Protein AF-A0A0H3H0D3-F1 (afdb_monomer_lite)

Radius of gyration: 44.91 Å; chains: 1; bounding box: 116×129×130 Å

Secondary structure (DSSP, 8-state):
--------------HHHHHHHHHHHHHHHHHTT--TTT--TT-BTTTTT--HHHHHHHHHHHHHTT----HHHHHHS-BHHHHHHHHHHTS-S-----------------TT--EEPPHHHHHHHHHTSTTSTT-S--SEEEEEEEEES--HHHHHHHHHHHHHH-GGGGEEE-TTSEEEE-SS-S----EEEE-TTS-HHHHHHHHHHHHHHHHT----GGGT--EEEEEEE-STTEEEEEEEEETTS--HHHHHHHHHHHHHHHTTPPPPP--TT--HHHHHHHHHHHSHHHHHHHHHHHHHHGGGPPPPP----SS-GGG--S---EEEEEEE-HHHHHHHHHHHHHTT--HHHHHHHHHHHHHHHHHT-SEEEEEEEEE----SSGGGGG--S--EEEEEEEEE-SSS-HHHHHHHHHHHHHHHHHTTTS-HHHHHHHHHHTTS-TT---EEEEEEEEEESS-SSSS-TT-EEEEEEEE-TT-SEEEEEEEETTEEEEEEEE-GGGS-TTHHHHHHHHHHHHHHHHHH-GGGGGSPPPP-S-HHHHHHHHHHT----PPPPS-TTHHHHHHHHH-TTSEEEE-SS-EEEHHHHHHHHHHHHHHHHHTTPPTT-EEEE---SSHHHHHHHHHHHHTT-EEEE--TTS-HHHHHHHHHHTTEEEEEE-TTS-----TTS-EEEHHHHTTSPPPSSPPP--TTSEEEEEEE--TTSS-EEEEEEHHHHHHHHHHHHHHTT--TT-EEEE-S-TTSTHHHIIIIIHHHTT-EEEEPPGGGTT-HHHHHHHHHHHT--EEEE-HHHHHHHHHHHHHHT--GGGG-SEEEE-SSPPPTTHHHHHHHH-TT-EEEEEE--GGGSS-SEEEE-SS--TT-SS---BEEPTTEEEEEE-TTSPBPPTT--EEEEEEETT--SEETT-HHHHHHHEEEETTEEEEEEEEEEEE-TTS-EEEEEESSSEEEETTEEEEHHHHHHHHHTSTTEEEEEEEEE-SSS-EEEEEEEE-SSTTEEEEE--TTS-SSGGGTS----------SS-HHHHHHHIIIIIS-PPTTPEEESSSHHHHHHHT--GGGHHHHHHHHHHHHHTTSEEEETTEEEEPP-----S--TTTTTHHHHHHHHHHTSS-GGGGGG-TTTSHHHHHHTSTTHHHHHHHHHHHHHHHHHHHTS-EEEEEET-TTSHHHHHHHTT--TTTEEEEEEES-HHHHHHHHHHTTT-TTEEEEE-SHHHHHHTTT-EEEEEEES-HHHHTTT-TTHHHHHHHHEEEEEEEEEEEESS--TTHHHHHHHHTTT-GGGT---HHHHHHHHHHTT-EEEEEEEETTEEEEEEE--SEEEEE-HHHHHHHHHTTS-GGGS-SEEEE-SS--B-TTSSB-HHHHHHTTS-------GGGS--HHHHHHHHHHHHHHHT-S---TT-BTTTTT--HHHHHHHHHHHHHTTEE--HHHHHHS-BHHHHHHH-EE--S--S------GGGTTS-EEPPHHHHHHHHHTSBTBTT-S---EEEEEEEETT--HHHHHHHHHHHHHH-GGGGEEEETTEEEE-S--PPPP--EEEESSHHHHHHHHHHHHT----TTSS-SEEEEEEEETTSPEEEEEEEETTT--HHHHHHHHHHHHHHHH-TT-PPPP--S-HHHHHT-HHHHS--HHHHHHHHHHGGG-PPS-----SS-GGG-SS--EEEEEEEE-HHHHHHHHHHHHHTT--HHHHHHHHHHHHHHHHSSSS-EEEEEEEE----SSTTGGGS-S--EEEEEEEE---SSHHHHHHHHHHHHHHHHHTTTS-HHHHHHHHHHHHT-S-----EEEEEETT-S-TTTT-TTSSSEEEEEEEE-TT-SEEEEEEEETTEEEEEEEEEGGGSPTTHHHHHHHHHHHHHHHHHH-SGGGGS-HHHHS------S---------------------HHHHHHHHHHHHHHHSS---TTS-TTTTT--HHHHHHHHHHHHHTT-TT--HHHHHHS-SHHHHHHHHHHHHHHTTS-PPP---------

Organism: Klebsiella pneumoniae subsp. pneumoniae (strain HS11286) (NCBI:txid1125630)

Foldseek 3Di:
DDDDDDDDDDDDDDCLLVVLLVVVLVVLCVLLVHDNVRQDQADQSLLSVCFPVNLVVVCLVCVVSQFPDFSLQCLVRRGSNSVSVSSVVRHDPDDPDPPDPPVPQQDDADAPDWDAADLQLLQQVVQCDLQDLLRVFHQKKKFKFKDFQDDQVLLQVLVVVVVVQAQLLQWAAAPVRIIHGDPDAPADGEAEAECQPPDPVVVVVVVVVVCVDQQGDDARSNNRRAKHWYWYQYHPRMIMIIIMGGCQFADLLLLQLSLASSQCSSVVHDDDDFPPSAAVSSVVVLCCVVCVVLQVVLVVVLVVCLVVAAAAQQAFWLDDSLQDNDFAWDKDKDKFDLLLVSLLSSLCSVLSFGSLLLLVLLLVLLSCQRRLHQKHWAKEKDQPQNPPDVNSSNHTGNSIFIFTFTAGRFDFFSSVRSVVSVSRCSVSVSSSSNGLSNSQVVSVVVVNHVLGNQAYEYEPEPGASNYPDPDGPRHHTDDMAGDGRSHAWYWYWYDDPSMIMTMIIGRCNGHDPCPVVLSVVLSVVVSVCSSPPSVSRRDTDDNSFDPLLVVLQCVLFVQADPFDDDFLCVLLVVLCVVPVQAFAEDEPPDTHGSVRLVLLLQLLLQLCVVVPDAAAAEEEEEEWWDSLSSSVLSSCVLNNYAYEYDYPLWFPVLSVLSCVLSVHAEYEYAPPDDDPDDPPHHYDYSVNSSVGHGDPGGDDDGQQAFHYWAWAADLQLHTWTFTFGRSLQNQVLVQVCVVVVAAQDAEEAQLDDPSDLLNSNNNRNRSSRNYYYYIQGPLCSLPLVVVLCSCVVVLHAEYAEAQLSLVSNLLLCLVVVRLSLLSHQEYEHELDFHDLCSVVSSCVSPVNHWYKYFYDDVQQNNTFAIDTDNDRAPSDLGDFNFGGTRQKHWAFARPVRDGRHASRKGWIKMKGSSGTPAIRPCVPVRPVQWDDDVPIIIGGPQWMWGAHSSGTIGTDGGPAQFDQAPSGTHNQSSLQNLQVPDQFFPGKGWHFFDDPHTFIEMETATDDFLQKDKAFFDPLFDPFLCVLFDDDPQDPDDWPADLLNLLLCCCCLPQNPDAFDFDFQQCVVSCVVLLFDPLLRLLVNVSVVSNVVSVQWDDDPGHTHGHDDDPPPDDDPLCPPCSVVLSCCRNVVDPLCVLCVDCCQRPVNSLCSGPVLLVLLVSVLSSLQVSLVSVVAAAEEEEEQCFLVPSVLSNVVSDDRRRHQAEYEHQDPVRLVNNCVSCVVHPSYHYDYDDPQVLLQQFQPHLEYEARQHCLPVCVVPVCVLVSVLRNHHAFHKYKHKHFQDQDSSCSSRVCSVVSNPPNVSHHDPVVVCVVCVVSVKDFSDWDDRPRIIITIITHHRMDMGGDVVSSLVSSVSNGSPSSRRLHYHHDNDFDADPVRHGDVVVVSVVPPDRPHPDDPVFAQDDDLLVVLQVLLCVLLVNDDQTQQDFSVSSPHDSSSLSVSCVVCVLVQWRAGSSQCVVQRGSNSRSVPIDGHPPDNPDALDFDLPCQFPWDAADLQLLQQVVQCDQADLQRVFFFKKKFKFFFADDPQVLLLLLVQLLCVQAQLQQWAADPNTIGGDPDDPRDRAAEEEDADVVVVVVVCVDQQTDHDHRRDPDPWHWHWYDYPPGTIMIMTMGGLSWFDPLLVLLSVVSSLVCSVPVPDRDDHDSHHPRSVCPRPCLPDADPVLVVVLVVCLVVAFAAFQADWPDDSNVPSHFDKDKDKDWFDLLLLVLLCVVCVSLVHHSLLVLVLLLLLLSLLRGPHNKHKAKEWDQDQDPSDVCSSNHGGNSIAIFIFIQDFDPFSSVSSVVRVVRVSVRVVSRSDGVLNSQLVSCVVVLHLTRQNQHYEYEPEDDPDLARCECPGSGNTDDMAGDGGSHAWYWYWYHHPSMIMIMIIGRCNTHDPCPVVVSVVLSVVSSSSSSSNVVNRGHGSCVSRNRDDDPDDPPPPDPPPPPPPPDDPPDQDVVQLVVLQVLLCVLQVFGADQVDFSVNRPDDLVSLVSSQVVVCVVVVVVDRSSLCSSQGGSNSSSVVSVVVVPPPPDDDDDDDDDPDDDD

Structure (mmCIF, N/CA/C/O backbone):
data_AF-A0A0H3H0D3-F1
#
_entry.id   AF-A0A0H3H0D3-F1
#
loop_
_atom_site.group_PDB
_atom_site.id
_atom_site.type_symbol
_atom_site.label_atom_id
_atom_site.label_alt_id
_atom_site.label_comp_id
_atom_site.label_asym_id
_atom_site.label_entity_id
_atom_site.label_seq_id
_atom_site.pdbx_PDB_ins_code
_atom_site.Cartn_x
_atom_site.Cartn_y
_atom_site.Cartn_z
_atom_site.occupancy
_atom_site.B_iso_or_equiv
_atom_site.auth_seq_id
_atom_site.auth_comp_id
_atom_site.auth_asym_id
_atom_site.auth_atom_id
_atom_site.pdbx_PDB_model_num
ATOM 1 N N . MET A 1 1 ? 1.981 56.994 -57.673 1.00 28.25 1 MET A N 1
ATOM 2 C CA . MET A 1 1 ? 2.128 57.857 -58.866 1.00 28.25 1 MET A CA 1
ATOM 3 C C . MET A 1 1 ? 3.525 57.629 -59.419 1.00 28.25 1 MET A C 1
ATOM 5 O O . MET A 1 1 ? 4.450 57.712 -58.632 1.00 28.25 1 MET A O 1
ATOM 9 N N . ILE A 1 2 ? 3.628 57.074 -60.636 1.00 31.12 2 ILE A N 1
ATOM 10 C CA . ILE A 1 2 ? 4.200 57.752 -61.829 1.00 31.12 2 ILE A CA 1
ATOM 11 C C . ILE A 1 2 ? 5.719 57.975 -61.644 1.00 31.12 2 ILE A C 1
ATOM 13 O O . ILE A 1 2 ? 6.108 58.675 -60.726 1.00 31.12 2 ILE A O 1
ATOM 17 N N . SER A 1 3 ? 6.655 57.471 -62.449 1.00 32.25 3 SER A N 1
ATOM 18 C CA . SER A 1 3 ? 6.616 56.887 -63.796 1.00 32.25 3 SER A CA 1
ATOM 19 C C . SER A 1 3 ? 8.021 56.405 -64.176 1.00 32.25 3 SER A C 1
ATOM 21 O O . SER A 1 3 ? 8.983 57.138 -63.957 1.00 32.25 3 SER A O 1
ATOM 23 N N . GLY A 1 4 ? 8.123 55.272 -64.863 1.00 31.66 4 GLY A N 1
ATOM 24 C CA . GLY A 1 4 ? 9.295 54.883 -65.648 1.00 31.66 4 GLY A CA 1
ATOM 25 C C . GLY A 1 4 ? 8.831 53.954 -66.767 1.00 31.66 4 GLY A C 1
ATOM 26 O O . GLY A 1 4 ? 8.142 52.981 -66.498 1.00 31.66 4 GLY A O 1
ATOM 27 N N . ALA A 1 5 ? 9.081 54.349 -68.010 1.00 31.83 5 ALA A N 1
ATOM 28 C CA . ALA A 1 5 ? 8.431 53.876 -69.233 1.00 31.83 5 ALA A CA 1
ATOM 29 C C . ALA A 1 5 ? 8.729 52.399 -69.616 1.00 31.83 5 ALA A C 1
ATOM 31 O O . ALA A 1 5 ? 9.729 51.848 -69.162 1.00 31.83 5 ALA A O 1
ATOM 32 N N . PRO A 1 6 ? 7.886 51.763 -70.464 1.00 44.84 6 PRO A N 1
ATOM 33 C CA . PRO A 1 6 ? 7.896 50.322 -70.720 1.00 44.84 6 PRO A CA 1
ATOM 34 C C . PRO A 1 6 ? 8.813 49.927 -71.888 1.00 44.84 6 PRO A C 1
ATOM 36 O O . PRO A 1 6 ? 8.726 50.502 -72.974 1.00 44.84 6 PRO A O 1
ATOM 39 N N . SER A 1 7 ? 9.627 48.887 -71.693 1.00 37.19 7 SER A N 1
ATOM 40 C CA . SER A 1 7 ? 10.305 48.151 -72.766 1.00 37.19 7 SER A CA 1
ATOM 41 C C . SER A 1 7 ? 9.577 46.830 -73.016 1.00 37.19 7 SER A C 1
ATOM 43 O O . SER A 1 7 ? 9.548 45.949 -72.158 1.00 37.19 7 SER A O 1
ATOM 45 N N . GLN A 1 8 ? 8.964 46.711 -74.191 1.00 38.31 8 GLN A N 1
ATOM 46 C CA . GLN A 1 8 ? 8.464 45.449 -74.723 1.00 38.31 8 GLN A CA 1
ATOM 47 C C . GLN A 1 8 ? 9.658 44.621 -75.212 1.00 38.31 8 GLN A C 1
ATOM 49 O O . GLN A 1 8 ? 10.107 44.823 -76.332 1.00 38.31 8 GLN A O 1
ATOM 54 N N . ASP A 1 9 ? 10.137 43.699 -74.379 1.00 38.03 9 ASP A N 1
ATOM 55 C CA . ASP A 1 9 ? 10.780 42.466 -74.836 1.00 38.03 9 ASP A CA 1
ATOM 56 C C . ASP A 1 9 ? 10.105 41.301 -74.106 1.00 38.03 9 ASP A C 1
ATOM 58 O O . ASP A 1 9 ? 10.095 41.189 -72.880 1.00 38.03 9 ASP A O 1
ATOM 62 N N . SER A 1 10 ? 9.402 40.501 -74.896 1.00 38.88 10 SER A N 1
ATOM 63 C CA . SER A 1 10 ? 8.446 39.488 -74.481 1.00 38.88 10 SER A CA 1
ATOM 64 C C . SER A 1 10 ? 9.123 38.206 -73.989 1.00 38.88 10 SER A C 1
ATOM 66 O O . SER A 1 10 ? 9.715 37.478 -74.780 1.00 38.88 10 SER A O 1
ATOM 68 N N . LEU A 1 11 ? 8.939 37.922 -72.696 1.00 41.06 11 LEU A N 1
ATOM 69 C CA . LEU A 1 11 ? 8.515 36.632 -72.127 1.00 41.06 11 LEU A CA 1
ATOM 70 C C . LEU A 1 11 ? 9.160 35.364 -72.730 1.00 41.06 11 LEU A C 1
ATOM 72 O O . LEU A 1 11 ? 8.511 34.604 -73.448 1.00 41.06 11 LEU A O 1
ATOM 76 N N . LEU A 1 12 ? 10.409 35.079 -72.353 1.00 40.53 12 LEU A N 1
ATOM 77 C CA . LEU A 1 12 ? 10.873 33.691 -72.240 1.00 40.53 12 LEU A CA 1
ATOM 78 C C . LEU A 1 12 ? 10.305 33.124 -70.921 1.00 40.53 12 LEU A C 1
ATOM 80 O O . LEU A 1 12 ? 10.559 33.721 -69.876 1.00 40.53 12 LEU A O 1
ATOM 84 N N . PRO A 1 13 ? 9.508 32.039 -70.939 1.00 44.38 13 PRO A N 1
ATOM 85 C CA . PRO A 1 13 ? 8.921 31.471 -69.727 1.00 44.38 13 PRO A CA 1
ATOM 86 C C . PRO A 1 13 ? 10.011 30.872 -68.826 1.00 44.38 13 PRO A C 1
ATOM 88 O O . PRO A 1 13 ? 10.946 30.239 -69.317 1.00 44.38 13 PRO A O 1
ATOM 91 N N . ASP A 1 14 ? 9.878 31.090 -67.515 1.00 49.69 14 ASP A N 1
ATOM 92 C CA . ASP A 1 14 ? 10.806 30.670 -66.459 1.00 49.69 14 ASP A CA 1
ATOM 93 C C . ASP A 1 14 ? 11.200 29.186 -66.577 1.00 49.69 14 ASP A C 1
ATOM 95 O O . ASP A 1 14 ? 10.483 28.274 -66.166 1.00 49.69 14 ASP A O 1
ATOM 99 N N . ASN A 1 15 ? 12.387 28.931 -67.129 1.00 63.88 15 ASN A N 1
ATOM 100 C CA . ASN A 1 15 ? 12.905 27.585 -67.394 1.00 63.88 15 ASN A CA 1
ATOM 101 C C . ASN A 1 15 ? 13.310 26.831 -66.104 1.00 63.88 15 ASN A C 1
ATOM 103 O O . ASN A 1 15 ? 13.692 25.662 -66.152 1.00 63.88 15 ASN A O 1
ATOM 107 N N . ARG A 1 16 ? 13.244 27.496 -64.940 1.00 72.56 16 ARG A N 1
ATOM 108 C CA . ARG A 1 16 ? 13.677 26.962 -63.640 1.00 72.56 16 ARG A CA 1
ATOM 109 C C . ARG A 1 16 ? 12.771 25.839 -63.137 1.00 72.56 16 ARG A C 1
ATOM 111 O O . ARG A 1 16 ? 13.274 24.781 -62.787 1.00 72.56 16 ARG A O 1
ATOM 118 N N . HIS A 1 17 ? 11.451 26.024 -63.182 1.00 79.25 17 HIS A N 1
ATOM 119 C CA . HIS A 1 17 ? 10.498 25.007 -62.722 1.00 79.25 17 HIS A CA 1
ATOM 120 C C . HIS A 1 17 ? 10.609 23.699 -63.525 1.00 79.25 17 HIS A C 1
ATOM 122 O O . HIS A 1 17 ? 10.628 22.610 -62.957 1.00 79.25 17 HIS A O 1
ATOM 128 N N . ALA A 1 18 ? 10.731 23.798 -64.855 1.00 78.62 18 ALA A N 1
ATOM 129 C CA . ALA A 1 18 ? 10.902 22.630 -65.719 1.00 78.62 18 ALA A CA 1
ATOM 130 C C . ALA A 1 18 ? 12.213 21.877 -65.425 1.00 78.62 18 ALA A C 1
ATOM 132 O O . ALA A 1 18 ? 12.224 20.646 -65.412 1.00 78.62 18 ALA A O 1
ATOM 133 N N . ALA A 1 19 ? 13.302 22.607 -65.153 1.00 81.44 19 ALA A N 1
ATOM 134 C CA . ALA A 1 19 ? 14.581 22.018 -64.761 1.00 81.44 19 ALA A CA 1
ATOM 135 C C . ALA A 1 19 ? 14.504 21.322 -63.389 1.00 81.44 19 ALA A C 1
ATOM 137 O O . ALA A 1 19 ? 14.976 20.192 -63.255 1.00 81.44 19 ALA A O 1
ATOM 138 N N . ASP A 1 20 ? 13.865 21.955 -62.400 1.00 85.31 20 ASP A N 1
ATOM 139 C CA . ASP A 1 20 ? 13.654 21.385 -61.065 1.00 85.31 20 ASP A CA 1
ATOM 140 C C . ASP A 1 20 ? 12.815 20.098 -61.142 1.00 85.31 20 ASP A C 1
ATOM 142 O O . ASP A 1 20 ? 13.187 19.076 -60.562 1.00 85.31 20 ASP A O 1
ATOM 146 N N . TYR A 1 21 ? 11.718 20.108 -61.907 1.00 86.50 21 TYR A N 1
ATOM 147 C CA . TYR A 1 21 ? 10.862 18.934 -62.105 1.00 86.50 21 TYR A CA 1
ATOM 148 C C . TYR A 1 21 ? 11.606 17.772 -62.781 1.00 86.50 21 TYR A C 1
ATOM 150 O O . TYR A 1 21 ? 11.500 16.619 -62.356 1.00 86.50 21 TYR A O 1
ATOM 158 N N . GLN A 1 22 ? 12.410 18.062 -63.808 1.00 84.69 22 GLN A N 1
ATOM 159 C CA . GLN A 1 22 ? 13.213 17.043 -64.483 1.00 84.69 22 GLN A CA 1
ATOM 160 C C . GLN A 1 22 ? 14.271 16.445 -63.540 1.00 84.69 22 GLN A C 1
ATOM 162 O O . GLN A 1 22 ? 14.447 15.226 -63.503 1.00 84.69 22 GLN A O 1
ATOM 167 N N . GLN A 1 23 ? 14.918 17.278 -62.717 1.00 86.56 23 GLN A N 1
ATOM 168 C CA . GLN A 1 23 ? 15.871 16.824 -61.703 1.00 86.56 23 GLN A CA 1
ATOM 169 C C . GLN A 1 23 ? 15.204 15.947 -60.632 1.00 86.56 23 GLN A C 1
ATOM 171 O O . GLN A 1 23 ? 15.770 14.922 -60.243 1.00 86.56 23 GLN A O 1
ATOM 176 N N . LEU A 1 24 ? 14.014 16.335 -60.159 1.00 87.31 24 LEU A N 1
ATOM 177 C CA . LEU A 1 24 ? 13.189 15.542 -59.243 1.00 87.31 24 LEU A CA 1
ATOM 178 C C . LEU A 1 24 ? 12.925 14.152 -59.833 1.00 87.31 24 LEU A C 1
ATOM 180 O O . LEU A 1 24 ? 13.186 13.143 -59.177 1.00 87.31 24 LEU A O 1
ATOM 184 N N . ARG A 1 25 ? 12.470 14.092 -61.090 1.00 86.81 25 ARG A N 1
ATOM 185 C CA . ARG A 1 25 ? 12.149 12.835 -61.774 1.00 86.81 25 ARG A CA 1
ATOM 186 C C . ARG A 1 25 ? 13.369 11.926 -61.931 1.00 86.81 25 ARG A C 1
ATOM 188 O O . ARG A 1 25 ? 13.286 10.750 -61.593 1.00 86.81 25 ARG A O 1
ATOM 195 N N . GLU A 1 26 ? 14.497 12.445 -62.410 1.00 84.88 26 GLU A N 1
ATOM 196 C CA . GLU A 1 26 ? 15.726 11.656 -62.607 1.00 84.88 26 GLU A CA 1
ATOM 197 C C . GLU A 1 26 ? 16.262 11.078 -61.293 1.00 84.88 26 GLU A C 1
ATOM 199 O O . GLU A 1 26 ? 16.653 9.912 -61.227 1.00 84.88 26 GLU A O 1
ATOM 204 N N . ARG A 1 27 ? 16.219 11.869 -60.220 1.00 84.38 27 ARG A N 1
ATOM 205 C CA . ARG A 1 27 ? 16.637 11.423 -58.889 1.00 84.38 27 ARG A CA 1
ATOM 206 C C . ARG A 1 27 ? 15.678 10.407 -58.278 1.00 84.38 27 ARG A C 1
ATOM 208 O O . ARG A 1 27 ? 16.159 9.476 -57.645 1.00 84.38 27 ARG A O 1
ATOM 215 N N . LEU A 1 28 ? 14.365 10.545 -58.476 1.00 85.31 28 LEU A N 1
ATOM 216 C CA . LEU A 1 28 ? 13.389 9.536 -58.042 1.00 85.31 28 LEU A CA 1
ATOM 217 C C . LEU A 1 28 ? 13.586 8.208 -58.781 1.00 85.31 28 LEU A C 1
ATOM 219 O O . LEU A 1 28 ? 13.558 7.158 -58.148 1.00 85.31 28 LEU A O 1
ATOM 223 N N . ILE A 1 29 ? 13.840 8.246 -60.095 1.00 82.12 29 ILE A N 1
ATOM 224 C CA . ILE A 1 29 ? 14.183 7.057 -60.897 1.00 82.12 29 ILE A CA 1
ATOM 225 C C . ILE A 1 29 ? 15.401 6.351 -60.288 1.00 82.12 29 ILE A C 1
ATOM 227 O O . ILE A 1 29 ? 15.371 5.141 -60.077 1.00 82.12 29 ILE A O 1
ATOM 231 N N . GLN A 1 30 ? 16.446 7.112 -59.954 1.00 77.19 30 GLN A N 1
ATOM 232 C CA . GLN A 1 30 ? 17.665 6.572 -59.357 1.00 77.19 30 GLN A CA 1
ATOM 233 C C . GLN A 1 30 ? 17.450 6.047 -57.926 1.00 77.19 30 GLN A C 1
ATOM 235 O O . GLN A 1 30 ? 17.926 4.968 -57.596 1.00 77.19 30 GLN A O 1
ATOM 240 N N . GLU A 1 31 ? 16.741 6.787 -57.070 1.00 78.06 31 GLU A N 1
ATOM 241 C CA . GLU A 1 31 ? 16.540 6.443 -55.654 1.00 78.06 31 GLU A CA 1
ATOM 242 C C . GLU A 1 31 ? 15.586 5.256 -55.454 1.00 78.06 31 GLU A C 1
ATOM 244 O O . GLU A 1 31 ? 15.788 4.441 -54.554 1.00 78.06 31 GLU A O 1
ATOM 249 N N . LEU A 1 32 ? 14.564 5.135 -56.303 1.00 78.50 32 LEU A N 1
ATOM 250 C CA . LEU A 1 32 ? 13.616 4.020 -56.284 1.00 78.50 32 LEU A CA 1
ATOM 251 C C . LEU A 1 32 ? 14.097 2.819 -57.123 1.00 78.50 32 LEU A C 1
ATOM 253 O O . LEU A 1 32 ? 13.375 1.832 -57.227 1.00 78.50 32 LEU A O 1
ATOM 257 N N . ASN A 1 33 ? 15.304 2.880 -57.709 1.00 74.25 33 ASN A N 1
ATOM 258 C CA . ASN A 1 33 ? 15.852 1.859 -58.616 1.00 74.25 33 ASN A CA 1
ATOM 259 C C . ASN A 1 33 ? 14.884 1.475 -59.755 1.00 74.25 33 ASN A C 1
ATOM 261 O O . ASN A 1 33 ? 14.732 0.305 -60.111 1.00 74.25 33 ASN A O 1
ATOM 265 N N . LEU A 1 34 ? 14.230 2.474 -60.345 1.00 80.06 34 LEU A N 1
ATOM 266 C CA . LEU A 1 34 ? 13.310 2.304 -61.466 1.00 80.06 34 LEU A CA 1
ATOM 267 C C . LEU A 1 34 ? 13.991 2.667 -62.785 1.00 80.06 34 LEU A C 1
ATOM 269 O O . LEU A 1 34 ? 14.966 3.409 -62.837 1.00 80.06 34 LEU A O 1
ATOM 273 N N . THR A 1 35 ? 13.449 2.176 -63.891 1.00 79.12 35 THR A N 1
ATOM 274 C CA . THR A 1 35 ? 13.770 2.673 -65.234 1.00 79.12 35 THR A CA 1
ATOM 275 C C . THR A 1 35 ? 12.893 3.884 -65.575 1.00 79.12 35 THR A C 1
ATOM 277 O O . THR A 1 35 ? 11.773 3.997 -65.066 1.00 79.12 35 THR A O 1
ATOM 280 N N . PRO A 1 36 ? 13.320 4.780 -66.488 1.00 73.69 36 PRO A N 1
ATOM 281 C CA . PRO A 1 36 ? 12.496 5.912 -66.919 1.00 73.69 36 PRO A CA 1
ATOM 282 C C . PRO A 1 36 ? 11.121 5.522 -67.481 1.00 73.69 36 PRO A C 1
ATOM 284 O O . PRO A 1 36 ? 10.200 6.335 -67.433 1.00 73.69 36 PRO A O 1
ATOM 287 N N . GLN A 1 37 ? 10.971 4.295 -68.003 1.00 74.25 37 GLN A N 1
ATOM 288 C CA . GLN A 1 37 ? 9.679 3.768 -68.455 1.00 74.25 37 GLN A CA 1
ATOM 289 C C . GLN A 1 37 ? 8.783 3.267 -67.310 1.00 74.25 37 GLN A C 1
ATOM 291 O O . GLN A 1 37 ? 7.569 3.226 -67.482 1.00 74.25 37 GLN A O 1
ATOM 296 N N . GLN A 1 38 ? 9.350 2.879 -66.163 1.00 76.12 38 GLN A N 1
ATOM 297 C CA . GLN A 1 38 ? 8.595 2.367 -65.010 1.00 76.12 38 GLN A CA 1
ATOM 298 C C . GLN A 1 38 ? 7.980 3.482 -64.151 1.00 76.12 38 GLN A C 1
ATOM 300 O O . GLN A 1 38 ? 6.981 3.247 -63.473 1.00 76.12 38 GLN A O 1
ATOM 305 N N . LEU A 1 39 ? 8.545 4.694 -64.189 1.00 81.81 39 LEU A N 1
ATOM 306 C CA . LEU A 1 39 ? 8.042 5.846 -63.441 1.00 81.81 39 LEU A CA 1
ATOM 307 C C . LEU A 1 39 ? 7.191 6.763 -64.341 1.00 81.81 39 LEU A C 1
ATOM 309 O O . LEU A 1 39 ? 7.696 7.720 -64.941 1.00 81.81 39 LEU A O 1
ATOM 313 N N . HIS A 1 40 ? 5.899 6.440 -64.448 1.00 82.56 40 HIS A N 1
ATOM 314 C CA . HIS A 1 40 ? 4.884 7.266 -65.107 1.00 82.56 40 HIS A CA 1
ATOM 315 C C . HIS A 1 40 ? 4.484 8.451 -64.209 1.00 82.56 40 HIS A C 1
ATOM 317 O O . HIS A 1 40 ? 4.622 8.378 -62.989 1.00 82.56 40 HIS A O 1
ATOM 323 N N . GLU A 1 41 ? 3.966 9.545 -64.782 1.00 83.12 41 GLU A N 1
ATOM 324 C CA . GLU A 1 41 ? 3.578 10.732 -63.995 1.00 83.12 41 GLU A CA 1
ATOM 325 C C . GLU A 1 41 ? 2.488 10.416 -62.952 1.00 83.12 41 GLU A C 1
ATOM 327 O O . GLU A 1 41 ? 2.500 10.961 -61.852 1.00 83.12 41 GLU A O 1
ATOM 332 N N . GLU A 1 42 ? 1.607 9.466 -63.267 1.00 85.06 42 GLU A N 1
ATOM 333 C CA . GLU A 1 42 ? 0.537 8.972 -62.383 1.00 85.06 42 GLU A CA 1
ATOM 334 C C . GLU A 1 42 ? 0.946 7.779 -61.500 1.00 85.06 42 GLU A C 1
ATOM 336 O O . GLU A 1 42 ? 0.111 7.216 -60.792 1.00 85.06 42 GLU A O 1
ATOM 341 N N . SER A 1 43 ? 2.212 7.347 -61.539 1.00 79.88 43 SER A N 1
ATOM 342 C CA . SER A 1 43 ? 2.681 6.264 -60.671 1.00 79.88 43 SER A CA 1
ATOM 343 C C . SER A 1 43 ? 2.611 6.701 -59.206 1.00 79.88 43 SER A C 1
ATOM 345 O O . SER A 1 43 ? 3.167 7.737 -58.836 1.00 79.88 43 SER A O 1
ATOM 347 N N . ASN A 1 44 ? 1.965 5.891 -58.362 1.00 81.25 44 ASN A N 1
ATOM 348 C CA . ASN A 1 44 ? 1.963 6.098 -56.917 1.00 81.25 44 ASN A CA 1
ATOM 349 C C . ASN A 1 44 ? 3.376 5.853 -56.369 1.00 81.25 44 ASN A C 1
ATOM 351 O O . ASN A 1 44 ? 3.869 4.725 -56.348 1.00 81.25 44 ASN A O 1
ATOM 355 N N . LEU A 1 45 ? 4.026 6.924 -55.928 1.00 83.81 45 LEU A N 1
ATOM 356 C CA . LEU A 1 45 ? 5.402 6.917 -55.455 1.00 83.81 45 LEU A CA 1
ATOM 357 C C . LEU A 1 45 ? 5.562 6.063 -54.190 1.00 83.81 45 LEU A C 1
ATOM 359 O O . LEU A 1 45 ? 6.573 5.381 -54.059 1.00 83.81 45 LEU A O 1
ATOM 363 N N . ILE A 1 46 ? 4.566 6.025 -53.296 1.00 80.19 46 ILE A N 1
ATOM 364 C CA . ILE A 1 46 ? 4.608 5.183 -52.085 1.00 80.19 46 ILE A CA 1
ATOM 365 C C . ILE A 1 46 ? 4.639 3.705 -52.483 1.00 80.19 46 ILE A C 1
ATOM 367 O O . ILE A 1 46 ? 5.483 2.952 -52.004 1.00 80.19 46 ILE A O 1
ATOM 371 N N . GLN A 1 47 ? 3.782 3.307 -53.427 1.00 72.62 47 GLN A N 1
ATOM 372 C CA . GLN A 1 47 ? 3.777 1.949 -53.980 1.00 72.62 47 GLN A CA 1
ATOM 373 C C . GLN A 1 47 ? 5.089 1.607 -54.700 1.00 72.62 47 GLN A C 1
ATOM 375 O O . GLN A 1 47 ? 5.535 0.466 -54.673 1.00 72.62 47 GLN A O 1
ATOM 380 N N . ALA A 1 48 ? 5.739 2.603 -55.300 1.00 76.50 48 ALA A N 1
ATOM 381 C CA . ALA A 1 48 ? 7.044 2.464 -55.930 1.00 76.50 48 ALA A CA 1
ATOM 382 C C . ALA A 1 48 ? 8.228 2.395 -54.935 1.00 76.50 48 ALA A C 1
ATOM 384 O O . ALA A 1 48 ? 9.380 2.362 -55.367 1.00 76.50 48 ALA A O 1
ATOM 385 N N . GLY A 1 49 ? 7.972 2.373 -53.620 1.00 70.81 49 GLY A N 1
ATOM 386 C CA . GLY A 1 49 ? 8.999 2.254 -52.578 1.00 70.81 49 GLY A CA 1
ATOM 387 C C . GLY A 1 49 ? 9.427 3.582 -51.947 1.00 70.81 49 GLY A C 1
ATOM 388 O O . GLY A 1 49 ? 10.517 3.678 -51.375 1.00 70.81 49 GLY A O 1
ATOM 389 N N . LEU A 1 50 ? 8.613 4.633 -52.067 1.00 76.06 50 LEU A N 1
ATOM 390 C CA . LEU A 1 50 ? 8.839 5.895 -51.370 1.00 76.06 50 LEU A CA 1
ATOM 391 C C . LEU A 1 50 ? 8.376 5.778 -49.906 1.00 76.06 50 LEU A C 1
ATOM 393 O O . LEU A 1 50 ? 7.188 5.859 -49.597 1.00 76.06 50 LEU A O 1
ATOM 397 N N . ASP A 1 51 ? 9.332 5.573 -49.003 1.00 71.62 51 ASP A N 1
ATOM 398 C CA . ASP A 1 51 ? 9.106 5.503 -47.557 1.00 71.62 51 ASP A CA 1
ATOM 399 C C . ASP A 1 51 ? 9.052 6.894 -46.880 1.00 71.62 51 ASP A C 1
ATOM 401 O O . ASP A 1 51 ? 9.308 7.940 -47.491 1.00 71.62 51 ASP A O 1
ATOM 405 N N . SER A 1 52 ? 8.732 6.910 -45.580 1.00 70.50 52 SER A N 1
ATOM 406 C CA . SER A 1 52 ? 8.650 8.135 -44.774 1.00 70.50 52 SER A CA 1
ATOM 407 C C . SER A 1 52 ? 9.963 8.928 -44.747 1.00 70.50 52 SER A C 1
ATOM 409 O O . SER A 1 52 ? 9.935 10.158 -44.779 1.00 70.50 52 SER A O 1
ATOM 411 N N . ILE A 1 53 ? 11.116 8.252 -44.694 1.00 65.19 53 ILE A N 1
ATOM 412 C CA . ILE A 1 53 ? 12.443 8.884 -44.603 1.00 65.19 53 ILE A CA 1
ATOM 413 C C . ILE A 1 53 ? 12.791 9.581 -45.922 1.00 65.19 53 ILE A C 1
ATOM 415 O O . ILE A 1 53 ? 13.268 10.722 -45.926 1.00 65.19 53 ILE A O 1
ATOM 419 N N . ARG A 1 54 ? 12.501 8.936 -47.053 1.00 73.69 54 ARG A N 1
ATOM 420 C CA . ARG A 1 54 ? 12.651 9.506 -48.397 1.00 73.69 54 ARG A CA 1
ATOM 421 C C . ARG A 1 54 ? 11.717 10.698 -48.592 1.00 73.69 54 ARG A C 1
ATOM 423 O O . ARG A 1 54 ? 12.172 11.742 -49.054 1.00 73.69 54 ARG A O 1
ATOM 430 N N . LEU A 1 55 ? 10.455 10.598 -48.168 1.00 77.12 55 LEU A N 1
ATOM 431 C CA . LEU A 1 55 ? 9.492 11.709 -48.207 1.00 77.12 55 LEU A CA 1
ATOM 432 C C . LEU A 1 55 ? 9.983 12.941 -47.441 1.00 77.12 55 LEU A C 1
ATOM 434 O O . LEU A 1 55 ? 9.923 14.052 -47.966 1.00 77.12 55 LEU A O 1
ATOM 438 N N . MET A 1 56 ? 10.529 12.753 -46.237 1.00 73.94 56 MET A N 1
ATOM 439 C CA . MET A 1 56 ? 11.103 13.847 -45.445 1.00 73.94 56 MET A CA 1
ATOM 440 C C . MET A 1 56 ? 12.295 14.513 -46.156 1.00 73.94 56 MET A C 1
ATOM 442 O O . MET A 1 56 ? 12.407 15.742 -46.165 1.00 73.94 56 MET A O 1
ATOM 446 N N . ARG A 1 57 ? 13.159 13.729 -46.817 1.00 73.62 57 ARG A N 1
ATOM 447 C CA . ARG A 1 57 ? 14.268 14.260 -47.634 1.00 73.62 57 ARG A CA 1
ATOM 448 C C . ARG A 1 57 ? 13.767 15.053 -48.843 1.00 73.62 57 ARG A C 1
ATOM 450 O O . ARG A 1 57 ? 14.315 16.118 -49.135 1.00 73.62 57 ARG A O 1
ATOM 457 N N . TRP A 1 58 ? 12.726 14.570 -49.519 1.00 82.12 58 TRP A N 1
ATOM 458 C CA . TRP A 1 58 ? 12.116 15.256 -50.660 1.00 82.12 58 TRP A CA 1
ATOM 459 C C . TRP A 1 58 ? 11.422 16.552 -50.262 1.00 82.12 58 TRP A C 1
ATOM 461 O O . TRP A 1 58 ? 11.644 17.573 -50.907 1.00 82.12 58 TRP A O 1
ATOM 471 N N . LEU A 1 59 ? 10.681 16.558 -49.154 1.00 81.19 59 LEU A N 1
ATOM 472 C CA . LEU A 1 59 ? 10.094 17.773 -48.592 1.00 81.19 59 LEU A CA 1
ATOM 473 C C . LEU A 1 59 ? 11.149 18.855 -48.355 1.00 81.19 59 LEU A C 1
ATOM 475 O O . LEU A 1 59 ? 10.946 20.020 -48.696 1.00 81.19 59 LEU A O 1
ATOM 479 N N . HIS A 1 60 ? 12.303 18.466 -47.812 1.00 71.94 60 HIS A N 1
ATOM 480 C CA . HIS A 1 60 ? 13.398 19.403 -47.637 1.00 71.94 60 HIS A CA 1
ATOM 481 C C . HIS A 1 60 ? 13.960 19.895 -48.977 1.00 71.94 60 HIS A C 1
ATOM 483 O O . HIS A 1 60 ? 14.240 21.083 -49.126 1.00 71.94 60 HIS A O 1
ATOM 489 N N . TRP A 1 61 ? 14.133 19.013 -49.966 1.00 81.00 61 TRP A N 1
ATOM 490 C CA . TRP A 1 61 ? 14.566 19.426 -51.304 1.00 81.00 61 TRP A CA 1
ATOM 491 C C . TRP A 1 61 ? 13.594 20.441 -51.923 1.00 81.00 61 TRP A C 1
ATOM 493 O O . TRP A 1 61 ? 14.047 21.452 -52.458 1.00 81.00 61 TRP A O 1
ATOM 503 N N . PHE A 1 62 ? 12.283 20.243 -51.776 1.00 83.12 62 PHE A N 1
ATOM 504 C CA . PHE A 1 62 ? 11.276 21.207 -52.220 1.00 83.12 62 PHE A CA 1
ATOM 505 C C . PHE A 1 62 ? 11.435 22.562 -51.526 1.00 83.12 62 PHE A C 1
ATOM 507 O O . PHE A 1 62 ? 11.587 23.579 -52.203 1.00 83.12 62 PHE A O 1
ATOM 514 N N . ARG A 1 63 ? 11.502 22.575 -50.188 1.00 76.62 63 ARG A N 1
ATOM 515 C CA . ARG A 1 63 ? 11.674 23.811 -49.404 1.00 76.62 63 ARG A CA 1
ATOM 516 C C . ARG A 1 63 ? 12.971 24.539 -49.757 1.00 76.62 63 ARG A C 1
ATOM 518 O O . ARG A 1 63 ? 12.956 25.750 -49.949 1.00 76.62 63 ARG A O 1
ATOM 525 N N . LYS A 1 64 ? 14.073 23.803 -49.936 1.00 68.50 64 LYS A N 1
ATOM 526 C CA . LYS A 1 64 ? 15.374 24.352 -50.351 1.00 68.50 64 LYS A CA 1
ATOM 527 C C . LYS A 1 64 ? 15.327 25.015 -51.732 1.00 68.50 64 LYS A C 1
ATOM 529 O O . LYS A 1 64 ? 16.046 25.982 -51.958 1.00 68.50 64 LYS A O 1
ATOM 534 N N . ASN A 1 65 ? 14.501 24.512 -52.648 1.00 77.94 65 ASN A N 1
ATOM 535 C CA . ASN A 1 65 ? 14.325 25.103 -53.978 1.00 77.94 65 ASN A CA 1
ATOM 536 C C . ASN A 1 65 ? 13.227 26.183 -54.026 1.00 77.94 65 ASN A C 1
ATOM 538 O O . ASN A 1 65 ? 12.938 26.702 -55.099 1.00 77.94 65 ASN A O 1
ATOM 542 N N . GLY A 1 66 ? 12.666 26.571 -52.873 1.00 74.44 66 GLY A N 1
ATOM 543 C CA . GLY A 1 66 ? 11.690 27.658 -52.748 1.00 74.44 66 GLY A CA 1
ATOM 544 C C . GLY A 1 66 ? 10.224 27.217 -52.758 1.00 74.44 66 GLY A C 1
ATOM 545 O O . GLY A 1 66 ? 9.345 28.069 -52.661 1.00 74.44 66 GLY A O 1
ATOM 546 N N . TYR A 1 67 ? 9.936 25.914 -52.830 1.00 83.00 67 TYR A N 1
ATOM 547 C CA . TYR A 1 67 ? 8.570 25.387 -52.829 1.00 83.00 67 TYR A CA 1
ATOM 548 C C . TYR A 1 67 ? 8.082 25.158 -51.392 1.00 83.00 67 TYR A C 1
ATOM 550 O O . TYR A 1 67 ? 8.586 24.287 -50.675 1.00 83.00 67 TYR A O 1
ATOM 558 N N . ARG A 1 68 ? 7.082 25.932 -50.950 1.00 79.56 68 ARG A N 1
ATOM 559 C CA . ARG A 1 68 ? 6.534 25.865 -49.579 1.00 79.56 68 ARG A CA 1
ATOM 560 C C . ARG A 1 68 ? 5.503 24.745 -49.429 1.00 79.56 68 ARG A C 1
ATOM 562 O O . ARG A 1 68 ? 4.312 25.000 -49.276 1.00 79.56 68 ARG A O 1
ATOM 569 N N . LEU A 1 69 ? 5.985 23.507 -49.489 1.00 83.19 69 LEU A N 1
ATOM 570 C CA . LEU A 1 69 ? 5.179 22.298 -49.321 1.00 83.19 69 LEU A CA 1
ATOM 571 C C . LEU A 1 69 ? 5.202 21.781 -47.877 1.00 83.19 69 LEU A C 1
ATOM 573 O O . LEU A 1 69 ? 6.135 22.042 -47.104 1.00 83.19 69 LEU A O 1
ATOM 577 N N . THR A 1 70 ? 4.172 21.014 -47.535 1.00 82.12 70 THR A N 1
ATOM 578 C CA . THR A 1 70 ? 4.028 20.260 -46.284 1.00 82.12 70 THR A CA 1
ATOM 579 C C . THR A 1 70 ? 4.132 18.760 -46.537 1.00 82.12 70 THR A C 1
ATOM 581 O O . THR A 1 70 ? 3.818 18.267 -47.623 1.00 82.12 70 THR A O 1
ATOM 584 N N . LEU A 1 71 ? 4.544 18.007 -45.519 1.00 81.31 71 LEU A N 1
ATOM 585 C CA . LEU A 1 71 ? 4.608 16.551 -45.583 1.00 81.31 71 LEU A CA 1
ATOM 586 C C . LEU A 1 71 ? 3.228 15.963 -45.915 1.00 81.31 71 LEU A C 1
ATOM 588 O O . LEU A 1 71 ? 3.112 15.073 -46.754 1.00 81.31 71 LEU A O 1
ATOM 592 N N . ARG A 1 72 ? 2.170 16.521 -45.314 1.00 80.38 72 ARG A N 1
ATOM 593 C CA . ARG A 1 72 ? 0.774 16.134 -45.555 1.00 80.38 72 ARG A CA 1
ATOM 594 C C . ARG A 1 72 ? 0.371 16.263 -47.025 1.00 80.38 72 ARG A C 1
ATOM 596 O O . ARG A 1 72 ? -0.294 15.368 -47.535 1.00 80.38 72 ARG A O 1
ATOM 603 N N . GLU A 1 73 ? 0.770 17.337 -47.706 1.00 84.88 73 GLU A N 1
ATOM 604 C CA . GLU A 1 73 ? 0.487 17.520 -49.138 1.00 84.88 73 GLU A CA 1
ATOM 605 C C . GLU A 1 73 ? 1.170 16.444 -49.989 1.00 84.88 73 GLU A C 1
ATOM 607 O O . GLU A 1 73 ? 0.529 15.865 -50.865 1.00 84.88 73 GLU A O 1
ATOM 612 N N . LEU A 1 74 ? 2.433 16.116 -49.691 1.00 85.19 74 LEU A N 1
ATOM 613 C CA . LEU A 1 74 ? 3.166 15.081 -50.427 1.00 85.19 74 LEU A CA 1
ATOM 614 C C . LEU A 1 74 ? 2.535 13.693 -50.259 1.00 85.19 74 LEU A C 1
ATOM 616 O O . LEU A 1 74 ? 2.447 12.945 -51.232 1.00 85.19 74 LEU A O 1
ATOM 620 N N . TYR A 1 75 ? 2.072 13.368 -49.048 1.00 80.38 75 TYR A N 1
ATOM 621 C CA . TYR A 1 75 ? 1.354 12.123 -48.759 1.00 80.38 75 TYR A CA 1
ATOM 622 C C . TYR A 1 75 ? -0.047 12.077 -49.375 1.00 80.38 75 TYR A C 1
ATOM 624 O O . TYR A 1 75 ? -0.482 11.018 -49.818 1.00 80.38 75 TYR A O 1
ATOM 632 N N . ALA A 1 76 ? -0.771 13.200 -49.384 1.00 77.31 76 ALA A N 1
ATOM 633 C CA . ALA A 1 76 ? -2.123 13.276 -49.936 1.00 77.31 76 ALA A CA 1
ATOM 634 C C . ALA A 1 76 ? -2.143 13.150 -51.468 1.00 77.31 76 ALA A C 1
ATOM 636 O O . ALA A 1 76 ? -3.150 12.727 -52.035 1.00 77.31 76 ALA A O 1
ATOM 637 N N . ALA A 1 77 ? -1.038 13.501 -52.126 1.00 83.62 77 ALA A N 1
ATOM 638 C CA . ALA A 1 77 ? -0.892 13.511 -53.575 1.00 83.62 77 ALA A CA 1
ATOM 639 C C . ALA A 1 77 ? 0.394 12.764 -54.003 1.00 83.62 77 ALA A C 1
ATOM 641 O O . ALA A 1 77 ? 1.305 13.380 -54.547 1.00 83.62 77 ALA A O 1
ATOM 642 N N . PRO A 1 78 ? 0.516 11.443 -53.768 1.00 84.69 78 PRO A N 1
ATOM 643 C CA . PRO A 1 78 ? 1.776 10.711 -53.907 1.00 84.69 78 PRO A CA 1
ATOM 644 C C . PRO A 1 78 ? 2.089 10.330 -55.366 1.00 84.69 78 PRO A C 1
ATOM 646 O O . PRO A 1 78 ? 2.512 9.209 -55.627 1.00 84.69 78 PRO A O 1
ATOM 649 N N . THR A 1 79 ? 1.862 11.217 -56.335 1.00 87.50 79 THR A N 1
ATOM 650 C CA . THR A 1 79 ? 2.202 10.996 -57.752 1.00 87.50 79 THR A CA 1
ATOM 651 C C . THR A 1 79 ? 3.096 12.116 -58.268 1.00 87.50 79 THR A C 1
ATOM 653 O O . THR A 1 79 ? 3.057 13.244 -57.775 1.00 87.50 79 THR A O 1
ATOM 656 N N . LEU A 1 80 ? 3.906 11.820 -59.286 1.00 87.12 80 LEU A N 1
ATOM 657 C CA . LEU A 1 80 ? 4.789 12.807 -59.914 1.00 87.12 80 LEU A CA 1
ATOM 658 C C . LEU A 1 80 ? 3.995 13.966 -60.537 1.00 87.12 80 LEU A C 1
ATOM 660 O O . LEU A 1 80 ? 4.429 15.111 -60.441 1.00 87.12 80 LEU A O 1
ATOM 664 N N . ALA A 1 81 ? 2.832 13.689 -61.133 1.00 87.44 81 ALA A N 1
ATOM 665 C CA . ALA A 1 81 ? 1.918 14.696 -61.673 1.00 87.44 81 ALA A CA 1
ATOM 666 C C . ALA A 1 81 ? 1.383 15.625 -60.576 1.00 87.44 81 ALA A C 1
ATOM 668 O O . ALA A 1 81 ? 1.398 16.849 -60.725 1.00 87.44 81 ALA A O 1
ATOM 669 N N . ALA A 1 82 ? 0.943 15.058 -59.451 1.00 88.56 82 ALA A N 1
ATOM 670 C CA . ALA A 1 82 ? 0.387 15.841 -58.359 1.00 88.56 82 ALA A CA 1
ATOM 671 C C . ALA A 1 82 ? 1.469 16.655 -57.634 1.00 88.56 82 ALA A C 1
ATOM 673 O O . ALA A 1 82 ? 1.244 17.820 -57.314 1.00 88.56 82 ALA A O 1
ATOM 674 N N . TRP A 1 83 ? 2.673 16.101 -57.456 1.00 90.38 83 TRP A N 1
ATOM 675 C CA . TRP A 1 83 ? 3.822 16.858 -56.952 1.00 90.38 83 TRP A CA 1
ATOM 676 C C . TRP A 1 83 ? 4.217 18.000 -57.889 1.00 90.38 83 TRP A C 1
ATOM 678 O O . TRP A 1 83 ? 4.525 19.086 -57.409 1.00 90.38 83 TRP A O 1
ATOM 688 N N . ASN A 1 84 ? 4.130 17.808 -59.208 1.00 89.00 84 ASN A N 1
ATOM 689 C CA . ASN A 1 84 ? 4.339 18.882 -60.181 1.00 89.00 84 ASN A CA 1
ATOM 690 C C . ASN A 1 84 ? 3.313 20.016 -60.008 1.00 89.00 84 ASN A C 1
ATOM 692 O O . ASN A 1 84 ? 3.660 21.193 -59.969 1.00 89.00 84 ASN A O 1
ATOM 696 N N . GLN A 1 85 ? 2.031 19.672 -59.849 1.00 86.50 85 GLN A N 1
ATOM 697 C CA . GLN A 1 85 ? 0.982 20.662 -59.581 1.00 86.50 85 GLN A CA 1
ATOM 698 C C . GLN A 1 85 ? 1.194 21.379 -58.246 1.00 86.50 85 GLN A C 1
ATOM 700 O O . GLN A 1 85 ? 0.996 22.590 -58.151 1.00 86.50 85 GLN A O 1
ATOM 705 N N . LEU A 1 86 ? 1.633 20.649 -57.222 1.00 86.88 86 LEU A N 1
ATOM 706 C CA . LEU A 1 86 ? 1.992 21.204 -55.926 1.00 86.88 86 LEU A CA 1
ATOM 707 C C . LEU A 1 86 ? 3.159 22.196 -56.046 1.00 86.88 86 LEU A C 1
ATOM 709 O O . LEU A 1 86 ? 3.043 23.306 -55.530 1.00 86.88 86 LEU A O 1
ATOM 713 N N . MET A 1 87 ? 4.220 21.858 -56.789 1.00 87.69 87 MET A N 1
ATOM 714 C CA . MET A 1 87 ? 5.327 22.775 -57.094 1.00 87.69 87 MET A CA 1
ATOM 715 C C . MET A 1 87 ? 4.829 24.055 -57.773 1.00 87.69 87 MET A C 1
ATOM 717 O O . MET A 1 87 ? 5.184 25.150 -57.339 1.00 87.69 87 MET A O 1
ATOM 721 N N . LEU A 1 88 ? 3.950 23.942 -58.773 1.00 83.69 88 LEU A N 1
ATOM 722 C CA . LEU A 1 88 ? 3.358 25.099 -59.453 1.00 83.69 88 LEU A CA 1
ATOM 723 C C . LEU A 1 88 ? 2.523 25.960 -58.495 1.00 83.69 88 LEU A C 1
ATOM 725 O O . LEU A 1 88 ? 2.677 27.176 -58.462 1.00 83.69 88 LEU A O 1
ATOM 729 N N . SER A 1 89 ? 1.668 25.336 -57.680 1.00 80.38 89 SER A N 1
ATOM 730 C CA . SER A 1 89 ? 0.759 26.040 -56.760 1.00 80.38 89 SER A CA 1
ATOM 731 C C . SER A 1 89 ? 1.449 26.659 -55.539 1.00 80.38 89 SER A C 1
ATOM 733 O O . SER A 1 89 ? 0.907 27.571 -54.919 1.00 80.38 89 SER A O 1
ATOM 735 N N . ARG A 1 90 ? 2.635 26.157 -55.175 1.00 78.19 90 ARG A N 1
ATOM 736 C CA . ARG A 1 90 ? 3.445 26.615 -54.033 1.00 78.19 90 ARG A CA 1
ATOM 737 C C . ARG A 1 90 ? 4.770 27.238 -54.469 1.00 78.19 90 ARG A C 1
ATOM 739 O O . ARG A 1 90 ? 5.707 27.308 -53.671 1.00 78.19 90 ARG A O 1
ATOM 746 N N . SER A 1 91 ? 4.846 27.660 -55.729 1.00 70.12 91 SER A N 1
ATOM 747 C CA . SER A 1 91 ? 5.950 28.453 -56.256 1.00 70.12 91 SER A CA 1
ATOM 748 C C . SER A 1 91 ? 6.011 29.823 -55.569 1.00 70.12 91 SER A C 1
ATOM 750 O O . SER A 1 91 ? 4.991 30.316 -55.082 1.00 70.12 91 SER A O 1
ATOM 752 N N . PRO A 1 92 ? 7.195 30.450 -55.498 1.00 60.44 92 PRO A N 1
ATOM 753 C CA . PRO A 1 92 ? 7.358 31.742 -54.846 1.00 60.44 92 PRO A CA 1
ATOM 754 C C . PRO A 1 92 ? 6.658 32.861 -55.638 1.00 60.44 92 PRO A C 1
ATOM 756 O O . PRO A 1 92 ? 7.256 33.481 -56.513 1.00 60.44 92 PRO A O 1
ATOM 759 N N . GLU A 1 93 ? 5.400 33.167 -55.316 1.00 47.19 93 GLU A N 1
ATOM 760 C CA . GLU A 1 93 ? 4.811 34.473 -55.633 1.00 47.19 93 GLU A CA 1
ATOM 761 C C . GLU A 1 93 ? 5.343 35.481 -54.602 1.00 47.19 93 GLU A C 1
ATOM 763 O O . GLU A 1 93 ? 4.931 35.478 -53.446 1.00 47.19 93 GLU A O 1
ATOM 768 N N . ASN A 1 94 ? 6.295 36.320 -55.021 1.00 44.22 94 ASN A N 1
ATOM 769 C CA . ASN A 1 94 ? 6.968 37.346 -54.211 1.00 44.22 94 ASN A CA 1
ATOM 770 C C . ASN A 1 94 ? 7.862 36.793 -53.084 1.00 44.22 94 ASN A C 1
ATOM 772 O O . ASN A 1 94 ? 7.546 36.893 -51.900 1.00 44.22 94 ASN A O 1
ATOM 776 N N . ALA A 1 95 ? 9.033 36.263 -53.446 1.00 44.72 95 ALA A N 1
ATOM 777 C CA . ALA A 1 95 ? 10.143 36.179 -52.502 1.00 44.72 95 ALA A CA 1
ATOM 778 C C . ALA A 1 95 ? 10.709 37.595 -52.302 1.00 44.72 95 ALA A C 1
ATOM 780 O O . ALA A 1 95 ? 11.516 38.064 -53.105 1.00 44.72 95 ALA A O 1
ATOM 781 N N . GLU A 1 96 ? 10.251 38.298 -51.263 1.00 39.81 96 GLU A N 1
ATOM 782 C CA . GLU A 1 96 ? 11.073 39.345 -50.651 1.00 39.81 96 GLU A CA 1
ATOM 783 C C . GLU A 1 96 ? 12.451 38.736 -50.372 1.00 39.81 96 GLU A C 1
ATOM 785 O O . GLU A 1 96 ? 12.540 37.596 -49.913 1.00 39.81 96 GLU A O 1
ATOM 790 N N . GLU A 1 97 ? 13.507 39.456 -50.751 1.00 38.84 97 GLU A N 1
ATOM 791 C CA . GLU A 1 97 ? 14.900 39.035 -50.627 1.00 38.84 97 GLU A CA 1
ATOM 792 C C . GLU A 1 97 ? 15.215 38.659 -49.168 1.00 38.84 97 GLU A C 1
ATOM 794 O O . GLU A 1 97 ? 15.644 39.492 -48.372 1.00 38.84 97 GLU A O 1
ATOM 799 N N . GLU A 1 98 ? 15.022 37.391 -48.796 1.00 39.16 98 GLU A N 1
ATOM 800 C CA . GLU A 1 98 ? 15.723 36.798 -47.665 1.00 39.16 98 GLU A CA 1
ATOM 801 C C . GLU A 1 98 ? 17.193 36.762 -48.068 1.00 39.16 98 GLU A C 1
ATOM 803 O O . GLU A 1 98 ? 17.665 35.856 -48.760 1.00 39.16 98 GLU A O 1
ATOM 808 N N . THR A 1 99 ? 17.907 37.819 -47.688 1.00 37.94 99 THR A N 1
ATOM 809 C CA . THR A 1 99 ? 19.359 37.895 -47.744 1.00 37.94 99 THR A CA 1
ATOM 810 C C . THR A 1 99 ? 19.893 36.579 -47.177 1.00 37.94 99 THR A C 1
ATOM 812 O O . THR A 1 99 ? 19.559 36.264 -46.028 1.00 37.94 99 THR A O 1
ATOM 815 N N . PRO A 1 100 ? 20.668 35.780 -47.941 1.00 42.97 100 PRO A N 1
ATOM 816 C CA . PRO A 1 100 ? 21.224 34.543 -47.416 1.00 42.97 100 PRO A CA 1
ATOM 817 C C . PRO A 1 100 ? 21.943 34.895 -46.112 1.00 42.97 100 PRO A C 1
ATOM 819 O O . PRO A 1 100 ? 22.708 35.868 -46.108 1.00 42.97 100 PRO A O 1
ATOM 822 N N . PRO A 1 101 ? 21.634 34.209 -44.994 1.00 45.72 101 PRO A N 1
ATOM 823 C CA . PRO A 1 101 ? 22.238 34.535 -43.718 1.00 45.72 101 PRO A CA 1
ATOM 824 C C . PRO A 1 101 ? 23.745 34.530 -43.920 1.00 45.72 101 PRO A C 1
ATOM 826 O O . PRO A 1 101 ? 24.291 33.555 -44.429 1.00 45.72 101 PRO A O 1
ATOM 829 N N . ASP A 1 102 ? 24.369 35.658 -43.580 1.00 46.72 102 ASP A N 1
ATOM 830 C CA . ASP A 1 102 ? 25.809 35.860 -43.650 1.00 46.72 102 ASP A CA 1
ATOM 831 C C . ASP A 1 102 ? 26.497 34.586 -43.134 1.00 46.72 102 ASP A C 1
ATOM 833 O O . ASP A 1 102 ? 26.312 34.225 -41.962 1.00 46.72 102 ASP A O 1
ATOM 837 N N . GLU A 1 103 ? 27.243 33.882 -44.001 1.00 48.41 103 GLU A N 1
ATOM 838 C CA . GLU A 1 103 ? 28.056 32.693 -43.672 1.00 48.41 103 GLU A CA 1
ATOM 839 C C . GLU A 1 103 ? 29.245 33.081 -42.763 1.00 48.41 103 GLU A C 1
ATOM 841 O O . GLU A 1 103 ? 30.367 32.591 -42.885 1.00 48.41 103 GLU A O 1
ATOM 846 N N . SER A 1 104 ? 29.001 33.993 -41.822 1.00 52.91 104 SER A N 1
ATOM 847 C CA . SER A 1 104 ? 29.765 34.178 -40.606 1.00 52.91 104 SER A CA 1
ATOM 848 C C . SER A 1 104 ? 30.088 32.805 -40.015 1.00 52.91 104 SER A C 1
ATOM 850 O O . SER A 1 104 ? 29.213 31.956 -39.844 1.00 52.91 104 SER A O 1
ATOM 852 N N . SER A 1 105 ? 31.376 32.559 -39.769 1.00 69.12 105 SER A N 1
ATOM 853 C CA . SER A 1 105 ? 31.871 31.268 -39.299 1.00 69.12 105 SER A CA 1
ATOM 854 C C . SER A 1 105 ? 31.149 30.868 -38.010 1.00 69.12 105 SER A C 1
ATOM 856 O O . SER A 1 105 ? 31.391 31.461 -36.954 1.00 69.12 105 SER A O 1
ATOM 858 N N . TRP A 1 106 ? 30.254 29.883 -38.096 1.00 81.44 106 TRP A N 1
ATOM 859 C CA . TRP A 1 106 ? 29.572 29.330 -36.933 1.00 81.44 106 TRP A CA 1
ATOM 860 C C . TRP A 1 106 ? 30.602 28.780 -35.933 1.00 81.44 106 TRP A C 1
ATOM 862 O O . TRP A 1 106 ? 31.592 28.181 -36.355 1.00 81.44 106 TRP A O 1
ATOM 872 N N . PRO A 1 107 ? 30.414 28.977 -34.616 1.00 84.69 107 PRO A N 1
ATOM 873 C CA . PRO A 1 107 ? 31.360 28.474 -33.629 1.00 84.69 107 PRO A CA 1
ATOM 874 C C . PRO A 1 107 ? 31.424 26.942 -33.621 1.00 84.69 107 PRO A C 1
ATOM 876 O O . PRO A 1 107 ? 30.466 26.285 -33.215 1.00 84.69 107 PRO A O 1
ATOM 879 N N . ASN A 1 108 ? 32.583 26.400 -33.988 1.00 86.88 108 ASN A N 1
ATOM 880 C CA . ASN A 1 108 ? 32.884 24.971 -33.906 1.00 86.88 108 ASN A CA 1
ATOM 881 C C . ASN A 1 108 ? 33.194 24.545 -32.463 1.00 86.88 108 ASN A C 1
ATOM 883 O O . ASN A 1 108 ? 33.416 25.372 -31.572 1.00 86.88 108 ASN A O 1
ATOM 887 N N . MET A 1 109 ? 33.225 23.243 -32.216 1.00 88.38 109 MET A N 1
ATOM 888 C CA . MET A 1 109 ? 33.774 22.631 -31.017 1.00 88.38 109 MET A CA 1
ATOM 889 C C . MET A 1 109 ? 35.241 23.037 -30.860 1.00 88.38 109 MET A C 1
ATOM 891 O O . MET A 1 109 ? 36.087 22.763 -31.708 1.00 88.38 109 MET A O 1
ATOM 895 N N . THR A 1 110 ? 35.536 23.714 -29.756 1.00 79.25 110 THR A N 1
ATOM 896 C CA . THR A 1 110 ? 36.884 24.138 -29.374 1.00 79.25 110 THR A CA 1
ATOM 897 C C . THR A 1 110 ? 37.198 23.616 -27.984 1.00 79.25 110 THR A C 1
ATOM 899 O O . THR A 1 110 ? 36.294 23.407 -27.168 1.00 79.25 110 THR A O 1
ATOM 902 N N . GLU A 1 111 ? 38.488 23.428 -27.700 1.00 70.44 111 GLU A N 1
ATOM 903 C CA . GLU A 1 111 ? 38.959 22.987 -26.389 1.00 70.44 111 GLU A CA 1
ATOM 904 C C . GLU A 1 111 ? 38.331 23.832 -25.271 1.00 70.44 111 GLU A C 1
ATOM 906 O O . GLU A 1 111 ? 38.280 25.063 -25.336 1.00 70.44 111 GLU A O 1
ATOM 911 N N . SER A 1 112 ? 37.820 23.152 -24.244 1.00 69.88 112 SER A N 1
ATOM 912 C CA . SER A 1 112 ? 37.276 23.780 -23.035 1.00 69.88 112 SER A CA 1
ATOM 913 C C . SER A 1 112 ? 36.074 24.709 -23.240 1.00 69.88 112 SER A C 1
ATOM 915 O O . SER A 1 112 ? 35.773 25.489 -22.339 1.00 69.88 112 SER A O 1
ATOM 917 N N . THR A 1 113 ? 35.361 24.633 -24.371 1.00 84.25 113 THR A N 1
ATOM 918 C CA . THR A 1 113 ? 34.127 25.409 -24.592 1.00 84.25 113 THR A CA 1
ATOM 919 C C . THR A 1 113 ? 32.898 24.497 -24.556 1.00 84.25 113 THR A C 1
ATOM 921 O O . THR A 1 113 ? 32.578 23.870 -25.568 1.00 84.25 113 THR A O 1
ATOM 924 N N . PRO A 1 114 ? 32.205 24.390 -23.408 1.00 89.69 114 PRO A N 1
ATOM 925 C CA . PRO A 1 114 ? 30.982 23.606 -23.300 1.00 89.69 114 PRO A CA 1
ATOM 926 C C . PRO A 1 114 ? 29.868 24.139 -24.202 1.00 89.69 114 PRO A C 1
ATOM 928 O O . PRO A 1 114 ? 29.763 25.347 -24.436 1.00 89.69 114 PRO A O 1
ATOM 931 N N . PHE A 1 115 ? 29.001 23.245 -24.666 1.00 92.75 115 PHE A N 1
ATOM 932 C CA . PHE A 1 115 ? 27.786 23.597 -25.393 1.00 92.75 115 PHE A CA 1
ATOM 933 C C . PHE A 1 115 ? 26.592 22.732 -24.946 1.00 92.75 115 PHE A C 1
ATOM 935 O O . PHE A 1 115 ? 26.789 21.690 -24.316 1.00 92.75 115 PHE A O 1
ATOM 942 N N . PRO A 1 116 ? 25.344 23.177 -25.194 1.00 88.94 116 PRO A N 1
ATOM 943 C CA . PRO A 1 116 ? 24.152 22.511 -24.669 1.00 88.94 116 PRO A CA 1
ATOM 944 C C . PRO A 1 116 ? 23.919 21.111 -25.252 1.00 88.94 116 PRO A C 1
ATOM 946 O O . PRO A 1 116 ? 24.306 20.819 -26.383 1.00 88.94 116 PRO A O 1
ATOM 949 N N . LEU A 1 117 ? 23.229 20.268 -24.484 1.00 92.31 117 LEU A N 1
ATOM 950 C CA . LEU A 1 117 ? 22.672 18.991 -24.940 1.00 92.31 117 LEU A CA 1
ATOM 951 C C . LEU A 1 117 ? 21.358 19.202 -25.700 1.00 92.31 117 LEU A C 1
ATOM 953 O O . LEU A 1 117 ? 20.610 20.140 -25.409 1.00 92.31 117 LEU A O 1
ATOM 957 N N . THR A 1 118 ? 21.024 18.288 -26.612 1.00 90.19 118 THR A N 1
ATOM 958 C CA . THR A 1 118 ? 19.647 18.190 -27.120 1.00 90.19 118 THR A CA 1
ATOM 959 C C . THR A 1 118 ? 18.691 17.752 -25.996 1.00 90.19 118 THR A C 1
ATOM 961 O O . THR A 1 118 ? 19.124 17.151 -25.005 1.00 90.19 118 THR A O 1
ATOM 964 N N . PRO A 1 119 ? 17.370 18.002 -26.111 1.00 88.81 119 PRO A N 1
ATOM 965 C CA . PRO A 1 119 ? 16.400 17.506 -25.132 1.00 88.81 119 PRO A CA 1
ATOM 966 C C . PRO A 1 119 ? 16.472 15.987 -24.911 1.00 88.81 119 PRO A C 1
ATOM 968 O O . PRO A 1 119 ? 16.306 15.527 -23.779 1.00 88.81 119 PRO A O 1
ATOM 971 N N . VAL A 1 120 ? 16.757 15.224 -25.971 1.00 90.44 120 VAL A N 1
ATOM 972 C CA . VAL A 1 120 ? 16.904 13.763 -25.928 1.00 90.44 120 VAL A CA 1
ATOM 973 C C . VAL A 1 120 ? 18.220 13.357 -25.264 1.00 90.44 120 VAL A C 1
ATOM 975 O O . VAL A 1 120 ? 18.180 12.580 -24.311 1.00 90.44 120 VAL A O 1
ATOM 978 N N . GLN A 1 121 ? 19.354 13.965 -25.636 1.00 92.25 121 GLN A N 1
ATOM 979 C CA . GLN A 1 121 ? 20.632 13.751 -24.942 1.00 92.25 121 GLN A CA 1
ATOM 980 C C . GLN A 1 121 ? 20.511 14.049 -23.440 1.00 92.25 121 GLN A C 1
ATOM 982 O O . GLN A 1 121 ? 21.005 13.295 -22.604 1.00 92.25 121 GLN A O 1
ATOM 987 N N . HIS A 1 122 ? 19.802 15.119 -23.065 1.00 90.25 122 HIS A N 1
ATOM 988 C CA . HIS A 1 122 ? 19.533 15.426 -21.662 1.00 90.25 122 HIS A CA 1
ATOM 989 C C . HIS A 1 122 ? 18.692 14.331 -20.987 1.00 90.25 122 HIS A C 1
ATOM 991 O O . HIS A 1 122 ? 18.944 13.995 -19.827 1.00 90.25 122 HIS A O 1
ATOM 997 N N . ALA A 1 123 ? 17.675 13.787 -21.661 1.00 89.06 123 ALA A N 1
ATOM 998 C CA . ALA A 1 123 ? 16.865 12.691 -21.127 1.00 89.06 123 ALA A CA 1
ATOM 999 C C . ALA A 1 123 ? 17.711 11.426 -20.908 1.00 89.06 123 ALA A C 1
ATOM 1001 O O . ALA A 1 123 ? 17.682 10.864 -19.812 1.00 89.06 123 ALA A O 1
ATOM 1002 N N . TYR A 1 124 ? 18.536 11.051 -21.889 1.00 91.31 124 TYR A N 1
ATOM 1003 C CA . TYR A 1 124 ? 19.477 9.935 -21.780 1.00 91.31 124 TYR A CA 1
ATOM 1004 C C . TYR A 1 124 ? 20.478 10.146 -20.642 1.00 91.31 124 TYR A C 1
ATOM 1006 O O . TYR A 1 124 ? 20.644 9.255 -19.814 1.00 91.31 124 TYR A O 1
ATOM 1014 N N . LEU A 1 125 ? 21.083 11.336 -20.531 1.00 89.94 125 LEU A N 1
ATOM 1015 C CA . LEU A 1 125 ? 22.031 11.655 -19.460 1.00 89.94 125 LEU A CA 1
ATOM 1016 C C . LEU A 1 125 ? 21.373 11.581 -18.074 1.00 89.94 125 LEU A C 1
ATOM 1018 O O . LEU A 1 125 ? 21.953 11.039 -17.139 1.00 89.94 125 LEU A O 1
ATOM 1022 N N . THR A 1 126 ? 20.134 12.068 -17.951 1.00 86.62 126 THR A N 1
ATOM 1023 C CA . THR A 1 126 ? 19.364 12.001 -16.697 1.00 86.62 126 THR A CA 1
ATOM 1024 C C . THR A 1 126 ? 19.046 10.555 -16.314 1.00 86.62 126 THR A C 1
ATOM 1026 O O . THR A 1 126 ? 19.148 10.193 -15.144 1.00 86.62 126 THR A O 1
ATOM 1029 N N . GLY A 1 127 ? 18.695 9.717 -17.291 1.00 86.50 127 GLY A N 1
ATOM 1030 C CA . GLY A 1 127 ? 18.366 8.307 -17.087 1.00 86.50 127 GLY A CA 1
ATOM 1031 C C . GLY A 1 127 ? 19.511 7.454 -16.533 1.00 86.50 127 GLY A C 1
ATOM 1032 O O . GLY A 1 127 ? 19.271 6.428 -15.905 1.00 86.50 127 GLY A O 1
ATOM 1033 N N . ARG A 1 128 ? 20.755 7.915 -16.663 1.00 89.19 128 ARG A N 1
ATOM 1034 C CA . ARG A 1 128 ? 21.943 7.239 -16.115 1.00 89.19 128 ARG A CA 1
ATOM 1035 C C . ARG A 1 128 ? 22.064 7.368 -14.599 1.00 89.19 128 ARG A C 1
ATOM 1037 O O . ARG A 1 128 ? 22.830 6.636 -13.982 1.00 89.19 128 ARG A O 1
ATOM 1044 N N . MET A 1 129 ? 21.321 8.289 -13.987 1.00 84.31 129 MET A N 1
ATOM 1045 C CA . MET A 1 129 ? 21.381 8.543 -12.550 1.00 84.31 129 MET A CA 1
ATOM 1046 C C . MET A 1 129 ? 20.636 7.435 -11.778 1.00 84.31 129 MET A C 1
ATOM 1048 O O . MET A 1 129 ? 19.444 7.240 -12.027 1.00 84.31 129 MET A O 1
ATOM 1052 N N . PRO A 1 130 ? 21.267 6.757 -10.795 1.00 74.00 130 PRO A N 1
ATOM 1053 C CA . PRO A 1 130 ? 20.654 5.638 -10.062 1.00 74.00 130 PRO A CA 1
ATOM 1054 C C . PRO A 1 130 ? 19.355 5.976 -9.309 1.00 74.00 130 PRO A C 1
ATOM 1056 O O . PRO A 1 130 ? 18.580 5.085 -8.991 1.00 74.00 130 PRO A O 1
ATOM 1059 N N . GLY A 1 131 ? 19.106 7.255 -9.002 1.00 74.75 131 GLY A N 1
ATOM 1060 C CA . GLY A 1 131 ? 17.907 7.700 -8.277 1.00 74.75 131 GLY A CA 1
ATOM 1061 C C . GLY A 1 131 ? 16.659 7.921 -9.142 1.00 74.75 131 GLY A C 1
ATOM 1062 O O . GLY A 1 131 ? 15.605 8.252 -8.602 1.00 74.75 131 GLY A O 1
ATOM 1063 N N . GLN A 1 132 ? 16.759 7.794 -10.469 1.00 79.06 132 GLN A N 1
ATOM 1064 C CA . GLN A 1 132 ? 15.606 7.918 -11.365 1.00 79.06 132 GLN A CA 1
ATOM 1065 C C . GLN A 1 132 ? 14.832 6.596 -11.446 1.00 79.06 132 GLN A C 1
ATOM 1067 O O . GLN A 1 132 ? 15.418 5.519 -11.391 1.00 79.06 132 GLN A O 1
ATOM 1072 N N . THR A 1 133 ? 13.509 6.665 -11.619 1.00 80.56 133 THR A N 1
ATOM 1073 C CA . THR A 1 133 ? 12.680 5.488 -11.926 1.00 80.56 133 THR A CA 1
ATOM 1074 C C . THR A 1 133 ? 13.185 4.824 -13.204 1.00 80.56 133 THR A C 1
ATOM 1076 O O . THR A 1 133 ? 13.281 5.508 -14.221 1.00 80.56 133 THR A O 1
ATOM 1079 N N . LEU A 1 134 ? 13.505 3.526 -13.151 1.00 83.69 134 LEU A N 1
ATOM 1080 C CA . LEU A 1 134 ? 14.177 2.805 -14.243 1.00 83.69 134 LEU A CA 1
ATOM 1081 C C . LEU A 1 134 ? 15.463 3.510 -14.728 1.00 83.69 134 LEU A C 1
ATOM 1083 O O . LEU A 1 134 ? 15.731 3.589 -15.930 1.00 83.69 134 LEU A O 1
ATOM 1087 N N . GLY A 1 135 ? 16.207 4.093 -13.783 1.00 85.38 135 GLY A N 1
ATOM 1088 C CA . GLY A 1 135 ? 17.487 4.754 -14.010 1.00 85.38 135 GLY A CA 1
ATOM 1089 C C . GLY A 1 135 ? 18.693 3.840 -13.781 1.00 85.38 135 GLY A C 1
ATOM 1090 O O . GLY A 1 135 ? 18.554 2.638 -13.579 1.00 85.38 135 GLY A O 1
ATOM 1091 N N . GLY A 1 136 ? 19.897 4.416 -13.813 1.00 85.88 136 GLY A N 1
ATOM 1092 C CA . GLY A 1 136 ? 21.153 3.668 -13.644 1.00 85.88 136 GLY A CA 1
ATOM 1093 C C . GLY A 1 136 ? 21.615 2.916 -14.897 1.00 85.88 136 GLY A C 1
ATOM 1094 O O . GLY A 1 136 ? 22.615 2.204 -14.853 1.00 85.88 136 GLY A O 1
ATOM 1095 N N . VAL A 1 137 ? 20.916 3.099 -16.017 1.00 86.81 137 VAL A N 1
ATOM 1096 C CA . VAL A 1 137 ? 21.233 2.514 -17.323 1.00 86.81 137 VAL A CA 1
ATOM 1097 C C . VAL A 1 137 ? 21.644 3.601 -18.312 1.00 86.81 137 VAL A C 1
ATOM 1099 O O . VAL A 1 137 ? 21.176 4.737 -18.245 1.00 86.81 137 VAL A O 1
ATOM 1102 N N . GLY A 1 138 ? 22.559 3.266 -19.219 1.00 85.88 138 GLY A N 1
ATOM 1103 C CA . GLY A 1 138 ? 22.933 4.128 -20.339 1.00 85.88 138 GLY A CA 1
ATOM 1104 C C . GLY A 1 138 ? 21.959 3.968 -21.499 1.00 85.88 138 GLY A C 1
ATOM 1105 O O . GLY A 1 138 ? 21.377 2.898 -21.666 1.00 85.88 138 GLY A O 1
ATOM 1106 N N . CYS A 1 139 ? 21.806 5.013 -22.318 1.00 88.69 139 CYS A N 1
ATOM 1107 C CA . CYS A 1 139 ? 21.217 4.832 -23.640 1.00 88.69 139 CYS A CA 1
ATOM 1108 C C . CYS A 1 139 ? 22.296 4.227 -24.537 1.00 88.69 139 CYS A C 1
ATOM 1110 O O . CYS A 1 139 ? 23.195 4.933 -24.980 1.00 88.69 139 CYS A O 1
ATOM 1112 N N . HIS A 1 140 ? 22.295 2.911 -24.691 1.00 86.81 140 HIS A N 1
ATOM 1113 C CA . HIS A 1 140 ? 23.465 2.163 -25.139 1.00 86.81 140 HIS A CA 1
ATOM 1114 C C . HIS A 1 140 ? 23.055 1.008 -26.050 1.00 86.81 140 HIS A C 1
ATOM 1116 O O . HIS A 1 140 ? 22.068 0.321 -25.784 1.00 86.81 140 HIS A O 1
ATOM 1122 N N . LEU A 1 141 ? 23.848 0.771 -27.093 1.00 90.06 141 LEU A N 1
ATOM 1123 C CA . LEU A 1 141 ? 23.742 -0.394 -27.959 1.00 90.06 141 LEU A CA 1
ATOM 1124 C C . LEU A 1 141 ? 24.975 -1.284 -27.798 1.00 90.06 141 LEU A C 1
ATOM 1126 O O . LEU A 1 141 ? 26.109 -0.826 -27.960 1.00 90.06 141 LEU A O 1
ATOM 1130 N N . TYR A 1 142 ? 24.730 -2.573 -27.582 1.00 94.00 142 TYR A N 1
ATOM 1131 C CA . TYR A 1 142 ? 25.731 -3.621 -27.722 1.00 94.00 142 TYR A CA 1
ATOM 1132 C C . TYR A 1 142 ? 25.424 -4.495 -28.936 1.00 94.00 142 TYR A C 1
ATOM 1134 O O . TYR A 1 142 ? 24.289 -4.948 -29.097 1.00 94.00 142 TYR A O 1
ATOM 1142 N N . GLN A 1 143 ? 26.434 -4.759 -29.764 1.00 93.44 143 GLN A N 1
ATOM 1143 C CA . GLN A 1 143 ? 26.310 -5.574 -30.971 1.00 93.44 143 GLN A CA 1
ATOM 1144 C C . GLN A 1 143 ? 27.486 -6.543 -31.124 1.00 93.44 143 GLN A C 1
ATOM 1146 O O . GLN A 1 143 ? 28.645 -6.167 -30.956 1.00 93.44 143 GLN A O 1
ATOM 1151 N N . GLU A 1 144 ? 27.173 -7.782 -31.499 1.00 94.81 144 GLU A N 1
ATOM 1152 C CA . GLU A 1 144 ? 28.128 -8.819 -31.887 1.00 94.81 144 GLU A CA 1
ATOM 1153 C C . GLU A 1 144 ? 28.124 -8.995 -33.411 1.00 94.81 144 GLU A C 1
ATOM 1155 O O . GLU A 1 144 ? 27.054 -9.105 -34.021 1.00 94.81 144 GLU A O 1
ATOM 1160 N N . PHE A 1 145 ? 29.314 -9.046 -34.012 1.00 93.94 145 PHE A N 1
ATOM 1161 C CA . PHE A 1 145 ? 29.517 -9.411 -35.415 1.00 93.94 145 PHE A CA 1
ATOM 1162 C C . PHE A 1 145 ? 30.390 -10.657 -35.511 1.00 93.94 145 PHE A C 1
ATOM 1164 O O . PHE A 1 145 ? 31.438 -10.717 -34.866 1.00 93.94 145 PHE A O 1
ATOM 1171 N N . GLU A 1 146 ? 29.998 -11.626 -36.332 1.00 93.38 146 GLU A N 1
ATOM 1172 C CA . GLU A 1 146 ? 30.804 -12.814 -36.613 1.00 93.38 146 GLU A CA 1
ATOM 1173 C C . GLU A 1 146 ? 31.378 -12.771 -38.022 1.00 93.38 146 GLU A C 1
ATOM 1175 O O . GLU A 1 146 ? 30.645 -12.692 -39.007 1.00 93.38 146 GLU A O 1
ATOM 1180 N N . GLY A 1 147 ? 32.700 -12.863 -38.136 1.00 92.50 147 GLY A N 1
ATOM 1181 C CA . GLY A 1 147 ? 33.381 -12.812 -39.425 1.00 92.50 147 GLY A CA 1
ATOM 1182 C C . GLY A 1 147 ? 34.647 -13.657 -39.459 1.00 92.50 147 GLY A C 1
ATOM 1183 O O . GLY A 1 147 ? 34.881 -14.503 -38.594 1.00 92.50 147 GLY A O 1
ATOM 1184 N N . HIS A 1 148 ? 35.458 -13.432 -40.494 1.00 91.56 148 HIS A N 1
ATOM 1185 C CA . HIS A 1 148 ? 36.741 -14.104 -40.678 1.00 91.56 148 HIS A CA 1
ATOM 1186 C C . HIS A 1 148 ? 37.855 -13.090 -40.954 1.00 91.56 148 HIS A C 1
ATOM 1188 O O . HIS A 1 148 ? 37.636 -12.080 -41.621 1.00 91.56 148 HIS A O 1
ATOM 1194 N N . CYS A 1 149 ? 39.069 -13.418 -40.511 1.00 89.69 149 CYS A N 1
ATOM 1195 C CA . CYS A 1 149 ? 40.319 -12.747 -40.878 1.00 89.69 149 CYS A CA 1
ATOM 1196 C C . CYS A 1 149 ? 40.455 -11.264 -40.467 1.00 89.69 149 CYS A C 1
ATOM 1198 O O . CYS A 1 149 ? 41.385 -10.607 -40.940 1.00 89.69 149 CYS A O 1
ATOM 1200 N N . LEU A 1 150 ? 39.600 -10.730 -39.586 1.00 91.25 150 LEU A N 1
ATOM 1201 C CA . LEU A 1 150 ? 39.782 -9.382 -39.036 1.00 91.25 150 LEU A CA 1
ATOM 1202 C C . LEU A 1 150 ? 40.879 -9.396 -37.967 1.00 91.25 150 LEU A C 1
ATOM 1204 O O . LEU A 1 150 ? 40.817 -10.157 -37.002 1.00 91.25 150 LEU A O 1
ATOM 1208 N N . THR A 1 151 ? 41.880 -8.531 -38.112 1.00 90.44 151 THR A N 1
ATOM 1209 C CA . THR A 1 151 ? 42.945 -8.372 -37.111 1.00 90.44 151 THR A CA 1
ATOM 1210 C C . THR A 1 151 ? 42.748 -7.106 -36.284 1.00 90.44 151 THR A C 1
ATOM 1212 O O . THR A 1 151 ? 42.262 -6.090 -36.785 1.00 90.44 151 THR A O 1
ATOM 1215 N N . ALA A 1 152 ? 43.195 -7.129 -35.024 1.00 92.19 152 ALA A N 1
ATOM 1216 C CA . ALA A 1 152 ? 43.161 -5.951 -34.155 1.00 92.19 152 ALA A CA 1
ATOM 1217 C C . ALA A 1 152 ? 43.896 -4.752 -34.777 1.00 92.19 152 ALA A C 1
ATOM 1219 O O . ALA A 1 152 ? 43.390 -3.641 -34.727 1.00 92.19 152 ALA A O 1
ATOM 1220 N N . SER A 1 153 ? 45.026 -4.980 -35.460 1.00 92.25 153 SER A N 1
ATOM 1221 C CA . SER A 1 153 ? 45.790 -3.904 -36.106 1.00 92.25 153 SER A CA 1
ATOM 1222 C C . SER A 1 153 ? 45.019 -3.212 -37.237 1.00 92.25 153 SER A C 1
ATOM 1224 O O . SER A 1 153 ? 45.057 -1.985 -37.331 1.00 92.25 153 SER A O 1
ATOM 1226 N N . GLN A 1 154 ? 44.297 -3.967 -38.075 1.00 92.75 154 GLN A N 1
ATOM 1227 C CA . GLN A 1 154 ? 43.440 -3.384 -39.117 1.00 92.75 154 GLN A CA 1
ATOM 1228 C C . GLN A 1 154 ? 42.313 -2.552 -38.500 1.00 92.75 154 GLN A C 1
ATOM 1230 O O . GLN A 1 154 ? 42.056 -1.429 -38.935 1.00 92.75 154 GLN A O 1
ATOM 1235 N N . LEU A 1 155 ? 41.672 -3.092 -37.460 1.00 94.56 155 LEU A N 1
ATOM 1236 C CA . LEU A 1 155 ? 40.591 -2.415 -36.756 1.00 94.56 155 LEU A CA 1
ATOM 1237 C C . LEU A 1 155 ? 41.077 -1.134 -36.063 1.00 94.56 155 LEU A C 1
ATOM 1239 O O . LEU A 1 155 ? 40.428 -0.096 -36.168 1.00 94.56 155 LEU A O 1
ATOM 1243 N N . GLU A 1 156 ? 42.250 -1.168 -35.430 1.00 96.38 156 GLU A N 1
ATOM 1244 C CA . GLU A 1 156 ? 42.842 -0.007 -34.766 1.00 96.38 156 GLU A CA 1
ATOM 1245 C C . GLU A 1 156 ? 43.183 1.123 -35.734 1.00 96.38 156 GLU A C 1
ATOM 1247 O O . GLU A 1 156 ? 42.904 2.289 -35.444 1.00 96.38 156 GLU A O 1
ATOM 1252 N N . GLN A 1 157 ? 43.735 0.799 -36.904 1.00 94.19 157 GLN A N 1
ATOM 1253 C CA . GLN A 1 157 ? 44.027 1.790 -37.943 1.00 94.19 157 GLN A CA 1
ATOM 1254 C C . GLN A 1 157 ? 42.748 2.443 -38.483 1.00 94.19 157 GLN A C 1
ATOM 1256 O O . GLN A 1 157 ? 42.698 3.668 -38.648 1.00 94.19 157 GLN A O 1
ATOM 1261 N N . ALA A 1 158 ? 41.701 1.647 -38.715 1.00 95.38 158 ALA A N 1
ATOM 1262 C CA . ALA A 1 158 ? 40.419 2.150 -39.191 1.00 95.38 158 ALA A CA 1
ATOM 1263 C C . ALA A 1 158 ? 39.740 3.056 -38.147 1.00 95.38 158 ALA A C 1
ATOM 1265 O O . ALA A 1 158 ? 39.379 4.190 -38.464 1.00 95.38 158 ALA A O 1
ATOM 1266 N N . ILE A 1 159 ? 39.656 2.624 -36.882 1.00 95.19 159 ILE A N 1
ATOM 1267 C CA . ILE A 1 159 ? 39.071 3.428 -35.793 1.00 95.19 159 ILE A CA 1
ATOM 1268 C C . ILE A 1 159 ? 39.880 4.709 -35.554 1.00 95.19 159 ILE A C 1
ATOM 1270 O O . ILE A 1 159 ? 39.293 5.774 -35.386 1.00 95.19 159 ILE A O 1
ATOM 1274 N N . THR A 1 160 ? 41.215 4.652 -35.608 1.00 93.69 160 THR A N 1
ATOM 1275 C CA . THR A 1 160 ? 42.068 5.849 -35.474 1.00 93.69 160 THR A CA 1
ATOM 1276 C C . THR A 1 160 ? 41.770 6.879 -36.567 1.00 93.69 160 THR A C 1
ATOM 1278 O O . THR A 1 160 ? 41.745 8.081 -36.302 1.00 93.69 160 THR A O 1
ATOM 1281 N N . THR A 1 161 ? 41.492 6.417 -37.788 1.00 93.69 161 THR A N 1
ATOM 1282 C CA . THR A 1 161 ? 41.098 7.289 -38.903 1.00 93.69 161 THR A CA 1
ATOM 1283 C C . THR A 1 161 ? 39.725 7.923 -38.657 1.00 93.69 161 THR A C 1
ATOM 1285 O O . THR A 1 161 ? 39.549 9.114 -38.907 1.00 93.69 161 THR A O 1
ATOM 1288 N N . LEU A 1 162 ? 38.762 7.167 -38.113 1.00 94.00 162 LEU A N 1
ATOM 1289 C CA . LEU A 1 162 ? 37.440 7.694 -37.745 1.00 94.00 162 LEU A CA 1
ATOM 1290 C C . LEU A 1 162 ? 37.508 8.697 -36.586 1.00 94.00 162 LEU A C 1
ATOM 1292 O O . LEU A 1 162 ? 36.851 9.734 -36.653 1.00 94.00 162 LEU A O 1
ATOM 1296 N N . LEU A 1 163 ? 38.340 8.437 -35.571 1.00 92.94 163 LEU A N 1
ATOM 1297 C CA . LEU A 1 163 ? 38.604 9.355 -34.457 1.00 92.94 163 LEU A CA 1
ATOM 1298 C C . LEU A 1 163 ? 39.108 10.715 -34.956 1.00 92.94 163 LEU A C 1
ATOM 1300 O O . LEU A 1 163 ? 38.586 11.752 -34.566 1.00 92.94 163 LEU A O 1
ATOM 1304 N N . GLN A 1 164 ? 40.064 10.718 -35.890 1.00 89.25 164 GLN A N 1
ATOM 1305 C CA . GLN A 1 164 ? 40.581 11.954 -36.494 1.00 89.25 164 GLN A CA 1
ATOM 1306 C C . GLN A 1 164 ? 39.549 12.681 -37.367 1.00 89.25 164 GLN A C 1
ATOM 1308 O O . GLN A 1 164 ? 39.644 13.894 -37.560 1.00 89.25 164 GLN A O 1
ATOM 1313 N N . ARG A 1 165 ? 38.585 11.943 -37.923 1.00 91.00 165 ARG A N 1
ATOM 1314 C CA . ARG A 1 165 ? 37.575 12.453 -38.855 1.00 91.00 165 ARG A CA 1
ATOM 1315 C C . ARG A 1 165 ? 36.368 13.076 -38.153 1.00 91.00 165 ARG A C 1
ATOM 1317 O O . ARG A 1 165 ? 35.841 14.061 -38.663 1.00 91.00 165 ARG A O 1
ATOM 1324 N N . HIS A 1 166 ? 35.931 12.520 -37.020 1.00 92.62 166 HIS A N 1
ATOM 1325 C CA . HIS A 1 166 ? 34.646 12.853 -36.390 1.00 92.62 166 HIS A CA 1
ATOM 1326 C C . HIS A 1 166 ? 34.803 1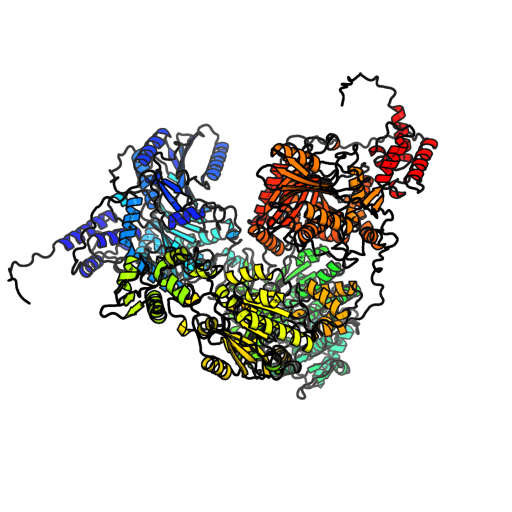3.425 -34.973 1.00 92.62 166 HIS A C 1
ATOM 1328 O O . HIS A 1 166 ? 35.008 12.665 -34.024 1.00 92.62 166 HIS A O 1
ATOM 1334 N N . PRO A 1 167 ? 34.602 14.746 -34.778 1.00 90.69 167 PRO A N 1
ATOM 1335 C CA . PRO A 1 167 ? 34.752 15.394 -33.472 1.00 90.69 167 PRO A CA 1
ATOM 1336 C C . PRO A 1 167 ? 33.864 14.823 -32.357 1.00 90.69 167 PRO A C 1
ATOM 1338 O O . PRO A 1 167 ? 34.266 14.836 -31.198 1.00 90.69 167 PRO A O 1
ATOM 1341 N N . MET A 1 168 ? 32.679 14.289 -32.672 1.00 92.62 168 MET A N 1
ATOM 1342 C CA . MET A 1 168 ? 31.780 13.719 -31.656 1.00 92.62 168 MET A CA 1
ATOM 1343 C C . MET A 1 168 ? 32.336 12.466 -30.966 1.00 92.62 168 MET A C 1
ATOM 1345 O O . MET A 1 168 ? 31.911 12.160 -29.858 1.00 92.62 168 MET A O 1
ATOM 1349 N N . LEU A 1 169 ? 33.328 11.782 -31.547 1.00 93.00 169 LEU A N 1
ATOM 1350 C CA . LEU A 1 169 ? 34.004 10.654 -30.890 1.00 93.00 169 LEU A CA 1
ATOM 1351 C C . LEU A 1 169 ? 34.980 11.096 -29.779 1.00 93.00 169 LEU A C 1
ATOM 1353 O O . LEU A 1 169 ? 35.539 10.263 -29.072 1.00 93.00 169 LEU A O 1
ATOM 1357 N N . HIS A 1 170 ? 35.190 12.406 -29.620 1.00 92.56 170 HIS A N 1
ATOM 1358 C CA . HIS A 1 170 ? 36.029 13.019 -28.588 1.00 92.56 170 HIS A CA 1
ATOM 1359 C C . HIS A 1 170 ? 35.210 13.680 -27.464 1.00 92.56 170 HIS A C 1
ATOM 1361 O O . HIS A 1 170 ? 35.765 14.398 -26.631 1.00 92.56 170 HIS A O 1
ATOM 1367 N N . ILE A 1 171 ? 33.885 13.536 -27.465 1.00 94.19 171 ILE A N 1
ATOM 1368 C CA . ILE A 1 171 ? 33.018 14.296 -26.566 1.00 94.19 171 ILE A CA 1
ATOM 1369 C C . ILE A 1 171 ? 32.959 13.674 -25.160 1.00 94.19 171 ILE A C 1
ATOM 1371 O O . ILE A 1 171 ? 32.946 12.454 -25.006 1.00 94.19 171 ILE A O 1
ATOM 1375 N N . ALA A 1 172 ? 32.860 14.522 -24.137 1.00 93.44 172 ALA A N 1
ATOM 1376 C CA . ALA A 1 172 ? 32.504 14.150 -22.771 1.00 93.44 172 ALA A CA 1
ATOM 1377 C C . ALA A 1 172 ? 31.252 14.908 -22.300 1.00 93.44 172 ALA A C 1
ATOM 1379 O O . ALA A 1 172 ? 31.049 16.077 -22.644 1.00 93.44 172 ALA A O 1
ATOM 1380 N N . PHE A 1 173 ? 30.429 14.250 -21.480 1.00 93.94 173 PHE A N 1
ATOM 1381 C CA . PHE A 1 173 ? 29.147 14.766 -20.987 1.00 93.94 173 PHE A CA 1
ATOM 1382 C C . PHE A 1 173 ? 29.251 15.147 -19.511 1.00 93.94 173 PHE A C 1
ATOM 1384 O O . PHE A 1 173 ? 29.478 14.300 -18.650 1.00 93.94 173 PHE A O 1
ATOM 1391 N N . ARG A 1 174 ? 29.100 16.435 -19.201 1.00 87.62 174 ARG A N 1
ATOM 1392 C CA . ARG A 1 174 ? 29.308 16.965 -17.852 1.00 87.62 174 ARG A CA 1
ATOM 1393 C C . ARG A 1 174 ? 28.042 16.861 -16.989 1.00 87.62 174 ARG A C 1
ATOM 1395 O O . ARG A 1 174 ? 26.929 16.945 -17.511 1.00 87.62 174 ARG A O 1
ATOM 1402 N N . PRO A 1 175 ? 28.189 16.766 -15.652 1.00 79.38 175 PRO A N 1
ATOM 1403 C CA . PRO A 1 175 ? 27.054 16.730 -14.723 1.00 79.38 175 PRO A CA 1
ATOM 1404 C C . PRO A 1 175 ? 26.150 17.974 -14.745 1.00 79.38 175 PRO A C 1
ATOM 1406 O O . PRO A 1 175 ? 25.024 17.911 -14.264 1.00 79.38 175 PRO A O 1
ATOM 1409 N N . ASP A 1 176 ? 26.626 19.100 -15.283 1.00 83.06 176 ASP A N 1
ATOM 1410 C CA . ASP A 1 176 ? 25.879 20.360 -15.412 1.00 83.06 176 ASP A CA 1
ATOM 1411 C C . ASP A 1 176 ? 24.923 20.394 -16.623 1.00 83.06 176 ASP A C 1
ATOM 1413 O O . ASP A 1 176 ? 24.280 21.414 -16.876 1.00 83.06 176 ASP A O 1
ATOM 1417 N N . GLY A 1 177 ? 24.807 19.290 -17.370 1.00 84.88 177 GLY A N 1
ATOM 1418 C CA . GLY A 1 177 ? 23.934 19.198 -18.540 1.00 84.88 177 GLY A CA 1
ATOM 1419 C C . GLY A 1 177 ? 24.530 19.823 -19.803 1.00 84.88 177 GLY A C 1
ATOM 1420 O O . GLY A 1 177 ? 23.779 20.205 -20.703 1.00 84.88 177 GLY A O 1
ATOM 1421 N N . GLN A 1 178 ? 25.859 19.938 -19.880 1.00 91.56 178 GLN A N 1
ATOM 1422 C CA . GLN A 1 178 ? 26.585 20.382 -21.071 1.00 91.56 178 GLN A CA 1
ATOM 1423 C C . GLN A 1 178 ? 27.511 19.286 -21.619 1.00 91.56 178 GLN A C 1
ATOM 1425 O O . GLN A 1 178 ? 27.924 18.373 -20.906 1.00 91.56 178 GLN A O 1
ATOM 1430 N N . GLN A 1 179 ? 27.861 19.385 -22.900 1.00 93.88 179 GLN A N 1
ATOM 1431 C CA . GLN A 1 179 ? 28.846 18.524 -23.562 1.00 93.88 179 GLN A CA 1
ATOM 1432 C C . GLN A 1 179 ? 30.080 19.334 -23.967 1.00 93.88 179 GLN A C 1
ATOM 1434 O O . GLN A 1 179 ? 29.987 20.524 -24.278 1.00 93.88 179 GLN A O 1
ATOM 1439 N N . VAL A 1 180 ? 31.254 18.705 -23.914 1.00 93.69 180 VAL A N 1
ATOM 1440 C CA . VAL A 1 180 ? 32.541 19.341 -24.215 1.00 93.69 180 VAL A CA 1
ATOM 1441 C C . VAL A 1 180 ? 33.415 18.420 -25.053 1.00 93.69 180 VAL A C 1
ATOM 1443 O O . VAL A 1 180 ? 33.460 17.215 -24.826 1.00 93.69 180 VAL A O 1
ATOM 1446 N N . TRP A 1 181 ? 34.129 18.996 -26.013 1.00 93.44 181 TRP A N 1
ATOM 1447 C CA . TRP A 1 181 ? 35.090 18.275 -26.841 1.00 93.44 181 TRP A CA 1
ATOM 1448 C C . TRP A 1 181 ? 36.448 18.147 -26.135 1.00 93.44 181 TRP A C 1
ATOM 1450 O O . TRP A 1 181 ? 36.943 19.128 -25.566 1.00 93.44 181 TRP A O 1
ATOM 1460 N N . LEU A 1 182 ? 37.046 16.951 -26.173 1.00 90.88 182 LEU A N 1
ATOM 1461 C CA . LEU A 1 182 ? 38.344 16.652 -25.568 1.00 90.88 182 LEU A CA 1
ATOM 1462 C C . LEU A 1 182 ? 39.475 16.601 -26.619 1.00 90.88 182 LEU A C 1
ATOM 1464 O O . LEU A 1 182 ? 39.337 15.927 -27.642 1.00 90.88 182 LEU A O 1
ATOM 1468 N N . PRO A 1 183 ? 40.643 17.221 -26.354 1.00 85.38 183 PRO A N 1
ATOM 1469 C CA . PRO A 1 183 ? 41.790 17.169 -27.266 1.00 85.38 183 PRO A CA 1
ATOM 1470 C C . PRO A 1 183 ? 42.304 15.753 -27.534 1.00 85.38 183 PRO A C 1
ATOM 1472 O O . PRO A 1 183 ? 42.678 15.431 -28.660 1.00 85.38 183 PRO A O 1
ATOM 1475 N N . GLN A 1 184 ? 42.322 14.907 -26.502 1.00 87.06 184 GLN A N 1
ATOM 1476 C CA . GLN A 1 184 ? 42.625 13.486 -26.632 1.00 87.06 184 GLN A CA 1
ATOM 1477 C C . GLN A 1 184 ? 41.343 12.669 -26.441 1.00 87.06 184 GLN A C 1
ATOM 1479 O O . GLN A 1 184 ? 40.679 12.847 -25.416 1.00 87.06 184 GLN A O 1
ATOM 1484 N N . PRO A 1 185 ? 40.987 11.793 -27.398 1.00 87.62 185 PRO A N 1
ATOM 1485 C CA . PRO A 1 185 ? 39.809 10.950 -27.278 1.00 87.62 185 PRO A CA 1
ATOM 1486 C C . PRO A 1 185 ? 40.034 9.879 -26.212 1.00 87.62 185 PRO A C 1
ATOM 1488 O O . PRO A 1 185 ? 41.139 9.350 -26.064 1.00 87.62 185 PRO A O 1
ATOM 1491 N N . TYR A 1 186 ? 38.975 9.526 -25.488 1.00 89.25 186 TYR A N 1
ATOM 1492 C CA . TYR A 1 186 ? 39.024 8.442 -24.516 1.00 89.25 186 TYR A CA 1
ATOM 1493 C C . TYR A 1 186 ? 38.847 7.098 -25.230 1.00 89.25 186 TYR A C 1
ATOM 1495 O O . TYR A 1 186 ? 37.733 6.603 -25.389 1.00 89.25 186 TYR A O 1
ATOM 1503 N N . TRP A 1 187 ? 39.949 6.502 -25.682 1.00 91.44 187 TRP A N 1
ATOM 1504 C CA . TRP A 1 187 ? 39.943 5.162 -26.263 1.00 91.44 187 TRP A CA 1
ATOM 1505 C C . TRP A 1 187 ? 41.317 4.496 -26.116 1.00 91.44 187 TRP A C 1
ATOM 1507 O O . TRP A 1 187 ? 42.336 5.081 -26.473 1.00 91.44 187 TRP A O 1
ATOM 1517 N N . ASN A 1 188 ? 41.349 3.271 -25.582 1.00 86.62 188 ASN A N 1
ATOM 1518 C CA . ASN A 1 188 ? 42.586 2.573 -25.195 1.00 86.62 188 ASN A CA 1
ATOM 1519 C C . ASN A 1 188 ? 43.048 1.512 -26.216 1.00 86.62 188 ASN A C 1
ATOM 1521 O O . ASN A 1 188 ? 43.854 0.649 -25.871 1.00 86.62 188 ASN A O 1
ATOM 1525 N N . GLY A 1 189 ? 42.543 1.560 -27.452 1.00 90.88 189 GLY A N 1
ATOM 1526 C CA . GLY A 1 189 ? 42.780 0.529 -28.469 1.00 90.88 189 GLY A CA 1
ATOM 1527 C C . GLY A 1 189 ? 41.798 -0.643 -28.380 1.00 90.88 189 GLY A C 1
ATOM 1528 O O . GLY A 1 189 ? 40.866 -0.636 -27.572 1.00 90.88 189 GLY A O 1
ATOM 1529 N N . VAL A 1 190 ? 41.983 -1.647 -29.242 1.00 95.12 190 VAL A N 1
ATOM 1530 C CA . VAL A 1 190 ? 41.079 -2.806 -29.324 1.00 95.12 190 VAL A CA 1
ATOM 1531 C C . VAL A 1 190 ? 41.474 -3.839 -28.271 1.00 95.12 190 VAL A C 1
ATOM 1533 O O . VAL A 1 190 ? 42.597 -4.339 -28.258 1.00 95.12 190 VAL A O 1
ATOM 1536 N N . THR A 1 191 ? 40.535 -4.224 -27.405 1.00 94.44 191 THR A N 1
ATOM 1537 C CA . THR A 1 191 ? 40.782 -5.309 -26.438 1.00 94.44 191 THR A CA 1
ATOM 1538 C C . THR A 1 191 ? 40.654 -6.663 -27.134 1.00 94.44 191 THR A C 1
ATOM 1540 O O . THR A 1 191 ? 39.601 -6.955 -27.693 1.00 94.44 191 THR A O 1
ATOM 1543 N N . VAL A 1 192 ? 41.689 -7.508 -27.096 1.00 95.88 192 VAL A N 1
ATOM 1544 C CA . VAL A 1 192 ? 41.688 -8.817 -27.777 1.00 95.88 192 VAL A CA 1
ATOM 1545 C C . VAL A 1 192 ? 41.497 -9.968 -26.788 1.00 95.88 192 VAL A C 1
ATOM 1547 O O . VAL A 1 192 ? 42.251 -10.088 -25.823 1.00 95.88 192 VAL A O 1
ATOM 1550 N N . HIS A 1 193 ? 40.530 -10.845 -27.065 1.00 95.25 193 HIS A N 1
ATOM 1551 C CA . HIS A 1 193 ? 40.284 -12.098 -26.343 1.00 95.25 193 HIS A CA 1
ATOM 1552 C C . HIS A 1 193 ? 40.651 -13.281 -27.238 1.00 95.25 193 HIS A C 1
ATOM 1554 O O . HIS A 1 193 ? 39.911 -13.627 -28.155 1.00 95.25 193 HIS A O 1
ATOM 1560 N N . ASP A 1 194 ? 41.799 -13.912 -27.012 1.00 94.00 194 ASP A N 1
ATOM 1561 C CA . ASP A 1 194 ? 42.206 -15.065 -27.820 1.00 94.00 194 ASP A CA 1
ATOM 1562 C C . ASP A 1 194 ? 41.621 -16.369 -27.257 1.00 94.00 194 ASP A C 1
ATOM 1564 O O . ASP A 1 194 ? 42.083 -16.881 -26.238 1.00 94.00 194 ASP A O 1
ATOM 1568 N N . LEU A 1 195 ? 40.586 -16.891 -27.923 1.00 94.75 195 LEU A N 1
ATOM 1569 C CA . LEU A 1 195 ? 39.937 -18.170 -27.613 1.00 94.75 195 LEU A CA 1
ATOM 1570 C C . LEU A 1 195 ? 40.191 -19.216 -28.709 1.00 94.75 195 LEU A C 1
ATOM 1572 O O . LEU A 1 195 ? 39.504 -20.244 -28.762 1.00 94.75 195 LEU A O 1
ATOM 1576 N N . SER A 1 196 ? 41.159 -18.970 -29.598 1.00 90.88 196 SER A N 1
ATOM 1577 C CA . SER A 1 196 ? 41.470 -19.846 -30.734 1.00 90.88 196 SER A CA 1
ATOM 1578 C C . SER A 1 196 ? 41.963 -21.231 -30.297 1.00 90.88 196 SER A C 1
ATOM 1580 O O . SER A 1 196 ? 41.822 -22.205 -31.038 1.00 90.88 196 SER A O 1
ATOM 1582 N N . HIS A 1 197 ? 42.485 -21.336 -29.072 1.00 91.06 197 HIS A N 1
ATOM 1583 C CA . HIS A 1 197 ? 43.022 -22.565 -28.485 1.00 91.06 197 HIS A CA 1
ATOM 1584 C C . HIS A 1 197 ? 42.089 -23.233 -27.461 1.00 91.06 197 HIS A C 1
ATOM 1586 O O . HIS A 1 197 ? 42.424 -24.294 -26.934 1.00 91.06 197 HIS A O 1
ATOM 1592 N N . ASN A 1 198 ? 40.924 -22.643 -27.179 1.00 89.12 198 ASN A N 1
ATOM 1593 C CA . ASN A 1 198 ? 39.984 -23.150 -26.180 1.00 89.12 198 ASN A CA 1
ATOM 1594 C C . ASN A 1 198 ? 39.068 -24.230 -26.781 1.00 89.12 198 ASN A C 1
ATOM 1596 O O . ASN A 1 198 ? 38.652 -24.139 -27.943 1.00 89.12 198 ASN A O 1
ATOM 1600 N N . ASP A 1 199 ? 38.699 -25.233 -25.978 1.00 92.25 199 ASP A N 1
ATOM 1601 C CA . ASP A 1 199 ? 37.662 -26.202 -26.343 1.00 92.25 199 ASP A CA 1
ATOM 1602 C C . ASP A 1 199 ? 36.281 -25.525 -26.487 1.00 92.25 199 ASP A C 1
ATOM 1604 O O . ASP A 1 199 ? 36.074 -24.384 -26.068 1.00 92.25 199 ASP A O 1
ATOM 1608 N N . ALA A 1 200 ? 35.331 -26.211 -27.129 1.00 87.81 200 ALA A N 1
ATOM 1609 C CA . ALA A 1 200 ? 34.041 -25.620 -27.483 1.00 87.81 200 ALA A CA 1
ATOM 1610 C C . ALA A 1 200 ? 33.190 -25.206 -26.270 1.00 87.81 200 ALA A C 1
ATOM 1612 O O . ALA A 1 200 ? 32.525 -24.173 -26.344 1.00 87.81 200 ALA A O 1
ATOM 1613 N N . GLU A 1 201 ? 33.225 -25.969 -25.176 1.00 90.44 201 GLU A N 1
ATOM 1614 C CA . GLU A 1 201 ? 32.409 -25.714 -23.985 1.00 90.44 201 GLU A CA 1
ATOM 1615 C C . GLU A 1 201 ? 32.972 -24.531 -23.191 1.00 90.44 201 GLU A C 1
ATOM 1617 O O . GLU A 1 201 ? 32.256 -23.561 -22.932 1.00 90.44 201 GLU A O 1
ATOM 1622 N N . SER A 1 202 ? 34.281 -24.540 -22.912 1.00 89.69 202 SER A N 1
ATOM 1623 C CA . SER A 1 202 ? 34.967 -23.426 -22.243 1.00 89.69 202 SER A CA 1
ATOM 1624 C C . SER A 1 202 ? 34.836 -22.118 -23.028 1.00 89.69 202 SER A C 1
ATOM 1626 O O . SER A 1 202 ? 34.666 -21.044 -22.448 1.00 89.69 202 SER A O 1
ATOM 1628 N N . ARG A 1 203 ? 34.901 -22.196 -24.363 1.00 93.62 203 ARG A N 1
ATOM 1629 C CA . ARG A 1 203 ? 34.735 -21.040 -25.250 1.00 93.62 203 ARG A CA 1
ATOM 1630 C C . ARG A 1 203 ? 33.322 -20.476 -25.191 1.00 93.62 203 ARG A C 1
ATOM 1632 O O . ARG A 1 203 ? 33.175 -19.263 -25.082 1.00 93.62 203 ARG A O 1
ATOM 1639 N N . GLN A 1 204 ? 32.303 -21.332 -25.236 1.00 91.88 204 GLN A N 1
ATOM 1640 C CA . GLN A 1 204 ? 30.913 -20.892 -25.147 1.00 91.88 204 GLN A CA 1
ATOM 1641 C C . GLN A 1 204 ? 30.632 -20.223 -23.796 1.00 91.88 204 GLN A C 1
ATOM 1643 O O . GLN A 1 204 ? 30.124 -19.106 -23.766 1.00 91.88 204 GLN A O 1
ATOM 1648 N N . ALA A 1 205 ? 31.069 -20.839 -22.693 1.00 92.75 205 ALA A N 1
ATOM 1649 C CA . ALA A 1 205 ? 30.920 -20.265 -21.358 1.00 92.75 205 ALA A CA 1
ATOM 1650 C C . ALA A 1 205 ? 31.608 -18.892 -21.228 1.00 92.75 205 ALA A C 1
ATOM 1652 O O . ALA A 1 205 ? 31.049 -17.970 -20.630 1.00 92.75 205 ALA A O 1
ATOM 1653 N N . TYR A 1 206 ? 32.801 -18.726 -21.815 1.00 94.94 206 TYR A N 1
ATOM 1654 C CA . TYR A 1 206 ? 33.495 -17.436 -21.833 1.00 94.94 206 TYR A CA 1
ATOM 1655 C C . TYR A 1 206 ? 32.743 -16.387 -22.660 1.00 94.94 206 TYR A C 1
ATOM 1657 O O . TYR A 1 206 ? 32.593 -15.254 -22.210 1.00 94.94 206 TYR A O 1
ATOM 1665 N N . LEU A 1 207 ? 32.249 -16.753 -23.848 1.00 93.19 207 LEU A N 1
ATOM 1666 C CA . LEU A 1 207 ? 31.466 -15.861 -24.709 1.00 93.19 207 LEU A CA 1
ATOM 1667 C C . LEU A 1 207 ? 30.169 -15.408 -24.028 1.00 93.19 207 LEU A C 1
ATOM 1669 O O . LEU A 1 207 ? 29.831 -14.227 -24.087 1.00 93.19 207 LEU A O 1
ATOM 1673 N N . ASP A 1 208 ? 29.483 -16.308 -23.322 1.00 92.19 208 ASP A N 1
ATOM 1674 C CA . ASP A 1 208 ? 28.263 -15.978 -22.584 1.00 92.19 208 ASP A CA 1
ATOM 1675 C C . ASP A 1 208 ? 28.552 -15.051 -21.393 1.00 92.19 208 ASP A C 1
ATOM 1677 O O . ASP A 1 208 ? 27.834 -14.070 -21.180 1.00 92.19 208 ASP A O 1
ATOM 1681 N N . ALA A 1 209 ? 29.646 -15.286 -20.658 1.00 93.00 209 ALA A N 1
ATOM 1682 C CA . ALA A 1 209 ? 30.100 -14.390 -19.594 1.00 93.00 209 ALA A CA 1
ATOM 1683 C C . ALA A 1 209 ? 30.524 -13.012 -20.136 1.00 93.00 209 ALA A C 1
ATOM 1685 O O . ALA A 1 209 ? 30.230 -11.976 -19.530 1.00 93.00 209 ALA A O 1
ATOM 1686 N N . LEU A 1 210 ? 31.188 -12.982 -21.295 1.00 93.56 210 LEU A N 1
ATOM 1687 C CA . LEU A 1 210 ? 31.588 -11.753 -21.972 1.00 93.56 210 LEU A CA 1
ATOM 1688 C C . LEU A 1 210 ? 30.358 -10.948 -22.409 1.00 93.56 210 LEU A C 1
ATOM 1690 O O . LEU A 1 210 ? 30.271 -9.761 -22.099 1.00 93.56 210 LEU A O 1
ATOM 1694 N N . ARG A 1 211 ? 29.366 -11.599 -23.027 1.00 93.69 211 ARG A N 1
ATOM 1695 C CA . ARG A 1 211 ? 28.083 -10.990 -23.401 1.00 93.69 211 ARG A CA 1
ATOM 1696 C C . ARG A 1 211 ? 27.339 -10.446 -22.186 1.00 93.69 211 ARG A C 1
ATOM 1698 O O . ARG A 1 211 ? 26.900 -9.300 -22.214 1.00 93.69 211 ARG A O 1
ATOM 1705 N N . GLN A 1 212 ? 27.228 -11.218 -21.104 1.00 89.06 212 GLN A N 1
ATOM 1706 C CA . GLN A 1 212 ? 26.615 -10.765 -19.846 1.00 89.06 212 GLN A CA 1
ATOM 1707 C C . GLN A 1 212 ? 27.280 -9.485 -19.320 1.00 89.06 212 GLN A C 1
ATOM 1709 O O . GLN A 1 212 ? 26.591 -8.555 -18.911 1.00 89.06 212 GLN A O 1
ATOM 1714 N N . ARG A 1 213 ? 28.615 -9.405 -19.386 1.00 90.56 213 ARG A N 1
ATOM 1715 C CA . ARG A 1 213 ? 29.383 -8.243 -18.919 1.00 90.56 213 ARG A CA 1
ATOM 1716 C C . ARG A 1 213 ? 29.245 -7.016 -19.823 1.00 90.56 213 ARG A C 1
ATOM 1718 O O . ARG A 1 213 ? 29.213 -5.900 -19.314 1.00 90.56 213 ARG A O 1
ATOM 1725 N N . LEU A 1 214 ? 29.224 -7.203 -21.142 1.00 92.81 214 LEU A N 1
ATOM 1726 C CA . LEU A 1 214 ? 29.257 -6.096 -22.105 1.00 92.81 214 LEU A CA 1
ATOM 1727 C C . LEU A 1 214 ? 27.864 -5.583 -22.484 1.00 92.81 214 LEU A C 1
ATOM 1729 O O . LEU A 1 214 ? 27.700 -4.384 -22.679 1.00 92.81 214 LEU A O 1
ATOM 1733 N N . SER A 1 215 ? 26.853 -6.449 -22.540 1.00 91.06 215 SER A N 1
ATOM 1734 C CA . SER A 1 215 ? 25.501 -6.100 -23.007 1.00 91.06 215 SER A CA 1
ATOM 1735 C C . SER A 1 215 ? 24.794 -5.021 -22.178 1.00 91.06 215 SER A C 1
ATOM 1737 O O . SER A 1 215 ? 24.012 -4.253 -22.732 1.00 91.06 215 SER A O 1
ATOM 1739 N N . HIS A 1 216 ? 25.095 -4.934 -20.877 1.00 89.56 216 HIS A N 1
ATOM 1740 C CA . HIS A 1 216 ? 24.459 -4.018 -19.918 1.00 89.56 216 HIS A CA 1
ATOM 1741 C C . HIS A 1 216 ? 25.438 -3.022 -19.275 1.00 89.56 216 HIS A C 1
ATOM 1743 O O . HIS A 1 216 ? 25.172 -2.450 -18.219 1.00 89.56 216 HIS A O 1
ATOM 1749 N N . ARG A 1 217 ? 26.604 -2.821 -19.896 1.00 88.56 217 ARG A N 1
ATOM 1750 C CA . ARG A 1 217 ? 27.658 -1.956 -19.359 1.00 88.56 217 ARG A CA 1
ATOM 1751 C C . ARG A 1 217 ? 27.266 -0.475 -19.432 1.00 88.56 217 ARG A C 1
ATOM 1753 O O . ARG A 1 217 ? 26.868 0.017 -20.482 1.00 88.56 217 ARG A O 1
ATOM 1760 N N . LEU A 1 218 ? 27.499 0.257 -18.342 1.00 89.88 218 LEU A N 1
ATOM 1761 C CA . LEU A 1 218 ? 27.447 1.720 -18.308 1.00 89.88 218 LEU A CA 1
ATOM 1762 C C . LEU A 1 218 ? 28.834 2.296 -18.658 1.00 89.88 218 LEU A C 1
ATOM 1764 O O . LEU A 1 218 ? 29.775 2.166 -17.874 1.00 89.88 218 LEU A O 1
ATOM 1768 N N . LEU A 1 219 ? 28.987 2.889 -19.846 1.00 91.81 219 LEU A N 1
ATOM 1769 C CA . LEU A 1 219 ? 30.236 3.544 -20.277 1.00 91.81 219 LEU A CA 1
ATOM 1770 C C . LEU A 1 219 ? 30.450 4.868 -19.525 1.00 91.81 219 LEU A C 1
ATOM 1772 O O . LEU A 1 219 ? 29.476 5.544 -19.234 1.00 91.81 219 LEU A O 1
ATOM 1776 N N . ARG A 1 220 ? 31.677 5.284 -19.198 1.00 92.19 220 ARG A N 1
ATOM 1777 C CA . ARG A 1 220 ? 31.934 6.526 -18.430 1.00 92.19 220 ARG A CA 1
ATOM 1778 C C . ARG A 1 220 ? 31.980 7.769 -19.324 1.00 92.19 220 ARG A C 1
ATOM 1780 O O . ARG A 1 220 ? 33.036 8.355 -19.580 1.00 92.19 220 ARG A O 1
ATOM 1787 N N . VAL A 1 221 ? 30.813 8.177 -19.806 1.00 93.50 221 VAL A N 1
ATOM 1788 C CA . VAL A 1 221 ? 30.644 9.311 -20.732 1.00 93.50 221 VAL A CA 1
ATOM 1789 C C . VAL A 1 221 ? 31.141 10.645 -20.158 1.00 93.50 221 VAL A C 1
ATOM 1791 O O . VAL A 1 221 ? 31.498 11.551 -20.908 1.00 93.50 221 VAL A O 1
ATOM 1794 N N . GLU A 1 222 ? 31.227 10.765 -18.833 1.00 91.62 222 GLU A N 1
ATOM 1795 C CA . GLU A 1 222 ? 31.739 11.935 -18.116 1.00 91.62 222 GLU A CA 1
ATOM 1796 C C . GLU A 1 222 ? 33.245 12.168 -18.292 1.00 91.62 222 GLU A C 1
ATOM 1798 O O . GLU A 1 222 ? 33.702 13.310 -18.220 1.00 91.62 222 GLU A O 1
ATOM 1803 N N . ILE A 1 223 ? 34.010 11.108 -18.572 1.00 91.69 223 ILE A N 1
ATOM 1804 C CA . ILE A 1 223 ? 35.439 11.187 -18.920 1.00 91.69 223 ILE A CA 1
ATOM 1805 C C . ILE A 1 223 ? 35.689 10.970 -20.420 1.00 91.69 223 ILE A C 1
ATOM 1807 O O . ILE A 1 223 ? 36.840 10.878 -20.839 1.00 91.69 223 ILE A O 1
ATOM 1811 N N . GLY A 1 224 ? 34.621 10.899 -21.221 1.00 91.81 224 GLY A N 1
ATOM 1812 C CA . GLY A 1 224 ? 34.669 10.732 -22.674 1.00 91.81 224 GLY A CA 1
ATOM 1813 C C . GLY A 1 224 ? 34.591 9.289 -23.176 1.00 91.81 224 GLY A C 1
ATOM 1814 O O . GLY A 1 224 ? 34.671 9.069 -24.383 1.00 91.81 224 GLY A O 1
ATOM 1815 N N . GLU A 1 225 ? 34.417 8.296 -22.297 1.00 94.06 225 GLU A N 1
ATOM 1816 C CA . GLU A 1 225 ? 34.229 6.897 -22.703 1.00 94.06 225 GLU A CA 1
ATOM 1817 C C . GLU A 1 225 ? 32.831 6.729 -23.315 1.00 94.06 225 GLU A C 1
ATOM 1819 O O . GLU A 1 225 ? 31.847 6.573 -22.595 1.00 94.06 225 GLU A O 1
ATOM 1824 N N . THR A 1 226 ? 32.736 6.807 -24.643 1.00 93.06 226 THR A N 1
ATOM 1825 C CA . THR A 1 226 ? 31.457 6.808 -25.385 1.00 93.06 226 THR A CA 1
ATOM 1826 C C . THR A 1 226 ? 31.286 5.605 -26.312 1.00 93.06 226 THR A C 1
ATOM 1828 O O . THR A 1 226 ? 30.169 5.310 -26.732 1.00 93.06 226 THR A O 1
ATOM 1831 N N . PHE A 1 227 ? 32.357 4.864 -26.595 1.00 94.06 227 PHE A N 1
ATOM 1832 C CA . PHE A 1 227 ? 32.318 3.616 -27.353 1.00 94.06 227 PHE A CA 1
ATOM 1833 C C . PHE A 1 227 ? 33.466 2.678 -26.942 1.00 94.06 227 PHE A C 1
ATOM 1835 O O . PHE A 1 227 ? 34.458 3.116 -26.357 1.00 94.06 227 PHE A O 1
ATOM 1842 N N . ASP A 1 228 ? 33.337 1.387 -27.248 1.00 94.25 228 ASP A N 1
ATOM 1843 C CA . ASP A 1 228 ? 34.361 0.362 -27.020 1.00 94.25 228 ASP A CA 1
ATOM 1844 C C . ASP A 1 228 ? 34.282 -0.740 -28.092 1.00 94.25 228 ASP A C 1
ATOM 1846 O O . ASP A 1 228 ? 33.197 -1.079 -28.570 1.00 94.25 228 ASP A O 1
ATOM 1850 N N . PHE A 1 229 ? 35.439 -1.300 -28.453 1.00 94.81 229 PHE A N 1
ATOM 1851 C CA . PHE A 1 229 ? 35.578 -2.394 -29.416 1.00 94.81 229 PHE A CA 1
ATOM 1852 C C . PHE A 1 229 ? 36.452 -3.491 -28.815 1.00 94.81 229 PHE A C 1
ATOM 1854 O O . PHE A 1 229 ? 37.614 -3.260 -28.468 1.00 94.81 229 PHE A O 1
ATOM 1861 N N . GLN A 1 230 ? 35.914 -4.707 -28.744 1.00 95.62 230 GLN A N 1
ATOM 1862 C CA . GLN A 1 230 ? 36.654 -5.883 -28.293 1.00 95.62 230 GLN A CA 1
ATOM 1863 C C . GLN A 1 230 ? 36.584 -6.985 -29.347 1.00 95.62 230 GLN A C 1
ATOM 1865 O O . GLN A 1 230 ? 35.521 -7.270 -29.886 1.00 95.62 230 GLN A O 1
ATOM 1870 N N . LEU A 1 231 ? 37.715 -7.613 -29.648 1.00 95.88 231 LEU A N 1
ATOM 1871 C CA . LEU A 1 231 ? 37.839 -8.633 -30.682 1.00 95.88 231 LEU A CA 1
ATOM 1872 C C . LEU A 1 231 ? 38.136 -9.986 -30.043 1.00 95.88 231 LEU A C 1
ATOM 1874 O O . LEU A 1 231 ? 39.193 -10.173 -29.448 1.00 95.88 231 LEU A O 1
ATOM 1878 N N . THR A 1 232 ? 37.235 -10.944 -30.207 1.00 96.06 232 THR A N 1
ATOM 1879 C CA . THR A 1 232 ? 37.452 -12.328 -29.792 1.00 96.06 232 THR A CA 1
ATOM 1880 C C . THR A 1 232 ? 37.932 -13.154 -30.979 1.00 96.06 232 THR A C 1
ATOM 1882 O O . THR A 1 232 ? 37.233 -13.248 -31.986 1.00 96.06 232 THR A O 1
ATOM 1885 N N . LEU A 1 233 ? 39.108 -13.771 -30.874 1.00 95.00 233 LEU A N 1
ATOM 1886 C CA . LEU A 1 233 ? 39.642 -14.674 -31.895 1.00 95.00 233 LEU A CA 1
ATOM 1887 C C . LEU A 1 233 ? 39.150 -16.100 -31.628 1.00 95.00 233 LEU A C 1
ATOM 1889 O O . LEU A 1 233 ? 39.235 -16.599 -30.506 1.00 95.00 233 LEU A O 1
ATOM 1893 N N . LEU A 1 234 ? 38.621 -16.751 -32.659 1.00 94.75 234 LEU A N 1
ATOM 1894 C CA . LEU A 1 234 ? 38.037 -18.091 -32.619 1.00 94.75 234 LEU A CA 1
ATOM 1895 C C . LEU A 1 234 ? 38.829 -19.028 -33.559 1.00 94.75 234 LEU A C 1
ATOM 1897 O O . LEU A 1 234 ? 39.602 -18.557 -34.398 1.00 94.75 234 LEU A O 1
ATOM 1901 N N . PRO A 1 235 ? 38.660 -20.362 -33.457 1.00 91.44 235 PRO A N 1
ATOM 1902 C CA . PRO A 1 235 ? 39.287 -21.293 -34.396 1.00 91.44 235 PRO A CA 1
ATOM 1903 C C . PRO A 1 235 ? 38.921 -21.011 -35.861 1.00 91.44 235 PRO A C 1
ATOM 1905 O O . PRO A 1 235 ? 37.867 -20.439 -36.147 1.00 91.44 235 PRO A O 1
ATOM 1908 N N . ASP A 1 236 ? 39.776 -21.470 -36.779 1.00 91.56 236 ASP A N 1
ATOM 1909 C CA . ASP A 1 236 ? 39.610 -21.349 -38.238 1.00 91.56 236 ASP A CA 1
ATOM 1910 C C . ASP A 1 236 ? 39.623 -19.901 -38.764 1.00 91.56 236 ASP A C 1
ATOM 1912 O O . ASP A 1 236 ? 38.930 -19.565 -39.722 1.00 91.56 236 ASP A O 1
ATOM 1916 N N . ASN A 1 237 ? 40.426 -19.029 -38.137 1.00 90.88 237 ASN A N 1
ATOM 1917 C CA . ASN A 1 237 ? 40.502 -17.588 -38.430 1.00 90.88 237 ASN A CA 1
ATOM 1918 C C . ASN A 1 237 ? 39.159 -16.857 -38.299 1.00 90.88 237 ASN A C 1
ATOM 1920 O O . ASN A 1 237 ? 38.994 -15.769 -38.856 1.00 90.88 237 ASN A O 1
ATOM 1924 N N . ARG A 1 238 ? 38.199 -17.439 -37.574 1.00 94.12 238 ARG A N 1
ATOM 1925 C CA . ARG A 1 238 ? 36.957 -16.757 -37.228 1.00 94.12 238 ARG A CA 1
ATOM 1926 C C . ARG A 1 238 ? 37.212 -15.734 -36.138 1.00 94.12 238 ARG A C 1
ATOM 1928 O O . ARG A 1 238 ? 38.096 -15.899 -35.297 1.00 94.12 238 ARG A O 1
ATOM 1935 N N . HIS A 1 239 ? 36.387 -14.706 -36.111 1.00 94.56 239 HIS A N 1
ATOM 1936 C CA . HIS A 1 239 ? 36.369 -13.738 -35.030 1.00 94.56 239 HIS A CA 1
ATOM 1937 C C . HIS A 1 239 ? 34.938 -13.427 -34.621 1.00 94.56 239 HIS A C 1
ATOM 1939 O O . HIS A 1 239 ? 34.006 -13.550 -35.416 1.00 94.56 239 HIS A O 1
ATOM 1945 N N . ARG A 1 240 ? 34.790 -12.974 -33.380 1.00 95.31 240 ARG A N 1
ATOM 1946 C CA . ARG A 1 240 ? 33.596 -12.283 -32.914 1.00 95.31 240 ARG A CA 1
ATOM 1947 C C . ARG A 1 240 ? 33.986 -10.892 -32.444 1.00 95.31 240 ARG A C 1
ATOM 1949 O O . ARG A 1 240 ? 34.787 -10.746 -31.525 1.00 95.31 240 ARG A O 1
ATOM 1956 N N . LEU A 1 241 ? 33.457 -9.874 -33.104 1.00 95.69 241 LEU A N 1
ATOM 1957 C CA . LEU A 1 241 ? 33.650 -8.483 -32.729 1.00 95.69 241 LEU A CA 1
ATOM 1958 C C . LEU A 1 241 ? 32.515 -8.054 -31.802 1.00 95.69 241 LEU A C 1
ATOM 1960 O O . LEU A 1 241 ? 31.348 -8.194 -32.148 1.00 95.69 241 LEU A O 1
ATOM 1964 N N . HIS A 1 242 ? 32.870 -7.510 -30.647 1.00 95.50 242 HIS A N 1
ATOM 1965 C CA . HIS A 1 242 ? 31.966 -6.972 -29.644 1.00 95.50 242 HIS A CA 1
ATOM 1966 C C . HIS A 1 242 ? 32.058 -5.449 -29.677 1.00 95.50 242 HIS A C 1
ATOM 1968 O O . HIS A 1 242 ? 33.137 -4.889 -29.471 1.00 95.50 242 HIS A O 1
ATOM 1974 N N . VAL A 1 243 ? 30.937 -4.785 -29.936 1.00 94.56 243 VAL A N 1
ATOM 1975 C CA . VAL A 1 243 ? 30.864 -3.327 -30.044 1.00 94.56 243 VAL A CA 1
ATOM 1976 C C . VAL A 1 243 ? 29.914 -2.791 -28.986 1.00 94.56 243 VAL A C 1
ATOM 1978 O O . VAL A 1 243 ? 28.773 -3.238 -28.906 1.00 94.56 243 VAL A O 1
ATOM 1981 N N . ASN A 1 244 ? 30.369 -1.813 -28.208 1.00 94.38 244 ASN A N 1
ATOM 1982 C CA . ASN A 1 244 ? 29.541 -1.028 -27.298 1.00 94.38 244 ASN A CA 1
ATOM 1983 C C . ASN A 1 244 ? 29.535 0.424 -27.767 1.00 94.38 244 ASN A C 1
ATOM 1985 O O . ASN A 1 244 ? 30.605 1.005 -27.944 1.00 94.38 244 ASN A O 1
ATOM 1989 N N . ILE A 1 245 ? 28.359 1.028 -27.925 1.00 93.38 245 ILE A N 1
ATOM 1990 C CA . ILE A 1 245 ? 28.248 2.452 -28.250 1.00 93.38 245 ILE A CA 1
ATOM 1991 C C . ILE A 1 245 ? 27.170 3.117 -27.403 1.00 93.38 245 ILE A C 1
ATOM 1993 O O . ILE A 1 245 ? 26.047 2.622 -27.309 1.00 93.38 245 ILE A O 1
ATOM 1997 N N . ASP A 1 246 ? 27.512 4.248 -26.792 1.00 93.31 246 ASP A N 1
ATOM 1998 C CA . ASP A 1 246 ? 26.553 5.119 -26.124 1.00 93.31 246 ASP A CA 1
ATOM 1999 C C . ASP A 1 246 ? 25.830 5.987 -27.163 1.00 93.31 246 ASP A C 1
ATOM 2001 O O . ASP A 1 246 ? 26.445 6.745 -27.913 1.00 93.31 246 ASP A O 1
ATOM 2005 N N . LEU A 1 247 ? 24.506 5.899 -27.217 1.00 91.00 247 LEU A N 1
ATOM 2006 C CA . LEU A 1 247 ? 23.681 6.618 -28.189 1.00 91.00 247 LEU A CA 1
ATOM 2007 C C . LEU A 1 247 ? 23.578 8.121 -27.880 1.00 91.00 247 LEU A C 1
ATOM 2009 O O . LEU A 1 247 ? 23.038 8.877 -28.680 1.00 91.00 247 LEU A O 1
ATOM 2013 N N . LEU A 1 248 ? 24.178 8.594 -26.779 1.00 91.94 248 LEU A N 1
ATOM 2014 C CA . LEU A 1 248 ? 24.415 10.022 -26.545 1.00 91.94 248 LEU A CA 1
ATOM 2015 C C . LEU A 1 248 ? 25.222 10.695 -27.668 1.00 91.94 248 LEU A C 1
ATOM 2017 O O . LEU A 1 248 ? 25.098 11.907 -27.862 1.00 91.94 248 LEU A O 1
ATOM 2021 N N . ILE A 1 249 ? 26.062 9.940 -28.383 1.00 92.88 249 ILE A N 1
ATOM 2022 C CA . ILE A 1 249 ? 26.916 10.473 -29.453 1.00 92.88 249 ILE A CA 1
ATOM 2023 C C . ILE A 1 249 ? 26.404 10.172 -30.864 1.00 92.88 249 ILE A C 1
ATOM 2025 O O . ILE A 1 249 ? 26.947 10.720 -31.823 1.00 92.88 249 ILE A O 1
ATOM 2029 N N . MET A 1 250 ? 25.385 9.322 -31.017 1.00 90.44 250 MET A N 1
ATOM 2030 C CA . MET A 1 250 ? 24.901 8.899 -32.330 1.00 90.44 250 MET A CA 1
ATOM 2031 C C . MET A 1 250 ? 23.443 8.436 -32.335 1.00 90.44 250 MET A C 1
ATOM 2033 O O . MET A 1 250 ? 23.040 7.593 -31.542 1.00 90.44 250 MET A O 1
ATOM 2037 N N . ASP A 1 251 ? 22.685 8.933 -33.311 1.00 87.94 251 ASP A N 1
ATOM 2038 C CA . ASP A 1 251 ? 21.387 8.388 -33.720 1.00 87.94 251 ASP A CA 1
ATOM 2039 C C . ASP A 1 251 ? 21.550 7.166 -34.657 1.00 87.94 251 ASP A C 1
ATOM 2041 O O . ASP A 1 251 ? 22.652 6.864 -35.117 1.00 87.94 251 ASP A O 1
ATOM 2045 N N . ALA A 1 252 ? 20.463 6.471 -35.019 1.00 81.94 252 ALA A N 1
ATOM 2046 C CA . ALA A 1 252 ? 20.559 5.282 -35.889 1.00 81.94 252 ALA A CA 1
ATOM 2047 C C . ALA A 1 252 ? 21.101 5.591 -37.302 1.00 81.94 252 ALA A C 1
ATOM 2049 O O . ALA A 1 252 ? 21.736 4.751 -37.944 1.00 81.94 252 ALA A O 1
ATOM 2050 N N . SER A 1 253 ? 20.892 6.816 -37.796 1.00 81.50 253 SER A N 1
ATOM 2051 C CA . SER A 1 253 ? 21.508 7.263 -39.050 1.00 81.50 253 SER A CA 1
ATOM 2052 C C . SER A 1 253 ? 23.022 7.471 -38.910 1.00 81.50 253 SER A C 1
ATOM 2054 O O . SER A 1 253 ? 23.764 7.120 -39.825 1.00 81.50 253 SER A O 1
ATOM 2056 N N . SER A 1 254 ? 23.498 7.996 -37.774 1.00 88.88 254 SER A N 1
ATOM 2057 C CA . SER A 1 254 ? 24.933 8.130 -37.467 1.00 88.88 254 SER A CA 1
ATOM 2058 C C . SER A 1 254 ? 25.549 6.759 -37.313 1.00 88.88 254 SER A C 1
ATOM 2060 O O . SER A 1 254 ? 26.646 6.528 -37.800 1.00 88.88 254 SER A O 1
ATOM 2062 N N . PHE A 1 255 ? 24.820 5.850 -36.675 1.00 86.50 255 PHE A N 1
ATOM 2063 C CA . PHE A 1 255 ? 25.210 4.464 -36.526 1.00 86.50 255 PHE A CA 1
ATOM 2064 C C . PHE A 1 255 ? 25.449 3.813 -37.894 1.00 86.50 255 PHE A C 1
ATOM 2066 O O . PHE A 1 255 ? 26.539 3.314 -38.155 1.00 86.50 255 PHE A O 1
ATOM 2073 N N . THR A 1 256 ? 24.484 3.937 -38.811 1.00 85.06 256 THR A N 1
ATOM 2074 C CA . THR A 1 256 ? 24.621 3.444 -40.193 1.00 85.06 256 THR A CA 1
ATOM 2075 C C . THR A 1 256 ? 25.860 4.033 -40.880 1.00 85.06 256 THR A C 1
ATOM 2077 O O . THR A 1 256 ? 26.687 3.296 -41.412 1.00 85.06 256 THR A O 1
ATOM 2080 N N . LEU A 1 257 ? 26.034 5.360 -40.811 1.00 88.81 257 LEU A N 1
ATOM 2081 C CA . LEU A 1 257 ? 27.181 6.053 -41.406 1.00 88.81 257 LEU A CA 1
ATOM 2082 C C . LEU A 1 257 ? 28.519 5.587 -40.811 1.00 88.81 257 LEU A C 1
ATOM 2084 O O . LEU A 1 257 ? 29.471 5.347 -41.547 1.00 88.81 257 LEU A O 1
ATOM 2088 N N . PHE A 1 258 ? 28.592 5.456 -39.487 1.00 92.31 258 PHE A N 1
ATOM 2089 C CA . PHE A 1 258 ? 29.789 5.024 -38.777 1.00 92.31 258 PHE A CA 1
ATOM 2090 C C . PHE A 1 258 ? 30.223 3.629 -39.239 1.00 92.31 258 PHE A C 1
ATOM 2092 O O . PHE A 1 258 ? 31.394 3.417 -39.553 1.00 92.31 258 PHE A O 1
ATOM 2099 N N . PHE A 1 259 ? 29.281 2.689 -39.337 1.00 91.50 259 PHE A N 1
ATOM 2100 C CA . PHE A 1 259 ? 29.586 1.336 -39.789 1.00 91.50 259 PHE A CA 1
ATOM 2101 C C . PHE A 1 259 ? 29.892 1.252 -41.286 1.00 91.50 259 PHE A C 1
ATOM 2103 O O . PHE A 1 259 ? 30.771 0.481 -41.673 1.00 91.50 259 PHE A O 1
ATOM 2110 N N . ASP A 1 260 ? 29.236 2.043 -42.135 1.00 89.31 260 ASP A N 1
ATOM 2111 C CA . ASP A 1 260 ? 29.580 2.129 -43.558 1.00 89.31 260 ASP A CA 1
ATOM 2112 C C . ASP A 1 260 ? 31.014 2.649 -43.758 1.00 89.31 260 ASP A C 1
ATOM 2114 O O . ASP A 1 260 ? 31.793 2.047 -44.502 1.00 89.31 260 ASP A O 1
ATOM 2118 N N . GLU A 1 261 ? 31.404 3.720 -43.057 1.00 92.94 261 GLU A N 1
ATOM 2119 C CA . GLU A 1 261 ? 32.763 4.264 -43.142 1.00 92.94 261 GLU A CA 1
ATOM 2120 C C . GLU A 1 261 ? 33.809 3.305 -42.552 1.00 92.94 261 GLU A C 1
ATOM 2122 O O . GLU A 1 261 ? 34.876 3.122 -43.143 1.00 92.94 261 GLU A O 1
ATOM 2127 N N . LEU A 1 262 ? 33.502 2.641 -41.431 1.00 94.00 262 LEU A N 1
ATOM 2128 C CA . LEU A 1 262 ? 34.373 1.620 -40.843 1.00 94.00 262 LEU A CA 1
ATOM 2129 C C . LEU A 1 262 ? 34.596 0.452 -41.814 1.00 94.00 262 LEU A C 1
ATOM 2131 O O . LEU A 1 262 ? 35.731 0.024 -42.025 1.00 94.00 262 LEU A O 1
ATOM 2135 N N . ASN A 1 263 ? 33.527 -0.032 -42.448 1.00 91.69 263 ASN A N 1
ATOM 2136 C CA . ASN A 1 263 ? 33.598 -1.085 -43.455 1.00 91.69 263 ASN A CA 1
ATOM 2137 C C . ASN A 1 263 ? 34.431 -0.675 -44.677 1.00 91.69 263 ASN A C 1
ATOM 2139 O O . ASN A 1 263 ? 35.226 -1.477 -45.164 1.00 91.69 263 ASN A O 1
ATOM 2143 N N . ALA A 1 264 ? 34.268 0.556 -45.170 1.00 90.75 264 ALA A N 1
ATOM 2144 C CA . ALA A 1 264 ? 35.039 1.074 -46.299 1.00 90.75 264 ALA A CA 1
ATOM 2145 C C . ALA A 1 264 ? 36.542 1.143 -45.975 1.00 90.75 264 ALA A C 1
ATOM 2147 O O . ALA A 1 264 ? 37.368 0.664 -46.753 1.00 90.75 264 ALA A O 1
ATOM 2148 N N . LEU A 1 265 ? 36.903 1.652 -44.792 1.00 93.88 265 LEU A N 1
ATOM 2149 C CA . LEU A 1 265 ? 38.295 1.708 -44.337 1.00 93.88 265 LEU A CA 1
ATOM 2150 C C . LEU A 1 265 ? 38.911 0.312 -44.182 1.00 93.88 265 LEU A C 1
ATOM 2152 O O . LEU A 1 265 ? 40.034 0.084 -44.630 1.00 93.88 265 LEU A O 1
ATOM 2156 N N . LEU A 1 266 ? 38.173 -0.638 -43.601 1.00 92.19 266 LEU A N 1
ATOM 2157 C CA . LEU A 1 266 ? 38.626 -2.028 -43.470 1.00 92.19 266 LEU A CA 1
ATOM 2158 C C . LEU A 1 266 ? 38.769 -2.736 -44.826 1.00 92.19 266 LEU A C 1
ATOM 2160 O O . LEU A 1 266 ? 39.600 -3.633 -44.961 1.00 92.19 266 LEU A O 1
ATOM 2164 N N . ALA A 1 267 ? 38.010 -2.314 -45.838 1.00 89.81 267 ALA A N 1
ATOM 2165 C CA . ALA A 1 267 ? 38.155 -2.772 -47.218 1.00 89.81 267 ALA A CA 1
ATOM 2166 C C . ALA A 1 267 ? 39.294 -2.068 -47.990 1.00 89.81 267 ALA A C 1
ATOM 2168 O O . ALA A 1 267 ? 39.556 -2.415 -49.142 1.00 89.81 267 ALA A O 1
ATOM 2169 N N . GLY A 1 268 ? 39.987 -1.101 -47.375 1.00 88.31 268 GLY A N 1
ATOM 2170 C CA . GLY A 1 268 ? 41.080 -0.345 -47.994 1.00 88.31 268 GLY A CA 1
ATOM 2171 C C . GLY A 1 268 ? 40.629 0.802 -48.905 1.00 88.31 268 GLY A C 1
ATOM 2172 O O . GLY A 1 268 ? 41.412 1.273 -49.730 1.00 88.31 268 GLY A O 1
ATOM 2173 N N . GLU A 1 269 ? 39.381 1.252 -48.784 1.00 90.25 269 GLU A N 1
ATOM 2174 C CA . GLU A 1 269 ? 38.827 2.358 -49.568 1.00 90.25 269 GLU A CA 1
ATOM 2175 C C . GLU A 1 269 ? 39.116 3.717 -48.913 1.00 90.25 269 GLU A C 1
ATOM 2177 O O . GLU A 1 269 ? 39.203 3.850 -47.691 1.00 90.25 269 GLU A O 1
ATOM 2182 N N . SER A 1 270 ? 39.250 4.764 -49.731 1.00 87.62 270 SER A N 1
ATOM 2183 C CA . SER A 1 270 ? 39.383 6.140 -49.245 1.00 87.62 270 SER A CA 1
ATOM 2184 C C . SER A 1 270 ? 38.013 6.776 -49.005 1.00 87.62 270 SER A C 1
ATOM 2186 O O . SER A 1 270 ? 37.174 6.781 -49.908 1.00 87.62 270 SER A O 1
ATOM 2188 N N . LEU A 1 271 ? 37.814 7.390 -47.836 1.00 91.06 271 LEU A N 1
ATOM 2189 C CA . LEU A 1 271 ? 36.585 8.121 -47.516 1.00 91.06 271 LEU A CA 1
ATOM 2190 C C . LEU A 1 271 ? 36.523 9.493 -48.223 1.00 91.06 271 LEU A C 1
ATOM 2192 O O . LEU A 1 271 ? 37.553 10.156 -48.373 1.00 91.06 271 LEU A O 1
ATOM 2196 N N . PRO A 1 272 ? 35.328 9.971 -48.617 1.00 85.44 272 PRO A N 1
ATOM 2197 C CA . PRO A 1 272 ? 35.154 11.302 -49.195 1.00 85.44 272 PRO A CA 1
ATOM 2198 C C . PRO A 1 272 ? 35.470 12.419 -48.184 1.00 85.44 272 PRO A C 1
ATOM 2200 O O . PRO A 1 272 ? 35.268 12.266 -46.975 1.00 85.44 272 PRO A O 1
ATOM 2203 N N . ALA A 1 273 ? 35.953 13.564 -48.675 1.00 83.06 273 ALA A N 1
ATOM 2204 C CA . ALA A 1 273 ? 36.264 14.725 -47.837 1.00 83.06 273 ALA A CA 1
ATOM 2205 C C . ALA A 1 273 ? 34.995 15.319 -47.188 1.00 83.06 273 ALA A C 1
ATOM 2207 O O . ALA A 1 273 ? 33.969 15.459 -47.853 1.00 83.06 273 ALA A O 1
ATOM 2208 N N . ILE A 1 274 ? 35.083 15.693 -45.905 1.00 84.88 274 ILE A N 1
ATOM 2209 C CA . ILE A 1 274 ? 34.036 16.412 -45.155 1.00 84.88 274 ILE A CA 1
ATOM 2210 C C . ILE A 1 274 ? 34.546 17.826 -44.856 1.00 84.88 274 ILE A C 1
ATOM 2212 O O . ILE A 1 274 ? 35.736 18.015 -44.601 1.00 84.88 274 ILE A O 1
ATOM 2216 N N . ASP A 1 275 ? 33.658 18.820 -44.874 1.00 83.12 275 ASP A N 1
ATOM 2217 C CA . ASP A 1 275 ? 33.986 20.164 -44.395 1.00 83.12 275 ASP A CA 1
ATOM 2218 C C . ASP A 1 275 ? 34.088 20.182 -42.863 1.00 83.12 275 ASP A C 1
ATOM 2220 O O . ASP A 1 275 ? 33.087 20.065 -42.160 1.00 83.12 275 ASP A O 1
ATOM 2224 N N . THR A 1 276 ? 35.304 20.350 -42.346 1.00 80.88 276 THR A N 1
ATOM 2225 C CA . THR A 1 276 ? 35.595 20.390 -40.904 1.00 80.88 276 THR A CA 1
ATOM 2226 C C . THR A 1 276 ? 35.285 21.739 -40.257 1.00 80.88 276 THR A C 1
ATOM 2228 O O . THR A 1 276 ? 35.438 21.893 -39.047 1.00 80.88 276 THR A O 1
ATOM 2231 N N . ARG A 1 277 ? 34.844 22.735 -41.036 1.00 83.62 277 ARG A N 1
ATOM 2232 C CA . ARG A 1 277 ? 34.493 24.068 -40.526 1.00 83.62 277 ARG A CA 1
ATOM 2233 C C . ARG A 1 277 ? 33.063 24.148 -39.987 1.00 83.62 277 ARG A C 1
ATOM 2235 O O . ARG A 1 277 ? 32.675 25.228 -39.561 1.00 83.62 277 ARG A O 1
ATOM 2242 N N . TYR A 1 278 ? 32.299 23.056 -40.013 1.00 89.81 278 TYR A N 1
ATOM 2243 C CA . TYR A 1 278 ? 30.926 23.005 -39.518 1.00 89.81 278 TYR A CA 1
ATOM 2244 C C . TYR A 1 278 ? 30.663 21.675 -38.806 1.00 89.81 278 TYR A C 1
ATOM 2246 O O . TYR A 1 278 ? 30.570 20.632 -39.452 1.00 89.81 278 TYR A O 1
ATOM 2254 N N . ASP A 1 279 ? 30.522 21.710 -37.484 1.00 91.00 279 ASP A N 1
ATOM 2255 C CA . ASP A 1 279 ? 30.311 20.520 -36.658 1.00 91.00 279 ASP A CA 1
ATOM 2256 C C . ASP A 1 279 ? 28.967 20.555 -35.909 1.00 91.00 279 ASP A C 1
ATOM 2258 O O . ASP A 1 279 ? 28.097 21.381 -36.197 1.00 91.00 279 ASP A O 1
ATOM 2262 N N . PHE A 1 280 ? 28.754 19.626 -34.972 1.00 93.06 280 PHE A N 1
ATOM 2263 C CA . PHE A 1 280 ? 27.476 19.508 -34.269 1.00 93.06 280 PHE A CA 1
ATOM 2264 C C . PHE A 1 280 ? 27.153 20.727 -33.391 1.00 93.06 280 PHE A C 1
ATOM 2266 O O . PHE A 1 280 ? 25.984 21.083 -33.249 1.00 93.06 280 PHE A O 1
ATOM 2273 N N . ARG A 1 281 ? 28.158 21.443 -32.867 1.00 92.69 281 ARG A N 1
ATOM 2274 C CA . ARG A 1 281 ? 27.918 22.704 -32.150 1.00 92.69 281 ARG A CA 1
ATOM 2275 C C . ARG A 1 281 ? 27.423 23.773 -33.122 1.00 92.69 281 ARG A C 1
ATOM 2277 O O . ARG A 1 281 ? 26.434 24.450 -32.834 1.00 92.69 281 ARG A O 1
ATOM 2284 N N . SER A 1 282 ? 28.067 23.877 -34.282 1.00 91.69 282 SER A N 1
ATOM 2285 C CA . SER A 1 282 ? 27.654 24.769 -35.371 1.00 91.69 282 SER A CA 1
ATOM 2286 C C . SER A 1 282 ? 26.227 24.451 -35.829 1.00 91.69 282 SER A C 1
ATOM 2288 O O . SER A 1 282 ? 25.428 25.364 -36.036 1.00 91.69 282 SER A O 1
ATOM 2290 N N . TYR A 1 283 ? 25.876 23.162 -35.903 1.00 91.69 283 TYR A N 1
ATOM 2291 C CA . TYR A 1 283 ? 24.524 22.684 -36.198 1.00 91.69 283 TYR A CA 1
ATOM 2292 C C . TYR A 1 283 ? 23.491 23.138 -35.168 1.00 91.69 283 TYR A C 1
ATOM 2294 O O . TYR A 1 283 ? 22.507 23.764 -35.555 1.00 91.69 283 TYR A O 1
ATOM 2302 N N . LEU A 1 284 ? 23.708 22.878 -33.875 1.00 91.38 284 LEU A N 1
ATOM 2303 C CA . LEU A 1 284 ? 22.740 23.229 -32.829 1.00 91.38 284 LEU A CA 1
ATOM 2304 C C . LEU A 1 284 ? 22.480 24.740 -32.772 1.00 91.38 284 LEU A C 1
ATOM 2306 O O . LEU A 1 284 ? 21.330 25.166 -32.669 1.00 91.38 284 LEU A O 1
ATOM 2310 N N . LEU A 1 285 ? 23.531 25.557 -32.903 1.00 88.88 285 LEU A N 1
ATOM 2311 C CA . LEU A 1 285 ? 23.408 27.018 -32.927 1.00 88.88 285 LEU A CA 1
ATOM 2312 C C . LEU A 1 285 ? 22.656 27.511 -34.173 1.00 88.88 285 LEU A C 1
ATOM 2314 O O . LEU A 1 285 ? 21.798 28.392 -34.075 1.00 88.88 285 LEU A O 1
ATOM 2318 N N . HIS A 1 286 ? 22.945 26.926 -35.337 1.00 88.69 286 HIS A N 1
ATOM 2319 C CA . HIS A 1 286 ? 22.265 27.259 -36.587 1.00 88.69 286 HIS A CA 1
ATOM 2320 C C . HIS A 1 286 ? 20.783 26.853 -36.547 1.00 88.69 286 HIS A C 1
ATOM 2322 O O . HIS A 1 286 ? 19.910 27.656 -36.882 1.00 88.69 286 HIS A O 1
ATOM 2328 N N . GLN A 1 287 ? 20.494 25.643 -36.062 1.00 88.06 287 GLN A N 1
ATOM 2329 C CA . GLN A 1 287 ? 19.145 25.108 -35.895 1.00 88.06 287 GLN A CA 1
ATOM 2330 C C . GLN A 1 287 ? 18.321 25.963 -34.927 1.00 88.06 287 GLN A C 1
ATOM 2332 O O . GLN A 1 287 ? 17.177 26.298 -35.232 1.00 88.06 287 GLN A O 1
ATOM 2337 N N . GLN A 1 288 ? 18.897 26.355 -33.785 1.00 85.44 288 GLN A N 1
ATOM 2338 C CA . GLN A 1 288 ? 18.223 27.199 -32.799 1.00 85.44 288 GLN A CA 1
ATOM 2339 C C . GLN A 1 288 ? 17.855 28.570 -33.379 1.00 85.44 288 GLN A C 1
ATOM 2341 O O . GLN A 1 288 ? 16.757 29.062 -33.127 1.00 85.44 288 GLN A O 1
ATOM 2346 N N . LYS A 1 289 ? 18.740 29.174 -34.186 1.00 83.50 289 LYS A N 1
ATOM 2347 C CA . LYS A 1 289 ? 18.479 30.473 -34.821 1.00 83.50 289 LYS A CA 1
ATOM 2348 C C . LYS A 1 289 ? 17.340 30.400 -35.842 1.00 83.50 289 LYS A C 1
ATOM 2350 O O . LYS A 1 289 ? 16.501 31.293 -35.860 1.00 83.50 289 LYS A O 1
ATOM 2355 N N . ILE A 1 290 ? 17.312 29.362 -36.681 1.00 81.12 290 ILE A N 1
ATOM 2356 C CA . ILE A 1 290 ? 16.317 29.235 -37.760 1.00 81.12 290 ILE A CA 1
ATOM 2357 C C . ILE A 1 290 ? 14.951 28.784 -37.229 1.00 81.12 290 ILE A C 1
ATOM 2359 O O . ILE A 1 290 ? 13.921 29.283 -37.676 1.00 81.12 290 ILE A O 1
ATOM 2363 N N . ASN A 1 291 ? 14.915 27.868 -36.259 1.00 85.50 291 ASN A N 1
ATOM 2364 C CA . ASN A 1 291 ? 13.666 27.220 -35.848 1.00 85.50 291 ASN A CA 1
ATOM 2365 C C . ASN A 1 291 ? 12.901 27.953 -34.741 1.00 85.50 291 ASN A C 1
ATOM 2367 O O . ASN A 1 291 ? 11.889 27.428 -34.283 1.00 85.50 291 ASN A O 1
ATOM 2371 N N . GLN A 1 292 ? 13.343 29.133 -34.294 1.00 82.06 292 GLN A N 1
ATOM 2372 C CA . GLN A 1 292 ? 12.724 29.815 -33.152 1.00 82.06 292 GLN A CA 1
ATOM 2373 C C . GLN A 1 292 ? 11.220 30.066 -33.367 1.00 82.06 292 GLN A C 1
ATOM 2375 O O . GLN A 1 292 ? 10.421 29.701 -32.509 1.00 82.06 292 GLN A O 1
ATOM 2380 N N . THR A 1 293 ? 10.819 30.587 -34.531 1.00 83.44 293 THR A N 1
ATOM 2381 C CA . THR A 1 293 ? 9.398 30.818 -34.856 1.00 83.44 293 THR A CA 1
ATOM 2382 C C . THR A 1 293 ? 8.612 29.507 -34.945 1.00 83.44 293 THR A C 1
ATOM 2384 O O . THR A 1 293 ? 7.568 29.365 -34.317 1.00 83.44 293 THR A O 1
ATOM 2387 N N . LEU A 1 294 ? 9.154 28.502 -35.643 1.00 86.56 294 LEU A N 1
ATOM 2388 C CA . LEU A 1 294 ? 8.518 27.185 -35.793 1.00 86.56 294 LEU A CA 1
ATOM 2389 C C . LEU A 1 294 ? 8.330 26.465 -34.452 1.00 86.56 294 LEU A C 1
ATOM 2391 O O . LEU A 1 294 ? 7.396 25.684 -34.274 1.00 86.56 294 LEU A O 1
ATOM 2395 N N . ARG A 1 295 ? 9.233 26.709 -33.503 1.00 89.62 295 ARG A N 1
ATOM 2396 C CA . ARG A 1 295 ? 9.174 26.164 -32.150 1.00 89.62 295 ARG A CA 1
ATOM 2397 C C . ARG A 1 295 ? 8.066 26.808 -31.320 1.00 89.62 295 ARG A C 1
ATOM 2399 O O . ARG A 1 295 ? 7.396 26.087 -30.581 1.00 89.62 295 ARG A O 1
ATOM 2406 N N . ASP A 1 296 ? 7.853 28.115 -31.452 1.00 89.00 296 ASP A N 1
ATOM 2407 C CA . ASP A 1 296 ? 6.754 28.814 -30.776 1.00 89.00 296 ASP A CA 1
ATOM 2408 C C . ASP A 1 296 ? 5.388 28.355 -31.323 1.00 89.00 296 ASP A C 1
ATOM 2410 O O . ASP A 1 296 ? 4.490 28.037 -30.536 1.00 89.00 296 ASP A O 1
ATOM 2414 N N . ASP A 1 297 ? 5.272 28.183 -32.644 1.00 90.25 297 ASP A N 1
ATOM 2415 C CA . ASP A 1 297 ? 4.074 27.634 -33.297 1.00 90.25 297 ASP A CA 1
ATOM 2416 C C . ASP A 1 297 ? 3.800 26.181 -32.870 1.00 90.25 297 ASP A C 1
ATOM 2418 O O . ASP A 1 297 ? 2.682 25.828 -32.481 1.00 90.25 297 ASP A O 1
ATOM 2422 N N . ALA A 1 298 ? 4.834 25.333 -32.863 1.00 92.88 298 ALA A N 1
ATOM 2423 C CA . ALA A 1 298 ? 4.745 23.955 -32.385 1.00 92.88 298 ALA A CA 1
ATOM 2424 C C . ALA A 1 298 ? 4.301 23.878 -30.919 1.00 92.88 298 ALA A C 1
ATOM 2426 O O . ALA A 1 298 ? 3.445 23.067 -30.559 1.00 92.88 298 ALA A O 1
ATOM 2427 N N . ARG A 1 299 ? 4.852 24.741 -30.061 1.00 94.12 299 ARG A N 1
ATOM 2428 C CA . ARG A 1 299 ? 4.463 24.811 -28.652 1.00 94.12 299 ARG A CA 1
ATOM 2429 C C . ARG A 1 299 ? 2.988 25.184 -28.504 1.00 94.12 299 ARG A C 1
ATOM 2431 O O . ARG A 1 299 ? 2.291 24.555 -27.710 1.00 94.12 299 ARG A O 1
ATOM 2438 N N . ALA A 1 300 ? 2.504 26.167 -29.263 1.00 93.25 300 ALA A N 1
ATOM 2439 C CA . ALA A 1 300 ? 1.095 26.557 -29.247 1.00 93.25 300 ALA A CA 1
ATOM 2440 C C . ALA A 1 300 ? 0.175 25.406 -29.697 1.00 93.25 300 ALA A C 1
ATOM 2442 O O . ALA A 1 300 ? -0.816 25.120 -29.021 1.00 93.25 300 ALA A O 1
ATOM 2443 N N . TYR A 1 301 ? 0.540 24.698 -30.772 1.00 94.25 301 TYR A N 1
ATOM 2444 C CA . TYR A 1 301 ? -0.184 23.521 -31.267 1.00 94.25 301 TYR A CA 1
ATOM 2445 C C . TYR A 1 301 ? -0.324 22.431 -30.197 1.00 94.25 301 TYR A C 1
ATOM 2447 O O . TYR A 1 301 ? -1.432 21.999 -29.866 1.00 94.25 301 TYR A O 1
ATOM 2455 N N . TRP A 1 302 ? 0.794 22.011 -29.601 1.00 93.88 302 TRP A N 1
ATOM 2456 C CA . TRP A 1 302 ? 0.790 20.925 -28.624 1.00 93.88 302 TRP A CA 1
ATOM 2457 C C . TRP A 1 302 ? 0.093 21.301 -27.319 1.00 93.88 302 TRP A C 1
ATOM 2459 O O . TRP A 1 302 ? -0.616 20.469 -26.754 1.00 93.88 302 TRP A O 1
ATOM 2469 N N . LEU A 1 303 ? 0.233 22.546 -26.850 1.00 90.19 303 LEU A N 1
ATOM 2470 C CA . LEU A 1 303 ? -0.505 23.026 -25.679 1.00 90.19 303 LEU A CA 1
ATOM 2471 C C . LEU A 1 303 ? -2.020 23.040 -25.928 1.00 90.19 303 LEU A C 1
ATOM 2473 O O . LEU A 1 303 ? -2.779 22.694 -25.022 1.00 90.19 303 LEU A O 1
ATOM 2477 N N . ALA A 1 304 ? -2.462 23.362 -27.147 1.00 90.12 304 ALA A N 1
ATOM 2478 C CA . ALA A 1 304 ? -3.871 23.273 -27.525 1.00 90.12 304 ALA A CA 1
ATOM 2479 C C . ALA A 1 304 ? -4.368 21.815 -27.592 1.00 90.12 304 ALA A C 1
ATOM 2481 O O . ALA A 1 304 ? -5.473 21.521 -27.133 1.00 90.12 304 ALA A O 1
ATOM 2482 N N . LYS A 1 305 ? -3.547 20.883 -28.102 1.00 88.38 305 LYS A N 1
ATOM 2483 C CA . LYS A 1 305 ? -3.884 19.450 -28.210 1.00 88.38 305 LYS A CA 1
ATOM 2484 C C . LYS A 1 305 ? -3.804 18.708 -26.873 1.00 88.38 305 LYS A C 1
ATOM 2486 O O . LYS A 1 305 ? -4.489 17.697 -26.707 1.00 88.38 305 LYS A O 1
ATOM 2491 N N . ALA A 1 306 ? -3.022 19.212 -25.913 1.00 86.44 306 ALA A N 1
ATOM 2492 C CA . ALA A 1 306 ? -2.674 18.531 -24.667 1.00 86.44 306 ALA A CA 1
ATOM 2493 C C . ALA A 1 306 ? -3.887 17.905 -23.967 1.00 86.44 306 ALA A C 1
ATOM 2495 O O . ALA A 1 306 ? -3.837 16.725 -23.626 1.00 86.44 306 ALA A O 1
ATOM 2496 N N . SER A 1 307 ? -4.997 18.642 -23.807 1.00 80.31 307 SER A N 1
ATOM 2497 C CA . SER A 1 307 ? -6.241 18.183 -23.154 1.00 80.31 307 SER A CA 1
ATOM 2498 C C . SER A 1 307 ? -6.867 16.942 -23.815 1.00 80.31 307 SER A C 1
ATOM 2500 O O . SER A 1 307 ? -7.423 16.093 -23.120 1.00 80.31 307 SER A O 1
ATOM 2502 N N . THR A 1 308 ? -6.700 16.790 -25.129 1.00 85.12 308 THR A N 1
ATOM 2503 C CA . THR A 1 308 ? -7.353 15.766 -25.962 1.00 85.12 308 THR A CA 1
ATOM 2504 C C . THR A 1 308 ? -6.514 14.516 -26.233 1.00 85.12 308 THR A C 1
ATOM 2506 O O . THR A 1 308 ? -7.043 13.552 -26.785 1.00 85.12 308 THR A O 1
ATOM 2509 N N . LEU A 1 309 ? -5.232 14.513 -25.845 1.00 89.75 309 LEU A N 1
ATOM 2510 C CA . LEU A 1 309 ? -4.341 13.372 -26.073 1.00 89.75 309 LEU A CA 1
ATOM 2511 C C . LEU A 1 309 ? -4.818 12.116 -25.310 1.00 89.75 309 LEU A C 1
ATOM 2513 O O . LEU A 1 309 ? -5.192 12.237 -24.134 1.00 89.75 309 LEU A O 1
ATOM 2517 N N . PRO A 1 310 ? -4.803 10.929 -25.953 1.00 89.19 310 PRO A N 1
ATOM 2518 C CA . PRO A 1 310 ? -5.148 9.657 -25.318 1.00 89.19 310 PRO A CA 1
ATOM 2519 C C . PRO A 1 310 ? -4.067 9.219 -24.317 1.00 89.19 310 PRO A C 1
ATOM 2521 O O . PRO A 1 310 ? -2.931 9.666 -24.427 1.00 89.19 310 PRO A O 1
ATOM 2524 N N . PRO A 1 311 ? -4.368 8.319 -23.365 1.00 85.12 311 PRO A N 1
ATOM 2525 C CA . PRO A 1 311 ? -3.358 7.814 -22.438 1.00 85.12 311 PRO A CA 1
ATOM 2526 C C . PRO A 1 311 ? -2.213 7.087 -23.168 1.00 85.12 311 PRO A C 1
ATOM 2528 O O . PRO A 1 311 ? -2.383 6.553 -24.266 1.00 85.12 311 PRO A O 1
ATOM 2531 N N . ALA A 1 312 ? -1.037 7.045 -22.536 1.00 87.00 312 ALA A N 1
ATOM 2532 C CA . ALA A 1 312 ? 0.036 6.139 -22.944 1.00 87.00 312 ALA A CA 1
ATOM 2533 C C . ALA A 1 312 ? -0.416 4.669 -22.767 1.00 87.00 312 ALA A C 1
ATOM 2535 O O . ALA A 1 312 ? -1.373 4.428 -22.027 1.00 87.00 312 ALA A O 1
ATOM 2536 N N . PRO A 1 313 ? 0.237 3.683 -23.413 1.00 85.00 313 PRO A N 1
ATOM 2537 C CA . PRO A 1 313 ? -0.116 2.272 -23.256 1.00 85.00 313 PRO A CA 1
ATOM 2538 C C . PRO A 1 313 ? -0.171 1.843 -21.780 1.00 85.00 313 PRO A C 1
ATOM 2540 O O . PRO A 1 313 ? 0.829 1.932 -21.068 1.00 85.00 313 PRO A O 1
ATOM 2543 N N . VAL A 1 314 ? -1.340 1.379 -21.324 1.00 82.00 314 VAL A N 1
ATOM 2544 C CA . VAL A 1 314 ? -1.578 0.934 -19.939 1.00 82.00 314 VAL A CA 1
ATOM 2545 C C . VAL A 1 314 ? -1.482 -0.587 -19.880 1.00 82.00 314 VAL A C 1
ATOM 2547 O O . VAL A 1 314 ? -2.489 -1.280 -19.851 1.00 82.00 314 VAL A O 1
ATOM 2550 N N . LEU A 1 315 ? -0.269 -1.127 -19.937 1.00 88.56 315 LEU A N 1
ATOM 2551 C CA . LEU A 1 315 ? -0.069 -2.577 -19.895 1.00 88.56 315 LEU A CA 1
ATOM 2552 C C . LEU A 1 315 ? -0.184 -3.124 -18.459 1.00 88.56 315 LEU A C 1
ATOM 2554 O O . LEU A 1 315 ? 0.151 -2.405 -17.515 1.00 88.56 315 LEU A O 1
ATOM 2558 N N . PRO A 1 316 ? -0.599 -4.391 -18.271 1.00 86.25 316 PRO A N 1
ATOM 2559 C CA . PRO A 1 316 ? -0.561 -5.036 -16.962 1.00 86.25 316 PRO A CA 1
ATOM 2560 C C . PRO A 1 316 ? 0.870 -5.122 -16.412 1.00 86.25 316 PRO A C 1
ATOM 2562 O O . PRO A 1 316 ? 1.760 -5.646 -17.080 1.00 86.25 316 PRO A O 1
ATOM 2565 N N . LEU A 1 317 ? 1.084 -4.631 -15.188 1.00 86.56 317 LEU A N 1
ATOM 2566 C CA . LEU A 1 317 ? 2.390 -4.616 -14.519 1.00 86.56 317 LEU A CA 1
ATOM 2567 C C . LEU A 1 317 ? 2.416 -5.561 -13.313 1.00 86.56 317 LEU A C 1
ATOM 2569 O O . LEU A 1 317 ? 1.495 -5.557 -12.491 1.00 86.56 317 LEU A O 1
ATOM 2573 N N . ALA A 1 318 ? 3.504 -6.318 -13.170 1.00 81.44 318 ALA A N 1
ATOM 2574 C CA . ALA A 1 318 ? 3.787 -7.151 -12.003 1.00 81.44 318 ALA A CA 1
ATOM 2575 C C . ALA A 1 318 ? 4.225 -6.311 -10.792 1.00 81.44 318 ALA A C 1
ATOM 2577 O O . ALA A 1 318 ? 3.823 -6.608 -9.666 1.00 81.44 318 ALA A O 1
ATOM 2578 N N . CYS A 1 319 ? 4.972 -5.227 -11.020 1.00 78.56 319 CYS A N 1
ATOM 2579 C CA . CYS A 1 319 ? 5.424 -4.293 -9.988 1.00 78.56 319 CYS A CA 1
ATOM 2580 C C . CYS A 1 319 ? 5.405 -2.840 -10.484 1.00 78.56 319 CYS A C 1
ATOM 2582 O O . CYS A 1 319 ? 5.384 -2.567 -11.686 1.00 78.56 319 CYS A O 1
ATOM 2584 N N . GLU A 1 320 ? 5.421 -1.891 -9.548 1.00 80.44 320 GLU A N 1
ATOM 2585 C CA . GLU A 1 320 ? 5.521 -0.471 -9.883 1.00 80.44 320 GLU A CA 1
ATOM 2586 C C . GLU A 1 320 ? 6.925 -0.147 -10.429 1.00 80.44 320 GLU A C 1
ATOM 2588 O O . GLU A 1 320 ? 7.915 -0.521 -9.791 1.00 80.44 320 GLU A O 1
ATOM 2593 N N . PRO A 1 321 ? 7.080 0.615 -11.531 1.00 80.94 321 PRO A N 1
ATOM 2594 C CA . PRO A 1 321 ? 8.388 0.876 -12.143 1.00 80.94 321 PRO A CA 1
ATOM 2595 C C . PRO A 1 321 ? 9.424 1.502 -11.200 1.00 80.94 321 PRO A C 1
ATOM 2597 O O . PRO A 1 321 ? 10.625 1.319 -11.374 1.00 80.94 321 PRO A O 1
ATOM 2600 N N . ALA A 1 322 ? 8.970 2.252 -10.189 1.00 79.06 322 ALA A N 1
ATOM 2601 C CA . ALA A 1 322 ? 9.830 2.869 -9.176 1.00 79.06 322 ALA A CA 1
ATOM 2602 C C . ALA A 1 322 ? 10.423 1.868 -8.168 1.00 79.06 322 ALA A C 1
ATOM 2604 O O . ALA A 1 322 ? 11.289 2.246 -7.380 1.00 79.06 322 ALA A O 1
ATOM 2605 N N . THR A 1 323 ? 9.940 0.625 -8.171 1.00 79.44 323 THR A N 1
ATOM 2606 C CA . THR A 1 323 ? 10.402 -0.456 -7.292 1.00 79.44 323 THR A CA 1
ATOM 2607 C C . THR A 1 323 ? 11.403 -1.385 -7.973 1.00 79.44 323 THR A C 1
ATOM 2609 O O . THR A 1 323 ? 12.091 -2.140 -7.289 1.00 79.44 323 THR A O 1
ATOM 2612 N N . LEU A 1 324 ? 11.529 -1.320 -9.304 1.00 79.81 324 LEU A N 1
ATOM 2613 C CA . LEU A 1 324 ? 12.505 -2.118 -10.032 1.00 79.81 324 LEU A CA 1
ATOM 2614 C C . LEU A 1 324 ? 13.898 -1.503 -9.880 1.00 79.81 324 LEU A C 1
ATOM 2616 O O . LEU A 1 324 ? 14.136 -0.356 -10.258 1.00 79.81 324 LEU A O 1
ATOM 2620 N N . ARG A 1 325 ? 14.821 -2.285 -9.321 1.00 75.31 325 ARG A N 1
ATOM 2621 C CA . ARG A 1 325 ? 16.181 -1.833 -9.019 1.00 75.31 325 ARG A CA 1
ATOM 2622 C C . ARG A 1 325 ? 17.231 -2.167 -10.050 1.00 75.31 325 ARG A C 1
ATOM 2624 O O . ARG A 1 325 ? 18.131 -1.367 -10.275 1.00 75.31 325 ARG A O 1
ATOM 2631 N N . GLU A 1 326 ? 17.155 -3.368 -10.601 1.00 79.12 326 GLU A N 1
ATOM 2632 C CA . GLU A 1 326 ? 18.068 -3.810 -11.642 1.00 79.12 326 GLU A CA 1
ATOM 2633 C C . GLU A 1 326 ? 17.306 -3.763 -12.961 1.00 79.12 326 GLU A C 1
ATOM 2635 O O . GLU A 1 326 ? 16.416 -4.572 -13.216 1.00 79.12 326 GLU A O 1
ATOM 2640 N N . VAL A 1 327 ? 17.615 -2.749 -13.764 1.00 84.69 327 VAL A N 1
ATOM 2641 C CA . VAL A 1 327 ? 17.025 -2.555 -15.087 1.00 84.69 327 VAL A CA 1
ATOM 2642 C C . VAL A 1 327 ? 17.842 -3.388 -16.068 1.00 84.69 327 VAL A C 1
ATOM 2644 O O . VAL A 1 327 ? 19.028 -3.128 -16.274 1.00 84.69 327 VAL A O 1
ATOM 2647 N N . ARG A 1 328 ? 17.221 -4.419 -16.640 1.00 86.25 328 ARG A N 1
ATOM 2648 C CA . ARG A 1 328 ? 17.822 -5.269 -17.670 1.00 86.25 328 ARG A CA 1
ATOM 2649 C C . ARG A 1 328 ? 16.827 -5.482 -18.793 1.00 86.25 328 ARG A C 1
ATOM 2651 O O . ARG A 1 328 ? 15.704 -5.921 -18.549 1.00 86.25 328 ARG A O 1
ATOM 2658 N N . ASN A 1 329 ? 17.290 -5.229 -20.012 1.00 89.38 329 ASN A N 1
ATOM 2659 C CA . ASN A 1 329 ? 16.491 -5.421 -21.207 1.00 89.38 329 ASN A CA 1
ATOM 2660 C C . ASN A 1 329 ? 16.710 -6.819 -21.784 1.00 89.38 329 ASN A C 1
ATOM 2662 O O . ASN A 1 329 ? 17.839 -7.304 -21.896 1.00 89.38 329 ASN A O 1
ATOM 2666 N N . THR A 1 330 ? 15.620 -7.425 -22.234 1.00 90.75 330 THR A N 1
ATOM 2667 C CA . THR A 1 330 ? 15.618 -8.691 -22.965 1.00 90.75 330 THR A CA 1
ATOM 2668 C C . THR A 1 330 ? 15.090 -8.454 -24.374 1.00 90.75 330 THR A C 1
ATOM 2670 O O . THR A 1 330 ? 14.093 -7.757 -24.551 1.00 90.75 330 THR A O 1
ATOM 2673 N N . ARG A 1 331 ? 15.746 -9.046 -25.379 1.00 93.31 331 ARG A N 1
ATOM 2674 C CA . ARG A 1 331 ? 15.368 -8.913 -26.792 1.00 93.31 331 ARG A CA 1
ATOM 2675 C C . ARG A 1 331 ? 14.495 -10.067 -27.266 1.00 93.31 331 ARG A C 1
ATOM 2677 O O . ARG A 1 331 ? 14.860 -11.232 -27.106 1.00 93.31 331 ARG A O 1
ATOM 2684 N N . ARG A 1 332 ? 13.423 -9.739 -27.986 1.00 95.00 332 ARG A N 1
ATOM 2685 C CA . ARG A 1 332 ? 12.654 -10.652 -28.853 1.00 95.00 332 ARG A CA 1
ATOM 2686 C C . ARG A 1 332 ? 12.804 -10.194 -30.300 1.00 95.00 332 ARG A C 1
ATOM 2688 O O . ARG A 1 332 ? 12.838 -8.994 -30.551 1.00 95.00 332 ARG A O 1
ATOM 2695 N N . ARG A 1 333 ? 12.947 -11.121 -31.253 1.00 94.69 333 ARG A N 1
ATOM 2696 C CA . ARG A 1 333 ? 13.224 -10.795 -32.665 1.00 94.69 333 ARG A CA 1
ATOM 2697 C C . ARG A 1 333 ? 12.400 -11.651 -33.619 1.00 94.69 333 ARG A C 1
ATOM 2699 O O . ARG A 1 333 ? 12.382 -12.871 -33.500 1.00 94.69 333 ARG A O 1
ATOM 2706 N N . MET A 1 334 ? 11.816 -10.999 -34.617 1.00 95.44 334 MET A N 1
ATOM 2707 C CA . MET A 1 334 ? 11.207 -11.606 -35.794 1.00 95.44 334 MET A CA 1
ATOM 2708 C C . MET A 1 334 ? 11.988 -11.141 -37.022 1.00 95.44 334 MET A C 1
ATOM 2710 O O . MET A 1 334 ? 12.232 -9.947 -37.186 1.00 95.44 334 MET A O 1
ATOM 2714 N N . ILE A 1 335 ? 12.374 -12.080 -37.882 1.00 94.19 335 ILE A N 1
ATOM 2715 C CA . ILE A 1 335 ? 12.946 -11.784 -39.198 1.00 94.19 335 ILE A CA 1
ATOM 2716 C C . ILE A 1 335 ? 11.873 -12.112 -40.231 1.00 94.19 335 ILE A C 1
ATOM 2718 O O . ILE A 1 335 ? 11.396 -13.247 -40.297 1.00 94.19 335 ILE A O 1
ATOM 2722 N N . VAL A 1 336 ? 11.465 -11.117 -41.012 1.00 95.00 336 VAL A N 1
ATOM 2723 C CA . VAL A 1 336 ? 10.530 -11.307 -42.122 1.00 95.00 336 VAL A CA 1
ATOM 2724 C C . VAL A 1 336 ? 11.355 -11.461 -43.403 1.00 95.00 336 VAL A C 1
ATOM 2726 O O . VAL A 1 336 ? 12.036 -10.509 -43.795 1.00 95.00 336 VAL A O 1
ATOM 2729 N N . PRO A 1 337 ? 11.290 -12.625 -44.080 1.00 94.38 337 PRO A N 1
ATOM 2730 C CA . PRO A 1 337 ? 12.058 -12.864 -45.298 1.00 94.38 337 PRO A CA 1
ATOM 2731 C C . PRO A 1 337 ? 11.748 -11.840 -46.389 1.00 94.38 337 PRO A C 1
ATOM 2733 O O . PRO A 1 337 ? 10.598 -11.413 -46.530 1.00 94.38 337 PRO A O 1
ATOM 2736 N N . ALA A 1 338 ? 12.742 -11.527 -47.220 1.00 90.06 338 ALA A N 1
ATOM 2737 C CA . ALA A 1 338 ? 12.659 -10.486 -48.247 1.00 90.06 338 ALA A CA 1
ATOM 2738 C C . ALA A 1 338 ? 11.420 -10.589 -49.155 1.00 90.06 338 ALA A C 1
ATOM 2740 O O . ALA A 1 338 ? 10.778 -9.588 -49.460 1.00 90.06 338 ALA A O 1
ATOM 2741 N N . THR A 1 339 ? 11.021 -11.803 -49.546 1.00 91.12 339 THR A N 1
ATOM 2742 C CA . THR A 1 339 ? 9.831 -12.030 -50.384 1.00 91.12 339 THR A CA 1
ATOM 2743 C C . THR A 1 339 ? 8.534 -11.605 -49.695 1.00 91.12 339 THR A C 1
ATOM 2745 O O . THR A 1 339 ? 7.685 -10.963 -50.316 1.00 91.12 339 THR A O 1
ATOM 2748 N N . ARG A 1 340 ? 8.383 -11.924 -48.405 1.00 94.12 340 ARG A N 1
ATOM 2749 C CA . ARG A 1 340 ? 7.210 -11.553 -47.600 1.00 94.12 340 ARG A CA 1
ATOM 2750 C C . ARG A 1 340 ? 7.244 -10.077 -47.229 1.00 94.12 340 ARG A C 1
ATOM 2752 O O . ARG A 1 340 ? 6.207 -9.426 -47.288 1.00 94.12 340 ARG A O 1
ATOM 2759 N N . TRP A 1 341 ? 8.425 -9.531 -46.937 1.00 92.44 341 TRP A N 1
ATOM 2760 C CA . TRP A 1 341 ? 8.588 -8.098 -46.696 1.00 92.44 341 TRP A CA 1
ATOM 2761 C C . TRP A 1 341 ? 8.215 -7.262 -47.923 1.00 92.44 341 TRP A C 1
ATOM 2763 O O . TRP A 1 341 ? 7.502 -6.265 -47.805 1.00 92.44 341 TRP A O 1
ATOM 2773 N N . HIS A 1 342 ? 8.613 -7.709 -49.116 1.00 87.94 342 HIS A N 1
ATOM 2774 C CA . HIS A 1 342 ? 8.238 -7.056 -50.364 1.00 87.94 342 HIS A CA 1
ATOM 2775 C C . HIS A 1 342 ? 6.722 -7.117 -50.602 1.00 87.94 342 HIS A C 1
ATOM 2777 O O . HIS A 1 342 ? 6.117 -6.107 -50.953 1.00 87.94 342 HIS A O 1
ATOM 2783 N N . ALA A 1 343 ? 6.079 -8.260 -50.329 1.00 90.12 343 ALA A N 1
ATOM 2784 C CA . ALA A 1 343 ? 4.621 -8.383 -50.396 1.00 90.12 343 ALA A CA 1
ATOM 2785 C C . ALA A 1 343 ? 3.903 -7.451 -49.400 1.00 90.12 343 ALA A C 1
ATOM 2787 O O . ALA A 1 343 ? 2.963 -6.758 -49.784 1.00 90.12 343 ALA A O 1
ATOM 2788 N N . PHE A 1 344 ? 4.365 -7.389 -48.146 1.00 92.62 344 PHE A N 1
ATOM 2789 C CA . PHE A 1 344 ? 3.834 -6.476 -47.128 1.00 92.62 344 PHE A CA 1
ATOM 2790 C C . PHE A 1 344 ? 3.969 -5.011 -47.556 1.00 92.62 344 PHE A C 1
ATOM 2792 O O . PHE A 1 344 ? 3.007 -4.247 -47.479 1.00 92.62 344 PHE A O 1
ATOM 2799 N N . SER A 1 345 ? 5.149 -4.632 -48.050 1.00 88.94 345 SER A N 1
ATOM 2800 C CA . SER A 1 345 ? 5.459 -3.260 -48.458 1.00 88.94 345 SER A CA 1
ATOM 2801 C C . SER A 1 345 ? 4.647 -2.824 -49.676 1.00 88.94 345 SER A C 1
ATOM 2803 O O . SER A 1 345 ? 4.081 -1.732 -49.673 1.00 88.94 345 SER A O 1
ATOM 2805 N N . ASN A 1 346 ? 4.521 -3.696 -50.682 1.00 86.25 346 ASN A N 1
ATOM 2806 C CA . ASN A 1 346 ? 3.715 -3.429 -51.873 1.00 86.25 346 ASN A CA 1
ATOM 2807 C C . ASN A 1 346 ? 2.236 -3.240 -51.510 1.00 86.25 346 ASN A C 1
ATOM 2809 O O . ASN A 1 346 ? 1.625 -2.270 -51.955 1.00 86.25 346 ASN A O 1
ATOM 2813 N N . ARG A 1 347 ? 1.681 -4.097 -50.639 1.00 89.94 347 ARG A N 1
ATOM 2814 C CA . ARG A 1 347 ? 0.293 -3.972 -50.161 1.00 89.94 347 ARG A CA 1
ATOM 2815 C C . ARG A 1 347 ? 0.068 -2.701 -49.351 1.00 89.94 347 ARG A C 1
ATOM 2817 O O . ARG A 1 347 ? -0.908 -1.998 -49.588 1.00 89.94 347 ARG A O 1
ATOM 2824 N N . ALA A 1 348 ? 0.975 -2.356 -48.434 1.00 89.75 348 ALA A N 1
ATOM 2825 C CA . ALA A 1 348 ? 0.897 -1.082 -47.716 1.00 89.75 348 ALA A CA 1
ATOM 2826 C C . ALA A 1 348 ? 0.827 0.098 -48.707 1.00 89.75 348 ALA A C 1
ATOM 2828 O O . ALA A 1 348 ? -0.046 0.967 -48.592 1.00 89.75 348 ALA A O 1
ATOM 2829 N N . GLY A 1 349 ? 1.678 0.063 -49.739 1.00 84.25 349 GLY A N 1
ATOM 2830 C CA . GLY A 1 349 ? 1.721 1.055 -50.808 1.00 84.25 349 GLY A CA 1
ATOM 2831 C C . GLY A 1 349 ? 0.447 1.137 -51.657 1.00 84.25 349 GLY A C 1
ATOM 2832 O O . GLY A 1 349 ? 0.008 2.245 -51.967 1.00 84.25 349 GLY A O 1
ATOM 2833 N N . GLU A 1 350 ? -0.196 0.008 -51.973 1.00 85.31 350 GLU A N 1
ATOM 2834 C CA . GLU A 1 350 ? -1.504 -0.038 -52.657 1.00 85.31 350 GLU A CA 1
ATOM 2835 C C . GLU A 1 350 ? -2.591 0.714 -51.876 1.00 85.31 350 GLU A C 1
ATOM 2837 O O . GLU A 1 350 ? -3.428 1.404 -52.463 1.00 85.31 350 GLU A O 1
ATOM 2842 N N . TYR A 1 351 ? -2.538 0.665 -50.543 1.00 87.38 351 TYR A N 1
ATOM 2843 C CA . TYR A 1 351 ? -3.433 1.428 -49.670 1.00 87.38 351 TYR A CA 1
ATOM 2844 C C . TYR A 1 351 ? -2.946 2.855 -49.378 1.00 87.38 351 TYR A C 1
ATOM 2846 O O . TYR A 1 351 ? -3.599 3.566 -48.606 1.00 87.38 351 TYR A O 1
ATOM 2854 N N . GLY A 1 352 ? -1.850 3.307 -49.994 1.00 82.62 352 GLY A N 1
ATOM 2855 C CA . GLY A 1 352 ? -1.274 4.639 -49.788 1.00 82.62 352 GLY A CA 1
ATOM 2856 C C . GLY A 1 352 ? -0.681 4.841 -48.391 1.00 82.62 352 GLY A C 1
ATOM 2857 O O . GLY A 1 352 ? -0.670 5.964 -47.887 1.00 82.62 352 GLY A O 1
ATOM 2858 N N . VAL A 1 353 ? -0.236 3.763 -47.743 1.00 88.81 353 VAL A N 1
ATOM 2859 C CA . VAL A 1 353 ? 0.336 3.762 -46.392 1.00 88.81 353 VAL A CA 1
ATOM 2860 C C . VAL A 1 353 ? 1.797 3.321 -46.458 1.00 88.81 353 VAL A C 1
ATOM 2862 O O . VAL A 1 353 ? 2.142 2.398 -47.191 1.00 88.81 353 VAL A O 1
ATOM 2865 N N . THR A 1 354 ? 2.677 3.954 -45.688 1.00 87.88 354 THR A N 1
ATOM 2866 C CA . THR A 1 354 ? 4.074 3.521 -45.599 1.00 87.88 354 THR A CA 1
ATOM 2867 C C . THR A 1 354 ? 4.211 2.261 -44.745 1.00 87.88 354 THR A C 1
ATOM 2869 O O . THR A 1 354 ? 3.487 2.101 -43.755 1.00 87.88 354 THR A O 1
ATOM 2872 N N . PRO A 1 355 ? 5.182 1.380 -45.049 1.00 90.44 355 PRO A N 1
ATOM 2873 C CA . PRO A 1 355 ? 5.422 0.182 -44.246 1.00 90.44 355 PRO A CA 1
ATOM 2874 C C . PRO A 1 355 ? 5.653 0.500 -42.761 1.00 90.44 355 PRO A C 1
ATOM 2876 O O . PRO A 1 355 ? 5.097 -0.173 -41.897 1.00 90.44 355 PRO A O 1
ATOM 2879 N N . THR A 1 356 ? 6.376 1.585 -42.456 1.00 90.81 356 THR A N 1
ATOM 2880 C CA . THR A 1 356 ? 6.568 2.088 -41.086 1.00 90.81 356 THR A CA 1
ATOM 2881 C C . THR A 1 356 ? 5.243 2.299 -40.357 1.00 90.81 356 THR A C 1
ATOM 2883 O O . THR A 1 356 ? 5.087 1.844 -39.227 1.00 90.81 356 THR A O 1
ATOM 2886 N N . MET A 1 357 ? 4.277 2.973 -40.988 1.00 93.00 357 MET A N 1
ATOM 2887 C CA . MET A 1 357 ? 3.018 3.304 -40.325 1.00 93.00 357 MET A CA 1
ATOM 2888 C C . MET A 1 357 ? 2.085 2.097 -40.204 1.00 93.00 357 MET A C 1
ATOM 2890 O O . MET A 1 357 ? 1.344 1.983 -39.226 1.00 93.00 357 MET A O 1
ATOM 2894 N N . ALA A 1 358 ? 2.155 1.160 -41.152 1.00 94.38 358 ALA A N 1
ATOM 2895 C CA . ALA A 1 358 ? 1.478 -0.127 -41.034 1.00 94.38 358 ALA A CA 1
ATOM 2896 C C . ALA A 1 358 ? 2.017 -0.933 -39.835 1.00 94.38 358 ALA A C 1
ATOM 2898 O O . ALA A 1 358 ? 1.228 -1.419 -39.022 1.00 94.38 358 ALA A O 1
ATOM 2899 N N . LEU A 1 359 ? 3.345 -1.008 -39.666 1.00 95.94 359 LEU A N 1
ATOM 2900 C CA . LEU A 1 359 ? 3.978 -1.672 -38.520 1.00 95.94 359 LEU A CA 1
ATOM 2901 C C . LEU A 1 359 ? 3.640 -0.987 -37.190 1.00 95.94 359 LEU A C 1
ATOM 2903 O O . LEU A 1 359 ? 3.272 -1.682 -36.243 1.00 95.94 359 LEU A O 1
ATOM 2907 N N . ALA A 1 360 ? 3.718 0.347 -37.132 1.00 95.50 360 ALA A N 1
ATOM 2908 C CA . ALA A 1 360 ? 3.359 1.125 -35.946 1.00 95.50 360 ALA A CA 1
ATOM 2909 C C . ALA A 1 360 ? 1.891 0.896 -35.552 1.00 95.50 360 ALA A C 1
ATOM 2911 O O . ALA A 1 360 ? 1.590 0.669 -34.387 1.00 95.50 360 ALA A O 1
ATOM 2912 N N . THR A 1 361 ? 0.984 0.854 -36.533 1.00 96.75 361 THR A N 1
ATOM 2913 C CA . THR A 1 361 ? -0.444 0.585 -36.297 1.00 96.75 361 THR A CA 1
ATOM 2914 C C . THR A 1 361 ? -0.677 -0.820 -35.747 1.00 96.75 361 THR A C 1
ATOM 2916 O O . THR A 1 361 ? -1.443 -0.979 -34.802 1.00 96.75 361 THR A O 1
ATOM 2919 N N . CYS A 1 362 ? 0.004 -1.837 -36.286 1.00 96.44 362 CYS A N 1
ATOM 2920 C CA . CYS A 1 362 ? -0.081 -3.201 -35.756 1.00 96.44 362 CYS A CA 1
ATOM 2921 C C . CYS A 1 362 ? 0.457 -3.282 -34.321 1.00 96.44 362 CYS A C 1
ATOM 2923 O O . CYS A 1 362 ? -0.156 -3.918 -33.468 1.00 96.44 362 CYS A O 1
ATOM 2925 N N . PHE A 1 363 ? 1.580 -2.611 -34.044 1.00 96.75 363 PHE A N 1
ATOM 2926 C CA . PHE A 1 363 ? 2.173 -2.568 -32.709 1.00 96.75 363 PHE A CA 1
ATOM 2927 C C . PHE A 1 363 ? 1.222 -1.907 -31.708 1.00 96.75 363 PHE A C 1
ATOM 2929 O O . PHE A 1 363 ? 0.902 -2.491 -30.674 1.00 96.75 363 PHE A O 1
ATOM 2936 N N . SER A 1 364 ? 0.690 -0.733 -32.049 1.00 96.31 364 SER A N 1
ATOM 2937 C CA . SER A 1 364 ? -0.279 -0.030 -31.212 1.00 96.31 364 SER A CA 1
ATOM 2938 C C . SER A 1 364 ? -1.569 -0.816 -31.011 1.00 96.31 364 SER A C 1
ATOM 2940 O O . SER A 1 364 ? -2.079 -0.820 -29.899 1.00 96.31 364 SER A O 1
ATOM 2942 N N . ALA A 1 365 ? -2.077 -1.526 -32.021 1.00 95.00 365 ALA A N 1
ATOM 2943 C CA . ALA A 1 365 ? -3.284 -2.341 -31.876 1.00 95.00 365 ALA A CA 1
ATOM 2944 C C . ALA A 1 365 ? -3.113 -3.469 -30.844 1.00 95.00 365 ALA A C 1
ATOM 2946 O O . ALA A 1 365 ? -3.993 -3.676 -30.007 1.00 95.00 365 ALA A O 1
ATOM 2947 N N . VAL A 1 366 ? -1.953 -4.135 -30.837 1.00 95.56 366 VAL A N 1
ATOM 2948 C CA . VAL A 1 366 ? -1.614 -5.148 -29.824 1.00 95.56 366 VAL A CA 1
ATOM 2949 C C . VAL A 1 366 ? -1.538 -4.525 -28.430 1.00 95.56 366 VAL A C 1
ATOM 2951 O O . VAL A 1 366 ? -2.194 -4.998 -27.503 1.00 95.56 366 VAL A O 1
ATOM 2954 N N . LEU A 1 367 ? -0.796 -3.424 -28.276 1.00 95.00 367 LEU A N 1
ATOM 2955 C CA . LEU A 1 367 ? -0.675 -2.725 -26.992 1.00 95.00 367 LEU A CA 1
ATOM 2956 C C . LEU A 1 367 ? -2.035 -2.238 -26.473 1.00 95.00 367 LEU A C 1
ATOM 2958 O O . LEU A 1 367 ? -2.331 -2.354 -25.287 1.00 95.00 367 LEU A O 1
ATOM 2962 N N . ALA A 1 368 ? -2.877 -1.717 -27.365 1.00 92.44 368 ALA A N 1
ATOM 2963 C CA . ALA A 1 368 ? -4.208 -1.227 -27.045 1.00 92.44 368 ALA A CA 1
ATOM 2964 C C . ALA A 1 368 ? -5.124 -2.355 -26.558 1.00 92.44 368 ALA A C 1
ATOM 2966 O O . ALA A 1 368 ? -5.862 -2.163 -25.593 1.00 92.44 368 ALA A O 1
ATOM 2967 N N . ARG A 1 369 ? -5.033 -3.547 -27.166 1.00 92.69 369 ARG A N 1
ATOM 2968 C CA . ARG A 1 369 ? -5.841 -4.706 -26.771 1.00 92.69 369 ARG A CA 1
ATOM 2969 C C . ARG A 1 369 ? -5.561 -5.154 -25.337 1.00 92.69 369 ARG A C 1
ATOM 2971 O O . ARG A 1 369 ? -6.513 -5.454 -24.620 1.00 92.69 369 ARG A O 1
ATOM 2978 N N . TRP A 1 370 ? -4.296 -5.157 -24.915 1.00 92.44 370 TRP A N 1
ATOM 2979 C CA . TRP A 1 370 ? -3.919 -5.461 -23.526 1.00 92.44 370 TRP A CA 1
ATOM 2980 C C . TRP A 1 370 ? -4.023 -4.266 -22.578 1.00 92.44 370 TRP A C 1
ATOM 2982 O O . TRP A 1 370 ? -4.070 -4.462 -21.368 1.00 92.44 370 TRP A O 1
ATOM 2992 N N . GLY A 1 371 ? -4.107 -3.046 -23.108 1.00 88.38 371 GLY A N 1
ATOM 2993 C CA . GLY A 1 371 ? -4.381 -1.850 -22.316 1.00 88.38 371 GLY A CA 1
ATOM 2994 C C . GLY A 1 371 ? -5.856 -1.490 -22.158 1.00 88.38 371 GLY A C 1
ATOM 2995 O O . GLY A 1 371 ? -6.165 -0.521 -21.470 1.00 88.38 371 GLY A O 1
ATOM 2996 N N . GLY A 1 372 ? -6.770 -2.220 -22.808 1.00 82.06 372 GLY A N 1
ATOM 2997 C CA . GLY A 1 372 ? -8.195 -1.871 -22.837 1.00 82.06 372 GLY A CA 1
ATOM 2998 C C . GLY A 1 372 ? -8.475 -0.529 -23.529 1.00 82.06 372 GLY A C 1
ATOM 2999 O O . GLY A 1 372 ? -9.415 0.174 -23.166 1.00 82.06 372 GLY A O 1
ATOM 3000 N N . LEU A 1 373 ? -7.639 -0.142 -24.497 1.00 87.06 373 LEU A N 1
ATOM 3001 C CA . LEU A 1 373 ? -7.694 1.153 -25.174 1.00 87.06 373 LEU A CA 1
ATOM 3002 C C . LEU A 1 373 ? -8.195 1.005 -26.614 1.00 87.06 373 LEU A C 1
ATOM 3004 O O . LEU A 1 373 ? -7.936 0.015 -27.288 1.00 87.06 373 LEU A O 1
ATOM 3008 N N . THR A 1 374 ? -8.868 2.036 -27.123 1.00 88.00 374 THR A N 1
ATOM 3009 C CA . THR A 1 374 ? -9.195 2.173 -28.559 1.00 88.00 374 THR A CA 1
ATOM 3010 C C . THR A 1 374 ? -8.260 3.150 -29.276 1.00 88.00 374 THR A C 1
ATOM 3012 O O . THR A 1 374 ? -8.123 3.117 -30.502 1.00 88.00 374 THR A O 1
ATOM 3015 N N . ARG A 1 375 ? -7.598 4.016 -28.500 1.00 91.75 375 ARG A N 1
ATOM 3016 C CA . ARG A 1 375 ? -6.578 4.981 -28.915 1.00 91.75 375 ARG A CA 1
ATOM 3017 C C . ARG A 1 375 ? -5.497 5.063 -27.847 1.00 91.75 375 ARG A C 1
ATOM 3019 O O . ARG A 1 375 ? -5.822 5.004 -26.662 1.00 91.75 375 ARG A O 1
ATOM 3026 N N . LEU A 1 376 ? -4.248 5.252 -28.253 1.00 93.12 376 LEU A N 1
ATOM 3027 C CA . LEU A 1 376 ? -3.126 5.426 -27.330 1.00 93.12 376 LEU A CA 1
ATOM 3028 C C . LEU A 1 376 ? -2.108 6.436 -27.853 1.00 93.12 376 LEU A C 1
ATOM 3030 O O . LEU A 1 376 ? -2.062 6.721 -29.051 1.00 93.12 376 LEU A O 1
ATOM 3034 N N . LEU A 1 377 ? -1.303 6.979 -26.943 1.00 92.94 377 LEU A N 1
ATOM 3035 C CA . LEU A 1 377 ? -0.199 7.878 -27.262 1.00 92.94 377 LEU A CA 1
ATOM 3036 C C . LEU A 1 377 ? 1.091 7.070 -27.432 1.00 92.94 377 LEU A C 1
ATOM 3038 O O . LEU A 1 377 ? 1.679 6.624 -26.446 1.00 92.94 377 LEU A O 1
ATOM 3042 N N . LEU A 1 378 ? 1.516 6.868 -28.678 1.00 94.00 378 LEU A N 1
ATOM 3043 C CA . LEU A 1 378 ? 2.739 6.140 -29.011 1.00 94.00 378 LEU A CA 1
ATOM 3044 C C . LEU A 1 378 ? 3.938 7.095 -29.027 1.00 94.00 378 LEU A C 1
ATOM 3046 O O . LEU A 1 378 ? 3.852 8.191 -29.575 1.00 94.00 378 LEU A O 1
ATOM 3050 N N . ASN A 1 379 ? 5.064 6.680 -28.455 1.00 93.44 379 ASN A N 1
ATOM 3051 C CA . ASN A 1 379 ? 6.313 7.430 -28.516 1.00 93.44 379 ASN A CA 1
ATOM 3052 C C . ASN A 1 379 ? 7.114 6.985 -29.751 1.00 93.44 379 ASN A C 1
ATOM 3054 O O . ASN A 1 379 ? 7.462 5.814 -29.861 1.00 93.44 379 ASN A O 1
ATOM 3058 N N . ILE A 1 380 ? 7.366 7.895 -30.693 1.00 93.00 380 ILE A N 1
ATOM 3059 C CA . ILE A 1 380 ? 8.049 7.606 -31.958 1.00 93.00 380 ILE A CA 1
ATOM 3060 C C . ILE A 1 380 ? 9.388 8.333 -32.019 1.00 93.00 380 ILE A C 1
ATOM 3062 O O . ILE A 1 380 ? 9.463 9.555 -31.861 1.00 93.00 380 ILE A O 1
ATOM 3066 N N . THR A 1 381 ? 10.432 7.579 -32.344 1.00 89.75 381 THR A N 1
ATOM 3067 C CA . THR A 1 381 ? 11.782 8.096 -32.567 1.00 89.75 381 THR A CA 1
ATOM 3068 C C . THR A 1 381 ? 11.924 8.644 -33.988 1.00 89.75 381 THR A C 1
ATOM 3070 O O . THR A 1 381 ? 11.624 7.959 -34.968 1.00 89.75 381 THR A O 1
ATOM 3073 N N . LEU A 1 382 ? 12.412 9.880 -34.114 1.00 86.25 382 LEU A N 1
ATOM 3074 C CA . LEU A 1 382 ? 12.735 10.542 -35.378 1.00 86.25 382 LEU A CA 1
ATOM 3075 C C . LEU A 1 382 ? 14.235 10.838 -35.456 1.00 86.25 382 LEU A C 1
ATOM 3077 O O . LEU A 1 382 ? 14.805 11.407 -34.531 1.00 86.25 382 LEU A O 1
ATOM 3081 N N . PHE A 1 383 ? 14.861 10.547 -36.594 1.00 84.56 383 PHE A N 1
ATOM 3082 C CA . PHE A 1 383 ? 16.249 10.930 -36.879 1.00 84.56 383 PHE A CA 1
ATOM 3083 C C . PHE A 1 383 ? 16.264 12.277 -37.628 1.00 84.56 383 PHE A C 1
ATOM 3085 O O . PHE A 1 383 ? 16.428 12.331 -38.849 1.00 84.56 383 PHE A O 1
ATOM 3092 N N . ASP A 1 384 ? 15.985 13.371 -36.907 1.00 82.44 384 ASP A N 1
ATOM 3093 C CA . ASP A 1 384 ? 15.606 14.697 -37.440 1.00 82.44 384 ASP A CA 1
ATOM 3094 C C . ASP A 1 384 ? 16.814 15.536 -37.904 1.00 82.44 384 ASP A C 1
ATOM 3096 O O . ASP A 1 384 ? 17.068 16.653 -37.445 1.00 82.44 384 ASP A O 1
ATOM 3100 N N . ARG A 1 385 ? 17.584 14.978 -38.843 1.00 83.88 385 ARG A N 1
ATOM 3101 C CA . ARG A 1 385 ? 18.733 15.631 -39.485 1.00 83.88 385 ARG A CA 1
ATOM 3102 C C . ARG A 1 385 ? 18.278 16.718 -40.450 1.00 83.88 385 ARG A C 1
ATOM 3104 O O . ARG A 1 385 ? 18.026 16.451 -41.626 1.00 83.88 385 ARG A O 1
ATOM 3111 N N . GLN A 1 386 ? 18.223 17.960 -39.981 1.00 82.25 386 GLN A N 1
ATOM 3112 C CA . GLN A 1 386 ? 17.936 19.098 -40.852 1.00 82.25 386 GLN A CA 1
ATOM 3113 C C . GLN A 1 386 ? 19.176 19.414 -41.701 1.00 82.25 386 GLN A C 1
ATOM 3115 O O . GLN A 1 386 ? 20.233 19.717 -41.150 1.00 82.25 386 GLN A O 1
ATOM 3120 N N . PRO A 1 387 ? 19.117 19.360 -43.039 1.00 77.56 387 PRO A N 1
ATOM 3121 C CA . PRO A 1 387 ? 20.296 19.551 -43.885 1.00 77.56 387 PRO A CA 1
ATOM 3122 C C . PRO A 1 387 ? 20.600 21.050 -44.085 1.00 77.56 387 PRO A C 1
ATOM 3124 O O . PRO A 1 387 ? 20.628 21.561 -45.206 1.00 77.56 387 PRO A O 1
ATOM 3127 N N . LEU A 1 388 ? 20.849 21.740 -42.965 1.00 81.75 388 LEU A N 1
ATOM 3128 C CA . LEU A 1 388 ? 21.181 23.165 -42.863 1.00 81.75 388 LEU A CA 1
ATOM 3129 C C . LEU A 1 388 ? 22.551 23.504 -43.474 1.00 81.75 388 LEU A C 1
ATOM 3131 O O . LEU A 1 388 ? 22.817 24.655 -43.802 1.00 81.75 388 LEU A O 1
ATOM 3135 N N . HIS A 1 389 ? 23.425 22.505 -43.623 1.00 84.69 389 HIS A N 1
ATOM 3136 C CA . HIS A 1 389 ? 24.749 22.627 -44.228 1.00 84.69 389 HIS A CA 1
ATOM 3137 C C . HIS A 1 389 ? 25.126 21.310 -44.938 1.00 84.69 389 HIS A C 1
ATOM 3139 O O . HIS A 1 389 ? 24.743 20.241 -44.449 1.00 84.69 389 HIS A O 1
ATOM 3145 N N . PRO A 1 390 ? 25.896 21.326 -46.050 1.00 79.06 390 PRO A N 1
ATOM 3146 C CA . PRO A 1 390 ? 26.316 20.105 -46.750 1.00 79.06 390 PRO A CA 1
ATOM 3147 C C . PRO A 1 390 ? 27.041 19.074 -45.869 1.00 79.06 390 PRO A C 1
ATOM 3149 O O . PRO A 1 390 ? 26.926 17.8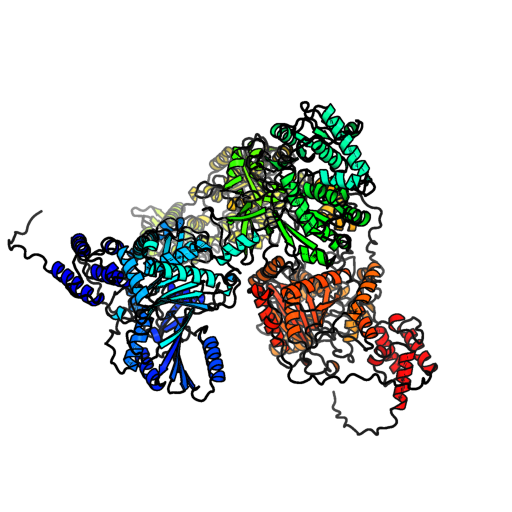77 -46.118 1.00 79.06 390 PRO A O 1
ATOM 3152 N N . ALA A 1 391 ? 27.741 19.521 -44.820 1.00 85.75 391 ALA A N 1
ATOM 3153 C CA . ALA A 1 391 ? 28.455 18.641 -43.889 1.00 85.75 391 ALA A CA 1
ATOM 3154 C C . ALA A 1 391 ? 27.532 17.779 -43.003 1.00 85.75 391 ALA A C 1
ATOM 3156 O O . ALA A 1 391 ? 27.948 16.711 -42.566 1.00 85.75 391 ALA A O 1
ATOM 3157 N N . VAL A 1 392 ? 26.278 18.193 -42.759 1.00 87.38 392 VAL A N 1
ATOM 3158 C CA . VAL A 1 392 ? 25.359 17.501 -41.825 1.00 87.38 392 VAL A CA 1
ATOM 3159 C C . VAL A 1 392 ? 25.105 16.050 -42.239 1.00 87.38 392 VAL A C 1
ATOM 3161 O O . VAL A 1 392 ? 25.018 15.162 -41.393 1.00 87.38 392 VAL A O 1
ATOM 3164 N N . GLY A 1 393 ? 25.025 15.781 -43.546 1.00 82.06 393 GLY A N 1
ATOM 3165 C CA . GLY A 1 393 ? 24.793 14.428 -44.058 1.00 82.06 393 GLY A CA 1
ATOM 3166 C C . GLY A 1 393 ? 25.899 13.430 -43.697 1.00 82.06 393 GLY A C 1
ATOM 3167 O O . GLY A 1 393 ? 25.605 12.249 -43.552 1.00 82.06 393 GLY A O 1
ATOM 3168 N N . ALA A 1 394 ? 27.134 13.908 -43.517 1.00 87.00 394 ALA A N 1
ATOM 3169 C CA . ALA A 1 394 ? 28.309 13.102 -43.184 1.00 87.00 394 ALA A CA 1
ATOM 3170 C C . ALA A 1 394 ? 28.738 13.246 -41.708 1.00 87.00 394 ALA A C 1
ATOM 3172 O O . ALA A 1 394 ? 29.837 12.840 -41.342 1.00 87.00 394 ALA A O 1
ATOM 3173 N N . MET A 1 395 ? 27.895 13.842 -40.862 1.00 91.06 395 MET A N 1
ATOM 3174 C CA . MET A 1 395 ? 28.192 14.088 -39.452 1.00 91.06 395 MET A CA 1
ATOM 3175 C C . MET A 1 395 ? 27.715 12.927 -38.571 1.00 91.06 395 MET A C 1
ATOM 3177 O O . MET A 1 395 ? 26.582 12.449 -38.719 1.00 91.06 395 MET A O 1
ATOM 3181 N N . LEU A 1 396 ? 28.566 12.524 -37.624 1.00 92.06 396 LEU A N 1
ATOM 3182 C CA . LEU A 1 396 ? 28.178 11.702 -36.479 1.00 92.06 396 LEU A CA 1
ATOM 3183 C C . LEU A 1 396 ? 27.724 12.613 -35.342 1.00 92.06 396 LEU A C 1
ATOM 3185 O O . LEU A 1 396 ? 28.507 13.450 -34.902 1.00 92.06 396 LEU A O 1
ATOM 3189 N N . ALA A 1 397 ? 26.474 12.469 -34.910 1.00 92.25 397 ALA A N 1
ATOM 3190 C CA . ALA A 1 397 ? 25.907 13.079 -33.709 1.00 92.25 397 ALA A CA 1
ATOM 3191 C C . ALA A 1 397 ? 24.541 12.449 -33.369 1.00 92.25 397 ALA A C 1
ATOM 3193 O O . ALA A 1 397 ? 23.943 11.738 -34.185 1.00 92.25 397 ALA A O 1
ATOM 3194 N N . ASP A 1 398 ? 24.015 12.742 -32.180 1.00 91.44 398 ASP A N 1
ATOM 3195 C CA . ASP A 1 398 ? 22.645 12.388 -31.809 1.00 91.44 398 ASP A CA 1
ATOM 3196 C C . ASP A 1 398 ? 21.642 13.433 -32.333 1.00 91.44 398 ASP A C 1
ATOM 3198 O O . ASP A 1 398 ? 21.387 14.463 -31.705 1.00 91.44 398 ASP A O 1
ATOM 3202 N N . PHE A 1 399 ? 21.071 13.161 -33.510 1.00 91.19 399 PHE A N 1
ATOM 3203 C CA . PHE A 1 399 ? 19.976 13.942 -34.103 1.00 91.19 399 PHE A CA 1
ATOM 3204 C C . PHE A 1 399 ? 18.590 13.408 -33.715 1.00 91.19 399 PHE A C 1
ATOM 3206 O O . PHE A 1 399 ? 17.594 13.731 -34.371 1.00 91.19 399 PHE A O 1
ATOM 3213 N N . THR A 1 400 ? 18.511 12.565 -32.685 1.00 90.19 400 THR A N 1
ATOM 3214 C CA . THR A 1 400 ? 17.249 11.975 -32.260 1.00 90.19 400 THR A CA 1
ATOM 3215 C C . THR A 1 400 ? 16.303 13.055 -31.747 1.00 90.19 400 THR A C 1
ATOM 3217 O O . THR A 1 400 ? 16.635 13.865 -30.880 1.00 90.19 400 THR A O 1
ATOM 3220 N N . ASN A 1 401 ? 15.084 13.041 -32.268 1.00 90.44 401 ASN A N 1
ATOM 3221 C CA . ASN A 1 401 ? 13.950 13.776 -31.742 1.00 90.44 401 ASN A CA 1
ATOM 3222 C C . ASN A 1 401 ? 12.827 12.780 -31.433 1.00 90.44 401 ASN A C 1
ATOM 3224 O O . ASN A 1 401 ? 12.749 11.706 -32.023 1.00 90.44 401 ASN A O 1
ATOM 3228 N N . ILE A 1 402 ? 11.953 13.142 -30.504 1.00 92.50 402 ILE A N 1
ATOM 3229 C CA . ILE A 1 402 ? 10.823 12.318 -30.088 1.00 92.50 402 ILE A CA 1
ATOM 3230 C C . ILE A 1 402 ? 9.532 12.989 -30.539 1.00 92.50 402 ILE A C 1
ATOM 3232 O O . ILE A 1 402 ? 9.352 14.188 -30.324 1.00 92.50 402 ILE A O 1
ATOM 3236 N N . LEU A 1 403 ? 8.625 12.210 -31.121 1.00 92.88 403 LEU A N 1
ATOM 3237 C CA . LEU A 1 403 ? 7.275 12.629 -31.479 1.00 92.88 403 LEU A CA 1
ATOM 3238 C C . LEU A 1 403 ? 6.259 11.758 -30.739 1.00 92.88 403 LEU A C 1
ATOM 3240 O O . LEU A 1 403 ? 6.373 10.536 -30.738 1.00 92.88 403 LEU A O 1
ATOM 3244 N N . LEU A 1 404 ? 5.254 12.374 -30.119 1.00 93.06 404 LEU A N 1
ATOM 3245 C CA . LEU A 1 404 ? 4.153 11.639 -29.495 1.00 93.06 404 LEU A CA 1
ATOM 3246 C C . LEU A 1 404 ? 2.993 11.551 -30.486 1.00 93.06 404 LEU A C 1
ATOM 3248 O O . LEU A 1 404 ? 2.450 12.583 -30.871 1.00 93.06 404 LEU A O 1
ATOM 3252 N N . LEU A 1 405 ? 2.618 10.338 -30.886 1.00 93.06 405 LEU A N 1
ATOM 3253 C CA . LEU A 1 405 ? 1.588 10.097 -31.891 1.00 93.06 405 LEU A CA 1
ATOM 3254 C C . LEU A 1 405 ? 0.280 9.615 -31.259 1.00 93.06 405 LEU A C 1
ATOM 3256 O O . LEU A 1 405 ? 0.225 8.559 -30.626 1.00 93.06 405 LEU A O 1
ATOM 3260 N N . ASP A 1 406 ? -0.796 10.358 -31.496 1.00 92.69 406 ASP A N 1
ATOM 3261 C CA . ASP A 1 406 ? -2.165 9.932 -31.190 1.00 92.69 406 ASP A CA 1
ATOM 3262 C C . ASP A 1 406 ? -2.616 8.864 -32.193 1.00 92.69 406 ASP A C 1
ATOM 3264 O O . ASP A 1 406 ? -2.876 9.148 -33.365 1.00 92.69 406 ASP A O 1
ATOM 3268 N N . THR A 1 407 ? -2.656 7.617 -31.728 1.00 94.06 407 THR A N 1
ATOM 3269 C CA . THR A 1 407 ? -2.780 6.441 -32.588 1.00 94.06 407 THR A CA 1
ATOM 3270 C C . THR A 1 407 ? -4.138 5.775 -32.400 1.00 94.06 407 THR A C 1
ATOM 3272 O O . THR A 1 407 ? -4.480 5.335 -31.301 1.00 94.06 407 THR A O 1
ATOM 3275 N N . ALA A 1 408 ? -4.914 5.660 -33.478 1.00 93.69 408 ALA A N 1
ATOM 3276 C CA . ALA A 1 408 ? -6.138 4.868 -33.534 1.00 93.69 408 ALA A CA 1
ATOM 3277 C C . ALA A 1 408 ? -5.809 3.378 -33.700 1.00 93.69 408 ALA A C 1
ATOM 3279 O O . ALA A 1 408 ? -5.015 3.004 -34.565 1.00 93.69 408 ALA A O 1
ATOM 3280 N N . CYS A 1 409 ? -6.430 2.538 -32.871 1.00 93.06 409 CYS A N 1
ATOM 3281 C CA . CYS A 1 409 ? -6.038 1.134 -32.713 1.00 93.06 409 CYS A CA 1
ATOM 3282 C C . CYS A 1 409 ? -7.151 0.126 -33.042 1.00 93.06 409 CYS A C 1
ATOM 3284 O O . CYS A 1 409 ? -6.851 -1.033 -33.307 1.00 93.06 409 CYS A O 1
ATOM 3286 N N . ASP A 1 410 ? -8.419 0.546 -33.033 1.00 87.81 410 ASP A N 1
ATOM 3287 C CA . ASP A 1 410 ? -9.587 -0.320 -33.253 1.00 87.81 410 ASP A CA 1
ATOM 3288 C C . ASP A 1 410 ? -10.724 0.460 -33.954 1.00 87.81 410 ASP A C 1
ATOM 3290 O O . ASP A 1 410 ? -10.662 1.686 -34.098 1.00 87.81 410 ASP A O 1
ATOM 3294 N N . GLY A 1 411 ? -11.778 -0.240 -34.380 1.00 85.75 411 GLY A N 1
ATOM 3295 C CA . GLY A 1 411 ? -13.029 0.333 -34.887 1.00 85.75 411 GLY A CA 1
ATOM 3296 C C . GLY A 1 411 ? -13.077 0.607 -36.394 1.00 85.75 411 GLY A C 1
ATOM 3297 O O . GLY A 1 411 ? -14.025 1.233 -36.864 1.00 85.75 411 GLY A O 1
ATOM 3298 N N . ASP A 1 412 ? -12.081 0.165 -37.163 1.00 92.88 412 ASP A N 1
ATOM 3299 C CA . ASP A 1 412 ? -12.032 0.314 -38.623 1.00 92.88 412 ASP A CA 1
ATOM 3300 C C . ASP A 1 412 ? -11.189 -0.810 -39.254 1.00 92.88 412 ASP A C 1
ATOM 3302 O O . ASP A 1 412 ? -10.606 -1.637 -38.554 1.00 92.88 412 ASP A O 1
ATOM 3306 N N . THR A 1 413 ? -11.121 -0.846 -40.583 1.00 94.88 413 THR A N 1
ATOM 3307 C CA . THR A 1 413 ? -10.229 -1.738 -41.334 1.00 94.88 413 THR A CA 1
ATOM 3308 C C . THR A 1 413 ? -8.758 -1.411 -41.071 1.00 94.88 413 THR A C 1
ATOM 3310 O O . THR A 1 413 ? -8.413 -0.245 -40.855 1.00 94.88 413 THR A O 1
ATOM 3313 N N . VAL A 1 414 ? -7.872 -2.413 -41.138 1.00 94.56 414 VAL A N 1
ATOM 3314 C CA . VAL A 1 414 ? -6.424 -2.222 -40.919 1.00 94.56 414 VAL A CA 1
ATOM 3315 C C . VAL A 1 414 ? -5.862 -1.125 -41.831 1.00 94.56 414 VAL A C 1
ATOM 3317 O O . VAL A 1 414 ? -5.155 -0.232 -41.360 1.00 94.56 414 VAL A O 1
ATOM 3320 N N . SER A 1 415 ? -6.233 -1.127 -43.116 1.00 93.38 415 SER A N 1
ATOM 3321 C CA . SER A 1 415 ? -5.803 -0.107 -44.080 1.00 93.38 415 SER A CA 1
ATOM 3322 C C . SER A 1 415 ? -6.249 1.306 -43.693 1.00 93.38 415 SER A C 1
ATOM 3324 O O . SER A 1 415 ? -5.482 2.260 -43.839 1.00 93.38 415 SER A O 1
ATOM 3326 N N . ASN A 1 416 ? -7.471 1.465 -43.174 1.00 94.25 416 ASN A N 1
ATOM 3327 C CA . ASN A 1 416 ? -7.983 2.773 -42.762 1.00 94.25 416 ASN A CA 1
ATOM 3328 C C . ASN A 1 416 ? -7.366 3.249 -41.447 1.00 94.25 416 ASN A C 1
ATOM 3330 O O . ASN A 1 416 ? -7.073 4.438 -41.329 1.00 94.25 416 ASN A O 1
ATOM 3334 N N . LEU A 1 417 ? -7.149 2.352 -40.479 1.00 95.44 417 LEU A N 1
ATOM 3335 C CA . LEU A 1 417 ? -6.443 2.682 -39.237 1.00 95.44 417 LEU A CA 1
ATOM 3336 C C . LEU A 1 417 ? -5.033 3.181 -39.548 1.00 95.44 417 LEU A C 1
ATOM 3338 O O . LEU A 1 417 ? -4.660 4.274 -39.124 1.00 95.44 417 LEU A O 1
ATOM 3342 N N . ALA A 1 418 ? -4.293 2.447 -40.378 1.00 94.50 418 ALA A N 1
ATOM 3343 C CA . ALA A 1 418 ? -2.935 2.826 -40.733 1.00 94.50 418 ALA A CA 1
ATOM 3344 C C . ALA A 1 418 ? -2.883 4.146 -41.521 1.00 94.50 418 ALA A C 1
ATOM 3346 O O . ALA A 1 418 ? -2.018 4.985 -41.272 1.00 94.50 418 ALA A O 1
ATOM 3347 N N . ARG A 1 419 ? -3.868 4.400 -42.394 1.00 91.75 419 ARG A N 1
ATOM 3348 C CA . ARG A 1 419 ? -4.020 5.691 -43.081 1.00 91.75 419 ARG A CA 1
ATOM 3349 C C . ARG A 1 419 ? -4.339 6.839 -42.120 1.00 91.75 419 ARG A C 1
ATOM 3351 O O . ARG A 1 419 ? -3.755 7.911 -42.255 1.00 91.75 419 ARG A O 1
ATOM 3358 N N . LYS A 1 420 ? -5.246 6.641 -41.158 1.00 92.88 420 LYS A N 1
ATOM 3359 C CA . LYS A 1 420 ? -5.571 7.644 -40.127 1.00 92.88 420 LYS A CA 1
ATOM 3360 C C . LYS A 1 420 ? -4.332 7.990 -39.305 1.00 92.88 420 LYS A C 1
ATOM 3362 O O . LYS A 1 420 ? -4.009 9.165 -39.175 1.00 92.88 420 LYS A O 1
ATOM 3367 N N . ASN A 1 421 ? -3.603 6.975 -38.849 1.00 94.81 421 ASN A N 1
ATOM 3368 C CA . ASN A 1 421 ? -2.372 7.148 -38.079 1.00 94.81 421 ASN A CA 1
ATOM 3369 C C . ASN A 1 421 ? -1.289 7.864 -38.898 1.00 94.81 421 ASN A C 1
ATOM 3371 O O . ASN A 1 421 ? -0.620 8.754 -38.380 1.00 94.81 421 ASN A O 1
ATOM 3375 N N . GLN A 1 422 ? -1.182 7.565 -40.197 1.00 92.50 422 GLN A N 1
ATOM 3376 C CA . GLN A 1 422 ? -0.289 8.282 -41.108 1.00 92.50 422 GLN A CA 1
ATOM 3377 C C . GLN A 1 422 ? -0.650 9.762 -41.228 1.00 92.50 422 GLN A C 1
ATOM 3379 O O . GLN A 1 422 ? 0.233 10.611 -41.174 1.00 92.50 422 GLN A O 1
ATOM 3384 N N . LEU A 1 423 ? -1.936 10.089 -41.375 1.00 89.44 423 LEU A N 1
ATOM 3385 C CA . LEU A 1 423 ? -2.383 11.478 -41.465 1.00 89.44 423 LEU A CA 1
ATOM 3386 C C . LEU A 1 423 ? -2.069 12.243 -40.178 1.00 89.44 423 LEU A C 1
ATOM 3388 O O . LEU A 1 423 ? -1.487 13.326 -40.252 1.00 89.44 423 LEU A O 1
ATOM 3392 N N . THR A 1 424 ? -2.370 11.657 -39.017 1.00 91.06 424 THR A N 1
ATOM 3393 C CA . THR A 1 424 ? -2.010 12.239 -37.719 1.00 91.06 424 THR A CA 1
ATOM 3394 C C . THR A 1 424 ? -0.503 12.460 -37.615 1.00 91.06 424 THR A C 1
ATOM 3396 O O . THR A 1 424 ? -0.068 13.552 -37.266 1.00 91.06 424 THR A O 1
ATOM 3399 N N . PHE A 1 425 ? 0.302 11.472 -38.016 1.00 92.06 425 PHE A N 1
ATOM 3400 C CA . PHE A 1 425 ? 1.759 11.580 -38.027 1.00 92.06 425 PHE A CA 1
ATOM 3401 C C . PHE A 1 425 ? 2.248 12.737 -38.897 1.00 92.06 425 PHE A C 1
ATOM 3403 O O . PHE A 1 425 ? 3.110 13.497 -38.467 1.00 92.06 425 PHE A O 1
ATOM 3410 N N . THR A 1 426 ? 1.692 12.908 -40.101 1.00 87.06 426 THR A N 1
ATOM 3411 C CA . THR A 1 426 ? 2.103 14.011 -40.985 1.00 87.06 426 THR A CA 1
ATOM 3412 C C . THR A 1 426 ? 1.796 15.385 -40.402 1.00 87.06 426 THR A C 1
ATOM 3414 O O . THR A 1 426 ? 2.557 16.318 -40.637 1.00 87.06 426 THR A O 1
ATOM 3417 N N . GLU A 1 427 ? 0.708 15.515 -39.643 1.00 87.25 427 GLU A N 1
ATOM 3418 C CA . GLU A 1 427 ? 0.337 16.766 -38.981 1.00 87.25 427 GLU A CA 1
ATOM 3419 C C . GLU A 1 427 ? 1.215 17.034 -37.752 1.00 87.25 427 GLU A C 1
ATOM 3421 O O . GLU A 1 427 ? 1.763 18.129 -37.605 1.00 87.25 427 GLU A O 1
ATOM 3426 N N . ASP A 1 428 ? 1.416 16.018 -36.914 1.00 90.62 428 ASP A N 1
ATOM 3427 C CA . ASP A 1 428 ? 2.241 16.110 -35.708 1.00 90.62 428 ASP A CA 1
ATOM 3428 C C . ASP A 1 428 ? 3.716 16.379 -36.063 1.00 90.62 428 ASP A C 1
ATOM 3430 O O . ASP A 1 428 ? 4.398 17.156 -35.392 1.00 90.62 428 ASP A O 1
ATOM 3434 N N . TRP A 1 429 ? 4.208 15.816 -37.171 1.00 88.12 429 TRP A N 1
ATOM 3435 C CA . TRP A 1 429 ? 5.579 16.007 -37.648 1.00 88.12 429 TRP A CA 1
ATOM 3436 C C . TRP A 1 429 ? 5.904 17.456 -38.053 1.00 88.12 429 TRP A C 1
ATOM 3438 O O . TRP A 1 429 ? 7.036 17.911 -37.848 1.00 88.12 429 TRP A O 1
ATOM 3448 N N . GLU A 1 430 ? 4.944 18.217 -38.593 1.00 86.56 430 GLU A N 1
ATOM 3449 C CA . GLU A 1 430 ? 5.149 19.649 -38.891 1.00 86.56 430 GLU A CA 1
ATOM 3450 C C . GLU A 1 430 ? 5.392 20.463 -37.604 1.00 86.56 430 GLU A C 1
ATOM 3452 O O . GLU A 1 430 ? 6.094 21.475 -37.616 1.00 86.56 430 GLU A O 1
ATOM 3457 N N . HIS A 1 431 ? 4.918 19.953 -36.465 1.00 91.19 431 HIS A N 1
ATOM 3458 C CA . HIS A 1 431 ? 5.041 20.566 -35.143 1.00 91.19 431 HIS A CA 1
ATOM 3459 C C . HIS A 1 431 ? 6.116 19.893 -34.268 1.00 91.19 431 HIS A C 1
ATOM 3461 O O . HIS A 1 431 ? 6.136 20.068 -33.050 1.00 91.19 431 HIS A O 1
ATOM 3467 N N . ARG A 1 432 ? 7.062 19.151 -34.861 1.00 89.94 432 ARG A N 1
ATOM 3468 C CA . ARG A 1 432 ? 8.144 18.453 -34.129 1.00 89.94 432 ARG A CA 1
ATOM 3469 C C . ARG A 1 432 ? 9.199 19.366 -33.484 1.00 89.94 432 ARG A C 1
ATOM 3471 O O . ARG A 1 432 ? 10.044 18.892 -32.728 1.00 89.94 432 ARG A O 1
ATOM 3478 N N . HIS A 1 433 ? 9.190 20.662 -33.808 1.00 90.69 433 HIS A N 1
ATOM 3479 C CA . HIS A 1 433 ? 10.163 21.658 -33.326 1.00 90.69 433 HIS A CA 1
ATOM 3480 C C . HIS A 1 433 ? 10.085 21.894 -31.807 1.00 90.69 433 HIS A C 1
ATOM 3482 O O . HIS A 1 433 ? 11.021 22.424 -31.198 1.00 90.69 433 HIS A O 1
ATOM 3488 N N . TRP A 1 434 ? 8.979 21.474 -31.190 1.00 90.88 434 TRP A N 1
ATOM 3489 C CA . TRP A 1 434 ? 8.877 21.288 -29.752 1.00 90.88 434 TRP A CA 1
ATOM 3490 C C . TRP A 1 434 ? 8.883 19.788 -29.452 1.00 90.88 434 TRP A C 1
ATOM 3492 O O . TRP A 1 434 ? 7.963 19.071 -29.841 1.00 90.88 434 TRP A O 1
ATOM 3502 N N . SER A 1 435 ? 9.964 19.305 -28.836 1.00 89.06 435 SER A N 1
ATOM 3503 C CA . SER A 1 435 ? 10.237 17.869 -28.744 1.00 89.06 435 SER A CA 1
ATOM 3504 C C . SER A 1 435 ? 9.215 17.157 -27.859 1.00 89.06 435 SER A C 1
ATOM 3506 O O . SER A 1 435 ? 8.771 17.695 -26.842 1.00 89.06 435 SER A O 1
ATOM 3508 N N . GLY A 1 436 ? 8.916 15.895 -28.164 1.00 90.25 436 GLY A N 1
ATOM 3509 C CA . GLY A 1 436 ? 8.078 15.042 -27.326 1.00 90.25 436 GLY A CA 1
ATOM 3510 C C . GLY A 1 436 ? 8.603 14.894 -25.893 1.00 90.25 436 GLY A C 1
ATOM 3511 O O . GLY A 1 436 ? 7.803 14.773 -24.971 1.00 90.25 436 GLY A O 1
ATOM 3512 N N . VAL A 1 437 ? 9.918 15.014 -25.661 1.00 88.88 437 VAL A N 1
ATOM 3513 C CA . VAL A 1 437 ? 10.496 15.068 -24.300 1.00 88.88 437 VAL A CA 1
ATOM 3514 C C . VAL A 1 437 ? 9.980 16.284 -23.525 1.00 88.88 437 VAL A C 1
ATOM 3516 O O . VAL A 1 437 ? 9.673 16.201 -22.336 1.00 88.88 437 VAL A O 1
ATOM 3519 N N . GLU A 1 438 ? 9.873 17.428 -24.193 1.00 91.81 438 GLU A N 1
ATOM 3520 C CA . GLU A 1 438 ? 9.407 18.678 -23.594 1.00 91.81 438 GLU A CA 1
ATOM 3521 C C . GLU A 1 438 ? 7.898 18.642 -23.354 1.00 91.81 438 GLU A C 1
ATOM 3523 O O . GLU A 1 438 ? 7.438 19.022 -22.276 1.00 91.81 438 GLU A O 1
ATOM 3528 N N . LEU A 1 439 ? 7.144 18.093 -24.310 1.00 90.62 439 LEU A N 1
ATOM 3529 C CA . LEU A 1 439 ? 5.716 17.839 -24.150 1.00 90.62 439 LEU A CA 1
ATOM 3530 C C . LEU A 1 439 ? 5.443 16.878 -22.983 1.00 90.62 439 LEU A C 1
ATOM 3532 O O . LEU A 1 439 ? 4.591 17.167 -22.147 1.00 90.62 439 LEU A O 1
ATOM 3536 N N . LEU A 1 440 ? 6.191 15.777 -22.853 1.00 88.19 440 LEU A N 1
ATOM 3537 C CA . LEU A 1 440 ? 6.056 14.850 -21.723 1.00 88.19 440 LEU A CA 1
ATOM 3538 C C . LEU A 1 440 ? 6.352 15.528 -20.378 1.00 88.19 440 LEU A C 1
ATOM 3540 O O . LEU A 1 440 ? 5.643 15.271 -19.404 1.00 88.19 440 LEU A O 1
ATOM 3544 N N . ARG A 1 441 ? 7.352 16.420 -20.307 1.00 84.88 441 ARG A N 1
ATOM 3545 C CA . ARG A 1 441 ? 7.625 17.218 -19.094 1.00 84.88 441 ARG A CA 1
ATOM 3546 C C . ARG A 1 441 ? 6.431 18.101 -18.724 1.00 84.88 441 ARG A C 1
ATOM 3548 O O . ARG A 1 441 ? 6.053 18.148 -17.554 1.00 84.88 441 ARG A O 1
ATOM 3555 N N . GLU A 1 442 ? 5.808 18.747 -19.707 1.00 84.94 442 GLU A N 1
ATOM 3556 C CA . GLU A 1 442 ? 4.612 19.570 -19.495 1.00 84.94 442 GLU A CA 1
ATOM 3557 C C . GLU A 1 442 ? 3.396 18.727 -19.070 1.00 84.94 442 GLU A C 1
ATOM 3559 O O . GLU A 1 442 ? 2.715 19.053 -18.097 1.00 84.94 442 GLU A O 1
ATOM 3564 N N . LEU A 1 443 ? 3.159 17.591 -19.728 1.00 81.75 443 LEU A N 1
ATOM 3565 C CA . LEU A 1 443 ? 2.076 16.660 -19.395 1.00 81.75 443 LEU A CA 1
ATOM 3566 C C . LEU A 1 443 ? 2.240 16.036 -17.997 1.00 81.75 443 LEU A C 1
ATOM 3568 O O . LEU A 1 443 ? 1.250 15.825 -17.288 1.00 81.75 443 LEU A O 1
ATOM 3572 N N . LYS A 1 444 ? 3.483 15.780 -17.568 1.00 77.31 444 LYS A N 1
ATOM 3573 C CA . LYS A 1 444 ? 3.804 15.312 -16.212 1.00 77.31 444 LYS A CA 1
ATOM 3574 C C . LYS A 1 444 ? 3.548 16.394 -15.161 1.00 77.31 444 LYS A C 1
ATOM 3576 O O . LYS A 1 444 ? 3.017 16.081 -14.098 1.00 77.31 444 LYS A O 1
ATOM 3581 N N . ARG A 1 445 ? 3.836 17.668 -15.465 1.00 76.38 445 ARG A N 1
ATOM 3582 C CA . ARG A 1 445 ? 3.508 18.818 -14.595 1.00 76.38 445 ARG A CA 1
ATOM 3583 C C . ARG A 1 445 ? 2.001 18.939 -14.336 1.00 76.38 445 ARG A C 1
ATOM 3585 O O . ARG A 1 445 ? 1.600 19.337 -13.249 1.00 76.38 445 ARG A O 1
ATOM 3592 N N . GLN A 1 446 ? 1.180 18.528 -15.301 1.00 73.94 446 GLN A N 1
ATOM 3593 C CA . GLN A 1 446 ? -0.283 18.463 -15.192 1.00 73.94 446 GLN A CA 1
ATOM 3594 C C . GLN A 1 446 ? -0.800 17.161 -14.538 1.00 73.94 446 GLN A C 1
ATOM 3596 O O . GLN A 1 446 ? -2.008 16.953 -14.477 1.00 73.94 446 GLN A O 1
ATOM 3601 N N . GLN A 1 447 ? 0.093 16.272 -14.078 1.00 68.06 447 GLN A N 1
ATOM 3602 C CA . GLN A 1 447 ? -0.203 14.959 -13.478 1.00 68.06 447 GLN A CA 1
ATOM 3603 C C . GLN A 1 447 ? -1.032 13.990 -14.344 1.00 68.06 447 GLN A C 1
ATOM 3605 O O . GLN A 1 447 ? -1.685 13.091 -13.821 1.00 68.06 447 GLN A O 1
ATOM 3610 N N . ARG A 1 448 ? -0.995 14.120 -15.676 1.00 61.41 448 ARG A N 1
ATOM 3611 C CA . ARG A 1 448 ? -1.762 13.233 -16.576 1.00 61.41 448 ARG A CA 1
ATOM 3612 C C . ARG A 1 448 ? -1.021 11.966 -17.000 1.00 61.41 448 ARG A C 1
ATOM 3614 O O . ARG A 1 448 ? -1.666 10.983 -17.339 1.00 61.41 448 ARG A O 1
ATOM 3621 N N . TYR A 1 449 ? 0.312 11.997 -16.985 1.00 64.69 449 TYR A N 1
ATOM 3622 C CA . TYR A 1 449 ? 1.180 10.903 -17.443 1.00 64.69 449 TYR A CA 1
ATOM 3623 C C . TYR A 1 449 ? 2.303 10.677 -16.421 1.00 64.69 449 TYR A C 1
ATOM 3625 O O . TYR A 1 449 ? 3.430 11.130 -16.637 1.00 64.69 449 TYR A O 1
ATOM 3633 N N . PRO A 1 450 ? 2.024 10.029 -15.274 1.00 65.38 450 PRO A N 1
ATOM 3634 C CA . PRO A 1 450 ? 3.005 9.881 -14.194 1.00 65.38 450 PRO A CA 1
ATOM 3635 C C . PRO A 1 450 ? 4.281 9.148 -14.644 1.00 65.38 450 PRO A C 1
ATOM 3637 O O . PRO A 1 450 ? 5.381 9.531 -14.236 1.00 65.38 450 PRO A O 1
ATOM 3640 N N . HIS A 1 451 ? 4.140 8.176 -15.553 1.00 70.38 451 HIS A N 1
ATOM 3641 C CA . HIS A 1 451 ? 5.239 7.395 -16.136 1.00 70.38 451 HIS A CA 1
ATOM 3642 C C . HIS A 1 451 ? 5.674 7.880 -17.535 1.00 70.38 451 HIS A C 1
ATOM 3644 O O . HIS A 1 451 ? 6.476 7.222 -18.189 1.00 70.38 451 HIS A O 1
ATOM 3650 N N . GLY A 1 452 ? 5.163 9.020 -18.016 1.00 80.81 452 GLY A N 1
ATOM 3651 C CA . GLY A 1 452 ? 5.419 9.497 -19.380 1.00 80.81 452 GLY A CA 1
ATOM 3652 C C . GLY A 1 452 ? 4.784 8.608 -20.461 1.00 80.81 452 GLY A C 1
ATOM 3653 O O . GLY A 1 452 ? 3.655 8.150 -20.294 1.00 80.81 452 GLY A O 1
ATOM 3654 N N . ALA A 1 453 ? 5.503 8.388 -21.568 1.00 84.69 453 ALA A N 1
ATOM 3655 C CA . ALA A 1 453 ? 5.135 7.466 -22.649 1.00 84.69 453 ALA A CA 1
ATOM 3656 C C . ALA A 1 453 ? 6.268 6.434 -22.842 1.00 84.69 453 ALA A C 1
ATOM 3658 O O . ALA A 1 453 ? 7.154 6.644 -23.676 1.00 84.69 453 ALA A O 1
ATOM 3659 N N . PRO A 1 454 ? 6.286 5.363 -22.026 1.00 88.75 454 PRO A N 1
ATOM 3660 C CA . PRO A 1 454 ? 7.447 4.486 -21.877 1.00 88.75 454 PRO A CA 1
ATOM 3661 C C . PRO A 1 454 ? 7.540 3.386 -22.944 1.00 88.75 454 PRO A C 1
ATOM 3663 O O . PRO A 1 454 ? 8.439 2.559 -22.875 1.00 88.75 454 PRO A O 1
ATOM 3666 N N . VAL A 1 455 ? 6.624 3.333 -23.912 1.00 93.25 455 VAL A N 1
ATOM 3667 C CA . VAL A 1 455 ? 6.680 2.372 -25.021 1.00 93.25 455 VAL A CA 1
ATOM 3668 C C . VAL A 1 455 ? 7.072 3.111 -26.290 1.00 93.25 455 VAL A C 1
ATOM 3670 O O . VAL A 1 455 ? 6.325 3.978 -26.748 1.00 93.25 455 VAL A O 1
ATOM 3673 N N . VAL A 1 456 ? 8.247 2.775 -26.818 1.00 93.25 456 VAL A N 1
ATOM 3674 C CA . VAL A 1 456 ? 8.908 3.467 -27.926 1.00 93.25 456 VAL A CA 1
ATOM 3675 C C . VAL A 1 456 ? 8.810 2.639 -29.202 1.00 93.25 456 VAL A C 1
ATOM 3677 O O . VAL A 1 456 ? 8.855 1.411 -29.173 1.00 93.25 456 VAL A O 1
ATOM 3680 N N . PHE A 1 457 ? 8.651 3.325 -30.329 1.00 94.62 457 PHE A N 1
ATOM 3681 C CA . PHE A 1 457 ? 8.710 2.757 -31.665 1.00 94.62 457 PHE A CA 1
ATOM 3682 C C . PHE A 1 457 ? 9.755 3.499 -32.505 1.00 94.62 457 PHE A C 1
ATOM 3684 O O . PHE A 1 457 ? 9.658 4.706 -32.746 1.00 94.62 457 PHE A O 1
ATOM 3691 N N . THR A 1 458 ? 10.736 2.751 -32.989 1.00 90.44 458 THR A N 1
ATOM 3692 C CA . THR A 1 458 ? 11.906 3.224 -33.719 1.00 90.44 458 THR A CA 1
ATOM 3693 C C . THR A 1 458 ? 11.988 2.499 -35.062 1.00 90.44 458 THR A C 1
ATOM 3695 O O . THR A 1 458 ? 12.069 1.276 -35.131 1.00 90.44 458 THR A O 1
ATOM 3698 N N . SER A 1 459 ? 11.986 3.249 -36.165 1.00 87.69 459 SER A N 1
ATOM 3699 C CA . SER A 1 459 ? 11.998 2.685 -37.522 1.00 87.69 459 SER A CA 1
ATOM 3700 C C . SER A 1 459 ? 13.146 3.261 -38.349 1.00 87.69 459 SER A C 1
ATOM 3702 O O . SER A 1 459 ? 13.145 4.451 -38.657 1.00 87.69 459 SER A O 1
ATOM 3704 N N . ASN A 1 460 ? 14.064 2.400 -38.788 1.00 83.94 460 ASN A N 1
ATOM 3705 C CA . ASN A 1 460 ? 15.156 2.693 -39.722 1.00 83.94 460 ASN A CA 1
ATOM 3706 C C . ASN A 1 460 ? 15.008 1.882 -41.028 1.00 83.94 460 ASN A C 1
ATOM 3708 O O . ASN A 1 460 ? 15.946 1.240 -41.493 1.00 83.94 460 ASN A O 1
ATOM 3712 N N . LEU A 1 461 ? 13.797 1.847 -41.592 1.00 81.75 461 LEU A N 1
ATOM 3713 C CA . LEU A 1 461 ? 13.510 1.155 -42.854 1.00 81.75 461 LEU A CA 1
ATOM 3714 C C . LEU A 1 461 ? 14.105 1.901 -44.062 1.00 81.75 461 LEU A C 1
ATOM 3716 O O . LEU A 1 461 ? 14.227 3.125 -44.045 1.00 81.75 461 LEU A O 1
ATOM 3720 N N . GLY A 1 462 ? 14.465 1.164 -45.116 1.00 70.81 462 GLY A N 1
ATOM 3721 C CA . GLY A 1 462 ? 15.022 1.707 -46.359 1.00 70.81 462 GLY A CA 1
ATOM 3722 C C . GLY A 1 462 ? 16.545 1.900 -46.370 1.00 70.81 462 GLY A C 1
ATOM 3723 O O . GLY A 1 462 ? 17.093 2.313 -47.399 1.00 70.81 462 GLY A O 1
ATOM 3724 N N . ARG A 1 463 ? 17.242 1.612 -45.261 1.00 70.31 463 ARG A N 1
ATOM 3725 C CA . ARG A 1 463 ? 18.710 1.546 -45.169 1.00 70.31 463 ARG A CA 1
ATOM 3726 C C . ARG A 1 463 ? 19.128 0.374 -44.287 1.00 70.31 463 ARG A C 1
ATOM 3728 O O . ARG A 1 463 ? 18.495 0.114 -43.268 1.00 70.31 463 ARG A O 1
ATOM 3735 N N . SER A 1 464 ? 20.217 -0.292 -44.665 1.00 76.75 464 SER A N 1
ATOM 3736 C CA . SER A 1 464 ? 20.851 -1.281 -43.793 1.00 76.75 464 SER A CA 1
ATOM 3737 C C . SER A 1 464 ? 21.464 -0.587 -42.584 1.00 76.75 464 SER A C 1
ATOM 3739 O O . SER A 1 464 ? 22.140 0.423 -42.751 1.00 76.75 464 SER A O 1
ATOM 3741 N N . LEU A 1 465 ? 21.231 -1.116 -41.381 1.00 80.44 465 LEU A N 1
ATOM 3742 C CA . LEU A 1 465 ? 21.731 -0.516 -40.140 1.00 80.44 465 LEU A CA 1
ATOM 3743 C C . LEU A 1 465 ? 23.246 -0.721 -39.950 1.00 80.44 465 LEU A C 1
ATOM 3745 O O . LEU A 1 465 ? 23.901 0.123 -39.344 1.00 80.44 465 LEU A O 1
ATOM 3749 N N . TYR A 1 466 ? 23.802 -1.828 -40.455 1.00 82.56 466 TYR A N 1
ATOM 3750 C CA . TYR A 1 466 ? 25.188 -2.237 -40.178 1.00 82.56 466 TYR A CA 1
ATOM 3751 C C . TYR A 1 466 ? 26.121 -2.191 -41.390 1.00 82.56 466 TYR A C 1
ATOM 3753 O O . TYR A 1 466 ? 27.333 -2.079 -41.227 1.00 82.56 466 TYR A O 1
ATOM 3761 N N . SER A 1 467 ? 25.605 -2.345 -42.609 1.00 76.25 467 SER A N 1
ATOM 3762 C CA . SER A 1 467 ? 26.435 -2.225 -43.810 1.00 76.25 467 SER A CA 1
ATOM 3763 C C . SER A 1 467 ? 25.605 -2.146 -45.076 1.00 76.25 467 SER A C 1
ATOM 3765 O O . SER A 1 467 ? 24.705 -2.956 -45.299 1.00 76.25 467 SER A O 1
ATOM 3767 N N . SER A 1 468 ? 25.982 -1.238 -45.964 1.00 69.19 468 SER A N 1
ATOM 3768 C CA . SER A 1 468 ? 25.554 -1.249 -47.363 1.00 69.19 468 SER A CA 1
ATOM 3769 C C . SER A 1 468 ? 26.290 -2.293 -48.225 1.00 69.19 468 SER A C 1
ATOM 3771 O O . SER A 1 468 ? 25.885 -2.533 -49.365 1.00 69.19 468 SER A O 1
ATOM 3773 N N . ARG A 1 469 ? 27.359 -2.931 -47.716 1.00 72.12 469 ARG A N 1
ATOM 3774 C CA . ARG A 1 469 ? 28.155 -3.923 -48.462 1.00 72.12 469 ARG A CA 1
ATOM 3775 C C . ARG A 1 469 ? 27.508 -5.307 -48.415 1.00 72.12 469 ARG A C 1
ATOM 3777 O O . ARG A 1 469 ? 26.970 -5.715 -47.394 1.00 72.12 469 ARG A O 1
ATOM 3784 N N . ALA A 1 470 ? 27.634 -6.055 -49.513 1.00 69.81 470 ALA A N 1
ATOM 3785 C CA . ALA A 1 470 ? 27.224 -7.460 -49.558 1.00 69.81 470 ALA A CA 1
ATOM 3786 C C . ALA A 1 470 ? 28.146 -8.369 -48.724 1.00 69.81 470 ALA A C 1
ATOM 3788 O O . ALA A 1 470 ? 27.666 -9.320 -48.126 1.00 69.81 470 ALA A O 1
ATOM 3789 N N . GLU A 1 471 ? 29.448 -8.061 -48.674 1.00 76.38 471 GLU A N 1
ATOM 3790 C CA . GLU A 1 471 ? 30.435 -8.741 -47.828 1.00 76.38 471 GLU A CA 1
ATOM 3791 C C . GLU A 1 471 ? 31.131 -7.698 -46.941 1.00 76.38 471 GLU A C 1
ATOM 3793 O O . GLU A 1 471 ? 31.924 -6.875 -47.415 1.00 76.38 471 GLU A O 1
ATOM 3798 N N . SER A 1 472 ? 30.787 -7.691 -45.652 1.00 84.12 472 SER A N 1
ATOM 3799 C CA . SER A 1 472 ? 31.364 -6.786 -44.656 1.00 84.12 472 SER A CA 1
ATOM 3800 C C . SER A 1 472 ? 32.635 -7.391 -44.037 1.00 84.12 472 SER A C 1
ATOM 3802 O O . SER A 1 472 ? 32.576 -8.503 -43.510 1.00 84.12 472 SER A O 1
ATOM 3804 N N . PRO A 1 473 ? 33.773 -6.663 -44.002 1.00 85.25 473 PRO A N 1
ATOM 3805 C CA . PRO A 1 473 ? 34.960 -7.091 -43.252 1.00 85.25 473 PRO A CA 1
ATOM 3806 C C . PRO A 1 473 ? 34.725 -7.275 -41.743 1.00 85.25 473 PRO A C 1
ATOM 3808 O O . PRO A 1 473 ? 35.495 -7.970 -41.081 1.00 85.25 473 PRO A O 1
ATOM 3811 N N . LEU A 1 474 ? 33.683 -6.647 -41.183 1.00 88.94 474 LEU A N 1
ATOM 3812 C CA . LEU A 1 474 ? 33.321 -6.784 -39.770 1.00 88.94 474 LEU A CA 1
ATOM 3813 C C . LEU A 1 474 ? 32.682 -8.145 -39.468 1.00 88.94 474 LEU A C 1
ATOM 3815 O O . LEU A 1 474 ? 32.849 -8.651 -38.357 1.00 88.94 474 LEU A O 1
ATOM 3819 N N . GLY A 1 475 ? 32.014 -8.747 -40.456 1.00 88.00 475 GLY A N 1
ATOM 3820 C CA . GLY A 1 475 ? 31.206 -9.953 -40.301 1.00 88.00 475 GLY A CA 1
ATOM 3821 C C . GLY A 1 475 ? 29.699 -9.682 -40.265 1.00 88.00 475 GLY A C 1
ATOM 3822 O O . GLY A 1 475 ? 29.255 -8.541 -40.393 1.00 88.00 475 GLY A O 1
ATOM 3823 N N . GLU A 1 476 ? 28.915 -10.742 -40.077 1.00 88.00 476 GLU A N 1
ATOM 3824 C CA . GLU A 1 476 ? 27.452 -10.681 -40.004 1.00 88.00 476 GLU A CA 1
ATOM 3825 C C . GLU A 1 476 ? 26.969 -10.310 -38.593 1.00 88.00 476 GLU A C 1
ATOM 3827 O O . GLU A 1 476 ? 27.509 -10.829 -37.609 1.00 88.00 476 GLU A O 1
ATOM 3832 N N . PRO A 1 477 ? 25.943 -9.448 -38.455 1.00 89.31 477 PRO A N 1
ATOM 3833 C CA . PRO A 1 477 ? 25.354 -9.121 -37.161 1.00 89.31 477 PRO A CA 1
ATOM 3834 C C . PRO A 1 477 ? 24.628 -10.342 -36.572 1.00 89.31 477 PRO A C 1
ATOM 3836 O O . PRO A 1 477 ? 23.662 -10.843 -37.146 1.00 89.31 477 PRO A O 1
ATOM 3839 N N . GLU A 1 478 ? 25.050 -10.808 -35.395 1.00 86.38 478 GLU A N 1
ATOM 3840 C CA . GLU A 1 478 ? 24.503 -12.024 -34.771 1.00 86.38 478 GLU A CA 1
ATOM 3841 C C . GLU A 1 478 ? 23.503 -11.686 -33.646 1.00 86.38 478 GLU A C 1
ATOM 3843 O O . GLU A 1 478 ? 22.275 -11.776 -33.817 1.00 86.38 478 GLU A O 1
ATOM 3848 N N . TRP A 1 479 ? 24.026 -11.260 -32.491 1.00 89.62 479 TRP A N 1
ATOM 3849 C CA . TRP A 1 479 ? 23.263 -10.898 -31.294 1.00 89.62 479 TRP A CA 1
ATOM 3850 C C . TRP A 1 479 ? 23.570 -9.464 -30.858 1.00 89.62 479 TRP A C 1
ATOM 3852 O O . TRP A 1 479 ? 24.681 -8.974 -31.025 1.00 89.62 479 TRP A O 1
ATOM 3862 N N . GLY A 1 480 ? 22.587 -8.788 -30.277 1.00 90.12 480 GLY A N 1
ATOM 3863 C CA . GLY A 1 480 ? 22.748 -7.446 -29.731 1.00 90.12 480 GLY A CA 1
ATOM 3864 C C . GLY A 1 480 ? 21.566 -7.067 -28.852 1.00 90.12 480 GLY A C 1
ATOM 3865 O O . GLY A 1 480 ? 20.557 -7.775 -28.843 1.00 90.12 480 GLY A O 1
ATOM 3866 N N . ILE A 1 481 ? 21.688 -5.955 -28.137 1.00 92.25 481 ILE A N 1
ATOM 3867 C CA . ILE A 1 481 ? 20.631 -5.382 -27.298 1.00 92.25 481 ILE A CA 1
ATOM 3868 C C . ILE A 1 481 ? 20.773 -3.858 -27.292 1.00 92.25 481 ILE A C 1
ATOM 3870 O O . ILE A 1 481 ? 21.897 -3.350 -27.221 1.00 92.25 481 ILE A O 1
ATOM 3874 N N . SER A 1 482 ? 19.656 -3.132 -27.354 1.00 89.50 482 SER A N 1
ATOM 3875 C CA . SER A 1 482 ? 19.614 -1.712 -27.011 1.00 89.50 482 SER A CA 1
ATOM 3876 C C . SER A 1 482 ? 18.965 -1.500 -25.651 1.00 89.50 482 SER A C 1
ATOM 3878 O O . SER A 1 482 ? 18.043 -2.201 -25.226 1.00 89.50 482 SER A O 1
ATOM 3880 N N . GLN A 1 483 ? 19.484 -0.508 -24.944 1.00 87.94 483 GLN A N 1
ATOM 3881 C CA . GLN A 1 483 ? 18.932 -0.019 -23.697 1.00 87.94 483 GLN A CA 1
ATOM 3882 C C . GLN A 1 483 ? 18.617 1.452 -23.843 1.00 87.94 483 GLN A C 1
ATOM 3884 O O . GLN A 1 483 ? 19.435 2.224 -24.342 1.00 87.94 483 GLN A O 1
ATOM 3889 N N . THR A 1 484 ? 17.441 1.835 -23.367 1.00 87.25 484 THR A N 1
ATOM 3890 C CA . THR A 1 484 ? 17.025 3.227 -23.281 1.00 87.25 484 THR A CA 1
ATOM 3891 C C . THR A 1 484 ? 16.444 3.444 -21.890 1.00 87.25 484 THR A C 1
ATOM 3893 O O . THR A 1 484 ? 15.530 2.716 -21.491 1.00 87.25 484 THR A O 1
ATOM 3896 N N . PRO A 1 485 ? 16.966 4.407 -21.115 1.00 86.00 485 PRO A N 1
ATOM 3897 C CA . PRO A 1 485 ? 16.462 4.656 -19.774 1.00 86.00 485 PRO A CA 1
ATOM 3898 C C . PRO A 1 485 ? 14.969 4.984 -19.786 1.00 86.00 485 PRO A C 1
ATOM 3900 O O . PRO A 1 485 ? 14.496 5.663 -20.696 1.00 86.00 485 PRO A O 1
ATOM 3903 N N . GLN A 1 486 ? 14.240 4.562 -18.748 1.00 85.94 486 GLN A N 1
ATOM 3904 C CA . GLN A 1 486 ? 12.804 4.847 -18.568 1.00 85.94 486 GLN A CA 1
ATOM 3905 C C . GLN A 1 486 ? 11.852 4.215 -19.602 1.00 85.94 486 GLN A C 1
ATOM 3907 O O . GLN A 1 486 ? 10.638 4.386 -19.483 1.00 85.94 486 GLN A O 1
ATOM 3912 N N . VAL A 1 487 ? 12.365 3.463 -20.577 1.00 89.81 487 VAL A N 1
ATOM 3913 C CA . VAL A 1 487 ? 11.567 2.759 -21.588 1.00 89.81 487 VAL A CA 1
ATOM 3914 C C . VAL A 1 487 ? 11.219 1.358 -21.089 1.00 89.81 487 VAL A C 1
ATOM 3916 O O . VAL A 1 487 ? 12.061 0.648 -20.549 1.00 89.81 487 VAL A O 1
ATOM 3919 N N . TRP A 1 488 ? 9.961 0.951 -21.236 1.00 92.88 488 TRP A N 1
ATOM 3920 C CA . TRP A 1 488 ? 9.491 -0.387 -20.873 1.00 92.88 488 TRP A CA 1
ATOM 3921 C C . TRP A 1 488 ? 9.648 -1.373 -22.023 1.00 92.88 488 TRP A C 1
ATOM 3923 O O . TRP A 1 488 ? 10.046 -2.508 -21.786 1.00 92.88 488 TRP A O 1
ATOM 3933 N N . ILE A 1 489 ? 9.307 -0.938 -23.240 1.00 94.69 489 ILE A N 1
ATOM 3934 C CA . ILE A 1 489 ? 9.412 -1.704 -24.485 1.00 94.69 489 ILE A CA 1
ATOM 3935 C C . ILE A 1 489 ? 9.893 -0.741 -25.571 1.00 94.69 489 ILE A C 1
ATOM 3937 O O . ILE A 1 489 ? 9.226 0.262 -25.830 1.00 94.69 489 ILE A O 1
ATOM 3941 N N . ASP A 1 490 ? 11.022 -1.049 -26.198 1.00 93.38 490 ASP A N 1
ATOM 3942 C CA . ASP A 1 490 ? 11.520 -0.371 -27.394 1.00 93.38 490 ASP A CA 1
ATOM 3943 C C . ASP A 1 490 ? 11.359 -1.294 -28.603 1.00 93.38 490 ASP A C 1
ATOM 3945 O O . ASP A 1 490 ? 11.951 -2.374 -28.658 1.00 93.38 490 ASP A O 1
ATOM 3949 N N . HIS A 1 491 ? 10.511 -0.897 -29.551 1.00 95.44 491 HIS A N 1
ATOM 3950 C CA . HIS A 1 491 ? 10.316 -1.602 -30.812 1.00 95.44 491 HIS A CA 1
ATOM 3951 C C . HIS A 1 491 ? 11.238 -1.011 -31.875 1.00 95.44 491 HIS A C 1
ATOM 3953 O O . HIS A 1 491 ? 11.028 0.117 -32.312 1.00 95.44 491 HIS A O 1
ATOM 3959 N N . LEU A 1 492 ? 12.218 -1.787 -32.331 1.00 91.75 492 LEU A N 1
ATOM 3960 C CA . LEU A 1 492 ? 13.142 -1.420 -33.395 1.00 91.75 492 LEU A CA 1
ATOM 3961 C C . LEU A 1 492 ? 12.843 -2.203 -34.685 1.00 91.75 492 LEU A C 1
ATOM 3963 O O . LEU A 1 492 ? 12.897 -3.435 -34.708 1.00 91.75 492 LEU A O 1
ATOM 3967 N N . ALA A 1 493 ? 12.597 -1.484 -35.783 1.00 92.19 493 ALA A N 1
ATOM 3968 C CA . ALA A 1 493 ? 12.424 -2.042 -37.125 1.00 92.19 493 ALA A CA 1
ATOM 3969 C C . ALA A 1 493 ? 13.503 -1.528 -38.093 1.00 92.19 493 ALA A C 1
ATOM 3971 O O . ALA A 1 493 ? 13.632 -0.318 -38.285 1.00 92.19 493 ALA A O 1
ATOM 3972 N N . PHE A 1 494 ? 14.252 -2.423 -38.740 1.00 88.81 494 PHE A N 1
ATOM 3973 C CA . PHE A 1 494 ? 15.263 -2.063 -39.747 1.00 88.81 494 PHE A CA 1
ATOM 3974 C C . PHE A 1 494 ? 15.436 -3.158 -40.803 1.00 88.81 494 PHE A C 1
ATOM 3976 O O . PHE A 1 494 ? 15.075 -4.311 -40.576 1.00 88.81 494 PHE A O 1
ATOM 3983 N N . GLU A 1 495 ? 15.992 -2.801 -41.959 1.00 86.12 495 GLU A N 1
ATOM 3984 C CA . GLU A 1 495 ? 16.258 -3.752 -43.043 1.00 86.12 495 GLU A CA 1
ATOM 3985 C C . GLU A 1 495 ? 17.697 -4.284 -42.984 1.00 86.12 495 GLU A C 1
ATOM 3987 O O . GLU A 1 495 ? 18.622 -3.546 -42.650 1.00 86.12 495 GLU A O 1
ATOM 3992 N N . HIS A 1 496 ? 17.901 -5.557 -43.331 1.00 84.44 496 HIS A N 1
ATOM 3993 C CA . HIS A 1 496 ? 19.223 -6.179 -43.494 1.00 84.44 496 HIS A CA 1
ATOM 3994 C C . HIS A 1 496 ? 19.147 -7.221 -44.616 1.00 84.44 496 HIS A C 1
ATOM 3996 O O . HIS A 1 496 ? 18.271 -8.080 -44.601 1.00 84.44 496 HIS A O 1
ATOM 4002 N N . HIS A 1 497 ? 20.003 -7.107 -45.637 1.00 80.94 497 HIS A N 1
ATOM 4003 C CA . HIS A 1 497 ? 19.991 -7.959 -46.845 1.00 80.94 497 HIS A CA 1
ATOM 4004 C C . HIS A 1 497 ? 18.606 -8.170 -47.505 1.00 80.94 497 HIS A C 1
ATOM 4006 O O . HIS A 1 497 ? 18.299 -9.240 -48.026 1.00 80.94 497 HIS A O 1
ATOM 4012 N N . GLY A 1 498 ? 17.765 -7.130 -47.517 1.00 79.44 498 GLY A N 1
ATOM 4013 C CA . GLY A 1 498 ? 16.418 -7.163 -48.105 1.00 79.44 498 GLY A CA 1
ATOM 4014 C C . GLY A 1 498 ? 15.341 -7.788 -47.211 1.00 79.44 498 GLY A C 1
ATOM 4015 O O . GLY A 1 498 ? 14.161 -7.713 -47.550 1.00 79.44 498 GLY A O 1
ATOM 4016 N N . GLU A 1 499 ? 15.718 -8.371 -46.074 1.00 89.62 499 GLU A N 1
ATOM 4017 C CA . GLU A 1 499 ? 14.809 -8.790 -45.005 1.00 89.62 499 GLU A CA 1
ATOM 4018 C C . GLU A 1 499 ? 14.507 -7.611 -44.075 1.00 89.62 499 GLU A C 1
ATOM 4020 O O . GLU A 1 499 ? 15.295 -6.666 -43.998 1.00 89.62 499 GLU A O 1
ATOM 4025 N N . VAL A 1 500 ? 13.405 -7.679 -43.320 1.00 91.75 500 VAL A N 1
ATOM 4026 C CA . VAL A 1 500 ? 13.162 -6.747 -42.206 1.00 91.75 500 VAL A CA 1
ATOM 4027 C C . VAL A 1 500 ? 13.277 -7.472 -40.874 1.00 91.75 500 VAL A C 1
ATOM 4029 O O . VAL A 1 500 ? 12.752 -8.572 -40.684 1.00 91.75 500 VAL A O 1
ATOM 4032 N N . TRP A 1 501 ? 13.995 -6.852 -39.949 1.00 92.81 501 TRP A N 1
ATOM 4033 C CA . TRP A 1 501 ? 14.189 -7.326 -38.591 1.00 92.81 501 TRP A CA 1
ATOM 4034 C C . TRP A 1 501 ? 13.328 -6.465 -37.668 1.00 92.81 501 TRP A C 1
ATOM 4036 O O . TRP A 1 501 ? 13.472 -5.244 -37.637 1.00 92.81 501 TRP A O 1
ATOM 4046 N N . LEU A 1 502 ? 12.416 -7.107 -36.938 1.00 94.88 502 LEU A N 1
ATOM 4047 C CA . LEU A 1 502 ? 11.517 -6.483 -35.967 1.00 94.88 502 LEU A CA 1
ATOM 4048 C C . LEU A 1 502 ? 11.925 -6.960 -34.574 1.00 94.88 502 LEU A C 1
ATOM 4050 O O . LEU A 1 502 ? 11.896 -8.163 -34.304 1.00 94.88 502 LEU A O 1
ATOM 4054 N N . GLN A 1 503 ? 12.343 -6.041 -33.710 1.00 93.94 503 GLN A N 1
ATOM 4055 C CA . GLN A 1 503 ? 12.930 -6.354 -32.408 1.00 93.94 503 GLN A CA 1
ATOM 4056 C C . GLN A 1 503 ? 12.210 -5.608 -31.296 1.00 93.94 503 GLN A C 1
ATOM 4058 O O . GLN A 1 503 ? 11.926 -4.428 -31.451 1.00 93.94 503 GLN A O 1
ATOM 4063 N N . TRP A 1 504 ? 11.900 -6.290 -30.195 1.00 95.62 504 TRP A N 1
ATOM 4064 C CA . TRP A 1 504 ? 11.382 -5.663 -28.978 1.00 95.62 504 TRP A CA 1
ATOM 4065 C C . TRP A 1 504 ? 12.397 -5.860 -27.866 1.00 95.62 504 TRP A C 1
ATOM 4067 O O . TRP A 1 504 ? 12.660 -7.003 -27.483 1.00 95.62 504 TRP A O 1
ATOM 4077 N N . ASP A 1 505 ? 12.920 -4.758 -27.347 1.00 94.50 505 ASP A N 1
ATOM 4078 C CA . ASP A 1 505 ? 13.791 -4.749 -26.180 1.00 94.50 505 ASP A CA 1
ATOM 4079 C C . ASP A 1 505 ? 12.991 -4.260 -24.980 1.00 94.50 505 ASP A C 1
ATOM 4081 O O . ASP A 1 505 ? 12.507 -3.128 -24.965 1.00 94.50 505 ASP A O 1
ATOM 4085 N N . SER A 1 506 ? 12.804 -5.127 -23.987 1.00 93.75 506 SER A N 1
ATOM 4086 C CA . SER A 1 506 ? 11.879 -4.862 -22.887 1.00 93.75 506 SER A CA 1
ATOM 4087 C C . SER A 1 506 ? 12.450 -5.156 -21.513 1.00 93.75 506 SER A C 1
ATOM 4089 O O . SER A 1 506 ? 13.232 -6.086 -21.322 1.00 93.75 506 SER A O 1
ATOM 4091 N N . ASN A 1 507 ? 11.982 -4.385 -20.535 1.00 92.00 507 ASN A N 1
ATOM 4092 C CA . ASN A 1 507 ? 12.224 -4.613 -19.116 1.00 92.00 507 ASN A CA 1
ATOM 4093 C C . ASN A 1 507 ? 11.243 -5.664 -18.580 1.00 92.00 507 ASN A C 1
ATOM 4095 O O . ASN A 1 507 ? 10.241 -5.330 -17.950 1.00 92.00 507 ASN A O 1
ATOM 4099 N N . ASP A 1 508 ? 11.517 -6.942 -18.846 1.00 89.25 508 ASP A N 1
ATOM 4100 C CA . ASP A 1 508 ? 10.591 -8.052 -18.565 1.00 89.25 508 ASP A CA 1
ATOM 4101 C C . ASP A 1 508 ? 10.160 -8.147 -17.095 1.00 89.25 508 ASP A C 1
ATOM 4103 O O . ASP A 1 508 ? 9.030 -8.528 -16.811 1.00 89.25 508 ASP A O 1
ATOM 4107 N N . ALA A 1 509 ? 11.024 -7.740 -16.161 1.00 88.56 509 ALA A N 1
ATOM 4108 C CA . ALA A 1 509 ? 10.731 -7.747 -14.728 1.00 88.56 509 ALA A CA 1
ATOM 4109 C C . ALA A 1 509 ? 9.558 -6.828 -14.320 1.00 88.56 509 ALA A C 1
ATOM 4111 O O . ALA A 1 509 ? 9.032 -6.969 -13.218 1.00 88.56 509 ALA A O 1
ATOM 4112 N N . LEU A 1 510 ? 9.141 -5.900 -15.190 1.00 89.75 510 LEU A N 1
ATOM 4113 C CA . LEU A 1 510 ? 7.958 -5.061 -14.978 1.00 89.75 510 LEU A CA 1
ATOM 4114 C C . LEU A 1 510 ? 6.644 -5.792 -15.242 1.00 89.75 510 LEU A C 1
ATOM 4116 O O . LEU A 1 510 ? 5.602 -5.365 -14.749 1.00 89.75 510 LEU A O 1
ATOM 4120 N N . PHE A 1 511 ? 6.666 -6.860 -16.033 1.00 91.69 511 PHE A N 1
ATOM 4121 C CA . PHE A 1 511 ? 5.471 -7.489 -16.577 1.00 91.69 511 PHE A CA 1
ATOM 4122 C C . PHE A 1 511 ? 5.208 -8.848 -15.918 1.00 91.69 511 PHE A C 1
ATOM 4124 O O . PHE A 1 511 ? 6.147 -9.530 -15.503 1.00 91.69 511 PHE A O 1
ATOM 4131 N N . PRO A 1 512 ? 3.938 -9.286 -15.826 1.00 88.12 512 PRO A N 1
ATOM 4132 C CA . PRO A 1 512 ? 3.625 -10.662 -15.472 1.00 88.12 512 PRO A CA 1
ATOM 4133 C C . PRO A 1 512 ? 4.354 -11.660 -16.390 1.00 88.12 512 PRO A C 1
ATOM 4135 O O . PRO A 1 512 ? 4.542 -11.368 -17.578 1.00 88.12 512 PRO A O 1
ATOM 4138 N N . PRO A 1 513 ? 4.730 -12.850 -15.884 1.00 83.56 513 PRO A N 1
ATOM 4139 C CA . PRO A 1 513 ? 5.418 -13.861 -16.681 1.00 83.56 513 PRO A CA 1
ATOM 4140 C C . PRO A 1 513 ? 4.684 -14.168 -17.992 1.00 83.56 513 PRO A C 1
ATOM 4142 O O . PRO A 1 513 ? 3.458 -14.276 -18.007 1.00 83.56 513 PRO A O 1
ATOM 4145 N N . ALA A 1 514 ? 5.440 -14.329 -19.082 1.00 86.19 514 ALA A N 1
ATOM 4146 C CA . ALA A 1 514 ? 4.949 -14.615 -20.435 1.00 86.19 514 ALA A CA 1
ATOM 4147 C C . ALA A 1 514 ? 4.087 -13.517 -21.101 1.00 86.19 514 ALA A C 1
ATOM 4149 O O . ALA A 1 514 ? 3.645 -13.703 -22.241 1.00 86.19 514 ALA A O 1
ATOM 4150 N N . LEU A 1 515 ? 3.820 -12.378 -20.442 1.00 92.94 515 LEU A N 1
ATOM 4151 C CA . LEU A 1 515 ? 2.991 -11.324 -21.033 1.00 92.94 515 LEU A CA 1
ATOM 4152 C C . LEU A 1 515 ? 3.654 -10.728 -22.279 1.00 92.94 515 LEU A C 1
ATOM 4154 O O . LEU A 1 515 ? 3.009 -10.633 -23.321 1.00 92.94 515 LEU A O 1
ATOM 4158 N N . VAL A 1 516 ? 4.930 -10.343 -22.194 1.00 94.19 516 VAL A N 1
ATOM 4159 C CA . VAL A 1 516 ? 5.632 -9.711 -23.323 1.00 94.19 516 VAL A CA 1
ATOM 4160 C C . VAL A 1 516 ? 5.783 -10.690 -24.486 1.00 94.19 516 VAL A C 1
ATOM 4162 O O . VAL A 1 516 ? 5.595 -10.298 -25.634 1.00 94.19 516 VAL A O 1
ATOM 4165 N N . GLU A 1 517 ? 6.040 -11.970 -24.207 1.00 93.88 517 GLU A N 1
ATOM 4166 C CA . GLU A 1 517 ? 6.009 -13.047 -25.201 1.00 93.88 517 GLU A CA 1
ATOM 4167 C C . GLU A 1 517 ? 4.651 -13.123 -25.894 1.00 93.88 517 GLU A C 1
ATOM 4169 O O . GLU A 1 517 ? 4.589 -13.123 -27.118 1.00 93.88 517 GLU A O 1
ATOM 4174 N N . THR A 1 518 ? 3.562 -13.105 -25.127 1.00 94.50 518 THR A N 1
ATOM 4175 C CA . THR A 1 518 ? 2.201 -13.167 -25.674 1.00 94.50 518 THR A CA 1
ATOM 4176 C C . THR A 1 518 ? 1.901 -11.971 -26.583 1.00 94.50 518 THR A C 1
ATOM 4178 O O . THR A 1 518 ? 1.327 -12.140 -27.660 1.00 94.50 518 THR A O 1
ATOM 4181 N N . LEU A 1 519 ? 2.310 -10.763 -26.179 1.00 95.44 519 LEU A N 1
ATOM 4182 C CA . LEU A 1 519 ? 2.172 -9.552 -26.995 1.00 95.44 519 LEU A CA 1
ATOM 4183 C C . LEU A 1 519 ? 2.998 -9.653 -28.282 1.00 95.44 519 LEU A C 1
ATOM 4185 O O . LEU A 1 519 ? 2.506 -9.340 -29.367 1.00 95.44 519 LEU A O 1
ATOM 4189 N N . PHE A 1 520 ? 4.245 -10.107 -28.171 1.00 96.88 520 PHE A N 1
ATOM 4190 C CA . PHE A 1 520 ? 5.139 -10.258 -29.312 1.00 96.88 520 PHE A CA 1
ATOM 4191 C C . PHE A 1 520 ? 4.626 -11.313 -30.300 1.00 96.88 520 PHE A C 1
ATOM 4193 O O . PHE A 1 520 ? 4.637 -11.077 -31.508 1.00 96.88 520 PHE A O 1
ATOM 4200 N N . ASP A 1 521 ? 4.098 -12.433 -29.808 1.00 95.56 521 ASP A N 1
ATOM 4201 C CA . ASP A 1 521 ? 3.494 -13.483 -30.629 1.00 95.56 521 ASP A CA 1
ATOM 4202 C C . ASP A 1 521 ? 2.236 -12.984 -31.347 1.00 95.56 521 ASP A C 1
ATOM 4204 O O . ASP A 1 521 ? 2.073 -13.234 -32.544 1.00 95.56 521 ASP A O 1
ATOM 4208 N N . ALA A 1 522 ? 1.372 -12.230 -30.657 1.00 95.12 522 ALA A N 1
ATOM 4209 C CA . ALA A 1 522 ? 0.208 -11.593 -31.271 1.00 95.12 522 ALA A CA 1
ATOM 4210 C C . ALA A 1 522 ? 0.631 -10.614 -32.378 1.00 95.12 522 ALA A C 1
ATOM 4212 O O . ALA A 1 522 ? 0.085 -10.646 -33.482 1.00 95.12 522 ALA A O 1
ATOM 4213 N N . TYR A 1 523 ? 1.659 -9.798 -32.128 1.00 96.38 523 TYR A N 1
ATOM 4214 C CA . TYR A 1 523 ? 2.230 -8.902 -33.131 1.00 96.38 523 TYR A CA 1
ATOM 4215 C C . TYR A 1 523 ? 2.774 -9.671 -34.343 1.00 96.38 523 TYR A C 1
ATOM 4217 O O . TYR A 1 523 ? 2.422 -9.359 -35.482 1.00 96.38 523 TYR A O 1
ATOM 4225 N N . CYS A 1 524 ? 3.559 -10.728 -34.120 1.00 96.25 524 CYS A N 1
ATOM 4226 C CA . CYS A 1 524 ? 4.092 -11.574 -35.187 1.00 96.25 524 CYS A CA 1
ATOM 4227 C C . CYS A 1 524 ? 2.977 -12.220 -36.020 1.00 96.25 524 CYS A C 1
ATOM 4229 O O . CYS A 1 524 ? 3.078 -12.279 -37.247 1.00 96.25 524 CYS A O 1
ATOM 4231 N N . GLN A 1 525 ? 1.902 -12.691 -35.381 1.00 94.12 525 GLN A N 1
ATOM 4232 C CA . GLN A 1 525 ? 0.741 -13.258 -36.070 1.00 94.12 525 GLN A CA 1
ATOM 4233 C C . GLN A 1 525 ? 0.058 -12.232 -36.977 1.00 94.12 525 GLN A C 1
ATOM 4235 O O . GLN A 1 525 ? -0.251 -12.567 -38.120 1.00 94.12 525 GLN A O 1
ATOM 4240 N N . LEU A 1 526 ? -0.104 -10.983 -36.526 1.00 94.00 526 LEU A N 1
ATOM 4241 C CA . LEU A 1 526 ? -0.656 -9.911 -37.360 1.00 94.00 526 LEU A CA 1
ATOM 4242 C C . LEU A 1 526 ? 0.224 -9.617 -38.573 1.00 94.00 526 LEU A C 1
ATOM 4244 O O . LEU A 1 526 ? -0.282 -9.550 -39.692 1.00 94.00 526 LEU A O 1
ATOM 4248 N N . ILE A 1 527 ? 1.539 -9.483 -38.376 1.00 95.38 527 ILE A N 1
ATOM 4249 C CA . ILE A 1 527 ? 2.466 -9.237 -39.488 1.00 95.38 527 ILE A CA 1
ATOM 4250 C C . ILE A 1 527 ? 2.417 -10.394 -40.486 1.00 95.38 527 ILE A C 1
ATOM 4252 O O . ILE A 1 527 ? 2.287 -10.168 -41.687 1.00 95.38 527 ILE A O 1
ATOM 4256 N N . ASN A 1 528 ? 2.441 -11.638 -40.001 1.00 94.06 528 ASN A N 1
ATOM 4257 C CA . ASN A 1 528 ? 2.323 -12.817 -40.852 1.00 94.06 528 ASN A CA 1
ATOM 4258 C C . ASN A 1 528 ? 1.002 -12.830 -41.637 1.00 94.06 528 ASN A C 1
ATOM 4260 O O . ASN A 1 528 ? 1.016 -13.043 -42.847 1.00 94.06 528 ASN A O 1
ATOM 4264 N N . GLN A 1 529 ? -0.124 -12.535 -40.984 1.00 93.56 529 GLN A N 1
ATOM 4265 C CA . GLN A 1 529 ? -1.429 -12.480 -41.638 1.00 93.56 529 GLN A CA 1
ATOM 4266 C C . GLN A 1 529 ? -1.469 -11.417 -42.743 1.00 93.56 529 GLN A C 1
ATOM 4268 O O . GLN A 1 529 ? -1.954 -11.696 -43.834 1.00 93.56 529 GLN A O 1
ATOM 4273 N N . LEU A 1 530 ? -0.922 -10.223 -42.501 1.00 94.62 530 LEU A N 1
ATOM 4274 C CA . LEU A 1 530 ? -0.876 -9.149 -43.499 1.00 94.62 530 LEU A CA 1
ATOM 4275 C C . LEU A 1 530 ? 0.099 -9.444 -44.654 1.00 94.62 530 LEU A C 1
ATOM 4277 O O . LEU A 1 530 ? -0.117 -8.968 -45.776 1.00 94.62 530 LEU A O 1
ATOM 4281 N N . CYS A 1 531 ? 1.139 -10.249 -44.409 1.00 94.00 531 CYS A N 1
ATOM 4282 C CA . CYS A 1 531 ? 2.033 -10.793 -45.436 1.00 94.00 531 CYS A CA 1
ATOM 4283 C C . CYS A 1 531 ? 1.363 -11.874 -46.295 1.00 94.00 531 CYS A C 1
ATOM 4285 O O . CYS A 1 531 ? 1.648 -11.961 -47.489 1.00 94.00 531 CYS A O 1
ATOM 4287 N N . ASP A 1 532 ? 0.443 -12.663 -45.741 1.00 91.56 532 ASP A N 1
ATOM 4288 C CA . ASP A 1 532 ? -0.058 -13.873 -46.404 1.00 91.56 532 ASP A CA 1
ATOM 4289 C C . ASP A 1 532 ? -1.474 -13.705 -46.998 1.00 91.56 532 ASP A C 1
ATOM 4291 O O . ASP A 1 532 ? -1.742 -14.232 -48.077 1.00 91.56 532 ASP A O 1
ATOM 4295 N N . ASP A 1 533 ? -2.357 -12.921 -46.368 1.00 91.38 533 ASP A N 1
ATOM 4296 C CA . ASP A 1 533 ? -3.753 -12.696 -46.780 1.00 91.38 533 ASP A CA 1
ATOM 4297 C C . ASP A 1 533 ? -4.001 -11.228 -47.171 1.00 91.38 533 ASP A C 1
ATOM 4299 O O . ASP A 1 533 ? -4.109 -10.337 -46.329 1.00 91.38 533 ASP A O 1
ATOM 4303 N N . GLU A 1 534 ? -4.151 -10.969 -48.472 1.00 88.50 534 GLU A N 1
ATOM 4304 C CA . GLU A 1 534 ? -4.471 -9.635 -49.001 1.00 88.50 534 GLU A CA 1
ATOM 4305 C C . GLU A 1 534 ? -5.805 -9.095 -48.458 1.00 88.50 534 GLU A C 1
ATOM 4307 O O . GLU A 1 534 ? -5.925 -7.906 -48.156 1.00 88.50 534 GLU A O 1
ATOM 4312 N N . SER A 1 535 ? -6.797 -9.969 -48.252 1.00 92.00 535 SER A N 1
ATOM 4313 C CA . SER A 1 535 ? -8.117 -9.564 -47.765 1.00 92.00 535 SER A CA 1
ATOM 4314 C C . SER A 1 535 ? -8.099 -9.092 -46.307 1.00 92.00 535 SER A C 1
ATOM 4316 O O . SER A 1 535 ? -9.030 -8.407 -45.880 1.00 92.00 535 SER A O 1
ATOM 4318 N N . ALA A 1 536 ? -7.053 -9.429 -45.540 1.00 93.25 536 ALA A N 1
ATOM 4319 C CA . ALA A 1 536 ? -6.906 -9.022 -44.145 1.00 93.25 536 ALA A CA 1
ATOM 4320 C C . ALA A 1 536 ? -6.741 -7.502 -43.989 1.00 93.25 536 ALA A C 1
ATOM 4322 O O . ALA A 1 536 ? -7.212 -6.938 -43.005 1.00 93.25 536 ALA A O 1
ATOM 4323 N N . TRP A 1 537 ? -6.163 -6.819 -44.983 1.00 94.56 537 TRP A N 1
ATOM 4324 C CA . TRP A 1 537 ? -5.971 -5.364 -44.958 1.00 94.56 537 TRP A CA 1
ATOM 4325 C C . TRP A 1 537 ? -7.294 -4.584 -44.946 1.00 94.56 537 TRP A C 1
ATOM 4327 O O . TRP A 1 537 ? -7.374 -3.511 -44.350 1.00 94.56 537 TRP A O 1
ATOM 4337 N N . GLN A 1 538 ? -8.342 -5.139 -45.563 1.00 94.62 538 GLN A N 1
ATOM 4338 C CA . GLN A 1 538 ? -9.675 -4.530 -45.671 1.00 94.62 538 GLN A CA 1
ATOM 4339 C C . GLN A 1 538 ? -10.652 -5.017 -44.593 1.00 94.62 538 GLN A C 1
ATOM 4341 O O . GLN A 1 538 ? -11.842 -4.704 -44.641 1.00 94.62 538 GLN A O 1
ATOM 4346 N N . LYS A 1 539 ? -10.177 -5.796 -43.621 1.00 93.31 539 LYS A N 1
ATOM 4347 C CA . LYS A 1 539 ? -10.963 -6.245 -42.470 1.00 93.31 539 LYS A CA 1
ATOM 4348 C C . LYS A 1 539 ? -10.498 -5.492 -41.222 1.00 93.31 539 LYS A C 1
ATOM 4350 O O . LYS A 1 539 ? -9.366 -5.010 -41.194 1.00 93.31 539 LYS A O 1
ATOM 4355 N N . PRO A 1 540 ? -11.345 -5.346 -40.192 1.00 91.94 540 PRO A N 1
ATOM 4356 C CA . PRO A 1 540 ? -10.868 -4.990 -38.861 1.00 91.94 540 PRO A CA 1
ATOM 4357 C C . PRO A 1 540 ? -9.873 -6.035 -38.348 1.00 91.94 540 PRO A C 1
ATOM 4359 O O . PRO A 1 540 ? -9.902 -7.187 -38.795 1.00 91.94 540 PRO A O 1
ATOM 4362 N N . PHE A 1 541 ? -9.022 -5.657 -37.392 1.00 90.06 541 PHE A N 1
ATOM 4363 C CA . PHE A 1 541 ? -8.178 -6.633 -36.707 1.00 90.06 541 PHE A CA 1
ATOM 4364 C C . PHE A 1 541 ? -9.046 -7.743 -36.096 1.00 90.06 541 PHE A C 1
ATOM 4366 O O . PHE A 1 541 ? -10.057 -7.473 -35.446 1.00 90.06 541 PHE A O 1
ATOM 4373 N N . ALA A 1 542 ? -8.656 -9.000 -36.317 1.00 84.06 542 ALA A N 1
ATOM 4374 C CA . ALA A 1 542 ? -9.273 -10.121 -35.619 1.00 84.06 542 ALA A CA 1
ATOM 4375 C C . ALA A 1 542 ? -8.976 -10.022 -34.113 1.00 84.06 542 ALA A C 1
ATOM 4377 O O . ALA A 1 542 ? -7.957 -9.453 -33.716 1.00 84.06 542 ALA A O 1
ATOM 4378 N N . ASP A 1 543 ? -9.847 -10.581 -33.267 1.00 85.81 543 ASP A N 1
ATOM 4379 C CA . ASP A 1 543 ? -9.603 -10.577 -31.824 1.00 85.81 543 ASP A CA 1
ATOM 4380 C C . ASP A 1 543 ? -8.322 -11.354 -31.484 1.00 85.81 543 ASP A C 1
ATOM 4382 O O . ASP A 1 543 ? -8.225 -12.567 -31.695 1.00 85.81 543 ASP A O 1
ATOM 4386 N N . MET A 1 544 ? -7.357 -10.617 -30.933 1.00 90.06 544 MET A N 1
ATOM 4387 C CA . MET A 1 544 ? -5.978 -11.049 -30.707 1.00 90.06 544 MET A CA 1
ATOM 4388 C C . MET A 1 544 ? -5.810 -11.921 -29.458 1.00 90.06 544 MET A C 1
ATOM 4390 O O . MET A 1 544 ? -4.693 -12.341 -29.167 1.00 90.06 544 MET A O 1
ATOM 4394 N N . MET A 1 545 ? -6.882 -12.195 -28.703 1.00 90.44 545 MET A N 1
ATOM 4395 C CA . MET A 1 545 ? -6.791 -13.071 -27.535 1.00 90.44 545 MET A CA 1
ATOM 4396 C C . MET A 1 545 ? -6.289 -14.465 -27.961 1.00 90.44 545 MET A C 1
ATOM 4398 O O . MET A 1 545 ? -6.898 -15.093 -28.830 1.00 90.44 545 MET A O 1
ATOM 4402 N N . PRO A 1 546 ? -5.199 -14.992 -27.379 1.00 91.12 546 PRO A N 1
ATOM 4403 C CA . PRO A 1 546 ? -4.673 -16.298 -27.761 1.00 91.12 546 PRO A CA 1
ATOM 4404 C C . PRO A 1 546 ? -5.714 -17.422 -27.640 1.00 91.12 546 PRO A C 1
ATOM 4406 O O . PRO A 1 546 ? -6.506 -17.471 -26.696 1.00 91.12 546 PRO A O 1
ATOM 4409 N N . ALA A 1 547 ? -5.692 -18.381 -28.571 1.00 89.81 547 ALA A N 1
ATOM 4410 C CA . ALA A 1 547 ? -6.586 -19.545 -28.527 1.00 89.81 547 ALA A CA 1
ATOM 4411 C C . ALA A 1 547 ? -6.377 -20.407 -27.266 1.00 89.81 547 ALA A C 1
ATOM 4413 O O . ALA A 1 547 ? -7.327 -20.994 -26.754 1.00 89.81 547 ALA A O 1
ATOM 4414 N N . SER A 1 548 ? -5.153 -20.438 -26.729 1.00 92.38 548 SER A N 1
ATOM 4415 C CA . SER A 1 548 ? -4.834 -21.078 -25.448 1.00 92.38 548 SER A CA 1
ATOM 4416 C C . SER A 1 548 ? -5.593 -20.442 -24.279 1.00 92.38 548 SER A C 1
ATOM 4418 O O . SER A 1 548 ? -6.157 -21.165 -23.460 1.00 92.38 548 SER A O 1
ATOM 4420 N N . GLN A 1 549 ? -5.683 -19.108 -24.233 1.00 94.06 549 GLN A N 1
ATOM 4421 C CA . GLN A 1 549 ? -6.454 -18.393 -23.211 1.00 94.06 549 GLN A CA 1
ATOM 4422 C C . GLN A 1 549 ? -7.955 -18.678 -23.351 1.00 94.06 549 GLN A C 1
ATOM 4424 O O . GLN A 1 549 ? -8.607 -18.985 -22.356 1.00 94.06 549 GLN A O 1
ATOM 4429 N N . ARG A 1 550 ? -8.501 -18.684 -24.579 1.00 93.19 550 ARG A N 1
ATOM 4430 C CA . ARG A 1 550 ? -9.898 -19.101 -24.835 1.00 93.19 550 ARG A CA 1
ATOM 4431 C C . ARG A 1 550 ? -10.188 -20.506 -24.297 1.00 93.19 550 ARG A C 1
ATOM 4433 O O . ARG A 1 550 ? -11.149 -20.687 -23.556 1.00 93.19 550 ARG A O 1
ATOM 4440 N N . ALA A 1 551 ? -9.325 -21.476 -24.599 1.00 95.69 551 ALA A N 1
ATOM 4441 C CA . ALA A 1 551 ? -9.486 -22.855 -24.137 1.00 95.69 551 ALA A CA 1
ATOM 4442 C C . ALA A 1 551 ? -9.463 -22.969 -22.599 1.00 95.69 551 ALA A C 1
ATOM 4444 O O . ALA A 1 551 ? -10.197 -23.769 -22.018 1.00 95.69 551 ALA A O 1
ATOM 4445 N N . ILE A 1 552 ? -8.658 -22.146 -21.917 1.00 95.62 552 ILE A N 1
ATOM 4446 C CA . ILE A 1 552 ? -8.652 -22.074 -20.450 1.00 95.62 552 ILE A CA 1
ATOM 4447 C C . ILE A 1 552 ? -9.986 -21.529 -19.926 1.00 95.62 552 ILE A C 1
ATOM 4449 O O . ILE A 1 552 ? -10.537 -22.120 -18.999 1.00 95.62 552 ILE A O 1
ATOM 4453 N N . ARG A 1 553 ? -10.537 -20.466 -20.535 1.00 93.94 553 ARG A N 1
ATOM 4454 C CA . ARG A 1 553 ? -11.851 -19.884 -20.177 1.00 93.94 553 ARG A CA 1
ATOM 4455 C C . ARG A 1 553 ? -12.972 -20.904 -20.336 1.00 93.94 553 ARG A C 1
ATOM 4457 O O . ARG A 1 553 ? -13.799 -21.035 -19.439 1.00 93.94 553 ARG A O 1
ATOM 4464 N N . GLU A 1 554 ? -12.976 -21.647 -21.440 1.00 93.44 554 GLU A N 1
ATOM 4465 C CA . GLU A 1 554 ? -13.936 -22.729 -21.682 1.00 93.44 554 GLU A CA 1
ATOM 4466 C C . GLU A 1 554 ? -13.819 -23.824 -20.617 1.00 93.44 554 GLU A C 1
ATOM 4468 O O . GLU A 1 554 ? -14.824 -24.242 -20.048 1.00 93.44 554 GLU A O 1
ATOM 4473 N N . ARG A 1 555 ? -12.590 -24.241 -20.286 1.00 96.19 555 ARG A N 1
ATOM 4474 C CA . ARG A 1 555 ? -12.324 -25.271 -19.276 1.00 96.19 555 ARG A CA 1
ATOM 4475 C C . ARG A 1 555 ? -12.784 -24.858 -17.877 1.00 96.19 555 ARG A C 1
ATOM 4477 O O . ARG A 1 555 ? -13.445 -25.651 -17.217 1.00 96.19 555 ARG A O 1
ATOM 4484 N N . VAL A 1 556 ? -12.445 -23.652 -17.409 1.00 95.25 556 VAL A N 1
ATOM 4485 C CA . VAL A 1 556 ? -12.816 -23.209 -16.047 1.00 95.25 556 VAL A CA 1
ATOM 4486 C C . VAL A 1 556 ? -14.304 -22.878 -15.913 1.00 95.25 556 VAL A C 1
ATOM 4488 O O . VAL A 1 556 ? -14.845 -22.962 -14.816 1.00 95.25 556 VAL A O 1
ATOM 4491 N N . ASN A 1 557 ? -14.984 -22.559 -17.020 1.00 94.56 557 ASN A N 1
ATOM 4492 C CA . ASN A 1 557 ? -16.435 -22.356 -17.062 1.00 94.56 557 ASN A CA 1
ATOM 4493 C C . ASN A 1 557 ? -17.233 -23.630 -17.409 1.00 94.56 557 ASN A C 1
ATOM 4495 O O . ASN A 1 557 ? -18.468 -23.597 -17.445 1.00 94.56 557 ASN A O 1
ATOM 4499 N N . ALA A 1 558 ? -16.571 -24.771 -17.634 1.00 94.94 558 ALA A N 1
ATOM 4500 C CA . ALA A 1 558 ? -17.209 -26.068 -17.865 1.00 94.94 558 ALA A CA 1
ATOM 4501 C C . ALA A 1 558 ? -17.714 -26.702 -16.552 1.00 94.94 558 ALA A C 1
ATOM 4503 O O . ALA A 1 558 ? -17.374 -27.829 -16.204 1.00 94.94 558 ALA A O 1
ATOM 4504 N N . THR A 1 559 ? -18.553 -25.974 -15.817 1.00 95.19 559 THR A N 1
ATOM 4505 C CA . THR A 1 559 ? -19.041 -26.324 -14.471 1.00 95.19 559 THR A CA 1
ATOM 4506 C C . THR A 1 559 ? -20.357 -27.112 -14.467 1.00 95.19 559 THR A C 1
ATOM 4508 O O . THR A 1 559 ? -21.000 -27.245 -13.426 1.00 95.19 559 THR A O 1
ATOM 4511 N N . GLY A 1 560 ? -20.803 -27.605 -15.627 1.00 92.31 560 GLY A N 1
ATOM 4512 C CA . GLY A 1 560 ? -22.098 -28.271 -15.780 1.00 92.31 560 GLY A CA 1
ATOM 4513 C C . GLY A 1 560 ? -22.175 -29.605 -15.031 1.00 92.31 560 GLY A C 1
ATOM 4514 O O . GLY A 1 560 ? -21.354 -30.493 -15.252 1.00 92.31 560 GLY A O 1
ATOM 4515 N N . ALA A 1 561 ? -23.196 -29.766 -14.190 1.00 92.94 561 ALA A N 1
ATOM 4516 C CA . ALA A 1 561 ? -23.478 -30.983 -13.429 1.00 92.94 561 ALA A CA 1
ATOM 4517 C C . ALA A 1 561 ? -24.999 -31.228 -13.327 1.00 92.94 561 ALA A C 1
ATOM 4519 O O . ALA A 1 561 ? -25.785 -30.319 -13.610 1.00 92.94 561 ALA A O 1
ATOM 4520 N N . PRO A 1 562 ? -25.458 -32.431 -12.918 1.00 92.19 562 PRO A N 1
ATOM 4521 C CA . PRO A 1 562 ? -26.877 -32.679 -12.669 1.00 92.19 562 PRO A CA 1
ATOM 4522 C C . PRO A 1 562 ? -27.473 -31.636 -11.716 1.00 92.19 562 PRO A C 1
ATOM 4524 O O . PRO A 1 562 ? -26.972 -31.421 -10.613 1.00 92.19 562 PRO A O 1
ATOM 4527 N N . ILE A 1 563 ? -28.540 -30.975 -12.159 1.00 91.19 563 ILE A N 1
ATOM 4528 C CA . ILE A 1 563 ? -29.198 -29.912 -11.397 1.00 91.19 563 ILE A CA 1
ATOM 4529 C C . ILE A 1 563 ? -29.906 -30.542 -10.188 1.00 91.19 563 ILE A C 1
ATOM 4531 O O . ILE A 1 563 ? -30.679 -31.483 -10.382 1.00 91.19 563 ILE A O 1
ATOM 4535 N N . PRO A 1 564 ? -29.707 -30.034 -8.958 1.00 89.75 564 PRO A N 1
ATOM 4536 C CA . PRO A 1 564 ? -30.427 -30.531 -7.790 1.00 89.75 564 PRO A CA 1
ATOM 4537 C C . PRO A 1 564 ? -31.947 -30.381 -7.948 1.00 89.75 564 PRO A C 1
ATOM 4539 O O . PRO A 1 564 ? -32.449 -29.281 -8.189 1.00 89.75 564 PRO A O 1
ATOM 4542 N N . GLU A 1 565 ? -32.680 -31.484 -7.791 1.00 85.69 565 GLU A N 1
ATOM 4543 C CA . GLU A 1 565 ? -34.144 -31.487 -7.787 1.00 85.69 565 GLU A CA 1
ATOM 4544 C C . GLU A 1 565 ? -34.711 -31.111 -6.407 1.00 85.69 565 GLU A C 1
ATOM 4546 O O . GLU A 1 565 ? -34.099 -31.373 -5.365 1.00 85.69 565 GLU A O 1
ATOM 4551 N N . GLY A 1 566 ? -35.917 -30.540 -6.413 1.00 89.62 566 GLY A N 1
ATOM 4552 C CA . GLY A 1 566 ? -36.681 -30.213 -5.210 1.00 89.62 566 GLY A CA 1
ATOM 4553 C C . GLY A 1 566 ? -36.683 -28.734 -4.833 1.00 89.62 566 GLY A C 1
ATOM 4554 O O . GLY A 1 566 ? -36.079 -27.881 -5.487 1.00 89.62 566 GLY A O 1
ATOM 4555 N N . LEU A 1 567 ? -37.415 -28.427 -3.767 1.00 95.12 567 LEU A N 1
ATOM 4556 C CA . LEU A 1 567 ? -37.509 -27.084 -3.199 1.00 95.12 567 LEU A CA 1
ATOM 4557 C C . LEU A 1 567 ? -36.430 -26.871 -2.133 1.00 95.12 567 LEU A C 1
ATOM 4559 O O . LEU A 1 567 ? -36.007 -27.797 -1.440 1.00 95.12 567 LEU A O 1
ATOM 4563 N N . LEU A 1 568 ? -36.031 -25.610 -1.956 1.00 95.25 568 LEU A N 1
ATOM 4564 C CA . LEU A 1 568 ? -34.953 -25.198 -1.048 1.00 95.25 568 LEU A CA 1
ATOM 4565 C C . LEU A 1 568 ? -35.079 -25.782 0.380 1.00 95.25 568 LEU A C 1
ATOM 4567 O O . LEU A 1 568 ? -34.087 -26.212 0.965 1.00 95.25 568 LEU A O 1
ATOM 4571 N N . HIS A 1 569 ? -36.302 -25.862 0.915 1.00 95.25 569 HIS A N 1
ATOM 4572 C CA . HIS A 1 569 ? -36.578 -26.322 2.279 1.00 95.25 569 HIS A CA 1
ATOM 4573 C C . HIS A 1 569 ? -36.749 -27.848 2.418 1.00 95.25 569 HIS A C 1
ATOM 4575 O O . HIS A 1 569 ? -36.636 -28.367 3.526 1.00 95.25 569 HIS A O 1
ATOM 4581 N N . GLU A 1 570 ? -36.988 -28.600 1.336 1.00 94.81 570 GLU A N 1
ATOM 4582 C CA . GLU A 1 570 ? -37.335 -30.035 1.406 1.00 94.81 570 GLU A CA 1
ATOM 4583 C C . GLU A 1 570 ? -36.246 -30.898 2.050 1.00 94.81 570 GLU A C 1
ATOM 4585 O O . GLU A 1 570 ? -36.550 -31.888 2.717 1.00 94.81 570 GLU A O 1
ATOM 4590 N N . GLY A 1 571 ? -34.975 -30.522 1.876 1.00 93.00 571 GLY A N 1
ATOM 4591 C CA . GLY A 1 571 ? -33.851 -31.230 2.492 1.00 93.00 571 GLY A CA 1
ATOM 4592 C C . GLY A 1 571 ? -33.954 -31.275 4.017 1.00 93.00 571 GLY A C 1
ATOM 4593 O O . GLY A 1 571 ? -33.691 -32.314 4.611 1.00 93.00 571 GLY A O 1
ATOM 4594 N N . ILE A 1 572 ? -34.433 -30.195 4.635 1.00 95.94 572 ILE A N 1
ATOM 4595 C CA . ILE A 1 572 ? -34.593 -30.071 6.090 1.00 95.94 572 ILE A CA 1
ATOM 4596 C C . ILE A 1 572 ? -35.684 -31.026 6.587 1.00 95.94 572 ILE A C 1
ATOM 4598 O O . ILE A 1 572 ? -35.486 -31.761 7.552 1.00 95.94 572 ILE A O 1
ATOM 4602 N N . PHE A 1 573 ? -36.820 -31.090 5.885 1.00 94.94 573 PHE A N 1
ATOM 4603 C CA . PHE A 1 573 ? -37.904 -32.022 6.215 1.00 94.94 573 PHE A CA 1
ATOM 4604 C C . PHE A 1 573 ? -37.504 -33.481 5.986 1.00 94.94 573 PHE A C 1
ATOM 4606 O O . PHE A 1 573 ? -37.932 -34.361 6.730 1.00 94.94 573 PHE A O 1
ATOM 4613 N N . ARG A 1 574 ? -36.651 -33.752 4.990 1.00 94.44 574 ARG A N 1
ATOM 4614 C CA . ARG A 1 574 ? -36.085 -35.088 4.783 1.00 94.44 574 ARG A CA 1
ATOM 4615 C C . ARG A 1 574 ? -35.201 -35.504 5.958 1.00 94.44 574 ARG A C 1
ATOM 4617 O O . ARG A 1 574 ? -35.364 -36.620 6.444 1.00 94.44 574 ARG A O 1
ATOM 4624 N N . ILE A 1 575 ? -34.330 -34.615 6.444 1.00 95.50 575 ILE A N 1
ATOM 4625 C CA . ILE A 1 575 ? -33.542 -34.871 7.656 1.00 95.50 575 ILE A CA 1
ATOM 4626 C C . ILE A 1 575 ? -34.459 -35.068 8.865 1.00 95.50 575 ILE A C 1
ATOM 4628 O O . ILE A 1 575 ? -34.249 -36.014 9.611 1.00 95.50 575 ILE A O 1
ATOM 4632 N N . ALA A 1 576 ? -35.526 -34.282 9.027 1.00 94.81 576 ALA A N 1
ATOM 4633 C CA . ALA A 1 576 ? -36.468 -34.459 10.136 1.00 94.81 576 ALA A CA 1
ATOM 4634 C C . ALA A 1 576 ? -37.149 -35.838 10.161 1.00 94.81 576 ALA A C 1
ATOM 4636 O O . ALA A 1 576 ? -37.441 -36.358 11.234 1.00 94.81 576 ALA A O 1
ATOM 4637 N N . LEU A 1 577 ? -37.360 -36.462 8.998 1.00 94.19 577 LEU A N 1
ATOM 4638 C CA . LEU A 1 577 ? -37.856 -37.839 8.911 1.00 94.19 577 LEU A CA 1
ATOM 4639 C C . LEU A 1 577 ? -36.769 -38.881 9.215 1.00 94.19 577 LEU A C 1
ATOM 4641 O O . LEU A 1 577 ? -37.067 -39.931 9.780 1.00 94.19 577 LEU A O 1
ATOM 4645 N N . GLN A 1 578 ? -35.522 -38.613 8.825 1.00 95.19 578 GLN A N 1
ATOM 4646 C CA . GLN A 1 578 ? -34.399 -39.543 8.983 1.00 95.19 578 GLN A CA 1
ATOM 4647 C C . GLN A 1 578 ? -33.790 -39.504 10.392 1.00 95.19 578 GLN A C 1
ATOM 4649 O O . GLN A 1 578 ? -33.391 -40.536 10.926 1.00 95.19 578 GLN A O 1
ATOM 4654 N N . GLN A 1 579 ? -33.702 -38.315 10.983 1.00 94.75 579 GLN A N 1
ATOM 4655 C CA . GLN A 1 579 ? -33.013 -38.011 12.236 1.00 94.75 579 GLN A CA 1
ATOM 4656 C C . GLN A 1 579 ? -33.824 -36.998 13.075 1.00 94.75 579 GLN A C 1
ATOM 4658 O O . GLN A 1 579 ? -33.330 -35.919 13.398 1.00 94.75 579 GLN A O 1
ATOM 4663 N N . PRO A 1 580 ? -35.070 -37.324 13.473 1.00 95.69 580 PRO A N 1
ATOM 4664 C CA . PRO A 1 580 ? -35.982 -36.376 14.129 1.00 95.69 580 PRO A CA 1
ATOM 4665 C C . PRO A 1 580 ? -35.427 -35.769 15.423 1.00 95.69 580 PRO A C 1
ATOM 4667 O O . PRO A 1 580 ? -35.736 -34.628 15.746 1.00 95.69 580 PRO A O 1
ATOM 4670 N N . GLN A 1 581 ? -34.615 -36.534 16.157 1.00 96.69 581 GLN A N 1
ATOM 4671 C CA . GLN A 1 581 ? -34.062 -36.150 17.459 1.00 96.69 581 GLN A CA 1
ATOM 4672 C C . GLN A 1 581 ? -32.714 -35.415 17.361 1.00 96.69 581 GLN A C 1
ATOM 4674 O O . GLN A 1 581 ? -32.181 -35.000 18.388 1.00 96.69 581 GLN A O 1
ATOM 4679 N N . ALA A 1 582 ? -32.141 -35.260 16.160 1.00 95.81 582 ALA A N 1
ATOM 4680 C CA . ALA A 1 582 ? -30.909 -34.495 15.984 1.00 95.81 582 ALA A CA 1
ATOM 4681 C C . ALA A 1 582 ? -31.161 -33.010 16.282 1.00 95.81 582 ALA A C 1
ATOM 4683 O O . ALA A 1 582 ? -32.231 -32.486 15.975 1.00 95.81 582 ALA A O 1
ATOM 4684 N N . LEU A 1 583 ? -30.181 -32.334 16.883 1.00 96.56 583 LEU A N 1
ATOM 4685 C CA . LEU A 1 583 ? -30.258 -30.898 17.146 1.00 96.56 583 LEU A CA 1
ATOM 4686 C C . LEU A 1 583 ? -30.326 -30.137 15.815 1.00 96.56 583 LEU A C 1
ATOM 4688 O O . LEU A 1 583 ? -29.469 -30.345 14.964 1.00 96.56 583 LEU A O 1
ATOM 4692 N N . ALA A 1 584 ? -31.308 -29.249 15.657 1.00 96.81 584 ALA A N 1
ATOM 4693 C CA . ALA A 1 584 ? -31.450 -28.416 14.463 1.00 96.81 584 ALA A CA 1
ATOM 4694 C C . ALA A 1 584 ? -31.053 -26.965 14.744 1.00 96.81 584 ALA A C 1
ATOM 4696 O O . ALA A 1 584 ? -30.265 -26.371 14.012 1.00 96.81 584 ALA A O 1
ATOM 4697 N N . VAL A 1 585 ? -31.580 -26.382 15.820 1.00 96.25 585 VAL A N 1
ATOM 4698 C CA . VAL A 1 585 ? -31.326 -24.983 16.172 1.00 96.25 585 VAL A CA 1
ATOM 4699 C C . VAL A 1 585 ? -31.233 -24.813 17.679 1.00 96.25 585 VAL A C 1
ATOM 4701 O O . VAL A 1 585 ? -31.964 -25.452 18.437 1.00 96.25 585 VAL A O 1
ATOM 4704 N N . THR A 1 586 ? -30.333 -23.938 18.113 1.00 93.94 586 THR A N 1
ATOM 4705 C CA . THR A 1 586 ? -30.198 -23.536 19.511 1.00 93.94 586 THR A CA 1
ATOM 4706 C C . THR A 1 586 ? -29.971 -22.032 19.620 1.00 93.94 586 THR A C 1
ATOM 4708 O O . THR A 1 586 ? -29.241 -21.448 18.823 1.00 93.94 586 THR A O 1
ATOM 4711 N N . ASP A 1 587 ? -30.594 -21.411 20.615 1.00 85.75 587 ASP A N 1
ATOM 4712 C CA . ASP A 1 587 ? -30.354 -20.039 21.064 1.00 85.75 587 ASP A CA 1
ATOM 4713 C C . ASP A 1 587 ? -30.393 -19.988 22.609 1.00 85.75 587 ASP A C 1
ATOM 4715 O O . ASP A 1 587 ? -30.431 -21.030 23.266 1.00 85.75 587 ASP A O 1
ATOM 4719 N N . MET A 1 588 ? -30.361 -18.797 23.217 1.00 76.50 588 MET A N 1
ATOM 4720 C CA . MET A 1 588 ? -30.384 -18.650 24.685 1.00 76.50 588 MET A CA 1
ATOM 4721 C C . MET A 1 588 ? -31.698 -19.108 25.350 1.00 76.50 588 MET A C 1
ATOM 4723 O O . MET A 1 588 ? -31.733 -19.309 26.563 1.00 76.50 588 MET A O 1
ATOM 4727 N N . ARG A 1 589 ? -32.792 -19.219 24.590 1.00 80.50 589 ARG A N 1
ATOM 4728 C CA . ARG A 1 589 ? -34.149 -19.527 25.073 1.00 80.50 589 ARG A CA 1
ATOM 4729 C C . ARG A 1 589 ? -34.620 -20.917 24.653 1.00 80.50 589 ARG A C 1
ATOM 4731 O O . ARG A 1 589 ? -35.397 -21.531 25.380 1.00 80.50 589 ARG A O 1
ATOM 4738 N N . TYR A 1 590 ? -34.188 -21.391 23.491 1.00 84.88 590 TYR A N 1
ATOM 4739 C CA . TYR A 1 590 ? -34.722 -22.575 22.837 1.00 84.88 590 TYR A CA 1
ATOM 4740 C C . TYR A 1 590 ? -33.607 -23.481 22.329 1.00 84.88 590 TYR A C 1
ATOM 4742 O O . TYR A 1 590 ? -32.625 -23.028 21.749 1.00 84.88 590 TYR A O 1
ATOM 4750 N N . GLN A 1 591 ? -33.808 -24.785 22.484 1.00 92.56 591 GLN A N 1
ATOM 4751 C CA . GLN A 1 591 ? -32.983 -25.817 21.876 1.00 92.56 591 GLN A CA 1
ATOM 4752 C C . GLN A 1 591 ? -33.933 -26.831 21.247 1.00 92.56 591 GLN A C 1
ATOM 4754 O O . GLN A 1 591 ? -34.626 -27.542 21.971 1.00 92.56 591 GLN A O 1
ATOM 4759 N N . TRP A 1 592 ? -34.005 -26.853 19.917 1.00 95.25 592 TRP A N 1
ATOM 4760 C CA . TRP A 1 592 ? -34.974 -27.665 19.183 1.00 95.25 592 TRP A CA 1
ATOM 4761 C C . TRP A 1 592 ? -34.293 -28.699 18.306 1.00 95.25 592 TRP A C 1
ATOM 4763 O O . TRP A 1 592 ? -33.328 -28.409 17.587 1.00 95.25 592 TRP A O 1
ATOM 4773 N N . ASN A 1 593 ? -34.842 -29.908 18.328 1.00 97.38 593 ASN A N 1
ATOM 4774 C CA . ASN A 1 593 ? -34.501 -30.929 17.352 1.00 97.38 593 ASN A CA 1
ATOM 4775 C C . ASN A 1 593 ? -35.240 -30.707 16.016 1.00 97.38 593 ASN A C 1
ATOM 4777 O O . ASN A 1 593 ? -36.104 -29.834 15.885 1.00 97.38 593 ASN A O 1
ATOM 4781 N N . TYR A 1 594 ? -34.892 -31.489 14.993 1.00 97.69 594 TYR A N 1
ATOM 4782 C CA . TYR A 1 594 ? -35.514 -31.373 13.670 1.00 97.69 594 TYR A CA 1
ATOM 4783 C C . TYR A 1 594 ? -37.027 -31.641 13.680 1.00 97.69 594 TYR A C 1
ATOM 4785 O O . TYR A 1 594 ? -37.760 -31.011 12.913 1.00 97.69 594 TYR A O 1
ATOM 4793 N N . HIS A 1 595 ? -37.513 -32.553 14.526 1.00 96.94 595 HIS A N 1
ATOM 4794 C CA . HIS A 1 595 ? -38.947 -32.818 14.653 1.00 96.94 595 HIS A CA 1
ATOM 4795 C C . HIS A 1 595 ? -39.695 -31.590 15.186 1.00 96.94 595 HIS A C 1
ATOM 4797 O O . HIS A 1 595 ? -40.677 -31.169 14.586 1.00 96.94 595 HIS A O 1
ATOM 4803 N N . GLU A 1 596 ? -39.207 -30.979 16.264 1.00 96.75 596 GLU A N 1
ATOM 4804 C CA . GLU A 1 596 ? -39.809 -29.785 16.864 1.00 96.75 596 GLU A CA 1
ATOM 4805 C C . GLU A 1 596 ? -39.790 -28.597 15.898 1.00 96.75 596 GLU A C 1
ATOM 4807 O O . GLU A 1 596 ? -40.830 -27.988 15.655 1.00 96.75 596 GLU A O 1
ATOM 4812 N N . LEU A 1 597 ? -38.639 -28.309 15.274 1.00 96.88 597 LEU A N 1
ATOM 4813 C CA . LEU A 1 597 ? -38.520 -27.211 14.309 1.00 96.88 597 LEU A CA 1
ATOM 4814 C C . LEU A 1 597 ? -39.513 -27.365 13.146 1.00 96.88 597 LEU A C 1
ATOM 4816 O O . LEU A 1 597 ? -40.169 -26.400 12.745 1.00 96.88 597 LEU A O 1
ATOM 4820 N N . THR A 1 598 ? -39.630 -28.577 12.597 1.00 96.06 598 THR A N 1
ATOM 4821 C CA . THR A 1 598 ? -40.520 -28.833 11.457 1.00 96.06 598 THR A CA 1
ATOM 4822 C C . THR A 1 598 ? -41.995 -28.910 11.847 1.00 96.06 598 THR A C 1
ATOM 4824 O O . THR A 1 598 ? -42.830 -28.491 11.045 1.00 96.06 598 THR A O 1
ATOM 4827 N N . ASP A 1 599 ? -42.337 -29.368 13.056 1.00 96.94 599 ASP A N 1
ATOM 4828 C CA . ASP A 1 599 ? -43.706 -29.308 13.586 1.00 96.94 599 ASP A CA 1
ATOM 4829 C C . ASP A 1 599 ? -44.157 -27.852 13.755 1.00 96.94 599 ASP A C 1
ATOM 4831 O O . ASP A 1 599 ? -45.186 -27.454 13.206 1.00 96.94 599 ASP A O 1
ATOM 4835 N N . TYR A 1 600 ? -43.336 -27.010 14.393 1.00 97.12 600 TYR A N 1
ATOM 4836 C CA . TYR A 1 600 ? -43.629 -25.582 14.532 1.00 97.12 600 TYR A CA 1
ATOM 4837 C C . TYR A 1 600 ? -43.767 -24.887 13.173 1.00 97.12 600 TYR A C 1
ATOM 4839 O O . TYR A 1 600 ? -44.712 -24.122 12.969 1.00 97.12 600 TYR A O 1
ATOM 4847 N N . ALA A 1 601 ? -42.897 -25.191 12.204 1.00 97.12 601 ALA A N 1
ATOM 4848 C CA . ALA A 1 601 ? -43.026 -24.660 10.847 1.00 97.12 601 ALA A CA 1
ATOM 4849 C C . ALA A 1 601 ? -44.344 -25.089 10.172 1.00 97.12 601 ALA A C 1
ATOM 4851 O O . ALA A 1 601 ? -44.999 -24.264 9.534 1.00 97.12 601 ALA A O 1
ATOM 4852 N N . ARG A 1 602 ? -44.776 -26.350 10.337 1.00 97.62 602 ARG A N 1
ATOM 4853 C CA . ARG A 1 602 ? -46.045 -26.859 9.781 1.00 97.62 602 ARG A CA 1
ATOM 4854 C C . ARG A 1 602 ? -47.272 -26.211 10.415 1.00 97.62 602 ARG A C 1
ATOM 4856 O O . ARG A 1 602 ? -48.231 -25.934 9.697 1.00 97.62 602 ARG A O 1
ATOM 4863 N N . ARG A 1 603 ? -47.255 -25.973 11.728 1.00 98.25 603 ARG A N 1
ATOM 4864 C CA . ARG A 1 603 ? -48.339 -25.283 12.452 1.00 98.25 603 ARG A CA 1
ATOM 4865 C C . ARG A 1 603 ? -48.430 -23.820 12.043 1.00 98.25 603 ARG A C 1
ATOM 4867 O O . ARG A 1 603 ? -49.492 -23.356 11.639 1.00 98.25 603 ARG A O 1
ATOM 4874 N N . CYS A 1 604 ? -47.292 -23.128 12.028 1.00 97.75 604 CYS A N 1
ATOM 4875 C CA . CYS A 1 604 ? -47.211 -21.747 11.563 1.00 97.75 604 CYS A CA 1
ATOM 4876 C C . CYS A 1 604 ? -47.691 -21.612 10.104 1.00 97.75 604 CYS A C 1
ATOM 4878 O O . CYS A 1 604 ? -48.492 -20.728 9.807 1.00 97.75 604 CYS A O 1
ATOM 4880 N N . ALA A 1 605 ? -47.312 -22.537 9.211 1.00 97.12 605 ALA A N 1
ATOM 4881 C CA . ALA A 1 605 ? -47.817 -22.573 7.835 1.00 97.12 605 ALA A CA 1
ATOM 4882 C C . ALA A 1 605 ? -49.341 -22.775 7.771 1.00 97.12 605 ALA A C 1
ATOM 4884 O O . ALA A 1 605 ? -50.010 -22.134 6.961 1.00 97.12 605 ALA A O 1
ATOM 4885 N N . GLY A 1 606 ? -49.896 -23.622 8.647 1.00 96.50 606 GLY A N 1
ATOM 4886 C CA . GLY A 1 606 ? -51.341 -23.815 8.789 1.00 96.50 606 GLY A CA 1
ATOM 4887 C C . GLY A 1 606 ? -52.052 -22.506 9.104 1.00 96.50 606 GLY A C 1
ATOM 4888 O O . GLY A 1 606 ? -52.987 -22.127 8.398 1.00 96.50 606 GLY A O 1
ATOM 4889 N N . ARG A 1 607 ? -51.531 -21.744 10.076 1.00 97.06 607 ARG A N 1
ATOM 4890 C CA . ARG A 1 607 ? -52.066 -20.416 10.392 1.00 97.06 607 ARG A CA 1
ATOM 4891 C C . ARG A 1 607 ? -51.933 -19.432 9.231 1.00 97.06 607 ARG A C 1
ATOM 4893 O O . ARG A 1 607 ? -52.873 -18.686 8.983 1.00 97.06 607 ARG A O 1
ATOM 4900 N N . LEU A 1 608 ? -50.808 -19.410 8.511 1.00 96.44 608 LEU A N 1
ATOM 4901 C CA . LEU A 1 608 ? -50.642 -18.519 7.352 1.00 96.44 608 LEU A CA 1
ATOM 4902 C C . LEU A 1 608 ? -51.726 -18.768 6.291 1.00 96.44 608 LEU A C 1
ATOM 4904 O O . LEU A 1 608 ? -52.320 -17.817 5.781 1.00 96.44 608 LEU A O 1
ATOM 4908 N N . ILE A 1 609 ? -52.026 -20.038 6.007 1.00 94.50 609 ILE A N 1
ATOM 4909 C CA . ILE A 1 609 ? -53.079 -20.432 5.063 1.00 94.50 609 ILE A CA 1
ATOM 4910 C C . ILE A 1 609 ? -54.467 -20.041 5.596 1.00 94.50 609 ILE A C 1
ATOM 4912 O O . ILE A 1 609 ? -55.273 -19.502 4.838 1.00 94.50 609 ILE A O 1
ATOM 4916 N N . GLU A 1 610 ? -54.744 -20.237 6.892 1.00 93.94 610 GLU A N 1
ATOM 4917 C CA . GLU A 1 610 ? -55.983 -19.766 7.540 1.00 93.94 610 GLU A CA 1
ATOM 4918 C C . GLU A 1 610 ? -56.145 -18.238 7.459 1.00 93.94 610 GLU A C 1
ATOM 4920 O O . GLU A 1 610 ? -57.249 -17.743 7.237 1.00 93.94 610 GLU A O 1
ATOM 4925 N N . CYS A 1 611 ? -55.044 -17.488 7.579 1.00 93.88 611 CYS A N 1
ATOM 4926 C CA . CYS A 1 611 ? -54.997 -16.037 7.385 1.00 93.88 611 CYS A CA 1
ATOM 4927 C C . CYS A 1 611 ? -55.101 -15.616 5.905 1.00 93.88 611 CYS A C 1
ATOM 4929 O O . CYS A 1 611 ? -55.108 -14.422 5.601 1.00 93.88 611 CYS A O 1
ATOM 4931 N N . GLY A 1 612 ? -55.213 -16.573 4.980 1.00 93.06 612 GLY A N 1
ATOM 4932 C CA . GLY A 1 612 ? -55.458 -16.331 3.564 1.00 93.06 612 GLY A CA 1
ATOM 4933 C C . GLY A 1 612 ? -54.208 -16.080 2.723 1.00 93.06 612 GLY A C 1
ATOM 4934 O O . GLY A 1 612 ? -54.351 -15.533 1.630 1.00 93.06 612 GLY A O 1
ATOM 4935 N N . VAL A 1 613 ? -53.014 -16.460 3.195 1.00 96.00 613 VAL A N 1
ATOM 4936 C CA . VAL A 1 613 ? -51.796 -16.493 2.365 1.00 96.00 613 VAL A CA 1
ATOM 4937 C C . VAL A 1 613 ? -51.956 -17.573 1.294 1.00 96.00 613 VAL A C 1
ATOM 4939 O O . VAL A 1 613 ? -52.224 -18.734 1.608 1.00 96.00 613 VAL A O 1
ATOM 4942 N N . GLN A 1 614 ? -51.822 -17.186 0.028 1.00 94.06 614 GLN A N 1
ATOM 4943 C CA . GLN A 1 614 ? -51.883 -18.075 -1.129 1.00 94.06 614 GLN A CA 1
ATOM 4944 C C . GLN A 1 614 ? -50.476 -18.387 -1.669 1.00 94.06 614 GLN A C 1
ATOM 4946 O O . GLN A 1 614 ? -49.522 -17.646 -1.417 1.00 94.06 614 GLN A O 1
ATOM 4951 N N . PRO A 1 615 ? -50.312 -19.468 -2.452 1.00 94.06 615 PRO A N 1
ATOM 4952 C CA . PRO A 1 615 ? -49.019 -19.803 -3.036 1.00 94.06 615 PRO A CA 1
ATOM 4953 C C . PRO A 1 615 ? -48.540 -18.706 -4.000 1.00 94.06 615 PRO A C 1
ATOM 4955 O O . PRO A 1 615 ? -49.228 -18.376 -4.964 1.00 94.06 615 PRO A O 1
ATOM 4958 N N . GLY A 1 616 ? -47.329 -18.191 -3.786 1.00 92.56 616 GLY A N 1
ATOM 4959 C CA . GLY A 1 616 ? -46.756 -17.061 -4.522 1.00 92.56 616 GLY A CA 1
ATOM 4960 C C . GLY A 1 616 ? -46.947 -15.690 -3.868 1.00 92.56 616 GLY A C 1
ATOM 4961 O O . GLY A 1 616 ? -46.332 -14.741 -4.342 1.00 92.56 616 GLY A O 1
ATOM 4962 N N . ASP A 1 617 ? -47.729 -15.583 -2.790 1.00 97.12 617 ASP A N 1
ATOM 4963 C CA . ASP A 1 617 ? -47.823 -14.341 -2.019 1.00 97.12 617 ASP A CA 1
ATOM 4964 C C . ASP A 1 617 ? -46.488 -14.015 -1.332 1.00 97.12 617 ASP A C 1
ATOM 4966 O O . ASP A 1 617 ? -45.749 -14.910 -0.914 1.00 97.12 617 ASP A O 1
ATOM 4970 N N . ASN A 1 618 ? -46.207 -12.723 -1.161 1.00 97.31 618 ASN A N 1
ATOM 4971 C CA . ASN A 1 618 ? -45.029 -12.239 -0.448 1.00 97.31 618 ASN A CA 1
ATOM 4972 C C . ASN A 1 618 ? -45.359 -12.044 1.039 1.00 97.31 618 ASN A C 1
ATOM 4974 O O . ASN A 1 618 ? -46.251 -11.267 1.388 1.00 97.31 618 ASN A O 1
ATOM 4978 N N . VAL A 1 619 ? -44.638 -12.726 1.929 1.00 97.94 619 VAL A N 1
ATOM 4979 C CA . VAL A 1 619 ? -44.806 -12.615 3.388 1.00 97.94 619 VAL A CA 1
ATOM 4980 C C . VAL A 1 619 ? -43.548 -12.006 3.985 1.00 97.94 619 VAL A C 1
ATOM 4982 O O . VAL A 1 619 ? -42.458 -12.566 3.854 1.00 97.94 619 VAL A O 1
ATOM 4985 N N . ALA A 1 620 ? -43.687 -10.862 4.654 1.00 95.50 620 ALA A N 1
ATOM 4986 C CA . ALA A 1 620 ? -42.551 -10.230 5.303 1.00 95.50 620 ALA A CA 1
ATOM 4987 C C . ALA A 1 620 ? -42.230 -10.910 6.631 1.00 95.50 620 ALA A C 1
ATOM 4989 O O . ALA A 1 620 ? -43.126 -11.276 7.389 1.00 95.50 620 ALA A O 1
ATOM 4990 N N . ILE A 1 621 ? -40.943 -11.038 6.932 1.00 96.25 621 ILE A N 1
ATOM 4991 C CA . ILE A 1 621 ? -40.450 -11.504 8.227 1.00 96.25 621 ILE A CA 1
ATOM 4992 C C . ILE A 1 621 ? -39.719 -10.330 8.865 1.00 96.25 621 ILE A C 1
ATOM 4994 O O . ILE A 1 621 ? -38.588 -10.023 8.481 1.00 96.25 621 ILE A O 1
ATOM 4998 N N . THR A 1 622 ? -40.380 -9.686 9.828 1.00 92.88 622 THR A N 1
ATOM 4999 C CA . THR A 1 622 ? -39.881 -8.494 10.519 1.00 92.88 622 THR A CA 1
ATOM 5000 C C . THR A 1 622 ? -39.798 -8.766 12.007 1.00 92.88 622 THR A C 1
ATOM 5002 O O . THR A 1 622 ? -40.699 -8.428 12.771 1.00 92.88 622 THR A O 1
ATOM 5005 N N . MET A 1 623 ? -38.712 -9.402 12.427 1.00 90.38 623 MET A N 1
ATOM 5006 C CA . MET A 1 623 ? -38.526 -9.762 13.827 1.00 90.38 623 MET A CA 1
ATOM 5007 C C . MET A 1 623 ? -37.061 -9.780 14.240 1.00 90.38 623 MET A C 1
ATOM 5009 O O . MET A 1 623 ? -36.174 -9.922 13.392 1.00 90.38 623 MET A O 1
ATOM 5013 N N . SER A 1 624 ? -36.822 -9.680 15.546 1.00 84.81 624 SER A N 1
ATOM 5014 C CA . SER A 1 624 ? -35.500 -9.860 16.140 1.00 84.81 624 SER A CA 1
ATOM 5015 C C . SER A 1 624 ? -34.928 -11.243 15.823 1.00 84.81 624 SER A C 1
ATOM 5017 O O . SER A 1 624 ? -35.644 -12.218 15.569 1.00 84.81 624 SER A O 1
ATOM 5019 N N . LYS A 1 625 ? -33.598 -11.318 15.790 1.00 85.81 625 LYS A N 1
ATOM 5020 C CA . LYS A 1 625 ? -32.874 -12.548 15.484 1.00 85.81 625 LYS A CA 1
ATOM 5021 C C . LYS A 1 625 ? -33.060 -13.595 16.588 1.00 85.81 625 LYS A C 1
ATOM 5023 O O . LYS A 1 625 ? -32.944 -13.278 17.768 1.00 85.81 625 LYS A O 1
ATOM 5028 N N . GLY A 1 626 ? -33.340 -14.838 16.196 1.00 87.44 626 GLY A N 1
ATOM 5029 C CA . GLY A 1 626 ? -33.555 -15.972 17.103 1.00 87.44 626 GLY A CA 1
ATOM 5030 C C . GLY A 1 626 ? -34.208 -17.160 16.393 1.00 87.44 626 GLY A C 1
ATOM 5031 O O . GLY A 1 626 ? -34.569 -17.056 15.217 1.00 87.44 626 GLY A O 1
ATOM 5032 N N . ALA A 1 627 ? -34.396 -18.284 17.092 1.00 88.75 627 ALA A N 1
ATOM 5033 C CA . ALA A 1 627 ? -34.882 -19.530 16.483 1.00 88.75 627 ALA A CA 1
ATOM 5034 C C . ALA A 1 627 ? -36.254 -19.393 15.778 1.00 88.75 627 ALA A C 1
ATOM 5036 O O . ALA A 1 627 ? -36.520 -20.066 14.781 1.00 88.75 627 ALA A O 1
ATOM 5037 N N . GLY A 1 628 ? -37.103 -18.464 16.234 1.00 91.69 628 GLY A N 1
ATOM 5038 C CA . GLY A 1 628 ? -38.400 -18.157 15.616 1.00 91.69 628 GLY A CA 1
ATOM 5039 C C . GLY A 1 628 ? -38.325 -17.669 14.161 1.00 91.69 628 GLY A C 1
ATOM 5040 O O . GLY A 1 628 ? -39.253 -17.921 13.392 1.00 91.69 628 GLY A O 1
ATOM 5041 N N . GLN A 1 629 ? -37.212 -17.050 13.740 1.00 92.62 629 GLN A N 1
ATOM 5042 C CA . GLN A 1 629 ? -37.013 -16.669 12.334 1.00 92.62 629 GLN A CA 1
ATOM 5043 C C . GLN A 1 629 ? -36.992 -17.897 11.416 1.00 92.62 629 GLN A C 1
ATOM 5045 O O . GLN A 1 629 ? -37.548 -17.847 10.322 1.00 92.62 629 GLN A O 1
ATOM 5050 N N . LEU A 1 630 ? -36.416 -19.017 11.868 1.00 94.94 630 LEU A N 1
ATOM 5051 C CA . LEU A 1 630 ? -36.383 -20.256 11.087 1.00 94.94 630 LEU A CA 1
ATOM 5052 C C . LEU A 1 630 ? -37.783 -20.842 10.920 1.00 94.94 630 LEU A C 1
ATOM 5054 O O . LEU A 1 630 ? -38.154 -21.242 9.819 1.00 94.94 630 LEU A O 1
ATOM 5058 N N . VAL A 1 631 ? -38.580 -20.839 11.994 1.00 96.06 631 VAL A N 1
ATOM 5059 C CA . VAL A 1 631 ? -39.986 -21.266 11.951 1.00 96.06 631 VAL A CA 1
ATOM 5060 C C . VAL A 1 631 ? -40.755 -20.433 10.930 1.00 96.06 631 VAL A C 1
ATOM 5062 O O . VAL A 1 631 ? -41.444 -20.998 10.086 1.00 96.06 631 VAL A O 1
ATOM 5065 N N . ALA A 1 632 ? -40.598 -19.106 10.961 1.00 96.50 632 ALA A N 1
ATOM 5066 C CA . ALA A 1 632 ? -41.245 -18.196 10.022 1.00 96.50 632 ALA A CA 1
ATOM 5067 C C . ALA A 1 632 ? -40.823 -18.457 8.565 1.00 96.50 632 ALA A C 1
ATOM 5069 O O . ALA A 1 632 ? -41.683 -18.625 7.704 1.00 96.50 632 ALA A O 1
ATOM 5070 N N . VAL A 1 633 ? -39.518 -18.555 8.290 1.00 97.62 633 VAL A N 1
ATOM 5071 C CA . VAL A 1 633 ? -38.986 -18.827 6.943 1.00 97.62 633 VAL A CA 1
ATOM 5072 C C . VAL A 1 633 ? -39.520 -20.152 6.400 1.00 97.62 633 VAL A C 1
ATOM 5074 O O . VAL A 1 633 ? -40.062 -20.200 5.297 1.00 97.62 633 VAL A O 1
ATOM 5077 N N . LEU A 1 634 ? -39.410 -21.230 7.179 1.00 97.50 634 LEU A N 1
ATOM 5078 C CA . LEU A 1 634 ? -39.867 -22.553 6.757 1.00 97.50 634 LEU A CA 1
ATOM 5079 C C . LEU A 1 634 ? -41.386 -22.594 6.571 1.00 97.50 634 LEU A C 1
ATOM 5081 O O . LEU A 1 634 ? -41.856 -23.215 5.621 1.00 97.50 634 LEU A O 1
ATOM 5085 N N . ALA A 1 635 ? -42.149 -21.915 7.431 1.00 97.56 635 ALA A N 1
ATOM 5086 C CA . ALA A 1 635 ? -43.601 -21.842 7.331 1.00 97.56 635 ALA A CA 1
ATOM 5087 C C . ALA A 1 635 ? -44.072 -21.131 6.056 1.00 97.56 635 ALA A C 1
ATOM 5089 O O . ALA A 1 635 ? -44.966 -21.630 5.372 1.00 97.56 635 ALA A O 1
ATOM 5090 N N . VAL A 1 636 ? -43.446 -20.002 5.708 1.00 97.88 636 VAL A N 1
ATOM 5091 C CA . VAL A 1 636 ? -43.753 -19.262 4.474 1.00 97.88 636 VAL A CA 1
ATOM 5092 C C . VAL A 1 636 ? -43.498 -20.138 3.249 1.00 97.88 636 VAL A C 1
ATOM 5094 O O . VAL A 1 636 ? -44.369 -20.269 2.389 1.00 97.88 636 VAL A O 1
ATOM 5097 N N . LEU A 1 637 ? -42.347 -20.814 3.203 1.00 97.19 637 LEU A N 1
ATOM 5098 C CA . LEU A 1 637 ? -42.016 -21.695 2.084 1.00 97.19 637 LEU A CA 1
ATOM 5099 C C . LEU A 1 637 ? -42.926 -22.936 2.010 1.00 97.19 637 LEU A C 1
ATOM 5101 O O . LEU A 1 637 ? -43.295 -23.351 0.913 1.00 97.19 637 LEU A O 1
ATOM 5105 N N . LEU A 1 638 ? -43.327 -23.506 3.153 1.00 96.31 638 LEU A N 1
ATOM 5106 C CA . LEU A 1 638 ? -44.282 -24.621 3.231 1.00 96.31 638 LEU A CA 1
ATOM 5107 C C . LEU A 1 638 ? -45.683 -24.245 2.725 1.00 96.31 638 LEU A C 1
ATOM 5109 O O . LEU A 1 638 ? -46.356 -25.077 2.111 1.00 96.31 638 LEU A O 1
ATOM 5113 N N . ALA A 1 639 ? -46.115 -23.005 2.972 1.00 95.75 639 ALA A N 1
ATOM 5114 C CA . ALA A 1 639 ? -47.356 -22.443 2.438 1.00 95.75 639 ALA A CA 1
ATOM 5115 C C . ALA A 1 639 ? -47.270 -22.133 0.926 1.00 95.75 639 ALA A C 1
ATOM 5117 O O . ALA A 1 639 ? -48.251 -21.709 0.317 1.00 95.75 639 ALA A O 1
ATOM 5118 N N . GLY A 1 640 ? -46.106 -22.354 0.300 1.00 95.38 640 GLY A N 1
ATOM 5119 C CA . GLY A 1 640 ? -45.849 -22.061 -1.109 1.00 95.38 640 GLY A CA 1
ATOM 5120 C C . GLY A 1 640 ? -45.672 -20.570 -1.409 1.00 95.38 640 GLY A C 1
ATOM 5121 O O . GLY A 1 640 ? -45.720 -20.184 -2.579 1.00 95.38 640 GLY A O 1
ATOM 5122 N N . ALA A 1 641 ? -45.506 -19.746 -0.374 1.00 97.44 641 ALA A N 1
ATOM 5123 C CA . ALA A 1 641 ? -45.298 -18.304 -0.438 1.00 97.44 641 ALA A CA 1
ATOM 5124 C C . ALA A 1 641 ? -43.798 -17.950 -0.503 1.00 97.44 641 ALA A C 1
ATOM 5126 O O . ALA A 1 641 ? -42.927 -18.818 -0.413 1.00 97.44 641 ALA A O 1
ATOM 5127 N N . VAL A 1 642 ? -43.504 -16.665 -0.686 1.00 97.94 642 VAL A N 1
ATOM 5128 C CA . VAL A 1 642 ? -42.156 -16.110 -0.863 1.00 97.94 642 VAL A CA 1
ATOM 5129 C C . VAL A 1 642 ? -41.821 -15.257 0.355 1.00 97.94 642 VAL A C 1
ATOM 5131 O O . VAL A 1 642 ? -42.575 -14.342 0.693 1.00 97.94 642 VAL A O 1
ATOM 5134 N N . TYR A 1 643 ? -40.714 -15.541 1.044 1.00 97.88 643 TYR A N 1
ATOM 5135 C CA . TYR A 1 643 ? -40.365 -14.754 2.231 1.00 97.88 643 TYR A CA 1
ATOM 5136 C C . TYR A 1 643 ? -39.589 -13.483 1.862 1.00 97.88 643 TYR A C 1
ATOM 5138 O O . TYR A 1 643 ? -38.705 -13.496 1.002 1.00 97.88 643 TYR A O 1
ATOM 5146 N N . VAL A 1 644 ? -39.919 -12.385 2.543 1.00 97.12 644 VAL A N 1
ATOM 5147 C CA . VAL A 1 644 ? -39.288 -11.069 2.379 1.00 97.12 644 VAL A CA 1
ATOM 5148 C C . VAL A 1 644 ? -38.701 -10.639 3.725 1.00 97.12 644 VAL A C 1
ATOM 5150 O O . VAL A 1 644 ? -39.432 -10.178 4.603 1.00 97.12 644 VAL A O 1
ATOM 5153 N N . PRO A 1 645 ? -37.398 -10.826 3.966 1.00 95.19 645 PRO A N 1
ATOM 5154 C CA . PRO A 1 645 ? -36.806 -10.475 5.246 1.00 95.19 645 PRO A CA 1
ATOM 5155 C C . PRO A 1 645 ? -36.635 -8.958 5.374 1.00 95.19 645 PRO A C 1
ATOM 5157 O O . PRO A 1 645 ? -36.028 -8.314 4.518 1.00 95.19 645 PRO A O 1
ATOM 5160 N N . VAL A 1 646 ? -37.139 -8.387 6.469 1.00 90.50 646 VAL A N 1
ATOM 5161 C CA . VAL A 1 646 ? -37.048 -6.951 6.764 1.00 90.50 646 VAL A CA 1
ATOM 5162 C C . VAL A 1 646 ? -36.541 -6.765 8.189 1.00 90.50 646 VAL A C 1
ATOM 5164 O O . VAL A 1 646 ? -37.060 -7.335 9.140 1.00 90.50 646 VAL A O 1
ATOM 5167 N N . SER A 1 647 ? -35.485 -5.977 8.353 1.00 85.06 647 SER A N 1
ATOM 5168 C CA . SER A 1 647 ? -34.808 -5.840 9.644 1.00 85.06 647 SER A CA 1
ATOM 5169 C C . SER A 1 647 ? -35.436 -4.759 10.523 1.00 85.06 647 SER A C 1
ATOM 5171 O O . SER A 1 647 ? -35.874 -3.726 10.017 1.00 85.06 647 SER A O 1
ATOM 5173 N N . LEU A 1 648 ? -35.454 -4.979 11.843 1.00 82.38 648 LEU A N 1
ATOM 5174 C CA . LEU A 1 648 ? -35.960 -4.013 12.829 1.00 82.38 648 LEU A CA 1
ATOM 5175 C C . LEU A 1 648 ? -35.047 -2.789 13.017 1.00 82.38 648 LEU A C 1
ATOM 5177 O O . LEU A 1 648 ? -35.523 -1.758 13.477 1.00 82.38 648 LEU A O 1
ATOM 5181 N N . ASP A 1 649 ? -33.772 -2.882 12.630 1.00 74.31 649 ASP A N 1
ATOM 5182 C CA . ASP A 1 649 ? -32.804 -1.770 12.649 1.00 74.31 649 ASP A CA 1
ATOM 5183 C C . ASP A 1 649 ? -33.047 -0.724 11.539 1.00 74.31 649 ASP A C 1
ATOM 5185 O O . ASP A 1 649 ? -32.401 0.325 11.506 1.00 74.31 649 ASP A O 1
ATOM 5189 N N . GLN A 1 650 ? -33.990 -0.985 10.627 1.00 78.81 650 GLN A N 1
ATOM 5190 C CA . GLN A 1 650 ? -34.397 -0.032 9.603 1.00 78.81 650 GLN A CA 1
ATOM 5191 C C . GLN A 1 650 ? -35.503 0.898 10.132 1.00 78.81 650 GLN A C 1
ATOM 5193 O O . GLN A 1 650 ? -36.483 0.414 10.713 1.00 78.81 650 GLN A O 1
ATOM 5198 N N . PRO A 1 651 ? -35.425 2.221 9.868 1.00 78.38 651 PRO A N 1
ATOM 5199 C CA . PRO A 1 651 ? -36.480 3.160 10.242 1.00 78.38 651 PRO A CA 1
ATOM 5200 C C . PRO A 1 651 ? -37.856 2.704 9.740 1.00 78.38 651 PRO A C 1
ATOM 5202 O O . PRO A 1 651 ? -37.968 2.153 8.642 1.00 78.38 651 PRO A O 1
ATOM 5205 N N . ALA A 1 652 ? -38.916 2.962 10.513 1.00 79.44 652 ALA A N 1
ATOM 5206 C CA . ALA A 1 652 ? -40.281 2.536 10.180 1.00 79.44 652 ALA A CA 1
ATOM 5207 C C . ALA A 1 652 ? -40.693 2.922 8.747 1.00 79.44 652 ALA A C 1
ATOM 5209 O O . ALA A 1 652 ? -41.105 2.056 7.980 1.00 79.44 652 ALA A O 1
ATOM 5210 N N . ALA A 1 653 ? -40.423 4.166 8.340 1.00 77.06 653 ALA A N 1
ATOM 5211 C CA . ALA A 1 653 ? -40.716 4.660 6.994 1.00 77.06 653 ALA A CA 1
ATOM 5212 C C . ALA A 1 653 ? -40.005 3.874 5.871 1.00 77.06 653 ALA A C 1
ATOM 5214 O O . ALA A 1 653 ? -40.507 3.784 4.752 1.00 77.06 653 ALA A O 1
ATOM 5215 N N . ARG A 1 654 ? -38.821 3.304 6.136 1.00 82.12 654 ARG A N 1
ATOM 5216 C CA . ARG A 1 654 ? -38.101 2.461 5.169 1.00 82.12 654 ARG A CA 1
ATOM 5217 C C . ARG A 1 654 ? -38.708 1.061 5.093 1.00 82.12 654 ARG A C 1
ATOM 5219 O O . ARG A 1 654 ? -38.854 0.536 3.993 1.00 82.12 654 ARG A O 1
ATOM 5226 N N . ARG A 1 655 ? -39.103 0.486 6.235 1.00 86.62 655 ARG A N 1
ATOM 5227 C CA . ARG A 1 655 ? -39.795 -0.814 6.294 1.00 86.62 655 ARG A CA 1
ATOM 5228 C C . ARG A 1 655 ? -41.131 -0.761 5.552 1.00 86.62 655 ARG A C 1
ATOM 5230 O O . ARG A 1 655 ? -41.388 -1.623 4.723 1.00 86.62 655 ARG A O 1
ATOM 5237 N N . GLU A 1 656 ? -41.914 0.295 5.763 1.00 85.31 656 GLU A N 1
ATOM 5238 C CA . GLU A 1 656 ? -43.182 0.537 5.057 1.00 85.31 656 GLU A CA 1
ATOM 5239 C C . GLU A 1 656 ? -43.004 0.612 3.538 1.00 85.31 656 GLU A C 1
ATOM 5241 O O . GLU A 1 656 ? -43.768 -0.000 2.794 1.00 85.31 656 GLU A O 1
ATOM 5246 N N . LYS A 1 657 ? -41.953 1.296 3.063 1.00 84.38 657 LYS A N 1
ATOM 5247 C CA . LYS A 1 657 ? -41.618 1.328 1.632 1.00 84.38 657 LYS A CA 1
ATOM 5248 C C . LYS A 1 657 ? -41.291 -0.055 1.080 1.00 84.38 657 LYS A C 1
ATOM 5250 O O . LYS A 1 657 ? -41.751 -0.373 -0.010 1.00 84.38 657 LYS A O 1
ATOM 5255 N N . ILE A 1 658 ? -40.528 -0.870 1.814 1.00 88.56 658 ILE A N 1
ATOM 5256 C CA . ILE A 1 658 ? -40.230 -2.250 1.404 1.00 88.56 658 ILE A CA 1
ATOM 5257 C C . ILE A 1 658 ? -41.515 -3.078 1.358 1.00 88.56 658 ILE A C 1
ATOM 5259 O O . ILE A 1 658 ? -41.725 -3.809 0.397 1.00 88.56 658 ILE A O 1
ATOM 5263 N N . TYR A 1 659 ? -42.400 -2.947 2.351 1.00 91.44 659 TYR A N 1
ATOM 5264 C CA . TYR A 1 659 ? -43.665 -3.682 2.354 1.00 91.44 659 TYR A CA 1
ATOM 5265 C C . TYR A 1 659 ? -44.559 -3.314 1.170 1.00 91.44 659 TYR A C 1
ATOM 5267 O O . TYR A 1 659 ? -45.138 -4.201 0.542 1.00 91.44 659 TYR A O 1
ATOM 5275 N N . ALA A 1 660 ? -44.648 -2.020 0.858 1.00 89.31 660 ALA A N 1
ATOM 5276 C CA . ALA A 1 660 ? -45.407 -1.523 -0.279 1.00 89.31 660 ALA A CA 1
ATOM 5277 C C . ALA A 1 660 ? -44.804 -1.998 -1.611 1.00 89.31 660 ALA A C 1
ATOM 5279 O O . ALA A 1 660 ? -45.524 -2.555 -2.439 1.00 89.31 660 ALA A O 1
ATOM 5280 N N . ASP A 1 661 ? -43.490 -1.836 -1.800 1.00 90.50 661 ASP A N 1
ATOM 5281 C CA . ASP A 1 661 ? -42.793 -2.236 -3.028 1.00 90.50 661 ASP A CA 1
ATOM 5282 C C . ASP A 1 661 ? -42.883 -3.748 -3.267 1.00 90.50 661 ASP A C 1
ATOM 5284 O O . ASP A 1 661 ? -43.258 -4.183 -4.355 1.00 90.50 661 ASP A O 1
ATOM 5288 N N . ALA A 1 662 ? -42.657 -4.546 -2.219 1.00 91.62 662 ALA A N 1
ATOM 5289 C CA . ALA A 1 662 ? -42.743 -6.001 -2.265 1.00 91.62 662 ALA A CA 1
ATOM 5290 C C . ALA A 1 662 ? -44.186 -6.521 -2.296 1.00 91.62 662 ALA A C 1
ATOM 5292 O O . ALA A 1 662 ? -44.385 -7.730 -2.352 1.00 91.62 662 ALA A O 1
ATOM 5293 N N . SER A 1 663 ? -45.204 -5.652 -2.238 1.00 92.25 663 SER A N 1
ATOM 5294 C CA . SER A 1 663 ? -46.618 -6.054 -2.184 1.00 92.25 663 SER A CA 1
ATOM 5295 C C . SER A 1 663 ? -46.889 -7.100 -1.088 1.00 92.25 663 SER A C 1
ATOM 5297 O O . SER A 1 663 ? -47.484 -8.151 -1.337 1.00 92.25 663 SER A O 1
ATOM 5299 N N . VAL A 1 664 ? -46.393 -6.839 0.125 1.00 93.88 664 VAL A N 1
ATOM 5300 C CA . VAL A 1 664 ? -46.465 -7.779 1.253 1.00 93.88 664 VAL A CA 1
ATOM 5301 C C . VAL A 1 664 ? -47.912 -8.042 1.655 1.00 93.88 664 VAL A C 1
ATOM 5303 O O . VAL A 1 664 ? -48.677 -7.123 1.941 1.00 93.88 664 VAL A O 1
ATOM 5306 N N . ARG A 1 665 ? -48.271 -9.324 1.734 1.00 94.25 665 ARG A N 1
ATOM 5307 C CA . ARG A 1 665 ? -49.607 -9.793 2.114 1.00 94.25 665 ARG A CA 1
ATOM 5308 C C . ARG A 1 665 ? -49.821 -9.829 3.627 1.00 94.25 665 ARG A C 1
ATOM 5310 O O . ARG A 1 665 ? -50.929 -9.572 4.093 1.00 94.25 665 ARG A O 1
ATOM 5317 N N . LEU A 1 666 ? -48.784 -10.207 4.370 1.00 95.50 666 LEU A N 1
ATOM 5318 C CA . LEU A 1 666 ? -48.800 -10.413 5.819 1.00 95.50 666 LEU A CA 1
ATOM 5319 C C . LEU A 1 666 ? -47.383 -10.226 6.377 1.00 95.50 666 LEU A C 1
ATOM 5321 O O . LEU A 1 666 ? -46.409 -10.570 5.705 1.00 95.50 666 LEU A O 1
ATOM 5325 N N . VAL A 1 667 ? -47.269 -9.710 7.603 1.00 94.31 667 VAL A N 1
ATOM 5326 C CA . VAL A 1 667 ? -45.990 -9.565 8.317 1.00 94.31 667 VAL A CA 1
ATOM 5327 C C . VAL A 1 667 ? -45.936 -10.527 9.504 1.00 94.31 667 VAL A C 1
ATOM 5329 O O . VAL A 1 667 ? -46.772 -10.465 10.406 1.00 94.31 667 VAL A O 1
ATOM 5332 N N . LEU A 1 668 ? -44.932 -11.401 9.530 1.00 95.12 668 LEU A N 1
ATOM 5333 C CA . LEU A 1 668 ? -44.597 -12.220 10.692 1.00 95.12 668 LEU A CA 1
ATOM 5334 C C . LEU A 1 668 ? -43.658 -11.458 11.629 1.00 95.12 668 LEU A C 1
ATOM 5336 O O . LEU A 1 668 ? -42.625 -10.945 11.195 1.00 95.12 668 LEU A O 1
ATOM 5340 N N . ILE A 1 669 ? -43.995 -11.444 12.919 1.00 93.38 669 ILE A N 1
ATOM 5341 C CA . ILE A 1 669 ? -43.214 -10.795 13.983 1.00 93.38 669 ILE A CA 1
ATOM 5342 C C . ILE A 1 669 ? -42.905 -11.771 15.128 1.00 93.38 669 ILE A C 1
ATOM 5344 O O . ILE A 1 669 ? -43.515 -12.839 15.234 1.00 93.38 669 ILE A O 1
ATOM 5348 N N . CYS A 1 670 ? -41.983 -11.412 16.022 1.00 89.62 670 CYS A N 1
ATOM 5349 C CA . CYS A 1 670 ? -41.861 -12.056 17.329 1.00 89.62 670 CYS A CA 1
ATOM 5350 C C . CYS A 1 670 ? -42.690 -11.255 18.338 1.00 89.62 670 CYS A C 1
ATOM 5352 O O . CYS A 1 670 ? -42.585 -10.035 18.385 1.00 89.62 670 CYS A O 1
ATOM 5354 N N . GLN A 1 671 ? -43.477 -11.922 19.187 1.00 86.81 671 GLN A N 1
ATOM 5355 C CA . GLN A 1 671 ? -44.342 -11.250 20.176 1.00 86.81 671 GLN A CA 1
ATOM 5356 C C . GLN A 1 671 ? -43.604 -10.296 21.140 1.00 86.81 671 GLN A C 1
ATOM 5358 O O . GLN A 1 671 ? -44.236 -9.473 21.793 1.00 86.81 671 GLN A O 1
ATOM 5363 N N . HIS A 1 672 ? -42.285 -10.464 21.286 1.00 79.12 672 HIS A N 1
ATOM 5364 C CA . HIS A 1 672 ? -41.445 -9.669 22.184 1.00 79.12 672 HIS A CA 1
ATOM 5365 C C . HIS A 1 672 ? -40.880 -8.412 21.512 1.00 79.12 672 HIS A C 1
ATOM 5367 O O . HIS A 1 672 ? -40.291 -7.582 22.200 1.00 79.12 672 HIS A O 1
ATOM 5373 N N . ASP A 1 673 ? -41.026 -8.282 20.194 1.00 80.88 673 ASP A N 1
ATOM 5374 C CA . ASP A 1 673 ? -40.571 -7.104 19.470 1.00 80.88 673 ASP A CA 1
ATOM 5375 C C . ASP A 1 673 ? -41.603 -5.989 19.645 1.00 80.88 673 ASP A C 1
ATOM 5377 O O . ASP A 1 673 ? -42.806 -6.204 19.481 1.00 80.88 673 ASP A O 1
ATOM 5381 N N . THR A 1 674 ? -41.151 -4.782 19.979 1.00 60.12 674 THR A N 1
ATOM 5382 C CA . THR A 1 674 ? -42.020 -3.607 20.071 1.00 60.12 674 THR A CA 1
ATOM 5383 C C . THR A 1 674 ? -42.624 -3.305 18.697 1.00 60.12 674 THR A C 1
ATOM 5385 O O . THR A 1 674 ? -41.938 -2.910 17.752 1.00 60.12 674 THR A O 1
ATOM 5388 N N . SER A 1 675 ? -43.935 -3.514 18.576 1.00 53.88 675 SER A N 1
ATOM 5389 C CA . SER A 1 675 ? -44.694 -3.373 17.337 1.00 53.88 675 SER A CA 1
ATOM 5390 C C . SER A 1 675 ? -44.896 -1.903 16.957 1.00 53.88 675 SER A C 1
ATOM 5392 O O . SER A 1 675 ? -45.939 -1.309 17.208 1.00 53.88 675 SER A O 1
ATOM 5394 N N . ALA A 1 676 ? -43.918 -1.304 16.280 1.00 47.69 676 ALA A N 1
ATOM 5395 C CA . ALA A 1 676 ? -44.167 -0.128 15.444 1.00 47.69 676 ALA A CA 1
ATOM 5396 C C . ALA A 1 676 ? -44.778 -0.605 14.112 1.00 47.69 676 ALA A C 1
ATOM 5398 O O . ALA A 1 676 ? -44.064 -0.722 13.112 1.00 47.69 676 ALA A O 1
ATOM 5399 N N . GLY A 1 677 ? -46.046 -1.026 14.151 1.00 49.56 677 GLY A N 1
ATOM 5400 C CA . GLY A 1 677 ? -46.803 -1.487 12.985 1.00 49.56 677 GLY A CA 1
ATOM 5401 C C . GLY A 1 677 ? -47.393 -0.320 12.191 1.00 49.56 677 GLY A C 1
ATOM 5402 O O . GLY A 1 677 ? -47.808 0.673 12.781 1.00 49.56 677 GLY A O 1
ATOM 5403 N N . SER A 1 678 ? -47.439 -0.451 10.864 1.00 53.50 678 SER A N 1
ATOM 5404 C CA . SER A 1 678 ? -48.334 0.342 10.016 1.00 53.50 678 SER A CA 1
ATOM 5405 C C . SER A 1 678 ? -49.730 -0.283 10.070 1.00 53.50 678 SER A C 1
ATOM 5407 O O . SER A 1 678 ? -49.831 -1.503 9.918 1.00 53.50 678 SER A O 1
ATOM 5409 N N . ASP A 1 679 ? -50.786 0.514 10.223 1.00 58.31 679 ASP A N 1
ATOM 5410 C CA . ASP A 1 679 ? -52.166 0.025 10.412 1.00 58.31 679 ASP A CA 1
ATOM 5411 C C . ASP A 1 679 ? -52.735 -0.803 9.229 1.00 58.31 679 ASP A C 1
ATOM 5413 O O . ASP A 1 679 ? -53.768 -1.455 9.382 1.00 58.31 679 ASP A O 1
ATOM 5417 N N . ASP A 1 680 ? -52.067 -0.841 8.068 1.00 76.19 680 ASP A N 1
ATOM 5418 C CA . ASP A 1 680 ? -52.644 -1.363 6.818 1.00 76.19 680 ASP A CA 1
ATOM 5419 C C . ASP A 1 680 ? -52.342 -2.842 6.480 1.00 76.19 680 ASP A C 1
ATOM 5421 O O . ASP A 1 680 ? -53.035 -3.421 5.639 1.00 76.19 680 ASP A O 1
ATOM 5425 N N . ILE A 1 681 ? -51.336 -3.486 7.093 1.00 87.31 681 ILE A N 1
ATOM 5426 C CA . ILE A 1 681 ? -50.942 -4.874 6.757 1.00 87.31 681 ILE A CA 1
ATOM 5427 C C . ILE A 1 681 ? -51.162 -5.793 7.966 1.00 87.31 681 ILE A C 1
ATOM 5429 O O . ILE A 1 681 ? -50.648 -5.494 9.044 1.00 87.31 681 ILE A O 1
ATOM 5433 N N . PRO A 1 682 ? -51.868 -6.936 7.821 1.00 89.69 682 PRO A N 1
ATOM 5434 C CA . PRO A 1 682 ? -52.044 -7.895 8.906 1.00 89.69 682 PRO A CA 1
ATOM 5435 C C . PRO A 1 682 ? -50.707 -8.364 9.491 1.00 89.69 682 PRO A C 1
ATOM 5437 O O . PRO A 1 682 ? -49.819 -8.820 8.765 1.00 89.69 682 PRO A O 1
ATOM 5440 N N . VAL A 1 683 ? -50.592 -8.284 10.816 1.00 90.62 683 VAL A N 1
ATOM 5441 C CA . VAL A 1 683 ? -49.418 -8.713 11.580 1.00 90.62 683 VAL A CA 1
ATOM 5442 C C . VAL A 1 683 ? -49.764 -9.959 12.388 1.00 90.62 683 VAL A C 1
ATOM 5444 O O . VAL A 1 683 ? -50.794 -9.999 13.059 1.00 90.62 683 VAL A O 1
ATOM 5447 N N . LEU A 1 684 ? -48.895 -10.968 12.353 1.00 92.56 684 LEU A N 1
ATOM 5448 C CA . LEU A 1 684 ? -49.058 -12.217 13.094 1.00 92.56 684 LEU A CA 1
ATOM 5449 C C . LEU A 1 684 ? -47.775 -12.537 13.862 1.00 92.56 684 LEU A C 1
ATOM 5451 O O . LEU A 1 684 ? -46.692 -12.626 13.282 1.00 92.56 684 LEU A O 1
ATOM 5455 N N . ALA A 1 685 ? -47.887 -12.747 15.172 1.00 93.56 685 ALA A N 1
ATOM 5456 C CA . ALA A 1 685 ? -46.765 -13.256 15.949 1.00 93.56 685 ALA A CA 1
ATOM 5457 C C . ALA A 1 685 ? -46.561 -14.746 15.651 1.00 93.56 685 ALA A C 1
ATOM 5459 O O . ALA A 1 685 ? -47.511 -15.529 15.729 1.00 93.56 685 ALA A O 1
ATOM 5460 N N . TRP A 1 686 ? -45.328 -15.169 15.358 1.00 93.62 686 TRP A N 1
ATOM 5461 C CA . TRP A 1 686 ? -45.060 -16.577 15.040 1.00 93.62 686 TRP A CA 1
ATOM 5462 C C . TRP A 1 686 ? -45.435 -17.512 16.204 1.00 93.62 686 TRP A C 1
ATOM 5464 O O . TRP A 1 686 ? -45.884 -18.629 15.964 1.00 93.62 686 TRP A O 1
ATOM 5474 N N . GLN A 1 687 ? -45.344 -17.043 17.457 1.00 94.19 687 GLN A N 1
ATOM 5475 C CA . GLN A 1 687 ? -45.784 -17.796 18.638 1.00 94.19 687 GLN A CA 1
ATOM 5476 C C . GLN A 1 687 ? -47.291 -18.088 18.641 1.00 94.19 687 GLN A C 1
ATOM 5478 O O . GLN A 1 687 ? -47.702 -19.162 19.056 1.00 94.19 687 GLN A O 1
ATOM 5483 N N . GLN A 1 688 ? -48.115 -17.163 18.144 1.00 92.75 688 GLN A N 1
ATOM 5484 C CA . GLN A 1 688 ? -49.560 -17.382 17.982 1.00 92.75 688 GLN A CA 1
ATOM 5485 C C . GLN A 1 688 ? -49.845 -18.275 16.766 1.00 92.75 688 GLN A C 1
ATOM 5487 O O . GLN A 1 688 ? -50.820 -19.026 16.725 1.00 92.75 688 GLN A O 1
ATOM 5492 N N . ALA A 1 689 ? -48.981 -18.202 15.750 1.00 94.19 689 ALA A N 1
ATOM 5493 C CA . ALA A 1 689 ? -49.110 -19.001 14.543 1.00 94.19 689 ALA A CA 1
ATOM 5494 C C . ALA A 1 689 ? -48.901 -20.500 14.800 1.00 94.19 689 ALA A C 1
ATOM 5496 O O . ALA A 1 689 ? -49.597 -21.319 14.204 1.00 94.19 689 ALA A O 1
ATOM 5497 N N . ILE A 1 690 ? -48.000 -20.868 15.716 1.00 95.44 690 ILE A N 1
ATOM 5498 C CA . ILE A 1 690 ? -47.738 -22.274 16.058 1.00 95.44 690 ILE A CA 1
ATOM 5499 C C . ILE A 1 690 ? -48.855 -22.937 16.884 1.00 95.44 690 ILE A C 1
ATOM 5501 O O . ILE A 1 690 ? -48.774 -24.131 17.135 1.00 95.44 690 ILE A O 1
ATOM 5505 N N . GLU A 1 691 ? -49.905 -22.215 17.288 1.00 93.56 691 GLU A N 1
ATOM 5506 C CA . GLU A 1 691 ? -51.073 -22.798 17.974 1.00 93.56 691 GLU A CA 1
ATOM 5507 C C . GLU A 1 691 ? -52.062 -23.479 17.012 1.00 93.56 691 GLU A C 1
ATOM 5509 O O . GLU A 1 691 ? -52.981 -24.167 17.453 1.00 93.56 691 GLU A O 1
ATOM 5514 N N . ALA A 1 692 ? -51.905 -23.282 15.699 1.00 92.31 692 ALA A N 1
ATOM 5515 C CA . ALA A 1 692 ? -52.739 -23.933 14.694 1.00 92.31 692 ALA A CA 1
ATOM 5516 C C . ALA A 1 692 ? -52.411 -25.433 14.543 1.00 92.31 692 ALA A C 1
ATOM 5518 O O . ALA A 1 692 ? -51.375 -25.933 15.000 1.00 92.31 692 ALA A O 1
ATOM 5519 N N . GLU A 1 693 ? -53.305 -26.161 13.874 1.00 90.50 693 GLU A N 1
ATOM 5520 C CA . GLU A 1 693 ? -53.042 -27.542 13.464 1.00 90.50 693 GLU A CA 1
ATOM 5521 C C . GLU A 1 693 ? -51.959 -27.576 12.364 1.00 90.50 693 GLU A C 1
ATOM 5523 O O . GLU A 1 693 ? -51.963 -26.730 11.462 1.00 90.50 693 GLU A O 1
ATOM 5528 N N . PRO A 1 694 ? -51.010 -28.530 12.408 1.00 94.12 694 PRO A N 1
ATOM 5529 C CA . PRO A 1 694 ? -49.953 -28.625 11.412 1.00 94.12 694 PRO A CA 1
ATOM 5530 C C . PRO A 1 694 ? -50.517 -29.026 10.048 1.00 94.12 694 PRO A C 1
ATOM 5532 O O . PRO A 1 694 ? -51.333 -29.943 9.936 1.00 94.12 694 PRO A O 1
ATOM 5535 N N . ILE A 1 695 ? -50.022 -28.405 8.975 1.00 92.25 695 ILE A N 1
ATOM 5536 C CA . ILE A 1 695 ? -50.372 -28.849 7.622 1.00 92.25 695 ILE A CA 1
ATOM 5537 C C . ILE A 1 695 ? -49.877 -30.281 7.367 1.00 92.25 695 ILE A C 1
ATOM 5539 O O . ILE A 1 695 ? -48.736 -30.645 7.683 1.00 92.25 695 ILE A O 1
ATOM 5543 N N . ALA A 1 696 ? -50.735 -31.102 6.755 1.00 83.69 696 ALA A N 1
ATOM 5544 C CA . ALA A 1 696 ? -50.415 -32.496 6.451 1.00 83.69 696 ALA A CA 1
ATOM 5545 C C . ALA A 1 696 ? -49.355 -32.611 5.341 1.00 83.69 696 ALA A C 1
ATOM 5547 O O . ALA A 1 696 ? -48.343 -33.295 5.511 1.00 83.69 696 ALA A O 1
ATOM 5548 N N . ASN A 1 697 ? -49.557 -31.891 4.233 1.00 82.56 697 ASN A N 1
ATOM 5549 C CA . ASN A 1 697 ? -48.676 -31.898 3.068 1.00 82.56 697 ASN A CA 1
ATOM 5550 C C . ASN A 1 697 ? -48.231 -30.464 2.731 1.00 82.56 697 ASN A C 1
ATOM 5552 O O . ASN A 1 697 ? -49.084 -29.574 2.739 1.00 82.56 697 ASN A O 1
ATOM 5556 N N . PRO A 1 698 ? -46.942 -30.234 2.415 1.00 82.25 698 PRO A N 1
ATOM 5557 C CA . PRO A 1 698 ? -46.475 -28.963 1.862 1.00 82.25 698 PRO A CA 1
ATOM 5558 C C . PRO A 1 698 ? -47.230 -28.597 0.581 1.00 82.25 698 PRO A C 1
ATOM 5560 O O . PRO A 1 698 ? -47.631 -29.478 -0.186 1.00 82.25 698 PRO A O 1
ATOM 5563 N N . VAL A 1 699 ? -47.385 -27.301 0.318 1.00 86.06 699 VAL A N 1
ATOM 5564 C CA . VAL A 1 699 ? -47.957 -26.823 -0.942 1.00 86.06 699 VAL A CA 1
ATOM 5565 C C . VAL A 1 699 ? -46.978 -27.093 -2.088 1.00 86.06 699 VAL A C 1
ATOM 5567 O O . VAL A 1 699 ? -45.814 -26.705 -2.035 1.00 86.06 699 VAL A O 1
ATOM 5570 N N . VAL A 1 700 ? -47.459 -27.735 -3.156 1.00 85.25 700 VAL A N 1
ATOM 5571 C CA . VAL A 1 700 ? -46.639 -28.055 -4.334 1.00 85.25 700 VAL A CA 1
ATOM 5572 C C . VAL A 1 700 ? -46.246 -26.775 -5.079 1.00 85.25 700 VAL A C 1
ATOM 5574 O O . VAL A 1 700 ? -47.104 -25.979 -5.464 1.00 85.25 700 VAL A O 1
ATOM 5577 N N . ARG A 1 701 ? -44.944 -26.604 -5.329 1.00 92.38 701 ARG A N 1
ATOM 5578 C CA . ARG A 1 701 ? -44.349 -25.506 -6.110 1.00 92.38 701 ARG A CA 1
ATOM 5579 C C . ARG A 1 701 ? -43.326 -26.062 -7.096 1.00 92.38 701 ARG A C 1
ATOM 5581 O O . ARG A 1 701 ? -42.759 -27.129 -6.869 1.00 92.38 701 ARG A O 1
ATOM 5588 N N . ALA A 1 702 ? -43.076 -25.344 -8.187 1.00 93.50 702 ALA A N 1
ATOM 5589 C CA . ALA A 1 702 ? -41.992 -25.696 -9.102 1.00 93.50 702 ALA A CA 1
ATOM 5590 C C . ALA A 1 702 ? -40.655 -25.122 -8.583 1.00 93.50 702 ALA A C 1
ATOM 5592 O O . ALA A 1 702 ? -40.634 -23.966 -8.160 1.00 93.50 702 ALA A O 1
ATOM 5593 N N . PRO A 1 703 ? -39.519 -25.845 -8.675 1.00 94.19 703 PRO A N 1
ATOM 5594 C CA . PRO A 1 703 ? -38.213 -25.338 -8.229 1.00 94.19 703 PRO A CA 1
ATOM 5595 C C . PRO A 1 703 ? -37.757 -24.053 -8.929 1.00 94.19 703 PRO A C 1
ATOM 5597 O O . PRO A 1 703 ? -36.916 -23.321 -8.416 1.00 94.19 703 PRO A O 1
ATOM 5600 N N . THR A 1 704 ? -38.293 -23.768 -10.114 1.00 92.94 704 THR A N 1
ATOM 5601 C CA . THR A 1 704 ? -37.992 -22.546 -10.864 1.00 92.94 704 THR A CA 1
ATOM 5602 C C . THR A 1 704 ? -38.720 -21.318 -10.337 1.00 92.94 704 THR A C 1
ATOM 5604 O O . THR A 1 704 ? -38.426 -20.236 -10.813 1.00 92.94 704 THR A O 1
ATOM 5607 N N . GLN A 1 705 ? -39.672 -21.465 -9.413 1.00 95.12 705 GLN A N 1
ATOM 5608 C CA . GLN A 1 705 ? -40.414 -20.339 -8.852 1.00 95.12 705 GLN A CA 1
ATOM 5609 C C . GLN A 1 705 ? -39.634 -19.653 -7.716 1.00 95.12 705 GLN A C 1
ATOM 5611 O O . GLN A 1 705 ? -38.787 -20.301 -7.085 1.00 95.12 705 GLN A O 1
ATOM 5616 N N . PRO A 1 706 ? -39.944 -18.376 -7.415 1.00 96.44 706 PRO A N 1
ATOM 5617 C CA . PRO A 1 706 ? -39.307 -17.626 -6.337 1.00 96.44 706 PRO A CA 1
ATOM 5618 C C . PRO A 1 706 ? -39.435 -18.309 -4.972 1.00 96.44 706 PRO A C 1
ATOM 5620 O O . PRO A 1 706 ? -40.508 -18.803 -4.623 1.00 96.44 706 PRO A O 1
ATOM 5623 N N . ALA A 1 707 ? -38.338 -18.302 -4.216 1.00 96.62 707 ALA A N 1
ATOM 5624 C CA . ALA A 1 707 ? -38.267 -18.706 -2.814 1.00 96.62 707 ALA A CA 1
ATOM 5625 C C . ALA A 1 707 ? -38.244 -17.484 -1.886 1.00 96.62 707 ALA A C 1
ATOM 5627 O O . ALA A 1 707 ? -38.907 -17.474 -0.849 1.00 96.62 707 ALA A O 1
ATOM 5628 N N . TYR A 1 708 ? -37.493 -16.446 -2.262 1.00 97.62 708 TYR A N 1
ATOM 5629 C CA . TYR A 1 708 ? -37.356 -15.233 -1.463 1.00 97.62 708 TYR A CA 1
ATOM 5630 C C . TYR A 1 708 ? -37.101 -13.987 -2.302 1.00 97.62 708 TYR A C 1
ATOM 5632 O O . TYR A 1 708 ? -36.639 -14.066 -3.446 1.00 97.62 708 TYR A O 1
ATOM 5640 N N . ILE A 1 709 ? -37.371 -12.837 -1.684 1.00 97.31 709 ILE A N 1
ATOM 5641 C CA . ILE A 1 709 ? -37.008 -11.516 -2.199 1.00 97.31 709 ILE A CA 1
ATOM 5642 C C . ILE A 1 709 ? -36.163 -10.818 -1.141 1.00 97.31 709 ILE A C 1
ATOM 5644 O O . ILE A 1 709 ? -36.685 -10.430 -0.098 1.00 97.31 709 ILE A O 1
ATOM 5648 N N . ILE A 1 710 ? -34.867 -10.646 -1.396 1.00 94.38 710 ILE A N 1
ATOM 5649 C CA . ILE A 1 710 ? -33.975 -9.904 -0.493 1.00 94.38 710 ILE A CA 1
ATOM 5650 C C . ILE A 1 710 ? -33.794 -8.488 -1.029 1.00 94.38 710 ILE A C 1
ATOM 5652 O O . ILE A 1 710 ? -33.385 -8.293 -2.173 1.00 94.38 710 ILE A O 1
ATOM 5656 N N . TYR A 1 711 ? -34.096 -7.496 -0.192 1.00 89.75 711 TYR A N 1
ATOM 5657 C CA . TYR A 1 711 ? -33.920 -6.091 -0.536 1.00 89.75 711 TYR A CA 1
ATOM 5658 C C . TYR A 1 711 ? -32.490 -5.626 -0.283 1.00 89.75 711 TYR A C 1
ATOM 5660 O O . TYR A 1 711 ? -31.999 -5.670 0.843 1.00 89.75 711 TYR A O 1
ATOM 5668 N N . THR A 1 712 ? -31.849 -5.108 -1.327 1.00 80.31 712 THR A N 1
ATOM 5669 C CA . THR A 1 712 ? -30.509 -4.506 -1.266 1.00 80.31 712 THR A CA 1
ATOM 5670 C C . THR A 1 712 ? -30.586 -2.988 -1.480 1.00 80.31 712 THR A C 1
ATOM 5672 O O . THR A 1 712 ? -31.586 -2.488 -2.001 1.00 80.31 712 THR A O 1
ATOM 5675 N N . SER A 1 713 ? -29.540 -2.241 -1.117 1.00 68.00 713 SER A N 1
ATOM 5676 C CA . SER A 1 713 ? -29.436 -0.795 -1.389 1.00 68.00 713 SER A CA 1
ATOM 5677 C C . SER A 1 713 ? -29.566 -0.473 -2.890 1.00 68.00 713 SER A C 1
ATOM 5679 O O . SER A 1 713 ? -29.231 -1.291 -3.756 1.00 68.00 713 SER A O 1
ATOM 5681 N N . GLY A 1 714 ? -30.113 0.704 -3.217 1.00 60.38 714 GLY A N 1
ATOM 5682 C CA . GLY A 1 714 ? -30.427 1.095 -4.597 1.00 60.38 714 GLY A CA 1
ATOM 5683 C C . GLY A 1 714 ? -29.897 2.481 -4.968 1.00 60.38 714 GLY A C 1
ATOM 5684 O O . GLY A 1 714 ? -30.037 3.428 -4.204 1.00 60.38 714 GLY A O 1
ATOM 5685 N N . SER A 1 715 ? -29.347 2.633 -6.178 1.00 54.28 715 SER A N 1
ATOM 5686 C CA . SER A 1 715 ? -28.750 3.890 -6.664 1.00 54.28 715 SER A CA 1
ATOM 5687 C C . SER A 1 715 ? -29.732 5.066 -6.759 1.00 54.28 715 SER A C 1
ATOM 5689 O O . SER A 1 715 ? -29.312 6.218 -6.726 1.00 54.28 715 SER A O 1
ATOM 5691 N N . THR A 1 716 ? -31.037 4.795 -6.855 1.00 56.41 716 THR A N 1
ATOM 5692 C CA . THR A 1 716 ? -32.116 5.798 -6.933 1.00 56.41 716 THR A CA 1
ATOM 5693 C C . THR A 1 716 ? -32.620 6.260 -5.560 1.00 56.41 716 THR A C 1
ATOM 5695 O O . THR A 1 716 ? -33.499 7.117 -5.478 1.00 56.41 716 THR A O 1
ATOM 5698 N N . GLY A 1 717 ? -32.091 5.690 -4.474 1.00 58.69 717 GLY A N 1
ATOM 5699 C CA . GLY A 1 717 ? -32.534 5.946 -3.105 1.00 58.69 717 GLY A CA 1
ATOM 5700 C C . GLY A 1 717 ? -33.703 5.099 -2.616 1.00 58.69 717 GLY A C 1
ATOM 5701 O O . GLY A 1 717 ? -34.175 5.300 -1.498 1.00 58.69 717 GLY A O 1
ATOM 5702 N N . THR A 1 718 ? -34.149 4.137 -3.425 1.00 65.31 718 THR A N 1
ATOM 5703 C CA . THR A 1 718 ? -35.165 3.152 -3.035 1.00 65.31 718 THR A CA 1
ATOM 5704 C C . THR A 1 718 ? -34.524 1.761 -3.036 1.00 65.31 718 THR A C 1
ATOM 5706 O O . THR A 1 718 ? -33.858 1.422 -4.019 1.00 65.31 718 THR A O 1
ATOM 5709 N N . PRO A 1 719 ? -34.672 0.960 -1.963 1.00 76.62 719 PRO A N 1
ATOM 5710 C CA . PRO A 1 719 ? -34.174 -0.414 -1.927 1.00 76.62 719 PRO A CA 1
ATOM 5711 C C . PRO A 1 719 ? -34.740 -1.246 -3.086 1.00 76.62 719 PRO A C 1
ATOM 5713 O O . PRO A 1 719 ? -35.907 -1.091 -3.429 1.00 76.62 719 PRO A O 1
ATOM 5716 N N . LYS A 1 720 ? -33.933 -2.139 -3.668 1.00 85.31 720 LYS A N 1
ATOM 5717 C CA . LYS A 1 720 ? -34.328 -3.013 -4.790 1.00 85.31 720 LYS A CA 1
ATOM 5718 C C . LYS A 1 720 ? -34.508 -4.452 -4.304 1.00 85.31 720 LYS A C 1
ATOM 5720 O O . LYS A 1 720 ? -33.607 -4.977 -3.650 1.00 85.31 720 LYS A O 1
ATOM 5725 N N . GLY A 1 721 ? -35.637 -5.086 -4.613 1.00 92.25 721 GLY A N 1
ATOM 5726 C CA . GLY A 1 721 ? -35.913 -6.472 -4.221 1.00 92.25 721 GLY A CA 1
ATOM 5727 C C . GLY A 1 721 ? -35.338 -7.467 -5.226 1.00 92.25 721 GLY A C 1
ATOM 5728 O O . GLY A 1 721 ? -35.769 -7.482 -6.370 1.00 92.25 721 GLY A O 1
ATOM 5729 N N . VAL A 1 722 ? -34.379 -8.304 -4.839 1.00 95.12 722 VAL A N 1
ATOM 5730 C CA . VAL A 1 722 ? -33.791 -9.326 -5.722 1.00 95.12 722 VAL A CA 1
ATOM 5731 C C . VAL A 1 722 ? -34.584 -10.624 -5.621 1.00 95.12 722 VAL A C 1
ATOM 5733 O O . VAL A 1 722 ? -34.676 -11.197 -4.537 1.00 95.12 722 VAL A O 1
ATOM 5736 N N . VAL A 1 723 ? -35.128 -11.101 -6.743 1.00 96.81 723 VAL A N 1
ATOM 5737 C CA . VAL A 1 723 ? -35.983 -12.298 -6.790 1.00 96.81 723 VAL A CA 1
ATOM 5738 C C . VAL A 1 723 ? -35.153 -13.549 -7.087 1.00 96.81 723 VAL A C 1
ATOM 5740 O O . VAL A 1 723 ? -34.618 -13.697 -8.190 1.00 96.81 723 VAL A O 1
ATOM 5743 N N . ILE A 1 724 ? -35.074 -14.474 -6.123 1.00 97.19 724 ILE A N 1
ATOM 5744 C CA . ILE A 1 724 ? -34.309 -15.724 -6.255 1.00 97.19 724 ILE A CA 1
ATOM 5745 C C . ILE A 1 724 ? -35.226 -16.942 -6.221 1.00 97.19 724 ILE A C 1
ATOM 5747 O O . ILE A 1 724 ? -36.067 -17.089 -5.333 1.00 97.19 724 ILE A O 1
ATOM 5751 N N . SER A 1 725 ? -35.034 -17.843 -7.188 1.00 95.88 725 SER A N 1
ATOM 5752 C CA . SER A 1 725 ? -35.764 -19.110 -7.280 1.00 95.88 725 SER A CA 1
ATOM 5753 C C . SER A 1 725 ? -35.253 -20.160 -6.291 1.00 95.88 725 SER A C 1
ATOM 5755 O O . SER A 1 725 ? -34.084 -20.150 -5.897 1.00 95.88 725 SER A O 1
ATOM 5757 N N . HIS A 1 726 ? -36.103 -21.132 -5.944 1.00 96.88 726 HIS A N 1
ATOM 5758 C CA . HIS A 1 726 ? -35.688 -22.273 -5.119 1.00 96.88 726 HIS A CA 1
ATOM 5759 C C . HIS A 1 726 ? -34.473 -23.005 -5.706 1.00 96.88 726 HIS A C 1
ATOM 5761 O O . HIS A 1 726 ? -33.544 -23.335 -4.972 1.00 96.88 726 HIS A O 1
ATOM 5767 N N . ARG A 1 727 ? -34.469 -23.239 -7.023 1.00 96.00 727 ARG A N 1
ATOM 5768 C CA . ARG A 1 727 ? -33.402 -23.941 -7.744 1.00 96.00 727 ARG A CA 1
ATOM 5769 C C . ARG A 1 727 ? -32.074 -23.185 -7.705 1.00 96.00 727 ARG A C 1
ATOM 5771 O O . ARG A 1 727 ? -31.046 -23.829 -7.526 1.00 96.00 727 ARG A O 1
ATOM 5778 N N . GLY A 1 728 ? -32.093 -21.859 -7.866 1.00 94.81 728 GLY A N 1
ATOM 5779 C CA . GLY A 1 728 ? -30.882 -21.028 -7.845 1.00 94.81 728 GLY A CA 1
ATOM 5780 C C . GLY A 1 728 ? -30.142 -21.144 -6.513 1.00 94.81 728 GLY A C 1
ATOM 5781 O O . GLY A 1 728 ? -28.995 -21.586 -6.473 1.00 94.81 728 GLY A O 1
ATOM 5782 N N . ALA A 1 729 ? -30.846 -20.874 -5.412 1.00 96.50 729 ALA A N 1
ATOM 5783 C CA . ALA A 1 729 ? -30.286 -20.996 -4.066 1.00 96.50 729 ALA A CA 1
ATOM 5784 C C . ALA A 1 729 ? -29.897 -22.443 -3.708 1.00 96.50 729 ALA A C 1
ATOM 5786 O O . ALA A 1 729 ? -28.852 -22.676 -3.097 1.00 96.50 729 ALA A O 1
ATOM 5787 N N . LEU A 1 730 ? -30.710 -23.432 -4.109 1.00 97.19 730 LEU A N 1
ATOM 5788 C CA . LEU A 1 730 ? -30.438 -24.846 -3.835 1.00 97.19 730 LEU A CA 1
ATOM 5789 C C . LEU A 1 730 ? -29.176 -25.340 -4.553 1.00 97.19 730 LEU A C 1
ATOM 5791 O O . LEU A 1 730 ? -28.421 -26.118 -3.973 1.00 97.19 730 LEU A O 1
ATOM 5795 N N . ASN A 1 731 ? -28.936 -24.886 -5.787 1.00 96.94 731 ASN A N 1
ATOM 5796 C CA . ASN A 1 731 ? -27.723 -25.205 -6.535 1.00 96.94 731 ASN A CA 1
ATOM 5797 C C . ASN A 1 731 ? -26.468 -24.764 -5.770 1.00 96.94 731 ASN A C 1
ATOM 5799 O O . ASN A 1 731 ? -25.579 -25.585 -5.548 1.00 96.94 731 ASN A O 1
ATOM 5803 N N . THR A 1 732 ? -26.440 -23.512 -5.303 1.00 96.38 732 THR A N 1
ATOM 5804 C CA . THR A 1 732 ? -25.321 -22.985 -4.511 1.00 96.38 732 THR A CA 1
ATOM 5805 C C . THR A 1 732 ? -25.139 -23.777 -3.217 1.00 96.38 732 THR A C 1
ATOM 5807 O O . THR A 1 732 ? -24.041 -24.250 -2.941 1.00 96.38 732 THR A O 1
ATOM 5810 N N . CYS A 1 733 ? -26.213 -24.016 -2.456 1.00 96.56 733 CYS A N 1
ATOM 5811 C CA . CYS A 1 733 ? -26.130 -24.770 -1.199 1.00 96.56 733 CYS A CA 1
ATOM 5812 C C . CYS A 1 733 ? -25.573 -26.192 -1.396 1.00 96.56 733 CYS A C 1
ATOM 5814 O O . CYS A 1 733 ? -24.759 -26.658 -0.602 1.00 96.56 733 CYS A O 1
ATOM 5816 N N . CYS A 1 734 ? -26.007 -26.896 -2.446 1.00 96.00 734 CYS A N 1
ATOM 5817 C CA . CYS A 1 734 ? -25.549 -28.256 -2.731 1.00 96.00 734 CYS A CA 1
ATOM 5818 C C . CYS A 1 734 ? -24.077 -28.316 -3.162 1.00 96.00 734 CYS A C 1
ATOM 5820 O O . CYS A 1 734 ? -23.396 -29.260 -2.759 1.00 96.00 734 CYS A O 1
ATOM 5822 N N . ASP A 1 735 ? -23.584 -27.345 -3.942 1.00 96.25 735 ASP A N 1
ATOM 5823 C CA . ASP A 1 735 ? -22.156 -27.273 -4.284 1.00 96.25 735 ASP A CA 1
ATOM 5824 C C . ASP A 1 735 ? -21.324 -27.117 -3.013 1.00 96.25 735 ASP A C 1
ATOM 5826 O O . ASP A 1 735 ? -20.531 -28.001 -2.703 1.00 96.25 735 ASP A O 1
ATOM 5830 N N . ILE A 1 736 ? -21.576 -26.065 -2.226 1.00 96.25 736 ILE A N 1
ATOM 5831 C CA . ILE A 1 736 ? -20.769 -25.757 -1.038 1.00 96.25 736 ILE A CA 1
ATOM 5832 C C . ILE A 1 736 ? -20.760 -26.937 -0.053 1.00 96.25 736 ILE A C 1
ATOM 5834 O O . ILE A 1 736 ? -19.693 -27.335 0.419 1.00 96.25 736 ILE A O 1
ATOM 5838 N N . ASN A 1 737 ? -21.911 -27.580 0.181 1.00 96.75 737 ASN A N 1
ATOM 5839 C CA . ASN A 1 737 ? -21.978 -28.774 1.027 1.00 96.75 737 ASN A CA 1
ATOM 5840 C C . ASN A 1 737 ? -21.136 -29.936 0.486 1.00 96.75 737 ASN A C 1
ATOM 5842 O O . ASN A 1 737 ? -20.478 -30.625 1.262 1.00 96.75 737 ASN A O 1
ATOM 5846 N N . THR A 1 738 ? -21.170 -30.172 -0.828 1.00 95.00 738 THR A N 1
ATOM 5847 C CA . THR A 1 738 ? -20.415 -31.259 -1.470 1.00 95.00 738 THR A CA 1
ATOM 5848 C C . THR A 1 738 ? -18.919 -30.964 -1.443 1.00 95.00 738 THR A C 1
ATOM 5850 O O . THR A 1 738 ? -18.120 -31.828 -1.086 1.00 95.00 738 THR A O 1
ATOM 5853 N N . ARG A 1 739 ? -18.544 -29.729 -1.783 1.00 94.19 739 ARG A N 1
ATOM 5854 C CA . ARG A 1 739 ? -17.163 -29.263 -1.906 1.00 94.19 739 ARG A CA 1
ATOM 5855 C C . ARG A 1 739 ? -16.429 -29.268 -0.569 1.00 94.19 739 ARG A C 1
ATOM 5857 O O . ARG A 1 739 ? -15.297 -29.732 -0.510 1.00 94.19 739 ARG A O 1
ATOM 5864 N N . TYR A 1 740 ? -17.090 -28.820 0.498 1.00 95.38 740 TYR A N 1
ATOM 5865 C CA . TYR A 1 740 ? -16.492 -28.684 1.835 1.00 95.38 740 TYR A CA 1
ATOM 5866 C C . TYR A 1 740 ? -17.033 -29.690 2.858 1.00 95.38 740 TYR A C 1
ATOM 5868 O O . TYR A 1 740 ? -16.847 -29.528 4.069 1.00 95.38 740 TYR A O 1
ATOM 5876 N N . GLN A 1 741 ? -17.692 -30.741 2.359 1.00 95.25 741 GLN A N 1
ATOM 5877 C CA . GLN A 1 741 ? -18.132 -31.913 3.120 1.00 95.25 741 GLN A CA 1
ATOM 5878 C C . GLN A 1 741 ? -18.944 -31.543 4.369 1.00 95.25 741 GLN A C 1
ATOM 5880 O O . GLN A 1 741 ? -18.683 -32.032 5.466 1.00 95.25 741 GLN A O 1
ATOM 5885 N N . VAL A 1 742 ? -19.907 -30.634 4.217 1.00 97.12 742 VAL A N 1
ATOM 5886 C CA . VAL A 1 742 ? -20.791 -30.233 5.320 1.00 97.12 742 VAL A CA 1
ATOM 5887 C C . VAL A 1 742 ? -21.779 -31.355 5.624 1.00 97.12 742 VAL A C 1
ATOM 5889 O O . VAL A 1 742 ? -22.401 -31.898 4.708 1.00 97.12 742 VAL A O 1
ATOM 5892 N N . GLY A 1 743 ? -21.922 -31.713 6.903 1.00 95.44 743 GLY A N 1
ATOM 5893 C CA . GLY A 1 743 ? -22.706 -32.872 7.332 1.00 95.44 743 GLY A CA 1
ATOM 5894 C C . GLY A 1 743 ? -23.329 -32.761 8.732 1.00 95.44 743 GLY A C 1
ATOM 5895 O O . GLY A 1 743 ? -23.323 -31.691 9.339 1.00 95.44 743 GLY A O 1
ATOM 5896 N N . PRO A 1 744 ? -23.842 -33.878 9.289 1.00 94.62 744 PRO A N 1
ATOM 5897 C CA . PRO A 1 744 ? -24.613 -33.881 10.540 1.00 94.62 744 PRO A CA 1
ATOM 5898 C C . PRO A 1 744 ? -23.845 -33.489 11.806 1.00 94.62 744 PRO A C 1
ATOM 5900 O O . PRO A 1 744 ? -24.437 -33.220 12.849 1.00 94.62 744 PRO A O 1
ATOM 5903 N N . HIS A 1 745 ? -22.516 -33.499 11.740 1.00 94.06 745 HIS A N 1
ATOM 5904 C CA . HIS A 1 745 ? -21.658 -33.095 12.851 1.00 94.06 745 HIS A CA 1
ATOM 5905 C C . HIS A 1 745 ? -21.336 -31.602 12.828 1.00 94.06 745 HIS A C 1
ATOM 5907 O O . HIS A 1 745 ? -20.770 -31.097 13.796 1.00 94.06 745 HIS A O 1
ATOM 5913 N N . ASP A 1 746 ? -21.704 -30.903 11.753 1.00 97.56 746 ASP A N 1
ATOM 5914 C CA . ASP A 1 746 ? -21.380 -29.500 11.600 1.00 97.56 746 ASP A CA 1
ATOM 5915 C C . ASP A 1 746 ? -22.360 -28.577 12.286 1.00 97.56 746 ASP A C 1
ATOM 5917 O O . ASP A 1 746 ? -23.572 -28.804 12.335 1.00 97.56 746 ASP A O 1
ATOM 5921 N N . ARG A 1 747 ? -21.800 -27.491 12.803 1.00 97.44 747 ARG A N 1
ATOM 5922 C CA . ARG A 1 747 ? -22.539 -26.455 13.501 1.00 97.44 747 ARG A CA 1
ATOM 5923 C C . ARG A 1 747 ? -22.021 -25.115 13.037 1.00 97.44 747 ARG A C 1
ATOM 5925 O O . ARG A 1 747 ? -20.814 -24.890 13.089 1.00 97.44 747 ARG A O 1
ATOM 5932 N N . VAL A 1 748 ? -22.920 -24.247 12.592 1.00 97.12 748 VAL A N 1
ATOM 5933 C CA . VAL A 1 748 ? -22.573 -22.887 12.173 1.00 97.12 748 VAL A CA 1
ATOM 5934 C C . VAL A 1 748 ? -23.001 -21.892 13.241 1.00 97.12 748 VAL A C 1
ATOM 5936 O O . VAL A 1 748 ? -24.105 -21.989 13.787 1.00 97.12 748 VAL A O 1
ATOM 5939 N N . LEU A 1 749 ? -22.135 -20.924 13.533 1.00 94.75 749 LEU A N 1
ATOM 5940 C CA . LEU A 1 749 ? -22.530 -19.737 14.280 1.00 94.75 749 LEU A CA 1
ATOM 5941 C C . LEU A 1 749 ? -23.260 -18.801 13.311 1.00 94.75 749 LEU A C 1
ATOM 5943 O O . LEU A 1 749 ? -22.636 -18.165 12.465 1.00 94.75 749 LEU A O 1
ATOM 5947 N N . ALA A 1 750 ? -24.589 -18.743 13.399 1.00 92.06 750 ALA A N 1
ATOM 5948 C CA . ALA A 1 750 ? -25.417 -18.001 12.454 1.00 92.06 750 ALA A CA 1
ATOM 5949 C C . ALA A 1 750 ? -25.302 -16.493 12.725 1.00 92.06 750 ALA A C 1
ATOM 5951 O O . ALA A 1 750 ? -26.137 -15.918 13.425 1.00 92.06 750 ALA A O 1
ATOM 5952 N N . LEU A 1 751 ? -24.267 -15.838 12.191 1.00 89.06 751 LEU A N 1
ATOM 5953 C CA . LEU A 1 751 ? -23.974 -14.403 12.357 1.00 89.06 751 LEU A CA 1
ATOM 5954 C C . LEU A 1 751 ? -24.752 -13.519 11.380 1.00 89.06 751 LEU A C 1
ATOM 5956 O O . LEU A 1 751 ? -25.195 -12.426 11.745 1.00 89.06 751 LEU A O 1
ATOM 5960 N N . SER A 1 752 ? -25.018 -14.031 10.182 1.00 88.44 752 SER A N 1
ATOM 5961 C CA . SER A 1 752 ? -25.695 -13.325 9.094 1.00 88.44 752 SER A CA 1
ATOM 5962 C C . SER A 1 752 ? -27.111 -12.894 9.481 1.00 88.44 752 SER A C 1
ATOM 5964 O O . SER A 1 752 ? -27.891 -13.679 10.026 1.00 88.44 752 SER A O 1
ATOM 5966 N N . ALA A 1 753 ? -27.467 -11.634 9.239 1.00 87.50 753 ALA A N 1
ATOM 5967 C CA . ALA A 1 753 ? -28.849 -11.188 9.399 1.00 87.50 753 ALA A CA 1
ATOM 5968 C C . ALA A 1 753 ? -29.730 -11.806 8.301 1.00 87.50 753 ALA A C 1
ATOM 5970 O O . ALA A 1 753 ? -29.257 -12.019 7.190 1.00 87.50 753 ALA A O 1
ATOM 5971 N N . LEU A 1 754 ? -31.016 -12.050 8.575 1.00 91.12 754 LEU A N 1
ATOM 5972 C CA . LEU A 1 754 ? -31.905 -12.732 7.619 1.00 91.12 754 LEU A CA 1
ATOM 5973 C C . LEU A 1 754 ? -32.090 -11.967 6.290 1.00 91.12 754 LEU A C 1
ATOM 5975 O O . LEU A 1 754 ? -32.400 -12.554 5.260 1.00 91.12 754 LEU A O 1
ATOM 5979 N N . HIS A 1 755 ? -31.893 -10.647 6.308 1.00 88.56 755 HIS A N 1
ATOM 5980 C CA . HIS A 1 755 ? -31.933 -9.792 5.118 1.00 88.56 755 HIS A CA 1
ATOM 5981 C C . HIS A 1 755 ? -30.598 -9.736 4.356 1.00 88.56 755 HIS A C 1
ATOM 5983 O O . HIS A 1 755 ? -30.467 -8.965 3.410 1.00 88.56 755 HIS A O 1
ATOM 5989 N N . PHE A 1 756 ? -29.608 -10.527 4.772 1.00 87.81 756 PHE A N 1
ATOM 5990 C CA . PHE A 1 756 ? -28.341 -10.720 4.082 1.00 87.81 756 PHE A CA 1
ATOM 5991 C C . PHE A 1 756 ? -28.299 -12.142 3.520 1.00 87.81 756 PHE A C 1
ATOM 5993 O O . PHE A 1 756 ? -28.649 -13.102 4.210 1.00 87.81 756 PHE A O 1
ATOM 6000 N N . ASP A 1 757 ? -27.903 -12.287 2.260 1.00 90.19 757 ASP A N 1
ATOM 6001 C CA . ASP A 1 757 ? -27.990 -13.548 1.515 1.00 90.19 757 ASP A CA 1
ATOM 6002 C C . ASP A 1 757 ? -27.153 -14.690 2.108 1.00 90.19 757 ASP A C 1
ATOM 6004 O O . ASP A 1 757 ? -27.554 -15.844 1.986 1.00 90.19 757 ASP A O 1
ATOM 6008 N N . LEU A 1 758 ? -26.075 -14.404 2.845 1.00 92.12 758 LEU A N 1
ATOM 6009 C CA . LEU A 1 758 ? -25.312 -15.426 3.577 1.00 92.12 758 LEU A CA 1
ATOM 6010 C C . LEU A 1 758 ? -26.178 -16.245 4.550 1.00 92.12 758 LEU A C 1
ATOM 6012 O O . LEU A 1 758 ? -25.925 -17.434 4.750 1.00 92.12 758 LEU A O 1
ATOM 6016 N N . SER A 1 759 ? -27.242 -15.645 5.103 1.00 93.62 759 SER A N 1
ATOM 6017 C CA . SER A 1 759 ? -28.187 -16.357 5.976 1.00 93.62 759 SER A CA 1
ATOM 6018 C C . SER A 1 759 ? -28.920 -17.491 5.255 1.00 93.62 759 SER A C 1
ATOM 6020 O O . SER A 1 759 ? -29.321 -18.468 5.884 1.00 93.62 759 SER A O 1
ATOM 6022 N N . VAL A 1 760 ? -29.065 -17.405 3.930 1.00 96.38 760 VAL A N 1
ATOM 6023 C CA . VAL A 1 760 ? -29.698 -18.448 3.117 1.00 96.38 760 VAL A CA 1
ATOM 6024 C C . VAL A 1 760 ? -28.867 -19.729 3.185 1.00 96.38 760 VAL A C 1
ATOM 6026 O O . VAL A 1 760 ? -29.431 -20.809 3.356 1.00 96.38 760 VAL A O 1
ATOM 6029 N N . TYR A 1 761 ? -27.537 -19.630 3.123 1.00 96.94 761 TYR A N 1
ATOM 6030 C CA . TYR A 1 761 ? -26.680 -20.802 3.283 1.00 96.94 761 TYR A CA 1
ATOM 6031 C C . TYR A 1 761 ? -26.673 -21.319 4.722 1.00 96.94 761 TYR A C 1
ATOM 6033 O O . TYR A 1 761 ? -26.816 -22.528 4.918 1.00 96.94 761 TYR A O 1
ATOM 6041 N N . ASP A 1 762 ? -26.578 -20.427 5.717 1.00 95.06 762 ASP A N 1
ATOM 6042 C CA . ASP A 1 762 ? -26.624 -20.827 7.129 1.00 95.06 762 ASP A CA 1
ATOM 6043 C C . ASP A 1 762 ? -27.861 -21.692 7.393 1.00 95.06 762 ASP A C 1
ATOM 6045 O O . ASP A 1 762 ? -27.752 -22.764 7.973 1.00 95.06 762 ASP A O 1
ATOM 6049 N N . ILE A 1 763 ? -29.029 -21.283 6.891 1.00 96.75 763 ILE A N 1
ATOM 6050 C CA . ILE A 1 763 ? -30.289 -22.009 7.074 1.00 96.75 763 ILE A CA 1
ATOM 6051 C C . ILE A 1 763 ? -30.348 -23.258 6.194 1.00 96.75 763 ILE A C 1
ATOM 6053 O O . ILE A 1 763 ? -30.500 -24.372 6.692 1.00 96.75 763 ILE A O 1
ATOM 6057 N N . PHE A 1 764 ? -30.287 -23.094 4.874 1.00 97.62 764 PHE A N 1
ATOM 6058 C CA . PHE A 1 764 ? -30.650 -24.161 3.942 1.00 97.62 764 PHE A CA 1
ATOM 6059 C C . PHE A 1 764 ? -29.480 -25.054 3.548 1.00 97.62 764 PHE A C 1
ATOM 6061 O O . PHE A 1 764 ? -29.706 -26.222 3.232 1.00 97.62 764 PHE A O 1
ATOM 6068 N N . GLY A 1 765 ? -28.252 -24.537 3.577 1.00 96.56 765 GLY A N 1
ATOM 6069 C CA . GLY A 1 765 ? -27.029 -25.310 3.374 1.00 96.56 765 GLY A CA 1
ATOM 6070 C C . GLY A 1 765 ? -26.753 -26.225 4.561 1.00 96.56 765 GLY A C 1
ATOM 6071 O O . GLY A 1 765 ? -26.668 -27.442 4.397 1.00 96.56 765 GLY A O 1
ATOM 6072 N N . VAL A 1 766 ? -26.722 -25.679 5.776 1.00 97.62 766 VAL A N 1
ATOM 6073 C CA . VAL A 1 766 ? -26.350 -26.462 6.966 1.00 97.62 766 VAL A CA 1
ATOM 6074 C C . VAL A 1 766 ? -27.458 -27.430 7.390 1.00 97.62 766 VAL A C 1
ATOM 6076 O O . VAL A 1 766 ? -27.190 -28.619 7.576 1.00 97.62 766 VAL A O 1
ATOM 6079 N N . LEU A 1 767 ? -28.723 -26.991 7.465 1.00 97.56 767 LEU A N 1
ATOM 6080 C CA . LEU A 1 767 ? -29.802 -27.876 7.931 1.00 97.56 767 LEU A CA 1
ATOM 6081 C C . LEU A 1 767 ? -30.128 -29.006 6.944 1.00 97.56 767 LEU A C 1
ATOM 6083 O O . LEU A 1 767 ? -30.512 -30.100 7.352 1.00 97.56 767 LEU A O 1
ATOM 6087 N N . ARG A 1 768 ? -29.967 -28.803 5.626 1.00 96.06 768 ARG A N 1
ATOM 6088 C CA . ARG A 1 768 ? -30.171 -29.915 4.672 1.00 96.06 768 ARG A CA 1
ATOM 6089 C C . ARG A 1 768 ? -29.093 -30.990 4.781 1.00 96.06 768 ARG A C 1
ATOM 6091 O O . ARG A 1 768 ? -29.331 -32.116 4.355 1.00 96.06 768 ARG A O 1
ATOM 6098 N N . ALA A 1 769 ? -27.910 -30.619 5.270 1.00 96.12 769 ALA A N 1
ATOM 6099 C CA . ALA A 1 769 ? -26.799 -31.530 5.508 1.00 96.12 769 ALA A CA 1
ATOM 6100 C C . ALA A 1 769 ? -26.939 -32.285 6.842 1.00 96.12 769 ALA A C 1
ATOM 6102 O O . ALA A 1 769 ? -26.146 -33.180 7.125 1.00 96.12 769 ALA A O 1
ATOM 6103 N N . GLY A 1 770 ? -27.952 -31.944 7.646 1.00 96.75 770 GLY A N 1
ATOM 6104 C CA . GLY A 1 770 ? -28.183 -32.501 8.974 1.00 96.75 770 GLY A CA 1
ATOM 6105 C C . GLY A 1 770 ? -27.438 -31.788 10.100 1.00 96.75 770 GLY A C 1
ATOM 6106 O O . GLY A 1 770 ? -27.512 -32.254 11.233 1.00 96.75 770 GLY A O 1
ATOM 6107 N N . GLY A 1 771 ? -26.724 -30.694 9.810 1.00 97.00 771 GLY A N 1
ATOM 6108 C CA . GLY A 1 771 ? -26.012 -29.903 10.816 1.00 97.00 771 GLY A CA 1
ATOM 6109 C C . GLY A 1 771 ? -26.952 -29.080 11.705 1.00 97.00 771 GLY A C 1
ATOM 6110 O O . GLY A 1 771 ? -28.172 -29.214 11.625 1.00 97.00 771 GLY A O 1
ATOM 6111 N N . ALA A 1 772 ? -26.401 -28.198 12.539 1.00 97.69 772 ALA A N 1
ATOM 6112 C CA . ALA A 1 772 ? -27.189 -27.338 13.429 1.00 97.69 772 ALA A CA 1
ATOM 6113 C C . ALA A 1 772 ? -26.800 -25.853 13.350 1.00 97.69 772 ALA A C 1
ATOM 6115 O O . ALA A 1 772 ? -25.650 -25.509 13.073 1.00 97.69 772 ALA A O 1
ATOM 6116 N N . LEU A 1 773 ? -27.753 -24.966 13.646 1.00 97.38 773 LEU A N 1
ATOM 6117 C CA . LEU A 1 773 ? -27.526 -23.521 13.752 1.00 97.38 773 LEU A CA 1
ATOM 6118 C C . LEU A 1 773 ? -27.443 -23.106 15.219 1.00 97.38 773 LEU A C 1
ATOM 6120 O O . LEU A 1 773 ? -28.369 -23.345 15.998 1.00 97.38 773 LEU A O 1
ATOM 6124 N N . VAL A 1 774 ? -26.357 -22.428 15.574 1.00 96.25 774 VAL A N 1
ATOM 6125 C CA . VAL A 1 774 ? -26.216 -21.713 16.845 1.00 96.25 774 VAL A CA 1
ATOM 6126 C C . VAL A 1 774 ? -26.564 -20.254 16.576 1.00 96.25 774 VAL A C 1
ATOM 6128 O O . VAL A 1 774 ? -25.815 -19.539 15.908 1.00 96.25 774 VAL A O 1
ATOM 6131 N N . MET A 1 775 ? -27.742 -19.827 17.022 1.00 92.75 775 MET A N 1
ATOM 6132 C CA . MET A 1 775 ? -28.254 -18.490 16.732 1.00 92.75 775 MET A CA 1
ATOM 6133 C C . MET A 1 775 ? -27.558 -17.455 17.609 1.00 92.75 775 MET A C 1
ATOM 6135 O O . MET A 1 775 ? -27.593 -17.540 18.835 1.00 92.75 775 MET A O 1
ATOM 6139 N N . VAL A 1 776 ? -26.993 -16.436 16.968 1.00 89.12 776 VAL A N 1
ATOM 6140 C CA . VAL A 1 776 ? -26.459 -15.253 17.650 1.00 89.12 776 VAL A CA 1
ATOM 6141 C C . VAL A 1 776 ? -27.585 -14.244 17.839 1.00 89.12 776 VAL A C 1
ATOM 6143 O O . VAL A 1 776 ? -28.263 -13.896 16.869 1.00 89.12 776 VAL A O 1
ATOM 6146 N N . MET A 1 777 ? -27.799 -13.780 19.072 1.00 82.31 777 MET A N 1
ATOM 6147 C CA . MET A 1 777 ? -28.832 -12.783 19.363 1.00 82.31 777 MET A CA 1
ATOM 6148 C C . MET A 1 777 ? -28.463 -11.423 18.761 1.00 82.31 777 MET A C 1
ATOM 6150 O O . MET A 1 777 ? -27.310 -11.144 18.441 1.00 82.31 777 MET A O 1
ATOM 6154 N N . GLU A 1 778 ? -29.456 -10.551 18.607 1.00 73.94 778 GLU A N 1
ATOM 6155 C CA . GLU A 1 778 ? -29.285 -9.257 17.945 1.00 73.94 778 GLU A CA 1
ATOM 6156 C C . GLU A 1 778 ? -28.180 -8.387 18.572 1.00 73.94 778 GLU A C 1
ATOM 6158 O O . GLU A 1 778 ? -27.309 -7.881 17.869 1.00 73.94 778 GLU A O 1
ATOM 6163 N N . ASN A 1 779 ? -28.163 -8.289 19.902 1.00 70.06 779 ASN A N 1
ATOM 6164 C CA . ASN A 1 779 ? -27.150 -7.559 20.667 1.00 70.06 779 ASN A CA 1
ATOM 6165 C C . ASN A 1 779 ? -25.760 -8.219 20.639 1.00 70.06 779 ASN A C 1
ATOM 6167 O O . ASN A 1 779 ? -24.770 -7.545 20.890 1.00 70.06 779 ASN A O 1
ATOM 6171 N N . GLN A 1 780 ? -25.678 -9.508 20.299 1.00 80.56 780 GLN A N 1
ATOM 6172 C CA . GLN A 1 780 ? -24.429 -10.269 20.211 1.00 80.56 780 GLN A CA 1
ATOM 6173 C C . GLN A 1 780 ? -23.823 -10.243 18.798 1.00 80.56 780 GLN A C 1
ATOM 6175 O O . GLN A 1 780 ? -22.742 -10.782 18.584 1.00 80.56 780 GLN A O 1
ATOM 6180 N N . ARG A 1 781 ? -24.482 -9.637 17.794 1.00 75.38 781 ARG A N 1
ATOM 6181 C CA . ARG A 1 781 ? -24.020 -9.652 16.386 1.00 75.38 781 ARG A CA 1
ATOM 6182 C C . ARG A 1 781 ? -22.636 -9.043 16.150 1.00 75.38 781 ARG A C 1
ATOM 6184 O O . ARG A 1 781 ? -22.104 -9.220 15.059 1.00 75.38 781 ARG A O 1
ATOM 6191 N N . ARG A 1 782 ? -22.096 -8.289 17.107 1.00 76.12 782 ARG A N 1
ATOM 6192 C CA . ARG A 1 782 ? -20.747 -7.708 17.081 1.00 76.12 782 ARG A CA 1
ATOM 6193 C C . ARG A 1 782 ? -20.042 -7.913 18.421 1.00 76.12 782 ARG A C 1
ATOM 6195 O O . ARG A 1 782 ? -19.345 -7.027 18.873 1.00 76.12 782 ARG A O 1
ATOM 6202 N N . ASP A 1 783 ? -20.265 -9.041 19.081 1.00 80.19 783 ASP A N 1
ATOM 6203 C CA . ASP A 1 783 ? -19.684 -9.323 20.393 1.00 80.19 783 ASP A CA 1
ATOM 6204 C C . ASP A 1 783 ? -18.780 -10.564 20.312 1.00 80.19 783 ASP A C 1
ATOM 6206 O O . ASP A 1 783 ? -19.282 -11.691 20.384 1.00 80.19 783 ASP A O 1
ATOM 6210 N N . PRO A 1 784 ? -17.454 -10.386 20.147 1.00 85.19 784 PRO A N 1
ATOM 6211 C CA . PRO A 1 784 ? -16.512 -11.496 20.040 1.00 85.19 784 PRO A CA 1
ATOM 6212 C C . PRO A 1 784 ? -16.499 -12.384 21.277 1.00 85.19 784 PRO A C 1
ATOM 6214 O O . PRO A 1 784 ? -16.316 -13.593 21.146 1.00 85.19 784 PRO A O 1
ATOM 6217 N N . HIS A 1 785 ? -16.738 -11.812 22.459 1.00 83.44 785 HIS A N 1
ATOM 6218 C CA . HIS A 1 785 ? -16.790 -12.568 23.701 1.00 83.44 785 HIS A CA 1
ATOM 6219 C C . HIS A 1 785 ? -17.965 -13.550 23.688 1.00 83.44 785 HIS A C 1
ATOM 6221 O O . HIS A 1 785 ? -17.774 -14.752 23.886 1.00 83.44 785 HIS A O 1
ATOM 6227 N N . ALA A 1 786 ? -19.163 -13.063 23.351 1.00 84.38 786 ALA A N 1
ATOM 6228 C CA . ALA A 1 786 ? -20.342 -13.914 23.211 1.00 84.38 786 ALA A CA 1
ATOM 6229 C C . ALA A 1 786 ? -20.156 -14.986 22.125 1.00 84.38 786 ALA A C 1
ATOM 6231 O O . ALA A 1 786 ? -20.622 -16.116 22.278 1.00 84.38 786 ALA A O 1
ATOM 6232 N N . TRP A 1 787 ? -19.465 -14.668 21.025 1.00 93.44 787 TRP A N 1
ATOM 6233 C CA . TRP A 1 787 ? -19.146 -15.666 20.002 1.00 93.44 787 TRP A CA 1
ATOM 6234 C C . TRP A 1 787 ? -18.225 -16.746 20.539 1.00 93.44 787 TRP A C 1
ATOM 6236 O O . TRP A 1 787 ? -18.473 -17.918 20.264 1.00 93.44 787 TRP A O 1
ATOM 6246 N N . CYS A 1 788 ? -17.202 -16.367 21.310 1.00 92.38 788 CYS A N 1
ATOM 6247 C CA . CYS A 1 788 ? -16.264 -17.323 21.876 1.00 92.38 788 CYS A CA 1
ATOM 6248 C C . CYS A 1 788 ? -16.984 -18.312 22.806 1.00 92.38 788 CYS A C 1
ATOM 6250 O O . CYS A 1 788 ? -16.891 -19.527 22.611 1.00 92.38 788 CYS A O 1
ATOM 6252 N N . GLU A 1 789 ? -17.818 -17.804 23.723 1.00 90.19 789 GLU A N 1
ATOM 6253 C CA . GLU A 1 789 ? -18.668 -18.644 24.577 1.00 90.19 789 GLU A CA 1
ATOM 6254 C C . GLU A 1 789 ? -19.555 -19.591 23.758 1.00 90.19 789 GLU A C 1
ATOM 6256 O O . GLU A 1 789 ? -19.621 -20.790 24.041 1.00 90.19 789 GLU A O 1
ATOM 6261 N N . LEU A 1 790 ? -20.244 -19.079 22.733 1.00 92.56 790 LEU A N 1
ATOM 6262 C CA . LEU A 1 790 ? -21.156 -19.879 21.913 1.00 92.56 790 LEU A CA 1
ATOM 6263 C C . LEU A 1 790 ? -20.416 -20.952 21.104 1.00 92.56 790 LEU A C 1
ATOM 6265 O O . LEU A 1 790 ? -20.895 -22.088 21.022 1.00 92.56 790 LEU A O 1
ATOM 6269 N N . ILE A 1 791 ? -19.256 -20.619 20.532 1.00 95.06 791 ILE A N 1
ATOM 6270 C CA . ILE A 1 791 ? -18.425 -21.557 19.770 1.00 95.06 791 ILE A CA 1
ATOM 6271 C C . ILE A 1 791 ? -17.960 -22.695 20.676 1.00 95.06 791 ILE A C 1
ATOM 6273 O O . ILE A 1 791 ? -18.137 -23.857 20.307 1.00 95.06 791 ILE A O 1
ATOM 6277 N N . GLN A 1 792 ? -17.432 -22.390 21.864 1.00 93.06 792 GLN A N 1
ATOM 6278 C CA . GLN A 1 792 ? -16.975 -23.408 22.811 1.00 93.06 792 GLN A CA 1
ATOM 6279 C C . GLN A 1 792 ? -18.140 -24.253 23.341 1.00 93.06 792 GLN A C 1
ATOM 6281 O O . GLN A 1 792 ? -18.118 -25.484 23.257 1.00 93.06 792 GLN A O 1
ATOM 6286 N N . ARG A 1 793 ? -19.197 -23.606 23.844 1.00 93.19 793 ARG A N 1
ATOM 6287 C CA . ARG A 1 793 ? -20.352 -24.275 24.460 1.00 93.19 793 ARG A CA 1
ATOM 6288 C C . ARG A 1 793 ? -21.055 -25.222 23.500 1.00 93.19 793 ARG A C 1
ATOM 6290 O O . ARG A 1 793 ? -21.481 -26.307 23.898 1.00 93.19 793 ARG A O 1
ATOM 6297 N N . HIS A 1 794 ? -21.210 -24.805 22.248 1.00 93.44 794 HIS A N 1
ATOM 6298 C CA . HIS A 1 794 ? -21.949 -25.567 21.250 1.00 93.44 794 HIS A CA 1
ATOM 6299 C C . HIS A 1 794 ? -21.055 -26.306 20.261 1.00 93.44 794 HIS A C 1
ATOM 6301 O O . HIS A 1 794 ? -21.613 -26.974 19.395 1.00 93.44 794 HIS A O 1
ATOM 6307 N N . GLN A 1 795 ? -19.727 -26.262 20.412 1.00 94.25 795 GLN A N 1
ATOM 6308 C CA . GLN A 1 795 ? -18.766 -26.934 19.530 1.00 94.25 795 GLN A CA 1
ATOM 6309 C C . GLN A 1 795 ? -18.992 -26.545 18.061 1.00 94.25 795 GLN A C 1
ATOM 6311 O O . GLN A 1 795 ? -19.228 -27.394 17.201 1.00 94.25 795 GLN A O 1
ATOM 6316 N N . VAL A 1 796 ? -19.020 -25.236 17.792 1.00 97.50 796 VAL A N 1
ATOM 6317 C CA . VAL A 1 796 ? -19.211 -24.703 16.435 1.00 97.50 796 VAL A CA 1
ATOM 6318 C C . VAL A 1 796 ? -18.022 -25.093 15.561 1.00 97.50 796 VAL A C 1
ATOM 6320 O O . VAL A 1 796 ? -16.876 -24.872 15.938 1.00 97.50 796 VAL A O 1
ATOM 6323 N N . THR A 1 797 ? -18.304 -25.642 14.379 1.00 97.44 797 THR A N 1
ATOM 6324 C CA . THR A 1 797 ? -17.287 -26.121 13.431 1.00 97.44 797 THR A CA 1
ATOM 6325 C C . THR A 1 797 ? -17.181 -25.253 12.182 1.00 97.44 797 THR A C 1
ATOM 6327 O O . THR A 1 797 ? -16.147 -25.276 11.519 1.00 97.44 797 THR A O 1
ATOM 6330 N N . LEU A 1 798 ? -18.221 -24.493 11.840 1.00 97.62 798 LEU A N 1
ATOM 6331 C CA . LEU A 1 798 ? -18.276 -23.670 10.637 1.00 97.62 798 LEU A CA 1
ATOM 6332 C C . LEU A 1 798 ? -18.405 -22.194 10.997 1.00 97.62 798 LEU A C 1
ATOM 6334 O O . LEU A 1 798 ? -19.255 -21.805 11.801 1.00 97.62 798 LEU A O 1
ATOM 6338 N N . TRP A 1 799 ? -17.610 -21.372 10.326 1.00 97.31 799 TRP A N 1
ATOM 6339 C CA . TRP A 1 799 ? -17.733 -19.923 10.362 1.00 97.31 799 TRP A CA 1
ATOM 6340 C C . TRP A 1 799 ? -18.097 -19.404 8.975 1.00 97.31 799 TRP A C 1
ATOM 6342 O O . TRP A 1 799 ? -17.405 -19.718 8.012 1.00 97.31 799 TRP A O 1
ATOM 6352 N N . ASN A 1 800 ? -19.161 -18.610 8.871 1.00 95.25 800 ASN A N 1
ATOM 6353 C CA . ASN A 1 800 ? -19.617 -18.007 7.620 1.00 95.25 800 ASN A CA 1
ATOM 6354 C C . ASN A 1 800 ? -19.959 -16.530 7.851 1.00 95.25 800 ASN A C 1
ATOM 6356 O O . ASN A 1 800 ? -20.948 -16.222 8.521 1.00 95.25 800 ASN A O 1
ATOM 6360 N N . SER A 1 801 ? -19.132 -15.608 7.349 1.00 92.19 801 SER A N 1
ATOM 6361 C CA . SER A 1 801 ? -19.364 -14.171 7.541 1.00 92.19 801 SER A CA 1
ATOM 6362 C C . SER A 1 801 ? -18.582 -13.282 6.562 1.00 92.19 801 SER A C 1
ATOM 6364 O O . SER A 1 801 ? -17.908 -13.754 5.644 1.00 92.19 801 SER A O 1
ATOM 6366 N N . VAL A 1 802 ? -18.688 -11.963 6.759 1.00 86.50 802 VAL A N 1
ATOM 6367 C CA . VAL A 1 802 ? -17.806 -10.976 6.125 1.00 86.50 802 VAL A CA 1
ATOM 6368 C C . VAL A 1 802 ? -16.449 -10.892 6.843 1.00 86.50 802 VAL A C 1
ATOM 6370 O O . VAL A 1 802 ? -16.407 -11.075 8.064 1.00 86.50 802 VAL A O 1
ATOM 6373 N N . PRO A 1 803 ? -15.347 -10.545 6.145 1.00 85.62 803 PRO A N 1
ATOM 6374 C CA . PRO A 1 803 ? -13.994 -10.558 6.714 1.00 85.62 803 PRO A CA 1
ATOM 6375 C C . PRO A 1 803 ? -13.844 -9.752 8.004 1.00 85.62 803 PRO A C 1
ATOM 6377 O O . PRO A 1 803 ? -13.226 -10.232 8.946 1.00 85.62 803 PRO A O 1
ATOM 6380 N N . ALA A 1 804 ? -14.488 -8.583 8.088 1.00 78.00 804 ALA A N 1
ATOM 6381 C CA . ALA A 1 804 ? -14.422 -7.710 9.259 1.00 78.00 804 ALA A CA 1
ATOM 6382 C C . ALA A 1 804 ? -14.891 -8.388 10.561 1.00 78.00 804 ALA A C 1
ATOM 6384 O O . ALA A 1 804 ? -14.321 -8.147 11.620 1.00 78.00 804 ALA A O 1
ATOM 6385 N N . LEU A 1 805 ? -15.909 -9.259 10.505 1.00 86.31 805 LEU A N 1
ATOM 6386 C CA . LEU A 1 805 ? -16.377 -9.972 11.700 1.00 86.31 805 LEU A CA 1
ATOM 6387 C C . LEU A 1 805 ? -15.406 -11.084 12.101 1.00 86.31 805 LEU A C 1
ATOM 6389 O O . LEU A 1 805 ? -15.212 -11.323 13.287 1.00 86.31 805 LEU A O 1
ATOM 6393 N N . PHE A 1 806 ? -14.794 -11.762 11.129 1.00 92.62 806 PHE A N 1
ATOM 6394 C CA . PHE A 1 806 ? -13.799 -12.790 11.425 1.00 92.62 806 PHE A CA 1
ATOM 6395 C C . PHE A 1 806 ? -12.509 -12.190 11.989 1.00 92.62 806 PHE A C 1
ATOM 6397 O O . PHE A 1 806 ? -11.973 -12.710 12.959 1.00 92.62 806 PHE A O 1
ATOM 6404 N N . ASP A 1 807 ? -12.061 -11.057 11.450 1.00 88.69 807 ASP A N 1
ATOM 6405 C CA . ASP A 1 807 ? -10.921 -10.313 11.988 1.00 88.69 807 ASP A CA 1
ATOM 6406 C C . ASP A 1 807 ? -11.183 -9.833 13.423 1.00 88.69 807 ASP A C 1
ATOM 6408 O O . ASP A 1 807 ? -10.319 -9.919 14.290 1.00 88.69 807 ASP A O 1
ATOM 6412 N N . MET A 1 808 ? -12.411 -9.407 13.722 1.00 84.81 808 MET A N 1
ATOM 6413 C CA . MET A 1 808 ? -12.797 -9.030 15.081 1.00 84.81 808 MET A CA 1
ATOM 6414 C C . MET A 1 808 ? -12.749 -10.222 16.057 1.00 84.81 808 MET A C 1
ATOM 6416 O O . MET A 1 808 ? -12.286 -10.053 17.184 1.00 84.81 808 MET A O 1
ATOM 6420 N N . LEU A 1 809 ? -13.157 -11.427 15.625 1.00 92.06 809 LEU A N 1
ATOM 6421 C CA . LEU A 1 809 ? -12.971 -12.659 16.407 1.00 92.06 809 LEU A CA 1
ATOM 6422 C C . LEU A 1 809 ? -11.482 -12.940 16.634 1.00 92.06 809 LEU A C 1
ATOM 6424 O O . LEU A 1 809 ? -11.071 -13.122 17.775 1.00 92.06 809 LEU A O 1
ATOM 6428 N N . LEU A 1 810 ? -10.680 -12.969 15.564 1.00 92.38 810 LEU A N 1
ATOM 6429 C CA . LEU A 1 810 ? -9.254 -13.282 15.659 1.00 92.38 810 LEU A CA 1
ATOM 6430 C C . LEU A 1 810 ? -8.522 -12.274 16.542 1.00 92.38 810 LEU A C 1
ATOM 6432 O O . LEU A 1 810 ? -7.786 -12.684 17.426 1.00 92.38 810 LEU A O 1
ATOM 6436 N N . THR A 1 811 ? -8.787 -10.979 16.374 1.00 84.12 811 THR A N 1
ATOM 6437 C CA . THR A 1 811 ? -8.188 -9.904 17.173 1.00 84.12 811 THR A CA 1
ATOM 6438 C C . THR A 1 811 ? -8.521 -10.046 18.659 1.00 84.12 811 THR A C 1
ATOM 6440 O O . THR A 1 811 ? -7.651 -9.853 19.508 1.00 84.12 811 THR A O 1
ATOM 6443 N N . TRP A 1 812 ? -9.773 -10.380 18.992 1.00 84.25 812 TRP A N 1
ATOM 6444 C CA . TRP A 1 812 ? -10.167 -10.676 20.370 1.00 84.25 812 TRP A CA 1
ATOM 6445 C C . TRP A 1 812 ? -9.399 -11.888 20.908 1.00 84.25 812 TRP A C 1
ATOM 6447 O O . TRP A 1 812 ? -8.756 -11.802 21.951 1.00 84.25 812 TRP A O 1
ATOM 6457 N N . CYS A 1 813 ? -9.404 -12.998 20.175 1.00 87.81 813 CYS A N 1
ATOM 6458 C CA . CYS A 1 813 ? -8.735 -14.230 20.580 1.00 87.81 813 CYS A CA 1
ATOM 6459 C C . CYS A 1 813 ? -7.216 -14.070 20.730 1.00 87.81 813 CYS A C 1
ATOM 6461 O O . CYS A 1 813 ? -6.641 -14.562 21.695 1.00 87.81 813 CYS A O 1
ATOM 6463 N N . GLU A 1 814 ? -6.571 -13.331 19.830 1.00 86.50 814 GLU A N 1
ATOM 6464 C CA . GLU A 1 814 ? -5.153 -12.967 19.902 1.00 86.50 814 GLU A CA 1
ATOM 6465 C C . GLU A 1 814 ? -4.863 -12.110 21.144 1.00 86.50 814 GLU A C 1
ATOM 6467 O O . GLU A 1 814 ? -3.870 -12.342 21.832 1.00 86.50 814 GLU A O 1
ATOM 6472 N N . GLY A 1 815 ? -5.743 -11.150 21.458 1.00 71.88 815 GLY A N 1
ATOM 6473 C CA . GLY A 1 815 ? -5.596 -10.254 22.606 1.00 71.88 815 GLY A CA 1
ATOM 6474 C C . GLY A 1 815 ? -5.815 -10.921 23.967 1.00 71.88 815 GLY A C 1
ATOM 6475 O O . GLY A 1 815 ? -5.167 -10.539 24.938 1.00 71.88 815 GLY A O 1
ATOM 6476 N N . PHE A 1 816 ? -6.698 -11.920 24.041 1.00 73.62 816 PHE A N 1
ATOM 6477 C CA . PHE A 1 816 ? -7.032 -12.647 25.275 1.00 73.62 816 PHE A CA 1
ATOM 6478 C C . PHE A 1 816 ? -6.415 -14.053 25.356 1.00 73.62 816 PHE A C 1
ATOM 6480 O O . PHE A 1 816 ? -6.712 -14.787 26.296 1.00 73.62 816 PHE A O 1
ATOM 6487 N N . ALA A 1 817 ? -5.573 -14.435 24.387 1.00 75.88 817 ALA A N 1
ATOM 6488 C CA . ALA A 1 817 ? -5.036 -15.792 24.229 1.00 75.88 817 ALA A CA 1
ATOM 6489 C C . ALA A 1 817 ? -6.127 -16.888 24.240 1.00 75.88 817 ALA A C 1
ATOM 6491 O O . ALA A 1 817 ? -5.922 -17.999 24.729 1.00 75.88 817 ALA A O 1
ATOM 6492 N N . ASP A 1 818 ? -7.304 -16.572 23.698 1.00 78.19 818 ASP A N 1
ATOM 6493 C CA . ASP A 1 818 ? -8.445 -17.479 23.640 1.00 78.19 818 ASP A CA 1
ATOM 6494 C C . ASP A 1 818 ? -8.317 -18.406 22.420 1.00 78.19 818 ASP A C 1
ATOM 6496 O O . ASP A 1 818 ? -8.371 -17.965 21.273 1.00 78.19 818 ASP A O 1
ATOM 6500 N N . ALA A 1 819 ? -8.175 -19.710 22.657 1.00 88.12 819 ALA A N 1
ATOM 6501 C CA . ALA A 1 819 ? -8.017 -20.715 21.605 1.00 88.12 819 ALA A CA 1
ATOM 6502 C C . ALA A 1 819 ? -9.319 -21.057 20.852 1.00 88.12 819 ALA A C 1
ATOM 6504 O O . ALA A 1 819 ? -9.322 -21.943 20.001 1.00 88.12 819 ALA A O 1
ATOM 6505 N N . THR A 1 820 ? -10.438 -20.375 21.121 1.00 90.50 820 THR A N 1
ATOM 6506 C CA . THR A 1 820 ? -11.755 -20.682 20.538 1.00 90.50 820 THR A CA 1
ATOM 6507 C C . THR A 1 820 ? -11.781 -20.943 19.018 1.00 90.50 820 THR A C 1
ATOM 6509 O O . THR A 1 820 ? -12.477 -21.883 18.606 1.00 90.50 820 THR A O 1
ATOM 6512 N N . PRO A 1 821 ? -11.047 -20.198 18.162 1.00 93.81 821 PRO A N 1
ATOM 6513 C CA . PRO A 1 821 ? -11.027 -20.450 16.721 1.00 93.81 821 PRO A CA 1
ATOM 6514 C C . PRO A 1 821 ? -10.525 -21.852 16.335 1.00 93.81 821 PRO A C 1
ATOM 6516 O O . PRO A 1 821 ? -10.838 -22.314 15.238 1.00 93.81 821 PRO A O 1
ATOM 6519 N N . GLU A 1 822 ? -9.829 -22.567 17.230 1.00 94.25 822 GLU A N 1
ATOM 6520 C CA . GLU A 1 822 ? -9.416 -23.964 17.039 1.00 94.25 822 GLU A CA 1
ATOM 6521 C C . GLU A 1 822 ? -10.611 -24.888 16.755 1.00 94.25 822 GLU A C 1
ATOM 6523 O O . GLU A 1 822 ? -10.485 -25.831 15.976 1.00 94.25 822 GLU A O 1
ATOM 6528 N N . ASN A 1 823 ? -11.802 -24.601 17.294 1.00 95.31 823 ASN A N 1
ATOM 6529 C CA . ASN A 1 823 ? -13.006 -25.413 17.065 1.00 95.31 823 ASN A CA 1
ATOM 6530 C C . ASN A 1 823 ? -13.532 -25.327 15.621 1.00 95.31 823 ASN A C 1
ATOM 6532 O O . ASN A 1 823 ? -14.122 -26.287 15.111 1.00 95.31 823 ASN A O 1
ATOM 6536 N N . LEU A 1 824 ? -13.261 -24.220 14.925 1.00 97.06 824 LEU A N 1
ATOM 6537 C CA . LEU A 1 824 ? -13.743 -23.962 13.571 1.00 97.06 824 LEU A CA 1
ATOM 6538 C C . LEU A 1 824 ? -12.920 -24.776 12.572 1.00 97.06 824 LEU A C 1
ATOM 6540 O O . LEU A 1 824 ? -11.754 -24.473 12.358 1.00 97.06 824 LEU A O 1
ATOM 6544 N N . ARG A 1 825 ? -13.496 -25.799 11.934 1.00 96.00 825 ARG A N 1
ATOM 6545 C CA . ARG A 1 825 ? -12.811 -26.596 10.899 1.00 96.00 825 ARG A CA 1
ATOM 6546 C C . ARG A 1 825 ? -12.729 -25.893 9.550 1.00 96.00 825 ARG A C 1
ATOM 6548 O O . ARG A 1 825 ? -11.820 -26.189 8.778 1.00 96.00 825 ARG A O 1
ATOM 6555 N N . ALA A 1 826 ? -13.705 -25.039 9.255 1.00 96.44 826 ALA A N 1
ATOM 6556 C CA . ALA A 1 826 ? -13.811 -24.341 7.986 1.00 96.44 826 ALA A CA 1
ATOM 6557 C C . ALA A 1 826 ? -14.333 -22.920 8.199 1.00 96.44 826 ALA A C 1
ATOM 6559 O O . ALA A 1 826 ? -15.352 -22.705 8.864 1.00 96.44 826 ALA A O 1
ATOM 6560 N N . VAL A 1 827 ? -13.629 -21.966 7.599 1.00 97.50 827 VAL A N 1
ATOM 6561 C CA . VAL A 1 827 ? -13.926 -20.538 7.636 1.00 97.50 827 VAL A CA 1
ATOM 6562 C C . VAL A 1 827 ? -14.239 -20.082 6.218 1.00 97.50 827 VAL A C 1
ATOM 6564 O O . VAL A 1 827 ? -13.405 -20.166 5.323 1.00 97.50 827 VAL A O 1
ATOM 6567 N N . MET A 1 828 ? -15.462 -19.608 6.024 1.00 96.25 828 MET A N 1
ATOM 6568 C CA . MET A 1 828 ? -16.029 -19.139 4.768 1.00 96.25 828 MET A CA 1
ATOM 6569 C C . MET A 1 828 ? -16.182 -17.619 4.832 1.00 96.25 828 MET A C 1
ATOM 6571 O O . MET A 1 828 ? -17.046 -17.112 5.550 1.00 96.25 828 MET A O 1
ATOM 6575 N N . LEU A 1 829 ? -15.335 -16.889 4.101 1.00 93.19 829 LEU A N 1
ATOM 6576 C CA . LEU A 1 829 ? -15.357 -15.425 4.066 1.00 93.19 829 LEU A CA 1
ATOM 6577 C C . LEU A 1 829 ? -15.787 -14.914 2.699 1.00 93.19 829 LEU A C 1
ATOM 6579 O O . LEU A 1 829 ? -15.314 -15.379 1.662 1.00 93.19 829 LEU A O 1
ATOM 6583 N N . SER A 1 830 ? -16.685 -13.934 2.696 1.00 88.25 830 SER A N 1
ATOM 6584 C CA . SER A 1 830 ? -17.189 -13.323 1.466 1.00 88.25 830 SER A CA 1
ATOM 6585 C C . SER A 1 830 ? -17.778 -11.942 1.720 1.00 88.25 830 SER A C 1
ATOM 6587 O O . SER A 1 830 ? -17.845 -11.472 2.848 1.00 88.25 830 SER A O 1
ATOM 6589 N N . GLY A 1 831 ? -18.225 -11.263 0.668 1.00 76.56 831 GLY A N 1
ATOM 6590 C CA . GLY A 1 831 ? -18.963 -10.011 0.813 1.00 76.56 831 GLY A CA 1
ATOM 6591 C C . GLY A 1 831 ? -18.089 -8.763 0.934 1.00 76.56 831 GLY A C 1
ATOM 6592 O O . GLY A 1 831 ? -18.598 -7.695 0.617 1.00 76.56 831 GLY A O 1
ATOM 6593 N N . ASP A 1 832 ? -16.787 -8.864 1.220 1.00 72.62 832 ASP A N 1
ATOM 6594 C CA . ASP A 1 832 ? -15.826 -7.745 1.188 1.00 72.62 832 ASP A CA 1
ATOM 6595 C C . ASP A 1 832 ? -14.402 -8.194 0.807 1.00 72.62 832 ASP A C 1
ATOM 6597 O O . ASP A 1 832 ? -14.173 -9.376 0.554 1.00 72.62 832 ASP A O 1
ATOM 6601 N N . TRP A 1 833 ? -13.467 -7.246 0.726 1.00 73.75 833 TRP A N 1
ATOM 6602 C CA . TRP A 1 833 ? -12.040 -7.508 0.547 1.00 73.75 833 TRP A CA 1
ATOM 6603 C C . TRP A 1 833 ? -11.494 -8.380 1.686 1.00 73.75 833 TRP A C 1
ATOM 6605 O O . TRP A 1 833 ? -11.706 -8.081 2.860 1.00 73.75 833 TRP A O 1
ATOM 6615 N N . ILE A 1 834 ? -10.779 -9.452 1.345 1.00 81.56 834 ILE A N 1
ATOM 6616 C CA . ILE A 1 834 ? -10.194 -10.384 2.315 1.00 81.56 834 ILE A CA 1
ATOM 6617 C C . ILE A 1 834 ? -8.703 -10.057 2.456 1.00 81.56 834 ILE A C 1
ATOM 6619 O O . ILE A 1 834 ? -7.966 -10.086 1.468 1.00 81.56 834 ILE A O 1
ATOM 6623 N N . GLY A 1 835 ? -8.269 -9.730 3.676 1.00 78.69 835 GLY A N 1
ATOM 6624 C CA . GLY A 1 835 ? -6.864 -9.464 3.994 1.00 78.69 835 GLY A CA 1
ATOM 6625 C C . GLY A 1 835 ? -5.975 -10.692 3.780 1.00 78.69 835 GLY A C 1
ATOM 6626 O O . GLY A 1 835 ? -6.383 -11.819 4.067 1.00 78.69 835 GLY A O 1
ATOM 6627 N N . LEU A 1 836 ? -4.757 -10.471 3.275 1.00 84.88 836 LEU A N 1
ATOM 6628 C CA . LEU A 1 836 ? -3.764 -11.525 3.017 1.00 84.88 836 LEU A CA 1
ATOM 6629 C C . LEU A 1 836 ? -3.246 -12.183 4.309 1.00 84.88 836 LEU A C 1
ATOM 6631 O O . LEU A 1 836 ? -2.729 -13.295 4.266 1.00 84.88 836 LEU A O 1
ATOM 6635 N N . ASP A 1 837 ? -3.385 -11.509 5.452 1.00 87.38 837 ASP A N 1
ATOM 6636 C CA . ASP A 1 837 ? -2.948 -11.959 6.776 1.00 87.38 837 ASP A CA 1
ATOM 6637 C C . ASP A 1 837 ? -3.943 -12.915 7.459 1.00 87.38 837 ASP A C 1
ATOM 6639 O O . ASP A 1 837 ? -3.535 -13.765 8.255 1.00 87.38 837 ASP A O 1
ATOM 6643 N N . LEU A 1 838 ? -5.238 -12.821 7.130 1.00 89.94 838 LEU A N 1
ATOM 6644 C CA . LEU A 1 838 ? -6.300 -13.598 7.781 1.00 89.94 838 LEU A CA 1
ATOM 6645 C C . LEU A 1 838 ? -6.099 -15.125 7.714 1.00 89.94 838 LEU A C 1
ATOM 6647 O O . LEU A 1 838 ? -6.312 -15.775 8.742 1.00 89.94 838 LEU A O 1
ATOM 6651 N N . PRO A 1 839 ? -5.668 -15.735 6.585 1.00 93.25 839 PRO A N 1
ATOM 6652 C CA . PRO A 1 839 ? -5.408 -17.174 6.537 1.00 93.25 839 PRO A CA 1
ATOM 6653 C C . PRO A 1 839 ? -4.326 -17.615 7.527 1.00 93.25 839 PRO A C 1
ATOM 6655 O O . PRO A 1 839 ? -4.493 -18.619 8.218 1.00 93.25 839 PRO A O 1
ATOM 6658 N N . ALA A 1 840 ? -3.228 -16.857 7.623 1.00 91.81 840 ALA A N 1
ATOM 6659 C CA . ALA A 1 840 ? -2.119 -17.171 8.520 1.00 91.81 840 ALA A CA 1
ATOM 6660 C C . ALA A 1 840 ? -2.520 -17.002 9.992 1.00 91.81 840 ALA A C 1
ATOM 6662 O O . ALA A 1 840 ? -2.213 -17.864 10.814 1.00 91.81 840 ALA A O 1
ATOM 6663 N N . ARG A 1 841 ? -3.256 -15.932 10.315 1.00 93.50 841 ARG A N 1
ATOM 6664 C CA . ARG A 1 841 ? -3.762 -15.672 11.671 1.00 93.50 841 ARG A CA 1
ATOM 6665 C C . ARG A 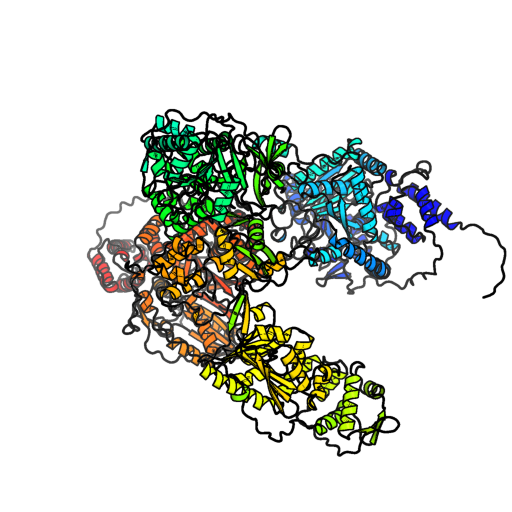1 841 ? -4.736 -16.748 12.139 1.00 93.50 841 ARG A C 1
ATOM 6667 O O . ARG A 1 841 ? -4.572 -17.283 13.227 1.00 93.50 841 ARG A O 1
ATOM 6674 N N . TYR A 1 842 ? -5.681 -17.159 11.294 1.00 95.25 842 TYR A N 1
ATOM 6675 C CA . TYR A 1 842 ? -6.564 -18.289 11.601 1.00 95.25 842 TYR A CA 1
ATOM 6676 C C . TYR A 1 842 ? -5.790 -19.596 11.826 1.00 95.25 842 TYR A C 1
ATOM 6678 O O . TYR A 1 842 ? -6.052 -20.322 12.786 1.00 95.25 842 TYR A O 1
ATOM 6686 N N . ARG A 1 843 ? -4.803 -19.892 10.973 1.00 93.88 843 ARG A N 1
ATOM 6687 C CA . ARG A 1 843 ? -4.009 -21.123 11.089 1.00 93.88 843 ARG A CA 1
ATOM 6688 C C . ARG A 1 843 ? -3.090 -21.178 12.296 1.00 93.88 843 ARG A C 1
ATOM 6690 O O . ARG A 1 843 ? -2.730 -22.281 12.693 1.00 93.88 843 ARG A O 1
ATOM 6697 N N . ALA A 1 844 ? -2.764 -20.038 12.902 1.00 92.88 844 ALA A N 1
ATOM 6698 C CA . ALA A 1 844 ? -2.090 -20.016 14.195 1.00 92.88 844 ALA A CA 1
ATOM 6699 C C . ALA A 1 844 ? -2.931 -20.702 15.292 1.00 92.88 844 ALA A C 1
ATOM 6701 O O . ALA A 1 844 ? -2.360 -21.288 16.205 1.00 92.88 844 ALA A O 1
ATOM 6702 N N . PHE A 1 845 ? -4.266 -20.690 15.167 1.00 94.31 845 PHE A N 1
ATOM 6703 C CA . PHE A 1 845 ? -5.181 -21.429 16.044 1.00 94.31 845 PHE A CA 1
ATOM 6704 C C . PHE A 1 845 ? -5.494 -22.836 15.520 1.00 94.31 845 PHE A C 1
ATOM 6706 O O . PHE A 1 845 ? -5.549 -23.784 16.297 1.00 94.31 845 PHE A O 1
ATOM 6713 N N . ARG A 1 846 ? -5.705 -22.997 14.203 1.00 94.25 846 ARG A N 1
ATOM 6714 C CA . ARG A 1 846 ? -5.989 -24.304 13.584 1.00 94.25 846 ARG A CA 1
ATOM 6715 C C . ARG A 1 846 ? -5.170 -24.527 12.306 1.00 94.25 846 ARG A C 1
ATOM 6717 O O . ARG A 1 846 ? -5.656 -24.200 11.222 1.00 94.25 846 ARG A O 1
ATOM 6724 N N . PRO A 1 847 ? -3.978 -25.147 12.382 1.00 91.88 847 PRO A N 1
ATOM 6725 C CA . PRO A 1 847 ? -3.093 -25.331 11.224 1.00 91.88 847 PRO A CA 1
ATOM 6726 C C . PRO A 1 847 ? -3.751 -26.046 10.031 1.00 91.88 847 PRO A C 1
ATOM 6728 O O . PRO A 1 847 ? -3.564 -25.662 8.880 1.00 91.88 847 PRO A O 1
ATOM 6731 N N . GLN A 1 848 ? -4.583 -27.051 10.313 1.00 91.31 848 GLN A N 1
ATOM 6732 C CA . GLN A 1 848 ? -5.350 -27.842 9.343 1.00 91.31 848 GLN A CA 1
ATOM 6733 C C . GLN A 1 848 ? -6.723 -27.242 8.987 1.00 91.31 848 GLN A C 1
ATOM 6735 O O . GLN A 1 848 ? -7.559 -27.921 8.390 1.00 91.31 848 GLN A O 1
ATOM 6740 N N . GLY A 1 849 ? -7.004 -26.011 9.415 1.00 94.06 849 GLY A N 1
ATOM 6741 C CA . GLY A 1 849 ? -8.258 -25.322 9.139 1.00 94.06 849 GLY A CA 1
ATOM 6742 C C . GLY A 1 849 ? -8.414 -24.974 7.659 1.00 94.06 849 GLY A C 1
ATOM 6743 O O . GLY A 1 849 ? -7.482 -24.468 7.025 1.00 94.06 849 GLY A O 1
ATOM 6744 N N . GLN A 1 850 ? -9.604 -25.215 7.103 1.00 95.94 850 GLN A N 1
ATOM 6745 C CA . GLN A 1 850 ? -9.926 -24.795 5.740 1.00 95.94 850 GLN A CA 1
ATOM 6746 C C . GLN A 1 850 ? -10.274 -23.308 5.734 1.00 95.94 850 GLN A C 1
ATOM 6748 O O . GLN A 1 850 ? -11.179 -22.876 6.449 1.00 95.94 850 GLN A O 1
ATOM 6753 N N . PHE A 1 851 ? -9.582 -22.529 4.908 1.00 96.88 851 PHE A N 1
ATOM 6754 C CA . PHE A 1 851 ? -9.873 -21.115 4.703 1.00 96.88 851 PHE A CA 1
ATOM 6755 C C . PHE A 1 851 ? -10.387 -20.921 3.280 1.00 96.88 851 PHE A C 1
ATOM 6757 O O . PHE A 1 851 ? -9.657 -21.132 2.310 1.00 96.88 851 PHE A O 1
ATOM 6764 N N . ILE A 1 852 ? -11.654 -20.544 3.154 1.00 96.38 852 ILE A N 1
ATOM 6765 C CA . ILE A 1 852 ? -12.353 -20.440 1.882 1.00 96.38 852 ILE A CA 1
ATOM 6766 C C . ILE A 1 852 ? -12.732 -18.984 1.638 1.00 96.38 852 ILE A C 1
ATOM 6768 O O . ILE A 1 852 ? -13.545 -18.403 2.361 1.00 96.38 852 ILE A O 1
ATOM 6772 N N . ALA A 1 853 ? -12.181 -18.419 0.571 1.00 93.38 853 ALA A N 1
ATOM 6773 C CA . ALA A 1 853 ? -12.609 -17.149 0.019 1.00 93.38 853 ALA A CA 1
ATOM 6774 C C . ALA A 1 853 ? -13.709 -17.379 -1.018 1.00 93.38 853 ALA A C 1
ATOM 6776 O O . ALA A 1 853 ? -13.552 -18.174 -1.945 1.00 93.38 853 ALA A O 1
ATOM 6777 N N . MET A 1 854 ? -14.830 -16.680 -0.875 1.00 91.75 854 MET A N 1
ATOM 6778 C CA . MET A 1 854 ? -15.945 -16.761 -1.814 1.00 91.75 854 MET A CA 1
ATOM 6779 C C . MET A 1 854 ? -16.388 -15.373 -2.257 1.00 91.75 854 MET A C 1
ATOM 6781 O O . MET A 1 854 ? -16.282 -14.382 -1.534 1.00 91.75 854 MET A O 1
ATOM 6785 N N . GLY A 1 855 ? -16.922 -15.315 -3.469 1.00 87.69 855 GLY A N 1
ATOM 6786 C CA . GLY A 1 855 ? -17.446 -14.105 -4.081 1.00 87.69 855 GLY A CA 1
ATOM 6787 C C . GLY A 1 855 ? -18.776 -14.382 -4.763 1.00 87.69 855 GLY A C 1
ATOM 6788 O O . GLY A 1 855 ? -19.144 -15.529 -5.029 1.00 87.69 855 GLY A O 1
ATOM 6789 N N . GLY A 1 856 ? -19.520 -13.315 -5.013 1.00 87.06 856 GLY A N 1
ATOM 6790 C CA . GLY A 1 856 ? -20.824 -13.389 -5.646 1.00 87.06 856 GLY A CA 1
ATOM 6791 C C . GLY A 1 856 ? -21.661 -12.152 -5.370 1.00 87.06 856 GLY A C 1
ATOM 6792 O O . GLY A 1 856 ? -21.185 -11.131 -4.861 1.00 87.06 856 GLY A O 1
ATOM 6793 N N . ALA A 1 857 ? -22.930 -12.263 -5.726 1.00 87.69 857 ALA A N 1
ATOM 6794 C CA . ALA A 1 857 ? -23.927 -11.239 -5.495 1.00 87.69 857 ALA A CA 1
ATOM 6795 C C . ALA A 1 857 ? -25.244 -11.889 -5.079 1.00 87.69 857 ALA A C 1
ATOM 6797 O O . ALA A 1 857 ? -25.534 -13.026 -5.462 1.00 87.69 857 ALA A O 1
ATOM 6798 N N . THR A 1 858 ? -26.088 -11.129 -4.383 1.00 89.50 858 THR A N 1
ATOM 6799 C CA . THR A 1 858 ? -27.463 -11.544 -4.099 1.00 89.50 858 THR A CA 1
ATOM 6800 C C . THR A 1 858 ? -28.191 -11.883 -5.398 1.00 89.50 858 THR A C 1
ATOM 6802 O O . THR A 1 858 ? -28.882 -12.893 -5.460 1.00 89.50 858 THR A O 1
ATOM 6805 N N . GLU A 1 859 ? -27.947 -11.112 -6.466 1.00 93.50 859 GLU A N 1
ATOM 6806 C CA . GLU A 1 859 ? -28.438 -11.339 -7.833 1.00 93.50 859 GLU A CA 1
ATOM 6807 C C . GLU A 1 859 ? -27.940 -12.632 -8.505 1.00 93.50 859 GLU A C 1
ATOM 6809 O O . GLU A 1 859 ? -28.384 -12.950 -9.607 1.00 93.50 859 GLU A O 1
ATOM 6814 N N . ALA A 1 860 ? -27.044 -13.384 -7.864 1.00 94.25 860 ALA A N 1
ATOM 6815 C CA . ALA A 1 860 ? -26.517 -14.655 -8.348 1.00 94.25 860 ALA A CA 1
ATOM 6816 C C . ALA A 1 860 ? -26.594 -15.786 -7.299 1.00 94.25 860 ALA A C 1
ATOM 6818 O O . ALA A 1 860 ? -25.833 -16.748 -7.359 1.00 94.25 860 ALA A O 1
ATOM 6819 N N . SER A 1 861 ? -27.548 -15.703 -6.363 1.00 94.56 861 SER A N 1
ATOM 6820 C CA . SER A 1 861 ? -27.808 -16.739 -5.351 1.00 94.56 861 SER A CA 1
ATOM 6821 C C . SER A 1 861 ? -26.620 -17.001 -4.412 1.00 94.56 861 SER A C 1
ATOM 6823 O O . SER A 1 861 ? -26.121 -18.125 -4.323 1.00 94.56 861 SER A O 1
ATOM 6825 N N . ILE A 1 862 ? -26.258 -15.979 -3.624 1.00 92.31 862 ILE A N 1
ATOM 6826 C CA . ILE A 1 862 ? -25.268 -16.000 -2.527 1.00 92.31 862 ILE A CA 1
ATOM 6827 C C . ILE A 1 862 ? -23.818 -15.930 -3.031 1.00 92.31 862 ILE A C 1
ATOM 6829 O O . ILE A 1 862 ? -23.168 -14.891 -2.920 1.00 92.31 862 ILE A O 1
ATOM 6833 N N . TRP A 1 863 ? -23.319 -17.022 -3.614 1.00 94.75 863 TRP A N 1
ATOM 6834 C CA . TRP A 1 863 ? -21.954 -17.137 -4.126 1.00 94.75 863 TRP A CA 1
ATOM 6835 C C . TRP A 1 863 ? -21.958 -17.708 -5.537 1.00 94.75 863 TRP A C 1
ATOM 6837 O O . TRP A 1 863 ? -22.813 -18.523 -5.893 1.00 94.75 863 TRP A O 1
ATOM 6847 N N . SER A 1 864 ? -20.956 -17.313 -6.314 1.00 95.56 864 SER A N 1
ATOM 6848 C CA . SER A 1 864 ? -20.771 -17.741 -7.704 1.00 95.56 864 SER A CA 1
ATOM 6849 C C . SER A 1 864 ? -19.361 -18.237 -7.992 1.00 95.56 864 SER A C 1
ATOM 6851 O O . SER A 1 864 ? -19.132 -18.830 -9.043 1.00 95.56 864 SER A O 1
ATOM 6853 N N . ASN A 1 865 ? -18.430 -18.043 -7.058 1.00 94.81 865 ASN A N 1
ATOM 6854 C CA . ASN A 1 865 ? -17.063 -18.544 -7.120 1.00 94.81 865 ASN A CA 1
ATOM 6855 C C . ASN A 1 865 ? -16.561 -18.970 -5.738 1.00 94.81 865 ASN A C 1
ATOM 6857 O O . ASN A 1 865 ? -17.075 -18.513 -4.713 1.00 94.81 865 ASN A O 1
ATOM 6861 N N . ALA A 1 866 ? -15.515 -19.792 -5.730 1.00 94.44 866 ALA A N 1
ATOM 6862 C CA . ALA A 1 866 ? -14.774 -20.134 -4.527 1.00 94.44 866 ALA A CA 1
ATOM 6863 C C . ALA A 1 866 ? -13.275 -20.324 -4.807 1.00 94.44 866 ALA A C 1
ATOM 6865 O O . ALA A 1 866 ? -12.873 -20.819 -5.865 1.00 94.44 866 ALA A O 1
ATOM 6866 N N . CYS A 1 867 ? -12.463 -19.968 -3.815 1.00 93.62 867 CYS A N 1
ATOM 6867 C CA . CYS A 1 867 ? -11.029 -20.201 -3.751 1.00 93.62 867 CYS A CA 1
ATOM 6868 C C . CYS A 1 867 ? -10.682 -20.755 -2.363 1.00 93.62 867 CYS A C 1
ATOM 6870 O O . CYS A 1 867 ? -10.894 -20.088 -1.351 1.00 93.62 867 CYS A O 1
ATOM 6872 N N . GLU A 1 868 ? -10.176 -21.985 -2.302 1.00 93.50 868 GLU A N 1
ATOM 6873 C CA . GLU A 1 868 ? -9.626 -22.539 -1.064 1.00 93.50 868 GLU A CA 1
ATOM 6874 C C . GLU A 1 868 ? -8.161 -22.120 -0.957 1.00 93.50 868 GLU A C 1
ATOM 6876 O O . GLU A 1 868 ? -7.349 -22.412 -1.835 1.00 93.50 868 GLU A O 1
ATOM 6881 N N . ILE A 1 869 ? -7.838 -21.375 0.094 1.00 93.06 869 ILE A N 1
ATOM 6882 C CA . ILE A 1 869 ? -6.522 -20.771 0.267 1.00 93.06 869 ILE A CA 1
ATOM 6883 C C . ILE A 1 869 ? -5.687 -21.742 1.073 1.00 93.06 869 ILE A C 1
ATOM 6885 O O . ILE A 1 869 ? -5.921 -21.858 2.268 1.00 93.06 869 ILE A O 1
ATOM 6889 N N . HIS A 1 870 ? -4.739 -22.444 0.454 1.00 87.00 870 HIS A N 1
ATOM 6890 C CA . HIS A 1 870 ? -3.795 -23.324 1.160 1.00 87.00 870 HIS A CA 1
ATOM 6891 C C . HIS A 1 870 ? -2.584 -22.554 1.663 1.00 87.00 870 HIS A C 1
ATOM 6893 O O . HIS A 1 870 ? -2.280 -22.615 2.843 1.00 87.00 870 HIS A O 1
ATOM 6899 N N . ASP A 1 871 ? -2.001 -21.728 0.810 1.00 84.81 871 ASP A N 1
ATOM 6900 C CA . ASP A 1 871 ? -0.925 -20.805 1.138 1.00 84.81 871 ASP A CA 1
ATOM 6901 C C . ASP A 1 871 ? -1.269 -19.451 0.517 1.00 84.81 871 ASP A C 1
ATOM 6903 O O . ASP A 1 871 ? -2.110 -19.378 -0.384 1.00 84.81 871 ASP A O 1
ATOM 6907 N N . VAL A 1 872 ? -0.651 -18.376 1.004 1.00 87.62 872 VAL A N 1
ATOM 6908 C CA . VAL A 1 872 ? -0.788 -17.041 0.411 1.00 87.62 872 VAL A CA 1
ATOM 6909 C C . VAL A 1 872 ? 0.512 -16.722 -0.319 1.00 87.62 872 VAL A C 1
ATOM 6911 O O . VAL A 1 872 ? 1.478 -16.290 0.315 1.00 87.62 872 VAL A O 1
ATOM 6914 N N . PRO A 1 873 ? 0.581 -16.964 -1.641 1.00 80.12 873 PRO A N 1
ATOM 6915 C CA . PRO A 1 873 ? 1.725 -16.586 -2.431 1.00 80.12 873 PRO A CA 1
ATOM 6916 C C . PRO A 1 873 ? 2.053 -15.113 -2.270 1.00 80.12 873 PRO A C 1
ATOM 6918 O O . PRO A 1 873 ? 1.217 -14.218 -2.316 1.00 80.12 873 PRO A O 1
ATOM 6921 N N . ALA A 1 874 ? 3.341 -14.885 -2.176 1.00 70.88 874 ALA A N 1
ATOM 6922 C CA . ALA A 1 874 ? 3.954 -13.612 -1.896 1.00 70.88 874 ALA A CA 1
ATOM 6923 C C . ALA A 1 874 ? 3.647 -12.501 -2.934 1.00 70.88 874 ALA A C 1
ATOM 6925 O O . ALA A 1 874 ? 3.695 -11.311 -2.635 1.00 70.88 874 ALA A O 1
ATOM 6926 N N . HIS A 1 875 ? 3.313 -12.884 -4.166 1.00 68.62 875 HIS A N 1
ATOM 6927 C CA . HIS A 1 875 ? 2.952 -11.957 -5.241 1.00 68.62 875 HIS A CA 1
ATOM 6928 C C . HIS A 1 875 ? 1.462 -11.573 -5.248 1.00 68.62 875 HIS A C 1
ATOM 6930 O O . HIS A 1 875 ? 1.057 -10.743 -6.062 1.00 68.62 875 HIS A O 1
ATOM 6936 N N . TRP A 1 876 ? 0.628 -12.175 -4.393 1.00 79.12 876 TRP A N 1
ATOM 6937 C CA . TRP A 1 876 ? -0.784 -11.818 -4.306 1.00 79.12 876 TRP A CA 1
ATOM 6938 C C . TRP A 1 876 ? -0.939 -10.429 -3.699 1.00 79.12 876 TRP A C 1
ATOM 6940 O O . TRP A 1 876 ? -0.431 -10.145 -2.621 1.00 79.12 876 TRP A O 1
ATOM 6950 N N . ARG A 1 877 ? -1.687 -9.566 -4.388 1.00 66.06 877 ARG A N 1
ATOM 6951 C CA . ARG A 1 877 ? -2.094 -8.250 -3.868 1.00 66.06 877 ARG A CA 1
ATOM 6952 C C . ARG A 1 877 ? -3.376 -8.337 -3.040 1.00 66.06 877 ARG A C 1
ATOM 6954 O O . ARG A 1 877 ? -3.661 -7.463 -2.228 1.00 66.06 877 ARG A O 1
ATOM 6961 N N . SER A 1 878 ? -4.156 -9.390 -3.268 1.00 70.44 878 SER A N 1
ATOM 6962 C CA . SER A 1 878 ? -5.414 -9.694 -2.597 1.00 70.44 878 SER A CA 1
ATOM 6963 C C . SER A 1 878 ? -5.688 -11.192 -2.675 1.00 70.44 878 SER A C 1
ATOM 6965 O O . SER A 1 878 ? -5.128 -11.879 -3.532 1.00 70.44 878 SER A O 1
ATOM 6967 N N . ILE A 1 879 ? -6.544 -11.706 -1.792 1.00 82.69 879 ILE A N 1
ATOM 6968 C CA . ILE A 1 879 ? -7.046 -13.072 -1.937 1.00 82.69 879 ILE A CA 1
ATOM 6969 C C . ILE A 1 879 ? -7.960 -13.125 -3.180 1.00 82.69 879 ILE A C 1
ATOM 6971 O O . ILE A 1 879 ? -8.934 -12.366 -3.239 1.00 82.69 879 ILE A O 1
ATOM 6975 N N . PRO A 1 880 ? -7.679 -13.989 -4.176 1.00 87.38 880 PRO A N 1
ATOM 6976 C CA . PRO A 1 880 ? -8.439 -14.027 -5.420 1.00 87.38 880 PRO A CA 1
ATOM 6977 C C . PRO A 1 880 ? -9.851 -14.596 -5.219 1.00 87.38 880 PRO A C 1
ATOM 6979 O O . PRO A 1 880 ? -10.147 -15.301 -4.255 1.00 87.38 880 PRO A O 1
ATOM 6982 N N . TYR A 1 881 ? -10.731 -14.337 -6.186 1.00 86.94 881 TYR A N 1
ATOM 6983 C CA . TYR A 1 881 ? -12.071 -14.929 -6.245 1.00 86.94 881 TYR A CA 1
ATOM 6984 C C . TYR A 1 881 ? -12.020 -16.415 -6.643 1.00 86.94 881 TYR A C 1
ATOM 6986 O O . TYR A 1 881 ? -12.942 -17.171 -6.334 1.00 86.94 881 TYR A O 1
ATOM 6994 N N . GLY A 1 882 ? -10.940 -16.871 -7.278 1.00 93.06 882 GLY A N 1
ATOM 6995 C CA . GLY A 1 882 ? -10.786 -18.278 -7.642 1.00 93.06 882 GLY A CA 1
ATOM 6996 C C . GLY A 1 882 ? -11.629 -18.646 -8.856 1.00 93.06 882 GLY A C 1
ATOM 6997 O O . GLY A 1 882 ? -11.561 -17.971 -9.882 1.00 93.06 882 GLY A O 1
ATOM 6998 N N . PHE A 1 883 ? -12.407 -19.725 -8.742 1.00 95.69 883 PHE A N 1
ATOM 6999 C CA . PHE A 1 883 ? -13.080 -20.368 -9.875 1.00 95.69 883 PHE A CA 1
ATOM 7000 C C . PHE A 1 883 ? -14.604 -20.405 -9.707 1.00 95.69 883 PHE A C 1
ATOM 7002 O O . PHE A 1 883 ? -15.083 -20.419 -8.569 1.00 95.69 883 PHE A O 1
ATOM 7009 N N . PRO A 1 884 ? -15.379 -20.459 -10.808 1.00 96.31 884 PRO A N 1
ATOM 7010 C CA . PRO A 1 884 ? -16.836 -20.517 -10.742 1.00 96.31 884 PRO A CA 1
ATOM 7011 C C . PRO A 1 884 ? -17.369 -21.764 -10.014 1.00 96.31 884 PRO A C 1
ATOM 7013 O O . PRO A 1 884 ? -16.762 -22.838 -10.037 1.00 96.31 884 PRO A O 1
ATOM 7016 N N . LEU A 1 885 ? -18.541 -21.627 -9.392 1.00 96.50 885 LEU A N 1
ATOM 7017 C CA . LEU A 1 885 ? -19.274 -22.740 -8.786 1.00 96.50 885 LEU A CA 1
ATOM 7018 C C . LEU A 1 885 ? -19.982 -23.612 -9.839 1.00 96.50 885 LEU A C 1
ATOM 7020 O O . LEU A 1 885 ? -20.165 -23.239 -10.996 1.00 96.50 885 LEU A O 1
ATOM 7024 N N . THR A 1 886 ? -20.424 -24.788 -9.409 1.00 96.25 886 THR A N 1
ATOM 7025 C CA . THR A 1 886 ? -21.198 -25.766 -10.177 1.00 96.25 886 THR A CA 1
ATOM 7026 C C . THR A 1 886 ? -22.430 -25.109 -10.795 1.00 96.25 886 THR A C 1
ATOM 7028 O O . THR A 1 886 ? -23.187 -24.411 -10.117 1.00 96.25 886 THR A O 1
ATOM 7031 N N . ASN A 1 887 ? -22.644 -25.347 -12.090 1.00 96.25 887 ASN A N 1
ATOM 7032 C CA . ASN A 1 887 ? -23.696 -24.742 -12.911 1.00 96.25 887 ASN A CA 1
ATOM 7033 C C . ASN A 1 887 ? -23.685 -23.199 -12.958 1.00 96.25 887 ASN A C 1
ATOM 7035 O O . ASN A 1 887 ? -24.703 -22.596 -13.313 1.00 96.25 887 ASN A O 1
ATOM 7039 N N . GLN A 1 888 ? -22.567 -22.563 -12.601 1.00 95.44 888 GLN A N 1
ATOM 7040 C CA . GLN A 1 888 ? -22.348 -21.119 -12.686 1.00 95.44 888 GLN A CA 1
ATOM 7041 C C . GLN A 1 888 ? -21.076 -20.809 -13.478 1.00 95.44 888 GLN A C 1
ATOM 7043 O O . GLN A 1 888 ? -20.196 -21.658 -13.629 1.00 95.44 888 GLN A O 1
ATOM 7048 N N . ARG A 1 889 ? -20.989 -19.598 -14.026 1.00 94.75 889 ARG A N 1
ATOM 7049 C CA . ARG A 1 889 ? -19.908 -19.181 -14.929 1.00 94.75 889 ARG A CA 1
ATOM 7050 C C . ARG A 1 889 ? -19.523 -17.734 -14.700 1.00 94.75 889 ARG A C 1
ATOM 7052 O O . ARG A 1 889 ? -20.327 -16.954 -14.196 1.00 94.75 889 ARG A O 1
ATOM 7059 N N . TYR A 1 890 ? -18.326 -17.380 -15.144 1.00 95.25 890 TYR A N 1
ATOM 7060 C CA . TYR A 1 890 ? -17.837 -16.012 -15.171 1.00 95.25 890 TYR A CA 1
ATOM 7061 C C . TYR A 1 890 ? -17.338 -15.607 -16.554 1.00 95.25 890 TYR A C 1
ATOM 7063 O O . TYR A 1 890 ? -16.812 -16.419 -17.319 1.00 95.25 890 TYR A O 1
ATOM 7071 N N . ARG A 1 891 ? -17.462 -14.311 -16.836 1.00 94.06 891 ARG A N 1
ATOM 7072 C CA . ARG A 1 891 ? -16.723 -13.616 -17.891 1.00 94.06 891 ARG A CA 1
ATOM 7073 C C . ARG A 1 891 ? -16.100 -12.352 -17.312 1.00 94.06 891 ARG A C 1
ATOM 7075 O O . ARG A 1 891 ? -16.687 -11.723 -16.436 1.00 94.06 891 ARG A O 1
ATOM 7082 N N . VAL A 1 892 ? -14.931 -11.988 -17.826 1.00 95.12 892 VAL A N 1
ATOM 7083 C CA . VAL A 1 892 ? -14.319 -10.669 -17.634 1.00 95.12 892 VAL A CA 1
ATOM 7084 C C . VAL A 1 892 ? -14.458 -9.957 -18.969 1.00 95.12 892 VAL A C 1
ATOM 7086 O O . VAL A 1 892 ? -13.881 -10.418 -19.953 1.00 95.12 892 VAL A O 1
ATOM 7089 N N . VAL A 1 893 ? -15.256 -8.895 -19.016 1.00 92.81 893 VAL A N 1
ATOM 7090 C CA . VAL A 1 893 ? -15.749 -8.325 -20.273 1.00 92.81 893 VAL A CA 1
ATOM 7091 C C . VAL A 1 893 ? -15.283 -6.879 -20.446 1.00 92.81 893 VAL A C 1
ATOM 7093 O O . VAL A 1 893 ? -15.407 -6.068 -19.527 1.00 92.81 893 VAL A O 1
ATOM 7096 N N . ASP A 1 894 ? -14.758 -6.542 -21.625 1.00 89.31 894 ASP A N 1
ATOM 7097 C CA . ASP A 1 894 ? -14.419 -5.161 -21.986 1.00 89.31 894 ASP A CA 1
ATOM 7098 C C . ASP A 1 894 ? -15.662 -4.332 -22.375 1.00 89.31 894 ASP A C 1
ATOM 7100 O O . ASP A 1 894 ? -16.788 -4.829 -22.443 1.00 89.31 894 ASP A O 1
ATOM 7104 N N . GLU A 1 895 ? -15.491 -3.036 -22.650 1.00 81.38 895 GLU A N 1
ATOM 7105 C CA . GLU A 1 895 ? -16.614 -2.157 -23.018 1.00 81.38 895 GLU A CA 1
ATOM 7106 C C . GLU A 1 895 ? -17.287 -2.527 -24.353 1.00 81.38 895 GLU A C 1
ATOM 7108 O O . GLU A 1 895 ? -18.391 -2.057 -24.631 1.00 81.38 895 GLU A O 1
ATOM 7113 N N . GLN A 1 896 ? -16.646 -3.361 -25.178 1.00 79.50 896 GLN A N 1
ATOM 7114 C CA . GLN A 1 896 ? -17.178 -3.854 -26.449 1.00 79.50 896 GLN A CA 1
ATOM 7115 C C . GLN A 1 896 ? -17.881 -5.216 -26.308 1.00 79.50 896 GLN A C 1
ATOM 7117 O O . GLN A 1 896 ? -18.406 -5.731 -27.297 1.00 79.50 896 GLN A O 1
ATOM 7122 N N . GLY A 1 897 ? -17.925 -5.808 -25.109 1.00 83.75 897 GLY A N 1
ATOM 7123 C CA . GLY A 1 897 ? -18.562 -7.105 -24.872 1.00 83.75 897 GLY A CA 1
ATOM 7124 C C . GLY A 1 897 ? -17.657 -8.320 -25.124 1.00 83.75 897 GLY A C 1
ATOM 7125 O O . GLY A 1 897 ? -18.147 -9.458 -25.091 1.00 83.75 897 GLY A O 1
ATOM 7126 N N . ARG A 1 898 ? -16.358 -8.109 -25.386 1.00 88.38 898 ARG A N 1
ATOM 7127 C CA . ARG A 1 898 ? -15.374 -9.173 -25.652 1.00 88.38 898 ARG A CA 1
ATOM 7128 C C . ARG A 1 898 ? -14.760 -9.664 -24.345 1.00 88.38 898 ARG A C 1
ATOM 7130 O O . ARG A 1 898 ? -14.608 -8.890 -23.404 1.00 88.38 898 ARG A O 1
ATOM 7137 N N . ASP A 1 899 ? -14.357 -10.931 -24.309 1.00 92.31 899 ASP A N 1
ATOM 7138 C CA . ASP A 1 899 ? -13.604 -11.461 -23.169 1.00 92.31 899 ASP A CA 1
ATOM 7139 C C . ASP A 1 899 ? -12.211 -10.826 -23.100 1.00 92.31 899 ASP A C 1
ATOM 7141 O O . ASP A 1 899 ? -11.534 -10.653 -24.120 1.00 92.31 899 ASP A O 1
ATOM 7145 N N . CYS A 1 900 ? -11.784 -10.461 -21.896 1.00 94.06 900 CYS A N 1
ATOM 7146 C CA . CYS A 1 900 ? -10.475 -9.873 -21.657 1.00 94.06 900 CYS A CA 1
ATOM 7147 C C . CYS A 1 900 ? -9.351 -10.937 -21.689 1.00 94.06 900 CYS A C 1
ATOM 7149 O O . CYS A 1 900 ? -9.511 -12.030 -21.121 1.00 94.06 900 CYS A O 1
ATOM 7151 N N . PRO A 1 901 ? -8.192 -10.623 -22.308 1.00 93.81 901 PRO A N 1
ATOM 7152 C CA . PRO A 1 901 ? -6.980 -11.428 -22.180 1.00 93.81 901 PRO A CA 1
ATOM 7153 C C . PRO A 1 901 ? -6.499 -11.529 -20.727 1.00 93.81 901 PRO A C 1
ATOM 7155 O O . PRO A 1 901 ? -6.975 -10.811 -19.845 1.00 93.81 901 PRO A O 1
ATOM 7158 N N . ASP A 1 902 ? -5.528 -12.410 -20.481 1.00 92.94 902 ASP A N 1
ATOM 7159 C CA . ASP A 1 902 ? -4.892 -12.526 -19.160 1.00 92.94 902 ASP A CA 1
ATOM 7160 C C . ASP A 1 902 ? -4.409 -11.161 -18.652 1.00 92.94 902 ASP A C 1
ATOM 7162 O O . ASP A 1 902 ? -3.820 -10.382 -19.406 1.00 92.94 902 ASP A O 1
ATOM 7166 N N . TRP A 1 903 ? -4.644 -10.900 -17.365 1.00 90.56 903 TRP A N 1
ATOM 7167 C CA . TRP A 1 903 ? -4.271 -9.684 -16.632 1.00 90.56 903 TRP A CA 1
ATOM 7168 C C . TRP A 1 903 ? -4.991 -8.394 -17.043 1.00 90.56 903 TRP A C 1
ATOM 7170 O O . TRP A 1 903 ? -4.803 -7.369 -16.388 1.00 90.56 903 TRP A O 1
ATOM 7180 N N . VAL A 1 904 ? -5.831 -8.419 -18.082 1.00 91.31 904 VAL A N 1
ATOM 7181 C CA . VAL A 1 904 ? -6.550 -7.233 -18.566 1.00 91.31 904 VAL A CA 1
ATOM 7182 C C . VAL A 1 904 ? -7.829 -7.025 -17.744 1.00 91.31 904 VAL A C 1
ATOM 7184 O O . VAL A 1 904 ? -8.686 -7.914 -17.729 1.00 91.31 904 VAL A O 1
ATOM 7187 N N . PRO A 1 905 ? -7.999 -5.872 -17.066 1.00 90.25 905 PRO A N 1
ATOM 7188 C CA . PRO A 1 905 ? -9.209 -5.579 -16.303 1.00 90.25 905 PRO A CA 1
ATOM 7189 C C . PRO A 1 905 ? -10.455 -5.487 -17.192 1.00 90.25 905 PRO A C 1
ATOM 7191 O O . PRO A 1 905 ? -10.426 -4.893 -18.269 1.00 90.25 905 PRO A O 1
ATOM 7194 N N . GLY A 1 906 ? -11.575 -6.017 -16.713 1.00 91.94 906 GLY A N 1
ATOM 7195 C CA . GLY A 1 906 ? -12.896 -5.880 -17.328 1.00 91.94 906 GLY A CA 1
ATOM 7196 C C . GLY A 1 906 ? -14.013 -6.031 -16.299 1.00 91.94 906 GLY A C 1
ATOM 7197 O O . GLY A 1 906 ? -13.758 -6.297 -15.125 1.00 91.94 906 GLY A O 1
ATOM 7198 N N . GLU A 1 907 ? -15.260 -5.842 -16.725 1.00 93.44 907 GLU A N 1
ATOM 7199 C CA . GLU A 1 907 ? -16.434 -6.051 -15.874 1.00 93.44 907 GLU A CA 1
ATOM 7200 C C . GLU A 1 907 ? -16.667 -7.553 -15.652 1.00 93.44 907 GLU A C 1
ATOM 7202 O O . GLU A 1 907 ? -16.699 -8.329 -16.608 1.00 93.44 907 GLU A O 1
ATOM 7207 N N . LEU A 1 908 ? -16.852 -7.965 -14.397 1.00 93.31 908 LEU A N 1
ATOM 7208 C CA . LEU A 1 908 ? -17.203 -9.335 -14.041 1.00 93.31 908 LEU A CA 1
ATOM 7209 C C . LEU A 1 908 ? -18.684 -9.587 -14.322 1.00 93.31 908 LEU A C 1
ATOM 7211 O O . LEU A 1 908 ? -19.563 -8.892 -13.812 1.00 93.31 908 LEU A O 1
ATOM 7215 N N . TRP A 1 909 ? -18.979 -10.586 -15.143 1.00 94.31 909 TRP A N 1
ATOM 7216 C CA . TRP A 1 909 ? -20.344 -11.025 -15.422 1.00 94.31 909 TRP A CA 1
ATOM 7217 C C . TRP A 1 909 ? -20.532 -12.450 -14.919 1.00 94.31 909 TRP A C 1
ATOM 7219 O O . TRP A 1 909 ? -19.677 -13.299 -15.160 1.00 94.31 909 TRP A O 1
ATOM 7229 N N . ILE A 1 910 ? -21.660 -12.713 -14.259 1.00 95.56 910 ILE A N 1
ATOM 7230 C CA . ILE A 1 910 ? -22.006 -14.033 -13.718 1.00 95.56 910 ILE A CA 1
ATOM 7231 C C . ILE A 1 910 ? -23.077 -14.678 -14.593 1.00 95.56 910 ILE A C 1
ATOM 7233 O O . ILE A 1 910 ? -24.100 -14.055 -14.867 1.00 95.56 910 ILE A O 1
ATOM 7237 N N . GLY A 1 911 ? -22.857 -15.919 -15.014 1.00 94.75 911 GLY A N 1
ATOM 7238 C CA . GLY A 1 911 ? -23.805 -16.728 -15.783 1.00 94.75 911 GLY A CA 1
ATOM 7239 C C . GLY A 1 911 ? -24.240 -17.991 -15.039 1.00 94.75 911 GLY A C 1
ATOM 7240 O O . GLY A 1 911 ? -23.635 -18.382 -14.038 1.00 94.75 911 GLY A O 1
ATOM 7241 N N . GLY A 1 912 ? -25.276 -18.655 -15.550 1.00 93.12 912 GLY A N 1
ATOM 7242 C CA . GLY A 1 912 ? -25.739 -19.958 -15.064 1.00 93.12 912 GLY A CA 1
ATOM 7243 C C . GLY A 1 912 ? -26.932 -19.917 -14.099 1.00 93.12 912 GLY A C 1
ATOM 7244 O O . GLY A 1 912 ? -27.648 -18.924 -13.987 1.00 93.12 912 GLY A O 1
ATOM 7245 N N . ILE A 1 913 ? -27.186 -21.037 -13.413 1.00 91.38 913 ILE A N 1
ATOM 7246 C CA . ILE A 1 913 ? -28.442 -21.300 -12.673 1.00 91.38 913 ILE A CA 1
ATOM 7247 C C . ILE A 1 913 ? -28.636 -20.383 -11.455 1.00 91.38 913 ILE A C 1
ATOM 7249 O O . ILE A 1 913 ? -29.773 -20.165 -11.035 1.00 91.38 913 ILE A O 1
ATOM 7253 N N . GLY A 1 914 ? -27.546 -19.854 -10.893 1.00 91.38 914 GLY A N 1
ATOM 7254 C CA . GLY A 1 914 ? -27.590 -18.948 -9.743 1.00 91.38 914 GLY A CA 1
ATOM 7255 C C . GLY A 1 914 ? -28.179 -17.569 -10.060 1.00 91.38 914 GLY A C 1
ATOM 7256 O O . GLY A 1 914 ? -28.647 -16.893 -9.146 1.00 91.38 914 GLY A O 1
ATOM 7257 N N . VAL A 1 915 ? -28.201 -17.156 -11.333 1.00 95.31 915 VAL A N 1
ATOM 7258 C CA . VAL A 1 915 ? -28.637 -15.815 -11.753 1.00 95.31 915 VAL A CA 1
ATOM 7259 C C . VAL A 1 915 ? -30.122 -15.581 -11.441 1.00 95.31 915 VAL A C 1
ATOM 7261 O O . VAL A 1 915 ? -30.985 -16.397 -11.772 1.00 95.31 915 VAL A O 1
ATOM 7264 N N . ALA A 1 916 ? -30.415 -14.439 -10.815 1.00 94.50 916 ALA A N 1
ATOM 7265 C CA . ALA A 1 916 ? -31.751 -14.015 -10.414 1.00 94.50 916 ALA A CA 1
ATOM 7266 C C . ALA A 1 916 ? -32.701 -13.799 -11.601 1.00 94.50 916 ALA A C 1
ATOM 7268 O O . ALA A 1 916 ? -32.293 -13.495 -12.727 1.00 94.50 916 ALA A O 1
ATOM 7269 N N . GLU A 1 917 ? -34.004 -13.876 -11.322 1.00 91.00 917 GLU A N 1
ATOM 7270 C CA . GLU A 1 917 ? -35.040 -13.553 -12.310 1.00 91.00 917 GLU A CA 1
ATOM 7271 C C . GLU A 1 917 ? -35.063 -12.061 -12.664 1.00 91.00 917 GLU A C 1
ATOM 7273 O O . GLU A 1 917 ? -35.432 -11.696 -13.782 1.00 91.00 917 GLU A O 1
ATOM 7278 N N . GLY A 1 918 ? -34.656 -11.203 -11.729 1.00 92.94 918 GLY A N 1
ATOM 7279 C CA . GLY A 1 918 ? -34.646 -9.755 -11.882 1.00 92.94 918 GLY A CA 1
ATOM 7280 C C . GLY A 1 918 ? -34.842 -9.030 -10.554 1.00 92.94 918 GLY A C 1
ATOM 7281 O O . GLY A 1 918 ? -34.796 -9.631 -9.474 1.00 92.94 918 GLY A O 1
ATOM 7282 N N . TYR A 1 919 ? -35.086 -7.728 -10.658 1.00 93.06 919 TYR A N 1
ATOM 7283 C CA . TYR A 1 919 ? -35.537 -6.892 -9.555 1.00 93.06 919 TYR A CA 1
ATOM 7284 C C . TYR A 1 919 ? -37.071 -6.847 -9.520 1.00 93.06 919 TYR A C 1
ATOM 7286 O O . TYR A 1 919 ? -37.724 -6.622 -10.542 1.00 93.06 919 TYR A O 1
ATOM 7294 N N . PHE A 1 920 ? -37.650 -7.066 -8.342 1.00 91.12 920 PHE A N 1
ATOM 7295 C CA . PHE A 1 920 ? -39.089 -7.029 -8.109 1.00 91.12 920 PHE A CA 1
ATOM 7296 C C . PHE A 1 920 ? -39.636 -5.634 -8.434 1.00 91.12 920 PHE A C 1
ATOM 7298 O O . PHE A 1 920 ? -39.056 -4.639 -8.012 1.00 91.12 920 PHE A O 1
ATOM 7305 N N . ASN A 1 921 ? -40.714 -5.568 -9.220 1.00 87.62 921 ASN A N 1
ATOM 7306 C CA . ASN A 1 921 ? -41.355 -4.325 -9.672 1.00 87.62 921 ASN A CA 1
ATOM 7307 C C . ASN A 1 921 ? -40.439 -3.289 -10.377 1.00 87.62 921 ASN A C 1
ATOM 7309 O O . ASN A 1 921 ? -40.839 -2.138 -10.539 1.00 87.62 921 ASN A O 1
ATOM 7313 N N . ASP A 1 922 ? -39.267 -3.692 -10.894 1.00 87.81 922 ASP A N 1
ATOM 7314 C CA . ASP A 1 922 ? -38.334 -2.812 -11.624 1.00 87.81 922 ASP A CA 1
ATOM 7315 C C . ASP A 1 922 ? -37.818 -3.469 -12.932 1.00 87.81 922 ASP A C 1
ATOM 7317 O O . ASP A 1 922 ? -36.682 -3.963 -13.006 1.00 87.81 922 ASP A O 1
ATOM 7321 N N . PRO A 1 923 ? -38.652 -3.524 -13.994 1.00 87.00 923 PRO A N 1
ATOM 7322 C CA . PRO A 1 923 ? -38.302 -4.191 -15.251 1.00 87.00 923 PRO A CA 1
ATOM 7323 C C . PRO A 1 923 ? -37.190 -3.465 -16.014 1.00 87.00 923 PRO A C 1
ATOM 7325 O O . PRO A 1 923 ? -36.316 -4.116 -16.580 1.00 87.00 923 PRO A O 1
ATOM 7328 N N . LEU A 1 924 ? -37.168 -2.128 -15.978 1.00 85.81 924 LEU A N 1
ATOM 7329 C CA . LEU A 1 924 ? -36.167 -1.327 -16.688 1.00 85.81 924 LEU A CA 1
ATOM 7330 C C . LEU A 1 924 ? -34.759 -1.599 -16.157 1.00 85.81 924 LEU A C 1
ATOM 7332 O O . LEU A 1 924 ? -33.830 -1.824 -16.933 1.00 85.81 924 LEU A O 1
ATOM 7336 N N . ARG A 1 925 ? -34.588 -1.616 -14.830 1.00 85.44 925 ARG A N 1
ATOM 7337 C CA . ARG A 1 925 ? -33.294 -1.946 -14.230 1.00 85.44 925 ARG A CA 1
ATOM 7338 C C . ARG A 1 925 ? -32.943 -3.419 -14.413 1.00 85.44 925 ARG A C 1
ATOM 7340 O O . ARG A 1 925 ? -31.766 -3.750 -14.553 1.00 85.44 925 ARG A O 1
ATOM 7347 N N . SER A 1 926 ? -33.948 -4.296 -14.439 1.00 91.19 926 SER A N 1
ATOM 7348 C CA . SER A 1 926 ? -33.748 -5.720 -14.710 1.00 91.19 926 SER A CA 1
ATOM 7349 C C . SER A 1 926 ? -33.178 -5.954 -16.113 1.00 91.19 926 SER A C 1
ATOM 7351 O O . SER A 1 926 ? -32.195 -6.671 -16.254 1.00 91.19 926 SER A O 1
ATOM 7353 N N . GLU A 1 927 ? -33.714 -5.297 -17.141 1.00 88.94 927 GLU A N 1
ATOM 7354 C CA . GLU A 1 927 ? -33.205 -5.402 -18.518 1.00 88.94 927 GLU A CA 1
ATOM 7355 C C . GLU A 1 927 ? -31.769 -4.869 -18.668 1.00 88.94 927 GLU A C 1
ATOM 7357 O O . GLU A 1 927 ? -30.995 -5.384 -19.472 1.00 88.94 927 GLU A O 1
ATOM 7362 N N . GLN A 1 928 ? -31.387 -3.862 -17.877 1.00 87.31 928 GLN A N 1
ATOM 7363 C CA . GLN A 1 928 ? -30.037 -3.285 -17.915 1.00 87.31 928 GLN A CA 1
ATOM 7364 C C . GLN A 1 928 ? -28.976 -4.174 -17.251 1.00 87.31 928 GLN A C 1
ATOM 7366 O O . GLN A 1 928 ? -27.842 -4.237 -17.735 1.00 87.31 928 GLN A O 1
ATOM 7371 N N . GLN A 1 929 ? -29.332 -4.833 -16.143 1.00 90.12 929 GLN A N 1
ATOM 7372 C CA . GLN A 1 929 ? -28.396 -5.618 -15.328 1.00 90.12 929 GLN A CA 1
ATOM 7373 C C . GLN A 1 929 ? -28.386 -7.109 -15.674 1.00 90.12 929 GLN A C 1
ATOM 7375 O O . GLN A 1 929 ? -27.368 -7.767 -15.456 1.00 90.12 929 GLN A O 1
ATOM 7380 N N . PHE A 1 930 ? -29.484 -7.642 -16.215 1.00 93.62 930 PHE A N 1
ATOM 7381 C CA . PHE A 1 930 ? -29.612 -9.043 -16.607 1.00 93.62 930 PHE A CA 1
ATOM 7382 C C . PHE A 1 930 ? -29.725 -9.157 -18.128 1.00 93.62 930 PHE A C 1
ATOM 7384 O O . PHE A 1 930 ? -30.803 -9.026 -18.706 1.00 93.62 930 PHE A O 1
ATOM 7391 N N . LEU A 1 931 ? -28.599 -9.424 -18.783 1.00 89.69 931 LEU A N 1
ATOM 7392 C CA . LEU A 1 931 ? -28.523 -9.564 -20.232 1.00 89.69 931 LEU A CA 1
ATOM 7393 C C . LEU A 1 931 ? -28.767 -11.014 -20.646 1.00 89.69 931 LEU A C 1
ATOM 7395 O O . LEU A 1 931 ? -28.269 -11.944 -20.018 1.00 89.69 931 LEU A O 1
ATOM 7399 N N . THR A 1 932 ? -29.490 -11.215 -21.744 1.00 84.75 932 THR A N 1
ATOM 7400 C CA . THR A 1 932 ? -29.585 -12.527 -22.395 1.00 84.75 932 THR A CA 1
ATOM 7401 C C . THR A 1 932 ? -28.787 -12.472 -23.689 1.00 84.75 932 THR A C 1
ATOM 7403 O O . THR A 1 932 ? -29.184 -11.800 -24.639 1.00 84.75 932 THR A O 1
ATOM 7406 N N . LEU A 1 933 ? -27.639 -13.146 -23.704 1.00 82.19 933 LEU A N 1
ATOM 7407 C CA . LEU A 1 933 ? -26.894 -13.444 -24.928 1.00 82.19 933 LEU A CA 1
ATOM 7408 C C . LEU A 1 933 ? -27.375 -14.813 -25.443 1.00 82.19 933 LEU A C 1
ATOM 7410 O O . LEU A 1 933 ? -27.980 -15.544 -24.656 1.00 82.19 933 LEU A O 1
ATOM 7414 N N . PRO A 1 934 ? -27.192 -15.168 -26.732 1.00 66.81 934 PRO A N 1
ATOM 7415 C CA . PRO A 1 934 ? -27.700 -16.431 -27.265 1.00 66.81 934 PRO A CA 1
ATOM 7416 C C . PRO A 1 934 ? -27.350 -17.597 -26.331 1.00 66.81 934 PRO A C 1
ATOM 7418 O O . PRO A 1 934 ? -26.183 -17.806 -26.012 1.00 66.81 934 PRO A O 1
ATOM 7421 N N . ASP A 1 935 ? -28.394 -18.276 -25.856 1.00 69.06 935 ASP A N 1
ATOM 7422 C CA . ASP A 1 935 ? -28.371 -19.461 -24.991 1.00 69.06 935 ASP A CA 1
ATOM 7423 C C . ASP A 1 935 ? -27.983 -19.278 -23.507 1.00 69.06 935 ASP A C 1
ATOM 7425 O O . ASP A 1 935 ? -28.076 -20.247 -22.751 1.00 69.06 935 ASP A O 1
ATOM 7429 N N . GLU A 1 936 ? -27.628 -18.074 -23.032 1.00 84.19 936 GLU A N 1
ATOM 7430 C CA . GLU A 1 936 ? -27.245 -17.880 -21.622 1.00 84.19 936 GLU A CA 1
ATOM 7431 C C . GLU A 1 936 ? -27.600 -16.493 -21.052 1.00 84.19 936 GLU A C 1
ATOM 7433 O O . GLU A 1 936 ? -27.440 -15.447 -21.691 1.00 84.19 936 GLU A O 1
ATOM 7438 N N . ARG A 1 937 ? -28.089 -16.487 -19.806 1.00 91.38 937 ARG A N 1
ATOM 7439 C CA . ARG A 1 937 ? -28.437 -15.273 -19.059 1.00 91.38 937 ARG A CA 1
ATOM 7440 C C . ARG A 1 937 ? -27.274 -14.863 -18.158 1.00 91.38 937 ARG A C 1
ATOM 7442 O O . ARG A 1 937 ? -26.764 -15.687 -17.404 1.00 91.38 937 ARG A O 1
ATOM 7449 N N . TRP A 1 938 ? -26.906 -13.588 -18.219 1.00 94.25 938 TRP A N 1
ATOM 7450 C CA . TRP A 1 938 ? -25.763 -12.996 -17.532 1.00 94.25 938 TRP A CA 1
ATOM 7451 C C . TRP A 1 938 ? -26.205 -11.860 -16.616 1.00 94.25 938 TRP A C 1
ATOM 7453 O O . TRP A 1 938 ? -26.969 -10.988 -17.028 1.00 94.25 938 TRP A O 1
ATOM 7463 N N . TYR A 1 939 ? -25.691 -11.840 -15.392 1.00 94.94 939 TYR A N 1
ATOM 7464 C CA . TYR A 1 939 ? -25.785 -10.710 -14.480 1.00 94.94 939 TYR A CA 1
ATOM 7465 C C . TYR A 1 939 ? -24.503 -9.877 -14.531 1.00 94.94 939 TYR A C 1
ATOM 7467 O O . TYR A 1 939 ? -23.404 -10.395 -14.326 1.00 94.94 939 TYR A O 1
ATOM 7475 N N . ARG A 1 940 ? -24.656 -8.576 -14.775 1.00 92.75 940 ARG A N 1
ATOM 7476 C CA . ARG A 1 940 ? -23.574 -7.589 -14.745 1.00 92.75 940 ARG A CA 1
ATOM 7477 C C . ARG A 1 940 ? -23.359 -7.103 -13.317 1.00 92.75 940 ARG A C 1
ATOM 7479 O O . ARG A 1 940 ? -24.203 -6.393 -12.769 1.00 92.75 940 ARG A O 1
ATOM 7486 N N . THR A 1 941 ? -22.242 -7.472 -12.699 1.00 87.88 941 THR A N 1
ATOM 7487 C CA . THR A 1 941 ? -22.030 -7.202 -11.267 1.00 87.88 941 THR A CA 1
ATOM 7488 C C . THR A 1 941 ? -21.636 -5.748 -10.977 1.00 87.88 941 THR A C 1
ATOM 7490 O O . THR A 1 941 ? -21.774 -5.280 -9.838 1.00 87.88 941 THR A O 1
ATOM 7493 N N . GLY A 1 942 ? -21.121 -5.026 -11.981 1.00 84.44 942 GLY A N 1
ATOM 7494 C CA . GLY A 1 942 ? -20.436 -3.739 -11.819 1.00 84.44 942 GLY A CA 1
ATOM 7495 C C . GLY A 1 942 ? -19.061 -3.838 -11.136 1.00 84.44 942 GLY A C 1
ATOM 7496 O O . GLY A 1 942 ? -18.402 -2.812 -10.944 1.00 84.44 942 GLY A O 1
ATOM 7497 N N . ASP A 1 943 ? -18.631 -5.047 -10.763 1.00 86.56 943 ASP A N 1
ATOM 7498 C CA . ASP A 1 943 ? -17.298 -5.333 -10.238 1.00 86.56 943 ASP A CA 1
ATOM 7499 C C . ASP A 1 943 ? -16.291 -5.417 -11.393 1.00 86.56 943 ASP A C 1
ATOM 7501 O O . ASP A 1 943 ? -16.609 -5.904 -12.478 1.00 86.56 943 ASP A O 1
ATOM 7505 N N . LEU A 1 944 ? -15.074 -4.938 -11.157 1.00 87.06 944 LEU A N 1
ATOM 7506 C CA . LEU A 1 944 ? -13.940 -5.062 -12.062 1.00 87.06 944 LEU A CA 1
ATOM 7507 C C . LEU A 1 944 ? -13.060 -6.223 -11.608 1.00 87.06 944 LEU A C 1
ATOM 7509 O O . LEU A 1 944 ? -12.822 -6.402 -10.413 1.00 87.06 944 LEU A O 1
ATOM 7513 N N . GLY A 1 945 ? -12.544 -6.983 -12.561 1.00 90.44 945 GLY A N 1
ATOM 7514 C CA . GLY A 1 945 ? -11.624 -8.080 -12.301 1.00 90.44 945 GLY A CA 1
ATOM 7515 C C . GLY A 1 945 ? -10.812 -8.447 -13.532 1.00 90.44 945 GLY A C 1
ATOM 7516 O O . GLY A 1 945 ? -11.005 -7.867 -14.599 1.00 90.44 945 GLY A O 1
ATOM 7517 N N . CYS A 1 946 ? -9.904 -9.402 -13.388 1.00 92.31 946 CYS A N 1
ATOM 7518 C CA . CYS A 1 946 ? -9.156 -9.977 -14.502 1.00 92.31 946 CYS A CA 1
ATOM 7519 C C . CYS A 1 946 ? -8.959 -11.486 -14.313 1.00 92.31 946 CYS A C 1
ATOM 7521 O O . CYS A 1 946 ? -9.125 -12.017 -13.213 1.00 92.31 946 CYS A O 1
ATOM 7523 N N . TYR A 1 947 ? -8.636 -12.176 -15.407 1.00 93.94 947 TYR A N 1
ATOM 7524 C CA . TYR A 1 947 ? -8.213 -13.573 -15.364 1.00 93.94 947 TYR A CA 1
ATOM 7525 C C . TYR A 1 947 ? -6.694 -13.668 -15.256 1.00 93.94 947 TYR A C 1
ATOM 7527 O O . TYR A 1 947 ? -5.973 -12.983 -15.982 1.00 93.94 947 TYR A O 1
ATOM 7535 N N . TRP A 1 948 ? -6.217 -14.575 -14.413 1.00 91.88 948 TRP A N 1
ATOM 7536 C CA . TRP A 1 948 ? -4.844 -15.070 -14.445 1.00 91.88 948 TRP A CA 1
ATOM 7537 C C . TRP A 1 948 ? -4.682 -16.149 -15.538 1.00 91.88 948 TRP A C 1
ATOM 7539 O O . TRP A 1 948 ? -5.683 -16.723 -15.986 1.00 91.88 948 TRP A O 1
ATOM 7549 N N . PRO A 1 949 ? -3.443 -16.480 -15.955 1.00 90.69 949 PRO A N 1
ATOM 7550 C CA . PRO A 1 949 ? -3.175 -17.468 -17.004 1.00 90.69 949 PRO A CA 1
ATOM 7551 C C . PRO A 1 949 ? -3.722 -18.875 -16.739 1.00 90.69 949 PRO A C 1
ATOM 7553 O O . PRO A 1 949 ? -3.960 -19.630 -17.677 1.00 90.69 949 PRO A O 1
ATOM 7556 N N . ASP A 1 950 ? -3.939 -19.259 -15.482 1.00 91.69 950 ASP A N 1
ATOM 7557 C CA . ASP A 1 950 ? -4.526 -20.555 -15.119 1.00 91.69 950 ASP A CA 1
ATOM 7558 C C . ASP A 1 950 ? -6.070 -20.551 -15.110 1.00 91.69 950 ASP A C 1
ATOM 7560 O O . ASP A 1 950 ? -6.693 -21.619 -15.083 1.00 91.69 950 ASP A O 1
ATOM 7564 N N . GLY A 1 951 ? -6.681 -19.367 -15.214 1.00 92.94 951 GLY A N 1
ATOM 7565 C CA . GLY A 1 951 ? -8.121 -19.131 -15.153 1.00 92.94 951 GLY A CA 1
ATOM 7566 C C . GLY A 1 951 ? -8.638 -18.684 -13.782 1.00 92.94 951 GLY A C 1
ATOM 7567 O O . GLY A 1 951 ? -9.853 -18.553 -13.632 1.00 92.94 951 GLY A O 1
ATOM 7568 N N . THR A 1 952 ? -7.759 -18.428 -12.809 1.00 93.88 952 THR A N 1
ATOM 7569 C CA . THR A 1 952 ? -8.124 -17.799 -11.531 1.00 93.88 952 THR A CA 1
ATOM 7570 C C . THR A 1 952 ? -8.656 -16.382 -11.765 1.00 93.88 952 THR A C 1
ATOM 7572 O O . THR A 1 952 ? -8.093 -15.627 -12.558 1.00 93.88 952 THR A O 1
ATOM 7575 N N . ILE A 1 953 ? -9.747 -16.012 -11.091 1.00 93.38 953 ILE A N 1
ATOM 7576 C CA . ILE A 1 953 ? -10.339 -14.669 -11.160 1.00 93.38 953 ILE A CA 1
ATOM 7577 C C . ILE A 1 953 ? -9.793 -13.811 -10.019 1.00 93.38 953 ILE A C 1
ATOM 7579 O O . ILE A 1 953 ? -9.893 -14.188 -8.851 1.00 93.38 953 ILE A O 1
ATOM 7583 N N . GLU A 1 954 ? -9.288 -12.627 -10.348 1.00 88.94 954 GLU A N 1
ATOM 7584 C CA . GLU A 1 954 ? -8.899 -11.591 -9.390 1.00 88.94 954 GLU A CA 1
ATOM 7585 C C . GLU A 1 954 ? -9.921 -10.450 -9.389 1.00 88.94 954 GLU A C 1
ATOM 7587 O O . GLU A 1 954 ? -10.396 -10.020 -10.441 1.00 88.94 954 GLU A O 1
ATOM 7592 N N . PHE A 1 955 ? -10.256 -9.947 -8.200 1.00 83.31 955 PHE A N 1
ATOM 7593 C CA . PHE A 1 955 ? -11.136 -8.796 -8.018 1.00 83.31 955 PHE A CA 1
ATOM 7594 C C . PHE A 1 955 ? -10.309 -7.513 -7.871 1.00 83.31 955 PHE A C 1
ATOM 7596 O O . PHE A 1 955 ? -9.442 -7.422 -7.007 1.00 83.31 955 PHE A O 1
ATOM 7603 N N . LEU A 1 956 ? -10.608 -6.503 -8.689 1.00 77.44 956 LEU A N 1
ATOM 7604 C CA . LEU A 1 956 ? -9.859 -5.243 -8.773 1.00 77.44 956 LEU A CA 1
ATOM 7605 C C . LEU A 1 956 ? -10.634 -4.030 -8.228 1.00 77.44 956 LEU A C 1
ATOM 7607 O O . LEU A 1 956 ? -10.089 -2.930 -8.163 1.00 77.44 956 LEU A O 1
ATOM 7611 N N . GLY A 1 957 ? -11.904 -4.196 -7.845 1.00 74.44 957 GLY A N 1
ATOM 7612 C CA . GLY A 1 957 ? -12.752 -3.120 -7.321 1.00 74.44 957 GLY A CA 1
ATOM 7613 C C . GLY A 1 957 ? -14.099 -3.017 -8.032 1.00 74.44 957 GLY A C 1
ATOM 7614 O O . GLY A 1 957 ? -14.585 -3.983 -8.606 1.00 74.44 957 GLY A O 1
ATOM 7615 N N . ARG A 1 958 ? -14.727 -1.836 -7.995 1.00 70.31 958 ARG A N 1
ATOM 7616 C CA . ARG A 1 958 ? -16.014 -1.552 -8.656 1.00 70.31 958 ARG A CA 1
ATOM 7617 C C . ARG A 1 958 ? -15.904 -0.388 -9.627 1.00 70.31 958 ARG A C 1
ATOM 7619 O O . ARG A 1 958 ? -15.133 0.540 -9.398 1.00 70.31 958 ARG A O 1
ATOM 7626 N N . ARG A 1 959 ? -16.715 -0.425 -10.687 1.00 63.19 959 ARG A N 1
ATOM 7627 C CA . ARG A 1 959 ? -16.860 0.680 -11.648 1.00 63.19 959 ARG A CA 1
ATOM 7628 C C . ARG A 1 959 ? -17.784 1.789 -11.129 1.00 63.19 959 ARG A C 1
ATOM 7630 O O . ARG A 1 959 ? -17.623 2.948 -11.507 1.00 63.19 959 ARG A O 1
ATOM 7637 N N . ASP A 1 960 ? -18.778 1.437 -10.317 1.00 63.38 960 ASP A N 1
ATOM 7638 C CA . ASP A 1 960 ? -19.771 2.369 -9.781 1.00 63.38 960 ASP A CA 1
ATOM 7639 C C . ASP A 1 960 ? -19.356 2.976 -8.426 1.00 63.38 960 ASP A C 1
ATOM 7641 O O . ASP A 1 960 ? -18.298 2.683 -7.872 1.00 63.38 960 ASP A O 1
ATOM 7645 N N . LYS A 1 961 ? -20.186 3.886 -7.900 1.00 64.56 961 LYS A N 1
ATOM 7646 C CA . LYS A 1 961 ? -19.967 4.536 -6.596 1.00 64.56 961 LYS A CA 1
ATOM 7647 C C . LYS A 1 961 ? -20.480 3.702 -5.418 1.00 64.56 961 LYS A C 1
ATOM 7649 O O . LYS A 1 961 ? -20.563 4.225 -4.307 1.00 64.56 961 LYS A O 1
ATOM 7654 N N . GLN A 1 962 ? -20.874 2.453 -5.653 1.00 68.06 962 GLN A N 1
ATOM 7655 C CA . GLN A 1 962 ? -21.312 1.577 -4.583 1.00 68.06 962 GLN A CA 1
ATOM 7656 C C . GLN A 1 962 ? -20.088 1.201 -3.746 1.00 68.06 962 GLN A C 1
ATOM 7658 O O . GLN A 1 962 ? -19.063 0.760 -4.267 1.00 68.06 962 GLN A O 1
ATOM 7663 N N . VAL A 1 963 ? -20.177 1.396 -2.435 1.00 69.62 963 VAL A N 1
ATOM 7664 C CA . VAL A 1 963 ? -19.067 1.159 -1.508 1.00 69.62 963 VAL A CA 1
ATOM 7665 C C . VAL A 1 963 ? -19.429 0.071 -0.514 1.00 69.62 963 VAL A C 1
ATOM 7667 O O . VAL A 1 963 ? -20.597 -0.130 -0.194 1.00 69.62 963 VAL A O 1
ATOM 7670 N N . LYS A 1 964 ? -18.418 -0.636 -0.017 1.00 66.50 964 LYS A N 1
ATOM 7671 C CA . LYS A 1 964 ? -18.551 -1.534 1.127 1.00 66.50 964 LYS A CA 1
ATOM 7672 C C . LYS A 1 964 ? -17.976 -0.820 2.346 1.00 66.50 964 LYS A C 1
ATOM 7674 O O . LYS A 1 964 ? -16.835 -0.364 2.295 1.00 66.50 964 LYS A O 1
ATOM 7679 N N . VAL A 1 965 ? -18.800 -0.623 3.373 1.00 61.62 965 VAL A N 1
ATOM 7680 C CA . VAL A 1 965 ? -18.434 0.052 4.629 1.00 61.62 965 VAL A CA 1
ATOM 7681 C C . VAL A 1 965 ? -18.936 -0.813 5.778 1.00 61.62 965 VAL A C 1
ATOM 7683 O O . VAL A 1 965 ? -20.137 -1.055 5.887 1.00 61.62 965 VAL A O 1
ATOM 7686 N N . GLY A 1 966 ? -18.022 -1.326 6.606 1.00 59.06 966 GLY A N 1
ATOM 7687 C CA . GLY A 1 966 ? -18.364 -2.176 7.755 1.00 59.06 966 GLY A CA 1
ATOM 7688 C C . GLY A 1 966 ? -19.146 -3.444 7.385 1.00 59.06 966 GLY A C 1
ATOM 7689 O O . GLY A 1 966 ? -20.034 -3.852 8.131 1.00 59.06 966 GLY A O 1
ATOM 7690 N N . GLY A 1 967 ? -18.885 -4.022 6.206 1.00 58.72 967 GLY A N 1
ATOM 7691 C CA . GLY A 1 967 ? -19.618 -5.176 5.671 1.00 58.72 967 GLY A CA 1
ATOM 7692 C C . GLY A 1 967 ? -20.959 -4.848 4.999 1.00 58.72 967 GLY A C 1
ATOM 7693 O O . GLY A 1 967 ? -21.576 -5.741 4.419 1.00 58.72 967 GLY A O 1
ATOM 7694 N N . TYR A 1 968 ? -21.411 -3.588 5.017 1.00 61.84 968 TYR A N 1
ATOM 7695 C CA . TYR A 1 968 ? -22.625 -3.166 4.318 1.00 61.84 968 TYR A CA 1
ATOM 7696 C C . TYR A 1 968 ? -22.314 -2.646 2.925 1.00 61.84 968 TYR A C 1
ATOM 7698 O O . TYR A 1 968 ? -21.426 -1.818 2.728 1.00 61.84 968 TYR A O 1
ATOM 7706 N N . ARG A 1 969 ? -23.116 -3.081 1.956 1.00 69.75 969 ARG A N 1
ATOM 7707 C CA . ARG A 1 969 ? -23.091 -2.564 0.591 1.00 69.75 969 ARG A CA 1
ATOM 7708 C C . ARG A 1 969 ? -23.944 -1.294 0.529 1.00 69.75 969 ARG A C 1
ATOM 7710 O O . ARG A 1 969 ? -25.171 -1.362 0.613 1.00 69.75 969 ARG A O 1
ATOM 7717 N N . ILE A 1 970 ? -23.303 -0.134 0.423 1.00 73.00 970 ILE A N 1
ATOM 7718 C CA . ILE A 1 970 ? -23.931 1.190 0.499 1.00 73.00 970 ILE A CA 1
ATOM 7719 C C . ILE A 1 970 ? -23.906 1.863 -0.873 1.00 73.00 970 ILE A C 1
ATOM 7721 O O . ILE A 1 970 ? -22.852 2.025 -1.485 1.00 73.00 970 ILE A O 1
ATOM 7725 N N . GLU A 1 971 ? -25.070 2.306 -1.334 1.00 76.94 971 GLU A N 1
ATOM 7726 C CA . GLU A 1 971 ? -25.200 3.164 -2.510 1.00 76.94 971 GLU A CA 1
ATOM 7727 C C . GLU A 1 971 ? -25.163 4.627 -2.059 1.00 76.94 971 GLU A C 1
ATOM 7729 O O . GLU A 1 971 ? -26.101 5.106 -1.426 1.00 76.94 971 GLU A O 1
ATOM 7734 N N . LEU A 1 972 ? -24.097 5.366 -2.378 1.00 82.81 972 LEU A N 1
ATOM 7735 C CA . LEU A 1 972 ? -23.963 6.763 -1.929 1.00 82.81 972 LEU A CA 1
ATOM 7736 C C . LEU A 1 972 ? -25.106 7.660 -2.440 1.00 82.81 972 LEU A C 1
ATOM 7738 O O . LEU A 1 972 ? -25.555 8.555 -1.727 1.00 82.81 972 LEU A O 1
ATOM 7742 N N . GLY A 1 973 ? -25.636 7.360 -3.631 1.00 79.88 973 GLY A N 1
ATOM 7743 C CA . GLY A 1 973 ? -26.781 8.065 -4.217 1.00 79.88 973 GLY A CA 1
ATOM 7744 C C . GLY A 1 973 ? -28.070 7.954 -3.393 1.00 79.88 973 GLY A C 1
ATOM 7745 O O . GLY A 1 973 ? -28.911 8.851 -3.430 1.00 79.88 973 GLY A O 1
ATOM 7746 N N . GLU A 1 974 ? -28.220 6.899 -2.588 1.00 81.06 974 GLU A N 1
ATOM 7747 C CA . GLU A 1 974 ? -29.360 6.753 -1.681 1.00 81.06 974 GLU A CA 1
ATOM 7748 C C . GLU A 1 974 ? -29.312 7.766 -0.537 1.00 81.06 974 GLU A C 1
ATOM 7750 O O . GLU A 1 974 ? -30.326 8.380 -0.194 1.00 81.06 974 GLU A O 1
ATOM 7755 N N . ILE A 1 975 ? -28.113 8.009 -0.015 1.00 87.56 975 ILE A N 1
ATOM 7756 C CA . ILE A 1 975 ? -27.870 9.013 1.018 1.00 87.56 975 ILE A CA 1
ATOM 7757 C C . ILE A 1 975 ? -28.054 10.420 0.433 1.00 87.56 975 ILE A C 1
ATOM 7759 O O . ILE A 1 975 ? -28.707 11.266 1.044 1.00 87.56 975 ILE A O 1
ATOM 7763 N N . GLU A 1 976 ? -27.544 10.662 -0.779 1.00 87.44 976 GLU A N 1
ATOM 7764 C CA . GLU A 1 976 ? -27.721 11.926 -1.509 1.00 87.44 976 GLU A CA 1
ATOM 7765 C C . GLU A 1 976 ? -29.206 12.238 -1.764 1.00 87.44 976 GLU A C 1
ATOM 7767 O O . GLU A 1 976 ? -29.652 13.368 -1.549 1.00 87.44 976 GLU A O 1
ATOM 7772 N N . SER A 1 977 ? -29.996 11.231 -2.151 1.00 83.94 977 SER A N 1
ATOM 7773 C CA . SER A 1 977 ? -31.444 11.370 -2.340 1.00 83.94 977 SER A CA 1
ATOM 7774 C C . SER A 1 977 ? -32.146 11.724 -1.026 1.00 83.94 977 SER A C 1
ATOM 7776 O O . SER A 1 977 ? -32.915 12.688 -0.979 1.00 83.94 977 SER A O 1
ATOM 7778 N N . ALA A 1 978 ? -31.828 11.022 0.069 1.00 87.00 978 ALA A N 1
ATOM 7779 C CA . ALA A 1 978 ? -32.381 11.323 1.390 1.00 87.00 978 ALA A CA 1
ATOM 7780 C C . ALA A 1 978 ? -32.046 12.752 1.853 1.00 87.00 978 ALA A C 1
ATOM 7782 O O . ALA A 1 978 ? -32.936 13.449 2.342 1.00 87.00 978 ALA A O 1
ATOM 7783 N N . LEU A 1 979 ? -30.806 13.206 1.637 1.00 89.75 979 LEU A N 1
ATOM 7784 C CA . LEU A 1 979 ? -30.365 14.581 1.896 1.00 89.75 979 LEU A CA 1
ATOM 7785 C C . LEU A 1 979 ? -31.178 15.600 1.089 1.00 89.75 979 LEU A C 1
ATOM 7787 O O . LEU A 1 979 ? -31.679 16.565 1.659 1.00 89.75 979 LEU A O 1
ATOM 7791 N N . SER A 1 980 ? -31.365 15.373 -0.215 1.00 86.50 980 SER A N 1
ATOM 7792 C CA . SER A 1 980 ? -32.106 16.296 -1.091 1.00 86.50 980 SER A CA 1
ATOM 7793 C C . SER A 1 980 ? -33.591 16.457 -0.734 1.00 86.50 980 SER A C 1
ATOM 7795 O O . SER A 1 980 ? -34.214 17.446 -1.110 1.00 86.50 980 SER A O 1
ATOM 7797 N N . GLN A 1 981 ? -34.168 15.500 0.001 1.00 86.25 981 GLN A N 1
ATOM 7798 C CA . GLN A 1 981 ? -35.568 15.534 0.437 1.00 86.25 981 GLN A CA 1
ATOM 7799 C C . GLN A 1 981 ? -35.777 16.249 1.783 1.00 86.25 981 GLN A C 1
ATOM 7801 O O . GLN A 1 981 ? -36.922 16.373 2.232 1.00 86.25 981 GLN A O 1
ATOM 7806 N N . LEU A 1 982 ? -34.707 16.680 2.460 1.00 88.19 982 LEU A N 1
ATOM 7807 C CA . LEU A 1 982 ? -34.796 17.420 3.717 1.00 88.19 982 LEU A CA 1
ATOM 7808 C C . LEU A 1 982 ? -34.942 18.923 3.456 1.00 88.19 982 LEU A C 1
ATOM 7810 O O . LEU A 1 982 ? -34.137 19.538 2.756 1.00 88.19 982 LEU A O 1
ATOM 7814 N N . ALA A 1 983 ? -35.961 19.531 4.068 1.00 84.94 983 ALA A N 1
ATOM 7815 C CA . ALA A 1 983 ? -36.146 20.977 4.037 1.00 84.94 983 ALA A CA 1
ATOM 7816 C C . ALA A 1 983 ? -34.928 21.662 4.676 1.00 84.94 983 ALA A C 1
ATOM 7818 O O . ALA A 1 983 ? -34.616 21.409 5.835 1.00 84.94 983 ALA A O 1
ATOM 7819 N N . GLY A 1 984 ? -34.239 22.508 3.909 1.00 87.06 984 GLY A N 1
ATOM 7820 C CA . GLY A 1 984 ? -32.999 23.163 4.331 1.00 87.06 984 GLY A CA 1
ATOM 7821 C C . GLY A 1 984 ? -31.748 22.729 3.563 1.00 87.06 984 GLY A C 1
ATOM 7822 O O . GLY A 1 984 ? -30.704 23.357 3.717 1.00 87.06 984 GLY A O 1
ATOM 7823 N N . VAL A 1 985 ? -31.827 21.688 2.726 1.00 90.44 985 VAL A N 1
ATOM 7824 C CA . VAL A 1 985 ? -30.730 21.240 1.853 1.00 90.44 985 VAL A CA 1
ATOM 7825 C C . VAL A 1 985 ? -31.013 21.663 0.410 1.00 90.44 985 VAL A C 1
ATOM 7827 O O . VAL A 1 985 ? -32.008 21.252 -0.177 1.00 90.44 985 VAL A O 1
ATOM 7830 N N . LYS A 1 986 ? -30.127 22.469 -0.185 1.00 88.81 986 LYS A N 1
ATOM 7831 C CA . LYS A 1 986 ? -30.191 22.866 -1.602 1.00 88.81 986 LYS A CA 1
ATOM 7832 C C . LYS A 1 986 ? -29.600 21.790 -2.512 1.00 88.81 986 LYS A C 1
ATOM 7834 O O . LYS A 1 986 ? -30.188 21.438 -3.528 1.00 88.81 986 LYS A O 1
ATOM 7839 N N . GLN A 1 987 ? -28.396 21.327 -2.177 1.00 89.88 987 GLN A N 1
ATOM 7840 C CA . GLN A 1 987 ? -27.635 20.303 -2.899 1.00 89.88 987 GLN A CA 1
ATOM 7841 C C . GLN A 1 987 ? -26.780 19.525 -1.901 1.00 89.88 987 GLN A C 1
ATOM 7843 O O . GLN A 1 987 ? -26.345 20.088 -0.899 1.00 89.88 987 GLN A O 1
ATOM 7848 N N . ALA A 1 988 ? -26.500 18.257 -2.184 1.00 90.81 988 ALA A N 1
ATOM 7849 C CA . ALA A 1 988 ? -25.569 17.469 -1.392 1.00 90.81 988 ALA A CA 1
ATOM 7850 C C . ALA A 1 988 ? -24.855 16.420 -2.250 1.00 90.81 988 ALA A C 1
ATOM 7852 O O . ALA A 1 988 ? -25.356 16.028 -3.301 1.00 90.81 988 ALA A O 1
ATOM 7853 N N . THR A 1 989 ? -23.685 15.982 -1.796 1.00 90.69 989 THR A N 1
ATOM 7854 C CA . THR A 1 989 ? -22.908 14.888 -2.395 1.00 90.69 989 THR A CA 1
ATOM 7855 C C . THR A 1 989 ? -22.243 14.091 -1.279 1.00 90.69 989 THR A C 1
ATOM 7857 O O . THR A 1 989 ? -21.855 14.674 -0.261 1.00 90.69 989 THR A O 1
ATOM 7860 N N . VAL A 1 990 ? -22.123 12.776 -1.440 1.00 90.44 990 VAL A N 1
ATOM 7861 C CA . VAL A 1 990 ? -21.588 11.882 -0.403 1.00 90.44 990 VAL A CA 1
ATOM 7862 C C . VAL A 1 990 ? -20.376 11.130 -0.936 1.00 90.44 990 VAL A C 1
ATOM 7864 O O . VAL A 1 990 ? -20.330 10.716 -2.094 1.00 90.44 990 VAL A O 1
ATOM 7867 N N . LEU A 1 991 ? -19.367 10.970 -0.085 1.00 85.31 991 LEU A N 1
ATOM 7868 C CA . LEU A 1 991 ? -18.135 10.252 -0.381 1.00 85.31 991 LEU A CA 1
ATOM 7869 C C . LEU A 1 991 ? -17.840 9.224 0.706 1.00 85.31 991 LEU A C 1
ATOM 7871 O O . LEU A 1 991 ? -18.049 9.487 1.885 1.00 85.31 991 LEU A O 1
ATOM 7875 N N . ALA A 1 992 ? -17.279 8.089 0.298 1.00 78.94 992 ALA A N 1
ATOM 7876 C CA . ALA A 1 992 ? -16.564 7.201 1.199 1.00 78.94 992 ALA A CA 1
ATOM 7877 C C . ALA A 1 992 ? -15.086 7.613 1.224 1.00 78.94 992 ALA A C 1
ATOM 7879 O O . ALA A 1 992 ? -14.443 7.674 0.168 1.00 78.94 992 ALA A O 1
ATOM 7880 N N . ILE A 1 993 ? -14.566 7.941 2.402 1.00 69.56 993 ILE A N 1
ATOM 7881 C CA . ILE A 1 993 ? -13.209 8.451 2.592 1.00 69.56 993 ILE A CA 1
ATOM 7882 C C . ILE A 1 993 ? -12.406 7.441 3.412 1.00 69.56 993 ILE A C 1
ATOM 7884 O O . ILE A 1 993 ? -12.860 7.003 4.464 1.00 69.56 993 ILE A O 1
ATOM 7888 N N . GLY A 1 994 ? -11.245 7.048 2.883 1.00 57.47 994 GLY A N 1
ATOM 7889 C CA . GLY A 1 994 ? -10.418 5.936 3.367 1.00 57.47 994 GLY A CA 1
ATOM 7890 C C . GLY A 1 994 ? -10.186 4.875 2.280 1.00 57.47 994 GLY A C 1
ATOM 7891 O O . GLY A 1 994 ? -10.968 4.772 1.331 1.00 57.47 994 GLY A O 1
ATOM 7892 N N . GLU A 1 995 ? -9.083 4.125 2.370 1.00 48.66 995 GLU A N 1
ATOM 7893 C CA . GLU A 1 995 ? -8.754 3.040 1.423 1.00 48.66 995 GLU A CA 1
ATOM 7894 C C . GLU A 1 995 ? -9.188 1.671 1.957 1.00 48.66 995 GLU A C 1
ATOM 7896 O O . GLU A 1 995 ? -10.079 1.057 1.367 1.00 48.66 995 GLU A O 1
ATOM 7901 N N . LYS A 1 996 ? -8.600 1.229 3.080 1.00 44.19 996 LYS A N 1
ATOM 7902 C CA . LYS A 1 996 ? -8.942 -0.037 3.755 1.00 44.19 996 LYS A CA 1
ATOM 7903 C C . LYS A 1 996 ? -10.224 0.087 4.581 1.00 44.19 996 LYS A C 1
ATOM 7905 O O . LYS A 1 996 ? -11.130 -0.724 4.432 1.00 44.19 996 LYS A O 1
ATOM 7910 N N . GLU A 1 997 ? -10.334 1.154 5.369 1.00 52.78 997 GLU A N 1
ATOM 7911 C CA . GLU A 1 997 ? -11.500 1.438 6.207 1.00 52.78 997 GLU A CA 1
ATOM 7912 C C . GLU A 1 997 ? -12.116 2.772 5.809 1.00 52.78 997 GLU A C 1
ATOM 7914 O O . GLU A 1 997 ? -11.488 3.828 5.872 1.00 52.78 997 GLU A O 1
ATOM 7919 N N . LYS A 1 998 ? -13.344 2.702 5.305 1.00 61.53 998 LYS A N 1
ATOM 7920 C CA . LYS A 1 998 ? -14.044 3.822 4.684 1.00 61.53 998 LYS A CA 1
ATOM 7921 C C . LYS A 1 998 ? -15.049 4.418 5.663 1.00 61.53 998 LYS A C 1
ATOM 7923 O O . LYS A 1 998 ? -15.889 3.691 6.178 1.00 61.53 998 LYS A O 1
ATOM 7928 N N . THR A 1 999 ? -15.036 5.735 5.842 1.00 69.62 999 THR A N 1
ATOM 7929 C CA . THR A 1 999 ? -16.092 6.492 6.540 1.00 69.62 999 THR A CA 1
ATOM 7930 C C . THR A 1 999 ? -16.928 7.285 5.538 1.00 69.62 999 THR A C 1
ATOM 7932 O O . THR A 1 999 ? -16.439 7.669 4.475 1.00 69.62 999 THR A O 1
ATOM 7935 N N . LEU A 1 1000 ? -18.207 7.514 5.830 1.00 81.69 1000 LEU A N 1
ATOM 7936 C CA . LEU A 1 1000 ? -19.104 8.293 4.978 1.00 81.69 1000 LEU A CA 1
ATOM 7937 C C . LEU A 1 1000 ? -19.064 9.775 5.375 1.00 81.69 1000 LEU A C 1
ATOM 7939 O O . LEU A 1 1000 ? -19.353 10.138 6.516 1.00 81.69 1000 LEU A O 1
ATOM 7943 N N . ALA A 1 1001 ? -18.781 10.646 4.408 1.00 85.88 1001 ALA A N 1
ATOM 7944 C CA . ALA A 1 1001 ? -18.818 12.097 4.570 1.00 85.88 1001 ALA A CA 1
ATOM 7945 C C . ALA A 1 1001 ? -19.801 12.732 3.580 1.00 85.88 1001 ALA A C 1
ATOM 7947 O O . ALA A 1 1001 ? -19.742 12.463 2.377 1.00 85.88 1001 ALA A O 1
ATOM 7948 N N . ALA A 1 1002 ? -20.684 13.599 4.075 1.00 90.56 1002 ALA A N 1
ATOM 7949 C CA . ALA A 1 1002 ? -21.609 14.383 3.264 1.00 90.56 1002 ALA A CA 1
ATOM 7950 C C . ALA A 1 1002 ? -21.169 15.845 3.172 1.00 90.56 1002 ALA A C 1
ATOM 7952 O O . ALA A 1 1002 ? -20.861 16.482 4.175 1.00 90.56 1002 ALA A O 1
ATOM 7953 N N . TYR A 1 1003 ? -21.205 16.396 1.963 1.00 91.69 1003 TYR A N 1
ATOM 7954 C CA . TYR A 1 1003 ? -20.935 17.805 1.698 1.00 91.69 1003 TYR A CA 1
ATOM 7955 C C . TYR A 1 1003 ? -22.226 18.466 1.238 1.00 91.69 1003 TYR A C 1
ATOM 7957 O O . TYR A 1 1003 ? -22.808 18.057 0.231 1.00 91.69 1003 TYR A O 1
ATOM 7965 N N . VAL A 1 1004 ? -22.689 19.458 1.993 1.00 90.75 1004 VAL A N 1
ATOM 7966 C CA . VAL A 1 1004 ? -24.063 19.960 1.924 1.00 90.75 1004 VAL A CA 1
ATOM 7967 C C . VAL A 1 1004 ? -24.062 21.451 1.633 1.00 90.75 1004 VAL A C 1
ATOM 7969 O O . VAL A 1 1004 ? -23.449 22.230 2.353 1.00 90.75 1004 VAL A O 1
ATOM 7972 N N . VAL A 1 1005 ? -24.799 21.856 0.603 1.00 89.88 1005 VAL A N 1
ATOM 7973 C CA . VAL A 1 1005 ? -25.139 23.256 0.347 1.00 89.88 1005 VAL A CA 1
ATOM 7974 C C . VAL A 1 1005 ? -26.491 23.540 0.999 1.00 89.88 1005 VAL A C 1
ATOM 7976 O O . VAL A 1 1005 ? -27.501 22.996 0.545 1.00 89.88 1005 VAL A O 1
ATOM 7979 N N . PRO A 1 1006 ? -26.552 24.350 2.063 1.00 85.94 1006 PRO A N 1
ATOM 7980 C CA . PRO A 1 1006 ? -27.787 24.607 2.798 1.00 85.94 1006 PRO A CA 1
ATOM 7981 C C . PRO A 1 1006 ? -28.663 25.688 2.133 1.00 85.94 1006 PRO A C 1
ATOM 7983 O O . PRO A 1 1006 ? -28.201 26.484 1.315 1.00 85.94 1006 PRO A O 1
ATOM 7986 N N . GLN A 1 1007 ? -29.944 25.735 2.508 1.00 85.12 1007 GLN A N 1
ATOM 7987 C CA . GLN A 1 1007 ? -30.939 26.728 2.091 1.00 85.12 1007 GLN A CA 1
ATOM 7988 C C . GLN A 1 1007 ? -31.772 27.190 3.298 1.00 85.12 1007 GLN A C 1
ATOM 7990 O O . GLN A 1 1007 ? -32.525 26.411 3.870 1.00 85.12 1007 GLN A O 1
ATOM 7995 N N . GLY A 1 1008 ? -31.689 28.472 3.661 1.00 81.25 1008 GLY A N 1
ATOM 7996 C CA . GLY A 1 1008 ? -32.391 29.016 4.832 1.00 81.25 1008 GLY A CA 1
ATOM 7997 C C . GLY A 1 1008 ? -31.721 28.658 6.166 1.00 81.25 1008 GLY A C 1
ATOM 7998 O O . GLY A 1 1008 ? -30.535 28.339 6.202 1.00 81.25 1008 GLY A O 1
ATOM 7999 N N . GLU A 1 1009 ? -32.486 28.735 7.260 1.00 78.19 1009 GLU A N 1
ATOM 8000 C CA . GLU A 1 1009 ? -31.986 28.615 8.644 1.00 78.19 1009 GLU A CA 1
ATOM 8001 C C . GLU A 1 1009 ? -32.424 27.318 9.355 1.00 78.19 1009 GLU A C 1
ATOM 8003 O O . GLU A 1 1009 ? -32.277 27.198 10.566 1.00 78.19 1009 GLU A O 1
ATOM 8008 N N . ALA A 1 1010 ? -32.965 26.335 8.623 1.00 79.62 1010 ALA A N 1
ATOM 8009 C CA . ALA A 1 1010 ? -33.565 25.124 9.205 1.00 79.62 1010 ALA A CA 1
ATOM 8010 C C . ALA A 1 1010 ? -32.603 24.287 10.069 1.00 79.62 1010 ALA A C 1
ATOM 8012 O O . ALA A 1 1010 ? -33.062 23.576 10.954 1.00 79.62 1010 ALA A O 1
ATOM 8013 N N . PHE A 1 1011 ? -31.295 24.384 9.812 1.00 83.88 1011 PHE A N 1
ATOM 8014 C CA . PHE A 1 1011 ? -30.240 23.700 10.567 1.00 83.88 1011 PHE A CA 1
ATOM 8015 C C . PHE A 1 1011 ? -29.343 24.691 11.320 1.00 83.88 1011 PHE A C 1
ATOM 8017 O O . PHE A 1 1011 ? -28.164 24.412 11.526 1.00 83.88 1011 PHE A O 1
ATOM 8024 N N . CYS A 1 1012 ? -29.858 25.880 11.658 1.00 78.19 1012 CYS A N 1
ATOM 8025 C CA . CYS A 1 1012 ? -29.111 26.912 12.369 1.00 78.19 1012 CYS A CA 1
ATOM 8026 C C . CYS A 1 1012 ? -29.463 26.992 13.866 1.00 78.19 1012 CYS A C 1
ATOM 8028 O O . CYS A 1 1012 ? -30.589 26.732 14.283 1.00 78.19 1012 CYS A O 1
ATOM 8030 N N . VAL A 1 1013 ? -28.498 27.438 14.667 1.00 75.38 1013 VAL A N 1
ATOM 8031 C CA . VAL A 1 1013 ? -28.599 27.768 16.091 1.00 75.38 1013 VAL A CA 1
ATOM 8032 C C . VAL A 1 1013 ? -28.252 29.253 16.262 1.00 75.38 1013 VAL A C 1
ATOM 8034 O O . VAL A 1 1013 ? -27.462 29.802 15.496 1.00 75.38 1013 VAL A O 1
ATOM 8037 N N . THR A 1 1014 ? -28.896 29.940 17.209 1.00 74.44 1014 THR A N 1
ATOM 8038 C CA . THR A 1 1014 ? -28.626 31.355 17.516 1.00 74.44 1014 THR A CA 1
ATOM 8039 C C . THR A 1 1014 ? -27.771 31.467 18.774 1.00 74.44 1014 THR A C 1
ATOM 8041 O O . THR A 1 1014 ? -28.215 31.046 19.840 1.00 74.44 1014 THR A O 1
ATOM 8044 N N . ASP A 1 1015 ? -26.627 32.137 18.662 1.00 69.88 1015 ASP A N 1
ATOM 8045 C CA . ASP A 1 1015 ? -25.762 32.489 19.783 1.00 69.88 1015 ASP A CA 1
ATOM 8046 C C . ASP A 1 1015 ? -26.021 33.933 20.230 1.00 69.88 1015 ASP A C 1
ATOM 8048 O O . ASP A 1 1015 ? -26.151 34.861 19.419 1.00 69.88 1015 ASP A O 1
ATOM 8052 N N . HIS A 1 1016 ? -26.109 34.123 21.545 1.00 79.00 1016 HIS A N 1
ATOM 8053 C CA . HIS A 1 1016 ? -26.364 35.412 22.180 1.00 79.00 1016 HIS A CA 1
ATOM 8054 C C . HIS A 1 1016 ? -25.132 35.909 22.927 1.00 79.00 1016 HIS A C 1
ATOM 8056 O O . HIS A 1 1016 ? -24.341 35.132 23.460 1.00 79.00 1016 HIS A O 1
ATOM 8062 N N . ARG A 1 1017 ? -25.005 37.232 23.004 1.00 82.44 1017 ARG A N 1
ATOM 8063 C CA . ARG A 1 1017 ? -23.954 37.901 23.762 1.00 82.44 1017 ARG A CA 1
ATOM 8064 C C . ARG A 1 1017 ? -23.860 37.405 25.203 1.00 82.44 1017 ARG A C 1
ATOM 8066 O O . ARG A 1 1017 ? -24.857 37.325 25.920 1.00 82.44 1017 ARG A O 1
ATOM 8073 N N . ASN A 1 1018 ? -22.624 37.212 25.657 1.00 80.25 1018 ASN A N 1
ATOM 8074 C CA . ASN A 1 1018 ? -22.333 36.937 27.056 1.00 80.25 1018 ASN A CA 1
ATOM 8075 C C . ASN A 1 1018 ? -22.643 38.180 27.930 1.00 80.25 1018 ASN A C 1
ATOM 8077 O O . ASN A 1 1018 ? -22.053 39.244 27.706 1.00 80.25 1018 ASN A O 1
ATOM 8081 N N . PRO A 1 1019 ? -23.528 38.076 28.943 1.00 81.25 1019 PRO A N 1
ATOM 8082 C CA . PRO A 1 1019 ? -23.916 39.202 29.799 1.00 81.25 1019 PRO A CA 1
ATOM 8083 C C . PRO A 1 1019 ? -22.768 39.780 30.644 1.00 81.25 1019 PRO A C 1
ATOM 8085 O O . PRO A 1 1019 ? -22.887 40.900 31.140 1.00 81.25 1019 PRO A O 1
ATOM 8088 N N . ALA A 1 1020 ? -21.650 39.063 30.800 1.00 84.00 1020 ALA A N 1
ATOM 8089 C CA . ALA A 1 1020 ? -20.462 39.572 31.485 1.00 84.00 1020 ALA A CA 1
ATOM 8090 C C . ALA A 1 1020 ? -19.694 40.637 30.668 1.00 84.00 1020 ALA A C 1
ATOM 8092 O O . ALA A 1 1020 ? -18.979 41.460 31.259 1.00 84.00 1020 ALA A O 1
ATOM 8093 N N . LEU A 1 1021 ? -19.866 40.667 29.336 1.00 86.56 1021 LEU A N 1
ATOM 8094 C CA . LEU A 1 1021 ? -19.243 41.664 28.458 1.00 86.56 1021 LEU A CA 1
ATOM 8095 C C . LEU A 1 1021 ? -19.833 43.072 28.708 1.00 86.56 1021 LEU A C 1
ATOM 8097 O O . LEU A 1 1021 ? -21.057 43.208 28.806 1.00 86.56 1021 LEU A O 1
ATOM 8101 N N . PRO A 1 1022 ? -19.028 44.151 28.741 1.00 83.12 1022 PRO A N 1
ATOM 8102 C CA . PRO A 1 1022 ? -19.493 45.510 29.055 1.00 83.12 1022 PRO A CA 1
ATOM 8103 C C . PRO A 1 1022 ? -20.481 46.059 28.022 1.00 83.12 1022 PRO A C 1
ATOM 8105 O O . PRO A 1 1022 ? -20.180 46.052 26.830 1.00 83.12 1022 PRO A O 1
ATOM 8108 N N . GLN A 1 1023 ? -21.646 46.579 28.440 1.00 80.44 1023 GLN A N 1
ATOM 8109 C CA . GLN A 1 1023 ? -22.628 47.171 27.505 1.00 80.44 1023 GLN A CA 1
ATOM 8110 C C . GLN A 1 1023 ? -21.999 48.255 26.617 1.00 80.44 1023 GLN A C 1
ATOM 8112 O O . GLN A 1 1023 ? -22.202 48.251 25.401 1.00 80.44 1023 GLN A O 1
ATOM 8117 N N . ALA A 1 1024 ? -21.173 49.106 27.224 1.00 85.06 1024 ALA A N 1
ATOM 8118 C CA . ALA A 1 1024 ? -20.406 50.141 26.556 1.00 85.06 1024 ALA A CA 1
ATOM 8119 C C . ALA A 1 1024 ? -18.910 50.000 26.885 1.00 85.06 1024 ALA A C 1
ATOM 8121 O O . ALA A 1 1024 ? -18.484 50.233 28.017 1.00 85.06 1024 ALA A O 1
ATOM 8122 N N . TRP A 1 1025 ? -18.104 49.623 25.897 1.00 88.25 1025 TRP A N 1
ATOM 8123 C CA . TRP A 1 1025 ? -16.667 49.378 26.021 1.00 88.25 1025 TRP A CA 1
ATOM 8124 C C . TRP A 1 1025 ? -15.870 50.620 26.418 1.00 88.25 1025 TRP A C 1
ATOM 8126 O O . TRP A 1 1025 ? -14.888 50.494 27.146 1.00 88.25 1025 TRP A O 1
ATOM 8136 N N . HIS A 1 1026 ? -16.337 51.821 26.058 1.00 79.62 1026 HIS A N 1
ATOM 8137 C CA . HIS A 1 1026 ? -15.710 53.070 26.503 1.00 79.62 1026 HIS A CA 1
ATOM 8138 C C . HIS A 1 1026 ? -15.732 53.247 28.032 1.00 79.62 1026 HIS A C 1
ATOM 8140 O O . HIS A 1 1026 ? -14.999 54.076 28.549 1.00 79.62 1026 HIS A O 1
ATOM 8146 N N . THR A 1 1027 ? -16.533 52.474 28.779 1.00 81.12 1027 THR A N 1
ATOM 8147 C CA . THR A 1 1027 ? -16.523 52.530 30.253 1.00 81.12 1027 THR A CA 1
ATOM 8148 C C . THR A 1 1027 ? -15.300 51.861 30.884 1.00 81.12 1027 THR A C 1
ATOM 8150 O O . THR A 1 1027 ? -14.990 52.155 32.035 1.00 81.12 1027 THR A O 1
ATOM 8153 N N . LEU A 1 1028 ? -14.600 50.987 30.147 1.00 81.38 1028 LEU A N 1
ATOM 8154 C CA . LEU A 1 1028 ? -13.317 50.408 30.568 1.00 81.38 1028 LEU A CA 1
ATOM 8155 C C . LEU A 1 1028 ? -12.108 51.226 30.073 1.00 81.38 1028 LEU A C 1
ATOM 8157 O O . LEU A 1 1028 ? -10.993 51.013 30.544 1.00 81.38 1028 LEU A O 1
ATOM 8161 N N . ALA A 1 1029 ? -12.321 52.152 29.133 1.00 69.31 1029 ALA A N 1
ATOM 8162 C CA . ALA A 1 1029 ? -11.293 52.992 28.522 1.00 69.31 1029 ALA A CA 1
ATOM 8163 C C . ALA A 1 1029 ? -11.185 54.343 29.258 1.00 69.31 1029 ALA A C 1
ATOM 8165 O O . ALA A 1 1029 ? -12.184 55.031 29.460 1.00 69.31 1029 ALA A O 1
ATOM 8166 N N . GLY A 1 1030 ? -9.983 54.741 29.682 1.00 63.09 1030 GLY A N 1
ATOM 8167 C CA . GLY A 1 1030 ? -9.758 56.050 30.309 1.00 63.09 1030 GLY A CA 1
ATOM 8168 C C . GLY A 1 1030 ? -9.640 57.172 29.270 1.00 63.09 1030 GLY A C 1
ATOM 8169 O O . GLY A 1 1030 ? -9.158 56.952 28.163 1.00 63.09 1030 GLY A O 1
ATOM 8170 N N . THR A 1 1031 ? -10.020 58.407 29.615 1.00 58.97 1031 THR A N 1
ATOM 8171 C CA . THR A 1 1031 ? -9.638 59.585 28.818 1.00 58.97 1031 THR A CA 1
ATOM 8172 C C . THR A 1 1031 ? -8.133 59.813 28.953 1.00 58.97 1031 THR A C 1
ATOM 8174 O O . THR A 1 1031 ? -7.647 60.208 30.014 1.00 58.97 1031 THR A O 1
ATOM 8177 N N . LEU A 1 1032 ? -7.381 59.550 27.883 1.00 63.53 1032 LEU A N 1
ATOM 8178 C CA . LEU A 1 1032 ? -5.935 59.764 27.854 1.00 63.53 1032 LEU A CA 1
ATOM 8179 C C . LEU A 1 1032 ? -5.609 61.264 28.005 1.00 63.53 1032 LEU A C 1
ATOM 8181 O O . LEU A 1 1032 ? -6.203 62.091 27.307 1.00 63.53 1032 LEU A O 1
ATOM 8185 N N . PRO A 1 1033 ? -4.688 61.656 28.908 1.00 53.31 1033 PRO A N 1
ATOM 8186 C CA . PRO A 1 1033 ? -4.285 63.048 29.045 1.00 53.31 1033 PRO A CA 1
ATOM 8187 C C . PRO A 1 1033 ? -3.623 63.518 27.748 1.00 53.31 1033 PRO A C 1
ATOM 8189 O O . PRO A 1 1033 ? -2.652 62.925 27.280 1.00 53.31 1033 PRO A O 1
ATOM 8192 N N . CYS A 1 1034 ? -4.154 64.603 27.179 1.00 50.88 1034 CYS A N 1
ATOM 8193 C CA . CYS A 1 1034 ? -3.629 65.254 25.984 1.00 50.88 1034 CYS A CA 1
ATOM 8194 C C . CYS A 1 1034 ? -2.299 65.948 26.327 1.00 50.88 1034 CYS A C 1
ATOM 8196 O O . CYS A 1 1034 ? -2.231 67.168 26.470 1.00 50.88 1034 CYS A O 1
ATOM 8198 N N . CYS A 1 1035 ? -1.235 65.178 26.547 1.00 48.94 1035 CYS A N 1
ATOM 8199 C CA . CYS A 1 1035 ? 0.108 65.730 26.624 1.00 48.94 1035 CYS A CA 1
ATOM 8200 C C . CYS A 1 1035 ? 0.438 66.345 25.260 1.00 48.94 1035 CYS A C 1
ATOM 8202 O O . CYS A 1 1035 ? 0.115 65.776 24.221 1.00 48.94 1035 CYS A O 1
ATOM 8204 N N . ALA A 1 1036 ? 1.065 67.520 25.249 1.00 51.56 1036 ALA A N 1
ATOM 8205 C CA . ALA A 1 1036 ? 1.675 68.049 24.038 1.00 51.56 1036 ALA A CA 1
ATOM 8206 C C . ALA A 1 1036 ? 2.862 67.139 23.701 1.00 51.56 1036 ALA A C 1
ATOM 8208 O O . ALA A 1 1036 ? 3.956 67.327 24.229 1.00 51.56 1036 ALA A O 1
ATOM 8209 N N . ILE A 1 1037 ? 2.620 66.081 22.926 1.00 53.25 1037 ILE A N 1
ATOM 8210 C CA . ILE A 1 1037 ? 3.669 65.127 22.594 1.00 53.25 1037 ILE A CA 1
ATOM 8211 C C . ILE A 1 1037 ? 4.414 65.649 21.369 1.00 53.25 1037 ILE A C 1
ATOM 8213 O O . ILE A 1 1037 ? 3.851 65.714 20.277 1.00 53.25 1037 ILE A O 1
ATOM 8217 N N . SER A 1 1038 ? 5.669 66.059 21.560 1.00 52.56 1038 SER A N 1
ATOM 8218 C CA . SER A 1 1038 ? 6.551 66.367 20.435 1.00 52.56 1038 SER A CA 1
ATOM 8219 C C . SER A 1 1038 ? 6.884 65.074 19.683 1.00 52.56 1038 SER A C 1
ATOM 8221 O O . SER A 1 1038 ? 7.209 64.075 20.328 1.00 52.56 1038 SER A O 1
ATOM 8223 N N . PRO A 1 1039 ? 6.820 65.067 18.341 1.00 53.69 1039 PRO A N 1
ATOM 8224 C CA . PRO A 1 1039 ? 7.253 63.923 17.546 1.00 53.69 1039 PRO A CA 1
ATOM 8225 C C . PRO A 1 1039 ? 8.752 63.647 17.767 1.00 53.69 1039 PRO A C 1
ATOM 8227 O O . PRO A 1 1039 ? 9.533 64.588 17.890 1.00 53.69 1039 PRO A O 1
ATOM 8230 N N . GLU A 1 1040 ? 9.152 62.367 17.788 1.00 59.56 1040 GLU A N 1
ATOM 8231 C CA . GLU A 1 1040 ? 10.559 61.926 17.934 1.00 59.56 1040 GLU A CA 1
ATOM 8232 C C . GLU A 1 1040 ? 11.493 62.554 16.885 1.00 59.56 1040 GLU A C 1
ATOM 8234 O O . GLU A 1 1040 ? 12.669 62.790 17.154 1.00 59.56 1040 GLU A O 1
ATOM 8239 N N . ILE A 1 1041 ? 10.960 62.838 15.693 1.00 70.88 1041 ILE A N 1
ATOM 8240 C CA . ILE A 1 1041 ? 11.664 63.478 14.582 1.00 70.88 1041 ILE A CA 1
ATOM 8241 C C . ILE A 1 1041 ? 10.761 64.588 14.037 1.00 70.88 1041 ILE A C 1
ATOM 8243 O O . ILE A 1 1041 ? 9.629 64.324 13.616 1.00 70.88 1041 ILE A O 1
ATOM 8247 N N . SER A 1 1042 ? 11.235 65.835 14.048 1.00 75.50 1042 SER A N 1
ATOM 8248 C CA . SER A 1 1042 ? 10.446 66.970 13.561 1.00 75.50 1042 SER A CA 1
ATOM 8249 C C . SER A 1 1042 ? 10.364 66.985 12.029 1.00 75.50 1042 SER A C 1
ATOM 8251 O O . SER A 1 1042 ? 11.247 66.491 11.323 1.00 75.50 1042 SER A O 1
ATOM 8253 N N . ALA A 1 1043 ? 9.303 67.589 11.484 1.00 81.62 1043 ALA A N 1
ATOM 8254 C CA . ALA A 1 1043 ? 9.169 67.771 10.037 1.00 81.62 1043 ALA A CA 1
ATOM 8255 C C . ALA A 1 1043 ? 10.331 68.594 9.445 1.00 81.62 1043 ALA A C 1
ATOM 8257 O O . ALA A 1 1043 ? 10.759 68.341 8.320 1.00 81.62 1043 ALA A O 1
ATOM 8258 N N . GLU A 1 1044 ? 10.876 69.529 10.225 1.00 81.81 1044 GLU A N 1
ATOM 8259 C CA . GLU A 1 1044 ? 12.039 70.342 9.862 1.00 81.81 1044 GLU A CA 1
ATOM 8260 C C . GLU A 1 1044 ? 13.293 69.476 9.719 1.00 81.81 1044 GLU A C 1
ATOM 8262 O O . GLU A 1 1044 ? 13.988 69.587 8.718 1.00 81.81 1044 GLU A O 1
ATOM 8267 N N . GLN A 1 1045 ? 13.525 68.543 10.647 1.00 84.00 1045 GLN A N 1
ATOM 8268 C CA . GLN A 1 1045 ? 14.662 67.618 10.592 1.00 84.00 1045 GLN A CA 1
ATOM 8269 C C . GLN A 1 1045 ? 14.593 66.681 9.383 1.00 84.00 1045 GLN A C 1
ATOM 8271 O O . GLN A 1 1045 ? 15.601 66.461 8.712 1.00 84.00 1045 GLN A O 1
ATOM 8276 N N . VAL A 1 1046 ? 13.404 66.154 9.067 1.00 86.81 1046 VAL A N 1
ATOM 8277 C CA . VAL A 1 1046 ? 13.201 65.351 7.848 1.00 86.81 1046 VAL A CA 1
ATOM 8278 C C . VAL A 1 1046 ? 13.447 66.200 6.602 1.00 86.81 1046 VAL A C 1
ATOM 8280 O O . VAL A 1 1046 ? 14.086 65.736 5.660 1.00 86.81 1046 VAL A O 1
ATOM 8283 N N . ALA A 1 1047 ? 12.976 67.449 6.589 1.00 87.50 1047 ALA A N 1
ATOM 8284 C CA . ALA A 1 1047 ? 13.207 68.357 5.472 1.00 87.50 1047 ALA A CA 1
ATOM 8285 C C . ALA A 1 1047 ? 14.695 68.685 5.300 1.00 87.50 1047 ALA A C 1
ATOM 8287 O O . ALA A 1 1047 ? 15.198 68.660 4.179 1.00 87.50 1047 ALA A O 1
ATOM 8288 N N . ASP A 1 1048 ? 15.421 68.918 6.390 1.00 84.75 1048 ASP A N 1
ATOM 8289 C CA . ASP A 1 1048 ? 16.858 69.176 6.353 1.00 84.75 1048 ASP A CA 1
ATOM 8290 C C . ASP A 1 1048 ? 17.633 67.953 5.845 1.00 84.75 1048 ASP A C 1
ATOM 8292 O O . ASP A 1 1048 ? 18.514 68.097 4.991 1.00 84.75 1048 ASP A O 1
ATOM 8296 N N . PHE A 1 1049 ? 17.253 66.746 6.274 1.00 86.44 1049 PHE A N 1
ATOM 8297 C CA . PHE A 1 1049 ? 17.812 65.492 5.766 1.00 86.44 1049 PHE A CA 1
ATOM 8298 C C . PHE A 1 1049 ? 17.544 65.302 4.261 1.00 86.44 1049 PHE A C 1
ATOM 8300 O O . PHE A 1 1049 ? 18.475 65.046 3.488 1.00 86.44 1049 PHE A O 1
ATOM 8307 N N . LEU A 1 1050 ? 16.293 65.489 3.824 1.00 88.56 1050 LEU A N 1
ATOM 8308 C CA . LEU A 1 1050 ? 15.892 65.393 2.416 1.00 88.56 1050 LEU A CA 1
ATOM 8309 C C . LEU A 1 1050 ? 16.632 66.410 1.540 1.00 88.56 1050 LEU A C 1
ATOM 8311 O O . LEU A 1 1050 ? 17.149 66.043 0.484 1.00 88.56 1050 LEU A O 1
ATOM 8315 N N . GLN A 1 1051 ? 16.721 67.669 1.980 1.00 86.00 1051 GLN A N 1
ATOM 8316 C CA . GLN A 1 1051 ? 17.385 68.740 1.238 1.00 86.00 1051 GLN A CA 1
ATOM 8317 C C . GLN A 1 1051 ? 18.891 68.474 1.094 1.00 86.00 1051 GLN A C 1
ATOM 8319 O O . GLN A 1 1051 ? 19.404 68.476 -0.027 1.00 86.00 1051 GLN A O 1
ATOM 8324 N N . HIS A 1 1052 ? 19.605 68.253 2.203 1.00 80.50 1052 HIS A N 1
ATOM 8325 C CA . HIS A 1 1052 ? 21.072 68.273 2.213 1.00 80.50 1052 HIS A CA 1
ATOM 8326 C C . HIS A 1 1052 ? 21.703 66.932 1.831 1.00 80.50 1052 HIS A C 1
ATOM 8328 O O . HIS A 1 1052 ? 22.704 66.907 1.113 1.00 80.50 1052 HIS A O 1
ATOM 8334 N N . ARG A 1 1053 ? 21.142 65.811 2.300 1.00 80.38 1053 ARG A N 1
ATOM 8335 C CA . ARG A 1 1053 ? 21.768 64.485 2.157 1.00 80.38 1053 ARG A CA 1
ATOM 8336 C C . ARG A 1 1053 ? 21.220 63.728 0.957 1.00 80.38 1053 ARG A C 1
ATOM 8338 O O . ARG A 1 1053 ? 21.998 63.178 0.177 1.00 80.38 1053 ARG A O 1
ATOM 8345 N N . LEU A 1 1054 ? 19.898 63.741 0.791 1.00 83.50 1054 LEU A N 1
ATOM 8346 C CA . LEU A 1 1054 ? 19.236 62.935 -0.229 1.00 83.50 1054 LEU A CA 1
ATOM 8347 C C . LEU A 1 1054 ? 19.218 63.626 -1.600 1.00 83.50 1054 LEU A C 1
ATOM 8349 O O . LEU A 1 1054 ? 19.742 63.087 -2.573 1.00 83.50 1054 LEU A O 1
ATOM 8353 N N . LEU A 1 1055 ? 18.663 64.841 -1.668 1.00 85.69 1055 LEU A N 1
ATOM 8354 C CA . LEU A 1 1055 ? 18.531 65.611 -2.911 1.00 85.69 1055 LEU A CA 1
ATOM 8355 C C . LEU A 1 1055 ? 19.742 66.511 -3.201 1.00 85.69 1055 LEU A C 1
ATOM 8357 O O . LEU A 1 1055 ? 19.868 67.030 -4.308 1.00 85.69 1055 LEU A O 1
ATOM 8361 N N . LYS A 1 1056 ? 20.648 66.680 -2.226 1.00 82.56 1056 LYS A N 1
ATOM 8362 C CA . LYS A 1 1056 ? 21.891 67.472 -2.331 1.00 82.56 1056 LYS A CA 1
ATOM 8363 C C . LYS A 1 1056 ? 21.668 68.909 -2.832 1.00 82.56 1056 LYS A C 1
ATOM 8365 O O . LYS A 1 1056 ? 22.495 69.463 -3.560 1.00 82.56 1056 LYS A O 1
ATOM 8370 N N . LEU A 1 1057 ? 20.551 69.518 -2.438 1.00 82.44 1057 LEU A N 1
ATOM 8371 C CA . LEU A 1 1057 ? 20.155 70.870 -2.823 1.00 82.44 1057 LEU A CA 1
ATOM 8372 C C . LEU A 1 1057 ? 20.844 71.898 -1.915 1.00 82.44 1057 LEU A C 1
ATOM 8374 O O . LEU A 1 1057 ? 20.632 71.918 -0.704 1.00 82.44 1057 LEU A O 1
ATOM 8378 N N . LYS A 1 1058 ? 21.678 72.761 -2.503 1.00 81.19 1058 LYS A N 1
ATOM 8379 C CA . LYS A 1 1058 ? 22.457 73.771 -1.768 1.00 81.19 1058 LYS A CA 1
ATOM 8380 C C . LYS A 1 1058 ? 21.728 75.117 -1.678 1.00 81.19 1058 LYS A C 1
ATOM 8382 O O . LYS A 1 1058 ? 21.109 75.515 -2.670 1.00 81.19 1058 LYS A O 1
ATOM 8387 N N . PRO A 1 1059 ? 21.869 75.870 -0.569 1.00 78.19 1059 PRO A N 1
ATOM 8388 C CA . PRO A 1 1059 ? 21.312 77.215 -0.434 1.00 78.19 1059 PRO A CA 1
ATOM 8389 C C . PRO A 1 1059 ? 21.614 78.111 -1.642 1.00 78.19 1059 PRO A C 1
ATOM 8391 O O . PRO A 1 1059 ? 22.716 78.093 -2.197 1.00 78.19 1059 PRO A O 1
ATOM 8394 N N . GLY A 1 1060 ? 20.619 78.883 -2.083 1.00 78.50 1060 GLY A N 1
ATOM 8395 C CA . GLY A 1 1060 ? 20.745 79.816 -3.205 1.00 78.50 1060 GLY A CA 1
ATOM 8396 C C . GLY A 1 1060 ? 20.677 79.192 -4.604 1.00 78.50 1060 GLY A C 1
ATOM 8397 O O . GLY A 1 1060 ? 20.458 79.938 -5.560 1.00 78.50 1060 GLY A O 1
ATOM 8398 N N . HIS A 1 1061 ? 20.795 77.866 -4.746 1.00 80.62 1061 HIS A N 1
ATOM 8399 C CA . HIS A 1 1061 ? 20.637 77.198 -6.040 1.00 80.62 1061 HIS A CA 1
ATOM 8400 C C . HIS A 1 1061 ? 19.165 77.127 -6.459 1.00 80.62 1061 HIS A C 1
ATOM 8402 O O . HIS A 1 1061 ? 18.257 77.070 -5.628 1.00 80.62 1061 HIS A O 1
ATOM 8408 N N . THR A 1 1062 ? 18.931 77.129 -7.768 1.00 79.50 1062 THR A N 1
ATOM 8409 C CA . THR A 1 1062 ? 17.617 76.880 -8.366 1.00 79.50 1062 THR A CA 1
ATOM 8410 C C . THR A 1 1062 ? 17.533 75.427 -8.829 1.00 79.50 1062 THR A C 1
ATOM 8412 O O . THR A 1 1062 ? 18.320 75.009 -9.678 1.00 79.50 1062 THR A O 1
ATOM 8415 N N . ALA A 1 1063 ? 16.593 74.664 -8.277 1.00 75.88 1063 ALA A N 1
ATOM 8416 C CA . ALA A 1 1063 ? 16.165 73.371 -8.797 1.00 75.88 1063 ALA A CA 1
ATOM 8417 C C . ALA A 1 1063 ? 15.056 73.588 -9.841 1.00 75.88 1063 ALA A C 1
ATOM 8419 O O . ALA A 1 1063 ? 14.207 74.459 -9.656 1.00 75.88 1063 ALA A O 1
ATOM 8420 N N . GLY A 1 1064 ? 15.061 72.834 -10.942 1.00 77.12 1064 GLY A N 1
ATOM 8421 C CA . GLY A 1 1064 ? 14.014 72.930 -11.968 1.00 77.12 1064 GLY A CA 1
ATOM 8422 C C . GLY A 1 1064 ? 12.633 72.523 -11.440 1.00 77.12 1064 GLY A C 1
ATOM 8423 O O . GLY A 1 1064 ? 12.537 71.802 -10.449 1.00 77.12 1064 GLY A O 1
ATOM 8424 N N . ALA A 1 1065 ? 11.564 72.998 -12.091 1.00 75.25 1065 ALA A N 1
ATOM 8425 C CA . ALA A 1 1065 ? 10.192 72.581 -11.770 1.00 75.25 1065 ALA A CA 1
ATOM 8426 C C . ALA A 1 1065 ? 9.965 71.082 -12.036 1.00 75.25 1065 ALA A C 1
ATOM 8428 O O . ALA A 1 1065 ? 9.257 70.417 -11.287 1.00 75.25 1065 ALA A O 1
ATOM 8429 N N . ASP A 1 1066 ? 10.580 70.569 -13.103 1.00 79.38 1066 ASP A N 1
ATOM 8430 C CA . ASP A 1 1066 ? 10.599 69.149 -13.438 1.00 79.38 1066 ASP A CA 1
ATOM 8431 C C . ASP A 1 1066 ? 11.641 68.429 -12.555 1.00 79.38 1066 ASP A C 1
ATOM 8433 O O . ASP A 1 1066 ? 12.803 68.852 -12.544 1.00 79.38 1066 ASP A O 1
ATOM 8437 N N . PRO A 1 1067 ? 11.277 67.371 -11.804 1.00 81.19 1067 PRO A N 1
ATOM 8438 C CA . PRO A 1 1067 ? 12.221 66.584 -11.010 1.00 81.19 1067 PRO A CA 1
ATOM 8439 C C . PRO A 1 1067 ? 13.169 65.726 -11.864 1.00 81.19 1067 PRO A C 1
ATOM 8441 O O . PRO A 1 1067 ? 14.227 65.328 -11.369 1.00 81.19 1067 PRO A O 1
ATOM 8444 N N . LEU A 1 1068 ? 12.845 65.443 -13.133 1.00 83.38 1068 LEU A N 1
ATOM 8445 C CA . LEU A 1 1068 ? 13.600 64.515 -13.985 1.00 83.38 1068 LEU A CA 1
ATOM 8446 C C . LEU A 1 1068 ? 15.096 64.876 -14.135 1.00 83.38 1068 LEU A C 1
ATOM 8448 O O . LEU A 1 1068 ? 15.938 63.983 -13.997 1.00 83.38 1068 LEU A O 1
ATOM 8452 N N . PRO A 1 1069 ? 15.497 66.150 -14.341 1.00 82.19 1069 PRO A N 1
ATOM 8453 C CA . PRO A 1 1069 ? 16.906 66.545 -14.370 1.00 82.19 1069 PRO A CA 1
ATOM 8454 C C . PRO A 1 1069 ? 17.625 66.285 -13.040 1.00 82.19 1069 PRO A C 1
ATOM 8456 O O . PRO A 1 1069 ? 18.773 65.833 -13.041 1.00 82.19 1069 PRO A O 1
ATOM 8459 N N . LEU A 1 1070 ? 16.953 66.527 -11.907 1.00 84.62 1070 LEU A N 1
ATOM 8460 C CA . LEU A 1 1070 ? 17.506 66.270 -10.575 1.00 84.62 1070 LEU A CA 1
ATOM 8461 C C . LEU A 1 1070 ? 17.698 64.764 -10.359 1.00 84.62 1070 LEU A C 1
ATOM 8463 O O . LEU A 1 1070 ? 18.782 64.331 -9.962 1.00 84.62 1070 LEU A O 1
ATOM 8467 N N . MET A 1 1071 ? 16.685 63.963 -10.691 1.00 90.62 1071 MET A N 1
ATOM 8468 C CA . MET A 1 1071 ? 16.729 62.502 -10.590 1.00 90.62 1071 MET A CA 1
ATOM 8469 C C . MET A 1 1071 ? 17.854 61.905 -11.438 1.00 90.62 1071 MET A C 1
ATOM 8471 O O . MET A 1 1071 ? 18.642 61.104 -10.930 1.00 90.62 1071 MET A O 1
ATOM 8475 N N . ASN A 1 1072 ? 17.987 62.356 -12.689 1.00 86.44 1072 ASN A N 1
ATOM 8476 C CA . ASN A 1 1072 ? 19.062 61.937 -13.587 1.00 86.44 1072 ASN A CA 1
ATOM 8477 C C . ASN A 1 1072 ? 20.446 62.274 -13.012 1.00 86.44 1072 ASN A C 1
ATOM 8479 O O . ASN A 1 1072 ? 21.350 61.444 -13.072 1.00 86.44 1072 ASN A O 1
ATOM 8483 N N . SER A 1 1073 ? 20.611 63.453 -12.396 1.00 85.19 1073 SER A N 1
ATOM 8484 C CA . SER A 1 1073 ? 21.892 63.863 -11.798 1.00 85.19 1073 SER A CA 1
ATOM 8485 C C . SER A 1 1073 ? 22.314 63.003 -10.596 1.00 85.19 1073 SER A C 1
ATOM 8487 O O . SER A 1 1073 ? 23.505 62.838 -10.330 1.00 85.19 1073 SER A O 1
ATOM 8489 N N . LEU A 1 1074 ? 21.343 62.421 -9.885 1.00 87.62 1074 LEU A N 1
ATOM 8490 C CA . LEU A 1 1074 ? 21.554 61.593 -8.693 1.00 87.62 1074 LEU A CA 1
ATOM 8491 C C . LEU A 1 1074 ? 21.487 60.080 -8.973 1.00 87.62 1074 LEU A C 1
ATOM 8493 O O . LEU A 1 1074 ? 21.686 59.280 -8.050 1.00 87.62 1074 LEU A O 1
ATOM 8497 N N . ALA A 1 1075 ? 21.254 59.699 -10.234 1.00 90.19 1075 ALA A N 1
ATOM 8498 C CA . ALA A 1 1075 ? 20.997 58.332 -10.687 1.00 90.19 1075 ALA A CA 1
ATOM 8499 C C . ALA A 1 1075 ? 19.785 57.667 -9.998 1.00 90.19 1075 ALA A C 1
ATOM 8501 O O . ALA A 1 1075 ? 19.791 56.464 -9.740 1.00 90.19 1075 ALA A O 1
ATOM 8502 N N . ILE A 1 1076 ? 18.745 58.445 -9.683 1.00 92.00 1076 ILE A N 1
ATOM 8503 C CA . ILE A 1 1076 ? 17.487 57.927 -9.130 1.00 92.00 1076 ILE A CA 1
ATOM 8504 C C . ILE A 1 1076 ? 16.685 57.278 -10.263 1.00 92.00 1076 ILE A C 1
ATOM 8506 O O . ILE A 1 1076 ? 16.491 57.884 -11.317 1.00 92.00 1076 ILE A O 1
ATOM 8510 N N . GLN A 1 1077 ? 16.207 56.050 -10.054 1.00 90.75 1077 GLN A N 1
ATOM 8511 C CA . GLN A 1 1077 ? 15.412 55.338 -11.053 1.00 90.75 1077 GLN A CA 1
ATOM 8512 C C . GLN A 1 1077 ? 14.099 56.081 -11.372 1.00 90.75 1077 GLN A C 1
ATOM 8514 O O . GLN A 1 1077 ? 13.441 56.560 -10.445 1.00 90.75 1077 GLN A O 1
ATOM 8519 N N . PRO A 1 1078 ? 13.646 56.099 -12.644 1.00 87.25 1078 PRO A N 1
ATOM 8520 C CA . PRO A 1 1078 ? 12.426 56.806 -13.055 1.00 87.25 1078 PRO A CA 1
ATOM 8521 C C . PRO A 1 1078 ? 11.168 56.427 -12.261 1.00 87.25 1078 PRO A C 1
ATOM 8523 O O . PRO A 1 1078 ? 10.314 57.276 -12.029 1.00 87.25 1078 PRO A O 1
ATOM 8526 N N . ARG A 1 1079 ? 11.069 55.177 -11.777 1.00 90.00 1079 ARG A N 1
ATOM 8527 C CA . ARG A 1 1079 ? 9.931 54.700 -10.966 1.00 90.00 1079 ARG A CA 1
ATOM 8528 C C . ARG A 1 1079 ? 9.696 55.505 -9.683 1.00 90.00 1079 ARG A C 1
ATOM 8530 O O . ARG A 1 1079 ? 8.582 55.524 -9.177 1.00 90.00 1079 ARG A O 1
ATOM 8537 N N . TRP A 1 1080 ? 10.722 56.189 -9.176 1.00 91.94 1080 TRP A N 1
ATOM 8538 C CA . TRP A 1 1080 ? 10.639 56.987 -7.953 1.00 91.94 1080 TRP A CA 1
ATOM 8539 C C . TRP A 1 1080 ? 10.213 58.440 -8.185 1.00 91.94 1080 TRP A C 1
ATOM 8541 O O . TRP A 1 1080 ? 10.235 59.228 -7.244 1.00 91.94 1080 TRP A O 1
ATOM 8551 N N . GLN A 1 1081 ? 9.806 58.809 -9.405 1.00 89.88 1081 GLN A N 1
ATOM 8552 C CA . GLN A 1 1081 ? 9.418 60.182 -9.736 1.00 89.88 1081 GLN A CA 1
ATOM 8553 C C . GLN A 1 1081 ? 8.335 60.733 -8.798 1.00 89.88 1081 GLN A C 1
ATOM 8555 O O . GLN A 1 1081 ? 8.529 61.796 -8.214 1.00 89.88 1081 GLN A O 1
ATOM 8560 N N . ALA A 1 1082 ? 7.258 59.977 -8.568 1.00 88.19 1082 ALA A N 1
ATOM 8561 C CA . ALA A 1 1082 ? 6.174 60.389 -7.672 1.00 88.19 1082 ALA A CA 1
ATOM 8562 C C . ALA A 1 1082 ? 6.659 60.641 -6.230 1.00 88.19 1082 ALA A C 1
ATOM 8564 O O . ALA A 1 1082 ? 6.244 61.595 -5.578 1.00 88.19 1082 ALA A O 1
ATOM 8565 N N . VAL A 1 1083 ? 7.591 59.818 -5.738 1.00 90.69 1083 VAL A N 1
ATOM 8566 C CA . VAL A 1 1083 ? 8.181 59.980 -4.399 1.00 90.69 1083 VAL A CA 1
ATOM 8567 C C . VAL A 1 1083 ? 9.003 61.269 -4.321 1.00 90.69 1083 VAL A C 1
ATOM 8569 O O . VAL A 1 1083 ? 8.889 62.019 -3.353 1.00 90.69 1083 VAL A O 1
ATOM 8572 N N . VAL A 1 1084 ? 9.799 61.563 -5.353 1.00 89.69 1084 VAL A N 1
ATOM 8573 C CA . VAL A 1 1084 ? 10.618 62.782 -5.410 1.00 89.69 1084 VAL A CA 1
ATOM 8574 C C . VAL A 1 1084 ? 9.747 64.038 -5.504 1.00 89.69 1084 VAL A C 1
ATOM 8576 O O . VAL A 1 1084 ? 10.041 65.022 -4.829 1.00 89.69 1084 VAL A O 1
ATOM 8579 N N . GLU A 1 1085 ? 8.657 64.009 -6.273 1.00 88.69 1085 GLU A N 1
ATOM 8580 C CA . GLU A 1 1085 ? 7.684 65.111 -6.346 1.00 88.69 1085 GLU A CA 1
ATOM 8581 C C . GLU A 1 1085 ? 7.070 65.415 -4.972 1.00 88.69 1085 GLU A C 1
ATOM 8583 O O . GLU A 1 1085 ? 7.028 66.576 -4.552 1.00 88.69 1085 GLU A O 1
ATOM 8588 N N . LEU A 1 1086 ? 6.679 64.374 -4.230 1.00 88.19 1086 LEU A N 1
ATOM 8589 C CA . LEU A 1 1086 ? 6.164 64.509 -2.865 1.00 88.19 1086 LEU A CA 1
ATOM 8590 C C . LEU A 1 1086 ? 7.215 65.070 -1.902 1.00 88.19 1086 LEU A C 1
ATOM 8592 O O . LEU A 1 1086 ? 6.898 65.931 -1.079 1.00 88.19 1086 LEU A O 1
ATOM 8596 N N . TRP A 1 1087 ? 8.476 64.648 -2.016 1.00 91.38 1087 TRP A N 1
ATOM 8597 C CA . TRP A 1 1087 ? 9.561 65.213 -1.211 1.00 91.38 1087 TRP A CA 1
ATOM 8598 C C . TRP A 1 1087 ? 9.820 66.686 -1.528 1.00 91.38 1087 TRP A C 1
ATOM 8600 O O . TRP A 1 1087 ? 9.982 67.482 -0.604 1.00 91.38 1087 TRP A O 1
ATOM 8610 N N . LEU A 1 1088 ? 9.816 67.086 -2.802 1.00 88.81 1088 LEU A N 1
ATOM 8611 C CA . LEU A 1 1088 ? 9.963 68.493 -3.188 1.00 88.81 1088 LEU A CA 1
ATOM 8612 C C . LEU A 1 1088 ? 8.802 69.341 -2.654 1.00 88.81 1088 LEU A C 1
ATOM 8614 O O . LEU A 1 1088 ? 9.035 70.411 -2.088 1.00 88.81 1088 LEU A O 1
ATOM 8618 N N . ALA A 1 1089 ? 7.567 68.847 -2.763 1.00 87.00 1089 ALA A N 1
ATOM 8619 C CA . ALA A 1 1089 ? 6.397 69.500 -2.185 1.00 87.00 1089 ALA A CA 1
ATOM 8620 C C . ALA A 1 1089 ? 6.530 69.640 -0.660 1.00 87.00 1089 ALA A C 1
ATOM 8622 O O . ALA A 1 1089 ? 6.315 70.726 -0.115 1.00 87.00 1089 ALA A O 1
ATOM 8623 N N . PHE A 1 1090 ? 6.975 68.586 0.029 1.00 89.69 1090 PHE A N 1
ATOM 8624 C CA . PHE A 1 1090 ? 7.244 68.625 1.463 1.00 89.69 1090 PHE A CA 1
ATOM 8625 C C . PHE A 1 1090 ? 8.301 69.685 1.817 1.00 89.69 1090 PHE A C 1
ATOM 8627 O O . PHE A 1 1090 ? 8.070 70.506 2.706 1.00 89.69 1090 PHE A O 1
ATOM 8634 N N . LEU A 1 1091 ? 9.405 69.781 1.073 1.00 90.00 1091 LEU A N 1
ATOM 8635 C CA . LEU A 1 1091 ? 10.419 70.823 1.283 1.00 90.00 1091 LEU A CA 1
ATOM 8636 C C . LEU A 1 1091 ? 9.872 72.246 1.084 1.00 90.00 1091 LEU A C 1
ATOM 8638 O O . LEU A 1 1091 ? 10.269 73.165 1.807 1.00 90.00 1091 LEU A O 1
ATOM 8642 N N . VAL A 1 1092 ? 8.941 72.447 0.148 1.00 88.44 1092 VAL A N 1
ATOM 8643 C CA . VAL A 1 1092 ? 8.234 73.730 -0.001 1.00 88.44 1092 VAL A CA 1
ATOM 8644 C C . VAL A 1 1092 ? 7.383 74.021 1.237 1.00 88.44 1092 VAL A C 1
ATOM 8646 O O . VAL A 1 1092 ? 7.453 75.126 1.779 1.00 88.44 1092 VAL A O 1
ATOM 8649 N N . THR A 1 1093 ? 6.630 73.035 1.740 1.00 87.50 1093 THR A N 1
ATOM 8650 C CA . THR A 1 1093 ? 5.816 73.217 2.959 1.00 87.50 1093 THR A CA 1
ATOM 8651 C C . THR A 1 1093 ? 6.663 73.551 4.189 1.00 87.50 1093 THR A C 1
ATOM 8653 O O . THR A 1 1093 ? 6.266 74.397 4.989 1.00 87.50 1093 THR A O 1
ATOM 8656 N N . GLN A 1 1094 ? 7.872 72.987 4.289 1.00 90.25 1094 GLN A N 1
ATOM 8657 C CA . GLN A 1 1094 ? 8.835 73.261 5.365 1.00 90.25 1094 GLN A CA 1
ATOM 8658 C C . GLN A 1 1094 ? 9.715 74.502 5.105 1.00 90.25 1094 GLN A C 1
ATOM 8660 O O . GLN A 1 1094 ? 10.717 74.726 5.789 1.00 90.25 1094 GLN A O 1
ATOM 8665 N N . ARG A 1 1095 ? 9.348 75.336 4.116 1.00 88.69 1095 ARG A N 1
ATOM 8666 C CA . ARG A 1 1095 ? 10.029 76.593 3.737 1.00 88.69 1095 ARG A CA 1
ATOM 8667 C C . ARG A 1 1095 ? 11.514 76.431 3.385 1.00 88.69 1095 ARG A C 1
ATOM 8669 O O . ARG A 1 1095 ? 12.273 77.396 3.452 1.00 88.69 1095 ARG A O 1
ATOM 8676 N N . ARG A 1 1096 ? 11.921 75.227 2.987 1.00 87.88 1096 ARG A N 1
ATOM 8677 C CA . ARG A 1 1096 ? 13.273 74.885 2.520 1.00 87.88 1096 ARG A CA 1
ATOM 8678 C C . ARG A 1 1096 ? 13.463 75.173 1.036 1.00 87.88 1096 ARG A C 1
ATOM 8680 O O . ARG A 1 1096 ? 14.538 75.577 0.597 1.00 87.88 1096 ARG A O 1
ATOM 8687 N N . LEU A 1 1097 ? 12.374 75.078 0.283 1.00 88.56 1097 LEU A N 1
ATOM 8688 C CA . LEU A 1 1097 ? 12.266 75.543 -1.093 1.00 88.56 1097 LEU A CA 1
ATOM 8689 C C . LEU A 1 1097 ? 11.229 76.666 -1.176 1.00 88.56 1097 LEU A C 1
ATOM 8691 O O . LEU A 1 1097 ? 10.193 76.612 -0.514 1.00 88.56 1097 LEU A O 1
ATOM 8695 N N . LYS A 1 1098 ? 11.476 77.668 -2.023 1.00 87.62 1098 LYS A N 1
ATOM 8696 C CA . LYS A 1 1098 ? 10.459 78.643 -2.438 1.00 87.62 1098 LYS A CA 1
ATOM 8697 C C . LYS A 1 1098 ? 10.209 78.537 -3.946 1.00 87.62 1098 LYS A C 1
ATOM 8699 O O . LYS A 1 1098 ? 11.172 78.378 -4.698 1.00 87.62 1098 LYS A O 1
ATOM 8704 N N . PRO A 1 1099 ? 8.959 78.658 -4.415 1.00 83.62 1099 PRO A N 1
ATOM 8705 C CA . PRO A 1 1099 ? 8.669 78.706 -5.845 1.00 83.62 1099 PRO A CA 1
ATOM 8706 C C . PRO A 1 1099 ? 9.384 79.888 -6.526 1.00 83.62 1099 PRO A C 1
ATOM 8708 O O . PRO A 1 1099 ? 9.382 81.006 -6.008 1.00 83.62 1099 PRO A O 1
ATOM 8711 N N . ALA A 1 1100 ? 9.991 79.641 -7.683 1.00 83.88 1100 ALA A N 1
ATOM 8712 C CA . ALA A 1 1100 ? 10.622 80.616 -8.571 1.00 83.88 1100 ALA A CA 1
ATOM 8713 C C . ALA A 1 1100 ? 10.084 80.426 -10.003 1.00 83.88 1100 ALA A C 1
ATOM 8715 O O . ALA A 1 1100 ? 9.477 79.404 -10.305 1.00 83.88 1100 ALA A O 1
ATOM 8716 N N . ALA A 1 1101 ? 10.293 81.396 -10.900 1.00 79.81 1101 ALA A N 1
ATOM 8717 C CA . ALA A 1 1101 ? 9.680 81.375 -12.237 1.00 79.81 1101 ALA A CA 1
ATOM 8718 C C . ALA A 1 1101 ? 10.007 80.113 -13.068 1.00 79.81 1101 ALA A C 1
ATOM 8720 O O . ALA A 1 1101 ? 9.158 79.661 -13.828 1.00 79.81 1101 ALA A O 1
ATOM 8721 N N . GLU A 1 1102 ? 11.200 79.532 -12.898 1.00 77.00 1102 GLU A N 1
ATOM 8722 C CA . GLU A 1 1102 ? 11.657 78.331 -13.623 1.00 77.00 1102 GLU A CA 1
ATOM 8723 C C . GLU A 1 1102 ? 11.774 77.075 -12.726 1.00 77.00 1102 GLU A C 1
ATOM 8725 O O . GLU A 1 1102 ? 12.401 76.087 -13.109 1.00 77.00 1102 GLU A O 1
ATOM 8730 N N . GLY A 1 1103 ? 11.184 77.084 -11.521 1.00 83.69 1103 GLY A N 1
ATOM 8731 C CA . GLY A 1 1103 ? 11.245 75.948 -10.592 1.00 83.69 1103 GLY A CA 1
ATOM 8732 C C . GLY A 1 1103 ? 11.223 76.345 -9.123 1.00 83.69 1103 GLY A C 1
ATOM 8733 O O . GLY A 1 1103 ? 10.324 77.048 -8.667 1.00 83.69 1103 GLY A O 1
ATOM 8734 N N . TYR A 1 1104 ? 12.217 75.898 -8.366 1.00 85.81 1104 TYR A N 1
ATOM 8735 C CA . TYR A 1 1104 ? 12.329 76.102 -6.927 1.00 85.81 1104 TYR A CA 1
ATOM 8736 C C . TYR A 1 1104 ? 13.677 76.726 -6.584 1.00 85.81 1104 TYR A C 1
ATOM 8738 O O . TYR A 1 1104 ? 14.721 76.218 -6.975 1.00 85.81 1104 TYR A O 1
ATOM 8746 N N . GLN A 1 1105 ? 13.687 77.817 -5.825 1.00 86.56 1105 GLN A N 1
ATOM 8747 C CA . GLN A 1 1105 ? 14.915 78.357 -5.247 1.00 86.56 1105 GLN A CA 1
ATOM 8748 C C . GLN A 1 1105 ? 15.090 77.803 -3.830 1.00 86.56 1105 GLN A C 1
ATOM 8750 O O . GLN A 1 1105 ? 14.174 77.896 -3.012 1.00 86.56 1105 GLN A O 1
ATOM 8755 N N . VAL A 1 1106 ? 16.267 77.258 -3.525 1.00 86.69 1106 VAL A N 1
ATOM 8756 C CA . VAL A 1 1106 ? 16.605 76.784 -2.177 1.00 86.69 1106 VAL A CA 1
ATOM 8757 C C . VAL A 1 1106 ? 16.753 77.986 -1.244 1.00 86.69 1106 VAL A C 1
ATOM 8759 O O . VAL A 1 1106 ? 17.535 78.905 -1.515 1.00 86.69 1106 VAL A O 1
ATOM 8762 N N . CYS A 1 1107 ? 15.976 78.005 -0.163 1.00 84.44 1107 CYS A N 1
ATOM 8763 C CA . CYS A 1 1107 ? 16.017 79.059 0.846 1.00 84.44 1107 CYS A CA 1
ATOM 8764 C C . CYS A 1 1107 ? 17.364 79.041 1.593 1.00 84.44 1107 CYS A C 1
ATOM 8766 O O . CYS A 1 1107 ? 17.938 77.982 1.825 1.00 84.44 1107 CYS A O 1
ATOM 8768 N N . ALA A 1 1108 ? 17.878 80.217 1.970 1.00 69.25 1108 ALA A N 1
ATOM 8769 C CA . ALA A 1 1108 ? 19.053 80.306 2.836 1.00 69.25 1108 ALA A CA 1
ATOM 8770 C C . ALA A 1 1108 ? 18.649 79.953 4.277 1.00 69.25 1108 ALA A C 1
ATOM 8772 O O . ALA A 1 1108 ? 17.791 80.626 4.848 1.00 69.25 1108 ALA A O 1
ATOM 8773 N N . GLY A 1 1109 ? 19.248 78.901 4.833 1.00 60.34 1109 GLY A N 1
ATOM 8774 C CA . GLY A 1 1109 ? 19.084 78.457 6.219 1.00 60.34 1109 GLY A CA 1
ATOM 8775 C C . GLY A 1 1109 ? 20.441 78.080 6.814 1.00 60.34 1109 GLY A C 1
ATOM 8776 O O . GLY A 1 1109 ? 21.391 77.870 6.061 1.00 60.34 1109 GLY A O 1
ATOM 8777 N N . GLU A 1 1110 ? 20.544 78.057 8.145 1.00 56.59 1110 GLU A N 1
ATOM 8778 C CA . GLU A 1 1110 ? 21.761 77.632 8.847 1.00 56.59 1110 GLU A CA 1
ATOM 8779 C C . GLU A 1 1110 ? 22.099 76.184 8.455 1.00 56.59 1110 GLU A C 1
ATOM 8781 O O . GLU A 1 1110 ? 21.288 75.278 8.646 1.00 56.59 1110 GLU A O 1
ATOM 8786 N N . GLU A 1 1111 ? 23.276 75.973 7.856 1.00 53.22 1111 GLU A N 1
ATOM 8787 C CA . GLU A 1 1111 ? 23.806 74.635 7.588 1.00 53.22 1111 GLU A CA 1
ATOM 8788 C C . GLU A 1 1111 ? 24.122 73.967 8.934 1.00 53.22 1111 GLU A C 1
ATOM 8790 O O . GLU A 1 1111 ? 25.171 74.198 9.532 1.00 53.22 1111 GLU A O 1
ATOM 8795 N N . HIS A 1 1112 ? 23.202 73.145 9.436 1.00 55.47 1112 HIS A N 1
ATOM 8796 C CA . HIS A 1 1112 ? 23.508 72.206 10.509 1.00 55.47 1112 HIS A CA 1
ATOM 8797 C C . HIS A 1 1112 ? 24.267 71.016 9.903 1.00 55.47 1112 HIS A C 1
ATOM 8799 O O . HIS A 1 1112 ? 23.664 70.117 9.319 1.00 55.47 1112 HIS A O 1
ATOM 8805 N N . GLU A 1 1113 ? 25.600 71.020 10.005 1.00 54.00 1113 GLU A N 1
ATOM 8806 C CA . GLU A 1 1113 ? 26.437 69.890 9.562 1.00 54.00 1113 GLU A CA 1
ATOM 8807 C C . GLU A 1 1113 ? 26.326 68.655 10.475 1.00 54.00 1113 GLU A C 1
ATOM 8809 O O . GLU A 1 1113 ? 26.660 67.550 10.038 1.00 54.00 1113 GLU A O 1
ATOM 8814 N N . ASP A 1 1114 ? 25.822 68.809 11.704 1.00 54.53 1114 ASP A N 1
ATOM 8815 C CA . ASP A 1 1114 ? 25.737 67.712 12.670 1.00 54.53 1114 ASP A CA 1
ATOM 8816 C C . ASP A 1 1114 ? 24.724 66.637 12.229 1.00 54.53 1114 ASP A C 1
ATOM 8818 O O . ASP A 1 1114 ? 23.530 66.891 12.051 1.00 54.53 1114 ASP A O 1
ATOM 8822 N N . GLU A 1 1115 ? 25.206 65.400 12.060 1.00 56.88 1115 GLU A N 1
ATOM 8823 C CA . GLU A 1 1115 ? 24.365 64.233 11.787 1.00 56.88 1115 GLU A CA 1
ATOM 8824 C C . GLU A 1 1115 ? 23.424 63.964 12.965 1.00 56.88 1115 GLU A C 1
ATOM 8826 O O . GLU A 1 1115 ? 23.855 63.597 14.060 1.00 56.88 1115 GLU A O 1
ATOM 8831 N N . HIS A 1 1116 ? 22.113 64.092 12.735 1.00 63.47 1116 HIS A N 1
ATOM 8832 C CA . HIS A 1 1116 ? 21.135 63.668 13.728 1.00 63.47 1116 HIS A CA 1
ATOM 8833 C C . HIS A 1 1116 ? 21.194 62.133 13.859 1.00 63.47 1116 HIS A C 1
ATOM 8835 O O . HIS A 1 1116 ? 21.062 61.434 12.848 1.00 63.47 1116 HIS A O 1
ATOM 8841 N N . PRO A 1 1117 ? 21.329 61.574 15.075 1.00 68.19 1117 PRO A N 1
ATOM 8842 C CA . PRO A 1 1117 ? 21.586 60.144 15.282 1.00 68.19 1117 PRO A CA 1
ATOM 8843 C C . PRO A 1 1117 ? 20.483 59.209 14.756 1.00 68.19 1117 PRO A C 1
ATOM 8845 O O . PRO A 1 1117 ? 20.723 58.020 14.586 1.00 68.19 1117 PRO A O 1
ATOM 8848 N N . HIS A 1 1118 ? 19.286 59.729 14.466 1.00 70.88 1118 HIS A N 1
ATOM 8849 C CA . HIS A 1 1118 ? 18.184 58.967 13.862 1.00 70.88 1118 HIS A CA 1
ATOM 8850 C C . HIS A 1 1118 ? 18.296 58.783 12.338 1.00 70.88 1118 HIS A C 1
ATOM 8852 O O . HIS A 1 1118 ? 17.556 57.979 11.774 1.00 70.88 1118 HIS A O 1
ATOM 8858 N N . PHE A 1 1119 ? 19.181 59.524 11.662 1.00 75.00 1119 PHE A N 1
ATOM 8859 C CA . PHE A 1 1119 ? 19.397 59.403 10.214 1.00 75.00 1119 PHE A CA 1
ATOM 8860 C C . PHE A 1 1119 ? 20.744 58.755 9.853 1.00 75.00 1119 PHE A C 1
ATOM 8862 O O . PHE A 1 1119 ? 20.976 58.477 8.675 1.00 75.00 1119 PHE A O 1
ATOM 8869 N N . SER A 1 1120 ? 21.635 58.517 10.825 1.00 67.94 1120 SER A N 1
ATOM 8870 C CA . SER A 1 1120 ? 22.988 58.018 10.554 1.00 67.94 1120 SER A CA 1
ATOM 8871 C C . SER A 1 1120 ? 22.968 56.587 9.994 1.00 67.94 1120 SER A C 1
ATOM 8873 O O . SER A 1 1120 ? 22.306 55.693 10.517 1.00 67.94 1120 SER A O 1
ATOM 8875 N N . GLY A 1 1121 ? 23.671 56.377 8.876 1.00 68.44 1121 GLY A N 1
ATOM 8876 C CA . GLY A 1 1121 ? 23.765 55.091 8.168 1.00 68.44 1121 GLY A CA 1
ATOM 8877 C C . GLY A 1 1121 ? 22.600 54.768 7.223 1.00 68.44 1121 GLY A C 1
ATOM 8878 O O . GLY A 1 1121 ? 22.744 53.926 6.331 1.00 68.44 1121 GLY A O 1
ATOM 8879 N N . HIS A 1 1122 ? 21.460 55.444 7.361 1.00 74.50 1122 HIS A N 1
ATOM 8880 C CA . HIS A 1 1122 ? 20.294 55.189 6.515 1.00 74.50 1122 HIS A CA 1
ATOM 8881 C C . HIS A 1 1122 ? 20.305 55.942 5.181 1.00 74.50 1122 HIS A C 1
ATOM 8883 O O . HIS A 1 1122 ? 19.646 55.532 4.223 1.00 74.50 1122 HIS A O 1
ATOM 8889 N N . ASP A 1 1123 ? 21.080 57.019 5.088 1.00 73.12 1123 ASP A N 1
ATOM 8890 C CA . ASP A 1 1123 ? 21.309 57.782 3.859 1.00 73.12 1123 ASP A CA 1
ATOM 8891 C C . ASP A 1 1123 ? 21.862 56.899 2.726 1.00 73.12 1123 ASP A C 1
ATOM 8893 O O . ASP A 1 1123 ? 21.400 56.975 1.579 1.00 73.12 1123 ASP A O 1
ATOM 8897 N N . LEU A 1 1124 ? 22.800 56.006 3.061 1.00 80.69 1124 LEU A N 1
ATOM 8898 C CA . LEU A 1 1124 ? 23.359 55.019 2.144 1.00 80.69 1124 LEU A CA 1
ATOM 8899 C C . LEU A 1 1124 ? 22.283 54.025 1.694 1.00 80.69 1124 LEU A C 1
ATOM 8901 O O . LEU A 1 1124 ? 22.170 53.744 0.500 1.00 80.69 1124 LEU A O 1
ATOM 8905 N N . THR A 1 1125 ? 21.473 53.529 2.633 1.00 83.19 1125 THR A N 1
ATOM 8906 C CA . THR A 1 1125 ? 20.392 52.571 2.364 1.00 83.19 1125 THR A CA 1
ATOM 8907 C C . THR A 1 1125 ? 19.356 53.158 1.406 1.00 83.19 1125 THR A C 1
ATOM 8909 O O . THR A 1 1125 ? 19.064 52.540 0.380 1.00 83.19 1125 THR A O 1
ATOM 8912 N N . LEU A 1 1126 ? 18.856 54.373 1.659 1.00 87.25 1126 LEU A N 1
ATOM 8913 C CA . LEU A 1 1126 ? 17.921 55.036 0.739 1.00 87.25 1126 LEU A CA 1
ATOM 8914 C C . LEU A 1 1126 ? 18.556 55.314 -0.614 1.00 87.25 1126 LEU A C 1
ATOM 8916 O O . LEU A 1 1126 ? 17.931 55.066 -1.641 1.00 87.25 1126 LEU A O 1
ATOM 8920 N N . SER A 1 1127 ? 19.804 55.788 -0.638 1.00 85.25 1127 SER A N 1
ATOM 8921 C CA . SER A 1 1127 ? 20.514 56.040 -1.895 1.00 85.25 1127 SER A CA 1
ATOM 8922 C C . SER A 1 1127 ? 20.640 54.769 -2.738 1.00 85.25 1127 SER A C 1
ATOM 8924 O O . SER A 1 1127 ? 20.482 54.818 -3.957 1.00 85.25 1127 SER A O 1
ATOM 8926 N N . GLN A 1 1128 ? 20.900 53.621 -2.108 1.00 89.88 1128 GLN A N 1
ATOM 8927 C CA . GLN A 1 1128 ? 20.943 52.327 -2.789 1.00 89.88 1128 GLN A CA 1
ATOM 8928 C C . GLN A 1 1128 ? 19.563 51.906 -3.309 1.00 89.88 1128 GLN A C 1
ATOM 8930 O O . GLN A 1 1128 ? 19.483 51.430 -4.441 1.00 89.88 1128 GLN A O 1
ATOM 8935 N N . ILE A 1 1129 ? 18.488 52.114 -2.541 1.00 90.94 1129 ILE A N 1
ATOM 8936 C CA . ILE A 1 1129 ? 17.113 51.798 -2.970 1.00 90.94 1129 ILE A CA 1
ATOM 8937 C C . ILE A 1 1129 ? 16.691 52.668 -4.159 1.00 90.94 1129 ILE A C 1
ATOM 8939 O O . ILE A 1 1129 ? 16.221 52.164 -5.181 1.00 90.94 1129 ILE A O 1
ATOM 8943 N N . LEU A 1 1130 ? 16.939 53.975 -4.076 1.00 90.50 1130 LEU A N 1
ATOM 8944 C CA . LEU A 1 1130 ? 16.611 54.925 -5.137 1.00 90.50 1130 LEU A CA 1
ATOM 8945 C C . LEU A 1 1130 ? 17.354 54.627 -6.447 1.00 90.50 1130 LEU A C 1
ATOM 8947 O O . LEU A 1 1130 ? 16.802 54.835 -7.525 1.00 90.50 1130 LEU A O 1
ATOM 8951 N N . ARG A 1 1131 ? 18.580 54.094 -6.367 1.00 91.75 1131 ARG A N 1
ATOM 8952 C CA . ARG A 1 1131 ? 19.384 53.651 -7.523 1.00 91.75 1131 ARG A CA 1
ATOM 8953 C C . ARG A 1 1131 ? 19.046 52.236 -8.010 1.00 91.75 1131 ARG A C 1
ATOM 8955 O O . ARG A 1 1131 ? 19.530 51.830 -9.063 1.00 91.75 1131 ARG A O 1
ATOM 8962 N N . GLY A 1 1132 ? 18.250 51.477 -7.255 1.00 86.06 1132 GLY A N 1
ATOM 8963 C CA . GLY A 1 1132 ? 17.953 50.063 -7.514 1.00 86.06 1132 GLY A CA 1
ATOM 8964 C C . GLY A 1 1132 ? 19.086 49.091 -7.172 1.00 86.06 1132 GLY A C 1
ATOM 8965 O O . GLY A 1 1132 ? 19.053 47.944 -7.603 1.00 86.06 1132 GLY A O 1
ATOM 8966 N N . ALA A 1 1133 ? 20.087 49.528 -6.403 1.00 88.69 1133 ALA A N 1
ATOM 8967 C CA . ALA A 1 1133 ? 21.159 48.673 -5.891 1.00 88.69 1133 ALA A CA 1
ATOM 8968 C C . ALA A 1 1133 ? 20.724 47.834 -4.674 1.00 88.69 1133 ALA A C 1
ATOM 8970 O O . ALA A 1 1133 ? 21.382 46.856 -4.330 1.00 88.69 1133 ALA A O 1
ATOM 8971 N N . ARG A 1 1134 ? 19.627 48.218 -4.014 1.00 87.81 1134 ARG A N 1
ATOM 8972 C CA . ARG A 1 1134 ? 19.026 47.495 -2.891 1.00 87.81 1134 ARG A CA 1
ATOM 8973 C C . ARG A 1 1134 ? 17.511 47.466 -3.061 1.00 87.81 1134 ARG A C 1
ATOM 8975 O O . ARG A 1 1134 ? 16.928 48.441 -3.521 1.00 87.81 1134 ARG A O 1
ATOM 8982 N N . ASN A 1 1135 ? 16.885 46.350 -2.705 1.00 88.69 1135 ASN A N 1
ATOM 8983 C CA . ASN A 1 1135 ? 15.434 46.200 -2.783 1.00 88.69 1135 ASN A CA 1
ATOM 8984 C C . ASN A 1 1135 ? 14.753 47.006 -1.657 1.00 88.69 1135 ASN A C 1
ATOM 8986 O O . ASN A 1 1135 ? 15.156 46.910 -0.494 1.00 88.69 1135 ASN A O 1
ATOM 8990 N N . GLU A 1 1136 ? 13.723 47.783 -1.990 1.00 87.75 1136 GLU A N 1
ATOM 8991 C CA . GLU A 1 1136 ? 12.902 48.567 -1.060 1.00 87.75 1136 GLU A CA 1
ATOM 8992 C C . GLU A 1 1136 ? 12.272 47.727 0.060 1.00 87.75 1136 GLU A C 1
ATOM 8994 O O . GLU A 1 1136 ? 12.179 48.201 1.190 1.00 87.75 1136 GLU A O 1
ATOM 8999 N N . LEU A 1 1137 ? 11.945 46.454 -0.198 1.00 86.62 1137 LEU A N 1
ATOM 9000 C CA . LEU A 1 1137 ? 11.405 45.524 0.801 1.00 86.62 1137 LEU A CA 1
ATOM 9001 C C . LEU A 1 1137 ? 12.365 45.298 1.972 1.00 86.62 1137 LEU A C 1
ATOM 9003 O O . LEU A 1 1137 ? 11.928 44.953 3.064 1.00 86.62 1137 LEU A O 1
ATOM 9007 N N . SER A 1 1138 ? 13.664 45.560 1.792 1.00 84.56 1138 SER A N 1
ATOM 9008 C CA . SER A 1 1138 ? 14.624 45.495 2.897 1.00 84.56 1138 SER A CA 1
ATOM 9009 C C . SER A 1 1138 ? 14.348 46.519 4.007 1.00 84.56 1138 SER A C 1
ATOM 9011 O O . SER A 1 1138 ? 14.816 46.314 5.125 1.00 84.56 1138 SER A O 1
ATOM 9013 N N . LEU A 1 1139 ? 13.552 47.567 3.741 1.00 86.38 1139 LEU A N 1
ATOM 9014 C CA . LEU A 1 1139 ? 13.067 48.506 4.759 1.00 86.38 1139 LEU A CA 1
ATOM 9015 C C . LEU A 1 1139 ? 12.084 47.856 5.742 1.00 86.38 1139 LEU A C 1
ATOM 9017 O O . LEU A 1 1139 ? 11.950 48.343 6.860 1.00 86.38 1139 LEU A O 1
ATOM 9021 N N . LEU A 1 1140 ? 11.415 46.756 5.373 1.00 82.94 1140 LEU A N 1
ATOM 9022 C CA . LEU A 1 1140 ? 10.519 46.031 6.285 1.00 82.94 1140 LEU A CA 1
ATOM 9023 C C . LEU A 1 1140 ? 11.272 45.435 7.480 1.00 82.94 1140 LEU A C 1
ATOM 9025 O O . LEU A 1 1140 ? 10.701 45.328 8.561 1.00 82.94 1140 LEU A O 1
ATOM 9029 N N . ASN A 1 1141 ? 12.558 45.128 7.297 1.00 77.19 1141 ASN A N 1
ATOM 9030 C CA . ASN A 1 1141 ? 13.438 44.584 8.330 1.00 77.19 1141 ASN A CA 1
ATOM 9031 C C . ASN A 1 1141 ? 14.305 45.664 8.998 1.00 77.19 1141 ASN A C 1
ATOM 9033 O O . ASN A 1 1141 ? 15.182 45.344 9.801 1.00 77.19 1141 ASN A O 1
ATOM 9037 N N . ASP A 1 1142 ? 14.090 46.943 8.673 1.00 82.12 1142 ASP A N 1
ATOM 9038 C CA . ASP A 1 1142 ? 14.858 48.030 9.263 1.00 82.12 1142 ASP A CA 1
ATOM 9039 C C . ASP A 1 1142 ? 14.437 48.289 10.718 1.00 82.12 1142 ASP A C 1
ATOM 9041 O O . ASP A 1 1142 ? 13.256 48.480 11.036 1.00 82.12 1142 ASP A O 1
ATOM 9045 N N . ALA A 1 1143 ? 15.422 48.317 11.618 1.00 76.44 1143 ALA A N 1
ATOM 9046 C CA . ALA A 1 1143 ? 15.192 48.456 13.052 1.00 76.44 1143 ALA A CA 1
ATOM 9047 C C . ALA A 1 1143 ? 14.502 49.781 13.423 1.00 76.44 1143 ALA A C 1
ATOM 9049 O O . ALA A 1 1143 ? 13.722 49.815 14.380 1.00 76.44 1143 ALA A O 1
ATOM 9050 N N . GLN A 1 1144 ? 14.750 50.853 12.665 1.00 77.44 1144 GLN A N 1
ATOM 9051 C CA . GLN A 1 1144 ? 14.199 52.182 12.928 1.00 77.44 1144 GLN A CA 1
ATOM 9052 C C . GLN A 1 1144 ? 13.106 52.576 11.933 1.00 77.44 1144 GLN A C 1
ATOM 9054 O O . GLN A 1 1144 ? 12.112 53.170 12.343 1.00 77.44 1144 GLN A O 1
ATOM 9059 N N . TRP A 1 1145 ? 13.272 52.274 10.646 1.00 80.50 1145 TRP A N 1
ATOM 9060 C CA . TRP A 1 1145 ? 12.445 52.839 9.574 1.00 80.50 1145 TRP A CA 1
ATOM 9061 C C . TRP A 1 1145 ? 11.403 51.892 8.994 1.00 80.50 1145 TRP A C 1
ATOM 9063 O O . TRP A 1 1145 ? 10.640 52.303 8.111 1.00 80.50 1145 TRP A O 1
ATOM 9073 N N . SER A 1 1146 ? 11.315 50.656 9.489 1.00 86.31 1146 SER A N 1
ATOM 9074 C CA . SER A 1 1146 ? 10.207 49.787 9.105 1.00 86.31 1146 SER A CA 1
ATOM 9075 C C . SER A 1 1146 ? 8.867 50.417 9.512 1.00 86.31 1146 SER A C 1
ATOM 9077 O O . SER A 1 1146 ? 8.770 51.053 10.568 1.00 86.31 1146 SER A O 1
ATOM 9079 N N . PRO A 1 1147 ? 7.792 50.235 8.723 1.00 83.50 1147 PRO A N 1
ATOM 9080 C CA . PRO A 1 1147 ? 6.481 50.768 9.084 1.00 83.50 1147 PRO A CA 1
ATOM 9081 C C . PRO A 1 1147 ? 5.961 50.256 10.437 1.00 83.50 1147 PRO A C 1
ATOM 9083 O O . PRO A 1 1147 ? 5.153 50.927 11.069 1.00 83.50 1147 PRO A O 1
ATOM 9086 N N . GLU A 1 1148 ? 6.396 49.071 10.888 1.00 88.75 1148 GLU A N 1
ATOM 9087 C CA . GLU A 1 1148 ? 6.081 48.561 12.231 1.00 88.75 1148 GLU A CA 1
ATOM 9088 C C . GLU A 1 1148 ? 6.829 49.348 13.312 1.00 88.75 1148 GLU A C 1
ATOM 9090 O O . GLU A 1 1148 ? 6.200 49.802 14.264 1.00 88.75 1148 GLU A O 1
ATOM 9095 N N . SER A 1 1149 ? 8.139 49.574 13.149 1.00 85.88 1149 SER A N 1
ATOM 9096 C CA . SER A 1 1149 ? 8.939 50.385 14.076 1.00 85.88 1149 SER A CA 1
ATOM 9097 C C . SER A 1 1149 ? 8.426 51.820 14.174 1.00 85.88 1149 SER A C 1
ATOM 9099 O O . SER A 1 1149 ? 8.274 52.335 15.278 1.00 85.88 1149 SER A O 1
ATOM 9101 N N . LEU A 1 1150 ? 8.107 52.449 13.040 1.00 83.38 1150 LEU A N 1
ATOM 9102 C CA . LEU A 1 1150 ? 7.574 53.813 12.999 1.00 83.38 1150 LEU A CA 1
ATOM 9103 C C . LEU A 1 1150 ? 6.209 53.919 13.687 1.00 83.38 1150 LEU A C 1
ATOM 9105 O O . LEU A 1 1150 ? 5.966 54.874 14.422 1.00 83.38 1150 LEU A O 1
ATOM 9109 N N . ALA A 1 1151 ? 5.329 52.937 13.474 1.00 86.31 1151 ALA A N 1
ATOM 9110 C CA . ALA A 1 1151 ? 4.038 52.886 14.148 1.00 86.31 1151 ALA A CA 1
ATOM 9111 C C . ALA A 1 1151 ? 4.204 52.642 15.653 1.00 86.31 1151 ALA A C 1
ATOM 9113 O O . ALA A 1 1151 ? 3.570 53.317 16.456 1.00 86.31 1151 ALA A O 1
ATOM 9114 N N . PHE A 1 1152 ? 5.078 51.717 16.047 1.00 88.62 1152 PHE A N 1
ATOM 9115 C CA . PHE A 1 1152 ? 5.318 51.377 17.447 1.00 88.62 1152 PHE A CA 1
ATOM 9116 C C . PHE A 1 1152 ? 5.941 52.533 18.241 1.00 88.62 1152 PHE A C 1
ATOM 9118 O O . PHE A 1 1152 ? 5.492 52.823 19.346 1.00 88.62 1152 PHE A O 1
ATOM 9125 N N . ASN A 1 1153 ? 6.931 53.220 17.666 1.00 84.50 1153 ASN A N 1
ATOM 9126 C CA . ASN A 1 1153 ? 7.598 54.364 18.293 1.00 84.50 1153 ASN A CA 1
ATOM 9127 C C . ASN A 1 1153 ? 6.750 55.647 18.248 1.00 84.50 1153 ASN A C 1
ATOM 9129 O O . ASN A 1 1153 ? 7.120 56.658 18.847 1.00 84.50 1153 ASN A O 1
ATOM 9133 N N . HIS A 1 1154 ? 5.611 55.639 17.546 1.00 85.06 1154 HIS A N 1
ATOM 9134 C CA . HIS A 1 1154 ? 4.722 56.789 17.531 1.00 85.06 1154 HIS A CA 1
ATOM 9135 C C . HIS A 1 1154 ? 4.266 57.115 18.964 1.00 85.06 1154 HIS A C 1
ATOM 9137 O O . HIS A 1 1154 ? 3.852 56.210 19.695 1.00 85.06 1154 HIS A O 1
ATOM 9143 N N . PRO A 1 1155 ? 4.263 58.391 19.390 1.00 80.50 1155 PRO A N 1
ATOM 9144 C CA . PRO A 1 1155 ? 4.107 58.695 20.808 1.00 80.50 1155 PRO A CA 1
ATOM 9145 C C . PRO A 1 1155 ? 2.736 58.339 21.406 1.00 80.50 1155 PRO A C 1
ATOM 9147 O O . PRO A 1 1155 ? 2.602 58.208 22.620 1.00 80.50 1155 PRO A O 1
ATOM 9150 N N . ALA A 1 1156 ? 1.717 58.164 20.558 1.00 84.69 1156 ALA A N 1
ATOM 9151 C CA . ALA A 1 1156 ? 0.388 57.705 20.963 1.00 84.69 1156 ALA A CA 1
ATOM 9152 C C . ALA A 1 1156 ? 0.266 56.173 21.107 1.00 84.69 1156 ALA A C 1
ATOM 9154 O O . ALA A 1 1156 ? -0.652 55.698 21.772 1.00 84.69 1156 ALA A O 1
ATOM 9155 N N . SER A 1 1157 ? 1.181 55.389 20.528 1.00 89.69 1157 SER A N 1
ATOM 9156 C CA . SER A 1 1157 ? 1.062 53.926 20.473 1.00 89.69 1157 SER A CA 1
ATOM 9157 C C . SER A 1 1157 ? 1.221 53.264 21.836 1.00 89.69 1157 SER A C 1
ATOM 9159 O O . SER A 1 1157 ? 0.396 52.433 22.208 1.00 89.69 1157 SER A O 1
ATOM 9161 N N . ALA A 1 1158 ? 2.234 53.652 22.616 1.00 88.62 1158 ALA A N 1
ATOM 9162 C CA . ALA A 1 1158 ? 2.447 53.089 23.952 1.00 88.62 1158 ALA A CA 1
ATOM 9163 C C . ALA A 1 1158 ? 1.259 53.346 24.912 1.00 88.62 1158 ALA A C 1
ATOM 9165 O O . ALA A 1 1158 ? 0.797 52.384 25.530 1.00 88.62 1158 ALA A O 1
ATOM 9166 N N . PRO A 1 1159 ? 0.694 54.571 25.000 1.00 87.44 1159 PRO A N 1
ATOM 9167 C CA . PRO A 1 1159 ? -0.523 54.813 25.774 1.00 87.44 1159 PRO A CA 1
ATOM 9168 C C . PRO A 1 1159 ? -1.729 53.963 25.345 1.00 87.44 1159 PRO A C 1
ATOM 9170 O O . PRO A 1 1159 ? -2.438 53.443 26.205 1.00 87.44 1159 PRO A O 1
ATOM 9173 N N . TYR A 1 1160 ? -1.956 53.784 24.039 1.00 91.62 1160 TYR A N 1
ATOM 9174 C CA . TYR A 1 1160 ? -3.055 52.948 23.542 1.00 91.62 1160 TYR A CA 1
ATOM 9175 C C . TYR A 1 1160 ? -2.853 51.458 23.864 1.00 91.62 1160 TYR A C 1
ATOM 9177 O O . TYR A 1 1160 ? -3.777 50.793 24.328 1.00 91.62 1160 TYR A O 1
ATOM 9185 N N . ILE A 1 1161 ? -1.632 50.934 23.723 1.00 93.12 1161 ILE A N 1
ATOM 9186 C CA . ILE A 1 1161 ? -1.319 49.544 24.098 1.00 93.12 1161 ILE A CA 1
ATOM 9187 C C . ILE A 1 1161 ? -1.505 49.324 25.609 1.00 93.12 1161 ILE A C 1
ATOM 9189 O O . ILE A 1 1161 ? -2.059 48.307 26.028 1.00 93.12 1161 ILE A O 1
ATOM 9193 N N . GLN A 1 1162 ? -1.085 50.282 26.439 1.00 91.25 1162 GLN A N 1
ATOM 9194 C CA . GLN A 1 1162 ? -1.265 50.221 27.893 1.00 91.25 1162 GLN A CA 1
ATOM 9195 C C . GLN A 1 1162 ? -2.746 50.238 28.303 1.00 91.25 1162 GLN A C 1
ATOM 9197 O O . GLN A 1 1162 ? -3.163 49.553 29.244 1.00 91.25 1162 GLN A O 1
ATOM 9202 N N . GLU A 1 1163 ? -3.567 51.000 27.591 1.00 90.94 1163 GLU A N 1
ATOM 9203 C CA . GLU A 1 1163 ? -5.008 50.988 27.801 1.00 90.94 1163 GLU A CA 1
ATOM 9204 C C . GLU A 1 1163 ? -5.624 49.637 27.415 1.00 90.94 1163 GLU A C 1
ATOM 9206 O O . GLU A 1 1163 ? -6.393 49.081 28.199 1.00 90.94 1163 GLU A O 1
ATOM 9211 N N . LEU A 1 1164 ? -5.253 49.061 26.266 1.00 94.19 1164 LEU A N 1
ATOM 9212 C CA . LEU A 1 1164 ? -5.716 47.729 25.867 1.00 94.19 1164 LEU A CA 1
ATOM 9213 C C . LEU A 1 1164 ? -5.341 46.661 26.908 1.00 94.19 1164 LEU A C 1
ATOM 9215 O O . LEU A 1 1164 ? -6.167 45.809 27.244 1.00 94.19 1164 LEU A O 1
ATOM 9219 N N . ALA A 1 1165 ? -4.138 46.743 27.485 1.00 94.12 1165 ALA A N 1
ATOM 9220 C CA . ALA A 1 1165 ? -3.743 45.891 28.604 1.00 94.12 1165 ALA A CA 1
ATOM 9221 C C . ALA A 1 1165 ? -4.691 46.073 29.804 1.00 94.12 1165 ALA A C 1
ATOM 9223 O O . ALA A 1 1165 ? -5.195 45.101 30.363 1.00 94.12 1165 ALA A O 1
ATOM 9224 N N . THR A 1 1166 ? -5.010 47.318 30.160 1.00 92.62 1166 THR A N 1
ATOM 9225 C CA . THR A 1 1166 ? -5.943 47.631 31.255 1.00 92.62 1166 THR A CA 1
ATOM 9226 C C . THR A 1 1166 ? -7.345 47.064 30.994 1.00 92.62 1166 THR A C 1
ATOM 9228 O O . THR A 1 1166 ? -7.953 46.484 31.898 1.00 92.62 1166 THR A O 1
ATOM 9231 N N . ILE A 1 1167 ? -7.841 47.157 29.753 1.00 93.38 1167 ILE A N 1
ATOM 9232 C CA . ILE A 1 1167 ? -9.114 46.552 29.333 1.00 93.38 1167 ILE A CA 1
ATOM 9233 C C . ILE A 1 1167 ? -9.070 45.034 29.535 1.00 93.38 1167 ILE A C 1
ATOM 9235 O O . ILE A 1 1167 ? -9.993 44.479 30.132 1.00 93.38 1167 ILE A O 1
ATOM 9239 N N . CYS A 1 1168 ? -7.997 44.363 29.105 1.00 94.50 1168 CYS A N 1
ATOM 9240 C CA . CYS A 1 1168 ? -7.847 42.916 29.275 1.00 94.50 1168 CYS A CA 1
ATOM 9241 C C . CYS A 1 1168 ? -7.841 42.511 30.758 1.00 94.50 1168 CYS A C 1
ATOM 9243 O O . CYS A 1 1168 ? -8.530 41.568 31.140 1.00 94.50 1168 CYS A O 1
ATOM 9245 N N . GLN A 1 1169 ? -7.134 43.253 31.617 1.00 92.94 1169 GLN A N 1
ATOM 9246 C CA . GLN A 1 1169 ? -7.091 42.985 33.061 1.00 92.94 1169 GLN A CA 1
ATOM 9247 C C . GLN A 1 1169 ? -8.479 43.088 33.709 1.00 92.94 1169 GLN A C 1
ATOM 9249 O O . GLN A 1 1169 ? -8.880 42.203 34.468 1.00 92.94 1169 GLN A O 1
ATOM 9254 N N . GLN A 1 1170 ? -9.223 44.154 33.402 1.00 92.50 1170 GLN A N 1
ATOM 9255 C CA . GLN A 1 1170 ? -10.568 44.364 33.942 1.00 92.50 1170 GLN A CA 1
ATOM 9256 C C . GLN A 1 1170 ? -11.565 43.341 33.384 1.00 92.50 1170 GLN A C 1
ATOM 9258 O O . GLN A 1 1170 ? -12.422 42.845 34.117 1.00 92.50 1170 GLN A O 1
ATOM 9263 N N . LEU A 1 1171 ? -11.454 42.995 32.101 1.00 93.25 1171 LEU A N 1
ATOM 9264 C CA . LEU A 1 1171 ? -12.342 42.035 31.459 1.00 93.25 1171 LEU A CA 1
ATOM 9265 C C . LEU A 1 1171 ? -12.107 40.607 31.964 1.00 93.25 1171 LEU A C 1
ATOM 9267 O O . LEU A 1 1171 ? -13.083 39.916 32.246 1.00 93.25 1171 LEU A O 1
ATOM 9271 N N . ALA A 1 1172 ? -10.854 40.194 32.170 1.00 92.31 1172 ALA A N 1
ATOM 9272 C CA . ALA A 1 1172 ? -10.527 38.889 32.747 1.00 92.31 1172 ALA A CA 1
ATOM 9273 C C . ALA A 1 1172 ? -11.188 38.697 34.121 1.00 92.31 1172 ALA A C 1
ATOM 9275 O O . ALA A 1 1172 ? -11.772 37.652 34.404 1.00 92.31 1172 ALA A O 1
ATOM 9276 N N . GLN A 1 1173 ? -11.187 39.743 34.956 1.00 88.69 1173 GLN A N 1
ATOM 9277 C CA . GLN A 1 1173 ? -11.873 39.720 36.252 1.00 88.69 1173 GLN A CA 1
ATOM 9278 C C . GLN A 1 1173 ? -13.396 39.583 36.115 1.00 88.69 1173 GLN A C 1
ATOM 9280 O O . GLN A 1 1173 ? -14.026 38.912 36.932 1.00 88.69 1173 GLN A O 1
ATOM 9285 N N . ARG A 1 1174 ? -14.005 40.196 35.092 1.00 90.44 1174 ARG A N 1
ATOM 9286 C CA . ARG A 1 1174 ? -15.453 40.080 34.837 1.00 90.44 1174 ARG A CA 1
ATOM 9287 C C . ARG A 1 1174 ? -15.838 38.710 34.287 1.00 90.44 1174 ARG A C 1
ATOM 9289 O O . ARG A 1 1174 ? -16.876 38.186 34.672 1.00 90.44 1174 ARG A O 1
ATOM 9296 N N . LEU A 1 1175 ? -15.022 38.157 33.389 1.00 88.44 1175 LEU A N 1
ATOM 9297 C CA . LEU A 1 1175 ? -15.256 36.859 32.754 1.00 88.44 1175 LEU A CA 1
ATOM 9298 C C . LEU A 1 1175 ? -14.882 35.677 33.655 1.00 88.44 1175 LEU A C 1
ATOM 9300 O O . LEU A 1 1175 ? -15.349 34.575 33.395 1.00 88.44 1175 LEU A O 1
ATOM 9304 N N . GLN A 1 1176 ? -14.057 35.899 34.688 1.00 88.44 1176 GLN A N 1
ATOM 9305 C CA . GLN A 1 1176 ? -13.480 34.849 35.543 1.00 88.44 1176 GLN A CA 1
ATOM 9306 C C . GLN A 1 1176 ? -12.660 33.811 34.754 1.00 88.44 1176 GLN A C 1
ATOM 9308 O O . GLN A 1 1176 ? -12.479 32.681 35.193 1.00 88.44 1176 GLN A O 1
ATOM 9313 N N . ARG A 1 1177 ? -12.138 34.213 33.592 1.00 91.81 1177 ARG A N 1
ATOM 9314 C CA . ARG A 1 1177 ? -11.221 33.445 32.745 1.00 91.81 1177 ARG A CA 1
ATOM 9315 C C . ARG A 1 1177 ? -10.309 34.405 31.970 1.00 91.81 1177 ARG A C 1
ATOM 9317 O O . ARG A 1 1177 ? -10.678 35.577 31.826 1.00 91.81 1177 ARG A O 1
ATOM 9324 N N . PRO A 1 1178 ? -9.167 33.939 31.436 1.00 89.31 1178 PRO A N 1
ATOM 9325 C CA . PRO A 1 1178 ? -8.345 34.741 30.538 1.00 89.31 1178 PRO A CA 1
ATOM 9326 C C . PRO A 1 1178 ? -9.169 35.274 29.358 1.00 89.31 1178 PRO A C 1
ATOM 9328 O O . PRO A 1 1178 ? -10.041 34.579 28.824 1.00 89.31 1178 PRO A O 1
ATOM 9331 N N . VAL A 1 1179 ? -8.900 36.517 28.962 1.00 93.44 1179 VAL A N 1
ATOM 9332 C CA . VAL A 1 1179 ? -9.509 37.148 27.785 1.00 93.44 1179 VAL A CA 1
ATOM 9333 C C . VAL A 1 1179 ? -8.916 36.529 26.531 1.00 93.44 1179 VAL A C 1
ATOM 9335 O O . VAL A 1 1179 ? -7.697 36.509 26.382 1.00 93.44 1179 VAL A O 1
ATOM 9338 N N . ARG A 1 1180 ? -9.763 36.069 25.613 1.00 94.12 1180 ARG A N 1
ATOM 9339 C CA . ARG A 1 1180 ? -9.332 35.548 24.314 1.00 94.12 1180 ARG A CA 1
ATOM 9340 C C . ARG A 1 1180 ? -9.142 36.714 23.357 1.00 94.12 1180 ARG A C 1
ATOM 9342 O O . ARG A 1 1180 ? -10.127 37.285 22.883 1.00 94.12 1180 ARG A O 1
ATOM 9349 N N . LEU A 1 1181 ? -7.888 37.085 23.117 1.00 96.44 1181 LEU A N 1
ATOM 9350 C CA . LEU A 1 1181 ? -7.522 38.181 22.227 1.00 96.44 1181 LEU A CA 1
ATOM 9351 C C . LEU A 1 1181 ? -6.942 37.640 20.923 1.00 96.44 1181 LEU A C 1
ATOM 9353 O O . LEU A 1 1181 ? -5.968 36.887 20.933 1.00 96.44 1181 LEU A O 1
ATOM 9357 N N . LEU A 1 1182 ? -7.524 38.076 19.810 1.00 95.00 1182 LEU A N 1
ATOM 9358 C CA . LEU A 1 1182 ? -7.064 37.770 18.463 1.00 95.00 1182 LEU A CA 1
ATOM 9359 C C . LEU A 1 1182 ? -6.415 39.014 17.844 1.00 95.00 1182 LEU A C 1
ATOM 9361 O O . LEU A 1 1182 ? -7.086 40.021 17.636 1.00 95.00 1182 LEU A O 1
ATOM 9365 N N . ASP A 1 1183 ? -5.121 38.958 17.560 1.00 94.88 1183 ASP A N 1
ATOM 9366 C CA . ASP A 1 1183 ? -4.355 40.033 16.923 1.00 94.88 1183 ASP A CA 1
ATOM 9367 C C . ASP A 1 1183 ? -4.256 39.775 15.418 1.00 94.88 1183 ASP A C 1
ATOM 9369 O O . ASP A 1 1183 ? -3.670 38.783 14.984 1.00 94.88 1183 ASP A O 1
ATOM 9373 N N . VAL A 1 1184 ? -4.868 40.647 14.619 1.00 92.38 1184 VAL A N 1
ATOM 9374 C CA . VAL A 1 1184 ? -4.986 40.489 13.169 1.00 92.38 1184 VAL A CA 1
ATOM 9375 C C . VAL A 1 1184 ? -3.972 41.378 12.456 1.00 92.38 1184 VAL A C 1
ATOM 9377 O O . VAL A 1 1184 ? -4.057 42.606 12.499 1.00 92.38 1184 VAL A O 1
ATOM 9380 N N . GLY A 1 1185 ? -3.042 40.744 11.739 1.00 88.12 1185 GLY A N 1
ATOM 9381 C CA . GLY A 1 1185 ? -1.918 41.417 11.091 1.00 88.12 1185 GLY A CA 1
ATOM 9382 C C . GLY A 1 1185 ? -0.759 41.660 12.055 1.00 88.12 1185 GLY A C 1
ATOM 9383 O O . GLY A 1 1185 ? -0.209 42.763 12.077 1.00 88.12 1185 GLY A O 1
ATOM 9384 N N . THR A 1 1186 ? -0.408 40.633 12.840 1.00 90.19 1186 THR A N 1
ATOM 9385 C CA . THR A 1 1186 ? 0.564 40.667 13.951 1.00 90.19 1186 THR A CA 1
ATOM 9386 C C . THR A 1 1186 ? 1.970 41.149 13.560 1.00 90.19 1186 THR A C 1
ATOM 9388 O O . THR A 1 1186 ? 2.737 41.596 14.418 1.00 90.19 1186 THR A O 1
ATOM 9391 N N . ARG A 1 1187 ? 2.343 41.066 12.275 1.00 90.44 1187 ARG A N 1
ATOM 9392 C CA . ARG A 1 1187 ? 3.690 41.342 11.751 1.00 90.44 1187 ARG A CA 1
ATOM 9393 C C . ARG A 1 1187 ? 4.766 40.596 12.542 1.00 90.44 1187 ARG A C 1
ATOM 9395 O O . ARG A 1 1187 ? 4.660 39.388 12.717 1.00 90.44 1187 ARG A O 1
ATOM 9402 N N . THR A 1 1188 ? 5.808 41.283 13.015 1.00 90.31 1188 THR A N 1
ATOM 9403 C CA . THR A 1 1188 ? 6.899 40.665 13.779 1.00 90.31 1188 THR A CA 1
ATOM 9404 C C . THR A 1 1188 ? 6.592 40.560 15.279 1.00 90.31 1188 THR A C 1
ATOM 9406 O O . THR A 1 1188 ? 7.464 40.185 16.066 1.00 90.31 1188 THR A O 1
ATOM 9409 N N . GLY A 1 1189 ? 5.363 40.879 15.705 1.00 91.31 1189 GLY A N 1
ATOM 9410 C CA . GLY A 1 1189 ? 4.900 40.736 17.085 1.00 91.31 1189 GLY A CA 1
ATOM 9411 C C . GLY A 1 1189 ? 5.435 41.796 18.051 1.00 91.31 1189 GLY A C 1
ATOM 9412 O O . GLY A 1 1189 ? 5.362 41.599 19.261 1.00 91.31 1189 GLY A O 1
ATOM 9413 N N . ARG A 1 1190 ? 5.980 42.921 17.568 1.00 91.44 1190 ARG A N 1
ATOM 9414 C CA . ARG A 1 1190 ? 6.597 43.940 18.440 1.00 91.44 1190 ARG A CA 1
ATOM 9415 C C . ARG A 1 1190 ? 5.584 44.638 19.349 1.00 91.44 1190 ARG A C 1
ATOM 9417 O O . ARG A 1 1190 ? 5.842 44.857 20.529 1.00 91.44 1190 ARG A O 1
ATOM 9424 N N . ALA A 1 1191 ? 4.414 44.980 18.817 1.00 92.69 1191 ALA A N 1
ATOM 9425 C CA . ALA A 1 1191 ? 3.348 45.568 19.625 1.00 92.69 1191 ALA A CA 1
ATOM 9426 C C . ALA A 1 1191 ? 2.747 44.540 20.602 1.00 92.69 1191 ALA A C 1
ATOM 9428 O O . ALA A 1 1191 ? 2.468 44.872 21.753 1.00 92.69 1191 ALA A O 1
ATOM 9429 N N . ALA A 1 1192 ? 2.611 43.286 20.160 1.00 94.19 1192 ALA A N 1
ATOM 9430 C CA . ALA A 1 1192 ? 2.141 42.179 20.985 1.00 94.19 1192 ALA A CA 1
ATOM 9431 C C . ALA A 1 1192 ? 3.068 41.902 22.174 1.00 94.19 1192 ALA A C 1
ATOM 9433 O O . ALA A 1 1192 ? 2.584 41.714 23.283 1.00 94.19 1192 ALA A O 1
ATOM 9434 N N . GLU A 1 1193 ? 4.386 41.970 21.979 1.00 94.50 1193 GLU A N 1
ATOM 9435 C CA . GLU A 1 1193 ? 5.378 41.889 23.057 1.00 94.50 1193 GLU A CA 1
ATOM 9436 C C . GLU A 1 1193 ? 5.110 42.945 24.144 1.00 94.50 1193 GLU A C 1
ATOM 9438 O O . GLU A 1 1193 ? 5.057 42.632 25.332 1.00 94.50 1193 GLU A O 1
ATOM 9443 N N . SER A 1 1194 ? 4.857 44.194 23.739 1.00 93.56 1194 SER A N 1
ATOM 9444 C CA . SER A 1 1194 ? 4.548 45.290 24.665 1.00 93.56 1194 SER A CA 1
ATOM 9445 C C . SER A 1 1194 ? 3.217 45.101 25.404 1.00 93.56 1194 SER A C 1
ATOM 9447 O O . SER A 1 1194 ? 3.126 45.447 26.584 1.00 93.56 1194 SER A O 1
ATOM 9449 N N . LEU A 1 1195 ? 2.199 44.538 24.746 1.00 95.12 1195 LEU A N 1
ATOM 9450 C CA . LEU A 1 1195 ? 0.919 44.192 25.370 1.00 95.12 1195 LEU A CA 1
ATOM 9451 C C . LEU A 1 1195 ? 1.085 43.047 26.382 1.00 95.12 1195 LEU A C 1
ATOM 9453 O O . LEU A 1 1195 ? 0.676 43.160 27.537 1.00 95.12 1195 LEU A O 1
ATOM 9457 N N . LEU A 1 1196 ? 1.715 41.951 25.958 1.00 94.44 1196 LEU A N 1
ATOM 9458 C CA . LEU A 1 1196 ? 1.898 40.739 26.754 1.00 94.44 1196 LEU A CA 1
ATOM 9459 C C . LEU A 1 1196 ? 2.852 40.950 27.933 1.00 94.44 1196 LEU A C 1
ATOM 9461 O O . LEU A 1 1196 ? 2.680 40.319 28.971 1.00 94.44 1196 LEU A O 1
ATOM 9465 N N . ALA A 1 1197 ? 3.809 41.874 27.834 1.00 93.00 1197 ALA A N 1
ATOM 9466 C CA . ALA A 1 1197 ? 4.654 42.271 28.961 1.00 93.00 1197 ALA A CA 1
ATOM 9467 C C . ALA A 1 1197 ? 3.864 42.904 30.127 1.00 93.00 1197 ALA A C 1
ATOM 9469 O O . ALA A 1 1197 ? 4.366 42.959 31.249 1.00 93.00 1197 ALA A O 1
ATOM 9470 N N . GLN A 1 1198 ? 2.635 43.373 29.882 1.00 94.00 1198 GLN A N 1
ATOM 9471 C CA . GLN A 1 1198 ? 1.762 44.012 30.877 1.00 94.00 1198 GLN A CA 1
ATOM 9472 C C . GLN A 1 1198 ? 0.663 43.076 31.413 1.00 94.00 1198 GLN A C 1
ATOM 9474 O O . GLN A 1 1198 ? -0.147 43.486 32.250 1.00 94.00 1198 GLN A O 1
ATOM 9479 N N . LEU A 1 1199 ? 0.610 41.831 30.931 1.00 93.44 1199 LEU A N 1
ATOM 9480 C CA . LEU A 1 1199 ? -0.437 40.856 31.229 1.00 93.44 1199 LEU A CA 1
ATOM 9481 C C . LEU A 1 1199 ? 0.172 39.525 31.678 1.00 93.44 1199 LEU A C 1
ATOM 9483 O O . LEU A 1 1199 ? 1.302 39.187 31.339 1.00 93.44 1199 LEU A O 1
ATOM 9487 N N . ASN A 1 1200 ? -0.585 38.745 32.444 1.00 87.69 1200 ASN A N 1
ATOM 9488 C CA . ASN A 1 1200 ? -0.202 37.383 32.817 1.00 87.69 1200 ASN A CA 1
ATOM 9489 C C . ASN A 1 1200 ? -1.123 36.331 32.179 1.00 87.69 1200 ASN A C 1
ATOM 9491 O O . ASN A 1 1200 ? -2.191 36.651 31.661 1.00 87.69 1200 ASN A O 1
ATOM 9495 N N . ALA A 1 1201 ? -0.724 35.058 32.248 1.00 82.31 1201 ALA A N 1
ATOM 9496 C CA . ALA A 1 1201 ? -1.463 33.943 31.645 1.00 82.31 1201 ALA A CA 1
ATOM 9497 C C . ALA A 1 1201 ? -2.890 33.754 32.205 1.00 82.31 1201 ALA A C 1
ATOM 9499 O O . ALA A 1 1201 ? -3.741 33.188 31.530 1.00 82.31 1201 ALA A O 1
ATOM 9500 N N . GLY A 1 1202 ? -3.175 34.245 33.418 1.00 85.00 1202 GLY A N 1
ATOM 9501 C CA . GLY A 1 1202 ? -4.531 34.254 33.980 1.00 85.00 1202 GLY A CA 1
ATOM 9502 C C . GLY A 1 1202 ? -5.421 35.372 33.423 1.00 85.00 1202 GLY A C 1
ATOM 9503 O O . GLY A 1 1202 ? -6.629 35.360 33.640 1.00 85.00 1202 GLY A O 1
ATOM 9504 N N . GLN A 1 1203 ? -4.840 36.346 32.720 1.00 92.19 1203 GLN A N 1
ATOM 9505 C CA . GLN A 1 1203 ? -5.537 37.519 32.191 1.00 92.19 1203 GLN A CA 1
ATOM 9506 C C . GLN A 1 1203 ? -5.772 37.450 30.683 1.00 92.19 1203 GLN A C 1
ATOM 9508 O O . GLN A 1 1203 ? -6.749 38.029 30.213 1.00 92.19 1203 GLN A O 1
ATOM 9513 N N . ILE A 1 1204 ? -4.916 36.762 29.924 1.00 93.62 1204 ILE A N 1
ATOM 9514 C CA . ILE A 1 1204 ? -5.000 36.734 28.461 1.00 93.62 1204 ILE A CA 1
ATOM 9515 C C . ILE A 1 1204 ? -4.630 35.371 27.870 1.00 93.62 1204 ILE A C 1
ATOM 9517 O O . ILE A 1 1204 ? -3.653 34.739 28.269 1.00 93.62 1204 ILE A O 1
ATOM 9521 N N . GLU A 1 1205 ? -5.407 34.963 26.873 1.00 92.81 1205 GLU A N 1
ATOM 9522 C CA . GLU A 1 1205 ? -5.089 33.938 25.885 1.00 92.81 1205 GLU A CA 1
ATOM 9523 C C . GLU A 1 1205 ? -4.918 34.658 24.541 1.00 92.81 1205 GLU A C 1
ATOM 9525 O O . GLU A 1 1205 ? -5.875 35.221 24.009 1.00 92.81 1205 GLU A O 1
ATOM 9530 N N . TYR A 1 1206 ? -3.687 34.709 24.027 1.00 95.44 1206 TYR A N 1
ATOM 9531 C CA . TYR A 1 1206 ? -3.337 35.514 22.855 1.00 95.44 1206 TYR A CA 1
ATOM 9532 C C . TYR A 1 1206 ? -3.143 34.632 21.623 1.00 95.44 1206 TYR A C 1
ATOM 9534 O O . TYR A 1 1206 ? -2.387 33.658 21.663 1.00 95.44 1206 TYR A O 1
ATOM 9542 N N . VAL A 1 1207 ? -3.773 35.014 20.514 1.00 94.25 1207 VAL A N 1
ATOM 9543 C CA . VAL A 1 1207 ? -3.563 34.404 19.201 1.00 94.25 1207 VAL A CA 1
ATOM 9544 C C . VAL A 1 1207 ? -3.223 35.494 18.191 1.00 94.25 1207 VAL A C 1
ATOM 9546 O O . VAL A 1 1207 ? -4.034 36.381 17.951 1.00 94.25 1207 VAL A O 1
ATOM 9549 N N . GLY A 1 1208 ? -2.042 35.422 17.581 1.00 93.69 1208 GLY A N 1
ATOM 9550 C CA . GLY A 1 1208 ? -1.658 36.294 16.470 1.00 93.69 1208 GLY A CA 1
ATOM 9551 C C . GLY A 1 1208 ? -1.874 35.617 15.119 1.00 93.69 1208 GLY A C 1
ATOM 9552 O O . GLY A 1 1208 ? -1.450 34.473 14.918 1.00 93.69 1208 GLY A O 1
ATOM 9553 N N . LEU A 1 1209 ? -2.532 36.327 14.202 1.00 92.19 1209 LEU A N 1
ATOM 9554 C CA . LEU A 1 1209 ? -2.764 35.920 12.822 1.00 92.19 1209 LEU A CA 1
ATOM 9555 C C . LEU A 1 1209 ? -1.976 36.814 11.861 1.00 92.19 1209 LEU A C 1
ATOM 9557 O O . LEU A 1 1209 ? -2.134 38.036 11.853 1.00 92.19 1209 LEU A O 1
ATOM 9561 N N . GLU A 1 1210 ? -1.167 36.196 11.004 1.00 91.56 1210 GLU A N 1
ATOM 9562 C CA . GLU A 1 1210 ? -0.338 36.899 10.019 1.00 91.56 1210 GLU A CA 1
ATOM 9563 C C . GLU A 1 1210 ? -0.369 36.171 8.667 1.00 91.56 1210 GLU A C 1
ATOM 9565 O O . GLU A 1 1210 ? -0.338 34.940 8.617 1.00 91.56 1210 GLU A O 1
ATOM 9570 N N . GLN A 1 1211 ? -0.460 36.918 7.563 1.00 85.38 1211 GLN A N 1
ATOM 9571 C CA . GLN A 1 1211 ? -0.479 36.367 6.201 1.00 85.38 1211 GLN A CA 1
ATOM 9572 C C . GLN A 1 1211 ? 0.936 36.015 5.719 1.00 85.38 1211 GLN A C 1
ATOM 9574 O O . GLN A 1 1211 ? 1.120 35.053 4.973 1.00 85.38 1211 GLN A O 1
ATOM 9579 N N . SER A 1 1212 ? 1.952 36.768 6.155 1.00 83.31 1212 SER A N 1
ATOM 9580 C CA . SER A 1 1212 ? 3.348 36.524 5.785 1.00 83.31 1212 SER A CA 1
ATOM 9581 C C . SER A 1 1212 ? 3.998 35.458 6.669 1.00 83.31 1212 SER A C 1
ATOM 9583 O O . SER A 1 1212 ? 4.199 35.647 7.869 1.00 83.31 1212 SER A O 1
ATOM 9585 N N . GLN A 1 1213 ? 4.416 34.346 6.060 1.00 80.81 1213 GLN A N 1
ATOM 9586 C CA . GLN A 1 1213 ? 5.125 33.271 6.761 1.00 80.81 1213 GLN A CA 1
ATOM 9587 C C . GLN A 1 1213 ? 6.454 33.750 7.377 1.00 80.81 1213 GLN A C 1
ATOM 9589 O O . GLN A 1 1213 ? 6.834 33.298 8.455 1.00 80.81 1213 GLN A O 1
ATOM 9594 N N . GLU A 1 1214 ? 7.140 34.693 6.728 1.00 81.94 1214 GLU A N 1
ATOM 9595 C CA . GLU A 1 1214 ? 8.383 35.287 7.232 1.00 81.94 1214 GLU A CA 1
ATOM 9596 C C . GLU A 1 1214 ? 8.130 36.142 8.485 1.00 81.94 1214 GLU A C 1
ATOM 9598 O O . GLU A 1 1214 ? 8.824 35.993 9.494 1.00 81.94 1214 GLU A O 1
ATOM 9603 N N . MET A 1 1215 ? 7.080 36.974 8.470 1.00 86.75 1215 MET A N 1
ATOM 9604 C CA . MET A 1 1215 ? 6.680 37.754 9.646 1.00 86.75 1215 MET A CA 1
ATOM 9605 C C . MET A 1 1215 ? 6.215 36.848 10.791 1.00 86.75 1215 MET A C 1
ATOM 9607 O O . MET A 1 1215 ? 6.629 37.054 11.929 1.00 86.75 1215 MET A O 1
ATOM 9611 N N . LEU A 1 1216 ? 5.455 35.789 10.487 1.00 87.62 1216 LEU A N 1
ATOM 9612 C CA . LEU A 1 1216 ? 5.009 34.794 11.465 1.00 87.62 1216 LEU A CA 1
ATOM 9613 C C . LEU A 1 1216 ? 6.191 34.108 12.173 1.00 87.62 1216 LEU A C 1
ATOM 9615 O O . LEU A 1 1216 ? 6.145 33.895 13.385 1.00 87.62 1216 LEU A O 1
ATOM 9619 N N . LEU A 1 1217 ? 7.266 33.784 11.443 1.00 84.19 1217 LEU A N 1
ATOM 9620 C CA . LEU A 1 1217 ? 8.497 33.227 12.021 1.00 84.19 1217 LEU A CA 1
ATOM 9621 C C . LEU A 1 1217 ? 9.195 34.230 12.947 1.00 84.19 1217 LEU A C 1
ATOM 9623 O O . LEU A 1 1217 ? 9.624 33.857 14.041 1.00 84.19 1217 LEU A O 1
ATOM 9627 N N . SER A 1 1218 ? 9.263 35.501 12.541 1.00 85.56 1218 SER A N 1
ATOM 9628 C CA . SER A 1 1218 ? 9.832 36.574 13.363 1.00 85.56 1218 SER A CA 1
ATOM 9629 C C . SER A 1 1218 ? 9.019 36.805 14.644 1.00 85.56 1218 SER A C 1
ATOM 9631 O O . SER A 1 1218 ? 9.586 36.832 15.739 1.00 85.56 1218 SER A O 1
ATOM 9633 N N . ALA A 1 1219 ? 7.687 36.854 14.538 1.00 90.12 1219 ALA A N 1
ATOM 9634 C CA . ALA A 1 1219 ? 6.786 36.920 15.687 1.00 90.12 1219 ALA A CA 1
ATOM 9635 C C . ALA A 1 1219 ? 6.956 35.714 16.611 1.00 90.12 1219 ALA A C 1
ATOM 9637 O O . ALA A 1 1219 ? 6.967 35.873 17.828 1.00 90.12 1219 ALA A O 1
ATOM 9638 N N . ARG A 1 1220 ? 7.152 34.511 16.059 1.00 91.06 1220 ARG A N 1
ATOM 9639 C CA . ARG A 1 1220 ? 7.326 33.289 16.855 1.00 91.06 1220 ARG A CA 1
ATOM 9640 C C . ARG A 1 1220 ? 8.619 33.297 17.655 1.00 91.06 1220 ARG A C 1
ATOM 9642 O O . ARG A 1 1220 ? 8.619 32.832 18.789 1.00 91.06 1220 ARG A O 1
ATOM 9649 N N . GLN A 1 1221 ? 9.689 33.869 17.110 1.00 88.38 1221 GLN A N 1
ATOM 9650 C CA . GLN A 1 1221 ? 10.912 34.105 17.875 1.00 88.38 1221 GLN A CA 1
ATOM 9651 C C . GLN A 1 1221 ? 10.717 35.180 18.949 1.00 88.38 1221 GLN A C 1
ATOM 9653 O O . GLN A 1 1221 ? 11.124 34.966 20.089 1.00 88.38 1221 GLN A O 1
ATOM 9658 N N . ARG A 1 1222 ? 10.077 36.309 18.617 1.00 91.56 1222 ARG A N 1
ATOM 9659 C CA . ARG A 1 1222 ? 9.883 37.420 19.562 1.00 91.56 1222 ARG A CA 1
ATOM 9660 C C . ARG A 1 1222 ? 8.945 37.065 20.718 1.00 91.56 1222 ARG A C 1
ATOM 9662 O O . ARG A 1 1222 ? 9.230 37.415 21.855 1.00 91.56 1222 ARG A O 1
ATOM 9669 N N . LEU A 1 1223 ? 7.858 36.345 20.445 1.00 91.94 1223 LEU A N 1
ATOM 9670 C CA . LEU A 1 1223 ? 6.841 35.982 21.438 1.00 91.94 1223 LEU A CA 1
ATOM 9671 C C . LEU A 1 1223 ? 7.117 34.652 22.156 1.00 91.94 1223 LEU A C 1
ATOM 9673 O O . LEU A 1 1223 ? 6.349 34.271 23.037 1.00 91.94 1223 LEU A O 1
ATOM 9677 N N . ALA A 1 1224 ? 8.227 33.974 21.849 1.00 86.50 1224 ALA A N 1
ATOM 9678 C CA . ALA A 1 1224 ? 8.650 32.749 22.532 1.00 86.50 1224 ALA A CA 1
ATOM 9679 C C . ALA A 1 1224 ? 8.668 32.829 24.080 1.00 86.50 1224 ALA A C 1
ATOM 9681 O O . ALA A 1 1224 ? 8.389 31.808 24.712 1.00 86.50 1224 ALA A O 1
ATOM 9682 N N . PRO A 1 1225 ? 8.948 33.985 24.725 1.00 88.12 1225 PRO A N 1
ATOM 9683 C CA . PRO A 1 1225 ? 8.870 34.108 26.184 1.00 88.12 1225 PRO A CA 1
ATOM 9684 C C . PRO A 1 1225 ? 7.460 33.946 26.783 1.00 88.12 1225 PRO A C 1
ATOM 9686 O O . PRO A 1 1225 ? 7.348 33.735 27.990 1.00 88.12 1225 PRO A O 1
ATOM 9689 N N . TRP A 1 1226 ? 6.391 34.020 25.980 1.00 86.56 1226 TRP A N 1
ATOM 9690 C CA . TRP A 1 1226 ? 5.003 33.889 26.432 1.00 86.56 1226 TRP A CA 1
ATOM 9691 C C . TRP A 1 1226 ? 4.386 32.578 25.925 1.00 86.56 1226 TRP A C 1
ATOM 9693 O O . TRP A 1 1226 ? 3.775 32.567 24.860 1.00 86.56 1226 TRP A O 1
ATOM 9703 N N . PRO A 1 1227 ? 4.458 31.466 26.682 1.00 71.94 1227 PRO A N 1
ATOM 9704 C CA . PRO A 1 1227 ? 3.930 30.170 26.236 1.00 71.94 1227 PRO A CA 1
ATOM 9705 C C . PRO A 1 1227 ? 2.412 30.161 25.976 1.00 71.94 1227 PRO A C 1
ATOM 9707 O O . PRO A 1 1227 ? 1.915 29.287 25.272 1.00 71.94 1227 PRO A O 1
ATOM 9710 N N . GLY A 1 1228 ? 1.670 31.134 26.517 1.00 74.69 1228 GLY A N 1
ATOM 9711 C CA . GLY A 1 1228 ? 0.247 31.333 26.221 1.00 74.69 1228 GLY A CA 1
ATOM 9712 C C . GLY A 1 1228 ? -0.043 32.038 24.887 1.00 74.69 1228 GLY A C 1
ATOM 9713 O O . GLY A 1 1228 ? -1.205 32.102 24.493 1.00 74.69 1228 GLY A O 1
ATOM 9714 N N . ALA A 1 1229 ? 0.974 32.568 24.198 1.00 86.88 1229 ALA A N 1
ATOM 9715 C CA . ALA A 1 1229 ? 0.835 33.230 22.906 1.00 86.88 1229 ALA A CA 1
ATOM 9716 C C . ALA A 1 1229 ? 0.948 32.209 21.766 1.00 86.88 1229 ALA A C 1
ATOM 9718 O O . ALA A 1 1229 ? 1.983 31.566 21.582 1.00 86.88 1229 ALA A O 1
ATOM 9719 N N . ARG A 1 1230 ? -0.117 32.064 20.976 1.00 88.81 1230 ARG A N 1
ATOM 9720 C CA . ARG A 1 1230 ? -0.150 31.180 19.805 1.00 88.81 1230 ARG A CA 1
ATOM 9721 C C . ARG A 1 1230 ? -0.087 32.011 18.534 1.00 88.81 1230 ARG A C 1
ATOM 9723 O O . ARG A 1 1230 ? -0.641 33.101 18.464 1.00 88.81 1230 ARG A O 1
ATOM 9730 N N . LEU A 1 1231 ? 0.608 31.498 17.528 1.00 90.50 1231 LEU A N 1
ATOM 9731 C CA . LEU A 1 1231 ? 0.809 32.188 16.258 1.00 90.50 1231 LEU A CA 1
ATOM 9732 C C . LEU A 1 1231 ? 0.435 31.266 15.111 1.00 90.50 1231 LEU A C 1
ATOM 9734 O O . LEU A 1 1231 ? 1.050 30.204 14.945 1.00 90.50 1231 LEU A O 1
ATOM 9738 N N . SER A 1 1232 ? -0.529 31.713 14.315 1.00 88.38 1232 SER A N 1
ATOM 9739 C CA . SER A 1 1232 ? -1.102 30.962 13.205 1.00 88.38 1232 SER A CA 1
ATOM 9740 C C . SER A 1 1232 ? -1.035 31.779 11.918 1.00 88.38 1232 SER A C 1
ATOM 9742 O O . SER A 1 1232 ? -1.145 33.003 11.924 1.00 88.38 1232 SER A O 1
ATOM 9744 N N . LEU A 1 1233 ? -0.852 31.090 10.794 1.00 86.50 1233 LEU A N 1
ATOM 9745 C CA . LEU A 1 1233 ? -0.957 31.720 9.481 1.00 86.50 1233 LEU A CA 1
ATOM 9746 C C . LEU A 1 1233 ? -2.418 32.122 9.237 1.00 86.50 1233 LEU A C 1
ATOM 9748 O O . LEU A 1 1233 ? -3.311 31.348 9.570 1.00 86.50 1233 LEU A O 1
ATOM 9752 N N . TRP A 1 1234 ? -2.677 33.278 8.634 1.00 83.25 1234 TRP A N 1
ATOM 9753 C CA . TRP A 1 1234 ? -4.021 33.661 8.191 1.00 83.25 1234 TRP A CA 1
ATOM 9754 C C . TRP A 1 1234 ? -4.422 32.839 6.955 1.00 83.25 1234 TRP A C 1
ATOM 9756 O O . TRP A 1 1234 ? -3.947 33.098 5.849 1.00 83.25 1234 TRP A O 1
ATOM 9766 N N . ASN A 1 1235 ? -5.279 31.830 7.126 1.00 79.50 1235 ASN A N 1
ATOM 9767 C CA . ASN A 1 1235 ? -5.858 31.046 6.033 1.00 79.50 1235 ASN A CA 1
ATOM 9768 C C . ASN A 1 1235 ? -7.257 30.524 6.415 1.00 79.50 1235 ASN A C 1
ATOM 9770 O O . ASN A 1 1235 ? -7.683 30.657 7.557 1.00 79.50 1235 ASN A O 1
ATOM 9774 N N . ALA A 1 1236 ? -7.989 29.946 5.461 1.00 66.44 1236 ALA A N 1
ATOM 9775 C CA . ALA A 1 1236 ? -9.368 29.504 5.694 1.00 66.44 1236 ALA A CA 1
ATOM 9776 C C . ALA A 1 1236 ? -9.499 28.493 6.852 1.00 66.44 1236 ALA A C 1
ATOM 9778 O O . ALA A 1 1236 ? -10.447 28.581 7.630 1.00 66.44 1236 ALA A O 1
ATOM 9779 N N . ASP A 1 1237 ? -8.533 27.583 6.994 1.00 64.94 1237 ASP A N 1
ATOM 9780 C CA . ASP A 1 1237 ? -8.568 26.522 8.002 1.00 64.94 1237 ASP A CA 1
ATOM 9781 C C . ASP A 1 1237 ? -8.313 27.080 9.412 1.00 64.94 1237 ASP A C 1
ATOM 9783 O O . ASP A 1 1237 ? -9.020 26.747 10.363 1.00 64.94 1237 ASP A O 1
ATOM 9787 N N . THR A 1 1238 ? -7.336 27.981 9.561 1.00 70.12 1238 THR A N 1
ATOM 9788 C CA . THR A 1 1238 ? -7.044 28.630 10.848 1.00 70.12 1238 THR A CA 1
ATOM 9789 C C . THR A 1 1238 ? -8.150 29.592 11.258 1.00 70.12 1238 THR A C 1
ATOM 9791 O O . THR A 1 1238 ? -8.489 29.658 12.437 1.00 70.12 1238 THR A O 1
ATOM 9794 N N . LEU A 1 1239 ? -8.756 30.301 10.302 1.00 75.31 1239 LEU A N 1
ATOM 9795 C CA . LEU A 1 1239 ? -9.914 31.156 10.558 1.00 75.31 1239 LEU A CA 1
ATOM 9796 C C . LEU A 1 1239 ? -11.106 30.335 11.065 1.00 75.31 1239 LEU A C 1
ATOM 9798 O O . LEU A 1 1239 ? -11.734 30.730 12.045 1.00 75.31 1239 LEU A O 1
ATOM 9802 N N . ALA A 1 1240 ? -11.376 29.174 10.462 1.00 67.06 1240 ALA A N 1
ATOM 9803 C CA . ALA A 1 1240 ? -12.430 28.271 10.922 1.00 67.06 1240 ALA A CA 1
ATOM 9804 C C . ALA A 1 1240 ? -12.179 27.777 12.360 1.00 67.06 1240 ALA A C 1
ATOM 9806 O O . ALA A 1 1240 ? -13.092 27.795 13.182 1.00 67.06 1240 ALA A O 1
ATOM 9807 N N . ALA A 1 1241 ? -10.932 27.433 12.704 1.00 70.75 1241 ALA A N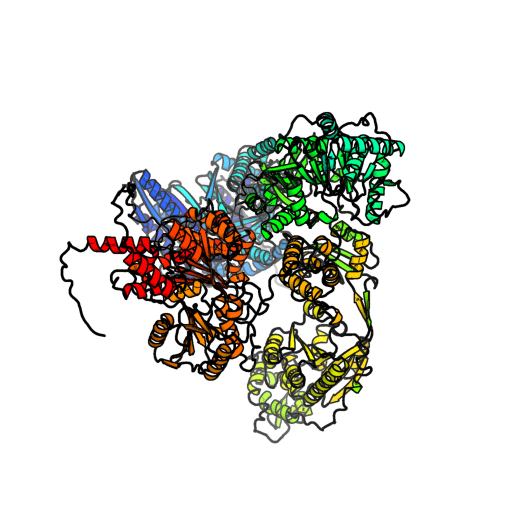 1
ATOM 9808 C CA . ALA A 1 1241 ? -10.556 26.997 14.056 1.00 70.75 1241 ALA A CA 1
ATOM 9809 C C . ALA A 1 1241 ? -10.719 28.088 15.138 1.00 70.75 1241 ALA A C 1
ATOM 9811 O O . ALA A 1 1241 ? -10.800 27.787 16.333 1.00 70.75 1241 ALA A O 1
ATOM 9812 N N . HIS A 1 1242 ? -10.757 29.360 14.729 1.00 79.88 1242 HIS A N 1
ATOM 9813 C CA . HIS A 1 1242 ? -10.951 30.513 15.609 1.00 79.88 1242 HIS A CA 1
ATOM 9814 C C . HIS A 1 1242 ? -12.344 31.150 15.480 1.00 79.88 1242 HIS A C 1
ATOM 9816 O O . HIS A 1 1242 ? -12.588 32.193 16.095 1.00 79.88 1242 HIS A O 1
ATOM 9822 N N . ALA A 1 1243 ? -13.268 30.532 14.739 1.00 78.50 1243 ALA A N 1
ATOM 9823 C CA . ALA A 1 1243 ? -14.637 31.015 14.605 1.00 78.50 1243 ALA A CA 1
ATOM 9824 C C . ALA A 1 1243 ? -15.312 31.165 15.979 1.00 78.50 1243 ALA A C 1
ATOM 9826 O O . ALA A 1 1243 ? -15.238 30.283 16.835 1.00 78.50 1243 ALA A O 1
ATOM 9827 N N . HIS A 1 1244 ? -15.975 32.302 16.182 1.00 80.69 1244 HIS A N 1
ATOM 9828 C CA . HIS A 1 1244 ? -16.769 32.638 17.363 1.00 80.69 1244 HIS A CA 1
ATOM 9829 C C . HIS A 1 1244 ? -16.025 32.485 18.699 1.00 80.69 1244 HIS A C 1
ATOM 9831 O O . HIS A 1 1244 ? -16.620 32.098 19.704 1.00 80.69 1244 HIS A O 1
ATOM 9837 N N . SER A 1 1245 ? -14.721 32.770 18.728 1.00 83.75 1245 SER A N 1
ATOM 9838 C CA . SER A 1 1245 ? -13.872 32.492 19.893 1.00 83.75 1245 SER A CA 1
ATOM 9839 C C . SER A 1 1245 ? -13.298 33.739 20.569 1.00 83.75 1245 SER A C 1
ATOM 9841 O O . SER A 1 1245 ? -13.025 33.697 21.771 1.00 83.75 1245 SER A O 1
ATOM 9843 N N . ALA A 1 1246 ? -13.131 34.842 19.833 1.00 91.94 1246 ALA A N 1
ATOM 9844 C CA . ALA A 1 1246 ? -12.430 36.030 20.313 1.00 91.94 1246 ALA A CA 1
ATOM 9845 C C . ALA A 1 1246 ? -13.350 36.967 21.113 1.00 91.94 1246 ALA A C 1
ATOM 9847 O O . ALA A 1 1246 ? -14.374 37.422 20.599 1.00 91.94 1246 ALA A O 1
ATOM 9848 N N . ASP A 1 1247 ? -12.956 37.305 22.345 1.00 93.62 1247 ASP A N 1
ATOM 9849 C CA . ASP A 1 1247 ? -13.599 38.355 23.153 1.00 93.62 1247 ASP A CA 1
ATOM 9850 C C . ASP A 1 1247 ? -13.175 39.753 22.688 1.00 93.62 1247 ASP A C 1
ATOM 9852 O O . ASP A 1 1247 ? -13.951 40.712 22.762 1.00 93.62 1247 ASP A O 1
ATOM 9856 N N . ILE A 1 1248 ? -11.920 39.854 22.237 1.00 95.81 1248 ILE A N 1
ATOM 9857 C CA . ILE A 1 1248 ? -11.309 41.062 21.695 1.00 95.81 1248 ILE A CA 1
ATOM 9858 C C . ILE A 1 1248 ? -10.576 40.707 20.400 1.00 95.81 1248 ILE A C 1
ATOM 9860 O O . ILE A 1 1248 ? -9.792 39.763 20.361 1.00 95.81 1248 ILE A O 1
ATOM 9864 N N . ILE A 1 1249 ? -10.793 41.498 19.355 1.00 96.44 1249 ILE A N 1
ATOM 9865 C CA . ILE A 1 1249 ? -10.003 41.495 18.127 1.00 96.44 1249 ILE A CA 1
ATOM 9866 C C . ILE A 1 1249 ? -9.190 42.789 18.097 1.00 96.44 1249 ILE A C 1
ATOM 9868 O O . ILE A 1 1249 ? -9.751 43.882 18.183 1.00 96.44 1249 ILE A O 1
ATOM 9872 N N . TRP A 1 1250 ? -7.873 42.683 17.975 1.00 96.88 1250 TRP A N 1
ATOM 9873 C CA . TRP A 1 1250 ? -6.965 43.821 17.900 1.00 96.88 1250 TRP A CA 1
ATOM 9874 C C . TRP A 1 1250 ? -6.464 44.013 16.468 1.00 96.88 1250 TRP A C 1
ATOM 9876 O O . TRP A 1 1250 ? -5.962 43.083 15.844 1.00 96.88 1250 TRP A O 1
ATOM 9886 N N . LEU A 1 1251 ? -6.626 45.229 15.946 1.00 94.75 1251 LEU A N 1
ATOM 9887 C CA . LEU A 1 1251 ? -6.212 45.638 14.604 1.00 94.75 1251 LEU A CA 1
ATOM 9888 C C . LEU A 1 1251 ? -5.286 46.847 14.732 1.00 94.75 1251 LEU A C 1
ATOM 9890 O O . LEU A 1 1251 ? -5.737 47.995 14.755 1.00 94.75 1251 LEU A O 1
ATOM 9894 N N . ASN A 1 1252 ? -3.986 46.588 14.851 1.00 93.38 1252 ASN A N 1
ATOM 9895 C CA . ASN A 1 1252 ? -2.976 47.626 15.024 1.00 93.38 1252 ASN A CA 1
ATOM 9896 C C . ASN A 1 1252 ? -2.306 47.985 13.692 1.00 93.38 1252 ASN A C 1
ATOM 9898 O O . ASN A 1 1252 ? -1.414 47.273 13.225 1.00 93.38 1252 ASN A O 1
ATOM 9902 N N . ASN A 1 1253 ? -2.710 49.103 13.086 1.00 90.88 1253 ASN A N 1
ATOM 9903 C CA . ASN A 1 1253 ? -2.169 49.601 11.819 1.00 90.88 1253 ASN A CA 1
ATOM 9904 C C . ASN A 1 1253 ? -2.200 48.520 10.712 1.00 90.88 1253 ASN A C 1
ATOM 9906 O O . ASN A 1 1253 ? -1.191 48.195 10.058 1.00 90.88 1253 ASN A O 1
ATOM 9910 N N . ALA A 1 1254 ? -3.364 47.884 10.574 1.00 90.44 1254 ALA A N 1
ATOM 9911 C CA . ALA A 1 1254 ? -3.562 46.652 9.814 1.00 90.44 1254 ALA A CA 1
ATOM 9912 C C . ALA A 1 1254 ? -4.795 46.696 8.910 1.00 90.44 1254 ALA A C 1
ATOM 9914 O O . ALA A 1 1254 ? -4.732 46.197 7.789 1.00 90.44 1254 ALA A O 1
ATOM 9915 N N . LEU A 1 1255 ? -5.882 47.326 9.350 1.00 90.75 1255 LEU A N 1
ATOM 9916 C CA . LEU A 1 1255 ? -7.157 47.317 8.649 1.00 90.75 1255 LEU A CA 1
ATOM 9917 C C . LEU A 1 1255 ? -7.034 47.950 7.259 1.00 90.75 1255 LEU A C 1
ATOM 9919 O O . LEU A 1 1255 ? -7.471 47.342 6.289 1.00 90.75 1255 LEU A O 1
ATOM 9923 N N . HIS A 1 1256 ? -6.356 49.097 7.132 1.00 88.75 1256 HIS A N 1
ATOM 9924 C CA . HIS A 1 1256 ? -6.160 49.754 5.829 1.00 88.75 1256 HIS A CA 1
ATOM 9925 C C . HIS A 1 1256 ? -5.371 48.919 4.809 1.00 88.75 1256 HIS A C 1
ATOM 9927 O O . HIS A 1 1256 ? -5.489 49.139 3.606 1.00 88.75 1256 HIS A O 1
ATOM 9933 N N . ARG A 1 1257 ? -4.545 47.978 5.282 1.00 85.38 1257 ARG A N 1
ATOM 9934 C CA . ARG A 1 1257 ? -3.728 47.104 4.426 1.00 85.38 1257 ARG A CA 1
ATOM 9935 C C . ARG A 1 1257 ? -4.500 45.876 3.976 1.00 85.38 1257 ARG A C 1
ATOM 9937 O O . ARG A 1 1257 ? -4.341 45.444 2.845 1.00 85.38 1257 ARG A O 1
ATOM 9944 N N . LEU A 1 1258 ? -5.311 45.325 4.875 1.00 86.56 1258 LEU A N 1
ATOM 9945 C CA . LEU A 1 1258 ? -6.009 44.064 4.652 1.00 86.56 1258 LEU A CA 1
ATOM 9946 C C . LEU A 1 1258 ? -7.310 44.253 3.859 1.00 86.56 1258 LEU A C 1
ATOM 9948 O O . LEU A 1 1258 ? -7.668 43.393 3.064 1.00 86.56 1258 LEU A O 1
ATOM 9952 N N . LEU A 1 1259 ? -8.007 45.381 4.032 1.00 84.50 1259 LEU A N 1
ATOM 9953 C CA . LEU A 1 1259 ? -9.308 45.628 3.392 1.00 84.50 1259 LEU A CA 1
ATOM 9954 C C . LEU A 1 1259 ? -9.274 45.644 1.846 1.00 84.50 1259 LEU A C 1
ATOM 9956 O O . LEU A 1 1259 ? -10.202 45.114 1.238 1.00 84.50 1259 LEU A O 1
ATOM 9960 N N . PRO A 1 1260 ? -8.247 46.218 1.179 1.00 76.81 1260 PRO A N 1
ATOM 9961 C CA . PRO A 1 1260 ? -8.140 46.169 -0.282 1.00 76.81 1260 PRO A CA 1
ATOM 9962 C C . PRO A 1 1260 ? -7.922 44.757 -0.838 1.00 76.81 1260 PRO A C 1
ATOM 9964 O O . PRO A 1 1260 ? -8.343 44.475 -1.959 1.00 76.81 1260 PRO A O 1
ATOM 9967 N N . GLU A 1 1261 ? -7.261 43.883 -0.073 1.00 76.12 1261 GLU A N 1
ATOM 9968 C CA . GLU A 1 1261 ? -7.005 42.493 -0.466 1.00 76.12 1261 GLU A CA 1
ATOM 9969 C C . GLU A 1 1261 ? -8.185 41.569 -0.142 1.00 76.12 1261 GLU A C 1
ATOM 9971 O O . GLU A 1 1261 ? -8.445 40.621 -0.883 1.00 76.12 1261 GLU A O 1
ATOM 9976 N N . ASP A 1 1262 ? -8.928 41.868 0.928 1.00 77.69 1262 ASP A N 1
ATOM 9977 C CA . ASP A 1 1262 ? -10.123 41.139 1.345 1.00 77.69 1262 ASP A CA 1
ATOM 9978 C C . ASP A 1 1262 ? -11.305 42.101 1.587 1.00 77.69 1262 ASP A C 1
ATOM 9980 O O . ASP A 1 1262 ? -11.525 42.572 2.710 1.00 77.69 1262 ASP A O 1
ATOM 9984 N N . PRO A 1 1263 ? -12.136 42.356 0.555 1.00 74.50 1263 PRO A N 1
ATOM 9985 C CA . PRO A 1 1263 ? -13.352 43.158 0.695 1.00 74.50 1263 PRO A CA 1
ATOM 9986 C C . PRO A 1 1263 ? -14.348 42.579 1.715 1.00 74.50 1263 PRO A C 1
ATOM 9988 O O . PRO A 1 1263 ? -15.221 43.298 2.201 1.00 74.50 1263 PRO A O 1
ATOM 9991 N N . GLY A 1 1264 ? -14.249 41.279 2.017 1.00 81.69 1264 GLY A N 1
ATOM 9992 C CA . GLY A 1 1264 ? -15.078 40.563 2.983 1.00 81.69 1264 GLY A CA 1
ATOM 9993 C C . GLY A 1 1264 ? -14.518 40.560 4.406 1.00 81.69 1264 GLY A C 1
ATOM 9994 O O . GLY A 1 1264 ? -15.176 40.023 5.298 1.00 81.69 1264 GLY A O 1
ATOM 9995 N N . LEU A 1 1265 ? -13.360 41.186 4.653 1.00 87.19 1265 LEU A N 1
ATOM 9996 C CA . LEU A 1 1265 ? -12.643 41.131 5.929 1.00 87.19 1265 LEU A CA 1
ATOM 9997 C C . LEU A 1 1265 ? -13.535 41.456 7.128 1.00 87.19 1265 LEU A C 1
ATOM 9999 O O . LEU A 1 1265 ? -13.511 40.749 8.128 1.00 87.19 1265 LEU A O 1
ATOM 10003 N N . LEU A 1 1266 ? -14.362 42.497 7.033 1.00 88.44 1266 LEU A N 1
ATOM 10004 C CA . LEU A 1 1266 ? -15.260 42.896 8.120 1.00 88.44 1266 LEU A CA 1
ATOM 10005 C C . LEU A 1 1266 ? -16.271 41.790 8.487 1.00 88.44 1266 LEU A C 1
ATOM 10007 O O . LEU A 1 1266 ? -16.542 41.583 9.670 1.00 88.44 1266 LEU A O 1
ATOM 10011 N N . ALA A 1 1267 ? -16.770 41.032 7.506 1.00 83.44 1267 ALA A N 1
ATOM 10012 C CA . ALA A 1 1267 ? -17.637 39.878 7.753 1.00 83.44 1267 ALA A CA 1
ATOM 10013 C C . ALA A 1 1267 ? -16.854 38.704 8.364 1.00 83.44 1267 ALA A C 1
ATOM 10015 O O . ALA A 1 1267 ? -17.338 38.050 9.290 1.00 83.44 1267 ALA A O 1
ATOM 10016 N N . THR A 1 1268 ? -15.620 38.478 7.907 1.00 87.12 1268 THR A N 1
ATOM 10017 C CA . THR A 1 1268 ? -14.709 37.485 8.494 1.00 87.12 1268 THR A CA 1
ATOM 10018 C C . THR A 1 1268 ? -14.437 37.795 9.968 1.00 87.12 1268 THR A C 1
ATOM 10020 O O . THR A 1 1268 ? -14.571 36.922 10.820 1.00 87.12 1268 THR A O 1
ATOM 10023 N N . LEU A 1 1269 ? -14.140 39.053 10.308 1.00 89.38 1269 LEU A N 1
ATOM 10024 C CA . LEU A 1 1269 ? -13.911 39.482 11.691 1.00 89.38 1269 LEU A CA 1
ATOM 10025 C C . LEU A 1 1269 ? -15.155 39.291 12.567 1.00 89.38 1269 LEU A C 1
ATOM 10027 O O . LEU A 1 1269 ? -15.035 38.867 13.716 1.00 89.38 1269 LEU A O 1
ATOM 10031 N N . GLN A 1 1270 ? -16.352 39.538 12.025 1.00 87.00 1270 GLN A N 1
ATOM 10032 C CA . GLN A 1 1270 ? -17.603 39.253 12.729 1.00 87.00 1270 GLN A CA 1
ATOM 10033 C C . GLN A 1 1270 ? -17.740 37.758 13.056 1.00 87.00 1270 GLN A C 1
ATOM 10035 O O . GLN A 1 1270 ? -18.205 37.421 14.144 1.00 87.00 1270 GLN A O 1
ATOM 10040 N N . HIS A 1 1271 ? -17.323 36.877 12.144 1.00 84.12 1271 HIS A N 1
ATOM 10041 C CA . HIS A 1 1271 ? -17.375 35.428 12.335 1.00 84.12 1271 HIS A CA 1
ATOM 10042 C C . HIS A 1 1271 ? -16.363 34.916 13.371 1.00 84.12 1271 HIS A C 1
ATOM 10044 O O . HIS A 1 1271 ? -16.644 33.942 14.056 1.00 84.12 1271 HIS A O 1
ATOM 10050 N N . LEU A 1 1272 ? -15.209 35.569 13.530 1.00 88.19 1272 LEU A N 1
ATOM 10051 C CA . LEU A 1 1272 ? -14.188 35.187 14.520 1.00 88.19 1272 LEU A CA 1
ATOM 10052 C C . LEU A 1 1272 ? -14.549 35.611 15.952 1.00 88.19 1272 LEU A C 1
ATOM 10054 O O . LEU A 1 1272 ? -14.120 34.990 16.927 1.00 88.19 1272 LEU A O 1
ATOM 10058 N N . ALA A 1 1273 ? -15.329 36.679 16.087 1.00 90.00 1273 ALA A N 1
ATOM 10059 C CA . ALA A 1 1273 ? -15.702 37.256 17.368 1.00 90.00 1273 ALA A CA 1
ATOM 10060 C C . ALA A 1 1273 ? -16.917 36.571 18.010 1.00 90.00 1273 ALA A C 1
ATOM 10062 O O . ALA A 1 1273 ? -17.881 36.207 17.335 1.00 90.00 1273 ALA A O 1
ATOM 10063 N N . VAL A 1 1274 ? -16.920 36.493 19.345 1.00 89.81 1274 VAL A N 1
ATOM 10064 C CA . VAL A 1 1274 ? -18.147 36.190 20.101 1.00 89.81 1274 VAL A CA 1
ATOM 10065 C C . VAL A 1 1274 ? -19.160 37.342 19.959 1.00 89.81 1274 VAL A C 1
ATOM 10067 O O . VAL A 1 1274 ? -18.762 38.499 19.770 1.00 89.81 1274 VAL A O 1
ATOM 10070 N N . PRO A 1 1275 ? -20.477 37.096 20.086 1.00 87.44 1275 PRO A N 1
ATOM 10071 C CA . PRO A 1 1275 ? -21.458 38.175 20.008 1.00 87.44 1275 PRO A CA 1
ATOM 10072 C C . PRO A 1 1275 ? -21.209 39.246 21.088 1.00 87.44 1275 PRO A C 1
ATOM 10074 O O . PRO A 1 1275 ? -21.063 38.936 22.274 1.00 87.44 1275 PRO A O 1
ATOM 10077 N N . GLY A 1 1276 ? -21.153 40.518 20.681 1.00 89.88 1276 GLY A N 1
ATOM 10078 C CA . GLY A 1 1276 ? -20.828 41.653 21.558 1.00 89.88 1276 GLY A CA 1
ATOM 10079 C C . GLY A 1 1276 ? -19.335 41.917 21.828 1.00 89.88 1276 GLY A C 1
ATOM 10080 O O . GLY A 1 1276 ? -19.035 42.820 22.619 1.00 89.88 1276 GLY A O 1
ATOM 10081 N N . ALA A 1 1277 ? -18.416 41.166 21.207 1.00 93.25 1277 ALA A N 1
ATOM 10082 C CA . ALA A 1 1277 ? -16.963 41.355 21.322 1.00 93.25 1277 ALA A CA 1
ATOM 10083 C C . ALA A 1 1277 ? -16.488 42.771 20.939 1.00 93.25 1277 ALA A C 1
ATOM 10085 O O . ALA A 1 1277 ? -17.184 43.511 20.233 1.00 93.25 1277 ALA A O 1
ATOM 10086 N N . LEU A 1 1278 ? -15.285 43.129 21.396 1.00 94.69 1278 LEU A N 1
ATOM 10087 C CA . LEU A 1 1278 ? -14.611 44.388 21.065 1.00 94.69 1278 LEU A CA 1
ATOM 10088 C C . LEU A 1 1278 ? -13.658 44.215 19.881 1.00 94.69 1278 LEU A C 1
ATOM 10090 O O . LEU A 1 1278 ? -12.765 43.381 19.924 1.00 94.69 1278 LEU A O 1
ATOM 10094 N N . LEU A 1 1279 ? -13.762 45.081 18.883 1.00 95.00 1279 LEU A N 1
ATOM 10095 C CA . LEU A 1 1279 ? -12.717 45.371 17.909 1.00 95.00 1279 LEU A CA 1
ATOM 10096 C C . LEU A 1 1279 ? -11.980 46.635 18.376 1.00 95.00 1279 LEU A C 1
ATOM 10098 O O . LEU A 1 1279 ? -12.560 47.724 18.411 1.00 95.00 1279 LEU A O 1
ATOM 10102 N N . TYR A 1 1280 ? -10.712 46.487 18.754 1.00 95.38 1280 TYR A N 1
ATOM 10103 C CA . TYR A 1 1280 ? -9.827 47.589 19.129 1.00 95.38 1280 TYR A CA 1
ATOM 10104 C C . TYR A 1 1280 ? -8.968 47.957 17.916 1.00 95.38 1280 TYR A C 1
ATOM 10106 O O . TYR A 1 1280 ? -8.071 47.201 17.538 1.00 95.38 1280 TYR A O 1
ATOM 10114 N N . VAL A 1 1281 ? -9.258 49.091 17.275 1.00 94.88 1281 VAL A N 1
ATOM 10115 C CA . VAL A 1 1281 ? -8.650 49.477 15.989 1.00 94.88 1281 VAL A CA 1
ATOM 10116 C C . VAL A 1 1281 ? -7.753 50.694 16.172 1.00 94.88 1281 VAL A C 1
ATOM 10118 O O . VAL A 1 1281 ? -8.181 51.684 16.760 1.00 94.88 1281 VAL A O 1
ATOM 10121 N N . MET A 1 1282 ? -6.532 50.643 15.641 1.00 94.25 1282 MET A N 1
ATOM 10122 C CA . MET A 1 1282 ? -5.583 51.761 15.619 1.00 94.25 1282 MET A CA 1
ATOM 10123 C C . MET A 1 1282 ? -5.141 52.027 14.180 1.00 94.25 1282 MET A C 1
ATOM 10125 O O . MET A 1 1282 ? -4.575 51.137 13.551 1.00 94.25 1282 MET A O 1
ATOM 10129 N N . GLU A 1 1283 ? -5.380 53.229 13.653 1.00 92.62 1283 GLU A N 1
ATOM 10130 C CA . GLU A 1 1283 ? -5.105 53.560 12.247 1.00 92.62 1283 GLU A CA 1
ATOM 10131 C C . GLU A 1 1283 ? -4.590 54.988 12.059 1.00 92.62 1283 GLU A C 1
ATOM 10133 O O . GLU A 1 1283 ? -5.119 55.944 12.628 1.00 92.62 1283 GLU A O 1
ATOM 10138 N N . PHE A 1 1284 ? -3.567 55.168 11.224 1.00 90.06 1284 PHE A N 1
ATOM 10139 C CA . PHE A 1 1284 ? -3.065 56.507 10.911 1.00 90.06 1284 PHE A CA 1
ATOM 10140 C C . PHE A 1 1284 ? -4.032 57.254 9.989 1.00 90.06 1284 PHE A C 1
ATOM 10142 O O . PHE A 1 1284 ? -4.560 56.701 9.029 1.00 90.06 1284 PHE A O 1
ATOM 10149 N N . ARG A 1 1285 ? -4.259 58.539 10.272 1.00 87.38 1285 ARG A N 1
ATOM 10150 C CA . ARG A 1 1285 ? -5.070 59.423 9.421 1.00 87.38 1285 ARG A CA 1
ATOM 10151 C C . ARG A 1 1285 ? -4.312 59.914 8.193 1.00 87.38 1285 ARG A C 1
ATOM 10153 O O . ARG A 1 1285 ? -4.898 60.119 7.138 1.00 87.38 1285 ARG A O 1
ATOM 10160 N N . GLN A 1 1286 ? -3.025 60.183 8.372 1.00 81.81 1286 GLN A N 1
ATOM 10161 C CA . GLN A 1 1286 ? -2.143 60.760 7.366 1.00 81.81 1286 GLN A CA 1
ATOM 10162 C C . GLN A 1 1286 ? -0.723 60.239 7.575 1.00 81.81 1286 GLN A C 1
ATOM 10164 O O . GLN A 1 1286 ? -0.390 59.736 8.651 1.00 81.81 1286 GLN A O 1
ATOM 10169 N N . LEU A 1 1287 ? 0.124 60.393 6.560 1.00 80.12 1287 LEU A N 1
ATOM 10170 C CA . LEU A 1 1287 ? 1.526 60.017 6.667 1.00 80.12 1287 LEU A CA 1
ATOM 10171 C C . LEU A 1 1287 ? 2.247 60.881 7.712 1.00 80.12 1287 LEU A C 1
ATOM 10173 O O . LEU A 1 1287 ? 2.141 62.109 7.699 1.00 80.12 1287 LEU A O 1
ATOM 10177 N N . THR A 1 1288 ? 3.020 60.253 8.595 1.00 79.06 1288 THR A N 1
ATOM 10178 C CA . THR A 1 1288 ? 3.917 60.981 9.500 1.00 79.06 1288 THR A CA 1
ATOM 10179 C C . THR A 1 1288 ? 5.148 61.491 8.734 1.00 79.06 1288 THR A C 1
ATOM 10181 O O . THR A 1 1288 ? 5.535 60.889 7.728 1.00 79.06 1288 THR A O 1
ATOM 10184 N N . PRO A 1 1289 ? 5.823 62.566 9.192 1.00 78.56 1289 PRO A N 1
ATOM 10185 C CA . PRO A 1 1289 ? 7.023 63.068 8.519 1.00 78.56 1289 PRO A CA 1
ATOM 10186 C C . PRO A 1 1289 ? 8.116 62.006 8.332 1.00 78.56 1289 PRO A C 1
ATOM 10188 O O . PRO A 1 1289 ? 8.733 61.946 7.276 1.00 78.56 1289 PRO A O 1
ATOM 10191 N N . SER A 1 1290 ? 8.331 61.124 9.311 1.00 79.31 1290 SER A N 1
ATOM 10192 C CA . SER A 1 1290 ? 9.298 60.022 9.199 1.00 79.31 1290 SER A CA 1
ATOM 10193 C C . SER A 1 1290 ? 8.870 58.955 8.184 1.00 79.31 1290 SER A C 1
ATOM 10195 O O . SER A 1 1290 ? 9.708 58.432 7.450 1.00 79.31 1290 SER A O 1
ATOM 10197 N N . ALA A 1 1291 ? 7.568 58.678 8.068 1.00 82.56 1291 ALA A N 1
ATOM 10198 C CA . ALA A 1 1291 ? 7.036 57.741 7.082 1.00 82.56 1291 ALA A CA 1
ATOM 10199 C C . ALA A 1 1291 ? 7.229 58.216 5.627 1.00 82.56 1291 ALA A C 1
ATOM 10201 O O . ALA A 1 1291 ? 7.239 57.379 4.722 1.00 82.56 1291 ALA A O 1
ATOM 10202 N N . LEU A 1 1292 ? 7.484 59.512 5.385 1.00 82.38 1292 LEU A N 1
ATOM 10203 C CA . LEU A 1 1292 ? 7.873 60.011 4.057 1.00 82.38 1292 LEU A CA 1
ATOM 10204 C C . LEU A 1 1292 ? 9.186 59.391 3.555 1.00 82.38 1292 LEU A C 1
ATOM 10206 O O . LEU A 1 1292 ? 9.383 59.304 2.346 1.00 82.38 1292 LEU A O 1
ATOM 10210 N N . LEU A 1 1293 ? 10.086 58.963 4.446 1.00 84.50 1293 LEU A N 1
ATOM 10211 C CA . LEU A 1 1293 ? 11.390 58.418 4.053 1.00 84.50 1293 LEU A CA 1
ATOM 10212 C C . LEU A 1 1293 ? 11.327 56.938 3.665 1.00 84.50 1293 LEU A C 1
ATOM 10214 O O . LEU A 1 1293 ? 12.058 56.520 2.772 1.00 84.50 1293 LEU A O 1
ATOM 10218 N N . SER A 1 1294 ? 10.458 56.149 4.304 1.00 86.44 1294 SER A N 1
ATOM 10219 C CA . SER A 1 1294 ? 10.402 54.695 4.099 1.00 86.44 1294 SER A CA 1
ATOM 10220 C C . SER A 1 1294 ? 9.077 54.195 3.524 1.00 86.44 1294 SER A C 1
ATOM 10222 O O . SER A 1 1294 ? 9.070 53.395 2.590 1.00 86.44 1294 SER A O 1
ATOM 10224 N N . THR A 1 1295 ? 7.941 54.683 4.025 1.00 85.50 1295 THR A N 1
ATOM 10225 C CA . THR A 1 1295 ? 6.613 54.175 3.639 1.00 85.50 1295 THR A CA 1
ATOM 10226 C C . THR A 1 1295 ? 6.251 54.585 2.211 1.00 85.50 1295 THR A C 1
ATOM 10228 O O . THR A 1 1295 ? 5.647 53.793 1.491 1.00 85.50 1295 THR A O 1
ATOM 10231 N N . LEU A 1 1296 ? 6.691 55.764 1.749 1.00 85.50 1296 LEU A N 1
ATOM 10232 C CA . LEU A 1 1296 ? 6.529 56.170 0.345 1.00 85.50 1296 LEU A CA 1
ATOM 10233 C C . LEU A 1 1296 ? 7.235 55.220 -0.631 1.00 85.50 1296 LEU A C 1
ATOM 10235 O O . LEU A 1 1296 ? 6.692 54.934 -1.695 1.00 85.50 1296 LEU A O 1
ATOM 10239 N N . LEU A 1 1297 ? 8.407 54.696 -0.266 1.00 88.56 1297 LEU A N 1
ATOM 10240 C CA . LEU A 1 1297 ? 9.140 53.745 -1.106 1.00 88.56 1297 LEU A CA 1
ATOM 10241 C C . LEU A 1 1297 ? 8.441 52.382 -1.159 1.00 88.56 1297 LEU A C 1
ATOM 10243 O O . LEU A 1 1297 ? 8.401 51.759 -2.212 1.00 88.56 1297 LEU A O 1
ATOM 10247 N N . LEU A 1 1298 ? 7.833 51.948 -0.052 1.00 86.00 1298 LEU A N 1
ATOM 10248 C CA . LEU A 1 1298 ? 7.082 50.688 0.020 1.00 86.00 1298 LEU A CA 1
ATOM 10249 C C . LEU A 1 1298 ? 5.706 50.750 -0.668 1.00 86.00 1298 LEU A C 1
ATOM 10251 O O . LEU A 1 1298 ? 5.112 49.711 -0.936 1.00 86.00 1298 LEU A O 1
ATOM 10255 N N . THR A 1 1299 ? 5.201 51.951 -0.958 1.00 81.00 1299 THR A N 1
ATOM 10256 C CA . THR A 1 1299 ? 3.877 52.190 -1.566 1.00 81.00 1299 THR A CA 1
ATOM 10257 C C . THR A 1 1299 ? 3.959 52.841 -2.949 1.00 81.00 1299 THR A C 1
ATOM 10259 O O . THR A 1 1299 ? 2.950 53.316 -3.465 1.00 81.00 1299 THR A O 1
ATOM 10262 N N . ASN A 1 1300 ? 5.153 52.904 -3.554 1.00 81.06 1300 ASN A N 1
ATOM 10263 C CA . ASN A 1 1300 ? 5.399 53.572 -4.840 1.00 81.06 1300 ASN A CA 1
ATOM 10264 C C . ASN A 1 1300 ? 4.839 55.009 -4.911 1.00 81.06 1300 ASN A C 1
ATOM 10266 O O . ASN A 1 1300 ? 4.356 55.457 -5.949 1.00 81.06 1300 ASN A O 1
ATOM 10270 N N . GLY A 1 1301 ? 4.904 55.740 -3.796 1.00 78.31 1301 GLY A N 1
ATOM 10271 C CA . GLY A 1 1301 ? 4.466 57.131 -3.708 1.00 78.31 1301 GLY A CA 1
ATOM 10272 C C . GLY A 1 1301 ? 2.956 57.346 -3.563 1.00 78.31 1301 GLY A C 1
ATOM 10273 O O . GLY A 1 1301 ? 2.522 58.486 -3.676 1.00 78.31 1301 GLY A O 1
ATOM 10274 N N . GLN A 1 1302 ? 2.148 56.309 -3.308 1.00 76.00 1302 GLN A N 1
ATOM 10275 C CA . GLN A 1 1302 ? 0.683 56.440 -3.185 1.00 76.00 1302 GLN A CA 1
ATOM 10276 C C . GLN A 1 1302 ? 0.095 55.917 -1.857 1.00 76.00 1302 GLN A C 1
ATOM 10278 O O . GLN A 1 1302 ? -0.855 55.136 -1.870 1.00 76.00 1302 GLN A O 1
ATOM 10283 N N . PRO A 1 1303 ? 0.594 56.335 -0.681 1.00 71.50 1303 PRO A N 1
ATOM 10284 C CA . PRO A 1 1303 ? 0.080 55.821 0.588 1.00 71.50 1303 PRO A CA 1
ATOM 10285 C C . PRO A 1 1303 ? -1.291 56.406 0.960 1.00 71.50 1303 PRO A C 1
ATOM 10287 O O . PRO A 1 1303 ? -2.067 55.762 1.658 1.00 71.50 1303 PRO A O 1
ATOM 10290 N N . GLU A 1 1304 ? -1.603 57.621 0.499 1.00 66.19 1304 GLU A N 1
ATOM 10291 C CA . GLU A 1 1304 ? -2.817 58.358 0.880 1.00 66.19 1304 GLU A CA 1
ATOM 10292 C C . GLU A 1 1304 ? -4.103 57.666 0.418 1.00 66.19 1304 GLU A C 1
ATOM 10294 O O . GLU A 1 1304 ? -5.140 57.835 1.047 1.00 66.19 1304 GLU A O 1
ATOM 10299 N N . ALA A 1 1305 ? -4.035 56.838 -0.630 1.00 69.75 1305 ALA A N 1
ATOM 10300 C CA . ALA A 1 1305 ? -5.177 56.066 -1.115 1.00 69.75 1305 ALA A CA 1
ATOM 10301 C C . ALA A 1 1305 ? -5.654 54.989 -0.123 1.00 69.75 1305 ALA A C 1
ATOM 10303 O O . ALA A 1 1305 ? -6.767 54.488 -0.262 1.00 69.75 1305 ALA A O 1
ATOM 10304 N N . LEU A 1 1306 ? -4.816 54.625 0.852 1.00 73.88 1306 LEU A N 1
ATOM 10305 C CA . LEU A 1 1306 ? -5.114 53.596 1.846 1.00 73.88 1306 LEU A CA 1
ATOM 10306 C C . LEU A 1 1306 ? -5.557 54.190 3.189 1.00 73.88 1306 LEU A C 1
ATOM 10308 O O . LEU A 1 1306 ? -6.218 53.519 3.972 1.00 73.88 1306 LEU A O 1
ATOM 10312 N N . LEU A 1 1307 ? -5.186 55.435 3.491 1.00 85.56 1307 LEU A N 1
ATOM 10313 C CA . LEU A 1 1307 ? -5.473 56.046 4.786 1.00 85.56 1307 LEU A CA 1
ATOM 10314 C C . LEU A 1 1307 ? -6.836 56.741 4.761 1.00 85.56 1307 LEU A C 1
ATOM 10316 O O . LEU A 1 1307 ? -7.155 57.500 3.850 1.00 85.56 1307 LEU A O 1
ATOM 10320 N N . HIS A 1 1308 ? -7.628 56.514 5.803 1.00 85.56 1308 HIS A N 1
ATOM 10321 C CA . HIS A 1 1308 ? -8.985 57.039 5.917 1.00 85.56 1308 HIS A CA 1
ATOM 10322 C C . HIS A 1 1308 ? -9.110 58.003 7.097 1.00 85.56 1308 HIS A C 1
ATOM 10324 O O . HIS A 1 1308 ? -8.483 57.829 8.150 1.00 85.56 1308 HIS A O 1
ATOM 10330 N N . ASN A 1 1309 ? -9.948 59.030 6.933 1.00 87.69 1309 ASN A N 1
ATOM 10331 C CA . ASN A 1 1309 ? -10.305 59.909 8.042 1.00 87.69 1309 ASN A CA 1
ATOM 10332 C C . ASN A 1 1309 ? -11.309 59.213 8.986 1.00 87.69 1309 ASN A C 1
ATOM 10334 O O . ASN A 1 1309 ? -11.883 58.173 8.658 1.00 87.69 1309 ASN A O 1
ATOM 10338 N N . SER A 1 1310 ? -11.557 59.795 10.161 1.00 87.88 1310 SER A N 1
ATOM 10339 C CA . SER A 1 1310 ? -12.392 59.147 11.181 1.00 87.88 1310 SER A CA 1
ATOM 10340 C C . SER A 1 1310 ? -13.847 58.940 10.754 1.00 87.88 1310 SER A C 1
ATOM 10342 O O . SER A 1 1310 ? -14.483 57.987 11.199 1.00 87.88 1310 SER A O 1
ATOM 10344 N N . ALA A 1 1311 ? -14.382 59.817 9.898 1.00 88.00 1311 ALA A N 1
ATOM 10345 C CA . ALA A 1 1311 ? -15.745 59.693 9.391 1.00 88.00 1311 ALA A CA 1
ATOM 10346 C C . ALA A 1 1311 ? -15.871 58.524 8.404 1.00 88.00 1311 ALA A C 1
ATOM 10348 O O . ALA A 1 1311 ? -16.854 57.786 8.460 1.00 88.00 1311 ALA A O 1
ATOM 10349 N N . ASP A 1 1312 ? -14.859 58.320 7.561 1.00 89.75 1312 ASP A N 1
ATOM 10350 C CA . ASP A 1 1312 ? -14.815 57.212 6.605 1.00 89.75 1312 ASP A CA 1
ATOM 10351 C C . ASP A 1 1312 ? -14.741 55.859 7.332 1.00 89.75 1312 ASP A C 1
ATOM 10353 O O . ASP A 1 1312 ? -15.503 54.943 7.017 1.00 89.75 1312 ASP A O 1
ATOM 10357 N N . TRP A 1 1313 ? -13.896 55.749 8.367 1.00 91.81 1313 TRP A N 1
ATOM 10358 C CA . TRP A 1 1313 ? -13.828 54.541 9.198 1.00 91.81 1313 TRP A CA 1
ATOM 10359 C C . TRP A 1 1313 ? -15.158 54.241 9.893 1.00 91.81 1313 TRP A C 1
ATOM 10361 O O . TRP A 1 1313 ? -15.660 53.118 9.819 1.00 91.81 1313 TRP A O 1
ATOM 10371 N N . ALA A 1 1314 ? -15.776 55.248 10.516 1.00 88.50 1314 ALA A N 1
ATOM 10372 C CA . ALA A 1 1314 ? -17.073 55.087 11.168 1.00 88.50 1314 ALA A CA 1
ATOM 10373 C C . ALA A 1 1314 ? -18.175 54.642 10.186 1.00 88.50 1314 ALA A C 1
ATOM 10375 O O . ALA A 1 1314 ? -19.032 53.829 10.545 1.00 88.50 1314 ALA A O 1
ATOM 10376 N N . ALA A 1 1315 ? -18.142 55.132 8.942 1.00 88.69 1315 ALA A N 1
ATOM 10377 C CA . ALA A 1 1315 ? -19.072 54.720 7.895 1.00 88.69 1315 ALA A CA 1
ATOM 10378 C C . ALA A 1 1315 ? -18.875 53.251 7.486 1.00 88.69 1315 ALA A C 1
ATOM 10380 O O . ALA A 1 1315 ? -19.864 52.524 7.375 1.00 88.69 1315 ALA A O 1
ATOM 10381 N N . LEU A 1 1316 ? -17.626 52.795 7.325 1.00 90.06 1316 LEU A N 1
ATOM 10382 C CA . LEU A 1 1316 ? -17.307 51.394 7.016 1.00 90.06 1316 LEU A CA 1
ATOM 10383 C C . LEU A 1 1316 ? -17.775 50.442 8.124 1.00 90.06 1316 LEU A C 1
ATOM 10385 O O . LEU A 1 1316 ? -18.402 49.423 7.833 1.00 90.06 1316 LEU A O 1
ATOM 10389 N N . PHE A 1 1317 ? -17.544 50.795 9.392 1.00 92.88 1317 PHE A N 1
ATOM 10390 C CA . PHE A 1 1317 ? -18.015 49.994 10.525 1.00 92.88 1317 PHE A CA 1
ATOM 10391 C C . PHE A 1 1317 ? -19.542 49.889 10.553 1.00 92.88 1317 PHE A C 1
ATOM 10393 O O . PHE A 1 1317 ? -20.079 48.788 10.660 1.00 92.88 1317 PHE A O 1
ATOM 10400 N N . SER A 1 1318 ? -20.243 51.012 10.378 1.00 87.44 1318 SER A N 1
ATOM 10401 C CA . SER A 1 1318 ? -21.710 51.045 10.347 1.00 87.44 1318 SER A CA 1
ATOM 10402 C C . SER A 1 1318 ? -22.288 50.228 9.184 1.00 87.44 1318 SER A C 1
ATOM 10404 O O . SER A 1 1318 ? -23.245 49.474 9.365 1.00 87.44 1318 SER A O 1
ATOM 10406 N N . ALA A 1 1319 ? -21.673 50.309 7.997 1.00 86.62 1319 ALA A N 1
ATOM 10407 C CA . ALA A 1 1319 ? -22.080 49.533 6.825 1.00 86.62 1319 ALA A CA 1
ATOM 10408 C C . ALA A 1 1319 ? -21.939 48.016 7.040 1.00 86.62 1319 ALA A C 1
ATOM 10410 O O . ALA A 1 1319 ? -22.770 47.249 6.558 1.00 86.62 1319 ALA A O 1
ATOM 10411 N N . ALA A 1 1320 ? -20.934 47.591 7.807 1.00 86.44 1320 ALA A N 1
ATOM 10412 C CA . ALA A 1 1320 ? -20.734 46.203 8.216 1.00 86.44 1320 ALA A CA 1
ATOM 10413 C C . ALA A 1 1320 ? -21.474 45.832 9.521 1.00 86.44 1320 ALA A C 1
ATOM 10415 O O . ALA A 1 1320 ? -21.161 44.821 10.144 1.00 86.44 1320 ALA A O 1
ATOM 10416 N N . ALA A 1 1321 ? -22.463 46.635 9.933 1.00 87.19 1321 ALA A N 1
ATOM 10417 C CA . ALA A 1 1321 ? -23.288 46.428 11.126 1.00 87.19 1321 ALA A CA 1
ATOM 10418 C C . ALA A 1 1321 ? -22.519 46.392 12.462 1.00 87.19 1321 ALA A C 1
ATOM 10420 O O . ALA A 1 1321 ? -23.038 45.903 13.469 1.00 87.19 1321 ALA A O 1
ATOM 10421 N N . PHE A 1 1322 ? -21.312 46.954 12.505 1.00 90.75 1322 PHE A N 1
ATOM 10422 C CA . PHE A 1 1322 ? -20.596 47.187 13.750 1.00 90.75 1322 PHE A CA 1
ATOM 10423 C C . PHE A 1 1322 ? -21.014 48.508 14.398 1.00 90.75 1322 PHE A C 1
ATOM 10425 O O . PHE A 1 1322 ? -21.247 49.519 13.732 1.00 90.75 1322 PHE A O 1
ATOM 10432 N N . ASN A 1 1323 ? -21.044 48.527 15.728 1.00 89.19 1323 ASN A N 1
ATOM 10433 C CA . ASN A 1 1323 ? -21.344 49.727 16.502 1.00 89.19 1323 ASN A CA 1
ATOM 10434 C C . ASN A 1 1323 ? -20.043 50.406 16.961 1.00 89.19 1323 ASN A C 1
ATOM 10436 O O . ASN A 1 1323 ? -19.404 49.948 17.908 1.00 89.19 1323 ASN A O 1
ATOM 10440 N N . CYS A 1 1324 ? -19.640 51.491 16.296 1.00 89.56 1324 CYS A N 1
ATOM 10441 C CA . CYS A 1 1324 ? -18.476 52.288 16.691 1.00 89.56 1324 CYS A CA 1
ATOM 10442 C C . CYS A 1 1324 ? -18.811 53.148 17.922 1.00 89.56 1324 CYS A C 1
ATOM 10444 O O . CYS A 1 1324 ? -19.445 54.195 17.806 1.00 89.56 1324 CYS A O 1
ATOM 10446 N N . GLN A 1 1325 ? -18.392 52.706 19.109 1.00 87.62 1325 GLN A N 1
ATOM 10447 C CA . GLN A 1 1325 ? -18.763 53.326 20.384 1.00 87.62 1325 GLN A CA 1
ATOM 10448 C C . GLN A 1 1325 ? -17.867 54.501 20.792 1.00 87.62 1325 GLN A C 1
ATOM 10450 O O . GLN A 1 1325 ? -18.286 55.327 21.601 1.00 87.62 1325 GLN A O 1
ATOM 10455 N N . HIS A 1 1326 ? -16.634 54.554 20.284 1.00 87.00 1326 HIS A N 1
ATOM 10456 C CA . HIS A 1 1326 ? -15.666 55.611 20.585 1.00 87.00 1326 HIS A CA 1
ATOM 10457 C C . HIS A 1 1326 ? -14.682 55.793 19.429 1.00 87.00 1326 HIS A C 1
ATOM 10459 O O . HIS A 1 1326 ? -14.323 54.811 18.779 1.00 87.00 1326 HIS A O 1
ATOM 10465 N N . GLY A 1 1327 ? -14.229 57.031 19.215 1.00 85.94 1327 GLY A N 1
ATOM 10466 C CA . GLY A 1 1327 ? -13.192 57.387 18.248 1.00 85.94 1327 GLY A CA 1
ATOM 10467 C C . GLY A 1 1327 ? -12.420 58.626 18.705 1.00 85.94 1327 GLY A C 1
ATOM 10468 O O . GLY A 1 1327 ? -13.035 59.667 18.941 1.00 85.94 1327 GLY A O 1
ATOM 10469 N N . ASP A 1 1328 ? -11.097 58.528 18.838 1.00 87.12 1328 ASP A N 1
ATOM 10470 C CA . ASP A 1 1328 ? -10.211 59.669 19.106 1.00 87.12 1328 ASP A CA 1
ATOM 10471 C C . ASP A 1 1328 ? -8.930 59.632 18.262 1.00 87.12 1328 ASP A C 1
ATOM 10473 O O . ASP A 1 1328 ? -8.634 58.641 17.600 1.00 87.12 1328 ASP A O 1
ATOM 10477 N N . GLU A 1 1329 ? -8.203 60.751 18.227 1.00 85.81 1329 GLU A N 1
ATOM 10478 C CA . GLU A 1 1329 ? -6.977 60.922 17.443 1.00 85.81 1329 GLU A CA 1
ATOM 10479 C C . GLU A 1 1329 ? -5.924 61.647 18.290 1.00 85.81 1329 GLU A C 1
ATOM 10481 O O . GLU A 1 1329 ? -6.188 62.727 18.825 1.00 85.81 1329 GLU A O 1
ATOM 10486 N N . VAL A 1 1330 ? -4.716 61.084 18.383 1.00 83.94 1330 VAL A N 1
ATOM 10487 C CA . VAL A 1 1330 ? -3.561 61.716 19.036 1.00 83.94 1330 VAL A CA 1
ATOM 10488 C C . VAL A 1 1330 ? -2.407 61.787 18.044 1.00 83.94 1330 VAL A C 1
ATOM 10490 O O . VAL A 1 1330 ? -1.887 60.765 17.600 1.00 83.94 1330 VAL A O 1
ATOM 10493 N N . ALA A 1 1331 ? -1.999 63.012 17.700 1.00 78.00 1331 ALA A N 1
ATOM 10494 C CA . ALA A 1 1331 ? -0.898 63.294 16.772 1.00 78.00 1331 ALA A CA 1
ATOM 10495 C C . ALA A 1 1331 ? -0.995 62.542 15.421 1.00 78.00 1331 ALA A C 1
ATOM 10497 O O . ALA A 1 1331 ? 0.019 62.164 14.844 1.00 78.00 1331 ALA A O 1
ATOM 10498 N N . GLY A 1 1332 ? -2.210 62.337 14.898 1.00 83.81 1332 GLY A N 1
ATOM 10499 C CA . GLY A 1 1332 ? -2.450 61.660 13.617 1.00 83.81 1332 GLY A CA 1
ATOM 10500 C C . GLY A 1 1332 ? -2.700 60.151 13.703 1.00 83.81 1332 GLY A C 1
ATOM 10501 O O . GLY A 1 1332 ? -3.122 59.569 12.702 1.00 83.81 1332 GLY A O 1
ATOM 10502 N N . LEU A 1 1333 ? -2.492 59.513 14.861 1.00 88.69 1333 LEU A N 1
ATOM 10503 C CA . LEU A 1 1333 ? -2.897 58.125 15.101 1.00 88.69 1333 LEU A CA 1
ATOM 10504 C C . LEU A 1 1333 ? -4.314 58.102 15.680 1.00 88.69 1333 LEU A C 1
ATOM 10506 O O . LEU A 1 1333 ? -4.551 58.651 16.755 1.00 88.69 1333 LEU A O 1
ATOM 10510 N N . GLN A 1 1334 ? -5.241 57.479 14.959 1.00 92.31 1334 GLN A N 1
ATOM 10511 C CA . GLN A 1 1334 ? -6.639 57.325 15.350 1.00 92.31 1334 GLN A CA 1
ATOM 10512 C C . GLN A 1 1334 ? -6.829 56.012 16.107 1.00 92.31 1334 GLN A C 1
ATOM 10514 O O . GLN A 1 1334 ? -6.210 55.004 15.763 1.00 92.31 1334 GLN A O 1
ATOM 10519 N N . ARG A 1 1335 ? -7.733 56.003 17.084 1.00 92.12 1335 ARG A N 1
ATOM 10520 C CA . ARG A 1 1335 ? -8.178 54.806 17.801 1.00 92.12 1335 ARG A CA 1
ATOM 10521 C C . ARG A 1 1335 ? -9.697 54.709 17.765 1.00 92.12 1335 ARG A C 1
ATOM 10523 O O . ARG A 1 1335 ? -10.377 55.696 18.037 1.00 92.12 1335 ARG A O 1
ATOM 10530 N N . PHE A 1 1336 ? -10.219 53.504 17.536 1.00 93.25 1336 PHE A N 1
ATOM 10531 C CA . PHE A 1 1336 ? -11.649 53.197 17.592 1.00 93.25 1336 PHE A CA 1
ATOM 10532 C C . PHE A 1 1336 ? -11.946 52.002 18.503 1.00 93.25 1336 PHE A C 1
ATOM 10534 O O . PHE A 1 1336 ? -11.229 51.000 18.487 1.00 93.25 1336 PHE A O 1
ATOM 10541 N N . LEU A 1 1337 ? -13.045 52.101 19.257 1.00 93.25 1337 LEU A N 1
ATOM 10542 C CA . LEU A 1 1337 ? -13.631 50.989 20.011 1.00 93.25 1337 LEU A CA 1
ATOM 10543 C C . LEU A 1 1337 ? -14.937 50.579 19.334 1.00 93.25 1337 LEU A C 1
ATOM 10545 O O . LEU A 1 1337 ? -15.927 51.315 19.373 1.00 93.25 1337 LEU A O 1
ATOM 10549 N N . VAL A 1 1338 ? -14.934 49.413 18.700 1.00 93.69 1338 VAL A N 1
ATOM 10550 C CA . VAL A 1 1338 ? -16.005 48.965 17.810 1.00 93.69 1338 VAL A CA 1
ATOM 10551 C C . VAL A 1 1338 ? -16.617 47.676 18.358 1.00 93.69 1338 VAL A C 1
ATOM 10553 O O . VAL A 1 1338 ? -15.899 46.766 18.740 1.00 93.69 1338 VAL A O 1
ATOM 10556 N N . GLN A 1 1339 ? -17.941 47.582 18.446 1.00 92.50 1339 GLN A N 1
ATOM 10557 C CA . GLN A 1 1339 ? -18.634 46.428 19.029 1.00 92.50 1339 GLN A CA 1
ATOM 10558 C C . GLN A 1 1339 ? -19.290 45.555 17.951 1.00 92.50 1339 GLN A C 1
ATOM 10560 O O . GLN A 1 1339 ? -20.008 46.070 17.088 1.00 92.50 1339 GLN A O 1
ATOM 10565 N N . CYS A 1 1340 ? -19.089 44.236 18.047 1.00 91.88 1340 CYS A N 1
ATOM 10566 C CA . CYS A 1 1340 ? -19.796 43.228 17.249 1.00 91.88 1340 CYS A CA 1
ATOM 10567 C C . CYS A 1 1340 ? -21.295 43.150 17.591 1.00 91.88 1340 CYS A C 1
ATOM 10569 O O . CYS A 1 1340 ? -21.663 43.376 18.745 1.00 91.88 1340 CYS A O 1
ATOM 10571 N N . PRO A 1 1341 ? -22.164 42.724 16.654 1.00 87.19 1341 PRO A N 1
ATOM 10572 C CA . PRO A 1 1341 ? -23.580 42.472 16.937 1.00 87.19 1341 PRO A CA 1
ATOM 10573 C C . PRO A 1 1341 ? -23.816 41.520 18.125 1.00 87.19 1341 PRO A C 1
ATOM 10575 O O . PRO A 1 1341 ? -23.097 40.536 18.297 1.00 87.19 1341 PRO A O 1
ATOM 10578 N N . ASP A 1 1342 ? -24.867 41.776 18.914 1.00 84.38 1342 ASP A N 1
ATOM 10579 C CA . ASP A 1 1342 ? -25.211 41.001 20.124 1.00 84.38 1342 ASP A CA 1
ATOM 10580 C C . ASP A 1 1342 ? -25.796 39.598 19.832 1.00 84.38 1342 ASP A C 1
ATOM 10582 O O . ASP A 1 1342 ? -25.994 38.799 20.752 1.00 84.38 1342 ASP A O 1
ATOM 10586 N N . ARG A 1 1343 ? -26.111 39.297 18.566 1.00 80.88 1343 ARG A N 1
ATOM 10587 C CA . ARG A 1 1343 ? -26.717 38.035 18.120 1.00 80.88 1343 ARG A CA 1
ATOM 10588 C C . ARG A 1 1343 ? -26.039 37.539 16.844 1.00 80.88 1343 ARG A C 1
ATOM 10590 O O . ARG A 1 1343 ? -25.892 38.315 15.901 1.00 80.88 1343 ARG A O 1
ATOM 10597 N N . GLN A 1 1344 ? -25.702 36.250 16.796 1.00 74.38 1344 GLN A N 1
ATOM 10598 C CA . GLN A 1 1344 ? -25.160 35.579 15.608 1.00 74.38 1344 GLN A CA 1
ATOM 10599 C C . GLN A 1 1344 ? -25.879 34.242 15.353 1.00 74.38 1344 GLN A C 1
ATOM 10601 O O . GLN A 1 1344 ? -26.434 33.648 16.273 1.00 74.38 1344 GLN A O 1
ATOM 10606 N N . VAL A 1 1345 ? -25.934 33.798 14.096 1.00 70.25 1345 VAL A N 1
ATOM 10607 C CA . VAL A 1 1345 ? -26.631 32.570 13.665 1.00 70.25 1345 VAL A CA 1
ATOM 10608 C C . VAL A 1 1345 ? -25.611 31.621 13.022 1.00 70.25 1345 VAL A C 1
ATOM 10610 O O . VAL A 1 1345 ? -24.903 32.040 12.108 1.00 70.25 1345 VAL A O 1
ATOM 10613 N N . ARG A 1 1346 ? -25.541 30.358 13.472 1.00 73.94 1346 ARG A N 1
ATOM 10614 C CA . ARG A 1 1346 ? -24.554 29.339 13.049 1.00 73.94 1346 ARG A CA 1
ATOM 10615 C C . ARG A 1 1346 ? -25.231 28.048 12.589 1.00 73.94 1346 ARG A C 1
ATOM 10617 O O . ARG A 1 1346 ? -26.224 27.656 13.178 1.00 73.94 1346 ARG A O 1
ATOM 10624 N N . ARG A 1 1347 ? -24.692 27.348 11.587 1.00 74.62 1347 ARG A N 1
ATOM 10625 C CA . ARG A 1 1347 ? -25.194 26.032 11.129 1.00 74.62 1347 ARG A CA 1
ATOM 10626 C C . ARG A 1 1347 ? -24.682 24.900 12.034 1.00 74.62 1347 ARG A C 1
ATOM 10628 O O . ARG A 1 1347 ? -23.513 24.914 12.395 1.00 74.62 1347 ARG A O 1
ATOM 10635 N N . ASP A 1 1348 ? -25.533 23.932 12.383 1.00 75.38 1348 ASP A N 1
ATOM 10636 C CA . ASP A 1 1348 ? -25.201 22.793 13.254 1.00 75.38 1348 ASP A CA 1
ATOM 10637 C C . ASP A 1 1348 ? -25.385 21.445 12.519 1.00 75.38 1348 ASP A C 1
ATOM 10639 O O . ASP A 1 1348 ? -26.523 21.027 12.265 1.00 75.38 1348 ASP A O 1
ATOM 10643 N N . PRO A 1 1349 ? -24.286 20.735 12.189 1.00 79.62 1349 PRO A N 1
ATOM 10644 C CA . PRO A 1 1349 ? -24.315 19.421 11.541 1.00 79.62 1349 PRO A CA 1
ATOM 10645 C C . PRO A 1 1349 ? -25.202 18.385 12.246 1.00 79.62 1349 PRO A C 1
ATOM 10647 O O . PRO A 1 1349 ? -25.802 17.525 11.592 1.00 79.62 1349 PRO A O 1
ATOM 10650 N N . ARG A 1 1350 ? -25.341 18.488 13.574 1.00 75.31 1350 ARG A N 1
ATOM 10651 C CA . ARG A 1 1350 ? -26.075 17.525 14.408 1.00 75.31 1350 ARG A CA 1
ATOM 10652 C C . ARG A 1 1350 ? -27.573 17.528 14.116 1.00 75.31 1350 ARG A C 1
ATOM 10654 O O . ARG A 1 1350 ? -28.198 16.467 14.121 1.00 75.31 1350 ARG A O 1
ATOM 10661 N N . GLN A 1 1351 ? -28.154 18.689 13.792 1.00 78.69 1351 GLN A N 1
ATOM 10662 C CA . GLN A 1 1351 ? -29.568 18.761 13.405 1.00 78.69 1351 GLN A CA 1
ATOM 10663 C C . GLN A 1 1351 ? -29.837 18.013 12.092 1.00 78.69 1351 GLN A C 1
ATOM 10665 O O . GLN A 1 1351 ? -30.871 17.357 11.952 1.00 78.69 1351 GLN A O 1
ATOM 10670 N N . LEU A 1 1352 ? -28.889 18.055 11.148 1.00 85.75 1352 LEU A N 1
ATOM 10671 C CA . LEU A 1 1352 ? -29.015 17.351 9.875 1.00 85.75 1352 LEU A CA 1
ATOM 10672 C C . LEU A 1 1352 ? -28.835 15.831 10.034 1.00 85.75 1352 LEU A C 1
ATOM 10674 O O . LEU A 1 1352 ? -29.608 15.070 9.452 1.00 85.75 1352 LEU A O 1
ATOM 10678 N N . GLN A 1 1353 ? -27.882 15.377 10.858 1.00 81.94 1353 GLN A N 1
ATOM 10679 C CA . GLN A 1 1353 ? -27.725 13.947 11.176 1.00 81.94 1353 GLN A CA 1
ATOM 10680 C C . GLN A 1 1353 ? -28.989 13.360 11.822 1.00 81.94 1353 GLN A C 1
ATOM 10682 O O . GLN A 1 1353 ? -29.459 12.307 11.390 1.00 81.94 1353 GLN A O 1
ATOM 10687 N N . ALA A 1 1354 ? -29.586 14.058 12.796 1.00 78.19 1354 ALA A N 1
ATOM 10688 C CA . ALA A 1 1354 ? -30.825 13.618 13.441 1.00 78.19 1354 ALA A CA 1
ATOM 10689 C C . ALA A 1 1354 ? -31.992 13.498 12.442 1.00 78.19 1354 ALA A C 1
ATOM 10691 O O . ALA A 1 1354 ? -32.750 12.528 12.474 1.00 78.19 1354 ALA A O 1
ATOM 10692 N N . ALA A 1 1355 ? -32.107 14.445 11.504 1.00 83.25 1355 ALA A N 1
ATOM 10693 C CA . ALA A 1 1355 ? -33.113 14.390 10.446 1.00 83.25 1355 ALA A CA 1
ATOM 10694 C C . ALA A 1 1355 ? -32.885 13.222 9.461 1.00 83.25 1355 ALA A C 1
ATOM 10696 O O . ALA A 1 1355 ? -33.852 12.605 9.003 1.00 83.25 1355 ALA A O 1
ATOM 10697 N N . LEU A 1 1356 ? -31.625 12.886 9.150 1.00 86.38 1356 LEU A N 1
ATOM 10698 C CA . LEU A 1 1356 ? -31.270 11.745 8.295 1.00 86.38 1356 LEU A CA 1
ATOM 10699 C C . LEU A 1 1356 ? -31.532 10.393 8.959 1.00 86.38 1356 LEU A C 1
ATOM 10701 O O . LEU A 1 1356 ? -32.030 9.488 8.288 1.00 86.38 1356 LEU A O 1
ATOM 10705 N N . ALA A 1 1357 ? -31.250 10.257 10.257 1.00 80.25 1357 ALA A N 1
ATOM 10706 C CA . ALA A 1 1357 ? -31.473 9.022 11.015 1.00 80.25 1357 ALA A CA 1
ATOM 10707 C C . ALA A 1 1357 ? -32.951 8.577 11.019 1.00 80.25 1357 ALA A C 1
ATOM 10709 O O . ALA A 1 1357 ? -33.250 7.391 11.125 1.00 80.25 1357 ALA A O 1
ATOM 10710 N N . GLY A 1 1358 ? -33.892 9.507 10.820 1.00 76.00 1358 GLY A N 1
ATOM 10711 C CA . GLY A 1 1358 ? -35.310 9.184 10.628 1.00 76.00 1358 GLY A CA 1
ATOM 10712 C C . GLY A 1 1358 ? -35.656 8.556 9.266 1.00 76.00 1358 GLY A C 1
ATOM 10713 O O . GLY A 1 1358 ? -36.759 8.036 9.097 1.00 76.00 1358 GLY A O 1
ATOM 10714 N N . ARG A 1 1359 ? -34.752 8.606 8.276 1.00 80.62 1359 ARG A N 1
ATOM 10715 C CA . ARG A 1 1359 ? -34.979 8.139 6.890 1.00 80.62 1359 ARG A CA 1
ATOM 10716 C C . ARG A 1 1359 ? -34.030 7.024 6.453 1.00 80.62 1359 ARG A C 1
ATOM 10718 O O . ARG A 1 1359 ? -34.393 6.223 5.592 1.00 80.62 1359 ARG A O 1
ATOM 10725 N N . LEU A 1 1360 ? -32.831 6.983 7.024 1.00 82.12 1360 LEU A N 1
ATOM 10726 C CA . LEU A 1 1360 ? -31.768 6.046 6.683 1.00 82.12 1360 LEU A CA 1
ATOM 10727 C C . LEU A 1 1360 ? -31.434 5.141 7.881 1.00 82.12 1360 LEU A C 1
ATOM 10729 O O . LEU A 1 1360 ? -31.470 5.609 9.016 1.00 82.12 1360 LEU A O 1
ATOM 10733 N N . PRO A 1 1361 ? -31.084 3.861 7.656 1.00 73.75 1361 PRO A N 1
ATOM 10734 C CA . PRO A 1 1361 ? -30.467 3.019 8.677 1.00 73.75 1361 PRO A CA 1
ATOM 10735 C C . PRO A 1 1361 ? -29.193 3.670 9.221 1.00 73.75 1361 PRO A C 1
ATOM 10737 O O . PRO A 1 1361 ? -28.485 4.345 8.473 1.00 73.75 1361 PRO A O 1
ATOM 10740 N N . GLY A 1 1362 ? -28.859 3.418 10.489 1.00 68.44 1362 GLY A N 1
ATOM 10741 C CA . GLY A 1 1362 ? -27.719 4.066 11.156 1.00 68.44 1362 GLY A CA 1
ATOM 10742 C C . GLY A 1 1362 ? -26.389 3.934 10.402 1.00 68.44 1362 GLY A C 1
ATOM 10743 O O . GLY A 1 1362 ? -25.661 4.910 10.272 1.00 68.44 1362 GLY A O 1
ATOM 10744 N N . TRP A 1 1363 ? -26.114 2.772 9.796 1.00 69.81 1363 TRP A N 1
ATOM 10745 C CA . TRP A 1 1363 ? -24.892 2.524 9.013 1.00 69.81 1363 TRP A CA 1
ATOM 10746 C C . TRP A 1 1363 ? -24.809 3.306 7.685 1.00 69.81 1363 TRP A C 1
ATOM 10748 O O . TRP A 1 1363 ? -23.740 3.361 7.083 1.00 69.81 1363 TRP A O 1
ATOM 10758 N N . MET A 1 1364 ? -25.909 3.914 7.224 1.00 81.75 1364 MET A N 1
ATOM 10759 C CA . MET A 1 1364 ? -25.944 4.805 6.056 1.00 81.75 1364 MET A CA 1
ATOM 10760 C C . MET A 1 1364 ? -25.868 6.294 6.425 1.00 81.75 1364 MET A C 1
ATOM 10762 O O . MET A 1 1364 ? -25.720 7.124 5.527 1.00 81.75 1364 MET A O 1
ATOM 10766 N N . VAL A 1 1365 ? -26.015 6.668 7.702 1.00 84.50 1365 VAL A N 1
ATOM 10767 C CA . VAL A 1 1365 ? -25.944 8.076 8.116 1.00 84.50 1365 VAL A CA 1
ATOM 10768 C C . VAL A 1 1365 ? -24.478 8.529 8.055 1.00 84.50 1365 VAL A C 1
ATOM 10770 O O . VAL A 1 1365 ? -23.636 7.917 8.711 1.00 84.50 1365 VAL A O 1
ATOM 10773 N N . PRO A 1 1366 ? -24.141 9.582 7.284 1.00 85.12 1366 PRO A N 1
ATOM 10774 C CA . PRO A 1 1366 ? -22.772 10.078 7.195 1.00 85.12 1366 PRO A CA 1
ATOM 10775 C C . PRO A 1 1366 ? -22.221 10.478 8.563 1.00 85.12 1366 PRO A C 1
ATOM 10777 O O . PRO A 1 1366 ? -22.810 11.319 9.251 1.00 85.12 1366 PRO A O 1
ATOM 10780 N N . GLN A 1 1367 ? -21.071 9.912 8.934 1.00 75.00 1367 GLN A N 1
ATOM 10781 C CA . GLN A 1 1367 ? -20.404 10.222 10.198 1.00 75.00 1367 GLN A CA 1
ATOM 10782 C C . GLN A 1 1367 ? -19.919 11.677 10.230 1.00 75.00 1367 GLN A C 1
ATOM 10784 O O . GLN A 1 1367 ? -19.852 12.270 11.301 1.00 75.00 1367 GLN A O 1
ATOM 10789 N N . ARG A 1 1368 ? -19.635 12.281 9.067 1.00 76.38 1368 ARG A N 1
ATOM 10790 C CA . ARG A 1 1368 ? -19.256 13.698 8.955 1.00 76.38 1368 ARG A CA 1
ATOM 10791 C C . ARG A 1 1368 ? -20.137 14.454 7.969 1.00 76.38 1368 ARG A C 1
ATOM 10793 O O . ARG A 1 1368 ? -20.455 13.946 6.894 1.00 76.38 1368 ARG A O 1
ATOM 10800 N N . ILE A 1 1369 ? -20.491 15.689 8.321 1.00 82.88 1369 ILE A N 1
ATOM 10801 C CA . ILE A 1 1369 ? -21.277 16.602 7.487 1.00 82.88 1369 ILE A CA 1
ATOM 10802 C C . ILE A 1 1369 ? -20.555 17.946 7.420 1.00 82.88 1369 ILE A C 1
ATOM 10804 O O . ILE A 1 1369 ? -20.369 18.594 8.442 1.00 82.88 1369 ILE A O 1
ATOM 10808 N N . VAL A 1 1370 ? -20.201 18.379 6.212 1.00 82.81 1370 VAL A N 1
ATOM 10809 C CA . VAL A 1 1370 ? -19.523 19.656 5.957 1.00 82.81 1370 VAL A CA 1
ATOM 10810 C C . VAL A 1 1370 ? -20.468 20.580 5.193 1.00 82.81 1370 VAL A C 1
ATOM 10812 O O . VAL A 1 1370 ? -20.918 20.238 4.095 1.00 82.81 1370 VAL A O 1
ATOM 10815 N N . PHE A 1 1371 ? -20.763 21.761 5.742 1.00 82.44 1371 PHE A N 1
ATOM 10816 C CA . PHE A 1 1371 ? -21.562 22.773 5.047 1.00 82.44 1371 PHE A CA 1
ATOM 10817 C C . PHE A 1 1371 ? -20.695 23.615 4.112 1.00 82.44 1371 PHE A C 1
ATOM 10819 O O . PHE A 1 1371 ? -19.660 24.136 4.511 1.00 82.44 1371 PHE A O 1
ATOM 10826 N N . LEU A 1 1372 ? -21.139 23.779 2.868 1.00 82.56 1372 LEU A N 1
ATOM 10827 C CA . LEU A 1 1372 ? -20.455 24.547 1.831 1.00 82.56 1372 LEU A CA 1
ATOM 10828 C C . LEU A 1 1372 ? -21.398 25.598 1.239 1.00 82.56 1372 LEU A C 1
ATOM 10830 O O . LEU A 1 1372 ? -22.590 25.344 1.089 1.00 82.56 1372 LEU A O 1
ATOM 10834 N N . ASP A 1 1373 ? -20.869 26.742 0.808 1.00 74.75 1373 ASP A N 1
ATOM 10835 C CA . ASP A 1 1373 ? -21.679 27.737 0.085 1.00 74.75 1373 ASP A CA 1
ATOM 10836 C C . ASP A 1 1373 ? -22.043 27.270 -1.333 1.00 74.75 1373 ASP A C 1
ATOM 10838 O O . ASP A 1 1373 ? -23.130 27.550 -1.843 1.00 74.75 1373 ASP A O 1
ATOM 10842 N N . ALA A 1 1374 ? -21.143 26.510 -1.960 1.00 79.94 1374 ALA A N 1
ATOM 10843 C CA . ALA A 1 1374 ? -21.354 25.829 -3.230 1.00 79.94 1374 ALA A CA 1
ATOM 10844 C C . ALA A 1 1374 ? -20.464 24.580 -3.326 1.00 79.94 1374 ALA A C 1
ATOM 10846 O O . ALA A 1 1374 ? -19.384 24.519 -2.728 1.00 79.94 1374 ALA A O 1
ATOM 10847 N N . LEU A 1 1375 ? -20.898 23.588 -4.108 1.00 81.88 1375 LEU A N 1
ATOM 10848 C CA . LEU A 1 1375 ? -20.066 22.426 -4.423 1.00 81.88 1375 LEU A CA 1
ATOM 10849 C C . LEU A 1 1375 ? -18.919 22.854 -5.359 1.00 81.88 1375 LEU A C 1
ATOM 10851 O O . LEU A 1 1375 ? -19.197 23.477 -6.386 1.00 81.88 1375 LEU A O 1
ATOM 10855 N N . PRO A 1 1376 ? -17.648 22.534 -5.043 1.00 78.81 1376 PRO A N 1
ATOM 10856 C CA . PRO A 1 1376 ? -16.526 22.842 -5.918 1.00 78.81 1376 PRO A CA 1
ATOM 10857 C C . PRO A 1 1376 ? -16.678 22.074 -7.231 1.00 78.81 1376 PRO A C 1
ATOM 10859 O O . PRO A 1 1376 ? -16.996 20.882 -7.233 1.00 78.81 1376 PRO A O 1
ATOM 10862 N N . LEU A 1 1377 ? -16.463 22.766 -8.348 1.00 71.50 1377 LEU A N 1
ATOM 10863 C CA . LEU A 1 1377 ? -16.583 22.206 -9.688 1.00 71.50 1377 LEU A CA 1
ATOM 10864 C C . LEU A 1 1377 ? -15.211 22.167 -10.365 1.00 71.50 1377 LEU A C 1
ATOM 10866 O O . LEU A 1 1377 ? -14.425 23.105 -10.272 1.00 71.50 1377 LEU A O 1
ATOM 10870 N N . THR A 1 1378 ? -14.953 21.088 -11.091 1.00 59.22 1378 THR A N 1
ATOM 10871 C CA . THR A 1 1378 ? -13.879 20.985 -12.082 1.00 59.22 1378 THR A CA 1
ATOM 10872 C C . THR A 1 1378 ? -14.110 21.980 -13.222 1.00 59.22 1378 THR A C 1
ATOM 10874 O O . THR A 1 1378 ? -15.234 22.438 -13.438 1.00 59.22 1378 THR A O 1
ATOM 10877 N N . ALA A 1 1379 ? -13.081 22.242 -14.035 1.00 49.75 1379 ALA A N 1
ATOM 10878 C CA . ALA A 1 1379 ? -13.191 23.096 -15.227 1.00 49.75 1379 ALA A CA 1
ATOM 10879 C C . ALA A 1 1379 ? -14.319 22.676 -16.201 1.00 49.75 1379 ALA A C 1
ATOM 10881 O O . ALA A 1 1379 ? -14.817 23.499 -16.960 1.00 49.75 1379 ALA A O 1
ATOM 10882 N N . ASN A 1 1380 ? -14.764 21.414 -16.140 1.00 45.28 1380 ASN A N 1
ATOM 10883 C CA . ASN A 1 1380 ? -15.851 20.863 -16.955 1.00 45.28 1380 ASN A CA 1
ATOM 10884 C C . ASN A 1 1380 ? -17.240 20.959 -16.288 1.00 45.28 1380 ASN A C 1
ATOM 10886 O O . ASN A 1 1380 ? -18.177 20.298 -16.732 1.00 45.28 1380 ASN A O 1
ATOM 10890 N N . GLY A 1 1381 ? -17.380 21.694 -15.180 1.00 42.94 1381 GLY A N 1
ATOM 10891 C CA . GLY A 1 1381 ? -18.652 21.863 -14.467 1.00 42.94 1381 GLY A CA 1
ATOM 10892 C C . GLY A 1 1381 ? -19.129 20.632 -13.682 1.00 42.94 1381 GLY A C 1
ATOM 10893 O O . GLY A 1 1381 ? -20.245 20.631 -13.170 1.00 42.94 1381 GLY A O 1
ATOM 10894 N N . LYS A 1 1382 ? -18.308 19.578 -13.566 1.00 65.56 1382 LYS A N 1
ATOM 10895 C CA . LYS A 1 1382 ? -18.579 18.410 -12.702 1.00 65.56 1382 LYS A CA 1
ATOM 10896 C C . LYS A 1 1382 ? -18.055 18.655 -11.293 1.00 65.56 1382 LYS A C 1
ATOM 10898 O O . LYS A 1 1382 ? -17.044 19.332 -11.163 1.00 65.56 1382 LYS A O 1
ATOM 10903 N N . ILE A 1 1383 ? -18.660 18.044 -10.275 1.00 76.12 1383 ILE A N 1
ATOM 10904 C CA . ILE A 1 1383 ? -18.184 18.116 -8.882 1.00 76.12 1383 ILE A CA 1
ATOM 10905 C C . ILE A 1 1383 ? -16.722 17.645 -8.786 1.00 76.12 1383 ILE A C 1
ATOM 10907 O O . ILE A 1 1383 ? -16.381 16.560 -9.259 1.00 76.12 1383 ILE A O 1
ATOM 10911 N N . ASP A 1 1384 ? -15.869 18.458 -8.166 1.00 77.94 1384 ASP A N 1
ATOM 10912 C CA . ASP A 1 1384 ? -14.467 18.138 -7.897 1.00 77.94 1384 ASP A CA 1
ATOM 10913 C C . ASP A 1 1384 ? -14.335 17.336 -6.594 1.00 77.94 1384 ASP A C 1
ATOM 10915 O O . ASP A 1 1384 ? -14.198 17.873 -5.492 1.00 77.94 1384 ASP A O 1
ATOM 10919 N N . TYR A 1 1385 ? -14.374 16.012 -6.727 1.00 77.44 1385 TYR A N 1
ATOM 10920 C CA . TYR A 1 1385 ? -14.253 15.094 -5.597 1.00 77.44 1385 TYR A CA 1
ATOM 10921 C C . TYR A 1 1385 ? -12.875 15.117 -4.925 1.00 77.44 1385 TYR A C 1
ATOM 10923 O O . TYR A 1 1385 ? -12.789 14.791 -3.741 1.00 77.44 1385 TYR A O 1
ATOM 10931 N N . GLN A 1 1386 ? -11.802 15.503 -5.627 1.00 70.00 1386 GLN A N 1
ATOM 10932 C CA . GLN A 1 1386 ? -10.494 15.646 -4.985 1.00 70.00 1386 GLN A CA 1
ATOM 10933 C C . GLN A 1 1386 ? -10.454 16.887 -4.098 1.00 70.00 1386 GLN A C 1
ATOM 10935 O O . GLN A 1 1386 ? -9.949 16.805 -2.980 1.00 70.00 1386 GLN A O 1
ATOM 10940 N N . ALA A 1 1387 ? -11.027 18.006 -4.550 1.00 71.06 1387 ALA A N 1
ATOM 10941 C CA . ALA A 1 1387 ? -11.173 19.197 -3.718 1.00 71.06 1387 ALA A CA 1
ATOM 10942 C C . ALA A 1 1387 ? -12.009 18.905 -2.461 1.00 71.06 1387 ALA A C 1
ATOM 10944 O O . ALA A 1 1387 ? -11.634 19.323 -1.368 1.00 71.06 1387 ALA A O 1
ATOM 10945 N N . LEU A 1 1388 ? -13.090 18.125 -2.591 1.00 78.12 1388 LEU A N 1
ATOM 10946 C CA . LEU A 1 1388 ? -13.886 17.672 -1.444 1.00 78.12 1388 LEU A CA 1
ATOM 10947 C C . LEU A 1 1388 ? -13.071 16.796 -0.481 1.00 78.12 1388 LEU A C 1
ATOM 10949 O O . LEU A 1 1388 ? -13.046 17.086 0.713 1.00 78.12 1388 LEU A O 1
ATOM 10953 N N . LYS A 1 1389 ? -12.339 15.788 -0.985 1.00 68.69 1389 LYS A N 1
ATOM 10954 C CA . LYS A 1 1389 ? -11.452 14.949 -0.157 1.00 68.69 1389 LYS A CA 1
ATOM 10955 C C . LYS A 1 1389 ? -10.374 15.766 0.567 1.00 68.69 1389 LYS A C 1
ATOM 10957 O O . LYS A 1 1389 ? -10.074 15.462 1.711 1.00 68.69 1389 LYS A O 1
ATOM 10962 N N . ARG A 1 1390 ? -9.815 16.815 -0.053 1.00 64.06 1390 ARG A N 1
ATOM 10963 C CA . ARG A 1 1390 ? -8.830 17.709 0.598 1.00 64.06 1390 ARG A CA 1
ATOM 10964 C C . ARG A 1 1390 ? -9.438 18.569 1.704 1.00 64.06 1390 ARG A C 1
ATOM 10966 O O . ARG A 1 1390 ? -8.742 18.889 2.653 1.00 64.06 1390 ARG A O 1
ATOM 10973 N N . ARG A 1 1391 ? -10.730 18.901 1.614 1.00 63.41 1391 ARG A N 1
ATOM 10974 C CA . ARG A 1 1391 ? -11.477 19.588 2.684 1.00 63.41 1391 ARG A CA 1
ATOM 10975 C C . ARG A 1 1391 ? -11.839 18.670 3.860 1.00 63.41 1391 ARG A C 1
ATOM 10977 O O . ARG A 1 1391 ? -12.539 19.104 4.760 1.00 63.41 1391 ARG A O 1
ATOM 10984 N N . HIS A 1 1392 ? -11.415 17.404 3.850 1.00 60.06 1392 HIS A N 1
ATOM 10985 C CA . HIS A 1 1392 ? -11.712 16.431 4.905 1.00 60.06 1392 HIS A CA 1
ATOM 10986 C C . HIS A 1 1392 ? -10.761 16.504 6.122 1.00 60.06 1392 HIS A C 1
ATOM 10988 O O . HIS A 1 1392 ? -10.771 15.603 6.962 1.00 60.06 1392 HIS A O 1
ATOM 10994 N N . THR A 1 1393 ? -9.927 17.542 6.234 1.00 46.88 1393 THR A N 1
ATOM 10995 C CA . THR A 1 1393 ? -9.033 17.735 7.388 1.00 46.88 1393 THR A CA 1
ATOM 10996 C C . THR A 1 1393 ? -9.856 17.903 8.680 1.00 46.88 1393 THR A C 1
ATOM 10998 O O . THR A 1 1393 ? -10.875 18.592 8.635 1.00 46.88 1393 THR A O 1
ATOM 11001 N N . PRO A 1 1394 ? -9.481 17.274 9.813 1.00 42.03 1394 PRO A N 1
ATOM 11002 C CA . PRO A 1 1394 ? -10.294 17.281 11.034 1.00 42.03 1394 PRO A CA 1
ATOM 11003 C C . PRO A 1 1394 ? -10.535 18.701 11.571 1.00 42.03 1394 PRO A C 1
ATOM 11005 O O . PRO A 1 1394 ? -9.580 19.450 11.774 1.00 42.03 1394 PRO A O 1
ATOM 11008 N N . GLU A 1 1395 ? -11.797 19.057 11.835 1.00 36.88 1395 GLU A N 1
ATOM 11009 C CA . GLU A 1 1395 ? -12.155 20.265 12.586 1.00 36.88 1395 GLU A CA 1
ATOM 11010 C C . GLU A 1 1395 ? -11.675 20.109 14.037 1.00 36.88 1395 GLU A C 1
ATOM 11012 O O . GLU A 1 1395 ? -12.174 19.272 14.788 1.00 36.88 1395 GLU A O 1
ATOM 11017 N N . ALA A 1 1396 ? -10.688 20.908 14.442 1.00 37.41 1396 ALA A N 1
ATOM 11018 C CA . ALA A 1 1396 ? -10.352 21.088 15.848 1.00 37.41 1396 ALA A CA 1
ATOM 11019 C C . ALA A 1 1396 ? -11.325 22.117 16.444 1.00 37.41 1396 ALA A C 1
ATOM 11021 O O . ALA A 1 1396 ? -11.015 23.306 16.505 1.00 37.41 1396 ALA A O 1
ATOM 11022 N N . GLU A 1 1397 ? -12.522 21.689 16.850 1.00 36.28 1397 GLU A N 1
ATOM 11023 C CA . GLU A 1 1397 ? -13.377 22.540 17.681 1.00 36.28 1397 GLU A CA 1
ATOM 11024 C C . GLU A 1 1397 ? -12.651 22.794 19.014 1.00 36.28 1397 GLU A C 1
ATOM 11026 O O . GLU A 1 1397 ? -12.299 21.851 19.722 1.00 36.28 1397 GLU A O 1
ATOM 11031 N N . ASN A 1 1398 ? -12.377 24.060 19.353 1.00 39.44 1398 ASN A N 1
ATOM 11032 C CA . ASN A 1 1398 ? -11.927 24.444 20.695 1.00 39.44 1398 ASN A CA 1
ATOM 11033 C C . ASN A 1 1398 ? -13.130 24.308 21.648 1.00 39.44 1398 ASN A C 1
ATOM 11035 O O . ASN A 1 1398 ? -14.048 25.129 21.558 1.00 39.44 1398 ASN A O 1
ATOM 11039 N N . PRO A 1 1399 ? -13.165 23.308 22.547 1.00 38.81 1399 PRO A N 1
ATOM 11040 C CA . PRO A 1 1399 ? -14.346 23.046 23.357 1.00 38.81 1399 PRO A CA 1
ATOM 11041 C C . PRO A 1 1399 ? -14.575 24.156 24.383 1.00 38.81 1399 PRO A C 1
ATOM 11043 O O . PRO A 1 1399 ? -13.631 24.688 24.980 1.00 38.81 1399 PRO A O 1
ATOM 11046 N N . ALA A 1 1400 ? -15.841 24.510 24.616 1.00 42.38 1400 ALA A N 1
ATOM 11047 C CA . ALA A 1 1400 ? -16.191 25.304 25.784 1.00 42.38 1400 ALA A CA 1
ATOM 11048 C C . ALA A 1 1400 ? -15.878 24.489 27.052 1.00 42.38 1400 ALA A C 1
ATOM 11050 O O . ALA A 1 1400 ? -15.956 23.265 27.046 1.00 42.38 1400 ALA A O 1
ATOM 11051 N N . GLU A 1 1401 ? -15.555 25.150 28.167 1.00 46.06 1401 GLU A N 1
ATOM 11052 C CA . GLU A 1 1401 ? -15.232 24.483 29.446 1.00 46.06 1401 GLU A CA 1
ATOM 11053 C C . GLU A 1 1401 ? -16.339 23.510 29.911 1.00 46.06 1401 GLU A C 1
ATOM 11055 O O . GLU A 1 1401 ? -16.066 22.524 30.591 1.00 46.06 1401 GLU A O 1
ATOM 11060 N N . ALA A 1 1402 ? -17.586 23.757 29.493 1.00 49.38 1402 ALA A N 1
ATOM 11061 C CA . ALA A 1 1402 ? -18.741 22.900 29.756 1.00 49.38 1402 ALA A CA 1
ATOM 11062 C C . ALA A 1 1402 ? -18.732 21.556 28.990 1.00 49.38 1402 ALA A C 1
ATOM 11064 O O . ALA A 1 1402 ? -19.422 20.624 29.417 1.00 49.38 1402 ALA A O 1
ATOM 11065 N N . ASP A 1 1403 ? -17.948 21.446 27.912 1.00 63.16 1403 ASP A N 1
ATOM 11066 C CA . ASP A 1 1403 ? -17.879 20.287 27.009 1.00 63.16 1403 ASP A CA 1
ATOM 11067 C C . ASP A 1 1403 ? -16.720 19.330 27.349 1.00 63.16 1403 ASP A C 1
ATOM 11069 O O . ASP A 1 1403 ? -16.558 18.282 26.725 1.00 63.16 1403 ASP A O 1
ATOM 11073 N N . LEU A 1 1404 ? -15.893 19.653 28.346 1.00 72.62 1404 LEU A N 1
ATOM 11074 C CA . LEU A 1 1404 ? -14.821 18.762 28.797 1.00 72.62 1404 LEU A CA 1
ATOM 11075 C C . LEU A 1 1404 ? -15.389 17.521 29.518 1.00 72.62 1404 LEU A C 1
ATOM 11077 O O . LEU A 1 1404 ? -16.434 17.632 30.158 1.00 72.62 1404 LEU A O 1
ATOM 11081 N N . PRO A 1 1405 ? -14.699 16.363 29.475 1.00 78.50 1405 PRO A N 1
ATOM 11082 C CA . PRO A 1 1405 ? -15.101 15.155 30.201 1.00 78.50 1405 PRO A CA 1
ATOM 11083 C C . PRO A 1 1405 ? -15.345 15.424 31.699 1.00 78.50 1405 PRO A C 1
ATOM 11085 O O . PRO A 1 1405 ? -14.464 15.928 32.410 1.00 78.50 1405 PRO A O 1
ATOM 11088 N N . GLN A 1 1406 ? -16.542 15.096 32.188 1.00 79.06 1406 GLN A N 1
ATOM 11089 C CA . GLN A 1 1406 ? -17.012 15.378 33.545 1.00 79.06 1406 GLN A CA 1
ATOM 11090 C C . GLN A 1 1406 ? -16.996 14.125 34.432 1.00 79.06 1406 GLN A C 1
ATOM 11092 O O . GLN A 1 1406 ? -17.536 13.078 34.096 1.00 79.06 1406 GLN A O 1
ATOM 11097 N N . GLY A 1 1407 ? -16.411 14.243 35.626 1.00 82.75 1407 GLY A N 1
ATOM 11098 C CA . GLY A 1 1407 ? -16.245 13.105 36.539 1.00 82.75 1407 GLY A CA 1
ATOM 11099 C C . GLY A 1 1407 ? -15.123 12.143 36.125 1.00 82.75 1407 GLY A C 1
ATOM 11100 O O . GLY A 1 1407 ? -14.461 12.328 35.105 1.00 82.75 1407 GLY A O 1
ATOM 11101 N N . ASP A 1 1408 ? -14.863 11.140 36.965 1.00 81.50 1408 ASP A N 1
ATOM 11102 C CA . ASP A 1 1408 ? -13.693 10.261 36.812 1.00 81.50 1408 ASP A CA 1
ATOM 11103 C C . ASP A 1 1408 ? -13.852 9.262 35.655 1.00 81.50 1408 ASP A C 1
ATOM 11105 O O . ASP A 1 1408 ? -12.892 9.013 34.928 1.00 81.50 1408 ASP A O 1
ATOM 11109 N N . ILE A 1 1409 ? -15.069 8.746 35.439 1.00 87.00 1409 ILE A N 1
ATOM 11110 C CA . ILE A 1 1409 ? -15.354 7.759 34.385 1.00 87.00 1409 ILE A CA 1
ATOM 11111 C C . ILE A 1 1409 ? -15.163 8.386 33.001 1.00 87.00 1409 ILE A C 1
ATOM 11113 O O . ILE A 1 1409 ? -14.398 7.860 32.197 1.00 87.00 1409 ILE A O 1
ATOM 11117 N N . GLU A 1 1410 ? -15.787 9.542 32.734 1.00 89.69 1410 GLU A N 1
ATOM 11118 C CA . GLU A 1 1410 ? -15.654 10.237 31.446 1.00 89.69 1410 GLU A CA 1
ATOM 11119 C C . GLU A 1 1410 ? -14.188 10.571 31.135 1.00 89.69 1410 GLU A C 1
ATOM 11121 O O . GLU A 1 1410 ? -13.732 10.358 30.015 1.00 89.69 1410 GLU A O 1
ATOM 11126 N N . LYS A 1 1411 ? -13.411 11.040 32.122 1.00 86.12 1411 LYS A N 1
ATOM 11127 C CA . LYS A 1 1411 ? -11.982 11.351 31.935 1.00 86.12 1411 LYS A CA 1
ATOM 11128 C C . LYS A 1 1411 ? -11.147 10.117 31.601 1.00 86.12 1411 LYS A C 1
ATOM 11130 O O . LYS A 1 1411 ? -10.238 10.204 30.779 1.00 86.12 1411 LYS A O 1
ATOM 11135 N N . GLN A 1 1412 ? -11.439 8.980 32.229 1.00 85.75 1412 GLN A N 1
ATOM 11136 C CA . GLN A 1 1412 ? -10.709 7.738 31.992 1.00 85.75 1412 GLN A CA 1
ATOM 11137 C C . GLN A 1 1412 ? -11.047 7.142 30.620 1.00 85.75 1412 GLN A C 1
ATOM 11139 O O . GLN A 1 1412 ? -10.144 6.757 29.880 1.00 85.75 1412 GLN A O 1
ATOM 11144 N N . VAL A 1 1413 ? -12.328 7.161 30.238 1.00 88.06 1413 VAL A N 1
ATOM 11145 C CA . VAL A 1 1413 ? -12.775 6.810 28.882 1.00 88.06 1413 VAL A CA 1
ATOM 11146 C C . VAL A 1 1413 ? -12.135 7.740 27.849 1.00 88.06 1413 VAL A C 1
ATOM 11148 O O . VAL A 1 1413 ? -11.631 7.261 26.837 1.00 88.06 1413 VAL A O 1
ATOM 11151 N N . ALA A 1 1414 ? -12.074 9.048 28.126 1.00 87.94 1414 ALA A N 1
ATOM 11152 C CA . ALA A 1 1414 ? -11.479 10.035 27.226 1.00 87.94 1414 ALA A CA 1
ATOM 11153 C C . ALA A 1 1414 ? -9.997 9.751 26.978 1.00 87.94 1414 ALA A C 1
ATOM 11155 O O . ALA A 1 1414 ? -9.563 9.793 25.832 1.00 87.94 1414 ALA A O 1
ATOM 11156 N N . ALA A 1 1415 ? -9.236 9.411 28.021 1.00 83.94 1415 ALA A N 1
ATOM 11157 C CA . ALA A 1 1415 ? -7.822 9.066 27.895 1.00 83.94 1415 ALA A CA 1
ATOM 11158 C C . ALA A 1 1415 ? -7.602 7.803 27.041 1.00 83.94 1415 ALA A C 1
ATOM 11160 O O . ALA A 1 1415 ? -6.741 7.797 26.161 1.00 83.94 1415 ALA A O 1
ATOM 11161 N N . LEU A 1 1416 ? -8.413 6.756 27.247 1.00 83.19 1416 LEU A N 1
ATOM 11162 C CA . LEU A 1 1416 ? -8.355 5.539 26.427 1.00 83.19 1416 LEU A CA 1
ATOM 11163 C C . LEU A 1 1416 ? -8.714 5.829 24.964 1.00 83.19 1416 LEU A C 1
ATOM 11165 O O . LEU A 1 1416 ? -8.059 5.331 24.051 1.00 83.19 1416 LEU A O 1
ATOM 11169 N N . TRP A 1 1417 ? -9.717 6.677 24.726 1.00 85.62 1417 TRP A N 1
ATOM 11170 C CA . TRP A 1 1417 ? -10.089 7.108 23.379 1.00 85.62 1417 TRP A CA 1
ATOM 11171 C C . TRP A 1 1417 ? -8.987 7.930 22.719 1.00 85.62 1417 TRP A C 1
ATOM 11173 O O . TRP A 1 1417 ? -8.662 7.665 21.569 1.00 85.62 1417 TRP A O 1
ATOM 11183 N N . GLN A 1 1418 ? -8.366 8.876 23.430 1.00 80.25 1418 GLN A N 1
ATOM 11184 C CA . GLN A 1 1418 ? -7.230 9.647 22.912 1.00 80.25 1418 GLN A CA 1
ATOM 11185 C C . GLN A 1 1418 ? -6.093 8.722 22.463 1.00 80.25 1418 GLN A C 1
ATOM 11187 O O . GLN A 1 1418 ? -5.547 8.912 21.376 1.00 80.25 1418 GLN A O 1
ATOM 11192 N N . GLN A 1 1419 ? -5.784 7.693 23.259 1.00 74.62 1419 GLN A N 1
ATOM 11193 C CA . GLN A 1 1419 ? -4.744 6.713 22.950 1.00 74.62 1419 GLN A CA 1
ATOM 11194 C C . GLN A 1 1419 ? -5.108 5.827 21.749 1.00 74.62 1419 GLN A C 1
ATOM 11196 O O . GLN A 1 1419 ? -4.279 5.617 20.867 1.00 74.62 1419 GLN A O 1
ATOM 11201 N N . LEU A 1 1420 ? -6.336 5.303 21.697 1.00 71.25 1420 LEU A N 1
ATOM 11202 C CA . LEU A 1 1420 ? -6.771 4.390 20.635 1.00 71.25 1420 LEU A CA 1
ATOM 11203 C C . LEU A 1 1420 ? -7.021 5.100 19.302 1.00 71.25 1420 LEU A C 1
ATOM 11205 O O . LEU A 1 1420 ? -6.671 4.568 18.253 1.00 71.25 1420 LEU A O 1
ATOM 11209 N N . LEU A 1 1421 ? -7.603 6.298 19.343 1.00 66.62 1421 LEU A N 1
ATOM 11210 C CA . LEU A 1 1421 ? -7.953 7.092 18.162 1.00 66.62 1421 LEU A CA 1
ATOM 11211 C C . LEU A 1 1421 ? -6.793 7.973 17.684 1.00 66.62 1421 LEU A C 1
ATOM 11213 O O . LEU A 1 1421 ? -6.872 8.557 16.607 1.00 66.62 1421 LEU A O 1
ATOM 11217 N N . SER A 1 1422 ? -5.717 8.088 18.473 1.00 62.19 1422 SER A N 1
ATOM 11218 C CA . SER A 1 1422 ? -4.609 9.021 18.219 1.00 62.19 1422 SER A CA 1
ATOM 11219 C C . SER A 1 1422 ? -5.083 10.481 18.069 1.00 62.19 1422 SER A C 1
ATOM 11221 O O . SER A 1 1422 ? -4.557 11.243 17.257 1.00 62.19 1422 SER A O 1
ATOM 11223 N N . THR A 1 1423 ? -6.101 10.884 18.843 1.00 58.12 1423 THR A N 1
ATOM 11224 C CA . THR A 1 1423 ? -6.708 12.232 18.813 1.00 58.12 1423 THR A CA 1
ATOM 11225 C C . THR A 1 1423 ? -6.447 12.994 20.111 1.00 58.12 1423 THR A C 1
ATOM 11227 O O . THR A 1 1423 ? -6.588 12.418 21.182 1.00 58.12 1423 THR A O 1
ATOM 11230 N N . GLY A 1 1424 ? -6.135 14.296 20.048 1.00 54.62 1424 GLY A N 1
ATOM 11231 C CA . GLY A 1 1424 ? -5.766 15.089 21.236 1.00 54.62 1424 GLY A CA 1
ATOM 11232 C C . GLY A 1 1424 ? -6.926 15.644 22.082 1.00 54.62 1424 GLY A C 1
ATOM 11233 O O . GLY A 1 1424 ? -6.792 15.736 23.298 1.00 54.62 1424 GLY A O 1
ATOM 11234 N N . ASN A 1 1425 ? -8.079 15.981 21.491 1.00 63.88 1425 ASN A N 1
ATOM 11235 C CA . ASN A 1 1425 ? -9.170 16.691 22.182 1.00 63.88 1425 ASN A CA 1
ATOM 11236 C C . ASN A 1 1425 ? -10.466 15.863 22.202 1.00 63.88 1425 ASN A C 1
ATOM 11238 O O . ASN A 1 1425 ? -11.369 16.112 21.408 1.00 63.88 1425 ASN A O 1
ATOM 11242 N N . VAL A 1 1426 ? -10.570 14.885 23.108 1.00 71.12 1426 VAL A N 1
ATOM 11243 C CA . VAL A 1 1426 ? -11.821 14.139 23.323 1.00 71.12 1426 VAL A CA 1
ATOM 11244 C C . VAL A 1 1426 ? -12.677 14.892 24.348 1.00 71.12 1426 VAL A C 1
ATOM 11246 O O . VAL A 1 1426 ? -12.312 15.040 25.513 1.00 71.12 1426 VAL A O 1
ATOM 11249 N N . THR A 1 1427 ? -13.809 15.406 23.885 1.00 78.44 1427 THR A N 1
ATOM 11250 C CA . THR A 1 1427 ? -14.850 16.091 24.662 1.00 78.44 1427 THR A CA 1
ATOM 11251 C C . THR A 1 1427 ? -15.919 15.099 25.119 1.00 78.44 1427 THR A C 1
ATOM 11253 O O . THR A 1 1427 ? -16.020 13.989 24.601 1.00 78.44 1427 THR A O 1
ATOM 11256 N N . ARG A 1 1428 ? -16.777 15.500 26.057 1.00 82.50 1428 ARG A N 1
ATOM 11257 C CA . ARG A 1 1428 ? -17.902 14.671 26.525 1.00 82.50 1428 ARG A CA 1
ATOM 11258 C C . ARG A 1 1428 ? -18.941 14.359 25.439 1.00 82.50 1428 ARG A C 1
ATOM 11260 O O . ARG A 1 1428 ? -19.597 13.324 25.482 1.00 82.50 1428 ARG A O 1
ATOM 11267 N N . GLU A 1 1429 ? -19.027 15.227 24.434 1.00 76.75 1429 GLU A N 1
ATOM 11268 C CA . GLU A 1 1429 ? -19.891 15.065 23.260 1.00 76.75 1429 GLU A CA 1
ATOM 11269 C C . GLU A 1 1429 ? -19.178 14.366 22.092 1.00 76.75 1429 GLU A C 1
ATOM 11271 O O . GLU A 1 1429 ? -19.776 14.175 21.032 1.00 76.75 1429 GLU A O 1
ATOM 11276 N N . THR A 1 1430 ? -17.900 13.999 22.254 1.00 73.62 1430 THR A N 1
ATOM 11277 C CA . THR A 1 1430 ? -17.139 13.317 21.205 1.00 73.62 1430 THR A CA 1
ATOM 11278 C C . THR A 1 1430 ? -17.741 11.948 20.948 1.00 73.62 1430 THR A C 1
ATOM 11280 O O . THR A 1 1430 ? -17.961 11.180 21.880 1.00 73.62 1430 THR A O 1
ATOM 11283 N N . ASP A 1 1431 ? -17.999 11.653 19.679 1.00 74.69 1431 ASP A N 1
ATOM 11284 C CA . ASP A 1 1431 ? -18.478 10.359 19.207 1.00 74.69 1431 ASP A CA 1
ATOM 11285 C C . ASP A 1 1431 ? -17.291 9.489 18.761 1.00 74.69 1431 ASP A C 1
ATOM 11287 O O . ASP A 1 1431 ? -16.470 9.926 17.947 1.00 74.69 1431 ASP A O 1
ATOM 11291 N N . PHE A 1 1432 ? -17.194 8.269 19.299 1.00 71.44 1432 PHE A N 1
ATOM 11292 C CA . PHE A 1 1432 ? -16.087 7.339 19.054 1.00 71.44 1432 PHE A CA 1
ATOM 11293 C C . PHE A 1 1432 ? -15.886 7.068 17.561 1.00 71.44 1432 PHE A C 1
ATOM 11295 O O . PHE A 1 1432 ? -14.767 7.141 17.053 1.00 71.44 1432 PHE A O 1
ATOM 11302 N N . PHE A 1 1433 ? -16.979 6.808 16.838 1.00 59.84 1433 PHE A N 1
ATOM 11303 C CA . PHE A 1 1433 ? -16.932 6.427 15.430 1.00 59.84 1433 PHE A CA 1
ATOM 11304 C C . PHE A 1 1433 ? -16.684 7.639 14.519 1.00 59.84 1433 PHE A C 1
ATOM 11306 O O . PHE A 1 1433 ? -16.039 7.510 13.478 1.00 59.84 1433 PHE A O 1
ATOM 11313 N N . GLN A 1 1434 ? -17.126 8.843 14.907 1.00 56.03 1434 GLN A N 1
ATOM 11314 C CA . GLN A 1 1434 ? -16.833 10.074 14.149 1.00 56.03 1434 GLN A CA 1
ATOM 11315 C C . GLN A 1 1434 ? -15.349 10.470 14.177 1.00 56.03 1434 GLN A C 1
ATOM 11317 O O . GLN A 1 1434 ? -14.840 11.064 13.213 1.00 56.03 1434 GLN A O 1
ATOM 11322 N N . GLN A 1 1435 ? -14.651 10.125 15.261 1.00 59.84 1435 GLN A N 1
ATOM 11323 C CA . GLN A 1 1435 ? -13.211 10.341 15.413 1.00 59.84 1435 GLN A CA 1
ATOM 11324 C C . GLN A 1 1435 ? -12.352 9.246 14.763 1.00 59.84 1435 GLN A C 1
ATOM 11326 O O . GLN A 1 1435 ? -11.130 9.293 14.859 1.00 59.84 1435 GLN A O 1
ATOM 11331 N N . GLY A 1 1436 ? -12.968 8.305 14.043 1.00 52.12 1436 GLY A N 1
ATOM 11332 C CA . GLY A 1 1436 ? -12.264 7.221 13.356 1.00 52.12 1436 GLY A CA 1
ATOM 11333 C C . GLY A 1 1436 ? -12.175 5.930 14.164 1.00 52.12 1436 GLY A C 1
ATOM 11334 O O . GLY A 1 1436 ? -11.466 5.024 13.752 1.00 52.12 1436 GLY A O 1
ATOM 11335 N N . GLY A 1 1437 ? -12.893 5.829 15.285 1.00 52.06 1437 GLY A N 1
ATOM 11336 C CA . GLY A 1 1437 ? -13.045 4.576 16.007 1.00 52.06 1437 GLY A CA 1
ATOM 11337 C C . GLY A 1 1437 ? -13.815 3.567 15.170 1.00 52.06 1437 GLY A C 1
ATOM 11338 O O . GLY A 1 1437 ? -14.828 3.895 14.557 1.00 52.06 1437 GLY A O 1
ATOM 11339 N N . ASP A 1 1438 ? -13.338 2.333 15.137 1.00 53.91 1438 ASP A N 1
ATOM 11340 C CA . ASP A 1 1438 ? -13.942 1.226 14.401 1.00 53.91 1438 ASP A CA 1
ATOM 11341 C C . ASP A 1 1438 ? -14.286 0.064 15.356 1.00 53.91 1438 ASP A C 1
ATOM 11343 O O . ASP A 1 1438 ? -14.147 0.164 16.576 1.00 53.91 1438 ASP A O 1
ATOM 11347 N N . SER A 1 1439 ? -14.773 -1.058 14.818 1.00 53.97 1439 SER A N 1
ATOM 11348 C CA . SER A 1 1439 ? -15.146 -2.221 15.645 1.00 53.97 1439 SER A CA 1
ATOM 11349 C C . SER A 1 1439 ? -13.931 -2.888 16.312 1.00 53.97 1439 SER A C 1
ATOM 11351 O O . SER A 1 1439 ? -14.054 -3.440 17.402 1.00 53.97 1439 SER A O 1
ATOM 11353 N N . LEU A 1 1440 ? -12.757 -2.815 15.686 1.00 53.97 1440 LEU A N 1
ATOM 11354 C CA . LEU A 1 1440 ? -11.476 -3.356 16.141 1.00 53.97 1440 LEU A CA 1
ATOM 11355 C C . LEU A 1 1440 ? -10.896 -2.501 17.280 1.00 53.97 1440 LEU A C 1
ATOM 11357 O O . LEU A 1 1440 ? -10.543 -3.034 18.334 1.00 53.97 1440 LEU A O 1
ATOM 11361 N N . LEU A 1 1441 ? -10.873 -1.174 17.120 1.00 66.12 1441 LEU A N 1
ATOM 11362 C CA . LEU A 1 1441 ? -10.521 -0.220 18.173 1.00 66.12 1441 LEU A CA 1
ATOM 11363 C C . LEU A 1 1441 ? -11.520 -0.272 19.325 1.00 66.12 1441 LEU A C 1
ATOM 11365 O O . LEU A 1 1441 ? -11.099 -0.228 20.476 1.00 66.12 1441 LEU A O 1
ATOM 11369 N N . ALA A 1 1442 ? -12.815 -0.433 19.045 1.00 64.75 1442 ALA A N 1
ATOM 11370 C CA . ALA A 1 1442 ? -13.828 -0.654 20.074 1.00 64.75 1442 ALA A CA 1
ATOM 11371 C C . ALA A 1 1442 ? -13.560 -1.951 20.857 1.00 64.75 1442 ALA A C 1
ATOM 11373 O O . ALA A 1 1442 ? -13.680 -1.974 22.078 1.00 64.75 1442 ALA A O 1
ATOM 11374 N N . THR A 1 1443 ? -13.146 -3.020 20.171 1.00 58.78 1443 THR A N 1
ATOM 11375 C CA . THR A 1 1443 ? -12.814 -4.308 20.801 1.00 58.78 1443 THR A CA 1
ATOM 11376 C C . THR A 1 1443 ? -11.571 -4.176 21.694 1.00 58.78 1443 THR A C 1
ATOM 11378 O O . THR A 1 1443 ? -11.554 -4.646 22.836 1.00 58.78 1443 THR A O 1
ATOM 11381 N N . ARG A 1 1444 ? -10.547 -3.445 21.229 1.00 65.88 1444 ARG A N 1
ATOM 11382 C CA . ARG A 1 1444 ? -9.381 -3.079 22.053 1.00 65.88 1444 ARG A CA 1
ATOM 11383 C C . ARG A 1 1444 ? -9.771 -2.191 23.235 1.00 65.88 1444 ARG A C 1
ATOM 11385 O O . ARG A 1 1444 ? -9.284 -2.424 24.338 1.00 65.88 1444 ARG A O 1
ATOM 11392 N N . LEU A 1 1445 ? -10.673 -1.227 23.030 1.00 78.69 1445 LEU A N 1
ATOM 11393 C CA . LEU A 1 1445 ? -11.219 -0.364 24.078 1.00 78.69 1445 LEU A CA 1
ATOM 11394 C C . LEU A 1 1445 ? -11.910 -1.192 25.158 1.00 78.69 1445 LEU A C 1
ATOM 11396 O O . LEU A 1 1445 ? -11.639 -0.969 26.331 1.00 78.69 1445 LEU A O 1
ATOM 11400 N N . THR A 1 1446 ? -12.756 -2.162 24.798 1.00 71.06 1446 THR A N 1
ATOM 11401 C CA . THR A 1 1446 ? -13.397 -3.043 25.786 1.00 71.06 1446 THR A CA 1
ATOM 11402 C C . THR A 1 1446 ? -12.374 -3.843 26.588 1.00 71.06 1446 THR A C 1
ATOM 11404 O O . THR A 1 1446 ? -12.507 -3.931 27.806 1.00 71.06 1446 THR A O 1
ATOM 11407 N N . GLY A 1 1447 ? -11.306 -4.339 25.951 1.00 62.62 1447 GLY A N 1
ATOM 11408 C CA . GLY A 1 1447 ? -10.212 -5.007 26.662 1.00 62.62 1447 GLY A CA 1
ATOM 11409 C C . GLY A 1 1447 ? -9.470 -4.081 27.632 1.00 62.62 1447 GLY A C 1
ATOM 11410 O O . GLY A 1 1447 ? -9.217 -4.461 28.773 1.00 62.62 1447 GLY A O 1
ATOM 11411 N N . GLN A 1 1448 ? -9.191 -2.840 27.226 1.00 73.50 1448 GLN A N 1
ATOM 11412 C CA . GLN A 1 1448 ? -8.540 -1.842 28.083 1.00 73.50 1448 GLN A CA 1
ATOM 11413 C C . GLN A 1 1448 ? -9.454 -1.332 29.208 1.00 73.50 1448 GLN A C 1
ATOM 11415 O O . GLN A 1 1448 ? -8.983 -1.093 30.317 1.00 73.50 1448 GLN A O 1
ATOM 11420 N N . LEU A 1 1449 ? -10.762 -1.198 28.967 1.00 79.44 1449 LEU A N 1
ATOM 11421 C CA . LEU A 1 1449 ? -11.746 -0.839 29.993 1.00 79.44 1449 LEU A CA 1
ATOM 11422 C C . LEU A 1 1449 ? -11.893 -1.940 31.040 1.00 79.44 1449 LEU A C 1
ATOM 11424 O O . LEU A 1 1449 ? -11.944 -1.633 32.230 1.00 79.44 1449 LEU A O 1
ATOM 11428 N N . HIS A 1 1450 ? -11.880 -3.203 30.609 1.00 63.12 1450 HIS A N 1
ATOM 11429 C CA . HIS A 1 1450 ? -11.877 -4.342 31.520 1.00 63.12 1450 HIS A CA 1
ATOM 11430 C C . HIS A 1 1450 ? -10.620 -4.342 32.401 1.00 63.12 1450 HIS A C 1
ATOM 11432 O O . HIS A 1 1450 ? -10.724 -4.457 33.620 1.00 63.12 1450 HIS A O 1
ATOM 11438 N N . GLN A 1 1451 ? -9.441 -4.094 31.815 1.00 60.66 1451 GLN A N 1
ATOM 11439 C CA . GLN A 1 1451 ? -8.193 -3.898 32.572 1.00 60.66 1451 GLN A CA 1
ATOM 11440 C C . GLN A 1 1451 ? -8.256 -2.692 33.524 1.00 60.66 1451 GLN A C 1
ATOM 11442 O O . GLN A 1 1451 ? -7.666 -2.718 34.601 1.00 60.66 1451 GLN A O 1
ATOM 11447 N N . ALA A 1 1452 ? -9.003 -1.648 33.163 1.00 73.06 1452 ALA A N 1
ATOM 11448 C CA . ALA A 1 1452 ? -9.233 -0.473 33.998 1.00 73.06 1452 ALA A CA 1
ATOM 11449 C C . ALA A 1 1452 ? -10.308 -0.672 35.093 1.00 73.06 1452 ALA A C 1
ATOM 11451 O O . ALA A 1 1452 ? -10.593 0.273 35.832 1.00 73.06 1452 ALA A O 1
ATOM 11452 N N . GLY A 1 1453 ? -10.893 -1.871 35.222 1.00 71.88 1453 GLY A N 1
ATOM 11453 C CA . GLY A 1 1453 ? -11.890 -2.201 36.249 1.00 71.88 1453 GLY A CA 1
ATOM 11454 C C . GLY A 1 1453 ? -13.333 -1.828 35.897 1.00 71.88 1453 GLY A C 1
ATOM 11455 O O . GLY A 1 1453 ? -14.161 -1.657 36.800 1.00 71.88 1453 GLY A O 1
ATOM 11456 N N . TYR A 1 1454 ? -13.636 -1.672 34.607 1.00 80.81 1454 TYR A N 1
ATOM 11457 C CA . TYR A 1 1454 ? -14.984 -1.410 34.112 1.00 80.81 1454 TYR A CA 1
ATOM 11458 C C . TYR A 1 1454 ? -15.491 -2.572 33.265 1.00 80.81 1454 TYR A C 1
ATOM 11460 O O . TYR A 1 1454 ? -14.842 -3.016 32.319 1.00 80.81 1454 TYR A O 1
ATOM 11468 N N . GLU A 1 1455 ? -16.706 -3.019 33.557 1.00 71.75 1455 GLU A N 1
ATOM 11469 C CA . GLU A 1 1455 ? -17.460 -3.863 32.643 1.00 71.75 1455 GLU A CA 1
ATOM 11470 C C . GLU A 1 1455 ? -18.030 -2.974 31.537 1.00 71.75 1455 GLU A C 1
ATOM 11472 O O . GLU A 1 1455 ? -18.836 -2.073 31.796 1.00 71.75 1455 GLU A O 1
ATOM 11477 N N . ALA A 1 1456 ? -17.570 -3.210 30.312 1.00 75.88 1456 ALA A N 1
ATOM 11478 C CA . ALA A 1 1456 ? -17.999 -2.505 29.116 1.00 75.88 1456 ALA A CA 1
ATOM 11479 C C . ALA A 1 1456 ? -18.512 -3.527 28.104 1.00 75.88 1456 ALA A C 1
ATOM 11481 O O . ALA A 1 1456 ? -17.781 -4.451 27.743 1.00 75.88 1456 ALA A O 1
ATOM 11482 N N . GLN A 1 1457 ? -19.743 -3.360 27.622 1.00 63.53 1457 GLN A N 1
ATOM 11483 C CA . GLN A 1 1457 ? -20.232 -4.148 26.495 1.00 63.53 1457 GLN A CA 1
ATOM 11484 C C . GLN A 1 1457 ? -20.017 -3.373 25.201 1.00 63.53 1457 GLN A C 1
ATOM 11486 O O . GLN A 1 1457 ? -20.339 -2.188 25.113 1.00 63.53 1457 GLN A O 1
ATOM 11491 N N . LEU A 1 1458 ? -19.510 -4.046 24.165 1.00 63.31 1458 LEU A N 1
ATOM 11492 C CA . LEU A 1 1458 ? -19.307 -3.411 22.861 1.00 63.31 1458 LEU A CA 1
ATOM 11493 C C . LEU A 1 1458 ? -20.623 -2.834 22.310 1.00 63.31 1458 LEU A C 1
ATOM 11495 O O . LEU A 1 1458 ? -20.634 -1.770 21.696 1.00 63.31 1458 LEU A O 1
ATOM 11499 N N . SER A 1 1459 ? -21.748 -3.507 22.579 1.00 55.81 1459 SER A N 1
ATOM 11500 C CA . SER A 1 1459 ? -23.090 -3.045 22.213 1.00 55.81 1459 SER A CA 1
ATOM 11501 C C . SER A 1 1459 ? -23.433 -1.674 22.791 1.00 55.81 1459 SER A C 1
ATOM 11503 O O . SER A 1 1459 ? -24.098 -0.891 22.115 1.00 55.81 1459 SER A O 1
ATOM 11505 N N . ASP A 1 1460 ? -22.976 -1.372 24.006 1.00 70.81 1460 ASP A N 1
ATOM 11506 C CA . ASP A 1 1460 ? -23.250 -0.091 24.650 1.00 70.81 1460 ASP A CA 1
ATOM 11507 C C . ASP A 1 1460 ? -22.515 1.038 23.932 1.00 70.81 1460 ASP A C 1
ATOM 11509 O O . ASP A 1 1460 ? -23.117 2.073 23.678 1.00 70.81 1460 ASP A O 1
ATOM 11513 N N . LEU A 1 1461 ? -21.277 0.814 23.476 1.00 73.88 1461 LEU A N 1
ATOM 11514 C CA . LEU A 1 1461 ? -20.552 1.792 22.658 1.00 73.88 1461 LEU A CA 1
ATOM 11515 C C . LEU A 1 1461 ? -21.247 2.041 21.313 1.00 73.88 1461 LEU A C 1
ATOM 11517 O O . LEU A 1 1461 ? -21.353 3.181 20.878 1.00 73.88 1461 LEU A O 1
ATOM 11521 N N . PHE A 1 1462 ? -21.751 0.998 20.647 1.00 58.41 1462 PHE A N 1
ATOM 11522 C CA . PHE A 1 1462 ? -22.482 1.164 19.383 1.00 58.41 1462 PHE A CA 1
ATOM 11523 C C . PHE A 1 1462 ? -23.819 1.898 19.550 1.00 58.41 1462 PHE A C 1
ATOM 11525 O O . PHE A 1 1462 ? -24.217 2.645 18.656 1.00 58.41 1462 PHE A O 1
ATOM 11532 N N . ASN A 1 1463 ? -24.517 1.682 20.667 1.00 55.72 1463 ASN A N 1
ATOM 11533 C CA . ASN A 1 1463 ? -25.806 2.321 20.951 1.00 55.72 1463 ASN A CA 1
ATOM 11534 C C . ASN A 1 1463 ? -25.655 3.728 21.548 1.00 55.72 1463 ASN A C 1
ATOM 11536 O O . ASN A 1 1463 ? -26.522 4.580 21.348 1.00 55.72 1463 ASN A O 1
ATOM 11540 N N . HIS A 1 1464 ? -24.557 3.970 22.260 1.00 74.50 1464 HIS A N 1
ATOM 11541 C CA . HIS A 1 1464 ? -24.250 5.200 22.980 1.00 74.50 1464 HIS A CA 1
ATOM 11542 C C . HIS A 1 1464 ? -22.843 5.693 22.615 1.00 74.50 1464 HIS A C 1
ATOM 11544 O O . HIS A 1 1464 ? -21.992 5.800 23.486 1.00 74.50 1464 HIS A O 1
ATOM 11550 N N . PRO A 1 1465 ? -22.560 6.007 21.339 1.00 71.44 1465 PRO A N 1
ATOM 11551 C CA . PRO A 1 1465 ? -21.200 6.259 20.858 1.00 71.44 1465 PRO A CA 1
ATOM 11552 C C . PRO A 1 1465 ? -20.578 7.564 21.344 1.00 71.44 1465 PRO A C 1
ATOM 11554 O O . PRO A 1 1465 ? -19.409 7.799 21.060 1.00 71.44 1465 PRO A O 1
ATOM 11557 N N . ARG A 1 1466 ? -21.331 8.425 22.035 1.00 80.19 1466 ARG A N 1
ATOM 11558 C CA . ARG A 1 1466 ? -20.826 9.668 22.625 1.00 80.19 1466 ARG A CA 1
ATOM 11559 C C . ARG A 1 1466 ? -20.182 9.382 23.965 1.00 80.19 1466 ARG A C 1
ATOM 11561 O O . ARG A 1 1466 ? -20.730 8.612 24.746 1.00 80.19 1466 ARG A O 1
ATOM 11568 N N . LEU A 1 1467 ? -19.064 10.035 24.257 1.00 86.50 1467 LEU A N 1
ATOM 11569 C CA . LEU A 1 1467 ? -18.276 9.751 25.450 1.00 86.50 1467 LEU A CA 1
ATOM 11570 C C . LEU A 1 1467 ? -19.098 9.796 26.745 1.00 86.50 1467 LEU A C 1
ATOM 11572 O O . LEU A 1 1467 ? -18.994 8.867 27.540 1.00 86.50 1467 LEU A O 1
ATOM 11576 N N . ALA A 1 1468 ? -19.922 10.829 26.948 1.00 86.44 1468 ALA A N 1
ATOM 11577 C CA . ALA A 1 1468 ? -20.760 10.954 28.142 1.00 86.44 1468 ALA A CA 1
ATOM 11578 C C . ALA A 1 1468 ? -21.796 9.823 28.247 1.00 86.44 1468 ALA A C 1
ATOM 11580 O O . ALA A 1 1468 ? -21.965 9.226 29.311 1.00 86.44 1468 ALA A O 1
ATOM 11581 N N . ASP A 1 1469 ? -22.457 9.500 27.133 1.00 85.69 1469 ASP A N 1
ATOM 11582 C CA . ASP A 1 1469 ? -23.487 8.463 27.089 1.00 85.69 1469 ASP A CA 1
ATOM 11583 C C . ASP A 1 1469 ? -22.866 7.073 27.293 1.00 85.69 1469 ASP A C 1
ATOM 11585 O O . ASP A 1 1469 ? -23.370 6.290 28.096 1.00 85.69 1469 ASP A O 1
ATOM 11589 N N . PHE A 1 1470 ? -21.735 6.782 26.640 1.00 87.88 1470 PHE A N 1
ATOM 11590 C CA . PHE A 1 1470 ? -20.995 5.534 26.824 1.00 87.88 1470 PHE A CA 1
ATOM 11591 C C . PHE A 1 1470 ? -20.471 5.403 28.253 1.00 87.88 1470 PHE A C 1
ATOM 11593 O O . PHE A 1 1470 ? -20.688 4.380 28.900 1.00 87.88 1470 PHE A O 1
ATOM 11600 N N . ALA A 1 1471 ? -19.828 6.446 28.783 1.00 87.62 1471 ALA A N 1
ATOM 11601 C CA . ALA A 1 1471 ? -19.321 6.457 30.151 1.00 87.62 1471 ALA A CA 1
ATOM 11602 C C . ALA A 1 1471 ? -20.435 6.190 31.176 1.00 87.62 1471 ALA A C 1
ATOM 11604 O O . ALA A 1 1471 ? -20.197 5.501 32.166 1.00 87.62 1471 ALA A O 1
ATOM 11605 N N . ALA A 1 1472 ? -21.659 6.663 30.922 1.00 87.25 1472 ALA A N 1
ATOM 11606 C CA . ALA A 1 1472 ? -22.815 6.398 31.774 1.00 87.25 1472 ALA A CA 1
ATOM 11607 C C . ALA A 1 1472 ? -23.290 4.929 31.753 1.00 87.25 1472 ALA A C 1
ATOM 11609 O O . ALA A 1 1472 ? -23.977 4.505 32.685 1.00 87.25 1472 ALA A O 1
ATOM 11610 N N . THR A 1 1473 ? -22.937 4.145 30.725 1.00 85.00 1473 THR A N 1
ATOM 11611 C CA . THR A 1 1473 ? -23.265 2.706 30.648 1.00 85.00 1473 THR A CA 1
ATOM 11612 C C . THR A 1 1473 ? -22.293 1.818 31.422 1.00 85.00 1473 THR A C 1
ATOM 11614 O O . THR A 1 1473 ? -22.669 0.721 31.843 1.00 85.00 1473 THR A O 1
ATOM 11617 N N . LEU A 1 1474 ? -21.066 2.296 31.658 1.00 85.12 1474 LEU A N 1
ATOM 11618 C CA . LEU A 1 1474 ? -20.011 1.516 32.297 1.00 85.12 1474 LEU A CA 1
ATOM 11619 C C . LEU A 1 1474 ? -20.361 1.178 33.744 1.00 85.12 1474 LEU A C 1
ATOM 11621 O O . LEU A 1 1474 ? -20.732 2.040 34.546 1.00 85.12 1474 LEU A O 1
ATOM 11625 N N . ARG A 1 1475 ? -20.179 -0.093 34.109 1.00 77.38 1475 ARG A N 1
ATOM 11626 C CA . ARG A 1 1475 ? -20.339 -0.556 35.489 1.00 77.38 1475 ARG A CA 1
ATOM 11627 C C . ARG A 1 1475 ? -18.981 -0.842 36.090 1.00 77.38 1475 ARG A C 1
ATOM 11629 O O . ARG A 1 1475 ? -18.163 -1.548 35.511 1.00 77.38 1475 ARG A O 1
ATOM 11636 N N . LYS A 1 1476 ? -18.747 -0.291 37.276 1.00 71.81 1476 LYS A N 1
ATOM 11637 C CA . LYS A 1 1476 ? -17.543 -0.572 38.050 1.00 71.81 1476 LYS A CA 1
ATOM 11638 C C . LYS A 1 1476 ? -17.648 -1.991 38.608 1.00 71.81 1476 LYS A C 1
ATOM 11640 O O . LYS A 1 1476 ? -18.629 -2.302 39.282 1.00 71.81 1476 LYS A O 1
ATOM 11645 N N . THR A 1 1477 ? -16.679 -2.844 38.307 1.00 59.91 1477 THR A N 1
ATOM 11646 C CA . THR A 1 1477 ? -16.651 -4.228 38.796 1.00 59.91 1477 THR A CA 1
ATOM 11647 C C . THR A 1 1477 ? -15.895 -4.322 40.113 1.00 59.91 1477 THR A C 1
ATOM 11649 O O . THR A 1 1477 ? -14.801 -3.779 40.232 1.00 59.91 1477 THR A O 1
ATOM 11652 N N . ASP A 1 1478 ? -16.449 -5.067 41.076 1.00 46.59 1478 ASP A N 1
ATOM 11653 C CA . ASP A 1 1478 ? -15.792 -5.410 42.352 1.00 46.59 1478 ASP A CA 1
ATOM 11654 C C . ASP A 1 1478 ? -14.754 -6.544 42.208 1.00 46.59 1478 ASP A C 1
ATOM 11656 O O . ASP A 1 1478 ? -14.188 -7.010 43.200 1.00 46.59 1478 ASP A O 1
ATOM 11660 N N . VAL A 1 1479 ? -14.489 -7.011 40.982 1.00 39.72 1479 VAL A N 1
ATOM 11661 C CA . VAL A 1 1479 ? -13.346 -7.892 40.716 1.00 39.72 1479 VAL A CA 1
ATOM 11662 C C . VAL A 1 1479 ? -12.087 -7.068 40.998 1.00 39.72 1479 VAL A C 1
ATOM 11664 O O . VAL A 1 1479 ? -11.957 -5.990 40.415 1.00 39.72 1479 VAL A O 1
ATOM 11667 N N . PRO A 1 1480 ? -11.197 -7.495 41.915 1.00 32.81 1480 PRO A N 1
ATOM 11668 C CA . PRO A 1 1480 ? -10.108 -6.648 42.375 1.00 32.81 1480 PRO A CA 1
ATOM 11669 C C . PRO A 1 1480 ? -9.226 -6.254 41.193 1.00 32.81 1480 PRO A C 1
ATOM 11671 O O . PRO A 1 1480 ? -8.532 -7.096 40.626 1.00 32.81 1480 PRO A O 1
ATOM 11674 N N . VAL A 1 1481 ? -9.264 -4.966 40.843 1.00 39.12 1481 VAL A N 1
ATOM 11675 C CA . VAL A 1 1481 ? -8.229 -4.314 40.040 1.00 39.12 1481 VAL A CA 1
ATOM 11676 C C . VAL A 1 1481 ? -6.901 -4.622 40.722 1.00 39.12 1481 VAL A C 1
ATOM 11678 O O . VAL A 1 1481 ? -6.811 -4.539 41.953 1.00 39.12 1481 VAL A O 1
ATOM 11681 N N . GLU A 1 1482 ? -5.919 -5.050 39.929 1.00 37.94 1482 GLU A N 1
ATOM 11682 C CA . GLU A 1 1482 ? -4.583 -5.417 40.392 1.00 37.94 1482 GLU A CA 1
ATOM 11683 C C . GLU A 1 1482 ? -4.057 -4.438 41.450 1.00 37.94 1482 GLU A C 1
ATOM 11685 O O . GLU A 1 1482 ? -4.341 -3.238 41.420 1.00 37.94 1482 GLU A O 1
ATOM 11690 N N . GLN A 1 1483 ? -3.329 -4.991 42.425 1.00 39.88 1483 GLN A N 1
ATOM 11691 C CA . GLN A 1 1483 ? -2.951 -4.313 43.662 1.00 39.88 1483 GLN A CA 1
ATOM 11692 C C . GLN A 1 1483 ? -2.429 -2.885 43.400 1.00 39.88 1483 GLN A C 1
ATOM 11694 O O . GLN A 1 1483 ? -1.538 -2.711 42.567 1.00 39.88 1483 GLN A O 1
ATOM 11699 N N . PRO A 1 1484 ? -2.955 -1.861 44.103 1.00 54.19 1484 PRO A N 1
ATOM 11700 C CA . PRO A 1 1484 ? -2.516 -0.483 43.920 1.00 54.19 1484 PRO A CA 1
ATOM 11701 C C . PRO A 1 1484 ? -1.005 -0.366 44.145 1.00 54.19 1484 PRO A C 1
ATOM 11703 O O . PRO A 1 1484 ? -0.493 -0.903 45.125 1.00 54.19 1484 PRO A O 1
ATOM 11706 N N . PHE A 1 1485 ? -0.310 0.358 43.259 1.00 62.19 1485 PHE A N 1
ATOM 11707 C CA . PHE A 1 1485 ? 1.136 0.591 43.337 1.00 62.19 1485 PHE A CA 1
ATOM 11708 C C . PHE A 1 1485 ? 1.514 1.208 44.691 1.00 62.19 1485 PHE A C 1
ATOM 11710 O O . PHE A 1 1485 ? 1.252 2.386 44.958 1.00 62.19 1485 PHE A O 1
ATOM 11717 N N . VAL A 1 1486 ? 2.121 0.404 45.564 1.00 69.06 1486 VAL A N 1
ATOM 11718 C CA . VAL A 1 1486 ? 2.553 0.839 46.897 1.00 69.06 1486 VAL A CA 1
ATOM 11719 C C . VAL A 1 1486 ? 3.942 1.458 46.775 1.00 69.06 1486 VAL A C 1
ATOM 11721 O O . VAL A 1 1486 ? 4.893 0.758 46.443 1.00 69.06 1486 VAL A O 1
ATOM 11724 N N . HIS A 1 1487 ? 4.067 2.759 47.037 1.00 74.62 1487 HIS A N 1
ATOM 11725 C CA . HIS A 1 1487 ? 5.363 3.424 47.195 1.00 74.62 1487 HIS A CA 1
ATOM 11726 C C . HIS A 1 1487 ? 5.628 3.656 48.684 1.00 74.62 1487 HIS A C 1
ATOM 11728 O O . HIS A 1 1487 ? 4.709 4.020 49.421 1.00 74.62 1487 HIS A O 1
ATOM 11734 N N . SER A 1 1488 ? 6.872 3.455 49.123 1.00 79.56 1488 SER A N 1
ATOM 11735 C CA . SER A 1 1488 ? 7.258 3.510 50.541 1.00 79.56 1488 SER A CA 1
ATOM 11736 C C . SER A 1 1488 ? 8.303 4.607 50.770 1.00 79.56 1488 SER A C 1
ATOM 11738 O O . SER A 1 1488 ? 9.502 4.315 50.795 1.00 79.56 1488 SER A O 1
ATOM 11740 N N . PRO A 1 1489 ? 7.886 5.876 50.976 1.00 77.31 1489 PRO A N 1
ATOM 11741 C CA . PRO A 1 1489 ? 8.803 7.008 51.134 1.00 77.31 1489 PRO A CA 1
ATOM 11742 C C . PRO A 1 1489 ? 9.811 6.821 52.273 1.00 77.31 1489 PRO A C 1
ATOM 11744 O O . PRO A 1 1489 ? 10.950 7.265 52.165 1.00 77.31 1489 PRO A O 1
ATOM 11747 N N . GLU A 1 1490 ? 9.399 6.151 53.354 1.00 82.06 1490 GLU A N 1
ATOM 11748 C CA . GLU A 1 1490 ? 10.235 5.911 54.540 1.00 82.06 1490 GLU A CA 1
ATOM 11749 C C . GLU A 1 1490 ? 11.384 4.932 54.271 1.00 82.06 1490 GLU A C 1
ATOM 11751 O O . GLU A 1 1490 ? 12.420 4.976 54.932 1.00 82.06 1490 GLU A O 1
ATOM 11756 N N . GLU A 1 1491 ? 11.234 4.076 53.262 1.00 86.44 1491 GLU A N 1
ATOM 11757 C CA . GLU A 1 1491 ? 12.226 3.073 52.890 1.00 86.44 1491 GLU A CA 1
ATOM 11758 C C . GLU A 1 1491 ? 13.005 3.445 51.624 1.00 86.44 1491 GLU A C 1
ATOM 11760 O O . GLU A 1 1491 ? 13.773 2.636 51.106 1.00 86.44 1491 GLU A O 1
ATOM 11765 N N . ARG A 1 1492 ? 12.838 4.674 51.123 1.00 87.25 1492 ARG A N 1
ATOM 11766 C CA . ARG A 1 1492 ? 13.412 5.161 49.856 1.00 87.25 1492 ARG A CA 1
ATOM 11767 C C . ARG A 1 1492 ? 14.916 4.902 49.702 1.00 87.25 1492 ARG A C 1
ATOM 11769 O O . ARG A 1 1492 ? 15.384 4.668 48.593 1.00 87.25 1492 ARG A O 1
ATOM 11776 N N . TYR A 1 1493 ? 15.661 4.922 50.806 1.00 91.38 1493 TYR A N 1
ATOM 11777 C CA . TYR A 1 1493 ? 17.121 4.750 50.839 1.00 91.38 1493 TYR A CA 1
ATOM 11778 C C . TYR A 1 1493 ? 17.575 3.378 51.361 1.00 91.38 1493 TYR A C 1
ATOM 11780 O O . TYR A 1 1493 ? 18.772 3.160 51.577 1.00 91.38 1493 TYR A O 1
ATOM 11788 N N . GLN A 1 1494 ? 16.639 2.455 51.602 1.00 89.56 1494 GLN A N 1
ATOM 11789 C CA . GLN A 1 1494 ? 16.974 1.091 52.006 1.00 89.56 1494 GLN A CA 1
ATOM 11790 C C . GLN A 1 1494 ? 17.546 0.310 50.815 1.00 89.56 1494 GLN A C 1
ATOM 11792 O O . GLN A 1 1494 ? 17.039 0.469 49.699 1.00 89.56 1494 GLN A O 1
ATOM 11797 N N . PRO A 1 1495 ? 18.564 -0.544 51.030 1.00 89.75 1495 PRO A N 1
ATOM 11798 C CA . PRO A 1 1495 ? 19.048 -1.463 50.008 1.00 89.75 1495 PRO A CA 1
ATOM 11799 C C . PRO A 1 1495 ? 17.920 -2.319 49.417 1.00 89.75 1495 PRO A C 1
ATOM 11801 O O . PRO A 1 1495 ? 16.988 -2.719 50.116 1.00 89.75 1495 PRO A O 1
ATOM 11804 N N . PHE A 1 1496 ? 17.999 -2.594 48.119 1.00 91.69 1496 PHE A N 1
ATOM 11805 C CA . PHE A 1 1496 ? 17.043 -3.421 47.390 1.00 91.69 1496 PHE A CA 1
ATOM 11806 C C . PHE A 1 1496 ? 17.751 -4.274 46.333 1.00 91.69 1496 PHE A C 1
ATOM 11808 O O . PHE A 1 1496 ? 18.889 -4.010 45.942 1.00 91.69 1496 PHE A O 1
ATOM 11815 N N . ALA A 1 1497 ? 17.095 -5.352 45.906 1.00 84.31 1497 ALA A N 1
ATOM 11816 C CA . ALA A 1 1497 ? 17.692 -6.335 45.010 1.00 84.31 1497 ALA A CA 1
ATOM 11817 C C . ALA A 1 1497 ? 17.996 -5.752 43.620 1.00 84.31 1497 ALA A C 1
ATOM 11819 O O . ALA A 1 1497 ? 17.261 -4.903 43.115 1.00 84.31 1497 ALA A O 1
ATOM 11820 N N . LEU A 1 1498 ? 19.073 -6.238 43.003 1.00 86.38 1498 LEU A N 1
ATOM 11821 C CA . LEU A 1 1498 ? 19.382 -6.021 41.588 1.00 86.38 1498 LEU A CA 1
ATOM 11822 C C . LEU A 1 1498 ? 18.465 -6.881 40.708 1.00 86.38 1498 LEU A C 1
ATOM 11824 O O . LEU A 1 1498 ? 18.170 -8.022 41.073 1.00 86.38 1498 LEU A O 1
ATOM 11828 N N . THR A 1 1499 ? 18.086 -6.381 39.531 1.00 86.81 1499 THR A N 1
ATOM 11829 C CA . THR A 1 1499 ? 17.440 -7.199 38.490 1.00 86.81 1499 THR A CA 1
ATOM 11830 C C . THR A 1 1499 ? 18.401 -8.269 37.960 1.00 86.81 1499 THR A C 1
ATOM 11832 O O . THR A 1 1499 ? 19.621 -8.159 38.108 1.00 86.81 1499 THR A O 1
ATOM 11835 N N . ASP A 1 1500 ? 17.875 -9.297 37.287 1.00 79.88 1500 ASP A N 1
ATOM 11836 C CA . ASP A 1 1500 ? 18.705 -10.329 36.643 1.00 79.88 1500 ASP A CA 1
ATOM 11837 C C . ASP A 1 1500 ? 19.749 -9.728 35.684 1.00 79.88 1500 ASP A C 1
ATOM 11839 O O . ASP A 1 1500 ? 20.885 -10.203 35.607 1.00 79.88 1500 ASP A O 1
ATOM 11843 N N . VAL A 1 1501 ? 19.369 -8.670 34.963 1.00 86.38 1501 VAL A N 1
ATOM 11844 C CA . VAL A 1 1501 ? 20.231 -7.977 34.001 1.00 86.38 1501 VAL A CA 1
ATOM 11845 C C . VAL A 1 1501 ? 21.305 -7.161 34.725 1.00 86.38 1501 VAL A C 1
ATOM 11847 O O . VAL A 1 1501 ? 22.488 -7.300 34.410 1.00 86.38 1501 VAL A O 1
ATOM 11850 N N . GLN A 1 1502 ? 20.938 -6.413 35.771 1.00 88.38 1502 GLN A N 1
ATOM 11851 C CA . GLN A 1 1502 ? 21.898 -5.706 36.625 1.00 88.38 1502 GLN A CA 1
ATOM 11852 C C . GLN A 1 1502 ? 22.913 -6.667 37.268 1.00 88.38 1502 GLN A C 1
ATOM 11854 O O . GLN A 1 1502 ? 24.107 -6.366 37.328 1.00 88.38 1502 GLN A O 1
ATOM 11859 N N . GLN A 1 1503 ? 22.473 -7.850 37.711 1.00 83.25 1503 GLN A N 1
ATOM 11860 C CA . GLN A 1 1503 ? 23.374 -8.889 38.220 1.00 83.25 1503 GLN A CA 1
ATOM 11861 C C . GLN A 1 1503 ? 24.344 -9.371 37.138 1.00 83.25 1503 GLN A C 1
ATOM 11863 O O . GLN A 1 1503 ? 25.540 -9.488 37.403 1.00 83.25 1503 GLN A O 1
ATOM 11868 N N . ALA A 1 1504 ? 23.864 -9.615 35.914 1.00 82.94 1504 ALA A N 1
ATOM 11869 C CA . ALA A 1 1504 ? 24.719 -10.006 34.795 1.00 82.94 1504 ALA A CA 1
ATOM 11870 C C . ALA A 1 1504 ? 25.763 -8.921 34.467 1.00 82.94 1504 ALA A C 1
ATOM 11872 O O . ALA A 1 1504 ? 26.939 -9.238 34.274 1.00 82.94 1504 ALA A O 1
ATOM 11873 N N . TYR A 1 1505 ? 25.370 -7.644 34.492 1.00 87.81 1505 TYR A N 1
ATOM 11874 C CA . TYR A 1 1505 ? 26.285 -6.512 34.336 1.00 87.81 1505 TYR A CA 1
ATOM 11875 C C . TYR A 1 1505 ? 27.337 -6.459 35.447 1.00 87.81 1505 TYR A C 1
ATOM 11877 O O . TYR A 1 1505 ? 28.518 -6.263 35.164 1.00 87.81 1505 TYR A O 1
ATOM 11885 N N . LEU A 1 1506 ? 26.939 -6.661 36.706 1.00 84.69 1506 LEU A N 1
ATOM 11886 C CA . LEU A 1 1506 ? 27.856 -6.661 37.848 1.00 84.69 1506 LEU A CA 1
ATOM 11887 C C . LEU A 1 1506 ? 28.870 -7.810 37.767 1.00 84.69 1506 LEU A C 1
ATOM 11889 O O . LEU A 1 1506 ? 30.062 -7.601 37.990 1.00 84.69 1506 LEU A O 1
ATOM 11893 N N . VAL A 1 1507 ? 28.412 -9.008 37.400 1.00 78.56 1507 VAL A N 1
ATOM 11894 C CA . VAL A 1 1507 ? 29.263 -10.188 37.194 1.00 78.56 1507 VAL A CA 1
ATOM 11895 C C . VAL A 1 1507 ? 30.242 -9.954 36.038 1.00 78.56 1507 VAL A C 1
ATOM 11897 O O . VAL A 1 1507 ? 31.436 -10.223 36.167 1.00 78.56 1507 VAL A O 1
ATOM 11900 N N . GLY A 1 1508 ? 29.766 -9.385 34.929 1.00 80.12 1508 GLY A N 1
ATOM 11901 C CA . GLY A 1 1508 ? 30.571 -9.095 33.745 1.00 80.12 1508 GLY A CA 1
ATOM 11902 C C . GLY A 1 1508 ? 31.685 -8.058 33.946 1.00 80.12 1508 GLY A C 1
ATOM 11903 O O . GLY A 1 1508 ? 32.677 -8.079 33.213 1.00 80.12 1508 GLY A O 1
ATOM 11904 N N . ARG A 1 1509 ? 31.586 -7.203 34.973 1.00 84.94 1509 ARG A N 1
ATOM 11905 C CA . ARG A 1 1509 ? 32.657 -6.262 35.360 1.00 84.94 1509 ARG A CA 1
ATOM 11906 C C . ARG A 1 1509 ? 33.892 -6.943 35.918 1.00 84.94 1509 ARG A C 1
ATOM 11908 O O . ARG A 1 1509 ? 34.968 -6.349 35.892 1.00 84.94 1509 ARG A O 1
ATOM 11915 N N . GLN A 1 1510 ? 33.757 -8.151 36.462 1.00 73.62 1510 GLN A N 1
ATOM 11916 C CA . GLN A 1 1510 ? 34.879 -8.812 37.110 1.00 73.62 1510 GLN A CA 1
ATOM 11917 C C . GLN A 1 1510 ? 35.813 -9.460 36.076 1.00 73.62 1510 GLN A C 1
ATOM 11919 O O . GLN A 1 1510 ? 35.348 -10.166 35.174 1.00 73.62 1510 GLN A O 1
ATOM 11924 N N . PRO A 1 1511 ? 37.138 -9.251 36.187 1.00 65.12 1511 PRO A N 1
ATOM 11925 C CA . PRO A 1 1511 ? 38.102 -9.979 35.374 1.00 65.12 1511 PRO A CA 1
ATOM 11926 C C . PRO A 1 1511 ? 38.082 -11.465 35.770 1.00 65.12 1511 PRO A C 1
ATOM 11928 O O . PRO A 1 1511 ? 38.290 -11.801 36.932 1.00 65.12 1511 PRO A O 1
ATOM 11931 N N . GLY A 1 1512 ? 37.817 -12.358 34.810 1.00 62.81 1512 GLY A N 1
ATOM 11932 C CA . GLY A 1 1512 ? 37.796 -13.814 35.034 1.00 62.81 1512 GLY A CA 1
ATOM 11933 C C . GLY A 1 1512 ? 36.750 -14.572 34.214 1.00 62.81 1512 GLY A C 1
ATOM 11934 O O . GLY A 1 1512 ? 36.936 -15.752 33.926 1.00 62.81 1512 GLY A O 1
ATOM 11935 N N . PHE A 1 1513 ? 35.685 -13.896 33.784 1.00 67.88 1513 PHE A N 1
ATOM 11936 C CA . PHE A 1 1513 ? 34.733 -14.448 32.821 1.00 67.88 1513 PHE A CA 1
ATOM 11937 C C . PHE A 1 1513 ? 35.223 -14.246 31.387 1.00 67.88 1513 PHE A C 1
ATOM 11939 O O . PHE A 1 1513 ? 35.939 -13.284 31.099 1.00 67.88 1513 PHE A O 1
ATOM 11946 N N . ALA A 1 1514 ? 34.812 -15.126 30.470 1.00 68.12 1514 ALA A N 1
ATOM 11947 C CA . ALA A 1 1514 ? 35.040 -14.908 29.046 1.00 68.12 1514 ALA A CA 1
ATOM 11948 C C . ALA A 1 1514 ? 34.394 -13.576 28.640 1.00 68.12 1514 ALA A C 1
ATOM 11950 O O . ALA A 1 1514 ? 33.202 -13.373 28.863 1.00 68.12 1514 ALA A O 1
ATOM 11951 N N . LEU A 1 1515 ? 35.196 -12.666 28.085 1.00 79.12 1515 LEU A N 1
ATOM 11952 C CA . LEU A 1 1515 ? 34.793 -11.285 27.797 1.00 79.12 1515 LEU A CA 1
ATOM 11953 C C . LEU A 1 1515 ? 34.294 -10.480 29.015 1.00 79.12 1515 LEU A C 1
ATOM 11955 O O . LEU A 1 1515 ? 33.462 -9.582 28.869 1.00 79.12 1515 LEU A O 1
ATOM 11959 N N . GLY A 1 1516 ? 34.789 -10.808 30.209 1.00 79.25 1516 GLY A N 1
ATOM 11960 C CA . GLY A 1 1516 ? 34.604 -10.014 31.423 1.00 79.25 1516 GLY A CA 1
ATOM 11961 C C . GLY A 1 1516 ? 35.607 -8.860 31.541 1.00 79.25 1516 GLY A C 1
ATOM 11962 O O . GLY A 1 1516 ? 36.453 -8.652 30.671 1.00 79.25 1516 GLY A O 1
ATOM 11963 N N . GLY A 1 1517 ? 35.529 -8.112 32.643 1.00 78.88 1517 GLY A N 1
ATOM 11964 C CA . GLY A 1 1517 ? 36.412 -6.968 32.907 1.00 78.88 1517 GLY A CA 1
ATOM 11965 C C . GLY A 1 1517 ? 35.994 -5.673 32.204 1.00 78.88 1517 GLY A C 1
ATOM 11966 O O . GLY A 1 1517 ? 36.813 -4.765 32.067 1.00 78.88 1517 GLY A O 1
ATOM 11967 N N . VAL A 1 1518 ? 34.744 -5.587 31.742 1.00 82.50 1518 VAL A N 1
ATOM 11968 C CA . VAL A 1 1518 ? 34.193 -4.427 31.025 1.00 82.50 1518 VAL A CA 1
ATOM 11969 C C . VAL A 1 1518 ? 33.004 -3.874 31.810 1.00 82.50 1518 VAL A C 1
ATOM 11971 O O . VAL A 1 1518 ? 32.242 -4.633 32.402 1.00 82.50 1518 VAL A O 1
ATOM 11974 N N . GLY A 1 1519 ? 32.841 -2.553 31.844 1.00 80.62 1519 GLY A N 1
ATOM 11975 C CA . GLY A 1 1519 ? 31.629 -1.923 32.366 1.00 80.62 1519 GLY A CA 1
ATOM 11976 C C . GLY A 1 1519 ? 30.481 -2.071 31.372 1.00 80.62 1519 GLY A C 1
ATOM 11977 O O . GLY A 1 1519 ? 30.704 -1.987 30.164 1.00 80.62 1519 GLY A O 1
ATOM 11978 N N . SER A 1 1520 ? 29.260 -2.278 31.871 1.00 86.56 1520 SER A N 1
ATOM 11979 C CA . SER A 1 1520 ? 28.065 -2.101 31.043 1.00 86.56 1520 SER A CA 1
ATOM 11980 C C . SER A 1 1520 ? 27.743 -0.619 30.992 1.00 86.56 1520 SER A C 1
ATOM 11982 O O . SER A 1 1520 ? 27.142 -0.109 31.930 1.00 86.56 1520 SER A O 1
ATOM 11984 N N . HIS A 1 1521 ? 28.167 0.098 29.960 1.00 84.94 1521 HIS A N 1
ATOM 11985 C CA . HIS A 1 1521 ? 27.924 1.538 29.891 1.00 84.94 1521 HIS A CA 1
ATOM 11986 C C . HIS A 1 1521 ? 27.681 2.027 28.473 1.00 84.94 1521 HIS A C 1
ATOM 11988 O O . HIS A 1 1521 ? 28.145 1.442 27.492 1.00 84.94 1521 HIS A O 1
ATOM 11994 N N . PHE A 1 1522 ? 26.996 3.159 28.396 1.00 90.50 1522 PHE A N 1
ATOM 11995 C CA . PHE A 1 1522 ? 26.798 3.958 27.204 1.00 90.50 1522 PHE A CA 1
ATOM 11996 C C . PHE A 1 1522 ? 27.630 5.237 27.309 1.00 90.50 1522 PHE A C 1
ATOM 11998 O O . PHE A 1 1522 ? 27.430 6.068 28.197 1.00 90.50 1522 PHE A O 1
ATOM 12005 N N . PHE A 1 1523 ? 28.577 5.393 26.391 1.00 94.06 1523 PHE A N 1
ATOM 12006 C CA . PHE A 1 1523 ? 29.384 6.593 26.247 1.00 94.06 1523 PHE A CA 1
ATOM 12007 C C . PHE A 1 1523 ? 28.914 7.396 25.038 1.00 94.06 1523 PHE A C 1
ATOM 12009 O O . PHE A 1 1523 ? 28.769 6.852 23.941 1.00 94.06 1523 PHE A O 1
ATOM 12016 N N . VAL A 1 1524 ? 28.747 8.703 25.210 1.00 92.88 1524 VAL A N 1
ATOM 12017 C CA . VAL A 1 1524 ? 28.412 9.629 24.128 1.00 92.88 1524 VAL A CA 1
ATOM 12018 C C . VAL A 1 1524 ? 29.227 10.915 24.244 1.00 92.88 1524 VAL A C 1
ATOM 12020 O O . VAL A 1 1524 ? 29.454 11.459 25.325 1.00 92.88 1524 VAL A O 1
ATOM 12023 N N . GLU A 1 1525 ? 29.689 11.386 23.093 1.00 93.25 1525 GLU A N 1
ATOM 12024 C CA . GLU A 1 1525 ? 30.416 12.630 22.904 1.00 93.25 1525 GLU A CA 1
ATOM 12025 C C . GLU A 1 1525 ? 29.517 13.634 22.181 1.00 93.25 1525 GLU A C 1
ATOM 12027 O O . GLU A 1 1525 ? 29.047 13.371 21.068 1.00 93.25 1525 GLU A O 1
ATOM 12032 N N . PHE A 1 1526 ? 29.317 14.798 22.797 1.00 92.62 1526 PHE A N 1
ATOM 12033 C CA . PHE A 1 1526 ? 28.567 15.908 22.223 1.00 92.62 1526 PHE A CA 1
ATOM 12034 C C . PHE A 1 1526 ? 29.474 17.090 21.874 1.00 92.62 1526 PHE A C 1
ATOM 12036 O O . PHE A 1 1526 ? 30.466 17.362 22.551 1.00 92.62 1526 PHE A O 1
ATOM 12043 N N . GLU A 1 1527 ? 29.104 17.819 20.826 1.00 90.56 1527 GLU A N 1
ATOM 12044 C CA . GLU A 1 1527 ? 29.661 19.121 20.468 1.00 90.56 1527 GLU A CA 1
ATOM 12045 C C . GLU A 1 1527 ? 28.729 20.241 20.923 1.00 90.56 1527 GLU A C 1
ATOM 12047 O O . GLU A 1 1527 ? 27.529 20.203 20.641 1.00 90.56 1527 GLU A O 1
ATOM 12052 N N . ILE A 1 1528 ? 29.281 21.251 21.595 1.00 90.50 1528 ILE A N 1
ATOM 12053 C CA . ILE A 1 1528 ? 28.526 22.406 22.087 1.00 90.50 1528 ILE A CA 1
ATOM 12054 C C . ILE A 1 1528 ? 29.336 23.671 21.780 1.00 90.50 1528 ILE A C 1
ATOM 12056 O O . ILE A 1 1528 ? 30.432 23.854 22.305 1.00 90.50 1528 ILE A O 1
ATOM 12060 N N . ALA A 1 1529 ? 28.813 24.533 20.902 1.00 85.19 1529 ALA A N 1
ATOM 12061 C CA . ALA A 1 1529 ? 29.521 25.731 20.434 1.00 85.19 1529 ALA A CA 1
ATOM 12062 C C . ALA A 1 1529 ? 29.795 26.739 21.563 1.00 85.19 1529 ALA A C 1
ATOM 12064 O O . ALA A 1 1529 ? 30.941 27.127 21.763 1.00 85.19 1529 ALA A O 1
ATOM 12065 N N . ASP A 1 1530 ? 28.764 27.082 22.339 1.00 84.38 1530 ASP A N 1
ATOM 12066 C CA . ASP A 1 1530 ? 28.817 28.115 23.380 1.00 84.38 1530 ASP A CA 1
ATOM 12067 C C . ASP A 1 1530 ? 28.485 27.518 24.759 1.00 84.38 1530 ASP A C 1
ATOM 12069 O O . ASP A 1 1530 ? 27.447 27.805 25.361 1.00 84.38 1530 ASP A O 1
ATOM 12073 N N . LEU A 1 1531 ? 29.343 26.615 25.245 1.00 90.50 1531 LEU A N 1
ATOM 12074 C CA . LEU A 1 1531 ? 29.119 25.912 26.508 1.00 90.50 1531 LEU A CA 1
ATOM 12075 C C . LEU A 1 1531 ? 29.330 26.823 27.734 1.00 90.50 1531 LEU A C 1
ATOM 12077 O O . LEU A 1 1531 ? 30.450 27.114 28.141 1.00 90.50 1531 LEU A O 1
ATOM 12081 N N . ASP A 1 1532 ? 28.234 27.188 28.392 1.00 92.38 1532 ASP A N 1
ATOM 12082 C CA . ASP A 1 1532 ? 28.203 27.688 29.772 1.00 92.38 1532 ASP A CA 1
ATOM 12083 C C . ASP A 1 1532 ? 28.359 26.517 30.764 1.00 92.38 1532 ASP A C 1
ATOM 12085 O O . ASP A 1 1532 ? 27.398 25.793 31.055 1.00 92.38 1532 ASP A O 1
ATOM 12089 N N . LEU A 1 1533 ? 29.589 26.310 31.249 1.00 93.31 1533 LEU A N 1
ATOM 12090 C CA . LEU A 1 1533 ? 29.945 25.218 32.162 1.00 93.31 1533 LEU A CA 1
ATOM 12091 C C . LEU A 1 1533 ? 29.219 25.322 33.511 1.00 93.31 1533 LEU A C 1
ATOM 12093 O O . LEU A 1 1533 ? 28.682 24.330 33.992 1.00 93.31 1533 LEU A O 1
ATOM 12097 N N . THR A 1 1534 ? 29.147 26.516 34.104 1.00 92.19 1534 THR A N 1
ATOM 12098 C CA . THR A 1 1534 ? 28.508 26.720 35.415 1.00 92.19 1534 THR A CA 1
ATOM 12099 C C . THR A 1 1534 ? 27.013 26.404 35.360 1.00 92.19 1534 THR A C 1
ATOM 12101 O O . THR A 1 1534 ? 26.447 25.815 36.290 1.00 92.19 1534 THR A O 1
ATOM 12104 N N . ARG A 1 1535 ? 26.353 26.745 34.248 1.00 93.12 1535 ARG A N 1
ATOM 12105 C CA . ARG A 1 1535 ? 24.961 26.353 34.009 1.00 93.12 1535 ARG A CA 1
ATOM 12106 C C . ARG A 1 1535 ? 24.815 24.848 33.855 1.00 93.12 1535 ARG A C 1
ATOM 12108 O O . ARG A 1 1535 ? 23.904 24.282 34.457 1.00 93.12 1535 ARG A O 1
ATOM 12115 N N . LEU A 1 1536 ? 25.700 24.209 33.089 1.00 94.31 1536 LEU A N 1
ATOM 12116 C CA . LEU A 1 1536 ? 25.689 22.757 32.926 1.00 94.31 1536 LEU A CA 1
ATOM 12117 C C . LEU A 1 1536 ? 25.824 22.052 34.282 1.00 94.31 1536 LEU A C 1
ATOM 12119 O O . LEU A 1 1536 ? 25.008 21.190 34.598 1.00 94.31 1536 LEU A O 1
ATOM 12123 N N . GLU A 1 1537 ? 26.784 22.470 35.108 1.00 94.69 1537 GLU A N 1
ATOM 12124 C CA . GLU A 1 1537 ? 26.982 21.953 36.468 1.00 94.69 1537 GLU A CA 1
ATOM 12125 C C . GLU A 1 1537 ? 25.734 22.132 37.336 1.00 94.69 1537 GLU A C 1
ATOM 12127 O O . GLU A 1 1537 ? 25.309 21.203 38.026 1.00 94.69 1537 GLU A O 1
ATOM 12132 N N . THR A 1 1538 ? 25.106 23.308 37.283 1.00 93.31 1538 THR A N 1
ATOM 12133 C CA . THR A 1 1538 ? 23.888 23.596 38.054 1.00 93.31 1538 THR A CA 1
ATOM 12134 C C . THR A 1 1538 ? 22.741 22.668 37.657 1.00 93.31 1538 THR A C 1
ATOM 12136 O O . THR A 1 1538 ? 22.044 22.131 38.519 1.00 93.31 1538 THR A O 1
ATOM 12139 N N . VAL A 1 1539 ? 22.530 22.473 36.355 1.00 94.00 1539 VAL A N 1
ATOM 12140 C CA . VAL A 1 1539 ? 21.455 21.623 35.831 1.00 94.00 1539 VAL A CA 1
ATOM 12141 C C . VAL A 1 1539 ? 21.730 20.156 36.139 1.00 94.00 1539 VAL A C 1
ATOM 12143 O O . VAL A 1 1539 ? 20.840 19.468 36.631 1.00 94.00 1539 VAL A O 1
ATOM 12146 N N . TRP A 1 1540 ? 22.966 19.695 35.946 1.00 95.12 1540 TRP A N 1
ATOM 12147 C CA . TRP A 1 1540 ? 23.357 18.320 36.246 1.00 95.12 1540 TRP A CA 1
ATOM 12148 C C . TRP A 1 1540 ? 23.139 17.967 37.721 1.00 95.12 1540 TRP A C 1
ATOM 12150 O O . TRP A 1 1540 ? 22.512 16.957 38.031 1.00 95.12 1540 TRP A O 1
ATOM 12160 N N . ASN A 1 1541 ? 23.540 18.846 38.646 1.00 95.06 1541 ASN A N 1
ATOM 12161 C CA . ASN A 1 1541 ? 23.302 18.644 40.079 1.00 95.06 1541 ASN A CA 1
ATOM 12162 C C . ASN A 1 1541 ? 21.809 18.619 40.448 1.00 95.06 1541 ASN A C 1
ATOM 12164 O O . ASN A 1 1541 ? 21.412 17.901 41.366 1.00 95.06 1541 ASN A O 1
ATOM 12168 N N . ARG A 1 1542 ? 20.952 19.347 39.722 1.00 93.50 1542 ARG A N 1
ATOM 12169 C CA . ARG A 1 1542 ? 19.495 19.261 39.915 1.00 93.50 1542 ARG A CA 1
ATOM 12170 C C . ARG A 1 1542 ? 18.915 17.951 39.403 1.00 93.50 1542 ARG A C 1
ATOM 12172 O O . ARG A 1 1542 ? 18.011 17.421 40.039 1.00 93.50 1542 ARG A O 1
ATOM 12179 N N . LEU A 1 1543 ? 19.430 17.421 38.295 1.00 94.31 1543 LEU A N 1
ATOM 12180 C CA . LEU A 1 1543 ? 19.026 16.105 37.797 1.00 94.31 1543 LEU A CA 1
ATOM 12181 C C . LEU A 1 1543 ? 19.454 14.994 38.757 1.00 94.31 1543 LEU A C 1
ATOM 12183 O O . LEU A 1 1543 ? 18.635 14.134 39.066 1.00 94.31 1543 LEU A O 1
ATOM 12187 N N . ILE A 1 1544 ? 20.674 15.067 39.306 1.00 94.62 1544 ILE A N 1
ATOM 12188 C CA . ILE A 1 1544 ? 21.142 14.160 40.370 1.00 94.62 1544 ILE A CA 1
ATOM 12189 C C . ILE A 1 1544 ? 20.188 14.201 41.575 1.00 94.62 1544 ILE A C 1
ATOM 12191 O O . ILE A 1 1544 ? 19.826 13.159 42.115 1.00 94.62 1544 ILE A O 1
ATOM 12195 N N . ALA A 1 1545 ? 19.746 15.393 41.990 1.00 90.50 1545 ALA A N 1
ATOM 12196 C CA . ALA A 1 1545 ? 18.807 15.539 43.103 1.00 90.50 1545 ALA A CA 1
ATOM 12197 C C . ALA A 1 1545 ? 17.393 15.018 42.778 1.00 90.50 1545 ALA A C 1
ATOM 12199 O O . ALA A 1 1545 ? 16.712 14.495 43.657 1.00 90.50 1545 ALA A O 1
ATOM 12200 N N . ARG A 1 1546 ? 16.949 15.170 41.526 1.00 92.06 1546 ARG A N 1
ATOM 12201 C CA . ARG A 1 1546 ? 15.622 14.761 41.043 1.00 92.06 1546 ARG A CA 1
ATOM 12202 C C . ARG A 1 1546 ? 15.488 13.247 40.886 1.00 92.06 1546 ARG A C 1
ATOM 12204 O O . ARG A 1 1546 ? 14.426 12.712 41.196 1.00 92.06 1546 ARG A O 1
ATOM 12211 N N . HIS A 1 1547 ? 16.533 12.583 40.391 1.00 94.12 1547 HIS A N 1
ATOM 12212 C CA . HIS A 1 1547 ? 16.497 11.175 40.000 1.00 94.12 1547 HIS A CA 1
ATOM 12213 C C . HIS A 1 1547 ? 17.344 10.302 40.916 1.00 94.12 1547 HIS A C 1
ATOM 12215 O O . HIS A 1 1547 ? 18.571 10.347 40.897 1.00 94.12 1547 HIS A O 1
ATOM 12221 N N . ASP A 1 1548 ? 16.675 9.444 41.677 1.00 93.12 1548 ASP A N 1
ATOM 12222 C CA . ASP A 1 1548 ? 17.293 8.566 42.676 1.00 93.12 1548 ASP A CA 1
ATOM 12223 C C . ASP A 1 1548 ? 18.395 7.672 42.112 1.00 93.12 1548 ASP A C 1
ATOM 12225 O O . ASP A 1 1548 ? 19.432 7.500 42.747 1.00 93.12 1548 ASP A O 1
ATOM 12229 N N . MET A 1 1549 ? 18.215 7.158 40.896 1.00 95.00 1549 MET A N 1
ATOM 12230 C CA . MET A 1 1549 ? 19.185 6.247 40.288 1.00 95.00 1549 MET A CA 1
ATOM 12231 C C . MET A 1 1549 ? 20.497 6.926 39.883 1.00 95.00 1549 MET A C 1
ATOM 12233 O O . MET A 1 1549 ? 21.506 6.244 39.765 1.00 95.00 1549 MET A O 1
ATOM 12237 N N . LEU A 1 1550 ? 20.553 8.262 39.790 1.00 94.94 1550 LEU A N 1
ATOM 12238 C CA . LEU A 1 1550 ? 21.828 8.987 39.668 1.00 94.94 1550 LEU A CA 1
ATOM 12239 C C . LEU A 1 1550 ? 22.589 9.076 41.001 1.00 94.94 1550 LEU A C 1
ATOM 12241 O O . LEU A 1 1550 ? 23.756 9.460 41.021 1.00 94.94 1550 LEU A O 1
ATOM 12245 N N . ARG A 1 1551 ? 21.945 8.727 42.118 1.00 95.19 1551 ARG A N 1
ATOM 12246 C CA . ARG A 1 1551 ? 22.525 8.651 43.469 1.00 95.19 1551 ARG A CA 1
ATOM 12247 C C . ARG A 1 1551 ? 22.688 7.211 43.950 1.00 95.19 1551 ARG A C 1
ATOM 12249 O O . ARG A 1 1551 ? 23.088 6.999 45.093 1.00 95.19 1551 ARG A O 1
ATOM 12256 N N . ALA A 1 1552 ? 22.361 6.230 43.113 1.00 95.25 1552 ALA A N 1
ATOM 12257 C CA . ALA A 1 1552 ? 22.450 4.828 43.476 1.00 95.25 1552 ALA A CA 1
ATOM 12258 C C . ALA A 1 1552 ? 23.893 4.307 43.397 1.00 95.25 1552 ALA A C 1
ATOM 12260 O O . ALA A 1 1552 ? 24.684 4.719 42.548 1.00 95.25 1552 ALA A O 1
ATOM 12261 N N . ILE A 1 1553 ? 24.214 3.392 44.306 1.00 95.12 1553 ILE A N 1
ATOM 12262 C CA . ILE A 1 1553 ? 25.421 2.560 44.321 1.00 95.12 1553 ILE A CA 1
ATOM 12263 C C . ILE A 1 1553 ? 25.006 1.097 44.479 1.00 95.12 1553 ILE A C 1
ATOM 12265 O O . ILE A 1 1553 ? 23.881 0.815 44.890 1.00 95.12 1553 ILE A O 1
ATOM 12269 N N . VAL A 1 1554 ? 25.908 0.162 44.197 1.00 91.00 1554 VAL A N 1
ATOM 12270 C CA . VAL A 1 1554 ? 25.719 -1.264 44.481 1.00 91.00 1554 VAL A CA 1
ATOM 12271 C C . VAL A 1 1554 ? 26.684 -1.682 45.574 1.00 91.00 1554 VAL A C 1
ATOM 12273 O O . VAL A 1 1554 ? 27.889 -1.590 45.383 1.00 91.00 1554 VAL A O 1
ATOM 12276 N N . ARG A 1 1555 ? 26.164 -2.149 46.708 1.00 84.44 1555 ARG A N 1
ATOM 12277 C CA . ARG A 1 1555 ? 26.930 -2.601 47.871 1.00 84.44 1555 ARG A CA 1
ATOM 12278 C C . ARG A 1 1555 ? 26.404 -3.950 48.335 1.00 84.44 1555 ARG A C 1
ATOM 12280 O O . ARG A 1 1555 ? 25.197 -4.148 48.393 1.00 84.44 1555 ARG A O 1
ATOM 12287 N N . ASP A 1 1556 ? 27.308 -4.877 48.641 1.00 79.38 1556 ASP A N 1
ATOM 12288 C CA . ASP A 1 1556 ? 26.954 -6.217 49.130 1.00 79.38 1556 ASP A CA 1
ATOM 12289 C C . ASP A 1 1556 ? 25.956 -6.956 48.204 1.00 79.38 1556 ASP A C 1
ATOM 12291 O O . ASP A 1 1556 ? 25.097 -7.711 48.649 1.00 79.38 1556 ASP A O 1
ATOM 12295 N N . GLY A 1 1557 ? 26.052 -6.721 46.887 1.00 76.25 1557 GLY A N 1
ATOM 12296 C CA . GLY A 1 1557 ? 25.165 -7.317 45.878 1.00 76.25 1557 GLY A CA 1
ATOM 12297 C C . GLY A 1 1557 ? 23.765 -6.700 45.776 1.00 76.25 1557 GLY A C 1
ATOM 12298 O O . GLY A 1 1557 ? 22.955 -7.169 44.978 1.00 76.25 1557 GLY A O 1
ATOM 12299 N N . GLN A 1 1558 ? 23.478 -5.645 46.538 1.00 87.12 1558 GLN A N 1
ATOM 12300 C CA . GLN A 1 1558 ? 22.221 -4.900 46.504 1.00 87.12 1558 GLN A CA 1
ATOM 12301 C C . GLN A 1 1558 ? 22.454 -3.467 46.031 1.00 87.12 1558 GLN A C 1
ATOM 12303 O O . GLN A 1 1558 ? 23.514 -2.890 46.253 1.00 87.12 1558 GLN A O 1
ATOM 12308 N N . GLN A 1 1559 ? 21.464 -2.874 45.374 1.00 92.81 1559 GLN A N 1
ATOM 12309 C CA . GLN A 1 1559 ? 21.487 -1.458 45.015 1.00 92.81 1559 GLN A CA 1
ATOM 12310 C C . GLN A 1 1559 ? 20.918 -0.613 46.155 1.00 92.81 1559 GLN A C 1
ATOM 12312 O O . GLN A 1 1559 ? 19.969 -1.009 46.826 1.00 92.81 1559 GLN A O 1
ATOM 12317 N N . GLN A 1 1560 ? 21.501 0.558 46.386 1.00 93.62 1560 GLN A N 1
ATOM 12318 C CA . GLN A 1 1560 ? 21.088 1.486 47.430 1.00 93.62 1560 GLN A CA 1
ATOM 12319 C C . GLN A 1 1560 ? 21.166 2.920 46.912 1.00 93.62 1560 GLN A C 1
ATOM 12321 O O . GLN A 1 1560 ? 22.197 3.342 46.395 1.00 93.62 1560 GLN A O 1
ATOM 12326 N N . VAL A 1 1561 ? 20.091 3.686 47.098 1.00 94.00 1561 VAL A N 1
ATOM 12327 C CA . VAL A 1 1561 ? 20.059 5.124 46.803 1.00 94.00 1561 VAL A CA 1
ATOM 12328 C C . VAL A 1 1561 ? 20.681 5.892 47.966 1.00 94.00 1561 VAL A C 1
ATOM 12330 O O . VAL A 1 1561 ? 20.245 5.750 49.108 1.00 94.00 1561 VAL A O 1
ATOM 12333 N N . LEU A 1 1562 ? 21.676 6.735 47.686 1.00 93.31 1562 LEU A N 1
ATOM 12334 C CA . LEU A 1 1562 ? 22.271 7.615 48.689 1.00 93.31 1562 LEU A CA 1
ATOM 12335 C C . LEU A 1 1562 ? 21.369 8.828 48.954 1.00 93.31 1562 LEU A C 1
ATOM 12337 O O . LEU A 1 1562 ? 20.996 9.569 48.041 1.00 93.31 1562 LEU A O 1
ATOM 12341 N N . GLU A 1 1563 ? 21.054 9.065 50.228 1.00 89.38 1563 GLU A N 1
ATOM 12342 C CA . GLU A 1 1563 ? 20.233 10.205 50.652 1.00 89.38 1563 GLU A CA 1
ATOM 12343 C C . GLU A 1 1563 ? 20.893 11.546 50.297 1.00 89.38 1563 GLU A C 1
ATOM 12345 O O . GLU A 1 1563 ? 20.234 12.440 49.765 1.00 89.38 1563 GLU A O 1
ATOM 12350 N N . GLN A 1 1564 ? 22.205 11.665 50.524 1.00 87.19 1564 GLN A N 1
ATOM 12351 C CA . GLN A 1 1564 ? 23.000 12.833 50.152 1.00 87.19 1564 GLN A CA 1
ATOM 12352 C C . GLN A 1 1564 ? 24.240 12.421 49.360 1.00 87.19 1564 GLN A C 1
ATOM 12354 O O . GLN A 1 1564 ? 24.941 11.476 49.722 1.00 87.19 1564 GLN A O 1
ATOM 12359 N N . THR A 1 1565 ? 24.534 13.177 48.307 1.00 91.81 1565 THR A N 1
ATOM 12360 C CA . THR A 1 1565 ? 25.749 13.052 47.497 1.00 91.81 1565 THR A CA 1
ATOM 12361 C C . THR A 1 1565 ? 26.476 14.396 47.471 1.00 91.81 1565 THR A C 1
ATOM 12363 O O . THR A 1 1565 ? 25.823 15.444 47.514 1.00 91.81 1565 THR A O 1
ATOM 12366 N N . PRO A 1 1566 ? 27.817 14.415 47.414 1.00 89.19 1566 PRO A N 1
ATOM 12367 C CA . PRO A 1 1566 ? 28.542 15.665 47.237 1.00 89.19 1566 PRO A CA 1
ATOM 12368 C C . PRO A 1 1566 ? 28.163 16.321 45.893 1.00 89.19 1566 PRO A C 1
ATOM 12370 O O . PRO A 1 1566 ? 27.839 15.606 44.942 1.00 89.19 1566 PRO A O 1
ATOM 12373 N N . PRO A 1 1567 ? 28.207 17.663 45.787 1.00 89.94 1567 PRO A N 1
ATOM 12374 C CA . PRO A 1 1567 ? 27.979 18.345 44.517 1.00 89.94 1567 PRO A CA 1
ATOM 12375 C C . PRO A 1 1567 ? 28.979 17.863 43.460 1.00 89.94 1567 PRO A C 1
ATOM 12377 O O . PRO A 1 1567 ? 30.186 17.845 43.713 1.00 89.94 1567 PRO A O 1
ATOM 12380 N N . TRP A 1 1568 ? 28.490 17.487 42.280 1.00 94.31 1568 TRP A N 1
ATOM 12381 C CA . TRP A 1 1568 ? 29.347 17.122 41.158 1.00 94.31 1568 TRP A CA 1
ATOM 12382 C C . TRP A 1 1568 ? 29.915 18.384 40.512 1.00 94.31 1568 TRP A C 1
ATOM 12384 O O . TRP A 1 1568 ? 29.163 19.228 40.022 1.00 94.31 1568 TRP A O 1
ATOM 12394 N N . VAL A 1 1569 ? 31.240 18.499 40.517 1.00 93.94 1569 VAL A N 1
ATOM 12395 C CA . VAL A 1 1569 ? 31.988 19.547 39.812 1.00 93.94 1569 VAL A CA 1
ATOM 12396 C C . VAL A 1 1569 ? 32.547 18.911 38.548 1.00 93.94 1569 VAL A C 1
ATOM 12398 O O . VAL A 1 1569 ? 33.276 17.925 38.649 1.00 93.94 1569 VAL A O 1
ATOM 12401 N N . ILE A 1 1570 ? 32.188 19.434 37.374 1.00 96.19 1570 ILE A N 1
ATOM 12402 C CA . ILE A 1 1570 ? 32.486 18.800 36.085 1.00 96.19 1570 ILE A CA 1
ATOM 12403 C C . ILE A 1 1570 ? 33.985 18.958 35.777 1.00 96.19 1570 ILE A C 1
ATOM 12405 O O . ILE A 1 1570 ? 34.463 20.081 35.571 1.00 96.19 1570 ILE A O 1
ATOM 12409 N N . PRO A 1 1571 ? 34.758 17.857 35.702 1.00 93.94 1571 PRO A N 1
ATOM 12410 C CA . PRO A 1 1571 ? 36.169 17.923 35.343 1.00 93.94 1571 PRO A CA 1
ATOM 12411 C C . PRO A 1 1571 ? 36.357 18.540 33.953 1.00 93.94 1571 PRO A C 1
ATOM 12413 O O . PRO A 1 1571 ? 35.725 18.119 32.982 1.00 93.94 1571 PRO A O 1
ATOM 12416 N N . THR A 1 1572 ? 37.239 19.537 33.864 1.00 93.75 1572 THR A N 1
ATOM 12417 C CA . THR A 1 1572 ? 37.514 20.284 32.630 1.00 93.75 1572 THR A CA 1
ATOM 12418 C C . THR A 1 1572 ? 38.936 20.028 32.144 1.00 93.75 1572 THR A C 1
ATOM 12420 O O . THR A 1 1572 ? 39.888 20.121 32.920 1.00 93.75 1572 THR A O 1
ATOM 12423 N N . HIS A 1 1573 ? 39.085 19.750 30.850 1.00 92.94 1573 HIS A N 1
ATOM 12424 C CA . HIS A 1 1573 ? 40.365 19.513 30.187 1.00 92.94 1573 HIS A CA 1
ATOM 12425 C C . HIS A 1 1573 ? 40.680 20.640 29.202 1.00 92.94 1573 HIS A C 1
ATOM 12427 O O . HIS A 1 1573 ? 39.900 20.905 28.287 1.00 92.94 1573 HIS A O 1
ATOM 12433 N N . THR A 1 1574 ? 41.845 21.271 29.350 1.00 89.12 1574 THR A N 1
ATOM 12434 C CA . THR A 1 1574 ? 42.419 22.140 28.313 1.00 89.12 1574 THR A CA 1
ATOM 12435 C C . THR A 1 1574 ? 43.314 21.284 27.428 1.00 89.12 1574 THR A C 1
ATOM 12437 O O . THR A 1 1574 ? 44.316 20.751 27.903 1.00 89.12 1574 THR A O 1
ATOM 12440 N N . LEU A 1 1575 ? 42.928 21.115 26.167 1.00 89.44 1575 LEU A N 1
ATOM 12441 C CA . LEU A 1 1575 ? 43.570 20.219 25.212 1.00 89.44 1575 LEU A CA 1
ATOM 12442 C C . LEU A 1 1575 ? 44.104 21.049 24.040 1.00 89.44 1575 LEU A C 1
ATOM 12444 O O . LEU A 1 1575 ? 43.420 21.924 23.519 1.00 89.44 1575 LEU A O 1
ATOM 12448 N N . HIS A 1 1576 ? 45.331 20.786 23.612 1.00 84.62 1576 HIS A N 1
ATOM 12449 C CA . HIS A 1 1576 ? 46.002 21.565 22.567 1.00 84.62 1576 HIS A CA 1
ATOM 12450 C C . HIS A 1 1576 ? 45.924 20.899 21.197 1.00 84.62 1576 HIS A C 1
ATOM 12452 O O . HIS A 1 1576 ? 46.104 21.554 20.172 1.00 84.62 1576 HIS A O 1
ATOM 12458 N N . THR A 1 1577 ? 45.675 19.588 21.163 1.00 85.12 1577 THR A N 1
ATOM 12459 C CA . THR A 1 1577 ? 45.593 18.826 19.915 1.00 85.12 1577 THR A CA 1
ATOM 12460 C C . THR A 1 1577 ? 44.366 17.911 19.891 1.00 85.12 1577 THR A C 1
ATOM 12462 O O . THR A 1 1577 ? 43.967 17.377 20.930 1.00 85.12 1577 THR A O 1
ATOM 12465 N N . PRO A 1 1578 ? 43.785 17.643 18.708 1.00 83.12 1578 PRO A N 1
ATOM 12466 C CA . PRO A 1 1578 ? 42.729 16.638 18.560 1.00 83.12 1578 PRO A CA 1
ATOM 12467 C C . PRO A 1 1578 ? 43.139 15.241 19.065 1.00 83.12 1578 PRO A C 1
ATOM 12469 O O . PRO A 1 1578 ? 42.306 14.471 19.533 1.00 83.12 1578 PRO A O 1
ATOM 12472 N N . GLU A 1 1579 ? 44.432 14.911 19.018 1.00 86.50 1579 GLU A N 1
ATOM 12473 C CA . GLU A 1 1579 ? 44.988 13.636 19.492 1.00 86.50 1579 GLU A CA 1
ATOM 12474 C C . GLU A 1 1579 ? 44.923 13.483 21.017 1.00 86.50 1579 GLU A C 1
ATOM 12476 O O . GLU A 1 1579 ? 44.780 12.369 21.527 1.00 86.50 1579 GLU A O 1
ATOM 12481 N N . GLU A 1 1580 ? 45.015 14.588 21.759 1.00 87.88 1580 GLU A N 1
ATOM 12482 C CA . GLU A 1 1580 ? 44.796 14.590 23.206 1.00 87.88 1580 GLU A CA 1
ATOM 12483 C C . GLU A 1 1580 ? 43.318 14.360 23.534 1.00 87.88 1580 GLU A C 1
ATOM 12485 O O . GLU A 1 1580 ? 43.015 13.536 24.397 1.00 87.88 1580 GLU A O 1
ATOM 12490 N N . ALA A 1 1581 ? 42.402 14.991 22.789 1.00 87.75 1581 ALA A N 1
ATOM 12491 C CA . ALA A 1 1581 ? 40.963 14.749 22.922 1.00 87.75 1581 ALA A CA 1
ATOM 12492 C C . ALA A 1 1581 ? 40.603 13.282 22.651 1.00 87.75 1581 ALA A C 1
ATOM 12494 O O . ALA A 1 1581 ? 39.873 12.672 23.430 1.00 87.75 1581 ALA A O 1
ATOM 12495 N N . LEU A 1 1582 ? 41.196 12.672 21.619 1.00 89.19 1582 LEU A N 1
ATOM 12496 C CA . LEU A 1 1582 ? 41.021 11.247 21.330 1.00 89.19 1582 LEU A CA 1
ATOM 12497 C C . LEU A 1 1582 ? 41.548 10.342 22.454 1.00 89.19 1582 LEU A C 1
ATOM 12499 O O . LEU A 1 1582 ? 40.917 9.331 22.745 1.00 89.19 1582 LEU A O 1
ATOM 12503 N N . ARG A 1 1583 ? 42.659 10.690 23.123 1.00 89.75 1583 ARG A N 1
ATOM 12504 C CA . ARG A 1 1583 ? 43.163 9.926 24.284 1.00 89.75 1583 ARG A CA 1
ATOM 12505 C C . ARG A 1 1583 ? 42.240 10.019 25.495 1.00 89.75 1583 ARG A C 1
ATOM 12507 O O . ARG A 1 1583 ? 42.059 9.017 26.185 1.00 89.75 1583 ARG A O 1
ATOM 12514 N N . VAL A 1 1584 ? 41.671 11.196 25.761 1.00 90.62 1584 VAL A N 1
ATOM 12515 C CA . VAL A 1 1584 ? 40.676 11.370 26.832 1.00 90.62 1584 VAL A CA 1
ATOM 12516 C C . VAL A 1 1584 ? 39.426 10.560 26.503 1.00 90.62 1584 VAL A C 1
ATOM 12518 O O . VAL A 1 1584 ? 39.008 9.744 27.322 1.00 90.62 1584 VAL A O 1
ATOM 12521 N N . ARG A 1 1585 ? 38.906 10.685 25.276 1.00 91.69 1585 ARG A N 1
ATOM 12522 C CA . ARG A 1 1585 ? 37.782 9.886 24.776 1.00 91.69 1585 ARG A CA 1
ATOM 12523 C C . ARG A 1 1585 ? 38.035 8.389 24.938 1.00 91.69 1585 ARG A C 1
ATOM 12525 O O . ARG A 1 1585 ? 37.203 7.705 25.508 1.00 91.69 1585 ARG A O 1
ATOM 12532 N N . GLU A 1 1586 ? 39.190 7.888 24.502 1.00 90.06 1586 GLU A N 1
ATOM 12533 C CA . GLU A 1 1586 ? 39.557 6.466 24.595 1.00 90.06 1586 GLU A CA 1
ATOM 12534 C C . GLU A 1 1586 ? 39.610 5.964 26.046 1.00 90.06 1586 GLU A C 1
ATOM 12536 O O . GLU A 1 1586 ? 39.255 4.823 26.339 1.00 90.06 1586 GLU A O 1
ATOM 12541 N N . LYS A 1 1587 ? 40.042 6.814 26.982 1.00 89.69 1587 LYS A N 1
ATOM 12542 C CA . LYS A 1 1587 ? 40.041 6.478 28.407 1.00 89.69 1587 LYS A CA 1
ATOM 12543 C C . LYS A 1 1587 ? 38.614 6.414 28.959 1.00 89.69 1587 LYS A C 1
ATOM 12545 O O . LYS A 1 1587 ? 38.274 5.432 29.610 1.00 89.69 1587 LYS A O 1
ATOM 12550 N N . LEU A 1 1588 ? 37.803 7.443 28.709 1.00 92.06 1588 LEU A N 1
ATOM 12551 C CA . LEU A 1 1588 ? 36.449 7.566 29.265 1.00 92.06 1588 LEU A CA 1
ATOM 12552 C C . LEU A 1 1588 ? 35.464 6.582 28.624 1.00 92.06 1588 LEU A C 1
ATOM 12554 O O . LEU A 1 1588 ? 34.639 5.993 29.314 1.00 92.06 1588 LEU A O 1
ATOM 12558 N N . ALA A 1 1589 ? 35.585 6.343 27.319 1.00 90.25 1589 ALA A N 1
ATOM 12559 C CA . ALA A 1 1589 ? 34.741 5.410 26.581 1.00 90.25 1589 ALA A CA 1
ATOM 12560 C C . ALA A 1 1589 ? 34.945 3.953 27.008 1.00 90.25 1589 ALA A C 1
ATOM 12562 O O . ALA A 1 1589 ? 34.072 3.134 26.752 1.00 90.25 1589 ALA A O 1
ATOM 12563 N N . HIS A 1 1590 ? 36.057 3.620 27.671 1.00 88.56 1590 HIS A N 1
ATOM 12564 C CA . HIS A 1 1590 ? 36.401 2.256 28.086 1.00 88.56 1590 HIS A CA 1
ATOM 12565 C C . HIS A 1 1590 ? 36.714 2.127 29.581 1.00 88.56 1590 HIS A C 1
ATOM 12567 O O . HIS A 1 1590 ? 37.361 1.168 30.003 1.00 88.56 1590 HIS A O 1
ATOM 12573 N N . GLN A 1 1591 ? 36.271 3.088 30.389 1.00 89.12 1591 GLN A N 1
ATOM 12574 C CA . GLN A 1 1591 ? 36.435 3.018 31.835 1.00 89.12 1591 GLN A CA 1
ATOM 12575 C C . GLN A 1 1591 ? 35.483 2.002 32.464 1.00 89.12 1591 GLN A C 1
ATOM 12577 O O . GLN A 1 1591 ? 34.385 1.783 31.974 1.00 89.12 1591 GLN A O 1
ATOM 12582 N N . VAL A 1 1592 ? 35.885 1.401 33.579 1.00 88.56 1592 VAL A N 1
ATOM 12583 C CA . VAL A 1 1592 ? 35.005 0.551 34.388 1.00 88.56 1592 VAL A CA 1
ATOM 12584 C C . VAL A 1 1592 ? 34.802 1.265 35.712 1.00 88.56 1592 VAL A C 1
ATOM 12586 O O . VAL A 1 1592 ? 35.718 1.323 36.534 1.00 88.56 1592 VAL A O 1
ATOM 12589 N N . LEU A 1 1593 ? 33.629 1.872 35.887 1.00 90.06 1593 LEU A N 1
ATOM 12590 C CA . LEU A 1 1593 ? 33.288 2.571 37.123 1.00 90.06 1593 LEU A CA 1
ATOM 12591 C C . LEU A 1 1593 ? 33.080 1.553 38.250 1.00 90.06 1593 LEU A C 1
ATOM 12593 O O . LEU A 1 1593 ? 32.490 0.489 38.037 1.00 90.06 1593 LEU A O 1
ATOM 12597 N N . ASN A 1 1594 ? 33.578 1.878 39.446 1.00 89.00 1594 ASN A N 1
ATOM 12598 C CA . ASN A 1 1594 ? 33.353 1.060 40.633 1.00 89.00 1594 ASN A CA 1
ATOM 12599 C C . ASN A 1 1594 ? 31.921 1.304 41.134 1.00 89.00 1594 ASN A C 1
ATOM 12601 O O . ASN A 1 1594 ? 31.655 2.396 41.631 1.00 89.00 1594 ASN A O 1
ATOM 12605 N N . PRO A 1 1595 ? 31.009 0.321 41.046 1.00 91.19 1595 PRO A N 1
ATOM 12606 C CA . PRO A 1 1595 ? 29.614 0.543 41.399 1.00 91.19 1595 PRO A CA 1
ATOM 12607 C C . PRO A 1 1595 ? 29.392 0.716 42.910 1.00 91.19 1595 PRO A C 1
ATOM 12609 O O . PRO A 1 1595 ? 28.348 1.225 43.303 1.00 91.19 1595 PRO A O 1
ATOM 12612 N N . GLU A 1 1596 ? 30.362 0.354 43.759 1.00 90.94 1596 GLU A N 1
ATOM 12613 C CA . GLU A 1 1596 ? 30.302 0.570 45.215 1.00 90.94 1596 GLU A CA 1
ATOM 12614 C C . GLU A 1 1596 ? 30.566 2.028 45.622 1.00 90.94 1596 GLU A C 1
ATOM 12616 O O . GLU A 1 1596 ? 30.326 2.408 46.771 1.00 90.94 1596 GLU A O 1
ATOM 12621 N N . VAL A 1 1597 ? 31.089 2.853 44.706 1.00 89.25 1597 VAL A N 1
ATOM 12622 C CA . VAL A 1 1597 ? 31.525 4.222 44.991 1.00 89.25 1597 VAL A CA 1
ATOM 12623 C C . VAL A 1 1597 ? 30.813 5.193 44.061 1.00 89.25 1597 VAL A C 1
ATOM 12625 O O . VAL A 1 1597 ? 30.941 5.121 42.845 1.00 89.25 1597 VAL A O 1
ATOM 12628 N N . TRP A 1 1598 ? 30.087 6.142 44.645 1.00 93.94 1598 TRP A N 1
ATOM 12629 C CA . TRP A 1 1598 ? 29.431 7.201 43.885 1.00 93.94 1598 TRP A CA 1
ATOM 12630 C C . TRP A 1 1598 ? 30.450 8.233 43.349 1.00 93.94 1598 TRP A C 1
ATOM 12632 O O . TRP A 1 1598 ? 31.370 8.599 44.091 1.00 93.94 1598 TRP A O 1
ATOM 12642 N N . PRO A 1 1599 ? 30.265 8.773 42.124 1.00 93.56 1599 PRO A N 1
ATOM 12643 C CA . PRO A 1 1599 ? 29.184 8.475 41.178 1.00 93.56 1599 PRO A CA 1
ATOM 12644 C C . PRO A 1 1599 ? 29.448 7.246 40.306 1.00 93.56 1599 PRO A C 1
ATOM 12646 O O . PRO A 1 1599 ? 30.575 6.971 39.906 1.00 93.56 1599 PRO A O 1
ATOM 12649 N N . VAL A 1 1600 ? 28.363 6.569 39.925 1.00 92.88 1600 VAL A N 1
ATOM 12650 C CA . VAL A 1 1600 ? 28.366 5.491 38.919 1.00 92.88 1600 VAL A CA 1
ATOM 12651 C C . VAL A 1 1600 ? 27.930 6.049 37.552 1.00 92.88 1600 VAL A C 1
ATOM 12653 O O . VAL A 1 1600 ? 27.120 5.486 36.825 1.00 92.88 1600 VAL A O 1
ATOM 12656 N N . PHE A 1 1601 ? 28.440 7.232 37.231 1.00 94.69 1601 PHE A N 1
ATOM 12657 C CA . PHE A 1 1601 ? 28.398 7.883 35.926 1.00 94.69 1601 PHE A CA 1
ATOM 12658 C C . PHE A 1 1601 ? 29.642 8.771 35.826 1.00 94.69 1601 PHE A C 1
ATOM 12660 O O . PHE A 1 1601 ? 30.315 9.024 36.827 1.00 94.69 1601 PHE A O 1
ATOM 12667 N N . ASP A 1 1602 ? 29.927 9.297 34.642 1.00 94.38 1602 ASP A N 1
ATOM 12668 C CA . ASP A 1 1602 ? 30.964 10.310 34.472 1.00 94.38 1602 ASP A CA 1
ATOM 12669 C C . ASP A 1 1602 ? 30.526 11.373 33.467 1.00 94.38 1602 ASP A C 1
ATOM 12671 O O . ASP A 1 1602 ? 29.894 11.067 32.457 1.00 94.38 1602 ASP A O 1
ATOM 12675 N N . LEU A 1 1603 ? 30.860 12.627 33.753 1.00 95.38 1603 LEU A N 1
ATOM 12676 C CA . LEU A 1 1603 ? 30.548 13.773 32.908 1.00 95.38 1603 LEU A CA 1
ATOM 12677 C C . LEU A 1 1603 ? 31.721 14.743 32.950 1.00 95.38 1603 LEU A C 1
ATOM 12679 O O . LEU A 1 1603 ? 31.977 15.343 33.995 1.00 95.38 1603 LEU A O 1
ATOM 12683 N N . GLN A 1 1604 ? 32.404 14.904 31.818 1.00 96.81 1604 GLN A N 1
ATOM 12684 C CA . GLN A 1 1604 ? 33.608 15.729 31.693 1.00 96.81 1604 GLN A CA 1
ATOM 12685 C C . GLN A 1 1604 ? 33.546 16.609 30.446 1.00 96.81 1604 GLN A C 1
ATOM 12687 O O . GLN A 1 1604 ? 32.887 16.272 29.462 1.00 96.81 1604 GLN A O 1
ATOM 12692 N N . VAL A 1 1605 ? 34.261 17.731 30.473 1.00 95.94 1605 VAL A N 1
ATOM 12693 C CA . VAL A 1 1605 ? 34.293 18.718 29.385 1.00 95.94 1605 VAL A CA 1
ATOM 12694 C C . VAL A 1 1605 ? 35.719 18.920 28.891 1.00 95.94 1605 VAL A C 1
ATOM 12696 O O . VAL A 1 1605 ? 36.655 18.961 29.686 1.00 95.94 1605 VAL A O 1
ATOM 12699 N N . GLY A 1 1606 ? 35.895 19.083 27.583 1.00 93.38 1606 GLY A N 1
ATOM 12700 C CA . GLY A 1 1606 ? 37.174 19.418 26.967 1.00 93.38 1606 GLY A CA 1
ATOM 12701 C C . GLY A 1 1606 ? 37.080 20.602 26.016 1.00 93.38 1606 GLY A C 1
ATOM 12702 O O . GLY A 1 1606 ? 36.132 20.713 25.238 1.00 93.38 1606 GLY A O 1
ATOM 12703 N N . TYR A 1 1607 ? 38.103 21.451 26.044 1.00 92.25 1607 TYR A N 1
ATOM 12704 C CA . TYR A 1 1607 ? 38.283 22.552 25.101 1.00 92.25 1607 TYR A CA 1
ATOM 12705 C C . TYR A 1 1607 ? 39.520 22.284 24.252 1.00 92.25 1607 TYR A C 1
ATOM 12707 O O . TYR A 1 1607 ? 40.599 22.069 24.803 1.00 92.25 1607 TYR A O 1
ATOM 12715 N N . VAL A 1 1608 ? 39.352 22.290 22.927 1.00 85.88 1608 VAL A N 1
ATOM 12716 C CA . VAL A 1 1608 ? 40.448 22.210 21.952 1.00 85.88 1608 VAL A CA 1
ATOM 12717 C C . VAL A 1 1608 ? 40.544 23.557 21.245 1.00 85.88 1608 VAL A C 1
ATOM 12719 O O . VAL A 1 1608 ? 39.530 24.050 20.753 1.00 85.88 1608 VAL A O 1
ATOM 12722 N N . ASP A 1 1609 ? 41.735 24.158 21.201 1.00 77.19 1609 ASP A N 1
ATOM 12723 C CA . ASP A 1 1609 ? 41.941 25.486 20.606 1.00 77.19 1609 ASP A CA 1
ATOM 12724 C C . ASP A 1 1609 ? 41.334 25.581 19.189 1.00 77.19 1609 ASP A C 1
ATOM 12726 O O . ASP A 1 1609 ? 41.678 24.820 18.283 1.00 77.19 1609 ASP A O 1
ATOM 12730 N N . GLY A 1 1610 ? 40.409 26.531 18.998 1.00 81.88 1610 GLY A N 1
ATOM 12731 C CA . GLY A 1 1610 ? 39.722 26.778 17.724 1.00 81.88 1610 GLY A CA 1
ATOM 12732 C C . GLY A 1 1610 ? 38.551 25.839 17.394 1.00 81.88 1610 GLY A C 1
ATOM 12733 O O . GLY A 1 1610 ? 37.954 25.993 16.329 1.00 81.88 1610 GLY A O 1
ATOM 12734 N N . MET A 1 1611 ? 38.198 24.895 18.271 1.00 86.31 1611 MET A N 1
ATOM 12735 C CA . MET A 1 1611 ? 37.047 24.002 18.100 1.00 86.31 1611 MET A CA 1
ATOM 12736 C C . MET A 1 1611 ? 35.962 24.257 19.161 1.00 86.31 1611 MET A C 1
ATOM 12738 O O . MET A 1 1611 ? 36.271 24.729 20.256 1.00 86.31 1611 MET A O 1
ATOM 12742 N N . PRO A 1 1612 ? 34.692 23.915 18.870 1.00 89.12 1612 PRO A N 1
ATOM 12743 C CA . PRO A 1 1612 ? 33.631 23.877 19.875 1.00 89.12 1612 PRO A CA 1
ATOM 12744 C C . PRO A 1 1612 ? 33.981 22.989 21.077 1.00 89.12 1612 PRO A C 1
ATOM 12746 O O . PRO A 1 1612 ? 34.757 22.034 20.952 1.00 89.12 1612 PRO A O 1
ATOM 12749 N N . ALA A 1 1613 ? 33.356 23.257 22.225 1.00 91.31 1613 ALA A N 1
ATOM 12750 C CA . ALA A 1 1613 ? 33.541 22.441 23.419 1.00 91.31 1613 ALA A CA 1
ATOM 12751 C C . ALA A 1 1613 ? 33.042 21.005 23.189 1.00 91.31 1613 ALA A C 1
ATOM 12753 O O . ALA A 1 1613 ? 32.015 20.775 22.540 1.00 91.31 1613 ALA A O 1
ATOM 12754 N N . ARG A 1 1614 ? 33.768 20.037 23.752 1.00 92.88 1614 ARG A N 1
ATOM 12755 C CA . ARG A 1 1614 ? 33.392 18.620 23.773 1.00 92.88 1614 ARG A CA 1
ATOM 12756 C C . ARG A 1 1614 ? 32.842 18.267 25.146 1.00 92.88 1614 ARG A C 1
ATOM 12758 O O . ARG A 1 1614 ? 33.483 18.555 26.155 1.00 92.88 1614 ARG A O 1
ATOM 12765 N N . LEU A 1 1615 ? 31.676 17.634 25.180 1.00 94.38 1615 LEU A N 1
ATOM 12766 C CA . LEU A 1 1615 ? 31.086 17.070 26.390 1.00 94.38 1615 LEU A CA 1
ATOM 12767 C C . LEU A 1 1615 ? 31.114 15.547 26.281 1.00 94.38 1615 LEU A C 1
ATOM 12769 O O . LEU A 1 1615 ? 30.497 14.985 25.378 1.00 94.38 1615 LEU A O 1
ATOM 12773 N N . TRP A 1 1616 ? 31.808 14.886 27.201 1.00 95.75 1616 TRP A N 1
ATOM 12774 C CA . TRP A 1 1616 ? 31.862 13.430 27.289 1.00 95.75 1616 TRP A CA 1
ATOM 12775 C C . TRP A 1 1616 ? 30.998 12.958 28.449 1.00 95.75 1616 TRP A C 1
ATOM 12777 O O . TRP A 1 1616 ? 31.261 13.307 29.600 1.00 95.75 1616 TRP A O 1
ATOM 12787 N N . LEU A 1 1617 ? 29.980 12.161 28.136 1.00 95.19 1617 LEU A N 1
ATOM 12788 C CA . LEU A 1 1617 ? 29.052 11.594 29.103 1.00 95.19 1617 LEU A CA 1
ATOM 12789 C C . LEU A 1 1617 ? 29.141 10.066 29.054 1.00 95.19 1617 LEU A C 1
ATOM 12791 O O . LEU A 1 1617 ? 28.961 9.460 28.000 1.00 95.19 1617 LEU A O 1
ATOM 12795 N N . CYS A 1 1618 ? 29.410 9.457 30.204 1.00 94.62 1618 CYS A N 1
ATOM 12796 C CA . CYS A 1 1618 ? 29.429 8.016 30.413 1.00 94.62 1618 CYS A CA 1
ATOM 12797 C C . CYS A 1 1618 ? 28.322 7.656 31.408 1.00 94.62 1618 CYS A C 1
ATOM 12799 O O . CYS A 1 1618 ? 28.378 8.053 32.574 1.00 94.62 1618 CYS A O 1
ATOM 12801 N N . LEU A 1 1619 ? 27.306 6.938 30.939 1.00 94.31 1619 LEU A N 1
ATOM 12802 C CA . LEU A 1 1619 ? 26.177 6.475 31.741 1.00 94.31 1619 LEU A CA 1
ATOM 12803 C C . LEU A 1 1619 ? 26.258 4.967 31.902 1.00 94.31 1619 LEU A C 1
ATOM 12805 O O . LEU A 1 1619 ? 26.397 4.235 30.925 1.00 94.31 1619 LEU A O 1
ATOM 12809 N N . ASP A 1 1620 ? 26.162 4.507 33.138 1.00 92.31 1620 ASP A N 1
ATOM 12810 C CA . ASP A 1 1620 ? 26.301 3.099 33.454 1.00 92.31 1620 ASP A CA 1
ATOM 12811 C C . ASP A 1 1620 ? 24.944 2.375 33.359 1.00 92.31 1620 ASP A C 1
ATOM 12813 O O . ASP A 1 1620 ? 23.997 2.706 34.080 1.00 92.31 1620 ASP A O 1
ATOM 12817 N N . ASN A 1 1621 ? 24.854 1.370 32.479 1.00 90.19 1621 ASN A N 1
ATOM 12818 C CA . ASN A 1 1621 ? 23.641 0.576 32.266 1.00 90.19 1621 ASN A CA 1
ATOM 12819 C C . ASN A 1 1621 ? 23.254 -0.234 33.508 1.00 90.19 1621 ASN A C 1
ATOM 12821 O O . ASN A 1 1621 ? 22.121 -0.689 33.612 1.00 90.19 1621 ASN A O 1
ATOM 12825 N N . LEU A 1 1622 ? 24.170 -0.400 34.471 1.00 90.50 1622 LEU A N 1
ATOM 12826 C CA . LEU A 1 1622 ? 23.849 -0.976 35.773 1.00 90.50 1622 LEU A CA 1
ATOM 12827 C C . LEU A 1 1622 ? 22.736 -0.205 36.482 1.00 90.50 1622 LEU A C 1
ATOM 12829 O O . LEU A 1 1622 ? 22.028 -0.802 37.280 1.00 90.50 1622 LEU A O 1
ATOM 12833 N N . LEU A 1 1623 ? 22.587 1.098 36.231 1.00 91.31 1623 LEU A N 1
ATOM 12834 C CA . LEU A 1 1623 ? 21.599 1.935 36.916 1.00 91.31 1623 LEU A CA 1
ATOM 12835 C C . LEU A 1 1623 ? 20.525 2.500 35.984 1.00 91.31 1623 LEU A C 1
ATOM 12837 O O . LEU A 1 1623 ? 19.484 2.937 36.474 1.00 91.31 1623 LEU A O 1
ATOM 12841 N N . LEU A 1 1624 ? 20.775 2.534 34.673 1.00 92.19 1624 LEU A N 1
ATOM 12842 C CA . LEU A 1 1624 ? 19.940 3.224 33.693 1.00 92.19 1624 LEU A CA 1
ATOM 12843 C C . LEU A 1 1624 ? 19.755 2.365 32.439 1.00 92.19 1624 LEU A C 1
ATOM 12845 O O . LEU A 1 1624 ? 20.728 2.026 31.776 1.00 92.19 1624 LEU A O 1
ATOM 12849 N N . ASP A 1 1625 ? 18.514 2.085 32.053 1.00 90.31 1625 ASP A N 1
ATOM 12850 C CA . ASP A 1 1625 ? 18.222 1.511 30.739 1.00 90.31 1625 ASP A CA 1
ATOM 12851 C C . ASP A 1 1625 ? 18.304 2.566 29.620 1.00 90.31 1625 ASP A C 1
ATOM 12853 O O . ASP A 1 1625 ? 18.362 3.776 29.864 1.00 90.31 1625 ASP A O 1
ATOM 12857 N N . GLY A 1 1626 ? 18.262 2.121 28.361 1.00 83.94 1626 GLY A N 1
ATOM 12858 C CA . GLY A 1 1626 ? 18.344 3.017 27.204 1.00 83.94 1626 GLY A CA 1
ATOM 12859 C C . GLY A 1 1626 ? 17.260 4.100 27.201 1.00 83.94 1626 GLY A C 1
ATOM 12860 O O . GLY A 1 1626 ? 17.564 5.256 26.906 1.00 83.94 1626 GLY A O 1
ATOM 12861 N N . LEU A 1 1627 ? 16.025 3.770 27.600 1.00 82.94 1627 LEU A N 1
ATOM 12862 C CA . LEU A 1 1627 ? 14.930 4.740 27.699 1.00 82.94 1627 LEU A CA 1
ATOM 12863 C C . LEU A 1 1627 ? 15.163 5.781 28.809 1.00 82.94 1627 LEU A C 1
ATOM 12865 O O . LEU A 1 1627 ? 14.943 6.972 28.587 1.00 82.94 1627 LEU A O 1
ATOM 12869 N N . SER A 1 1628 ? 15.687 5.374 29.971 1.00 90.00 1628 SER A N 1
ATOM 12870 C CA . SER A 1 1628 ? 16.110 6.294 31.038 1.00 90.00 1628 SER A CA 1
ATOM 12871 C C . SER A 1 1628 ? 17.158 7.278 30.540 1.00 90.00 1628 SER A C 1
ATOM 12873 O O . SER A 1 1628 ? 17.093 8.465 30.852 1.00 90.00 1628 SER A O 1
ATOM 12875 N N . MET A 1 1629 ? 18.111 6.817 29.731 1.00 89.25 1629 MET A N 1
ATOM 12876 C CA . MET A 1 1629 ? 19.124 7.700 29.156 1.00 89.25 1629 MET A CA 1
ATOM 12877 C C . MET A 1 1629 ? 18.509 8.741 28.214 1.00 89.25 1629 MET A C 1
ATOM 12879 O O . MET A 1 1629 ? 18.950 9.891 28.221 1.00 89.25 1629 MET A O 1
ATOM 12883 N N . GLN A 1 1630 ? 17.468 8.385 27.450 1.00 85.00 1630 GLN A N 1
ATOM 12884 C CA . GLN A 1 1630 ? 16.752 9.353 26.609 1.00 85.00 1630 GLN A CA 1
ATOM 12885 C C . GLN A 1 1630 ? 16.058 10.424 27.453 1.00 85.00 1630 GLN A C 1
ATOM 12887 O O . GLN A 1 1630 ? 16.224 11.614 27.185 1.00 85.00 1630 GLN A O 1
ATOM 12892 N N . ILE A 1 1631 ? 15.335 10.001 28.496 1.00 87.19 1631 ILE A N 1
ATOM 12893 C CA . ILE A 1 1631 ? 14.648 10.899 29.435 1.00 87.19 1631 ILE A CA 1
ATOM 12894 C C . ILE A 1 1631 ? 15.663 11.848 30.081 1.00 87.19 1631 ILE A C 1
ATOM 12896 O O . ILE A 1 1631 ? 15.463 13.061 30.087 1.00 87.19 1631 ILE A O 1
ATOM 12900 N N . LEU A 1 1632 ? 16.791 11.316 30.559 1.00 91.19 1632 LEU A N 1
ATOM 12901 C CA . LEU A 1 1632 ? 17.851 12.100 31.187 1.00 91.19 1632 LEU A CA 1
ATOM 12902 C C . LEU A 1 1632 ? 18.442 13.150 30.238 1.00 91.19 1632 LEU A C 1
ATOM 12904 O O . LEU A 1 1632 ? 18.619 14.300 30.636 1.00 91.19 1632 LEU A O 1
ATOM 12908 N N . LEU A 1 1633 ? 18.743 12.778 28.990 1.00 89.25 1633 LEU A N 1
ATOM 12909 C CA . LEU A 1 1633 ? 19.295 13.703 27.995 1.00 89.25 1633 LEU A CA 1
ATOM 12910 C C . LEU A 1 1633 ? 18.288 14.792 27.601 1.00 89.25 1633 LEU A C 1
ATOM 12912 O O . LEU A 1 1633 ? 18.672 15.957 27.477 1.00 89.25 1633 LEU A O 1
ATOM 12916 N N . ALA A 1 1634 ? 17.009 14.439 27.458 1.00 86.69 1634 ALA A N 1
ATOM 12917 C CA . ALA A 1 1634 ? 15.943 15.395 27.175 1.00 86.69 1634 ALA A CA 1
ATOM 12918 C C . ALA A 1 1634 ? 15.751 16.389 28.333 1.00 86.69 1634 ALA A C 1
ATOM 12920 O O . ALA A 1 1634 ? 15.669 17.599 28.107 1.00 86.69 1634 ALA A O 1
ATOM 12921 N N . GLU A 1 1635 ? 15.739 15.907 29.580 1.00 90.06 1635 GLU A N 1
ATOM 12922 C CA . GLU A 1 1635 ? 15.646 16.768 30.762 1.00 90.06 1635 GLU A CA 1
ATOM 12923 C C . GLU A 1 1635 ? 16.911 17.622 30.970 1.00 90.06 1635 GLU A C 1
ATOM 12925 O O . GLU A 1 1635 ? 16.797 18.777 31.383 1.00 90.06 1635 GLU A O 1
ATOM 12930 N N . LEU A 1 1636 ? 18.106 17.113 30.640 1.00 90.56 1636 LEU A N 1
ATOM 12931 C CA . LEU A 1 1636 ? 19.357 17.885 30.649 1.00 90.56 1636 LEU A CA 1
ATOM 12932 C C . LEU A 1 1636 ? 19.307 19.044 29.665 1.00 90.56 1636 LEU A C 1
ATOM 12934 O O . LEU A 1 1636 ? 19.616 20.177 30.033 1.00 90.56 1636 LEU A O 1
ATOM 12938 N N . GLU A 1 1637 ? 18.888 18.787 28.432 1.00 87.81 1637 GLU A N 1
ATOM 12939 C CA . GLU A 1 1637 ? 18.756 19.837 27.432 1.00 87.81 1637 GLU A CA 1
ATOM 12940 C C . GLU A 1 1637 ? 17.671 20.850 27.810 1.00 87.81 1637 GLU A C 1
ATOM 12942 O O . GLU A 1 1637 ? 17.892 22.061 27.706 1.00 87.81 1637 GLU A O 1
ATOM 12947 N N . HIS A 1 1638 ? 16.523 20.374 28.298 1.00 86.69 1638 HIS A N 1
ATOM 12948 C CA . HIS A 1 1638 ? 15.446 21.234 28.773 1.00 86.69 1638 HIS A CA 1
ATOM 12949 C C . HIS A 1 1638 ? 15.916 22.119 29.933 1.00 86.69 1638 HIS A C 1
ATOM 12951 O O . HIS A 1 1638 ? 15.765 23.336 29.876 1.00 86.69 1638 HIS A O 1
ATOM 12957 N N . GLY A 1 1639 ? 16.563 21.539 30.945 1.00 88.19 1639 GLY A N 1
ATOM 12958 C CA . GLY A 1 1639 ? 17.110 22.277 32.079 1.00 88.19 1639 GLY A CA 1
ATOM 12959 C C . GLY A 1 1639 ? 18.227 23.242 31.680 1.00 88.19 1639 GLY A C 1
ATOM 12960 O O . GLY A 1 1639 ? 18.324 24.329 32.243 1.00 88.19 1639 GLY A O 1
ATOM 12961 N N . TYR A 1 1640 ? 19.046 22.903 30.683 1.00 89.06 1640 TYR A N 1
ATOM 12962 C CA . TYR A 1 1640 ? 20.094 23.790 30.177 1.00 89.06 1640 TYR A CA 1
ATOM 12963 C C . TYR A 1 1640 ? 19.532 24.988 29.403 1.00 89.06 1640 TYR A C 1
ATOM 12965 O O . TYR A 1 1640 ? 20.010 26.117 29.561 1.00 89.06 1640 TYR A O 1
ATOM 12973 N N . ARG A 1 1641 ? 18.497 24.761 28.584 1.00 86.19 1641 ARG A N 1
ATOM 12974 C CA . ARG A 1 1641 ? 17.776 25.825 27.868 1.00 86.19 1641 ARG A CA 1
ATOM 12975 C C . ARG A 1 1641 ? 16.949 26.688 28.821 1.00 86.19 1641 ARG A C 1
ATOM 12977 O O . ARG A 1 1641 ? 16.921 27.906 28.661 1.00 86.19 1641 ARG A O 1
ATOM 12984 N N . TYR A 1 1642 ? 16.337 26.075 29.832 1.00 88.31 1642 TYR A N 1
ATOM 12985 C CA . TYR A 1 1642 ? 15.416 26.713 30.771 1.00 88.31 1642 TYR A CA 1
ATOM 12986 C C . TYR A 1 1642 ? 15.842 26.492 32.235 1.00 88.31 1642 TYR A C 1
ATOM 12988 O O . TYR A 1 1642 ? 15.089 25.924 33.025 1.00 88.31 1642 TYR A O 1
ATOM 12996 N N . PRO A 1 1643 ? 17.011 27.004 32.670 1.00 81.94 1643 PRO A N 1
ATOM 12997 C CA . PRO A 1 1643 ? 17.568 26.739 34.001 1.00 81.94 1643 PRO A CA 1
ATOM 12998 C C . PRO A 1 1643 ? 16.773 27.369 35.153 1.00 81.94 1643 PRO A C 1
ATOM 13000 O O . PRO A 1 1643 ? 17.174 27.247 36.303 1.00 81.94 1643 PRO A O 1
ATOM 13003 N N . GLN A 1 1644 ? 15.665 28.059 34.895 1.00 81.25 1644 GLN A N 1
ATOM 13004 C CA . GLN A 1 1644 ? 14.748 28.539 35.936 1.00 81.25 1644 GLN A CA 1
ATOM 13005 C C . GLN A 1 1644 ? 13.531 27.613 36.109 1.00 81.25 1644 GLN A C 1
ATOM 13007 O O . GLN A 1 1644 ? 12.873 27.659 37.145 1.00 81.25 1644 GLN A O 1
ATOM 13012 N N . GLN A 1 1645 ? 13.231 26.763 35.119 1.00 80.56 1645 GLN A N 1
ATOM 13013 C CA . GLN A 1 1645 ? 12.102 25.836 35.156 1.00 80.56 1645 GLN A CA 1
ATOM 13014 C C . GLN A 1 1645 ? 12.526 24.554 35.877 1.00 80.56 1645 GLN A C 1
ATOM 13016 O O . GLN A 1 1645 ? 13.239 23.710 35.338 1.00 80.56 1645 GLN A O 1
ATOM 13021 N N . LEU A 1 1646 ? 12.122 24.433 37.141 1.00 71.31 1646 LEU A N 1
ATOM 13022 C CA . LEU A 1 1646 ? 12.321 23.219 37.927 1.00 71.31 1646 LEU A CA 1
ATOM 13023 C C . LEU A 1 1646 ? 11.218 22.215 37.587 1.00 71.31 1646 LEU A C 1
ATOM 13025 O O . LEU A 1 1646 ? 10.035 22.507 37.754 1.00 71.31 1646 LEU A O 1
ATOM 13029 N N . LEU A 1 1647 ? 11.613 21.026 37.136 1.00 80.62 1647 LEU A N 1
ATOM 13030 C CA . LEU A 1 1647 ? 10.684 19.917 36.938 1.00 80.62 1647 LEU A CA 1
ATOM 13031 C C . LEU A 1 1647 ? 10.133 19.432 38.297 1.00 80.62 1647 LEU A C 1
ATOM 13033 O O . LEU A 1 1647 ? 10.885 19.383 39.277 1.00 80.62 1647 LEU A O 1
ATOM 13037 N N . PRO A 1 1648 ? 8.840 19.060 38.380 1.00 80.12 1648 PRO A N 1
ATOM 13038 C CA . PRO A 1 1648 ? 8.184 18.690 39.636 1.00 80.12 1648 PRO A CA 1
ATOM 13039 C C . PRO A 1 1648 ? 8.754 17.385 40.208 1.00 80.12 1648 PRO A C 1
ATOM 13041 O O . PRO A 1 1648 ? 8.945 16.448 39.439 1.00 80.12 1648 PRO A O 1
ATOM 13044 N N . PRO A 1 1649 ? 9.003 17.269 41.524 1.00 79.56 1649 PRO A N 1
ATOM 13045 C CA . PRO A 1 1649 ? 9.640 16.092 42.121 1.00 79.56 1649 PRO A CA 1
ATOM 13046 C C . PRO A 1 1649 ? 8.884 14.786 41.828 1.00 79.56 1649 PRO A C 1
ATOM 13048 O O . PRO A 1 1649 ? 7.659 14.778 41.712 1.00 79.56 1649 PRO A O 1
ATOM 13051 N N . LEU A 1 1650 ? 9.628 13.681 41.734 1.00 86.44 1650 LEU A N 1
ATOM 13052 C CA . LEU A 1 1650 ? 9.096 12.344 41.465 1.00 86.44 1650 LEU A CA 1
ATOM 13053 C C . LEU A 1 1650 ? 8.891 11.588 42.799 1.00 86.44 1650 LEU A C 1
ATOM 13055 O O . LEU A 1 1650 ? 9.878 11.279 43.482 1.00 86.44 1650 LEU A O 1
ATOM 13059 N N . PRO A 1 1651 ? 7.633 11.334 43.221 1.00 78.50 1651 PRO A N 1
ATOM 13060 C CA . PRO A 1 1651 ? 7.341 10.648 44.480 1.00 78.50 1651 PRO A CA 1
ATOM 13061 C C . PRO A 1 1651 ? 7.640 9.147 44.405 1.00 78.50 1651 PRO A C 1
ATOM 13063 O O . PRO A 1 1651 ? 8.126 8.585 45.381 1.00 78.50 1651 PRO A O 1
ATOM 13066 N N . VAL A 1 1652 ? 7.387 8.532 43.247 1.00 87.56 1652 VAL A N 1
ATOM 13067 C CA . VAL A 1 1652 ? 7.665 7.120 42.969 1.00 87.56 1652 VAL A CA 1
ATOM 13068 C C . VAL A 1 1652 ? 9.112 6.916 42.527 1.00 87.56 1652 VAL A C 1
ATOM 13070 O O . VAL A 1 1652 ? 9.685 7.763 41.841 1.00 87.56 1652 VAL A O 1
ATOM 13073 N N . THR A 1 1653 ? 9.698 5.786 42.912 1.00 89.06 1653 THR A N 1
ATOM 13074 C CA . THR A 1 1653 ? 11.107 5.459 42.655 1.00 89.06 1653 THR A CA 1
ATOM 13075 C C . THR A 1 1653 ? 11.264 4.124 41.925 1.00 89.06 1653 THR A C 1
ATOM 13077 O O . THR A 1 1653 ? 10.344 3.307 41.879 1.00 89.06 1653 THR A O 1
ATOM 13080 N N . PHE A 1 1654 ? 12.451 3.868 41.365 1.00 92.44 1654 PHE A N 1
ATOM 13081 C CA . PHE A 1 1654 ? 12.769 2.570 40.755 1.00 92.44 1654 PHE A CA 1
ATOM 13082 C C . PHE A 1 1654 ? 12.735 1.423 41.778 1.00 92.44 1654 PHE A C 1
ATOM 13084 O O . PHE A 1 1654 ? 12.315 0.313 41.455 1.00 92.44 1654 PHE A O 1
ATOM 13091 N N . ARG A 1 1655 ? 13.089 1.707 43.038 1.00 91.31 1655 ARG A N 1
ATOM 13092 C CA . ARG A 1 1655 ? 12.919 0.771 44.153 1.00 91.31 1655 ARG A CA 1
ATOM 13093 C C . ARG A 1 1655 ? 11.454 0.385 44.320 1.00 91.31 1655 ARG A C 1
ATOM 13095 O O . ARG A 1 1655 ? 11.153 -0.802 44.369 1.00 91.31 1655 ARG A O 1
ATOM 13102 N N . ASP A 1 1656 ? 10.558 1.370 44.384 1.00 89.12 1656 ASP A N 1
ATOM 13103 C CA . ASP A 1 1656 ? 9.121 1.110 44.545 1.00 89.12 1656 ASP A CA 1
ATOM 13104 C C . ASP A 1 1656 ? 8.577 0.264 43.388 1.00 89.12 1656 ASP A C 1
ATOM 13106 O O . ASP A 1 1656 ? 7.720 -0.587 43.607 1.00 89.12 1656 ASP A O 1
ATOM 13110 N N . TYR A 1 1657 ? 9.104 0.450 42.172 1.00 88.81 1657 TYR A N 1
ATOM 13111 C CA . TYR A 1 1657 ? 8.770 -0.396 41.027 1.00 88.81 1657 TYR A CA 1
ATOM 13112 C C . TYR A 1 1657 ? 9.202 -1.849 41.245 1.00 88.81 1657 TYR A C 1
ATOM 13114 O O . TYR A 1 1657 ? 8.356 -2.733 41.217 1.00 88.81 1657 TYR A O 1
ATOM 13122 N N . LEU A 1 1658 ? 10.481 -2.112 41.530 1.00 87.25 1658 LEU A N 1
ATOM 13123 C CA . LEU A 1 1658 ? 10.977 -3.484 41.719 1.00 87.25 1658 LEU A CA 1
ATOM 13124 C C . LEU A 1 1658 ? 10.390 -4.200 42.949 1.00 87.25 1658 LEU A C 1
ATOM 13126 O O . LEU A 1 1658 ? 10.397 -5.428 43.005 1.00 87.25 1658 LEU A O 1
ATOM 13130 N N . GLN A 1 1659 ? 9.890 -3.456 43.938 1.00 85.19 1659 GLN A N 1
ATOM 13131 C CA . GLN A 1 1659 ? 9.233 -4.018 45.121 1.00 85.19 1659 GLN A CA 1
ATOM 13132 C C . GLN A 1 1659 ? 7.755 -4.367 44.893 1.00 85.19 1659 GLN A C 1
ATOM 13134 O O . GLN A 1 1659 ? 7.121 -4.906 45.801 1.00 85.19 1659 GLN A O 1
ATOM 13139 N N . GLN A 1 1660 ? 7.192 -4.109 43.706 1.00 82.38 1660 GLN A N 1
ATOM 13140 C CA . GLN A 1 1660 ? 5.818 -4.520 43.426 1.00 82.38 1660 GLN A CA 1
ATOM 13141 C C . GLN A 1 1660 ? 5.702 -6.056 43.412 1.00 82.38 1660 GLN A C 1
ATOM 13143 O O . GLN A 1 1660 ? 6.436 -6.714 42.666 1.00 82.38 1660 GLN A O 1
ATOM 13148 N N . PRO A 1 1661 ? 4.759 -6.652 44.172 1.00 68.94 1661 PRO A N 1
ATOM 13149 C CA . PRO A 1 1661 ? 4.583 -8.105 44.236 1.00 68.94 1661 PRO A CA 1
ATOM 13150 C C . PRO A 1 1661 ? 4.384 -8.759 42.862 1.00 68.94 1661 PRO A C 1
ATOM 13152 O O . PRO A 1 1661 ? 4.871 -9.863 42.628 1.00 68.94 1661 PRO A O 1
ATOM 13155 N N . SER A 1 1662 ? 3.732 -8.048 41.935 1.00 66.06 1662 SER A N 1
ATOM 13156 C CA . SER A 1 1662 ? 3.474 -8.487 40.555 1.00 66.06 1662 SER A CA 1
ATOM 13157 C C . SER A 1 1662 ? 4.733 -8.697 39.704 1.00 66.06 1662 SER A C 1
ATOM 13159 O O . SER A 1 1662 ? 4.651 -9.319 38.646 1.00 66.06 1662 SER A O 1
ATOM 13161 N N . LEU A 1 1663 ? 5.886 -8.176 40.136 1.00 71.75 1663 LEU A N 1
ATOM 13162 C CA . LEU A 1 1663 ? 7.171 -8.329 39.450 1.00 71.75 1663 LEU A CA 1
ATOM 13163 C C . LEU A 1 1663 ? 8.095 -9.351 40.127 1.00 71.75 1663 LEU A C 1
ATOM 13165 O O . LEU A 1 1663 ? 9.081 -9.759 39.520 1.00 71.75 1663 LEU A O 1
ATOM 13169 N N . GLN A 1 1664 ? 7.805 -9.777 41.363 1.00 68.06 1664 GLN A N 1
ATOM 13170 C CA . GLN A 1 1664 ? 8.717 -10.641 42.123 1.00 68.06 1664 GLN A CA 1
ATOM 13171 C C . GLN A 1 1664 ? 8.642 -12.123 41.750 1.00 68.06 1664 GLN A C 1
ATOM 13173 O O . GLN A 1 1664 ? 9.590 -12.864 41.998 1.00 68.06 1664 GLN A O 1
ATOM 13178 N N . SER A 1 1665 ? 7.532 -12.586 41.174 1.00 65.44 1665 SER A N 1
ATOM 13179 C CA . SER A 1 1665 ? 7.379 -13.974 40.726 1.00 65.44 1665 SER A CA 1
ATOM 13180 C C . SER A 1 1665 ? 6.847 -14.013 39.294 1.00 65.44 1665 SER A C 1
ATOM 13182 O O . SER A 1 1665 ? 5.826 -13.378 39.030 1.00 65.44 1665 SER A O 1
ATOM 13184 N N . PRO A 1 1666 ? 7.508 -14.737 38.369 1.00 69.62 1666 PRO A N 1
ATOM 13185 C CA . PRO A 1 1666 ? 6.985 -14.930 37.023 1.00 69.62 1666 PRO A CA 1
ATOM 13186 C C . PRO A 1 1666 ? 5.666 -15.703 37.080 1.00 69.62 1666 PRO A C 1
ATOM 13188 O O . PRO A 1 1666 ? 5.472 -16.564 37.944 1.00 69.62 1666 PRO A O 1
ATOM 13191 N N . ASN A 1 1667 ? 4.774 -15.409 36.142 1.00 73.31 1667 ASN A N 1
ATOM 13192 C CA . ASN A 1 1667 ? 3.528 -16.126 35.952 1.00 73.31 1667 ASN A CA 1
ATOM 13193 C C . ASN A 1 1667 ? 3.840 -17.623 35.719 1.00 73.31 1667 ASN A C 1
ATOM 13195 O O . ASN A 1 1667 ? 4.647 -17.949 34.837 1.00 73.31 1667 ASN A O 1
ATOM 13199 N N . PRO A 1 1668 ? 3.224 -18.544 36.488 1.00 73.12 1668 PRO A N 1
ATOM 13200 C CA . PRO A 1 1668 ? 3.374 -19.983 36.290 1.00 73.12 1668 PRO A CA 1
ATOM 13201 C C . PRO A 1 1668 ? 3.135 -20.438 34.845 1.00 73.12 1668 PRO A C 1
ATOM 13203 O O . PRO A 1 1668 ? 3.841 -21.329 34.372 1.00 73.12 1668 PRO A O 1
ATOM 13206 N N . ASP A 1 1669 ? 2.201 -19.802 34.134 1.00 75.75 1669 ASP A N 1
ATOM 13207 C CA . ASP A 1 1669 ? 1.862 -20.155 32.752 1.00 75.75 1669 ASP A CA 1
ATOM 13208 C C . ASP A 1 1669 ? 2.997 -19.805 31.786 1.00 75.75 1669 ASP A C 1
ATOM 13210 O O . ASP A 1 1669 ? 3.406 -20.634 30.972 1.00 75.75 1669 ASP A O 1
ATOM 13214 N N . SER A 1 1670 ? 3.583 -18.613 31.925 1.00 79.75 1670 SER A N 1
ATOM 13215 C CA . SER A 1 1670 ? 4.764 -18.214 31.153 1.00 79.75 1670 SER A CA 1
ATOM 13216 C C . SER A 1 1670 ? 5.963 -19.109 31.451 1.00 79.75 1670 SER A C 1
ATOM 13218 O O . SER A 1 1670 ? 6.718 -19.461 30.544 1.00 79.75 1670 SER A O 1
ATOM 13220 N N . LEU A 1 1671 ? 6.134 -19.518 32.713 1.00 78.81 1671 LEU A N 1
ATOM 13221 C CA . LEU A 1 1671 ? 7.192 -20.446 33.106 1.00 78.81 1671 LEU A CA 1
ATOM 13222 C C . LEU A 1 1671 ? 7.022 -21.812 32.423 1.00 78.81 1671 LEU A C 1
ATOM 13224 O O . LEU A 1 1671 ? 7.985 -22.336 31.860 1.00 78.81 1671 LEU A O 1
ATOM 13228 N N . ALA A 1 1672 ? 5.810 -22.373 32.452 1.00 80.06 1672 ALA A N 1
ATOM 13229 C CA . ALA A 1 1672 ? 5.493 -23.648 31.813 1.00 80.06 1672 ALA A CA 1
ATOM 13230 C C . ALA A 1 1672 ? 5.659 -23.575 30.287 1.00 80.06 1672 ALA A C 1
ATOM 13232 O O . ALA A 1 1672 ? 6.211 -24.495 29.680 1.00 80.06 1672 ALA A O 1
ATOM 13233 N N . TRP A 1 1673 ? 5.246 -22.460 29.679 1.00 86.31 1673 TRP A N 1
ATOM 13234 C CA . TRP A 1 1673 ? 5.392 -22.226 28.246 1.00 86.31 1673 TRP A CA 1
ATOM 13235 C C . TRP A 1 1673 ? 6.864 -22.222 27.821 1.00 86.31 1673 TRP A C 1
ATOM 13237 O O . TRP A 1 1673 ? 7.250 -22.997 26.947 1.00 86.31 1673 TRP A O 1
ATOM 13247 N N . TRP A 1 1674 ? 7.724 -21.445 28.492 1.00 86.94 1674 TRP A N 1
ATOM 13248 C CA . TRP A 1 1674 ? 9.159 -21.427 28.183 1.00 86.94 1674 TRP A CA 1
ATOM 13249 C C . TRP A 1 1674 ? 9.836 -22.778 28.424 1.00 86.94 1674 TRP A C 1
ATOM 13251 O O . TRP A 1 1674 ? 10.691 -23.173 27.632 1.00 86.94 1674 TRP A O 1
ATOM 13261 N N . GLN A 1 1675 ? 9.442 -23.517 29.467 1.00 84.56 1675 GLN A N 1
ATOM 13262 C CA . GLN A 1 1675 ? 9.955 -24.868 29.721 1.00 84.56 1675 GLN A CA 1
ATOM 13263 C C . GLN A 1 1675 ? 9.627 -25.852 28.593 1.00 84.56 1675 GLN A C 1
ATOM 13265 O O . GLN A 1 1675 ? 10.450 -26.723 28.296 1.00 84.56 1675 GLN A O 1
ATOM 13270 N N . ALA A 1 1676 ? 8.453 -25.712 27.969 1.00 85.50 1676 ALA A N 1
ATOM 13271 C CA . ALA A 1 1676 ? 8.053 -26.521 26.823 1.00 85.50 1676 ALA A CA 1
ATOM 13272 C C . ALA A 1 1676 ? 8.872 -26.196 25.562 1.00 85.50 1676 ALA A C 1
ATOM 13274 O O . ALA A 1 1676 ? 9.118 -27.092 24.764 1.00 85.50 1676 ALA A O 1
ATOM 13275 N N . GLN A 1 1677 ? 9.345 -24.953 25.411 1.00 84.88 1677 GLN A N 1
ATOM 13276 C CA . GLN A 1 1677 ? 10.137 -24.519 24.252 1.00 84.88 1677 GLN A CA 1
ATOM 13277 C C . GLN A 1 1677 ? 11.627 -24.898 24.334 1.00 84.88 1677 GLN A C 1
ATOM 13279 O O . GLN A 1 1677 ? 12.322 -24.822 23.326 1.00 84.88 1677 GLN A O 1
ATOM 13284 N N . LEU A 1 1678 ? 12.151 -25.291 25.506 1.00 85.00 1678 LEU A N 1
ATOM 13285 C CA . LEU A 1 1678 ? 13.600 -25.451 25.733 1.00 85.00 1678 LEU A CA 1
ATOM 13286 C C . LEU A 1 1678 ? 14.308 -26.385 24.736 1.00 85.00 1678 LEU A C 1
ATOM 13288 O O . LEU A 1 1678 ? 15.458 -26.122 24.397 1.00 85.00 1678 LEU A O 1
ATOM 13292 N N . ASP A 1 1679 ? 13.662 -27.464 24.288 1.00 80.81 1679 ASP A N 1
ATOM 13293 C CA . ASP A 1 1679 ? 14.288 -28.437 23.377 1.00 80.81 1679 ASP A CA 1
ATOM 13294 C C . ASP A 1 1679 ? 14.360 -27.935 21.921 1.00 80.81 1679 ASP A C 1
ATOM 13296 O O . ASP A 1 1679 ? 15.202 -28.408 21.157 1.00 80.81 1679 ASP A O 1
ATOM 13300 N N . ASP A 1 1680 ? 13.540 -26.941 21.567 1.00 84.25 1680 ASP A N 1
ATOM 13301 C CA . ASP A 1 1680 ? 13.387 -26.419 20.204 1.00 84.25 1680 ASP A CA 1
ATOM 13302 C C . ASP A 1 1680 ? 14.103 -25.073 19.991 1.00 84.25 1680 ASP A C 1
ATOM 13304 O O . ASP A 1 1680 ? 14.004 -24.478 18.919 1.00 84.25 1680 ASP A O 1
ATOM 13308 N N . ILE A 1 1681 ? 14.827 -24.557 20.994 1.00 88.56 1681 ILE A N 1
ATOM 13309 C CA . ILE A 1 1681 ? 15.598 -23.309 20.882 1.00 88.56 1681 ILE A CA 1
ATOM 13310 C C . ILE A 1 1681 ? 16.937 -23.593 20.171 1.00 88.56 1681 ILE A C 1
ATOM 13312 O O . ILE A 1 1681 ? 17.798 -24.268 20.748 1.00 88.56 1681 ILE A O 1
ATOM 13316 N N . PRO A 1 1682 ? 17.172 -23.050 18.956 1.00 89.62 1682 PRO A N 1
ATOM 13317 C CA . PRO A 1 1682 ? 18.463 -23.162 18.284 1.00 89.62 1682 PRO A CA 1
ATOM 13318 C C . PRO A 1 1682 ? 19.601 -22.492 19.079 1.00 89.62 1682 PRO A C 1
ATOM 13320 O O . PRO A 1 1682 ? 19.367 -21.641 19.940 1.00 89.62 1682 PRO A O 1
ATOM 13323 N N . PRO A 1 1683 ? 20.871 -22.822 18.793 1.00 87.62 1683 PRO A N 1
ATOM 13324 C CA . PRO A 1 1683 ? 22.000 -22.129 19.405 1.00 87.62 1683 PRO A CA 1
ATOM 13325 C C . PRO A 1 1683 ? 22.097 -20.669 18.931 1.00 87.62 1683 PRO A C 1
ATOM 13327 O O . PRO A 1 1683 ? 21.475 -20.259 17.953 1.00 87.62 1683 PRO A O 1
ATOM 13330 N N . ALA A 1 1684 ? 22.936 -19.869 19.589 1.00 89.69 1684 ALA A N 1
ATOM 13331 C CA . ALA A 1 1684 ? 23.297 -18.542 19.093 1.00 89.69 1684 ALA A CA 1
ATOM 13332 C C . ALA A 1 1684 ? 23.958 -18.602 17.694 1.00 89.69 1684 ALA A C 1
ATOM 13334 O O . ALA A 1 1684 ? 24.512 -19.645 17.327 1.00 89.69 1684 ALA A O 1
ATOM 13335 N N . PRO A 1 1685 ? 23.995 -17.489 16.928 1.00 91.25 1685 PRO A N 1
ATOM 13336 C CA . PRO A 1 1685 ? 24.653 -17.454 15.627 1.00 91.25 1685 PRO A CA 1
ATOM 13337 C C . PRO A 1 1685 ? 26.109 -17.939 15.704 1.00 91.25 1685 PRO A C 1
ATOM 13339 O O . PRO A 1 1685 ? 26.970 -17.296 16.307 1.00 91.25 1685 PRO A O 1
ATOM 13342 N N . ALA A 1 1686 ? 26.402 -19.059 15.041 1.00 86.81 1686 ALA A N 1
ATOM 13343 C CA . ALA A 1 1686 ? 27.743 -19.624 14.904 1.00 86.81 1686 ALA A CA 1
ATOM 13344 C C . ALA A 1 1686 ? 28.607 -18.833 13.898 1.00 86.81 1686 ALA A C 1
ATOM 13346 O O . ALA A 1 1686 ? 28.952 -19.329 12.824 1.00 86.81 1686 ALA A O 1
ATOM 13347 N N . LEU A 1 1687 ? 28.923 -17.579 14.235 1.00 90.38 1687 LEU A N 1
ATOM 13348 C CA . LEU A 1 1687 ? 29.731 -16.687 13.402 1.00 90.38 1687 LEU A CA 1
ATOM 13349 C C . LEU A 1 1687 ? 31.214 -17.114 13.378 1.00 90.38 1687 LEU A C 1
ATOM 13351 O O . LEU A 1 1687 ? 31.722 -17.621 14.379 1.00 90.38 1687 LEU A O 1
ATOM 13355 N N . PRO A 1 1688 ? 31.955 -16.860 12.282 1.00 85.31 1688 PRO A N 1
ATOM 13356 C CA . PRO A 1 1688 ? 33.381 -17.151 12.214 1.00 85.31 1688 PRO A CA 1
ATOM 13357 C C . PRO A 1 1688 ? 34.143 -16.235 13.169 1.00 85.31 1688 PRO A C 1
ATOM 13359 O O . PRO A 1 1688 ? 34.167 -15.016 12.984 1.00 85.31 1688 PRO A O 1
ATOM 13362 N N . LEU A 1 1689 ? 34.769 -16.823 14.184 1.00 89.00 1689 LEU A N 1
ATOM 13363 C CA . LEU A 1 1689 ? 35.599 -16.101 15.141 1.00 89.00 1689 LEU A CA 1
ATOM 13364 C C . LEU A 1 1689 ? 37.083 -16.296 14.818 1.00 89.00 1689 LEU A C 1
ATOM 13366 O O . LEU A 1 1689 ? 37.517 -17.364 14.388 1.00 89.00 1689 LEU A O 1
ATOM 13370 N N . ARG A 1 1690 ? 37.877 -15.251 15.049 1.00 88.19 1690 ARG A N 1
ATOM 13371 C CA . ARG A 1 1690 ? 39.342 -15.255 14.960 1.00 88.19 1690 ARG A CA 1
ATOM 13372 C C . ARG A 1 1690 ? 39.976 -16.069 16.089 1.00 88.19 1690 ARG A C 1
ATOM 13374 O O . ARG A 1 1690 ? 41.032 -16.664 15.887 1.00 88.19 1690 ARG A O 1
ATOM 13381 N N . CYS A 1 1691 ? 39.366 -16.032 17.266 1.00 85.62 1691 CYS A N 1
ATOM 13382 C CA . CYS A 1 1691 ? 39.807 -16.685 18.492 1.00 85.62 1691 CYS A CA 1
ATOM 13383 C C . CYS A 1 1691 ? 38.588 -17.030 19.357 1.00 85.62 1691 CYS A C 1
ATOM 13385 O O . CYS A 1 1691 ? 37.485 -16.530 19.122 1.00 85.62 1691 CYS A O 1
ATOM 13387 N N . LEU A 1 1692 ? 38.770 -17.894 20.353 1.00 82.06 1692 LEU A N 1
ATOM 13388 C CA . LEU A 1 1692 ? 37.702 -18.206 21.300 1.00 82.06 1692 LEU A CA 1
ATOM 13389 C C . LEU A 1 1692 ? 37.473 -17.009 22.247 1.00 82.06 1692 LEU A C 1
ATOM 13391 O O . LEU A 1 1692 ? 38.438 -16.352 22.633 1.00 82.06 1692 LEU A O 1
ATOM 13395 N N . PRO A 1 1693 ? 36.236 -16.746 22.711 1.00 82.50 1693 PRO A N 1
ATOM 13396 C CA . PRO A 1 1693 ? 35.943 -15.624 23.613 1.00 82.50 1693 PRO A CA 1
ATOM 13397 C C . PRO A 1 1693 ? 36.783 -15.571 24.892 1.00 82.50 1693 PRO A C 1
ATOM 13399 O O . PRO A 1 1693 ? 37.136 -14.499 25.371 1.00 82.50 1693 PRO A O 1
ATOM 13402 N N . GLN A 1 1694 ? 37.144 -16.740 25.415 1.00 79.44 1694 GLN A N 1
ATOM 13403 C CA . GLN A 1 1694 ? 38.012 -16.903 26.583 1.00 79.44 1694 GLN A CA 1
ATOM 13404 C C . GLN A 1 1694 ? 39.487 -16.532 26.333 1.00 79.44 1694 GLN A C 1
ATOM 13406 O O . GLN A 1 1694 ? 40.239 -16.369 27.286 1.00 79.44 1694 GLN A O 1
ATOM 13411 N N . GLU A 1 1695 ? 39.914 -16.404 25.072 1.00 81.56 1695 GLU A N 1
ATOM 13412 C CA . GLU A 1 1695 ? 41.278 -16.003 24.692 1.00 81.56 1695 GLU A CA 1
ATOM 13413 C C . GLU A 1 1695 ? 41.435 -14.473 24.609 1.00 81.56 1695 GLU A C 1
ATOM 13415 O O . GLU A 1 1695 ? 42.549 -13.970 24.461 1.00 81.56 1695 GLU A O 1
ATOM 13420 N N . VAL A 1 1696 ? 40.335 -13.716 24.701 1.00 82.44 1696 VAL A N 1
ATOM 13421 C CA . VAL A 1 1696 ? 40.347 -12.248 24.717 1.00 82.44 1696 VAL A CA 1
ATOM 13422 C C . VAL A 1 1696 ? 40.457 -11.760 26.163 1.00 82.44 1696 VAL A C 1
ATOM 13424 O O . VAL A 1 1696 ? 39.458 -11.652 26.868 1.00 82.44 1696 VAL A O 1
ATOM 13427 N N . GLU A 1 1697 ? 41.679 -11.442 26.599 1.00 73.31 1697 GLU A N 1
ATOM 13428 C CA . GLU A 1 1697 ? 41.946 -10.971 27.972 1.00 73.31 1697 GLU A CA 1
ATOM 13429 C C . GLU A 1 1697 ? 41.334 -9.594 28.279 1.00 73.31 1697 GLU A C 1
ATOM 13431 O O . GLU A 1 1697 ? 40.934 -9.330 29.408 1.00 73.31 1697 GLU A O 1
ATOM 13436 N N . THR A 1 1698 ? 41.297 -8.683 27.301 1.00 77.12 1698 THR A N 1
ATOM 13437 C CA . THR A 1 1698 ? 40.765 -7.320 27.475 1.00 77.12 1698 THR A CA 1
ATOM 13438 C C . THR A 1 1698 ? 39.851 -6.982 26.300 1.00 77.12 1698 THR A C 1
ATOM 13440 O O . THR A 1 1698 ? 40.340 -6.555 25.248 1.00 77.12 1698 THR A O 1
ATOM 13443 N N . PRO A 1 1699 ? 38.532 -7.201 26.429 1.00 84.75 1699 PRO A N 1
ATOM 13444 C CA . PRO A 1 1699 ? 37.594 -6.955 25.345 1.00 84.75 1699 PRO A CA 1
ATOM 13445 C C . PRO A 1 1699 ? 37.581 -5.473 24.996 1.00 84.75 1699 PRO A C 1
ATOM 13447 O O . PRO A 1 1699 ? 37.510 -4.611 25.871 1.00 84.75 1699 PRO A O 1
ATOM 13450 N N . ARG A 1 1700 ? 37.652 -5.173 23.701 1.00 87.19 1700 ARG A N 1
ATOM 13451 C CA . ARG A 1 1700 ? 37.530 -3.812 23.184 1.00 87.19 1700 ARG A CA 1
ATOM 13452 C C . ARG A 1 1700 ? 36.417 -3.777 22.163 1.00 87.19 1700 ARG A C 1
ATOM 13454 O O . ARG A 1 1700 ? 36.520 -4.432 21.123 1.00 87.19 1700 ARG A O 1
ATOM 13461 N N . PHE A 1 1701 ? 35.371 -3.029 22.492 1.00 91.88 1701 PHE A N 1
ATOM 13462 C CA . PHE A 1 1701 ? 34.283 -2.776 21.570 1.00 91.88 1701 PHE A CA 1
ATOM 13463 C C . PHE A 1 1701 ? 34.707 -1.742 20.530 1.00 91.88 1701 PHE A C 1
ATOM 13465 O O . PHE A 1 1701 ? 35.402 -0.775 20.843 1.00 91.88 1701 PHE A O 1
ATOM 13472 N N . ALA A 1 1702 ? 34.272 -1.952 19.298 1.00 91.31 1702 ALA A N 1
ATOM 13473 C CA . ALA A 1 1702 ? 34.303 -0.984 18.217 1.00 91.31 1702 ALA A CA 1
ATOM 13474 C C . ALA A 1 1702 ? 32.869 -0.754 17.731 1.00 91.31 1702 ALA A C 1
ATOM 13476 O O . ALA A 1 1702 ? 32.033 -1.649 17.841 1.00 91.31 1702 ALA A O 1
ATOM 13477 N N . ARG A 1 1703 ? 32.600 0.438 17.190 1.00 93.69 1703 ARG A N 1
ATOM 13478 C CA . ARG A 1 1703 ? 31.292 0.811 16.644 1.00 93.69 1703 ARG A CA 1
ATOM 13479 C C . ARG A 1 1703 ? 31.350 0.948 15.129 1.00 93.69 1703 ARG A C 1
ATOM 13481 O O . ARG A 1 1703 ? 32.173 1.706 14.616 1.00 93.69 1703 ARG A O 1
ATOM 13488 N N . LEU A 1 1704 ? 30.403 0.325 14.439 1.00 95.75 1704 LEU A N 1
ATOM 13489 C CA . LEU A 1 1704 ? 29.973 0.723 13.096 1.00 95.75 1704 LEU A CA 1
ATOM 13490 C C . LEU A 1 1704 ? 28.621 1.420 13.207 1.00 95.75 1704 LEU A C 1
ATOM 13492 O O . LEU A 1 1704 ? 27.804 1.052 14.043 1.00 95.75 1704 LEU A O 1
ATOM 13496 N N . ASN A 1 1705 ? 28.380 2.450 12.404 1.00 93.12 1705 ASN A N 1
ATOM 13497 C CA . ASN A 1 1705 ? 27.102 3.155 12.402 1.00 93.12 1705 ASN A CA 1
ATOM 13498 C C . ASN A 1 1705 ? 26.650 3.464 10.981 1.00 93.12 1705 ASN A C 1
ATOM 13500 O O . ASN A 1 1705 ? 27.456 3.534 10.052 1.00 93.12 1705 ASN A O 1
ATOM 13504 N N . GLY A 1 1706 ? 25.343 3.616 10.824 1.00 92.62 1706 GLY A N 1
ATOM 13505 C CA . GLY A 1 1706 ? 24.708 3.903 9.554 1.00 92.62 1706 GLY A CA 1
ATOM 13506 C C . GLY A 1 1706 ? 23.362 4.575 9.760 1.00 92.62 1706 GLY A C 1
ATOM 13507 O O . GLY A 1 1706 ? 22.843 4.677 10.877 1.00 92.62 1706 GLY A O 1
ATOM 13508 N N . ALA A 1 1707 ? 22.817 5.083 8.662 1.00 92.31 1707 ALA A N 1
ATOM 13509 C CA . ALA A 1 1707 ? 21.506 5.695 8.657 1.00 92.31 1707 ALA A CA 1
ATOM 13510 C C . ALA A 1 1707 ? 20.764 5.378 7.364 1.00 92.31 1707 ALA A C 1
ATOM 13512 O O . ALA A 1 1707 ? 21.373 5.263 6.298 1.00 92.31 1707 ALA A O 1
ATOM 13513 N N . LEU A 1 1708 ? 19.445 5.272 7.473 1.00 93.12 1708 LEU A N 1
ATOM 13514 C CA . LEU A 1 1708 ? 18.535 5.349 6.344 1.00 93.12 1708 LEU A CA 1
ATOM 13515 C C . LEU A 1 1708 ? 17.906 6.741 6.370 1.00 93.12 1708 LEU A C 1
ATOM 13517 O O . LEU A 1 1708 ? 17.282 7.111 7.366 1.00 93.12 1708 LEU A O 1
ATOM 13521 N N . ASP A 1 1709 ? 18.081 7.501 5.289 1.00 93.19 1709 ASP A N 1
ATOM 13522 C CA . ASP A 1 1709 ? 17.476 8.827 5.155 1.00 93.19 1709 ASP A CA 1
ATOM 13523 C C . ASP A 1 1709 ? 15.948 8.770 5.314 1.00 93.19 1709 ASP A C 1
ATOM 13525 O O . ASP A 1 1709 ? 15.315 7.723 5.135 1.00 93.19 1709 ASP A O 1
ATOM 13529 N N . SER A 1 1710 ? 15.339 9.910 5.636 1.00 87.75 1710 SER A N 1
ATOM 13530 C CA . SER A 1 1710 ? 13.911 9.989 5.956 1.00 87.75 1710 SER A CA 1
ATOM 13531 C C . SER A 1 1710 ? 13.002 9.497 4.830 1.00 87.75 1710 SER A C 1
ATOM 13533 O O . SER A 1 1710 ? 11.954 8.903 5.085 1.00 87.75 1710 SER A O 1
ATOM 13535 N N . THR A 1 1711 ? 13.417 9.666 3.572 1.00 93.00 1711 THR A N 1
ATOM 13536 C CA . THR A 1 1711 ? 12.631 9.238 2.410 1.00 93.00 1711 THR A CA 1
ATOM 13537 C C . THR A 1 1711 ? 12.617 7.717 2.297 1.00 93.00 1711 THR A C 1
ATOM 13539 O O . THR A 1 1711 ? 11.552 7.110 2.143 1.00 93.00 1711 THR A O 1
ATOM 13542 N N . ARG A 1 1712 ? 13.787 7.080 2.401 1.00 93.50 1712 ARG A N 1
ATOM 13543 C CA . ARG A 1 1712 ? 13.913 5.619 2.393 1.00 93.50 1712 ARG A CA 1
ATOM 13544 C C . ARG A 1 1712 ? 13.302 4.993 3.634 1.00 93.50 1712 ARG A C 1
ATOM 13546 O O . ARG A 1 1712 ? 12.641 3.966 3.510 1.00 93.50 1712 ARG A O 1
ATOM 13553 N N . TRP A 1 1713 ? 13.471 5.608 4.803 1.00 94.25 1713 TRP A N 1
ATOM 13554 C CA . TRP A 1 1713 ? 12.879 5.113 6.042 1.00 94.25 1713 TRP A CA 1
ATOM 13555 C C . TRP A 1 1713 ? 11.354 5.138 5.983 1.00 94.25 1713 TRP A C 1
ATOM 13557 O O . TRP A 1 1713 ? 10.716 4.125 6.258 1.00 94.25 1713 TRP A O 1
ATOM 13567 N N . HIS A 1 1714 ? 10.758 6.243 5.528 1.00 89.69 1714 HIS A N 1
ATOM 13568 C CA . HIS A 1 1714 ? 9.310 6.335 5.358 1.00 89.69 1714 HIS A CA 1
ATOM 13569 C C . HIS A 1 1714 ? 8.785 5.312 4.339 1.00 89.69 1714 HIS A C 1
ATOM 13571 O O . HIS A 1 1714 ? 7.753 4.680 4.561 1.00 89.69 1714 HIS A O 1
ATOM 13577 N N . ARG A 1 1715 ? 9.530 5.078 3.249 1.00 93.12 1715 ARG A N 1
ATOM 13578 C CA . ARG A 1 1715 ? 9.201 4.041 2.261 1.00 93.12 1715 ARG A CA 1
ATOM 13579 C C . ARG A 1 1715 ? 9.284 2.631 2.854 1.00 93.12 1715 ARG A C 1
ATOM 13581 O O . ARG A 1 1715 ? 8.389 1.829 2.606 1.00 93.12 1715 ARG A O 1
ATOM 13588 N N . LEU A 1 1716 ? 10.309 2.340 3.659 1.00 91.69 1716 LEU A N 1
ATOM 13589 C CA . LEU A 1 1716 ? 10.460 1.056 4.345 1.00 91.69 1716 LEU A CA 1
ATOM 13590 C C . LEU A 1 1716 ? 9.348 0.838 5.384 1.00 91.69 1716 LEU A C 1
ATOM 13592 O O . LEU A 1 1716 ? 8.773 -0.244 5.407 1.00 91.69 1716 LEU A O 1
ATOM 13596 N N . LYS A 1 1717 ? 8.984 1.865 6.174 1.00 88.25 1717 LYS A N 1
ATOM 13597 C CA . LYS A 1 1717 ? 7.837 1.831 7.106 1.00 88.25 1717 LYS A CA 1
ATOM 13598 C C . LYS A 1 1717 ? 6.525 1.553 6.377 1.00 88.25 1717 LYS A C 1
ATOM 13600 O O . LYS A 1 1717 ? 5.751 0.713 6.825 1.00 88.25 1717 LYS A O 1
ATOM 13605 N N . LYS A 1 1718 ? 6.295 2.220 5.241 1.00 86.31 1718 LYS A N 1
ATOM 13606 C CA . LYS A 1 1718 ? 5.108 1.990 4.413 1.00 86.31 1718 LYS A CA 1
ATOM 13607 C C . LYS A 1 1718 ? 5.047 0.543 3.916 1.00 86.31 1718 LYS A C 1
ATOM 13609 O O . LYS A 1 1718 ? 4.050 -0.121 4.148 1.00 86.31 1718 LYS A O 1
ATOM 13614 N N . ARG A 1 1719 ? 6.137 0.023 3.343 1.00 86.50 1719 ARG A N 1
ATOM 13615 C CA . ARG A 1 1719 ? 6.206 -1.379 2.890 1.00 86.50 1719 ARG A CA 1
ATOM 13616 C C . ARG A 1 1719 ? 6.039 -2.384 4.023 1.00 86.50 1719 ARG A C 1
ATOM 13618 O O . ARG A 1 1719 ? 5.380 -3.397 3.842 1.00 86.50 1719 ARG A O 1
ATOM 13625 N N . ALA A 1 1720 ? 6.615 -2.099 5.190 1.00 82.44 1720 ALA A N 1
ATOM 13626 C CA . ALA A 1 1720 ? 6.416 -2.911 6.383 1.00 82.44 1720 ALA A CA 1
ATOM 13627 C C . ALA A 1 1720 ? 4.924 -2.983 6.737 1.00 82.44 1720 ALA A C 1
ATOM 13629 O O . ALA A 1 1720 ? 4.390 -4.078 6.872 1.00 82.44 1720 ALA A O 1
ATOM 13630 N N . ALA A 1 1721 ? 4.238 -1.836 6.776 1.00 71.12 1721 ALA A N 1
ATOM 13631 C CA . ALA A 1 1721 ? 2.798 -1.775 7.013 1.00 71.12 1721 ALA A CA 1
ATOM 13632 C C . ALA A 1 1721 ? 1.988 -2.505 5.926 1.00 71.12 1721 ALA A C 1
ATOM 13634 O O . ALA A 1 1721 ? 1.042 -3.223 6.251 1.00 71.12 1721 ALA A O 1
ATOM 13635 N N . ASP A 1 1722 ? 2.381 -2.375 4.657 1.00 79.44 1722 ASP A N 1
ATOM 13636 C CA . ASP A 1 1722 ? 1.753 -3.073 3.530 1.00 79.44 1722 ASP A CA 1
ATOM 13637 C C . ASP A 1 1722 ? 1.925 -4.603 3.642 1.00 79.44 1722 ASP A C 1
ATOM 13639 O O . ASP A 1 1722 ? 1.008 -5.352 3.318 1.00 79.44 1722 ASP A O 1
ATOM 13643 N N . ALA A 1 1723 ? 3.057 -5.065 4.183 1.00 77.44 1723 ALA A N 1
ATOM 13644 C CA . ALA A 1 1723 ? 3.364 -6.473 4.448 1.00 77.44 1723 ALA A CA 1
ATOM 13645 C C . ALA A 1 1723 ? 2.917 -6.972 5.839 1.00 77.44 1723 ALA A C 1
ATOM 13647 O O . ALA A 1 1723 ? 3.256 -8.095 6.224 1.00 77.44 1723 ALA A O 1
ATOM 13648 N N . HIS A 1 1724 ? 2.183 -6.151 6.601 1.00 76.44 1724 HIS A N 1
ATOM 13649 C CA . HIS A 1 1724 ? 1.742 -6.437 7.974 1.00 76.44 1724 HIS A CA 1
ATOM 13650 C C . HIS A 1 1724 ? 2.890 -6.727 8.964 1.00 76.44 1724 HIS A C 1
ATOM 13652 O O . HIS A 1 1724 ? 2.722 -7.444 9.951 1.00 76.44 1724 HIS A O 1
ATOM 13658 N N . LEU A 1 1725 ? 4.066 -6.150 8.725 1.00 79.81 1725 LEU A N 1
ATOM 13659 C CA . LEU A 1 1725 ? 5.226 -6.213 9.605 1.00 79.81 1725 LEU A CA 1
ATOM 13660 C C . LEU A 1 1725 ? 5.438 -4.882 10.328 1.00 79.81 1725 LEU A C 1
ATOM 13662 O O . LEU A 1 1725 ? 5.313 -3.795 9.767 1.00 79.81 1725 LEU A O 1
ATOM 13666 N N . THR A 1 1726 ? 5.834 -4.966 11.589 1.00 80.62 1726 THR A N 1
ATOM 13667 C CA . THR A 1 1726 ? 6.342 -3.828 12.344 1.00 80.62 1726 THR A CA 1
ATOM 13668 C C . THR A 1 1726 ? 7.715 -3.427 11.800 1.00 80.62 1726 THR A C 1
ATOM 13670 O O . THR A 1 1726 ? 8.491 -4.287 11.364 1.00 80.62 1726 THR A O 1
ATOM 13673 N N . PRO A 1 1727 ? 8.083 -2.135 11.862 1.00 86.31 1727 PRO A N 1
ATOM 13674 C CA . PRO A 1 1727 ? 9.403 -1.705 11.420 1.00 86.31 1727 PRO A CA 1
ATOM 13675 C C . PRO A 1 1727 ? 10.540 -2.429 12.161 1.00 86.31 1727 PRO A C 1
ATOM 13677 O O . PRO A 1 1727 ? 11.527 -2.814 11.540 1.00 86.31 1727 PRO A O 1
ATOM 13680 N N . SER A 1 1728 ? 10.380 -2.709 13.459 1.00 85.50 1728 SER A N 1
ATOM 13681 C CA . SER A 1 1728 ? 11.353 -3.493 14.230 1.00 85.50 1728 SER A CA 1
ATOM 13682 C C . SER A 1 1728 ? 11.484 -4.932 13.722 1.00 85.50 1728 SER A C 1
ATOM 13684 O O . SER A 1 1728 ? 12.609 -5.405 13.576 1.00 85.50 1728 SER A O 1
ATOM 13686 N N . ALA A 1 1729 ? 10.379 -5.610 13.383 1.00 87.38 1729 ALA A N 1
ATOM 13687 C CA . ALA A 1 1729 ? 10.427 -6.961 12.816 1.00 87.38 1729 ALA A CA 1
ATOM 13688 C C . ALA A 1 1729 ? 11.137 -6.997 11.455 1.00 87.38 1729 ALA A C 1
ATOM 13690 O O . ALA A 1 1729 ? 11.925 -7.908 11.199 1.00 87.38 1729 ALA A O 1
ATOM 13691 N N . VAL A 1 1730 ? 10.925 -5.987 10.604 1.00 93.62 1730 VAL A N 1
ATOM 13692 C CA . VAL A 1 1730 ? 11.641 -5.851 9.323 1.00 93.62 1730 VAL A CA 1
ATOM 13693 C C . VAL A 1 1730 ? 13.144 -5.720 9.554 1.00 93.62 1730 VAL A C 1
ATOM 13695 O O . VAL A 1 1730 ? 13.918 -6.493 8.995 1.00 93.62 1730 VAL A O 1
ATOM 13698 N N . LEU A 1 1731 ? 13.570 -4.786 10.407 1.00 95.56 1731 LEU A N 1
ATOM 13699 C CA . LEU A 1 1731 ? 14.991 -4.546 10.683 1.00 95.56 1731 LEU A CA 1
ATOM 13700 C C . LEU A 1 1731 ? 15.669 -5.770 11.311 1.00 95.56 1731 LEU A C 1
ATOM 13702 O O . LEU A 1 1731 ? 16.783 -6.131 10.922 1.00 95.56 1731 LEU A O 1
ATOM 13706 N N . LEU A 1 1732 ? 14.969 -6.449 12.219 1.00 94.06 1732 LEU A N 1
ATOM 13707 C CA . LEU A 1 1732 ? 15.429 -7.685 12.840 1.00 94.06 1732 LEU A CA 1
ATOM 13708 C C . LEU A 1 1732 ? 15.561 -8.825 11.820 1.00 94.06 1732 LEU A C 1
ATOM 13710 O O . LEU A 1 1732 ? 16.538 -9.569 11.857 1.00 94.06 1732 LEU A O 1
ATOM 13714 N N . SER A 1 1733 ? 14.638 -8.930 10.863 1.00 95.94 1733 SER A N 1
ATOM 13715 C CA . SER A 1 1733 ? 14.664 -9.953 9.805 1.00 95.94 1733 SER A CA 1
ATOM 13716 C C . SER A 1 1733 ? 15.753 -9.692 8.762 1.00 95.94 1733 SER A C 1
ATOM 13718 O O . SER A 1 1733 ? 16.426 -10.622 8.312 1.00 95.94 1733 SER A O 1
ATOM 13720 N N . VAL A 1 1734 ? 15.988 -8.424 8.400 1.00 96.81 1734 VAL A N 1
ATOM 13721 C CA . VAL A 1 1734 ? 17.118 -8.018 7.545 1.00 96.81 1734 VAL A CA 1
ATOM 13722 C C . VAL A 1 1734 ? 18.432 -8.394 8.223 1.00 96.81 1734 VAL A C 1
ATOM 13724 O O . VAL A 1 1734 ? 19.300 -9.006 7.600 1.00 96.81 1734 VAL A O 1
ATOM 13727 N N . TRP A 1 1735 ? 18.573 -8.083 9.512 1.00 97.25 1735 TRP A N 1
ATOM 13728 C CA . TRP A 1 1735 ? 19.779 -8.421 10.256 1.00 97.25 1735 TRP A CA 1
ATOM 13729 C C . TRP A 1 1735 ? 19.979 -9.930 10.386 1.00 97.25 1735 TRP A C 1
ATOM 13731 O O . TRP A 1 1735 ? 21.059 -10.438 10.087 1.00 97.25 1735 TRP A O 1
ATOM 13741 N N . SER A 1 1736 ? 18.911 -10.656 10.721 1.00 96.88 1736 SER A N 1
ATOM 13742 C CA . SER A 1 1736 ? 18.922 -12.117 10.818 1.00 96.88 1736 SER A CA 1
ATOM 13743 C C . SER A 1 1736 ? 19.303 -12.777 9.492 1.00 96.88 1736 SER A C 1
ATOM 13745 O O . SER A 1 1736 ? 20.019 -13.769 9.478 1.00 96.88 1736 SER A O 1
ATOM 13747 N N . THR A 1 1737 ? 18.914 -12.196 8.358 1.00 96.25 1737 THR A N 1
ATOM 13748 C CA . THR A 1 1737 ? 19.304 -12.701 7.031 1.00 96.25 1737 THR A CA 1
ATOM 13749 C C . THR A 1 1737 ? 20.805 -12.596 6.796 1.00 96.25 1737 THR A C 1
ATOM 13751 O O . THR A 1 1737 ? 21.426 -13.550 6.329 1.00 96.25 1737 THR A O 1
ATOM 13754 N N . VAL A 1 1738 ? 21.408 -11.464 7.167 1.00 96.56 1738 VAL A N 1
ATOM 13755 C CA . VAL A 1 1738 ? 22.864 -11.294 7.092 1.00 96.56 1738 VAL A CA 1
ATOM 13756 C C . VAL A 1 1738 ? 23.557 -12.262 8.045 1.00 96.56 1738 VAL A C 1
ATOM 13758 O O . VAL A 1 1738 ? 24.473 -12.965 7.633 1.00 96.56 1738 VAL A O 1
ATOM 13761 N N . LEU A 1 1739 ? 23.101 -12.370 9.295 1.00 95.44 1739 LEU A N 1
ATOM 13762 C CA . LEU A 1 1739 ? 23.675 -13.314 10.256 1.00 95.44 1739 LEU A CA 1
ATOM 13763 C C . LEU A 1 1739 ? 23.568 -14.769 9.772 1.00 95.44 1739 LEU A C 1
ATOM 13765 O O . LEU A 1 1739 ? 24.544 -15.505 9.875 1.00 95.44 1739 LEU A O 1
ATOM 13769 N N . SER A 1 1740 ? 22.438 -15.160 9.176 1.00 94.69 1740 SER A N 1
ATOM 13770 C CA . SER A 1 1740 ? 22.201 -16.499 8.613 1.00 94.69 1740 SER A CA 1
ATOM 13771 C C . SER A 1 1740 ? 23.182 -16.833 7.491 1.00 94.69 1740 SER A C 1
ATOM 13773 O O . SER A 1 1740 ? 23.717 -17.936 7.447 1.00 94.69 1740 SER A O 1
ATOM 13775 N N . ALA A 1 1741 ? 23.507 -15.861 6.633 1.00 93.50 1741 ALA A N 1
ATOM 13776 C CA . ALA A 1 1741 ? 24.477 -16.052 5.558 1.00 93.50 1741 ALA A CA 1
ATOM 13777 C C . ALA A 1 1741 ? 25.922 -16.239 6.058 1.00 93.50 1741 ALA A C 1
ATOM 13779 O O . ALA A 1 1741 ? 26.742 -16.836 5.360 1.00 93.50 1741 ALA A O 1
ATOM 13780 N N . TRP A 1 1742 ? 26.251 -15.724 7.245 1.00 93.75 1742 TRP A N 1
ATOM 13781 C CA . TRP A 1 1742 ? 27.586 -15.844 7.843 1.00 93.75 1742 TRP A CA 1
ATOM 13782 C C . TRP A 1 1742 ? 27.698 -16.935 8.897 1.00 93.75 1742 TRP A C 1
ATOM 13784 O O . TRP A 1 1742 ? 28.814 -17.282 9.274 1.00 93.75 1742 TRP A O 1
ATOM 13794 N N . SER A 1 1743 ? 26.578 -17.433 9.406 1.00 91.62 1743 SER A N 1
ATOM 13795 C CA . SER A 1 1743 ? 26.560 -18.454 10.438 1.00 91.62 1743 SER A CA 1
ATOM 13796 C C . SER A 1 1743 ? 26.792 -19.842 9.848 1.00 91.62 1743 SER A C 1
ATOM 13798 O O . SER A 1 1743 ? 26.315 -20.162 8.760 1.00 91.62 1743 SER A O 1
ATOM 13800 N N . ALA A 1 1744 ? 27.484 -20.706 10.593 1.00 83.19 1744 ALA A N 1
ATOM 13801 C CA . ALA A 1 1744 ? 27.653 -22.105 10.205 1.00 83.19 1744 ALA A CA 1
ATOM 13802 C C . ALA A 1 1744 ? 26.319 -22.878 10.138 1.00 83.19 1744 ALA A C 1
ATOM 13804 O O . ALA A 1 1744 ? 26.254 -23.916 9.478 1.00 83.19 1744 ALA A O 1
ATOM 13805 N N . GLN A 1 1745 ? 25.275 -22.391 10.820 1.00 85.50 1745 GLN A N 1
ATOM 13806 C CA . GLN A 1 1745 ? 23.910 -22.903 10.724 1.00 85.50 1745 GLN A CA 1
ATOM 13807 C C . GLN A 1 1745 ? 22.940 -21.758 10.408 1.00 85.50 1745 GLN A C 1
ATOM 13809 O O . GLN A 1 1745 ? 23.044 -20.691 11.010 1.00 85.50 1745 GLN A O 1
ATOM 13814 N N . PRO A 1 1746 ? 21.997 -21.955 9.473 1.00 87.44 1746 PRO A N 1
ATOM 13815 C CA . PRO A 1 1746 ? 21.105 -20.883 9.045 1.00 87.44 1746 PRO A CA 1
ATOM 13816 C C . PRO A 1 1746 ? 20.055 -20.517 10.107 1.00 87.44 1746 PRO A C 1
ATOM 13818 O O . PRO A 1 1746 ? 19.583 -19.378 10.111 1.00 87.44 1746 PRO A O 1
ATOM 13821 N N . GLU A 1 1747 ? 19.715 -21.463 10.984 1.00 92.69 1747 GLU A N 1
ATOM 13822 C CA . GLU A 1 1747 ? 18.832 -21.314 12.145 1.00 92.69 1747 GLU A CA 1
ATOM 13823 C C . GLU A 1 1747 ? 19.651 -20.956 13.390 1.00 92.69 1747 GLU A C 1
ATOM 13825 O O . GLU A 1 1747 ? 20.701 -21.550 13.640 1.00 92.69 1747 GLU A O 1
ATOM 13830 N N . PHE A 1 1748 ? 19.183 -19.982 14.169 1.00 95.31 1748 PHE A N 1
ATOM 13831 C CA . PHE A 1 1748 ? 19.852 -19.535 15.394 1.00 95.31 1748 PHE A CA 1
ATOM 13832 C C . PHE A 1 1748 ? 18.901 -18.743 16.297 1.00 95.31 1748 PHE A C 1
ATOM 13834 O O . PHE A 1 1748 ? 17.809 -18.361 15.882 1.00 95.31 1748 PHE A O 1
ATOM 13841 N N . THR A 1 1749 ? 19.340 -18.414 17.508 1.00 95.25 1749 THR A N 1
ATOM 13842 C CA . THR A 1 1749 ? 18.594 -17.576 18.455 1.00 95.25 1749 THR A CA 1
ATOM 13843 C C . THR A 1 1749 ? 19.311 -16.262 18.741 1.00 95.25 1749 THR A C 1
ATOM 13845 O O . THR A 1 1749 ? 20.507 -16.233 19.023 1.00 95.25 1749 THR A O 1
ATOM 13848 N N . LEU A 1 1750 ? 18.566 -15.160 18.666 1.00 94.94 1750 LEU A N 1
ATOM 13849 C CA . LEU A 1 1750 ? 19.014 -13.819 19.033 1.00 94.94 1750 LEU A CA 1
ATOM 13850 C C . LEU A 1 1750 ? 18.547 -13.463 20.441 1.00 94.94 1750 LEU A C 1
ATOM 13852 O O . LEU A 1 1750 ? 17.523 -13.960 20.913 1.00 94.94 1750 LEU A O 1
ATOM 13856 N N . ASN A 1 1751 ? 19.282 -12.566 21.088 1.00 92.81 1751 ASN A N 1
ATOM 13857 C CA . ASN A 1 1751 ? 18.908 -11.993 22.373 1.00 92.81 1751 ASN A CA 1
ATOM 13858 C C . ASN A 1 1751 ? 18.372 -10.572 22.160 1.00 92.81 1751 ASN A C 1
ATOM 13860 O O . ASN A 1 1751 ? 19.074 -9.724 21.617 1.00 92.81 1751 ASN A O 1
ATOM 13864 N N . LEU A 1 1752 ? 17.124 -10.309 22.528 1.00 93.12 1752 LEU A N 1
ATOM 13865 C CA . LEU A 1 1752 ? 16.487 -9.009 22.346 1.00 93.12 1752 LEU A CA 1
ATOM 13866 C C . LEU A 1 1752 ? 16.497 -8.232 23.656 1.00 93.12 1752 LEU A C 1
ATOM 13868 O O . LEU A 1 1752 ? 16.047 -8.740 24.680 1.00 93.12 1752 LEU A O 1
ATOM 13872 N N . THR A 1 1753 ? 16.932 -6.980 23.583 1.00 88.12 1753 THR A N 1
ATOM 13873 C CA . THR A 1 1753 ? 16.867 -6.010 24.676 1.00 88.12 1753 THR A CA 1
ATOM 13874 C C . THR A 1 1753 ? 15.550 -5.244 24.596 1.00 88.12 1753 THR A C 1
ATOM 13876 O O . THR A 1 1753 ? 15.274 -4.574 23.596 1.00 88.12 1753 THR A O 1
ATOM 13879 N N . LEU A 1 1754 ? 14.742 -5.325 25.651 1.00 82.88 1754 LEU A N 1
ATOM 13880 C CA . LEU A 1 1754 ? 13.461 -4.634 25.788 1.00 82.88 1754 LEU A CA 1
ATOM 13881 C C . LEU A 1 1754 ? 13.530 -3.639 26.954 1.00 82.88 1754 LEU A C 1
ATOM 13883 O O . LEU A 1 1754 ? 14.031 -3.974 28.024 1.00 82.88 1754 LEU A O 1
ATOM 13887 N N . PHE A 1 1755 ? 12.972 -2.441 26.779 1.00 82.25 1755 PHE A N 1
ATOM 13888 C CA . PHE A 1 1755 ? 12.793 -1.462 27.860 1.00 82.25 1755 PHE A CA 1
ATOM 13889 C C . PHE A 1 1755 ? 11.399 -1.645 28.486 1.00 82.25 1755 PHE A C 1
ATOM 13891 O O . PHE A 1 1755 ? 10.471 -0.885 28.204 1.00 82.25 1755 PHE A O 1
ATOM 13898 N N . ASP A 1 1756 ? 11.218 -2.722 29.262 1.00 75.88 1756 ASP A N 1
ATOM 13899 C CA . ASP A 1 1756 ? 9.903 -3.196 29.728 1.00 75.88 1756 ASP A CA 1
ATOM 13900 C C . ASP A 1 1756 ? 9.418 -2.434 30.970 1.00 75.88 1756 ASP A C 1
ATOM 13902 O O . ASP A 1 1756 ? 9.541 -2.871 32.118 1.00 75.88 1756 ASP A O 1
ATOM 13906 N N . ARG A 1 1757 ? 8.848 -1.253 30.723 1.00 81.00 1757 ARG A N 1
ATOM 13907 C CA . ARG A 1 1757 ? 8.175 -0.440 31.740 1.00 81.00 1757 ARG A CA 1
ATOM 13908 C C . ARG A 1 1757 ? 6.703 -0.814 31.809 1.00 81.00 1757 ARG A C 1
ATOM 13910 O O . ARG A 1 1757 ? 5.889 -0.299 31.041 1.00 81.00 1757 ARG A O 1
ATOM 13917 N N . ARG A 1 1758 ? 6.332 -1.684 32.751 1.00 72.38 1758 ARG A N 1
ATOM 13918 C CA . ARG A 1 1758 ? 4.912 -1.976 32.984 1.00 72.38 1758 ARG A CA 1
ATOM 13919 C C . ARG A 1 1758 ? 4.208 -0.714 33.501 1.00 72.38 1758 ARG A C 1
ATOM 13921 O O . ARG A 1 1758 ? 4.737 -0.075 34.415 1.00 72.38 1758 ARG A O 1
ATOM 13928 N N . PRO A 1 1759 ? 3.030 -0.345 32.965 1.00 68.88 1759 PRO A N 1
ATOM 13929 C CA . PRO A 1 1759 ? 2.330 0.898 33.298 1.00 68.88 1759 PRO A CA 1
ATOM 13930 C C . PRO A 1 1759 ? 1.632 0.837 34.672 1.00 68.88 1759 PRO A C 1
ATOM 13932 O O . PRO A 1 1759 ? 0.461 1.169 34.803 1.00 68.88 1759 PRO A O 1
ATOM 13935 N N . LEU A 1 1760 ? 2.354 0.421 35.717 1.00 70.94 1760 LEU A N 1
ATOM 13936 C CA . LEU A 1 1760 ? 1.833 0.254 37.078 1.00 70.94 1760 LEU A CA 1
ATOM 13937 C C . LEU A 1 1760 ? 1.571 1.601 37.783 1.00 70.94 1760 LEU A C 1
ATOM 13939 O O . LEU A 1 1760 ? 0.871 1.646 38.789 1.00 70.94 1760 LEU A O 1
ATOM 13943 N N . HIS A 1 1761 ? 2.135 2.705 37.274 1.00 73.06 1761 HIS A N 1
ATOM 13944 C CA . HIS A 1 1761 ? 1.935 4.055 37.804 1.00 73.06 1761 HIS A CA 1
ATOM 13945 C C . HIS A 1 1761 ? 2.045 5.121 36.689 1.00 73.06 1761 HIS A C 1
ATOM 13947 O O . HIS A 1 1761 ? 2.931 5.000 35.839 1.00 73.06 1761 HIS A O 1
ATOM 13953 N N . PRO A 1 1762 ? 1.253 6.217 36.704 1.00 69.75 1762 PRO A N 1
ATOM 13954 C CA . PRO A 1 1762 ? 1.268 7.239 35.644 1.00 69.75 1762 PRO A CA 1
ATOM 13955 C C . PRO A 1 1762 ? 2.630 7.913 35.405 1.00 69.75 1762 PRO A C 1
ATOM 13957 O O . PRO A 1 1762 ? 2.934 8.349 34.300 1.00 69.75 1762 PRO A O 1
ATOM 13960 N N . GLN A 1 1763 ? 3.466 8.007 36.443 1.00 79.62 1763 GLN A N 1
ATOM 13961 C CA . GLN A 1 1763 ? 4.800 8.625 36.370 1.00 79.62 1763 GLN A CA 1
ATOM 13962 C C . GLN A 1 1763 ? 5.934 7.629 36.067 1.00 79.62 1763 GLN A C 1
ATOM 13964 O O . GLN A 1 1763 ? 7.096 8.028 36.068 1.00 79.62 1763 GLN A O 1
ATOM 13969 N N . ILE A 1 1764 ? 5.645 6.348 35.794 1.00 80.31 1764 ILE A N 1
ATOM 13970 C CA . ILE A 1 1764 ? 6.696 5.334 35.581 1.00 80.31 1764 ILE A CA 1
ATOM 13971 C C . ILE A 1 1764 ? 7.597 5.649 34.374 1.00 80.31 1764 ILE A C 1
ATOM 13973 O O . ILE A 1 1764 ? 8.799 5.386 34.381 1.00 80.31 1764 ILE A O 1
ATOM 13977 N N . ASN A 1 1765 ? 7.042 6.312 33.359 1.00 80.19 1765 ASN A N 1
ATOM 13978 C CA . ASN A 1 1765 ? 7.780 6.748 32.173 1.00 80.19 1765 ASN A CA 1
ATOM 13979 C C . ASN A 1 1765 ? 8.597 8.034 32.399 1.00 80.19 1765 ASN A C 1
ATOM 13981 O O . ASN A 1 1765 ? 9.189 8.545 31.457 1.00 80.19 1765 ASN A O 1
ATOM 13985 N N . GLN A 1 1766 ? 8.632 8.569 33.626 1.00 84.69 1766 GLN A N 1
ATOM 13986 C CA . GLN A 1 1766 ? 9.423 9.751 33.998 1.00 84.69 1766 GLN A CA 1
ATOM 13987 C C . GLN A 1 1766 ? 10.562 9.426 34.972 1.00 84.69 1766 GLN A C 1
ATOM 13989 O O . GLN A 1 1766 ? 11.442 10.260 35.174 1.00 84.69 1766 GLN A O 1
ATOM 13994 N N . ILE A 1 1767 ? 10.553 8.243 35.595 1.00 89.19 1767 ILE A N 1
ATOM 13995 C CA . ILE A 1 1767 ? 11.609 7.833 36.526 1.00 89.19 1767 ILE A CA 1
ATOM 13996 C C . ILE A 1 1767 ? 12.769 7.169 35.781 1.00 89.19 1767 ILE A C 1
ATOM 13998 O O . ILE A 1 1767 ? 12.578 6.525 34.746 1.00 89.19 1767 ILE A O 1
ATOM 14002 N N . LEU A 1 1768 ? 13.977 7.311 36.322 1.00 93.12 1768 LEU A N 1
ATOM 14003 C CA . LEU A 1 1768 ? 15.169 6.636 35.813 1.00 93.12 1768 LEU A CA 1
ATOM 14004 C C . LEU A 1 1768 ? 15.401 5.312 36.549 1.00 93.12 1768 LEU A C 1
ATOM 14006 O O . LEU A 1 1768 ? 15.158 5.233 37.753 1.00 93.12 1768 LEU A O 1
ATOM 14010 N N . GLY A 1 1769 ? 15.888 4.301 35.833 1.00 92.31 1769 GLY A N 1
ATOM 14011 C CA . GLY A 1 1769 ? 16.208 2.970 36.352 1.00 92.31 1769 GLY A CA 1
ATOM 14012 C C . GLY A 1 1769 ? 16.567 1.986 35.243 1.00 92.31 1769 GLY A C 1
ATOM 14013 O O . GLY A 1 1769 ? 16.402 2.294 34.063 1.00 92.31 1769 GLY A O 1
ATOM 14014 N N . ASP A 1 1770 ? 17.051 0.800 35.604 1.00 91.75 1770 ASP A N 1
ATOM 14015 C CA . ASP A 1 1770 ? 17.302 -0.273 34.639 1.00 91.75 1770 ASP A CA 1
ATOM 14016 C C . ASP A 1 1770 ? 16.054 -1.155 34.465 1.00 91.75 1770 ASP A C 1
ATOM 14018 O O . ASP A 1 1770 ? 15.889 -2.177 35.130 1.00 91.75 1770 ASP A O 1
ATOM 14022 N N . PHE A 1 1771 ? 15.156 -0.750 33.565 1.00 90.12 1771 PHE A N 1
ATOM 14023 C CA . PHE A 1 1771 ? 13.973 -1.530 33.171 1.00 90.12 1771 PHE A CA 1
ATOM 14024 C C . PHE A 1 1771 ? 14.274 -2.526 32.043 1.00 90.12 1771 PHE A C 1
ATOM 14026 O O . PHE A 1 1771 ? 13.365 -2.980 31.343 1.00 90.12 1771 PHE A O 1
ATOM 14033 N N . THR A 1 1772 ? 15.551 -2.849 31.829 1.00 88.00 1772 THR A N 1
ATOM 14034 C CA . THR A 1 1772 ? 15.948 -3.777 30.780 1.00 88.00 1772 THR A CA 1
ATOM 14035 C C . THR A 1 1772 ? 15.449 -5.182 31.101 1.00 88.00 1772 THR A C 1
ATOM 14037 O O . THR A 1 1772 ? 15.770 -5.756 32.142 1.00 88.00 1772 THR A O 1
ATOM 14040 N N . SER A 1 1773 ? 14.709 -5.769 30.166 1.00 84.38 1773 SER A N 1
ATOM 14041 C CA . SER A 1 1773 ? 14.455 -7.206 30.118 1.00 84.38 1773 SER A CA 1
ATOM 14042 C C . SER A 1 1773 ? 15.062 -7.792 28.849 1.00 84.38 1773 SER A C 1
ATOM 14044 O O . SER A 1 1773 ? 15.239 -7.108 27.838 1.00 84.38 1773 SER A O 1
ATOM 14046 N N . LEU A 1 1774 ? 15.437 -9.065 28.931 1.00 89.00 1774 LEU A N 1
ATOM 14047 C CA . LEU A 1 1774 ? 16.027 -9.807 27.827 1.00 89.00 1774 LEU A CA 1
ATOM 14048 C C . LEU A 1 1774 ? 15.060 -10.898 27.389 1.00 89.00 1774 LEU A C 1
ATOM 14050 O O . LEU A 1 1774 ? 14.487 -11.587 28.236 1.00 89.00 1774 LEU A O 1
ATOM 14054 N N . MET A 1 1775 ? 14.922 -11.086 26.080 1.00 90.31 1775 MET A N 1
ATOM 14055 C CA . MET A 1 1775 ? 14.037 -12.087 25.493 1.00 90.31 1775 MET A CA 1
ATOM 14056 C C . MET A 1 1775 ? 14.755 -12.840 24.375 1.00 90.31 1775 MET A C 1
ATOM 14058 O O . MET A 1 1775 ? 15.341 -12.232 23.483 1.00 90.31 1775 MET A O 1
ATOM 14062 N N . LEU A 1 1776 ? 14.703 -14.170 24.399 1.00 92.19 1776 LEU A N 1
ATOM 14063 C CA . LEU A 1 1776 ? 15.249 -14.976 23.310 1.00 92.19 1776 LEU A CA 1
ATOM 14064 C C . LEU A 1 1776 ? 14.273 -14.984 22.137 1.00 92.19 1776 LEU A C 1
ATOM 14066 O O . LEU A 1 1776 ? 13.068 -15.118 22.337 1.00 92.19 1776 LEU A O 1
ATOM 14070 N N . LEU A 1 1777 ? 14.784 -14.871 20.915 1.00 93.88 1777 LEU A N 1
ATOM 14071 C CA . LEU A 1 1777 ? 13.977 -14.990 19.708 1.00 93.88 1777 LEU A CA 1
ATOM 14072 C C . LEU A 1 1777 ? 14.691 -15.846 18.671 1.00 93.88 1777 LEU A C 1
ATOM 14074 O O . LEU A 1 1777 ? 15.765 -15.498 18.180 1.00 93.88 1777 LEU A O 1
ATOM 14078 N N . SER A 1 1778 ? 14.072 -16.967 18.326 1.00 93.00 1778 SER A N 1
ATOM 14079 C CA . SER A 1 1778 ? 14.650 -17.923 17.392 1.00 93.00 1778 SER A CA 1
ATOM 14080 C C . SER A 1 1778 ? 14.327 -17.558 15.944 1.00 93.00 1778 SER A C 1
ATOM 14082 O O . SER A 1 1778 ? 13.162 -17.510 15.548 1.00 93.00 1778 SER A O 1
ATOM 14084 N N . TRP A 1 1779 ? 15.364 -17.365 15.136 1.00 94.38 1779 TRP A N 1
ATOM 14085 C CA . TRP A 1 1779 ? 15.288 -17.203 13.690 1.00 94.38 1779 TRP A CA 1
ATOM 14086 C C . TRP A 1 1779 ? 15.295 -18.567 13.008 1.00 94.38 1779 TRP A C 1
ATOM 14088 O O . TRP A 1 1779 ? 16.248 -19.334 13.143 1.00 94.38 1779 TRP A O 1
ATOM 14098 N N . HIS A 1 1780 ? 14.230 -18.847 12.261 1.00 90.31 1780 HIS A N 1
ATOM 14099 C CA . HIS A 1 1780 ? 14.144 -20.018 11.398 1.00 90.31 1780 HIS A CA 1
ATOM 14100 C C . HIS A 1 1780 ? 13.811 -19.541 9.986 1.00 90.31 1780 HIS A C 1
ATOM 14102 O O . HIS A 1 1780 ? 12.683 -19.089 9.756 1.00 90.31 1780 HIS A O 1
ATOM 14108 N N . PRO A 1 1781 ? 14.779 -19.566 9.060 1.00 87.25 1781 PRO A N 1
ATOM 14109 C CA . PRO A 1 1781 ? 14.539 -19.121 7.703 1.00 87.25 1781 PRO A CA 1
ATOM 14110 C C . PRO A 1 1781 ? 13.541 -20.046 7.005 1.00 87.25 1781 PRO A C 1
ATOM 14112 O O . PRO A 1 1781 ? 13.690 -21.264 7.005 1.00 87.25 1781 PRO A O 1
ATOM 14115 N N . GLY A 1 1782 ? 12.513 -19.444 6.419 1.00 86.81 1782 GLY A N 1
ATOM 14116 C CA . GLY A 1 1782 ? 11.543 -20.104 5.557 1.00 86.81 1782 GLY A CA 1
ATOM 14117 C C . GLY A 1 1782 ? 11.926 -20.026 4.079 1.00 86.81 1782 GLY A C 1
ATOM 14118 O O . GLY A 1 1782 ? 13.043 -19.661 3.714 1.00 86.81 1782 GLY A O 1
ATOM 14119 N N . GLU A 1 1783 ? 10.963 -20.343 3.216 1.00 85.94 1783 GLU A N 1
ATOM 14120 C CA . GLU A 1 1783 ? 11.163 -20.417 1.762 1.00 85.94 1783 GLU A CA 1
ATOM 14121 C C . GLU A 1 1783 ? 11.519 -19.061 1.127 1.00 85.94 1783 GLU A C 1
ATOM 14123 O O . GLU A 1 1783 ? 12.318 -18.994 0.191 1.00 85.94 1783 GLU A O 1
ATOM 14128 N N . SER A 1 1784 ? 10.966 -17.971 1.668 1.00 91.94 1784 SER A N 1
ATOM 14129 C CA . SER A 1 1784 ? 11.246 -16.590 1.266 1.00 91.94 1784 SER A CA 1
ATOM 14130 C C . SER A 1 1784 ? 11.619 -15.717 2.464 1.00 91.94 1784 SER A C 1
ATOM 14132 O O . SER A 1 1784 ? 11.341 -16.047 3.625 1.00 91.94 1784 SER A O 1
ATOM 14134 N N . TRP A 1 1785 ? 12.242 -14.569 2.193 1.00 95.00 1785 TRP A N 1
ATOM 14135 C CA . TRP A 1 1785 ? 12.565 -13.592 3.229 1.00 95.00 1785 TRP A CA 1
ATOM 14136 C C . TRP A 1 1785 ? 11.319 -13.064 3.952 1.00 95.00 1785 TRP A C 1
ATOM 14138 O O . TRP A 1 1785 ? 11.300 -13.066 5.182 1.00 95.00 1785 TRP A O 1
ATOM 14148 N N . LEU A 1 1786 ? 10.260 -12.692 3.222 1.00 94.31 1786 LEU A N 1
ATOM 14149 C CA . LEU A 1 1786 ? 9.002 -12.219 3.808 1.00 94.31 1786 LEU A CA 1
ATOM 14150 C C . LEU A 1 1786 ? 8.373 -13.275 4.720 1.00 94.31 1786 LEU A C 1
ATOM 14152 O O . LEU A 1 1786 ? 8.004 -12.952 5.847 1.00 94.31 1786 LEU A O 1
ATOM 14156 N N . HIS A 1 1787 ? 8.299 -14.533 4.273 1.00 91.75 1787 HIS A N 1
ATOM 14157 C CA . HIS A 1 1787 ? 7.757 -15.616 5.095 1.00 91.75 1787 HIS A CA 1
ATOM 14158 C C . HIS A 1 1787 ? 8.573 -15.797 6.384 1.00 91.75 1787 HIS A C 1
ATOM 14160 O O . HIS A 1 1787 ? 8.020 -15.939 7.475 1.00 91.75 1787 HIS A O 1
ATOM 14166 N N . SER A 1 1788 ? 9.902 -15.708 6.277 1.00 93.38 1788 SER A N 1
ATOM 14167 C CA . SER A 1 1788 ? 10.799 -15.745 7.436 1.00 93.38 1788 SER A CA 1
ATOM 14168 C C . SER A 1 1788 ? 10.533 -14.582 8.397 1.00 93.38 1788 SER A C 1
ATOM 14170 O O . SER A 1 1788 ? 10.468 -14.786 9.607 1.00 93.38 1788 SER A O 1
ATOM 14172 N N . ALA A 1 1789 ? 10.321 -13.374 7.869 1.00 92.75 1789 ALA A N 1
ATOM 14173 C CA . ALA A 1 1789 ? 10.044 -12.176 8.655 1.00 92.75 1789 ALA A CA 1
ATOM 14174 C C . ALA A 1 1789 ? 8.675 -12.214 9.360 1.00 92.75 1789 ALA A C 1
ATOM 14176 O O . ALA A 1 1789 ? 8.565 -11.824 10.522 1.00 92.75 1789 ALA A O 1
ATOM 14177 N N . GLN A 1 1790 ? 7.638 -12.723 8.692 1.00 90.81 1790 GLN A N 1
ATOM 14178 C CA . GLN A 1 1790 ? 6.303 -12.910 9.274 1.00 90.81 1790 GLN A CA 1
ATOM 14179 C C . GLN A 1 1790 ? 6.318 -13.959 10.389 1.00 90.81 1790 GLN A C 1
ATOM 14181 O O . GLN A 1 1790 ? 5.818 -13.698 11.483 1.00 90.81 1790 GLN A O 1
ATOM 14186 N N . SER A 1 1791 ? 6.970 -15.098 10.150 1.00 88.00 1791 SER A N 1
ATOM 14187 C CA . SER A 1 1791 ? 7.201 -16.138 11.161 1.00 88.00 1791 SER A CA 1
ATOM 14188 C C . SER A 1 1791 ? 7.993 -15.602 12.362 1.00 88.00 1791 SER A C 1
ATOM 14190 O O . SER A 1 1791 ? 7.659 -15.891 13.514 1.00 88.00 1791 SER A O 1
ATOM 14192 N N . LEU A 1 1792 ? 9.006 -14.761 12.115 1.00 90.50 1792 LEU A N 1
ATOM 14193 C CA . LEU A 1 1792 ? 9.764 -14.101 13.176 1.00 90.50 1792 LEU A CA 1
ATOM 14194 C C . LEU A 1 1792 ? 8.883 -13.157 14.004 1.00 90.50 1792 LEU A C 1
ATOM 14196 O O . LEU A 1 1792 ? 8.965 -13.176 15.230 1.00 90.50 1792 LEU A O 1
ATOM 14200 N N . GLN A 1 1793 ? 8.030 -12.349 13.365 1.00 91.00 1793 GLN A N 1
ATOM 14201 C CA . GLN A 1 1793 ? 7.121 -11.445 14.073 1.00 91.00 1793 GLN A CA 1
ATOM 14202 C C . GLN A 1 1793 ? 6.066 -12.197 14.891 1.00 91.00 1793 GLN A C 1
ATOM 14204 O O . GLN A 1 1793 ? 5.765 -11.787 16.011 1.00 91.00 1793 GLN A O 1
ATOM 14209 N N . GLN A 1 1794 ? 5.511 -13.290 14.365 1.00 80.88 1794 GLN A N 1
ATOM 14210 C CA . GLN A 1 1794 ? 4.564 -14.122 15.111 1.00 80.88 1794 GLN A CA 1
ATOM 14211 C C . GLN A 1 1794 ? 5.209 -14.679 16.382 1.00 80.88 1794 GLN A C 1
ATOM 14213 O O . GLN A 1 1794 ? 4.645 -14.545 17.467 1.00 80.88 1794 GLN A O 1
ATOM 14218 N N . ARG A 1 1795 ? 6.436 -15.206 16.275 1.00 85.62 1795 ARG A N 1
ATOM 14219 C CA . ARG A 1 1795 ? 7.215 -15.633 17.445 1.00 85.62 1795 ARG A CA 1
ATOM 14220 C C . ARG A 1 1795 ? 7.535 -14.488 18.389 1.00 85.62 1795 ARG A C 1
ATOM 14222 O O . ARG A 1 1795 ? 7.414 -14.652 19.593 1.00 85.62 1795 ARG A O 1
ATOM 14229 N N . LEU A 1 1796 ? 7.891 -13.317 17.868 1.00 85.38 1796 LEU A N 1
ATOM 14230 C CA . LEU A 1 1796 ? 8.112 -12.134 18.695 1.00 85.38 1796 LEU A CA 1
ATOM 14231 C C . LEU A 1 1796 ? 6.862 -11.803 19.521 1.00 85.38 1796 LEU A C 1
ATOM 14233 O O . LEU A 1 1796 ? 6.981 -11.553 20.715 1.00 85.38 1796 LEU A O 1
ATOM 14237 N N . SER A 1 1797 ? 5.677 -11.855 18.910 1.00 73.38 1797 SER A N 1
ATOM 14238 C CA . SER A 1 1797 ? 4.402 -11.620 19.595 1.00 73.38 1797 SER A CA 1
ATOM 14239 C C . SER A 1 1797 ? 4.121 -12.664 20.677 1.00 73.38 1797 SER A C 1
ATOM 14241 O O . SER A 1 1797 ? 3.743 -12.299 21.786 1.00 73.38 1797 SER A O 1
ATOM 14243 N N . GLN A 1 1798 ? 4.329 -13.950 20.379 1.00 77.81 1798 GLN A N 1
ATOM 14244 C CA . GLN A 1 1798 ? 4.157 -15.032 21.354 1.00 77.81 1798 GLN A CA 1
ATOM 14245 C C . GLN A 1 1798 ? 5.123 -14.869 22.532 1.00 77.81 1798 GLN A C 1
ATOM 14247 O O . GLN A 1 1798 ? 4.705 -14.901 23.686 1.00 77.81 1798 GLN A O 1
ATOM 14252 N N . ASN A 1 1799 ? 6.398 -14.597 22.253 1.00 80.81 1799 ASN A N 1
ATOM 14253 C CA . ASN A 1 1799 ? 7.413 -14.424 23.287 1.00 80.81 1799 ASN A CA 1
ATOM 14254 C C . ASN A 1 1799 ? 7.126 -13.185 24.154 1.00 80.81 1799 ASN A C 1
ATOM 14256 O O . ASN A 1 1799 ? 7.318 -13.240 25.367 1.00 80.81 1799 ASN A O 1
ATOM 14260 N N . LEU A 1 1800 ? 6.619 -12.090 23.568 1.00 76.56 1800 LEU A N 1
ATOM 14261 C CA . LEU A 1 1800 ? 6.236 -10.883 24.310 1.00 76.56 1800 LEU A CA 1
ATOM 14262 C C . LEU A 1 1800 ? 5.094 -11.136 25.306 1.00 76.56 1800 LEU A C 1
ATOM 14264 O O . LEU A 1 1800 ? 5.098 -10.525 26.375 1.00 76.56 1800 LEU A O 1
ATOM 14268 N N . ASN A 1 1801 ? 4.171 -12.056 25.008 1.00 73.25 1801 ASN A N 1
ATOM 14269 C CA . ASN A 1 1801 ? 3.117 -12.469 25.945 1.00 73.25 1801 ASN A CA 1
ATOM 14270 C C . ASN A 1 1801 ? 3.664 -13.259 27.150 1.00 73.25 1801 ASN A C 1
ATOM 14272 O O . ASN A 1 1801 ? 2.999 -13.333 28.180 1.00 73.25 1801 ASN A O 1
ATOM 14276 N N . HIS A 1 1802 ? 4.889 -13.786 27.050 1.00 78.62 1802 HIS A N 1
ATOM 14277 C CA . HIS A 1 1802 ? 5.579 -14.552 28.096 1.00 78.62 1802 HIS A CA 1
ATOM 14278 C C . HIS A 1 1802 ? 6.883 -13.878 28.566 1.00 78.62 1802 HIS A C 1
ATOM 14280 O O . HIS A 1 1802 ? 7.805 -14.541 29.052 1.00 78.62 1802 HIS A O 1
ATOM 14286 N N . ARG A 1 1803 ? 6.990 -12.549 28.399 1.00 78.06 1803 ARG A N 1
ATOM 14287 C CA . ARG A 1 1803 ? 8.206 -11.757 28.686 1.00 78.06 1803 ARG A CA 1
ATOM 14288 C C . ARG A 1 1803 ? 8.551 -11.621 30.169 1.00 78.06 1803 ARG A C 1
ATOM 14290 O O . ARG A 1 1803 ? 9.623 -11.139 30.517 1.00 78.06 1803 ARG A O 1
ATOM 14297 N N . ASP A 1 1804 ? 7.639 -12.008 31.052 1.00 74.62 1804 ASP A N 1
ATOM 14298 C CA . ASP A 1 1804 ? 7.837 -12.014 32.499 1.00 74.62 1804 ASP A CA 1
ATOM 14299 C C . ASP A 1 1804 ? 8.831 -13.094 32.963 1.00 74.62 1804 ASP A C 1
ATOM 14301 O O . ASP A 1 1804 ? 9.366 -13.009 34.068 1.00 74.62 1804 ASP A O 1
ATOM 14305 N N . VAL A 1 1805 ? 9.147 -14.066 32.099 1.00 79.38 1805 VAL A N 1
ATOM 14306 C CA . VAL A 1 1805 ? 10.285 -14.973 32.273 1.00 79.38 1805 VAL A CA 1
ATOM 14307 C C . VAL A 1 1805 ? 11.506 -14.401 31.552 1.00 79.38 1805 VAL A C 1
ATOM 14309 O O . VAL A 1 1805 ? 11.603 -14.415 30.328 1.00 79.38 1805 VAL A O 1
ATOM 14312 N N . SER A 1 1806 ? 12.478 -13.931 32.333 1.00 77.81 1806 SER A N 1
ATOM 14313 C CA . SER A 1 1806 ? 13.757 -13.406 31.839 1.00 77.81 1806 SER A CA 1
ATOM 14314 C C . SER A 1 1806 ? 14.508 -14.415 30.958 1.00 77.81 1806 SER A C 1
ATOM 14316 O O . SER A 1 1806 ? 14.706 -15.569 31.355 1.00 77.81 1806 SER A O 1
ATOM 14318 N N . ALA A 1 1807 ? 15.039 -13.976 29.810 1.00 84.94 1807 ALA A N 1
ATOM 14319 C CA . ALA A 1 1807 ? 15.911 -14.803 28.969 1.00 84.94 1807 ALA A CA 1
ATOM 14320 C C . ALA A 1 1807 ? 17.130 -15.346 29.723 1.00 84.94 1807 ALA A C 1
ATOM 14322 O O . ALA A 1 1807 ? 17.611 -16.430 29.404 1.00 84.94 1807 ALA A O 1
ATOM 14323 N N . ILE A 1 1808 ? 17.621 -14.641 30.750 1.00 80.50 1808 ILE A N 1
ATOM 14324 C CA . ILE A 1 1808 ? 18.718 -15.135 31.593 1.00 80.50 1808 ILE A CA 1
ATOM 14325 C C . ILE A 1 1808 ? 18.303 -16.434 32.291 1.00 80.50 1808 ILE A C 1
ATOM 14327 O O . ILE A 1 1808 ? 19.096 -17.373 32.364 1.00 80.50 1808 ILE A O 1
ATOM 14331 N N . ARG A 1 1809 ? 17.052 -16.527 32.752 1.00 80.31 1809 ARG A N 1
ATOM 14332 C CA . ARG A 1 1809 ? 16.502 -17.748 33.348 1.00 80.31 1809 ARG A CA 1
ATOM 14333 C C . ARG A 1 1809 ? 16.358 -18.862 32.314 1.00 80.31 1809 ARG A C 1
ATOM 14335 O O . ARG A 1 1809 ? 16.756 -19.989 32.601 1.00 80.31 1809 ARG A O 1
ATOM 14342 N N . VAL A 1 1810 ? 15.866 -18.543 31.115 1.00 86.44 1810 VAL A N 1
ATOM 14343 C CA . VAL A 1 1810 ? 15.751 -19.511 30.008 1.00 86.44 1810 VAL A CA 1
ATOM 14344 C C . VAL A 1 1810 ? 17.129 -20.066 29.628 1.00 86.44 1810 VAL A C 1
ATOM 14346 O O . VAL A 1 1810 ? 17.300 -21.278 29.558 1.00 86.44 1810 VAL A O 1
ATOM 14349 N N . MET A 1 1811 ? 18.148 -19.212 29.488 1.00 85.00 1811 MET A N 1
ATOM 14350 C CA . MET A 1 1811 ? 19.527 -19.630 29.199 1.00 85.00 1811 MET A CA 1
ATOM 14351 C C . MET A 1 1811 ? 20.123 -20.517 30.302 1.00 85.00 1811 MET A C 1
ATOM 14353 O O . MET A 1 1811 ? 20.836 -21.471 29.990 1.00 85.00 1811 MET A O 1
ATOM 14357 N N . ARG A 1 1812 ? 19.821 -20.254 31.585 1.00 78.94 1812 ARG A N 1
ATOM 14358 C CA . ARG A 1 1812 ? 20.237 -21.131 32.700 1.00 78.94 1812 ARG A CA 1
ATOM 14359 C C . ARG A 1 1812 ? 19.579 -22.510 32.606 1.00 78.94 1812 ARG A C 1
ATOM 14361 O O . ARG A 1 1812 ? 20.275 -23.512 32.740 1.00 78.94 1812 ARG A O 1
ATOM 14368 N N . GLN A 1 1813 ? 18.274 -22.571 32.338 1.00 81.44 1813 GLN A N 1
ATOM 14369 C CA . GLN A 1 1813 ? 17.563 -23.844 32.160 1.00 81.44 1813 GLN A CA 1
ATOM 14370 C C . GLN A 1 1813 ? 18.067 -24.611 30.931 1.00 81.44 1813 GLN A C 1
ATOM 14372 O O . GLN A 1 1813 ? 18.250 -25.825 31.001 1.00 81.44 1813 GLN A O 1
ATOM 14377 N N . LEU A 1 1814 ? 18.364 -23.913 29.831 1.00 80.94 1814 LEU A N 1
ATOM 14378 C CA . LEU A 1 1814 ? 18.961 -24.517 28.640 1.00 80.94 1814 LEU A CA 1
ATOM 14379 C C . LEU A 1 1814 ? 20.348 -25.106 28.951 1.00 80.94 1814 LEU A C 1
ATOM 14381 O O . LEU A 1 1814 ? 20.641 -26.230 28.554 1.00 80.94 1814 LEU A O 1
ATOM 14385 N N . ALA A 1 1815 ? 21.179 -24.381 29.708 1.00 76.06 1815 ALA A N 1
ATOM 14386 C CA . ALA A 1 1815 ? 22.504 -24.839 30.130 1.00 76.06 1815 ALA A CA 1
ATOM 14387 C C . ALA A 1 1815 ? 22.433 -26.098 31.004 1.00 76.06 1815 ALA A C 1
ATOM 14389 O O . ALA A 1 1815 ? 23.148 -27.067 30.745 1.00 76.06 1815 ALA A O 1
ATOM 14390 N N . GLN A 1 1816 ? 21.512 -26.119 31.972 1.00 75.19 1816 GLN A N 1
ATOM 14391 C CA . GLN A 1 1816 ? 21.232 -27.296 32.799 1.00 75.19 1816 GLN A CA 1
ATOM 14392 C C . GLN A 1 1816 ? 20.788 -28.489 31.943 1.00 75.19 1816 GLN A C 1
ATOM 14394 O O . GLN A 1 1816 ? 21.327 -29.585 32.082 1.00 75.19 1816 GLN A O 1
ATOM 14399 N N . ARG A 1 1817 ? 19.849 -28.271 31.015 1.00 77.88 1817 ARG A N 1
ATOM 14400 C CA . ARG A 1 1817 ? 19.287 -29.324 30.154 1.00 77.88 1817 ARG A CA 1
ATOM 14401 C C . ARG A 1 1817 ? 20.312 -29.889 29.166 1.00 77.88 1817 ARG A C 1
ATOM 14403 O O . ARG A 1 1817 ? 20.302 -31.084 28.892 1.00 77.88 1817 ARG A O 1
ATOM 14410 N N . GLN A 1 1818 ? 21.238 -29.059 28.687 1.00 74.69 1818 GLN A N 1
ATOM 14411 C CA . GLN A 1 1818 ? 22.346 -29.461 27.811 1.00 74.69 1818 GLN A CA 1
ATOM 14412 C C . GLN A 1 1818 ? 23.588 -29.961 28.572 1.00 74.69 1818 GLN A C 1
ATOM 14414 O O . GLN A 1 1818 ? 24.551 -30.400 27.941 1.00 74.69 1818 GLN A O 1
ATOM 14419 N N . ASN A 1 1819 ? 23.576 -29.911 29.909 1.00 71.75 1819 ASN A N 1
ATOM 14420 C CA . ASN A 1 1819 ? 24.705 -30.240 30.781 1.00 71.75 1819 ASN A CA 1
ATOM 14421 C C . ASN A 1 1819 ? 25.997 -29.480 30.401 1.00 71.75 1819 ASN A C 1
ATOM 14423 O O . ASN A 1 1819 ? 27.084 -30.058 30.309 1.00 71.75 1819 ASN A O 1
ATOM 14427 N N . VAL A 1 1820 ? 25.855 -28.178 30.128 1.00 64.25 1820 VAL A N 1
ATOM 14428 C CA . VAL A 1 1820 ? 26.953 -27.243 29.837 1.00 64.25 1820 VAL A CA 1
ATOM 14429 C C . VAL A 1 1820 ? 26.992 -26.128 30.889 1.00 64.25 1820 VAL A C 1
ATOM 14431 O O . VAL A 1 1820 ? 25.951 -25.792 31.447 1.00 64.25 1820 VAL A O 1
ATOM 14434 N N . PRO A 1 1821 ? 28.155 -25.503 31.157 1.00 56.06 1821 PRO A N 1
ATOM 14435 C CA . PRO A 1 1821 ? 28.273 -24.516 32.237 1.00 56.06 1821 PRO A CA 1
ATOM 14436 C C . PRO A 1 1821 ? 27.414 -23.261 32.021 1.00 56.06 1821 PRO A C 1
ATOM 14438 O O . PRO A 1 1821 ? 26.913 -22.665 32.969 1.00 56.06 1821 PRO A O 1
ATOM 14441 N N . ALA A 1 1822 ? 27.264 -22.834 30.767 1.00 68.31 1822 ALA A N 1
ATOM 14442 C CA . ALA A 1 1822 ? 26.435 -21.705 30.372 1.00 68.31 1822 ALA A CA 1
ATOM 14443 C C . ALA A 1 1822 ? 26.092 -21.815 28.884 1.00 68.31 1822 ALA A C 1
ATOM 14445 O O . ALA A 1 1822 ? 26.904 -22.300 28.092 1.00 68.31 1822 ALA A O 1
ATOM 14446 N N . VAL A 1 1823 ? 24.921 -21.306 28.502 1.00 75.31 1823 VAL A N 1
ATOM 14447 C CA . VAL A 1 1823 ? 24.544 -21.110 27.099 1.00 75.31 1823 VAL A CA 1
ATOM 14448 C C . VAL A 1 1823 ? 24.603 -19.613 26.810 1.00 75.31 1823 VAL A C 1
ATOM 14450 O O . VAL A 1 1823 ? 23.696 -18.885 27.215 1.00 75.31 1823 VAL A O 1
ATOM 14453 N N . PRO A 1 1824 ? 25.667 -19.118 26.157 1.00 77.19 1824 PRO A N 1
ATOM 14454 C CA . PRO A 1 1824 ? 25.753 -17.711 25.807 1.00 77.19 1824 PRO A CA 1
ATOM 14455 C C . PRO A 1 1824 ? 24.840 -17.399 24.615 1.00 77.19 1824 PRO A C 1
ATOM 14457 O O . PRO A 1 1824 ? 24.877 -18.100 23.604 1.00 77.19 1824 PRO A O 1
ATOM 14460 N N . MET A 1 1825 ? 24.101 -16.289 24.698 1.00 89.19 1825 MET A N 1
ATOM 14461 C CA . MET A 1 1825 ? 23.403 -15.663 23.564 1.00 89.19 1825 MET A CA 1
ATOM 14462 C C . MET A 1 1825 ? 24.002 -14.270 23.308 1.00 89.19 1825 MET A C 1
ATOM 14464 O O . MET A 1 1825 ? 23.424 -13.255 23.700 1.00 89.19 1825 MET A O 1
ATOM 14468 N N . PRO A 1 1826 ? 25.212 -14.208 22.719 1.00 90.00 1826 PRO A N 1
ATOM 14469 C CA . PRO A 1 1826 ? 26.042 -13.007 22.716 1.00 90.00 1826 PRO A CA 1
ATOM 14470 C C . PRO A 1 1826 ? 25.755 -12.059 21.543 1.00 90.00 1826 PRO A C 1
ATOM 14472 O O . PRO A 1 1826 ? 26.457 -11.063 21.382 1.00 90.00 1826 PRO A O 1
ATOM 14475 N N . VAL A 1 1827 ? 24.782 -12.382 20.690 1.00 95.25 1827 VAL A N 1
ATOM 14476 C CA . VAL A 1 1827 ? 24.374 -11.549 19.555 1.00 95.25 1827 VAL A CA 1
ATOM 14477 C C . VAL A 1 1827 ? 23.047 -10.892 19.916 1.00 95.25 1827 VAL A C 1
ATOM 14479 O O . VAL A 1 1827 ? 22.026 -11.573 20.042 1.00 95.25 1827 VAL A O 1
ATOM 14482 N N . VAL A 1 1828 ? 23.100 -9.582 20.148 1.00 94.06 1828 VAL A N 1
ATOM 14483 C CA . VAL A 1 1828 ? 22.042 -8.807 20.800 1.00 94.06 1828 VAL A CA 1
ATOM 14484 C C . VAL A 1 1828 ? 21.386 -7.843 19.819 1.00 94.06 1828 VAL A C 1
ATOM 14486 O O . VAL A 1 1828 ? 22.067 -7.219 19.012 1.00 94.06 1828 VAL A O 1
ATOM 14489 N N . PHE A 1 1829 ? 20.065 -7.712 19.889 1.00 95.44 1829 PHE A N 1
ATOM 14490 C CA . PHE A 1 1829 ? 19.308 -6.694 19.170 1.00 95.44 1829 PHE A CA 1
ATOM 14491 C C . PHE A 1 1829 ? 18.601 -5.763 20.145 1.00 95.44 1829 PHE A C 1
ATOM 14493 O O . PHE A 1 1829 ? 17.811 -6.210 20.975 1.00 95.44 1829 PHE A O 1
ATOM 14500 N N . THR A 1 1830 ? 18.806 -4.463 19.985 1.00 89.94 1830 THR A N 1
ATOM 14501 C CA . THR A 1 1830 ? 18.238 -3.435 20.855 1.00 89.94 1830 THR A CA 1
ATOM 14502 C C . THR A 1 1830 ? 17.429 -2.447 20.019 1.00 89.94 1830 THR A C 1
ATOM 14504 O O . THR A 1 1830 ? 17.974 -1.731 19.178 1.00 89.94 1830 THR A O 1
ATOM 14507 N N . SER A 1 1831 ? 16.113 -2.378 20.246 1.00 85.75 1831 SER A N 1
ATOM 14508 C CA . SER A 1 1831 ? 15.227 -1.465 19.515 1.00 85.75 1831 SER A CA 1
ATOM 14509 C C . SER A 1 1831 ? 14.707 -0.342 20.398 1.00 85.75 1831 SER A C 1
ATOM 14511 O O . SER A 1 1831 ? 14.062 -0.591 21.410 1.00 85.75 1831 SER A O 1
ATOM 14513 N N . ALA A 1 1832 ? 14.942 0.898 19.970 1.00 78.50 1832 ALA A N 1
ATOM 14514 C CA . ALA A 1 1832 ? 14.377 2.103 20.566 1.00 78.50 1832 ALA A CA 1
ATOM 14515 C C . ALA A 1 1832 ? 13.424 2.842 19.602 1.00 78.50 1832 ALA A C 1
ATOM 14517 O O . ALA A 1 1832 ? 13.356 4.070 19.602 1.00 78.50 1832 ALA A O 1
ATOM 14518 N N . LEU A 1 1833 ? 12.721 2.107 18.732 1.00 75.00 1833 LEU A N 1
ATOM 14519 C CA . LEU A 1 1833 ? 11.700 2.666 17.838 1.00 75.00 1833 LEU A CA 1
ATOM 14520 C C . LEU A 1 1833 ? 10.346 2.794 18.557 1.00 75.00 1833 LEU A C 1
ATOM 14522 O O . LEU A 1 1833 ? 9.973 1.906 19.317 1.00 75.00 1833 LEU A O 1
ATOM 14526 N N . GLY A 1 1834 ? 9.589 3.859 18.267 1.00 63.88 1834 GLY A N 1
ATOM 14527 C CA . GLY A 1 1834 ? 8.215 4.053 18.763 1.00 63.88 1834 GLY A CA 1
ATOM 14528 C C . GLY A 1 1834 ? 8.061 4.947 20.000 1.00 63.88 1834 GLY A C 1
ATOM 14529 O O . GLY A 1 1834 ? 6.941 5.162 20.449 1.00 63.88 1834 GLY A O 1
ATOM 14530 N N . PHE A 1 1835 ? 9.145 5.505 20.539 1.00 56.81 1835 PHE A N 1
ATOM 14531 C CA . PHE A 1 1835 ? 9.070 6.512 21.599 1.00 56.81 1835 PHE A CA 1
ATOM 14532 C C . PHE A 1 1835 ? 8.828 7.897 20.961 1.00 56.81 1835 PHE A C 1
ATOM 14534 O O . PHE A 1 1835 ? 9.655 8.346 20.175 1.00 56.81 1835 PHE A O 1
ATOM 14541 N N . GLU A 1 1836 ? 7.694 8.552 21.258 1.00 44.59 1836 GLU A N 1
ATOM 14542 C CA . GLU A 1 1836 ? 7.119 9.751 20.584 1.00 44.59 1836 GLU A CA 1
ATOM 14543 C C . GLU A 1 1836 ? 7.958 11.059 20.609 1.00 44.59 1836 GLU A C 1
ATOM 14545 O O . GLU A 1 1836 ? 7.437 12.161 20.439 1.00 44.59 1836 GLU A O 1
ATOM 14550 N N . GLN A 1 1837 ? 9.276 10.997 20.790 1.00 48.59 1837 GLN A N 1
ATOM 14551 C CA . GLN A 1 1837 ? 10.155 12.162 20.726 1.00 48.59 1837 GLN A CA 1
ATOM 14552 C C . GLN A 1 1837 ? 11.228 11.955 19.652 1.00 48.59 1837 GLN A C 1
ATOM 14554 O O . GLN A 1 1837 ? 12.329 11.504 19.959 1.00 48.59 1837 GLN A O 1
ATOM 14559 N N . ASP A 1 1838 ? 10.954 12.397 18.416 1.00 51.28 1838 ASP A N 1
ATOM 14560 C CA . ASP A 1 1838 ? 11.876 12.435 17.249 1.00 51.28 1838 ASP A CA 1
ATOM 14561 C C . ASP A 1 1838 ? 13.200 13.217 17.478 1.00 51.28 1838 ASP A C 1
ATOM 14563 O O . ASP A 1 1838 ? 13.946 13.525 16.544 1.00 51.28 1838 ASP A O 1
ATOM 14567 N N . ASN A 1 1839 ? 13.483 13.595 18.724 1.00 55.22 1839 ASN A N 1
ATOM 14568 C CA . ASN A 1 1839 ? 14.595 14.417 19.174 1.00 55.22 1839 ASN A CA 1
ATOM 14569 C C . ASN A 1 1839 ? 15.719 13.623 19.852 1.00 55.22 1839 ASN A C 1
ATOM 14571 O O . ASN A 1 1839 ? 16.735 14.228 20.197 1.00 55.22 1839 ASN A O 1
ATOM 14575 N N . PHE A 1 1840 ? 15.576 12.311 20.070 1.00 64.50 1840 PHE A N 1
ATOM 14576 C CA . PHE A 1 1840 ? 16.653 11.531 20.679 1.00 64.50 1840 PHE A CA 1
ATOM 14577 C C . PHE A 1 1840 ? 17.915 11.579 19.800 1.00 64.50 1840 PHE A C 1
ATOM 14579 O O . PHE A 1 1840 ? 17.887 11.213 18.622 1.00 64.50 1840 PHE A O 1
ATOM 14586 N N . LEU A 1 1841 ? 19.018 12.084 20.368 1.00 66.88 1841 LEU A N 1
ATOM 14587 C CA . LEU A 1 1841 ? 20.293 12.302 19.668 1.00 66.88 1841 LEU A CA 1
ATOM 14588 C C . LEU A 1 1841 ? 20.151 13.119 18.359 1.00 66.88 1841 LEU A C 1
ATOM 14590 O O . LEU A 1 1841 ? 20.894 12.910 17.400 1.00 66.88 1841 LEU A O 1
ATOM 14594 N N . ALA A 1 1842 ? 19.200 14.057 18.307 1.00 64.00 1842 ALA A N 1
ATOM 14595 C CA . ALA A 1 1842 ? 18.968 14.885 17.125 1.00 64.00 1842 ALA A CA 1
ATOM 14596 C C . ALA A 1 1842 ? 20.069 15.943 16.926 1.00 64.00 1842 ALA A C 1
ATOM 14598 O O . ALA A 1 1842 ? 20.536 16.578 17.872 1.00 64.00 1842 ALA A O 1
ATOM 14599 N N . ARG A 1 1843 ? 20.476 16.184 15.673 1.00 61.28 1843 ARG A N 1
ATOM 14600 C CA . ARG A 1 1843 ? 21.535 17.156 15.336 1.00 61.28 1843 ARG A CA 1
ATOM 14601 C C . ARG A 1 1843 ? 21.100 18.607 15.531 1.00 61.28 1843 ARG A C 1
ATOM 14603 O O . ARG A 1 1843 ? 21.954 19.480 15.695 1.00 61.28 1843 ARG A O 1
ATOM 14610 N N . ARG A 1 1844 ? 19.794 18.880 15.498 1.00 66.75 1844 ARG A N 1
ATOM 14611 C CA . ARG A 1 1844 ? 19.205 20.201 15.770 1.00 66.75 1844 ARG A CA 1
ATOM 14612 C C . ARG A 1 1844 ? 19.228 20.598 17.247 1.00 66.75 1844 ARG A C 1
ATOM 14614 O O . ARG A 1 1844 ? 18.980 21.762 17.564 1.00 66.75 1844 ARG A O 1
ATOM 14621 N N . ASN A 1 1845 ? 19.504 19.654 18.141 1.00 71.31 1845 ASN A N 1
ATOM 14622 C CA . ASN A 1 1845 ? 19.536 19.899 19.574 1.00 71.31 1845 ASN A CA 1
ATOM 14623 C C . ASN A 1 1845 ? 20.819 20.624 20.000 1.00 71.31 1845 ASN A C 1
ATOM 14625 O O . ASN A 1 1845 ? 21.795 20.718 19.256 1.00 71.31 1845 ASN A O 1
ATOM 14629 N N . LEU A 1 1846 ? 20.798 21.181 21.210 1.00 75.06 1846 LEU A N 1
ATOM 14630 C CA . LEU A 1 1846 ? 21.951 21.846 21.819 1.00 75.06 1846 LEU A CA 1
ATOM 14631 C C . LEU A 1 1846 ? 23.117 20.860 22.007 1.00 75.06 1846 LEU A C 1
ATOM 14633 O O . LEU A 1 1846 ? 24.267 21.202 21.743 1.00 75.06 1846 LEU A O 1
ATOM 14637 N N . LEU A 1 1847 ? 22.802 19.639 22.443 1.00 81.25 1847 LEU A N 1
ATOM 14638 C CA . LEU A 1 1847 ? 23.750 18.543 22.611 1.00 81.25 1847 LEU A CA 1
ATOM 14639 C C . LEU A 1 1847 ? 23.886 17.795 21.282 1.00 81.25 1847 LEU A C 1
ATOM 14641 O O . LEU A 1 1847 ? 23.193 16.806 21.054 1.00 81.25 1847 LEU A O 1
ATOM 14645 N N . LYS A 1 1848 ? 24.754 18.270 20.384 1.00 81.69 1848 LYS A N 1
ATOM 14646 C CA . LYS A 1 1848 ? 24.932 17.641 19.067 1.00 81.69 1848 LYS A CA 1
ATOM 14647 C C . LYS A 1 1848 ? 25.790 16.386 19.192 1.00 81.69 1848 LYS A C 1
ATOM 14649 O O . LYS A 1 1848 ? 26.971 16.528 19.499 1.00 81.69 1848 LYS A O 1
ATOM 14654 N N . PRO A 1 1849 ? 25.264 15.173 18.967 1.00 85.88 1849 PRO A N 1
ATOM 14655 C CA . PRO A 1 1849 ? 26.055 13.957 19.113 1.00 85.88 1849 PRO A CA 1
ATOM 14656 C C . PRO A 1 1849 ? 27.064 13.827 17.972 1.00 85.88 1849 PRO A C 1
ATOM 14658 O O . PRO A 1 1849 ? 26.734 14.016 16.800 1.00 85.88 1849 PRO A O 1
ATOM 14661 N N . VAL A 1 1850 ? 28.301 13.495 18.330 1.00 84.81 1850 VAL A N 1
ATOM 14662 C CA . VAL A 1 1850 ? 29.452 13.418 17.414 1.00 84.81 1850 VAL A CA 1
ATOM 14663 C C . VAL A 1 1850 ? 29.923 11.979 17.288 1.00 84.81 1850 VAL A C 1
ATOM 14665 O O . VAL A 1 1850 ? 30.183 11.490 16.191 1.00 84.81 1850 VAL A O 1
ATOM 14668 N N . TRP A 1 1851 ? 30.028 11.298 18.426 1.00 89.50 1851 TRP A N 1
ATOM 14669 C CA . TRP A 1 1851 ? 30.476 9.919 18.526 1.00 89.50 1851 TRP A CA 1
ATOM 14670 C C . TRP A 1 1851 ? 29.890 9.280 19.787 1.00 89.50 1851 TRP A C 1
ATOM 14672 O O . TRP A 1 1851 ? 29.438 9.969 20.698 1.00 89.50 1851 TRP A O 1
ATOM 14682 N N . GLY A 1 1852 ? 29.889 7.958 19.857 1.00 90.44 1852 GLY A N 1
ATOM 14683 C CA . GLY A 1 1852 ? 29.505 7.225 21.055 1.00 90.44 1852 GLY A CA 1
ATOM 14684 C C . GLY A 1 1852 ? 29.784 5.743 20.888 1.00 90.44 1852 GLY A C 1
ATOM 14685 O O . GLY A 1 1852 ? 30.015 5.288 19.769 1.00 90.44 1852 GLY A O 1
ATOM 14686 N N . ILE A 1 1853 ? 29.746 5.000 21.983 1.00 93.12 1853 ILE A N 1
ATOM 14687 C CA . ILE A 1 1853 ? 29.889 3.547 22.001 1.00 93.12 1853 ILE A CA 1
ATOM 14688 C C . ILE A 1 1853 ? 29.145 2.991 23.206 1.00 93.12 1853 ILE A C 1
ATOM 14690 O O . ILE A 1 1853 ? 29.140 3.604 24.273 1.00 93.12 1853 ILE A O 1
ATOM 14694 N N . SER A 1 1854 ? 28.518 1.837 23.044 1.00 91.25 1854 SER A N 1
ATOM 14695 C CA . SER A 1 1854 ? 28.034 1.052 24.166 1.00 91.25 1854 SER A CA 1
ATOM 14696 C C . SER A 1 1854 ? 28.911 -0.177 24.352 1.00 91.25 1854 SER A C 1
ATOM 14698 O O . SER A 1 1854 ? 29.514 -0.696 23.409 1.00 91.25 1854 SER A O 1
ATOM 14700 N N . GLN A 1 1855 ? 29.017 -0.617 25.595 1.00 89.50 1855 GLN A N 1
ATOM 14701 C CA . GLN A 1 1855 ? 29.724 -1.833 25.953 1.00 89.50 1855 GLN A CA 1
ATOM 14702 C C . GLN A 1 1855 ? 28.845 -2.619 26.895 1.00 89.50 1855 GLN A C 1
ATOM 14704 O O . GLN A 1 1855 ? 28.254 -2.052 27.809 1.00 89.50 1855 GLN A O 1
ATOM 14709 N N . THR A 1 1856 ? 28.740 -3.918 26.658 1.00 88.25 1856 THR A N 1
ATOM 14710 C CA . THR A 1 1856 ? 28.032 -4.835 27.544 1.00 88.25 1856 THR A CA 1
ATOM 14711 C C . THR A 1 1856 ? 28.859 -6.113 27.645 1.00 88.25 1856 THR A C 1
ATOM 14713 O O . THR A 1 1856 ? 29.225 -6.678 26.614 1.00 88.25 1856 THR A O 1
ATOM 14716 N N . PRO A 1 1857 ? 29.212 -6.574 28.854 1.00 81.94 1857 PRO A N 1
ATOM 14717 C CA . PRO A 1 1857 ? 29.987 -7.792 29.042 1.00 81.94 1857 PRO A CA 1
ATOM 14718 C C . PRO A 1 1857 ? 29.358 -8.989 28.337 1.00 81.94 1857 PRO A C 1
ATOM 14720 O O . PRO A 1 1857 ? 28.137 -9.097 28.260 1.00 81.94 1857 PRO A O 1
ATOM 14723 N N . GLN A 1 1858 ? 30.198 -9.912 27.864 1.00 82.75 1858 GLN A N 1
ATOM 14724 C CA . GLN A 1 1858 ? 29.790 -11.165 27.202 1.00 82.75 1858 GLN A CA 1
ATOM 14725 C C . GLN A 1 1858 ? 29.046 -11.010 25.862 1.00 82.75 1858 GLN A C 1
ATOM 14727 O O . GLN A 1 1858 ? 28.906 -11.997 25.139 1.00 82.75 1858 GLN A O 1
ATOM 14732 N N . VAL A 1 1859 ? 28.639 -9.800 25.480 1.00 90.06 1859 VAL A N 1
ATOM 14733 C CA . VAL A 1 1859 ? 28.082 -9.507 24.158 1.00 90.06 1859 VAL A CA 1
ATOM 14734 C C . VAL A 1 1859 ? 29.210 -9.465 23.131 1.00 90.06 1859 VAL A C 1
ATOM 14736 O O . VAL A 1 1859 ? 30.256 -8.857 23.350 1.00 90.06 1859 VAL A O 1
ATOM 14739 N N . TRP A 1 1860 ? 29.023 -10.147 22.004 1.00 92.69 1860 TRP A N 1
ATOM 14740 C CA . TRP A 1 1860 ? 29.973 -10.145 20.890 1.00 92.69 1860 TRP A CA 1
ATOM 14741 C C . TRP A 1 1860 ? 29.639 -9.051 19.890 1.00 92.69 1860 TRP A C 1
ATOM 14743 O O . TRP A 1 1860 ? 30.555 -8.426 19.361 1.00 92.69 1860 TRP A O 1
ATOM 14753 N N . LEU A 1 1861 ? 28.344 -8.866 19.627 1.00 94.69 1861 LEU A N 1
ATOM 14754 C CA . LEU A 1 1861 ? 27.791 -7.941 18.648 1.00 94.69 1861 LEU A CA 1
ATOM 14755 C C . LEU A 1 1861 ? 26.400 -7.495 19.121 1.00 94.69 1861 LEU A C 1
ATOM 14757 O O . LEU A 1 1861 ? 25.515 -8.334 19.272 1.00 94.69 1861 LEU A O 1
ATOM 14761 N N . ASP A 1 1862 ? 26.218 -6.195 19.327 1.00 94.38 1862 ASP A N 1
ATOM 14762 C CA . ASP A 1 1862 ? 24.943 -5.551 19.655 1.00 94.38 1862 ASP A CA 1
ATOM 14763 C C . ASP A 1 1862 ? 24.502 -4.655 18.497 1.00 94.38 1862 ASP A C 1
ATOM 14765 O O . ASP A 1 1862 ? 25.233 -3.744 18.105 1.00 94.38 1862 ASP A O 1
ATOM 14769 N N . HIS A 1 1863 ? 23.322 -4.919 17.942 1.00 96.94 1863 HIS A N 1
ATOM 14770 C CA . HIS A 1 1863 ? 22.698 -4.116 16.897 1.00 96.94 1863 HIS A CA 1
ATOM 14771 C C . HIS A 1 1863 ? 21.601 -3.235 17.487 1.00 96.94 1863 HIS A C 1
ATOM 14773 O O . HIS A 1 1863 ? 20.531 -3.707 17.869 1.00 96.94 1863 HIS A O 1
ATOM 14779 N N . GLN A 1 1864 ? 21.868 -1.936 17.522 1.00 93.06 1864 GLN A N 1
ATOM 14780 C CA . GLN A 1 1864 ? 21.017 -0.923 18.129 1.00 93.06 1864 GLN A CA 1
ATOM 14781 C C . GLN A 1 1864 ? 20.336 -0.088 17.055 1.00 93.06 1864 GLN A C 1
ATOM 14783 O O . GLN A 1 1864 ? 21.008 0.406 16.150 1.00 93.06 1864 GLN A O 1
ATOM 14788 N N . ILE A 1 1865 ? 19.029 0.140 17.180 1.00 92.12 1865 ILE A N 1
ATOM 14789 C CA . ILE A 1 1865 ? 18.242 0.946 16.235 1.00 92.12 1865 ILE A CA 1
ATOM 14790 C C . ILE A 1 1865 ? 17.403 2.013 16.947 1.00 92.12 1865 ILE A C 1
ATOM 14792 O O . ILE A 1 1865 ? 16.836 1.754 18.007 1.00 92.12 1865 ILE A O 1
ATOM 14796 N N . TYR A 1 1866 ? 17.299 3.206 16.360 1.00 87.25 1866 TYR A N 1
ATOM 14797 C CA . TYR A 1 1866 ? 16.464 4.311 16.855 1.00 87.25 1866 TYR A CA 1
ATOM 14798 C C . TYR A 1 1866 ? 16.088 5.273 15.718 1.00 87.25 1866 TYR A C 1
ATOM 14800 O O . TYR A 1 1866 ? 16.729 5.281 14.668 1.00 87.25 1866 TYR A O 1
ATOM 14808 N N . GLU A 1 1867 ? 15.047 6.081 15.914 1.00 84.75 1867 GLU A N 1
ATOM 14809 C CA . GLU A 1 1867 ? 14.644 7.134 14.972 1.00 84.75 1867 GLU A CA 1
ATOM 14810 C C . GLU A 1 1867 ? 15.137 8.496 15.482 1.00 84.75 1867 GLU A C 1
ATOM 14812 O O . GLU A 1 1867 ? 15.089 8.776 16.679 1.00 84.75 1867 GLU A O 1
ATOM 14817 N N . SER A 1 1868 ? 15.672 9.324 14.584 1.00 81.12 1868 SER A N 1
ATOM 14818 C CA . SER A 1 1868 ? 16.168 10.664 14.913 1.00 81.12 1868 SER A CA 1
ATOM 14819 C C . SER A 1 1868 ? 15.977 11.587 13.716 1.00 81.12 1868 SER A C 1
ATOM 14821 O O . SER A 1 1868 ? 16.462 11.288 12.626 1.00 81.12 1868 SER A O 1
ATOM 14823 N N . GLU A 1 1869 ? 15.249 12.693 13.902 1.00 82.19 1869 GLU A N 1
ATOM 14824 C CA . GLU A 1 1869 ? 14.913 13.648 12.830 1.00 82.19 1869 GLU A CA 1
ATOM 14825 C C . GLU A 1 1869 ? 14.206 12.995 11.620 1.00 82.19 1869 GLU A C 1
ATOM 14827 O O . GLU A 1 1869 ? 14.386 13.406 10.474 1.00 82.19 1869 GLU A O 1
ATOM 14832 N N . GLY A 1 1870 ? 13.394 11.962 11.873 1.00 82.25 1870 GLY A N 1
ATOM 14833 C CA . GLY A 1 1870 ? 12.693 11.194 10.838 1.00 82.25 1870 GLY A CA 1
ATOM 14834 C C . GLY A 1 1870 ? 13.587 10.246 10.028 1.00 82.25 1870 GLY A C 1
ATOM 14835 O O . GLY A 1 1870 ? 13.107 9.639 9.072 1.00 82.25 1870 GLY A O 1
ATOM 14836 N N . GLU A 1 1871 ? 14.871 10.112 10.375 1.00 88.69 1871 GLU A N 1
ATOM 14837 C CA . GLU A 1 1871 ? 15.809 9.139 9.803 1.00 88.69 1871 GLU A CA 1
ATOM 14838 C C . GLU A 1 1871 ? 15.935 7.909 10.713 1.00 88.69 1871 GLU A C 1
ATOM 14840 O O . GLU A 1 1871 ? 15.933 8.026 11.942 1.00 88.69 1871 GLU A O 1
ATOM 14845 N N . LEU A 1 1872 ? 16.125 6.725 10.124 1.00 93.06 1872 LEU A N 1
ATOM 14846 C CA . LEU A 1 1872 ? 16.507 5.536 10.886 1.00 93.06 1872 LEU A CA 1
ATOM 14847 C C . LEU A 1 1872 ? 18.009 5.591 11.161 1.00 93.06 1872 LEU A C 1
ATOM 14849 O O . LEU A 1 1872 ? 18.804 5.631 10.225 1.00 93.06 1872 LEU A O 1
ATOM 14853 N N . ARG A 1 1873 ? 18.410 5.517 12.426 1.00 91.00 1873 ARG A N 1
ATOM 14854 C CA . ARG A 1 1873 ? 19.803 5.383 12.859 1.00 91.00 1873 ARG A CA 1
ATOM 14855 C C . ARG A 1 1873 ? 20.043 3.976 13.380 1.00 91.00 1873 ARG A C 1
ATOM 14857 O O . ARG A 1 1873 ? 19.193 3.408 14.067 1.00 91.00 1873 ARG A O 1
ATOM 14864 N N . PHE A 1 1874 ? 21.213 3.425 13.082 1.00 94.50 1874 PHE A N 1
ATOM 14865 C CA . PHE A 1 1874 ? 21.601 2.123 13.602 1.00 94.50 1874 PHE A CA 1
ATOM 14866 C C . PHE A 1 1874 ? 23.098 2.019 13.887 1.00 94.50 1874 PHE A C 1
ATOM 14868 O O . PHE A 1 1874 ? 23.915 2.555 13.138 1.00 94.50 1874 PHE A O 1
ATOM 14875 N N . ASN A 1 1875 ? 23.448 1.318 14.966 1.00 93.62 1875 ASN A N 1
ATOM 14876 C CA . ASN A 1 1875 ? 24.820 1.114 15.425 1.00 93.62 1875 ASN A CA 1
ATOM 14877 C C . ASN A 1 1875 ? 25.077 -0.369 15.698 1.00 93.62 1875 ASN A C 1
ATOM 14879 O O . ASN A 1 1875 ? 24.248 -1.021 16.322 1.00 93.62 1875 ASN A O 1
ATOM 14883 N N . TRP A 1 1876 ? 26.229 -0.878 15.273 1.00 96.50 1876 TRP A N 1
ATOM 14884 C CA . TRP A 1 1876 ? 26.742 -2.189 15.659 1.00 96.50 1876 TRP A CA 1
ATOM 14885 C C . TRP A 1 1876 ? 27.942 -2.005 16.574 1.00 96.50 1876 TRP A C 1
ATOM 14887 O O . TRP A 1 1876 ? 28.994 -1.558 16.112 1.00 96.50 1876 TRP A O 1
ATOM 14897 N N . ASP A 1 1877 ? 27.789 -2.367 17.842 1.00 94.75 1877 ASP A N 1
ATOM 14898 C CA . ASP A 1 1877 ? 28.878 -2.381 18.815 1.00 94.75 1877 ASP A CA 1
ATOM 14899 C C . ASP A 1 1877 ? 29.367 -3.813 19.002 1.00 94.75 1877 ASP A C 1
ATOM 14901 O O . ASP A 1 1877 ? 28.595 -4.702 19.350 1.00 94.75 1877 ASP A O 1
ATOM 14905 N N . PHE A 1 1878 ? 30.648 -4.068 18.745 1.00 95.12 1878 PHE A N 1
ATOM 14906 C CA . PHE A 1 1878 ? 31.175 -5.432 18.706 1.00 95.12 1878 PHE A CA 1
ATOM 14907 C C . PHE A 1 1878 ? 32.590 -5.538 19.254 1.00 95.12 1878 PHE A C 1
ATOM 14909 O O . PHE A 1 1878 ? 33.386 -4.610 19.125 1.00 95.12 1878 PHE A O 1
ATOM 14916 N N . VAL A 1 1879 ? 32.952 -6.696 19.808 1.00 93.19 1879 VAL A N 1
ATOM 14917 C CA . VAL A 1 1879 ? 34.310 -6.935 20.318 1.00 93.19 1879 VAL A CA 1
ATOM 14918 C C . VAL A 1 1879 ? 35.267 -7.205 19.156 1.00 93.19 1879 VAL A C 1
ATOM 14920 O O . VAL A 1 1879 ? 35.345 -8.318 18.635 1.00 93.19 1879 VAL A O 1
ATOM 14923 N N . ALA A 1 1880 ? 36.057 -6.201 18.776 1.00 90.00 1880 ALA A N 1
ATOM 14924 C CA . ALA A 1 1880 ? 36.904 -6.242 17.581 1.00 90.00 1880 ALA A CA 1
ATOM 14925 C C . ALA A 1 1880 ? 37.918 -7.402 17.571 1.00 90.00 1880 ALA A C 1
ATOM 14927 O O . ALA A 1 1880 ? 38.256 -7.930 16.514 1.00 90.00 1880 ALA A O 1
ATOM 14928 N N . ALA A 1 1881 ? 38.398 -7.830 18.742 1.00 88.81 1881 ALA A N 1
ATOM 14929 C CA . ALA A 1 1881 ? 39.360 -8.925 18.857 1.00 88.81 1881 ALA A CA 1
ATOM 14930 C C . ALA A 1 1881 ? 38.784 -10.302 18.467 1.00 88.81 1881 ALA A C 1
ATOM 14932 O O . ALA A 1 1881 ? 39.552 -11.164 18.038 1.00 88.81 1881 ALA A O 1
ATOM 14933 N N . LEU A 1 1882 ? 37.464 -10.500 18.594 1.00 90.75 1882 LEU A N 1
ATOM 14934 C CA . LEU A 1 1882 ? 36.800 -11.781 18.322 1.00 90.75 1882 LEU A CA 1
ATOM 14935 C C . LEU A 1 1882 ? 36.674 -12.085 16.840 1.00 90.75 1882 LEU A C 1
ATOM 14937 O O . LEU A 1 1882 ? 36.635 -13.251 16.459 1.00 90.75 1882 LEU A O 1
ATOM 14941 N N . PHE A 1 1883 ? 36.590 -11.059 16.004 1.00 92.88 1883 PHE A N 1
ATOM 14942 C CA . PHE A 1 1883 ? 36.295 -11.228 14.593 1.00 92.88 1883 PHE A CA 1
ATOM 14943 C C . PHE A 1 1883 ? 37.569 -11.087 13.750 1.00 92.88 1883 PHE A C 1
ATOM 14945 O O . PHE A 1 1883 ? 38.465 -10.299 14.071 1.00 92.88 1883 PHE A O 1
ATOM 14952 N N . PRO A 1 1884 ? 37.700 -11.852 12.654 1.00 88.62 1884 PRO A N 1
ATOM 14953 C CA . PRO A 1 1884 ? 38.692 -11.573 11.626 1.00 88.62 1884 PRO A CA 1
ATOM 14954 C C . PRO A 1 1884 ? 38.564 -10.124 11.134 1.00 88.62 1884 PRO A C 1
ATOM 14956 O O . PRO A 1 1884 ? 37.456 -9.623 10.947 1.00 88.62 1884 PRO A O 1
ATOM 14959 N N . ALA A 1 1885 ? 39.695 -9.451 10.910 1.00 84.38 1885 ALA A N 1
ATOM 14960 C CA . ALA A 1 1885 ? 39.700 -8.052 10.479 1.00 84.38 1885 ALA A CA 1
ATOM 14961 C C . ALA A 1 1885 ? 38.866 -7.857 9.197 1.00 84.38 1885 ALA A C 1
ATOM 14963 O O . ALA A 1 1885 ? 39.019 -8.616 8.235 1.00 84.38 1885 ALA A O 1
ATOM 14964 N N . GLY A 1 1886 ? 37.980 -6.857 9.185 1.00 88.44 1886 GLY A N 1
ATOM 14965 C CA . GLY A 1 1886 ? 37.101 -6.570 8.050 1.00 88.44 1886 GLY A CA 1
ATOM 14966 C C . GLY A 1 1886 ? 35.885 -7.498 7.928 1.00 88.44 1886 GLY A C 1
ATOM 14967 O O . GLY A 1 1886 ? 35.165 -7.421 6.934 1.00 88.44 1886 GLY A O 1
ATOM 14968 N N . GLN A 1 1887 ? 35.669 -8.457 8.837 1.00 93.12 1887 GLN A N 1
ATOM 14969 C CA . GLN A 1 1887 ? 34.497 -9.338 8.772 1.00 93.12 1887 GLN A CA 1
ATOM 14970 C C . GLN A 1 1887 ? 33.209 -8.599 9.134 1.00 93.12 1887 GLN A C 1
ATOM 14972 O O . GLN A 1 1887 ? 32.255 -8.648 8.361 1.00 93.12 1887 GLN A O 1
ATOM 14977 N N . VAL A 1 1888 ? 33.179 -7.946 10.296 1.00 94.25 1888 VAL A N 1
ATOM 14978 C CA . VAL A 1 1888 ? 31.971 -7.269 10.789 1.00 94.25 1888 VAL A CA 1
ATOM 14979 C C . VAL A 1 1888 ? 31.635 -6.084 9.891 1.00 94.25 1888 VAL A C 1
ATOM 14981 O O . VAL A 1 1888 ? 30.471 -5.853 9.603 1.00 94.25 1888 VAL A O 1
ATOM 14984 N N . GLU A 1 1889 ? 32.645 -5.409 9.343 1.00 95.94 1889 GLU A N 1
ATOM 14985 C CA . GLU A 1 1889 ? 32.496 -4.349 8.347 1.00 95.94 1889 GLU A CA 1
ATOM 14986 C C . GLU A 1 1889 ? 31.796 -4.856 7.082 1.00 95.94 1889 GLU A C 1
ATOM 14988 O O . GLU A 1 1889 ? 30.829 -4.249 6.634 1.00 95.94 1889 GLU A O 1
ATOM 14993 N N . ARG A 1 1890 ? 32.195 -6.019 6.551 1.00 94.81 1890 ARG A N 1
ATOM 14994 C CA . ARG A 1 1890 ? 31.521 -6.635 5.393 1.00 94.81 1890 ARG A CA 1
ATOM 14995 C C . ARG A 1 1890 ? 30.094 -7.080 5.711 1.00 94.81 1890 ARG A C 1
ATOM 14997 O O . ARG A 1 1890 ? 29.213 -6.949 4.867 1.00 94.81 1890 ARG A O 1
ATOM 15004 N N . GLN A 1 1891 ? 29.854 -7.603 6.913 1.00 95.88 1891 GLN A N 1
ATOM 15005 C CA . GLN A 1 1891 ? 28.501 -7.935 7.374 1.00 95.88 1891 GLN A CA 1
ATOM 15006 C C . GLN A 1 1891 ? 27.634 -6.674 7.485 1.00 95.88 1891 GLN A C 1
ATOM 15008 O O . GLN A 1 1891 ? 26.494 -6.663 7.032 1.00 95.88 1891 GLN A O 1
ATOM 15013 N N . PHE A 1 1892 ? 28.185 -5.592 8.028 1.00 97.06 1892 PHE A N 1
ATOM 15014 C CA . PHE A 1 1892 ? 27.514 -4.305 8.154 1.00 97.06 1892 PHE A CA 1
ATOM 15015 C C . PHE A 1 1892 ? 27.212 -3.679 6.788 1.00 97.06 1892 PHE A C 1
ATOM 15017 O O . PHE A 1 1892 ? 26.113 -3.180 6.564 1.00 97.06 1892 PHE A O 1
ATOM 15024 N N . GLU A 1 1893 ? 28.146 -3.760 5.838 1.00 95.88 1893 GLU A N 1
ATOM 15025 C CA . GLU A 1 1893 ? 27.933 -3.349 4.447 1.00 95.88 1893 GLU A CA 1
ATOM 15026 C C . GLU A 1 1893 ? 26.807 -4.154 3.792 1.00 95.88 1893 GLU A C 1
ATOM 15028 O O . GLU A 1 1893 ? 25.945 -3.571 3.137 1.00 95.88 1893 GLU A O 1
ATOM 15033 N N . GLN A 1 1894 ? 26.755 -5.470 4.016 1.00 96.12 1894 GLN A N 1
ATOM 15034 C CA . GLN A 1 1894 ? 25.653 -6.308 3.543 1.00 96.12 1894 GLN A CA 1
ATOM 15035 C C . GLN A 1 1894 ? 24.325 -5.964 4.218 1.00 96.12 1894 GLN A C 1
ATOM 15037 O O . GLN A 1 1894 ? 23.301 -5.953 3.543 1.00 96.12 1894 GLN A O 1
ATOM 15042 N N . TYR A 1 1895 ? 24.322 -5.637 5.512 1.00 97.44 1895 TYR A N 1
ATOM 15043 C CA . TYR A 1 1895 ? 23.131 -5.170 6.219 1.00 97.44 1895 TYR A CA 1
ATOM 15044 C C . TYR A 1 1895 ? 22.631 -3.836 5.663 1.00 97.44 1895 TYR A C 1
ATOM 15046 O O . TYR A 1 1895 ? 21.455 -3.718 5.330 1.00 97.44 1895 TYR A O 1
ATOM 15054 N N . CYS A 1 1896 ? 23.516 -2.857 5.466 1.00 96.88 1896 CYS A N 1
ATOM 15055 C CA . CYS A 1 1896 ? 23.193 -1.582 4.825 1.00 96.88 1896 CYS A CA 1
ATOM 15056 C C . CYS A 1 1896 ? 22.681 -1.780 3.395 1.00 96.88 1896 CYS A C 1
ATOM 15058 O O . CYS A 1 1896 ? 21.683 -1.177 2.998 1.00 96.88 1896 CYS A O 1
ATOM 15060 N N . ALA A 1 1897 ? 23.348 -2.631 2.615 1.00 94.81 1897 ALA A N 1
ATOM 15061 C CA . ALA A 1 1897 ? 22.932 -2.967 1.262 1.00 94.81 1897 ALA A CA 1
ATOM 15062 C C . ALA A 1 1897 ? 21.565 -3.654 1.265 1.00 94.81 1897 ALA A C 1
ATOM 15064 O O . ALA A 1 1897 ? 20.737 -3.322 0.423 1.00 94.81 1897 ALA A O 1
ATOM 15065 N N . LEU A 1 1898 ? 21.295 -4.543 2.228 1.00 96.19 1898 LEU A N 1
ATOM 15066 C CA . LEU A 1 1898 ? 20.022 -5.243 2.345 1.00 96.19 1898 LEU A CA 1
ATOM 15067 C C . LEU A 1 1898 ? 18.897 -4.331 2.857 1.00 96.19 1898 LEU A C 1
ATOM 15069 O O . LEU A 1 1898 ? 17.786 -4.422 2.354 1.00 96.19 1898 LEU A O 1
ATOM 15073 N N . LEU A 1 1899 ? 19.163 -3.407 3.785 1.00 95.56 1899 LEU A N 1
ATOM 15074 C CA . LEU A 1 1899 ? 18.198 -2.395 4.232 1.00 95.56 1899 LEU A CA 1
ATOM 15075 C C . LEU A 1 1899 ? 17.801 -1.460 3.105 1.00 95.56 1899 LEU A C 1
ATOM 15077 O O . LEU A 1 1899 ? 16.609 -1.282 2.840 1.00 95.56 1899 LEU A O 1
ATOM 15081 N N . ASN A 1 1900 ? 18.808 -0.901 2.421 1.00 93.81 1900 ASN A N 1
ATOM 15082 C CA . ASN A 1 1900 ? 18.569 -0.175 1.190 1.00 93.81 1900 ASN A CA 1
ATOM 15083 C C . ASN A 1 1900 ? 17.759 -1.086 0.291 1.00 93.81 1900 ASN A C 1
ATOM 15085 O O . ASN A 1 1900 ? 16.692 -0.654 -0.130 1.00 93.81 1900 ASN A O 1
ATOM 15089 N N . ARG A 1 1901 ? 18.163 -2.367 0.149 1.00 93.75 1901 ARG A N 1
ATOM 15090 C CA . ARG A 1 1901 ? 17.516 -3.343 -0.722 1.00 93.75 1901 ARG A CA 1
ATOM 15091 C C . ARG A 1 1901 ? 16.024 -3.517 -0.446 1.00 93.75 1901 ARG A C 1
ATOM 15093 O O . ARG A 1 1901 ? 15.228 -3.392 -1.369 1.00 93.75 1901 ARG A O 1
ATOM 15100 N N . MET A 1 1902 ? 15.627 -3.686 0.800 1.00 93.38 1902 MET A N 1
ATOM 15101 C CA . MET A 1 1902 ? 14.224 -3.821 1.181 1.00 93.38 1902 MET A CA 1
ATOM 15102 C C . MET A 1 1902 ? 13.444 -2.504 1.035 1.00 93.38 1902 MET A C 1
ATOM 15104 O O . MET A 1 1902 ? 12.249 -2.530 0.739 1.00 93.38 1902 MET A O 1
ATOM 15108 N N . ALA A 1 1903 ? 14.095 -1.344 1.176 1.00 91.62 1903 ALA A N 1
ATOM 15109 C CA . ALA A 1 1903 ? 13.430 -0.043 1.081 1.00 91.62 1903 ALA A CA 1
ATOM 15110 C C . ALA A 1 1903 ? 13.037 0.348 -0.354 1.00 91.62 1903 ALA A C 1
ATOM 15112 O O . ALA A 1 1903 ? 12.026 1.018 -0.545 1.00 91.62 1903 ALA A O 1
ATOM 15113 N N . GLU A 1 1904 ? 13.804 -0.059 -1.370 1.00 89.81 1904 GLU A N 1
ATOM 15114 C CA . GLU A 1 1904 ? 13.572 0.345 -2.774 1.00 89.81 1904 GLU A CA 1
ATOM 15115 C C . GLU A 1 1904 ? 13.200 -0.821 -3.726 1.00 89.81 1904 GLU A C 1
ATOM 15117 O O . GLU A 1 1904 ? 12.436 -0.567 -4.645 1.00 89.81 1904 GLU A O 1
ATOM 15122 N N . ASP A 1 1905 ? 13.552 -2.093 -3.462 1.00 86.44 1905 ASP A N 1
ATOM 15123 C CA . ASP A 1 1905 ? 13.199 -3.279 -4.289 1.00 86.44 1905 ASP A CA 1
ATOM 15124 C C . ASP A 1 1905 ? 12.110 -4.099 -3.616 1.00 86.44 1905 ASP A C 1
ATOM 15126 O O . ASP A 1 1905 ? 12.328 -4.683 -2.557 1.00 86.44 1905 ASP A O 1
ATOM 15130 N N . GLU A 1 1906 ? 10.925 -4.083 -4.211 1.00 79.12 1906 GLU A N 1
ATOM 15131 C CA . GLU A 1 1906 ? 9.758 -4.801 -3.701 1.00 79.12 1906 GLU A CA 1
ATOM 15132 C C . GLU A 1 1906 ? 9.878 -6.313 -3.947 1.00 79.12 1906 GLU A C 1
ATOM 15134 O O . GLU A 1 1906 ? 9.534 -7.109 -3.075 1.00 79.12 1906 GLU A O 1
ATOM 15139 N N . SER A 1 1907 ? 10.488 -6.723 -5.068 1.00 84.88 1907 SER A N 1
ATOM 15140 C CA . SER A 1 1907 ? 10.720 -8.141 -5.378 1.00 84.88 1907 SER A CA 1
ATOM 15141 C C . SER A 1 1907 ? 11.664 -8.805 -4.373 1.00 84.88 1907 SER A C 1
ATOM 15143 O O . SER A 1 1907 ? 11.513 -9.986 -4.058 1.00 84.88 1907 SER A O 1
ATOM 15145 N N . GLY A 1 1908 ? 12.584 -8.023 -3.795 1.00 84.19 1908 GLY A N 1
ATOM 15146 C CA . GLY A 1 1908 ? 13.522 -8.473 -2.773 1.00 84.19 1908 GLY A CA 1
ATOM 15147 C C . GLY A 1 1908 ? 12.848 -9.108 -1.555 1.00 84.19 1908 GLY A C 1
ATOM 15148 O O . GLY A 1 1908 ? 13.410 -10.030 -0.977 1.00 84.19 1908 GLY A O 1
ATOM 15149 N N . TRP A 1 1909 ? 11.631 -8.695 -1.200 1.00 92.44 1909 TRP A N 1
ATOM 15150 C CA . TRP A 1 1909 ? 10.912 -9.257 -0.053 1.00 92.44 1909 TRP A CA 1
ATOM 15151 C C . TRP A 1 1909 ? 10.537 -10.729 -0.279 1.00 92.44 1909 TRP A C 1
ATOM 15153 O O . TRP A 1 1909 ? 10.457 -11.497 0.675 1.00 92.44 1909 TRP A O 1
ATOM 15163 N N . GLN A 1 1910 ? 10.379 -11.141 -1.540 1.00 92.06 1910 GLN A N 1
ATOM 15164 C CA . GLN A 1 1910 ? 9.938 -12.486 -1.920 1.00 92.06 1910 GLN A CA 1
ATOM 15165 C C . GLN A 1 1910 ? 11.066 -13.435 -2.300 1.00 92.06 1910 GLN A C 1
ATOM 15167 O O . GLN A 1 1910 ? 10.829 -14.625 -2.507 1.00 92.06 1910 GLN A O 1
ATOM 15172 N N . LEU A 1 1911 ? 12.300 -12.941 -2.372 1.00 90.75 1911 LEU A N 1
ATOM 15173 C CA . LEU A 1 1911 ? 13.446 -13.777 -2.692 1.00 90.75 1911 LEU A CA 1
ATOM 15174 C C . LEU A 1 1911 ? 13.824 -14.683 -1.506 1.00 90.75 1911 LEU A C 1
ATOM 15176 O O . LEU A 1 1911 ? 13.716 -14.270 -0.346 1.00 90.75 1911 LEU A O 1
ATOM 15180 N N . PRO A 1 1912 ? 14.324 -15.904 -1.771 1.00 90.12 1912 PRO A N 1
ATOM 15181 C CA . PRO A 1 1912 ? 14.963 -16.727 -0.749 1.00 90.12 1912 PRO A CA 1
ATOM 15182 C C . PRO A 1 1912 ? 16.152 -15.994 -0.117 1.00 90.12 1912 PRO A C 1
ATOM 15184 O O . PRO A 1 1912 ? 16.864 -15.257 -0.805 1.00 90.12 1912 PRO A O 1
ATOM 15187 N N . LEU A 1 1913 ? 16.439 -16.253 1.165 1.00 87.94 1913 LEU A N 1
ATOM 15188 C CA . LEU A 1 1913 ? 17.551 -15.608 1.883 1.00 87.94 1913 LEU A CA 1
ATOM 15189 C C . LEU A 1 1913 ? 18.877 -15.689 1.118 1.00 87.94 1913 LEU A C 1
ATOM 15191 O O . LEU A 1 1913 ? 19.578 -14.691 0.989 1.00 87.94 1913 LEU A O 1
ATOM 15195 N N . ALA A 1 1914 ? 19.193 -16.865 0.569 1.00 85.81 1914 ALA A N 1
ATOM 15196 C CA . ALA A 1 1914 ? 20.442 -17.106 -0.149 1.00 85.81 1914 ALA A CA 1
ATOM 15197 C C . ALA A 1 1914 ? 20.576 -16.285 -1.446 1.00 85.81 1914 ALA A C 1
ATOM 15199 O O . ALA A 1 1914 ? 21.691 -16.056 -1.910 1.00 85.81 1914 ALA A O 1
ATOM 15200 N N . ALA A 1 1915 ? 19.461 -15.834 -2.033 1.00 89.12 1915 ALA A N 1
ATOM 15201 C CA . ALA A 1 1915 ? 19.463 -14.943 -3.193 1.00 89.12 1915 ALA A CA 1
ATOM 15202 C C . ALA A 1 1915 ? 19.624 -13.466 -2.793 1.00 89.12 1915 ALA A C 1
ATOM 15204 O O . ALA A 1 1915 ? 20.106 -12.651 -3.583 1.00 89.12 1915 ALA A O 1
ATOM 15205 N N . LEU A 1 1916 ? 19.231 -13.111 -1.567 1.00 91.12 1916 LEU A N 1
ATOM 15206 C CA . LEU A 1 1916 ? 19.419 -11.770 -1.017 1.00 91.12 1916 LEU A CA 1
ATOM 15207 C C . LEU A 1 1916 ? 20.833 -11.568 -0.485 1.00 91.12 1916 LEU A C 1
ATOM 15209 O O . LEU A 1 1916 ? 21.480 -10.578 -0.825 1.00 91.12 1916 LEU A O 1
ATOM 15213 N N . VAL A 1 1917 ? 21.301 -12.511 0.330 1.00 91.81 1917 VAL A N 1
ATOM 15214 C CA . VAL A 1 1917 ? 22.641 -12.533 0.911 1.00 91.81 1917 VAL A CA 1
ATOM 15215 C C . VAL A 1 1917 ? 23.178 -13.964 0.787 1.00 91.81 1917 VAL A C 1
ATOM 15217 O O . VAL A 1 1917 ? 22.787 -14.839 1.560 1.00 91.81 1917 VAL A O 1
ATOM 15220 N N . PRO A 1 1918 ? 24.048 -14.236 -0.203 1.00 87.06 1918 PRO A N 1
ATOM 15221 C CA . PRO A 1 1918 ? 24.595 -15.569 -0.422 1.00 87.06 1918 PRO A CA 1
ATOM 15222 C C . PRO A 1 1918 ? 25.344 -16.099 0.808 1.00 87.06 1918 PRO A C 1
ATOM 15224 O O . PRO A 1 1918 ? 26.164 -15.362 1.366 1.00 87.06 1918 PRO A O 1
ATOM 15227 N N . PRO A 1 1919 ? 25.140 -17.374 1.198 1.00 85.81 1919 PRO A N 1
ATOM 15228 C CA . PRO A 1 1919 ? 25.880 -17.983 2.294 1.00 85.81 1919 PRO A CA 1
ATOM 15229 C C . PRO A 1 1919 ? 27.386 -17.956 2.024 1.00 85.81 1919 PRO A C 1
ATOM 15231 O O . PRO A 1 1919 ? 27.858 -18.345 0.949 1.00 85.81 1919 PRO A O 1
ATOM 15234 N N . VAL A 1 1920 ? 28.164 -17.516 3.007 1.00 82.94 1920 VAL A N 1
ATOM 15235 C CA . VAL A 1 1920 ? 29.618 -17.426 2.898 1.00 82.94 1920 VAL A CA 1
ATOM 15236 C C . VAL A 1 1920 ? 30.213 -18.821 3.084 1.00 82.94 1920 VAL A C 1
ATOM 15238 O O . VAL A 1 1920 ? 30.204 -19.379 4.176 1.00 82.94 1920 VAL A O 1
ATOM 15241 N N . LYS A 1 1921 ? 30.767 -19.406 2.011 1.00 65.75 1921 LYS A N 1
ATOM 15242 C CA . LYS A 1 1921 ? 31.452 -20.710 2.083 1.00 65.75 1921 LYS A CA 1
ATOM 15243 C C . LYS A 1 1921 ? 32.678 -20.620 2.997 1.00 65.75 1921 LYS A C 1
ATOM 15245 O O . LYS A 1 1921 ? 33.694 -20.033 2.626 1.00 65.75 1921 LYS A O 1
ATOM 15250 N N . HIS A 1 1922 ? 32.610 -21.248 4.166 1.00 59.12 1922 HIS A N 1
ATOM 15251 C CA . HIS A 1 1922 ? 33.752 -21.369 5.068 1.00 59.12 1922 HIS A CA 1
ATOM 15252 C C . HIS A 1 1922 ? 34.754 -22.399 4.519 1.00 59.12 1922 HIS A C 1
ATOM 15254 O O . HIS A 1 1922 ? 34.440 -23.581 4.365 1.00 59.12 1922 HIS A O 1
ATOM 15260 N N . ALA A 1 1923 ? 35.972 -21.962 4.190 1.00 39.47 1923 ALA A N 1
ATOM 15261 C CA . ALA A 1 1923 ? 37.029 -22.847 3.715 1.00 39.47 1923 ALA A CA 1
ATOM 15262 C C . ALA A 1 1923 ? 37.545 -23.737 4.861 1.00 39.47 1923 ALA A C 1
ATOM 15264 O O . ALA A 1 1923 ? 38.288 -23.279 5.721 1.00 39.47 1923 ALA A O 1
ATOM 15265 N N . GLY A 1 1924 ? 37.162 -25.017 4.839 1.00 34.69 1924 GLY A N 1
ATOM 15266 C CA . GLY A 1 1924 ? 37.857 -26.106 5.526 1.00 34.69 1924 GLY A CA 1
ATOM 15267 C C . GLY A 1 1924 ? 37.810 -26.087 7.054 1.00 34.69 1924 GLY A C 1
ATOM 15268 O O . GLY A 1 1924 ? 38.814 -25.785 7.684 1.00 34.69 1924 GLY A O 1
ATOM 15269 N N . GLN A 1 1925 ? 36.690 -26.515 7.643 1.00 30.58 1925 GLN A N 1
ATOM 15270 C CA . GLN A 1 1925 ? 36.648 -27.145 8.973 1.00 30.58 1925 GLN A CA 1
ATOM 15271 C C . GLN A 1 1925 ? 35.291 -27.840 9.188 1.00 30.58 1925 GLN A C 1
ATOM 15273 O O . GLN A 1 1925 ? 34.504 -27.487 10.054 1.00 30.58 1925 GLN A O 1
ATOM 15278 N N . CYS A 1 1926 ? 35.003 -28.860 8.381 1.00 25.41 1926 CYS A N 1
ATOM 15279 C CA . CYS A 1 1926 ? 34.040 -29.887 8.770 1.00 25.41 1926 CYS A CA 1
ATOM 15280 C C . CYS A 1 1926 ? 34.842 -31.174 8.966 1.00 25.41 1926 CYS A C 1
ATOM 15282 O O . CYS A 1 1926 ? 34.933 -32.017 8.080 1.00 25.41 1926 CYS A O 1
ATOM 15284 N N . ALA A 1 1927 ? 35.551 -31.267 10.094 1.00 29.47 1927 ALA A N 1
ATOM 15285 C CA . ALA A 1 1927 ? 35.972 -32.575 10.563 1.00 29.47 1927 ALA A CA 1
ATOM 15286 C C . ALA A 1 1927 ? 34.684 -33.283 10.985 1.00 29.47 1927 ALA A C 1
ATOM 15288 O O . ALA A 1 1927 ? 34.065 -32.883 11.973 1.00 29.47 1927 ALA A O 1
ATOM 15289 N N . GLU A 1 1928 ? 34.262 -34.263 10.183 1.00 27.75 1928 GLU A N 1
ATOM 15290 C CA . GLU A 1 1928 ? 33.191 -35.197 10.515 1.00 27.75 1928 GLU A CA 1
ATOM 15291 C C . GLU A 1 1928 ? 33.361 -35.620 11.978 1.00 27.75 1928 GLU A C 1
ATOM 15293 O O . GLU A 1 1928 ? 34.337 -36.277 12.354 1.00 27.75 1928 GLU A O 1
ATOM 15298 N N . ARG A 1 1929 ? 32.442 -35.178 12.842 1.00 26.95 1929 ARG A N 1
ATOM 15299 C CA . ARG A 1 1929 ? 32.367 -35.684 14.209 1.00 26.95 1929 ARG A CA 1
ATOM 15300 C C . ARG A 1 1929 ? 31.979 -37.154 14.093 1.00 26.95 1929 ARG A C 1
ATOM 15302 O O . ARG A 1 1929 ? 30.802 -37.462 13.930 1.00 26.95 1929 ARG A O 1
ATOM 15309 N N . SER A 1 1930 ? 32.965 -38.049 14.184 1.00 24.30 1930 SER A N 1
ATOM 15310 C CA . SER A 1 1930 ? 32.718 -39.464 14.464 1.00 24.30 1930 SER A CA 1
ATOM 15311 C C . SER A 1 1930 ? 31.717 -39.561 15.618 1.00 24.30 1930 SER A C 1
ATOM 15313 O O . SER A 1 1930 ? 31.883 -38.838 16.611 1.00 24.30 1930 SER A O 1
ATOM 15315 N N . PRO A 1 1931 ? 30.683 -40.415 15.506 1.00 31.33 1931 PRO A N 1
ATOM 15316 C CA . PRO A 1 1931 ? 29.649 -40.531 16.518 1.00 31.33 1931 PRO A CA 1
ATOM 15317 C C . PRO A 1 1931 ? 30.345 -40.880 17.827 1.00 31.33 1931 PRO A C 1
ATOM 15319 O O . PRO A 1 1931 ? 31.050 -41.889 17.913 1.00 31.33 1931 PRO A O 1
ATOM 15322 N N . ARG A 1 1932 ? 30.227 -39.996 18.824 1.00 26.12 1932 ARG A N 1
ATOM 15323 C CA . ARG A 1 1932 ? 30.731 -40.260 20.168 1.00 26.12 1932 ARG A CA 1
ATOM 15324 C C . ARG A 1 1932 ? 30.009 -41.507 20.658 1.00 26.12 1932 ARG A C 1
ATOM 15326 O O . ARG A 1 1932 ? 28.863 -41.442 21.083 1.00 26.12 1932 ARG A O 1
ATOM 15333 N N . VAL A 1 1933 ? 30.703 -42.638 20.571 1.00 24.88 1933 VAL A N 1
ATOM 15334 C CA . VAL A 1 1933 ? 30.437 -43.814 21.385 1.00 24.88 1933 VAL A CA 1
ATOM 15335 C C . VAL A 1 1933 ? 30.416 -43.298 22.816 1.00 24.88 1933 VAL A C 1
ATOM 15337 O O . VAL A 1 1933 ? 31.442 -42.822 23.306 1.00 24.88 1933 VAL A O 1
ATOM 15340 N N . CYS A 1 1934 ? 29.235 -43.302 23.438 1.00 25.64 1934 CYS A N 1
ATOM 15341 C CA . CYS A 1 1934 ? 29.088 -43.100 24.870 1.00 25.64 1934 CYS A C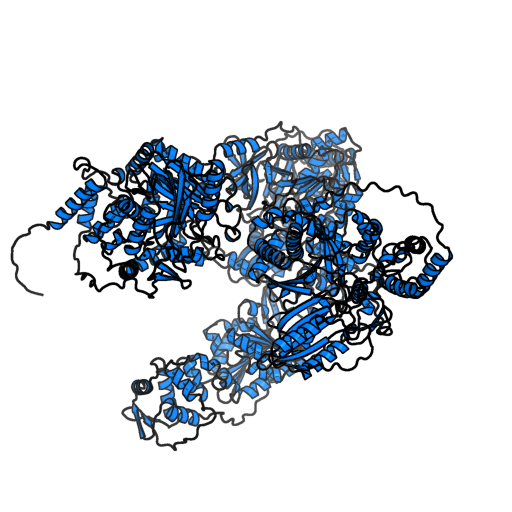A 1
ATOM 15342 C C . CYS A 1 1934 ? 30.084 -44.050 25.538 1.00 25.64 1934 CYS A C 1
ATOM 15344 O O . CYS A 1 1934 ? 29.934 -45.266 25.388 1.00 25.64 1934 CYS A O 1
ATOM 15346 N N . PRO A 1 1935 ? 31.135 -43.554 26.209 1.00 30.06 1935 PRO A N 1
ATOM 15347 C CA . PRO A 1 1935 ? 31.940 -44.438 27.009 1.00 30.06 1935 PRO A CA 1
ATOM 15348 C C . PRO A 1 1935 ? 31.019 -44.867 28.145 1.00 30.06 1935 PRO A C 1
ATOM 15350 O O . PRO A 1 1935 ? 30.699 -44.061 29.019 1.00 30.06 1935 PRO A O 1
ATOM 15353 N N . GLU A 1 1936 ? 30.584 -46.126 28.130 1.00 27.86 1936 GLU A N 1
ATOM 15354 C CA . GLU A 1 1936 ? 30.178 -46.833 29.341 1.00 27.86 1936 GLU A CA 1
ATOM 15355 C C . GLU A 1 1936 ? 31.414 -46.904 30.253 1.00 27.86 1936 GLU A C 1
ATOM 15357 O O . GLU A 1 1936 ? 32.083 -47.923 30.399 1.00 27.86 1936 GLU A O 1
ATOM 15362 N N . HIS A 1 1937 ? 31.788 -45.769 30.837 1.00 30.42 1937 HIS A N 1
ATOM 15363 C CA . HIS A 1 1937 ? 32.660 -45.725 31.988 1.00 30.42 1937 HIS A CA 1
ATOM 15364 C C . HIS A 1 1937 ? 31.781 -45.999 33.199 1.00 30.42 1937 HIS A C 1
ATOM 15366 O O . HIS A 1 1937 ? 31.430 -45.108 33.963 1.00 30.42 1937 HIS A O 1
ATOM 15372 N N . SER A 1 1938 ? 31.459 -47.277 33.390 1.00 29.62 1938 SER A N 1
ATOM 15373 C CA . SER A 1 1938 ? 31.261 -47.826 34.724 1.00 29.62 1938 SER A CA 1
ATOM 15374 C C . SER A 1 1938 ? 32.588 -47.680 35.481 1.00 29.62 1938 SER A C 1
ATOM 15376 O O . SER A 1 1938 ? 33.415 -48.593 35.501 1.00 29.62 1938 SER A O 1
ATOM 15378 N N . GLN A 1 1939 ? 32.845 -46.484 36.013 1.00 31.31 1939 GLN A N 1
ATOM 15379 C CA . GLN A 1 1939 ? 33.870 -46.244 37.023 1.00 31.31 1939 GLN A CA 1
ATOM 15380 C C . GLN A 1 1939 ? 33.210 -46.345 38.405 1.00 31.31 1939 GLN A C 1
ATOM 15382 O O . GLN A 1 1939 ? 32.038 -46.003 38.554 1.00 31.31 1939 GLN A O 1
ATOM 15387 N N . PRO A 1 1940 ? 33.905 -46.910 39.402 1.00 35.66 1940 PRO A N 1
ATOM 15388 C CA . PRO A 1 1940 ? 33.278 -47.292 40.655 1.00 35.66 1940 PRO A CA 1
ATOM 15389 C C . PRO A 1 1940 ? 32.891 -46.037 41.436 1.00 35.66 1940 PRO A C 1
ATOM 15391 O O . PRO A 1 1940 ? 33.716 -45.138 41.570 1.00 35.66 1940 PRO A O 1
ATOM 15394 N N . HIS A 1 1941 ? 31.663 -46.010 41.969 1.00 36.38 1941 HIS A N 1
ATOM 15395 C CA . HIS A 1 1941 ? 31.234 -45.052 42.988 1.00 36.38 1941 HIS A CA 1
ATOM 15396 C C . HIS A 1 1941 ? 32.256 -45.054 44.132 1.00 36.38 1941 HIS A C 1
ATOM 15398 O O . HIS A 1 1941 ? 32.228 -45.922 45.007 1.00 36.38 1941 HIS A O 1
ATOM 15404 N N . ILE A 1 1942 ? 33.183 -44.103 44.115 1.00 38.66 1942 ILE A N 1
ATOM 15405 C CA . ILE A 1 1942 ? 33.898 -43.701 45.316 1.00 38.66 1942 ILE A CA 1
ATOM 15406 C C . ILE A 1 1942 ? 32.916 -42.763 46.003 1.00 38.66 1942 ILE A C 1
ATOM 15408 O O . ILE A 1 1942 ? 32.589 -41.718 45.456 1.00 38.66 1942 ILE A O 1
ATOM 15412 N N . ALA A 1 1943 ? 32.357 -43.205 47.128 1.00 46.06 1943 ALA A N 1
ATOM 15413 C CA . ALA A 1 1943 ? 31.443 -42.394 47.916 1.00 46.06 1943 ALA A CA 1
ATOM 15414 C C . ALA A 1 1943 ? 32.113 -41.048 48.231 1.00 46.06 1943 ALA A C 1
ATOM 15416 O O . ALA A 1 1943 ? 33.231 -41.040 48.755 1.00 46.06 1943 ALA A O 1
ATOM 15417 N N . ALA A 1 1944 ? 31.437 -39.953 47.869 1.00 49.34 1944 ALA A N 1
ATOM 15418 C CA . ALA A 1 1944 ? 31.839 -38.592 48.184 1.00 49.34 1944 ALA A CA 1
ATOM 15419 C C . ALA A 1 1944 ? 32.244 -38.497 49.660 1.00 49.34 1944 ALA A C 1
ATOM 15421 O O . ALA A 1 1944 ? 31.544 -39.009 50.537 1.00 49.34 1944 ALA A O 1
ATOM 15422 N N . ASP A 1 1945 ? 33.377 -37.859 49.940 1.00 64.94 1945 ASP A N 1
ATOM 15423 C CA . ASP A 1 1945 ? 33.777 -37.554 51.309 1.00 64.94 1945 ASP A CA 1
ATOM 15424 C C . ASP A 1 1945 ? 32.707 -36.645 51.936 1.00 64.94 1945 ASP A C 1
ATOM 15426 O O . ASP A 1 1945 ? 32.573 -35.478 51.555 1.00 64.94 1945 ASP A O 1
ATOM 15430 N N . GLU A 1 1946 ? 31.923 -37.189 52.875 1.00 75.75 1946 GLU A N 1
ATOM 15431 C CA . GLU A 1 1946 ? 30.840 -36.475 53.566 1.00 75.75 1946 GLU A CA 1
ATOM 15432 C C . GLU A 1 1946 ? 31.319 -35.135 54.149 1.00 75.75 1946 GLU A C 1
ATOM 15434 O O . GLU A 1 1946 ? 30.543 -34.181 54.211 1.00 75.75 1946 GLU A O 1
ATOM 15439 N N . SER A 1 1947 ? 32.603 -35.024 54.520 1.00 80.44 1947 SER A N 1
ATOM 15440 C CA . SER A 1 1947 ? 33.173 -33.782 55.048 1.00 80.44 1947 SER A CA 1
ATOM 15441 C C . SER A 1 1947 ? 33.275 -32.668 53.997 1.00 80.44 1947 SER A C 1
ATOM 15443 O O . SER A 1 1947 ? 32.988 -31.511 54.307 1.00 80.44 1947 SER A O 1
ATOM 15445 N N . THR A 1 1948 ? 33.601 -33.005 52.743 1.00 84.06 1948 THR A N 1
ATOM 15446 C CA . THR A 1 1948 ? 33.695 -32.037 51.636 1.00 84.06 1948 THR A CA 1
ATOM 15447 C C . THR A 1 1948 ? 32.307 -31.563 51.217 1.00 84.06 1948 THR A C 1
ATOM 15449 O O . THR A 1 1948 ? 32.092 -30.364 51.051 1.00 84.06 1948 THR A O 1
ATOM 15452 N N . VAL A 1 1949 ? 31.342 -32.485 51.121 1.00 87.69 1949 VAL A N 1
ATOM 15453 C CA . VAL A 1 1949 ? 29.936 -32.145 50.850 1.00 87.69 1949 VAL A CA 1
ATOM 15454 C C . VAL A 1 1949 ? 29.388 -31.227 51.946 1.00 87.69 1949 VAL A C 1
ATOM 15456 O O . VAL A 1 1949 ? 28.790 -30.202 51.630 1.00 87.69 1949 VAL A O 1
ATOM 15459 N N . SER A 1 1950 ? 29.637 -31.544 53.225 1.00 86.12 1950 SER A N 1
ATOM 15460 C CA . SER A 1 1950 ? 29.202 -30.704 54.350 1.00 86.12 1950 SER A CA 1
ATOM 15461 C C . SER A 1 1950 ? 29.815 -29.306 54.292 1.00 86.12 1950 SER A C 1
ATOM 15463 O O . SER A 1 1950 ? 29.095 -28.331 54.483 1.00 86.12 1950 SER A O 1
ATOM 15465 N N . LEU A 1 1951 ? 31.111 -29.191 53.982 1.00 89.25 1951 LEU A N 1
ATOM 15466 C CA . LEU A 1 1951 ? 31.785 -27.899 53.852 1.00 89.25 1951 LEU A CA 1
ATOM 15467 C C . LEU A 1 1951 ? 31.192 -27.062 52.711 1.00 89.25 1951 LEU A C 1
ATOM 15469 O O . LEU A 1 1951 ? 30.971 -25.868 52.894 1.00 89.25 1951 LEU A O 1
ATOM 15473 N N . ILE A 1 1952 ? 30.883 -27.675 51.564 1.00 91.69 1952 ILE A N 1
ATOM 15474 C CA . ILE A 1 1952 ? 30.224 -26.979 50.448 1.00 91.69 1952 ILE A CA 1
ATOM 15475 C C . ILE A 1 1952 ? 28.812 -26.529 50.847 1.00 91.69 1952 ILE A C 1
ATOM 15477 O O . ILE A 1 1952 ? 28.440 -25.395 50.555 1.00 91.69 1952 ILE A O 1
ATOM 15481 N N . CYS A 1 1953 ? 28.043 -27.368 51.547 1.00 90.56 1953 CYS A N 1
ATOM 15482 C CA . CYS A 1 1953 ? 26.716 -27.002 52.048 1.00 90.56 1953 CYS A CA 1
ATOM 15483 C C . CYS A 1 1953 ? 26.763 -25.866 53.085 1.00 90.56 1953 CYS A C 1
ATOM 15485 O O . CYS A 1 1953 ? 25.895 -24.994 53.072 1.00 90.56 1953 CYS A O 1
ATOM 15487 N N . ASP A 1 1954 ? 27.755 -25.855 53.980 1.00 87.25 1954 ASP A N 1
ATOM 15488 C CA . ASP A 1 1954 ? 27.924 -24.798 54.984 1.00 87.25 1954 ASP A CA 1
ATOM 15489 C C . ASP A 1 1954 ? 28.382 -23.483 54.339 1.00 87.25 1954 ASP A C 1
ATOM 15491 O O . ASP A 1 1954 ? 27.819 -22.431 54.638 1.00 87.25 1954 ASP A O 1
ATOM 15495 N N . ALA A 1 1955 ? 29.321 -23.546 53.390 1.00 87.81 1955 ALA A N 1
ATOM 15496 C CA . ALA A 1 1955 ? 29.742 -22.396 52.592 1.00 87.81 1955 ALA A CA 1
ATOM 15497 C C . ALA A 1 1955 ? 28.578 -21.832 51.759 1.00 87.81 1955 ALA A C 1
ATOM 15499 O O . ALA A 1 1955 ? 28.401 -20.618 51.672 1.00 87.81 1955 ALA A O 1
ATOM 15500 N N . PHE A 1 1956 ? 27.740 -22.703 51.184 1.00 90.56 1956 PHE A N 1
ATOM 15501 C CA . PHE A 1 1956 ? 26.520 -22.293 50.491 1.00 90.56 1956 PHE A CA 1
ATOM 15502 C C . PHE A 1 1956 ? 25.566 -21.569 51.439 1.00 90.56 1956 PHE A C 1
ATOM 15504 O O . PHE A 1 1956 ? 25.097 -20.482 51.114 1.00 90.56 1956 PHE A O 1
ATOM 15511 N N . ARG A 1 1957 ? 25.324 -22.122 52.634 1.00 87.31 1957 ARG A N 1
ATOM 15512 C CA . ARG A 1 1957 ? 24.451 -21.500 53.637 1.00 87.31 1957 ARG A CA 1
ATOM 15513 C C . ARG A 1 1957 ? 24.986 -20.149 54.109 1.00 87.31 1957 ARG A C 1
ATOM 15515 O O . ARG A 1 1957 ? 24.194 -19.242 54.336 1.00 87.31 1957 ARG A O 1
ATOM 15522 N N . GLU A 1 1958 ? 26.302 -19.995 54.240 1.00 85.31 1958 GLU A N 1
ATOM 15523 C CA . GLU A 1 1958 ? 26.935 -18.715 54.588 1.00 85.31 1958 GLU A CA 1
ATOM 15524 C C . GLU A 1 1958 ? 26.690 -17.644 53.517 1.00 85.31 1958 GLU A C 1
ATOM 15526 O O . GLU A 1 1958 ? 26.438 -16.487 53.845 1.00 85.31 1958 GLU A O 1
ATOM 15531 N N . VAL A 1 1959 ? 26.733 -18.031 52.242 1.00 83.50 1959 VAL A N 1
ATOM 15532 C CA . VAL A 1 1959 ? 26.620 -17.099 51.113 1.00 83.50 1959 VAL A CA 1
ATOM 15533 C C . VAL A 1 1959 ? 25.172 -16.805 50.717 1.00 83.50 1959 VAL A C 1
ATOM 15535 O O . VAL A 1 1959 ? 24.853 -15.678 50.345 1.00 83.50 1959 VAL A O 1
ATOM 15538 N N . VAL A 1 1960 ? 24.303 -17.813 50.759 1.00 79.94 1960 VAL A N 1
ATOM 15539 C CA . VAL A 1 1960 ? 22.917 -17.744 50.261 1.00 79.94 1960 VAL A CA 1
ATOM 15540 C C . VAL A 1 1960 ? 21.921 -17.511 51.399 1.00 79.94 1960 VAL A C 1
ATOM 15542 O O . VAL A 1 1960 ? 20.842 -16.980 51.171 1.00 79.94 1960 VAL A O 1
ATOM 15545 N N . GLY A 1 1961 ? 22.266 -17.880 52.636 1.00 79.25 1961 GLY A N 1
ATOM 15546 C CA . GLY A 1 1961 ? 21.371 -17.805 53.796 1.00 79.25 1961 GLY A CA 1
ATOM 15547 C C . GLY A 1 1961 ? 20.372 -18.964 53.906 1.00 79.25 1961 GLY A C 1
ATOM 15548 O O . GLY A 1 1961 ? 19.797 -19.163 54.976 1.00 79.25 1961 GLY A O 1
ATOM 15549 N N . GLU A 1 1962 ? 20.205 -19.768 52.853 1.00 78.88 1962 GLU A N 1
ATOM 15550 C CA . GLU A 1 1962 ? 19.333 -20.947 52.825 1.00 78.88 1962 GLU A CA 1
ATOM 15551 C C . GLU A 1 1962 ? 20.129 -22.263 52.844 1.00 78.88 1962 GLU A C 1
ATOM 15553 O O . GLU A 1 1962 ? 21.317 -22.317 52.520 1.00 78.88 1962 GLU A O 1
ATOM 15558 N N . SER A 1 1963 ? 19.497 -23.350 53.292 1.00 81.31 1963 SER A N 1
ATOM 15559 C CA . SER A 1 1963 ? 20.115 -24.680 53.302 1.00 81.31 1963 SER A CA 1
ATOM 15560 C C . SER A 1 1963 ? 19.947 -25.384 51.957 1.00 81.31 1963 SER A C 1
ATOM 15562 O O . SER A 1 1963 ? 18.824 -25.476 51.478 1.00 81.31 1963 SER A O 1
ATOM 15564 N N . VAL A 1 1964 ? 21.022 -25.977 51.432 1.00 89.38 1964 VAL A N 1
ATOM 15565 C CA . VAL A 1 1964 ? 21.001 -26.844 50.240 1.00 89.38 1964 VAL A CA 1
ATOM 15566 C C . VAL A 1 1964 ? 21.187 -28.309 50.632 1.00 89.38 1964 VAL A C 1
ATOM 15568 O O . VAL A 1 1964 ? 22.005 -28.629 51.504 1.00 89.38 1964 VAL A O 1
ATOM 15571 N N . THR A 1 1965 ? 20.433 -29.217 50.014 1.00 85.44 1965 THR A N 1
ATOM 15572 C CA . THR A 1 1965 ? 20.680 -30.658 50.165 1.00 85.44 1965 THR A CA 1
ATOM 15573 C C . THR A 1 1965 ? 21.810 -31.126 49.234 1.00 85.44 1965 THR A C 1
ATOM 15575 O O . THR A 1 1965 ? 22.032 -30.530 48.185 1.00 85.44 1965 THR A O 1
ATOM 15578 N N . PRO A 1 1966 ? 22.543 -32.212 49.550 1.00 84.62 1966 PRO A N 1
ATOM 15579 C CA . PRO A 1 1966 ? 23.704 -32.630 48.757 1.00 84.62 1966 PRO A CA 1
ATOM 15580 C C . PRO A 1 1966 ? 23.458 -32.813 47.253 1.00 84.62 1966 PRO A C 1
ATOM 15582 O O . PRO A 1 1966 ? 24.346 -32.541 46.452 1.00 84.62 1966 PRO A O 1
ATOM 15585 N N . ALA A 1 1967 ? 22.275 -33.294 46.866 1.00 81.00 1967 ALA A N 1
ATOM 15586 C CA . ALA A 1 1967 ? 21.930 -33.563 45.470 1.00 81.00 1967 ALA A CA 1
ATOM 15587 C C . ALA A 1 1967 ? 21.246 -32.377 44.771 1.00 81.00 1967 ALA A C 1
ATOM 15589 O O . ALA A 1 1967 ? 21.136 -32.379 43.548 1.00 81.00 1967 ALA A O 1
ATOM 15590 N N . GLU A 1 1968 ? 20.780 -31.395 45.537 1.00 79.19 1968 GLU A N 1
ATOM 15591 C CA . GLU A 1 1968 ? 19.991 -30.275 45.039 1.00 79.19 1968 GLU A CA 1
ATOM 15592 C C . GLU A 1 1968 ? 20.873 -29.249 44.345 1.00 79.19 1968 GLU A C 1
ATOM 15594 O O . GLU A 1 1968 ? 22.001 -28.963 44.760 1.00 79.19 1968 GLU A O 1
ATOM 15599 N N . ASN A 1 1969 ? 20.359 -28.734 43.233 1.00 80.75 1969 ASN A N 1
ATOM 15600 C CA . ASN A 1 1969 ? 21.068 -27.762 42.433 1.00 80.75 1969 ASN A CA 1
ATOM 15601 C C . ASN A 1 1969 ? 21.178 -26.438 43.207 1.00 80.75 1969 ASN A C 1
ATOM 15603 O O . ASN A 1 1969 ? 20.188 -25.953 43.748 1.00 80.75 1969 ASN A O 1
ATOM 15607 N N . PHE A 1 1970 ? 22.354 -25.812 43.217 1.00 80.94 1970 PHE A N 1
ATOM 15608 C CA . PHE A 1 1970 ? 22.605 -24.540 43.893 1.00 80.94 1970 PHE A CA 1
ATOM 15609 C C . PHE A 1 1970 ? 21.576 -23.458 43.533 1.00 80.94 1970 PHE A C 1
ATOM 15611 O O . PHE A 1 1970 ? 21.132 -22.722 44.409 1.00 80.94 1970 PHE A O 1
ATOM 15618 N N . PHE A 1 1971 ? 21.168 -23.372 42.262 1.00 72.75 1971 PHE A N 1
ATOM 15619 C CA . PHE A 1 1971 ? 20.169 -22.403 41.808 1.00 72.75 1971 PHE A CA 1
ATOM 15620 C C . PHE A 1 1971 ? 18.745 -22.762 42.247 1.00 72.75 1971 PHE A C 1
ATOM 15622 O O . PHE A 1 1971 ? 17.945 -21.863 42.492 1.00 72.75 1971 PHE A O 1
ATOM 15629 N N . GLU A 1 1972 ? 18.417 -24.054 42.338 1.00 71.12 1972 GLU A N 1
ATOM 15630 C CA . GLU A 1 1972 ? 17.114 -24.513 42.845 1.00 71.12 1972 GLU A CA 1
ATOM 15631 C C . GLU A 1 1972 ? 16.985 -24.244 44.347 1.00 71.12 1972 GLU A C 1
ATOM 15633 O O . GLU A 1 1972 ? 15.923 -23.822 44.793 1.00 71.12 1972 GLU A O 1
ATOM 15638 N N . ALA A 1 1973 ? 18.091 -24.355 45.090 1.00 74.81 1973 ALA A N 1
ATOM 15639 C CA . ALA A 1 1973 ? 18.203 -23.959 46.495 1.00 74.81 1973 ALA A CA 1
ATOM 15640 C C . ALA A 1 1973 ? 18.340 -22.434 46.712 1.00 74.81 1973 ALA A C 1
ATOM 15642 O O . ALA A 1 1973 ? 18.762 -21.993 47.779 1.00 74.81 1973 ALA A O 1
ATOM 15643 N N . GLY A 1 1974 ? 18.035 -21.617 45.698 1.00 68.56 1974 GLY A N 1
ATOM 15644 C CA . GLY A 1 1974 ? 17.935 -20.162 45.830 1.00 68.56 1974 GLY A CA 1
ATOM 15645 C C . GLY A 1 1974 ? 19.210 -19.360 45.548 1.00 68.56 1974 GLY A C 1
ATOM 15646 O O . GLY A 1 1974 ? 19.172 -18.133 45.639 1.00 68.56 1974 GLY A O 1
ATOM 15647 N N . ALA A 1 1975 ? 20.334 -19.980 45.163 1.00 71.50 1975 ALA A N 1
ATOM 15648 C CA . ALA A 1 1975 ? 21.528 -19.207 44.815 1.00 71.50 1975 ALA A CA 1
ATOM 15649 C C . ALA A 1 1975 ? 21.351 -18.418 43.514 1.00 71.50 1975 ALA A C 1
ATOM 15651 O O . ALA A 1 1975 ? 20.934 -18.940 42.481 1.00 71.50 1975 ALA A O 1
ATOM 15652 N N . THR A 1 1976 ? 21.773 -17.157 43.532 1.00 67.06 1976 THR A N 1
ATOM 15653 C CA . THR A 1 1976 ? 21.973 -16.353 42.321 1.00 67.06 1976 THR A CA 1
ATOM 15654 C C . THR A 1 1976 ? 23.360 -16.597 41.718 1.00 67.06 1976 THR A C 1
ATOM 15656 O O . THR A 1 1976 ? 24.263 -17.125 42.371 1.00 67.06 1976 THR A O 1
ATOM 15659 N N . SER A 1 1977 ? 23.587 -16.151 40.478 1.00 64.62 1977 SER A N 1
ATOM 15660 C CA . SER A 1 1977 ? 24.931 -16.184 39.881 1.00 64.62 1977 SER A CA 1
ATOM 15661 C C . SER A 1 1977 ? 25.951 -15.421 40.731 1.00 64.62 1977 SER A C 1
ATOM 15663 O O . SER A 1 1977 ? 27.091 -15.861 40.853 1.00 64.62 1977 SER A O 1
ATOM 15665 N N . LEU A 1 1978 ? 25.538 -14.309 41.352 1.00 62.91 1978 LEU A N 1
ATOM 15666 C CA . LEU A 1 1978 ? 26.384 -13.533 42.257 1.00 62.91 1978 LEU A CA 1
ATOM 15667 C C . LEU A 1 1978 ? 26.740 -14.337 43.514 1.00 62.91 1978 LEU A C 1
ATOM 15669 O O . LEU A 1 1978 ? 27.901 -14.343 43.923 1.00 62.91 1978 LEU A O 1
ATOM 15673 N N . ASN A 1 1979 ? 25.770 -15.068 44.074 1.00 77.62 1979 ASN A N 1
ATOM 15674 C CA . ASN A 1 1979 ? 26.029 -15.979 45.185 1.00 77.62 1979 ASN A CA 1
ATOM 15675 C C . ASN A 1 1979 ? 27.023 -17.072 44.785 1.00 77.62 1979 ASN A C 1
ATOM 15677 O O . ASN A 1 1979 ? 27.910 -17.383 45.563 1.00 77.62 1979 ASN A O 1
ATOM 15681 N N . LEU A 1 1980 ? 26.967 -17.616 43.568 1.00 76.06 1980 LEU A N 1
ATOM 15682 C CA . LEU A 1 1980 ? 27.979 -18.582 43.127 1.00 76.06 1980 LEU A CA 1
ATOM 15683 C C . LEU A 1 1980 ? 29.379 -17.972 42.985 1.00 76.06 1980 LEU A C 1
ATOM 15685 O O . LEU A 1 1980 ? 30.358 -18.647 43.296 1.00 76.06 1980 LEU A O 1
ATOM 15689 N N . VAL A 1 1981 ? 29.502 -16.700 42.581 1.00 69.81 1981 VAL A N 1
ATOM 15690 C CA . VAL A 1 1981 ? 30.797 -15.989 42.607 1.00 69.81 1981 VAL A CA 1
ATOM 15691 C C . VAL A 1 1981 ? 31.307 -15.841 44.041 1.00 69.81 1981 VAL A C 1
ATOM 15693 O O . VAL A 1 1981 ? 32.473 -16.108 44.320 1.00 69.81 1981 VAL A O 1
ATOM 15696 N N . GLN A 1 1982 ? 30.437 -15.458 44.974 1.00 75.00 1982 GLN A N 1
ATOM 15697 C CA . GLN A 1 1982 ? 30.788 -15.346 46.391 1.00 75.00 1982 GLN A CA 1
ATOM 15698 C C . GLN A 1 1982 ? 31.160 -16.710 46.996 1.00 75.00 1982 GLN A C 1
ATOM 15700 O O . GLN A 1 1982 ? 32.157 -16.810 47.710 1.00 75.00 1982 GLN A O 1
ATOM 15705 N N . LEU A 1 1983 ? 30.420 -17.767 46.651 1.00 81.62 1983 LEU A N 1
ATOM 15706 C CA . LEU A 1 1983 ? 30.678 -19.149 47.051 1.00 81.62 1983 LEU A CA 1
ATOM 15707 C C . LEU A 1 1983 ? 32.004 -19.653 46.489 1.00 81.62 1983 LEU A C 1
ATOM 15709 O O . LEU A 1 1983 ? 32.777 -20.262 47.217 1.00 81.62 1983 LEU A O 1
ATOM 15713 N N . HIS A 1 1984 ? 32.320 -19.349 45.230 1.00 82.38 1984 HIS A N 1
ATOM 15714 C CA . HIS A 1 1984 ? 33.621 -19.643 44.628 1.00 82.38 1984 HIS A CA 1
ATOM 15715 C C . HIS A 1 1984 ? 34.767 -18.984 45.395 1.00 82.38 1984 HIS A C 1
ATOM 15717 O O . HIS A 1 1984 ? 35.725 -19.662 45.767 1.00 82.38 1984 HIS A O 1
ATOM 15723 N N . VAL A 1 1985 ? 34.647 -17.686 45.689 1.00 74.81 1985 VAL A N 1
ATOM 15724 C CA . VAL A 1 1985 ? 35.644 -16.942 46.472 1.00 74.81 1985 VAL A CA 1
ATOM 15725 C C . VAL A 1 1985 ? 35.793 -17.535 47.876 1.00 74.81 1985 VAL A C 1
ATOM 15727 O O . VAL A 1 1985 ? 36.913 -17.640 48.380 1.00 74.81 1985 VAL A O 1
ATOM 15730 N N . LEU A 1 1986 ? 34.691 -17.944 48.509 1.00 80.56 1986 LEU A N 1
ATOM 15731 C CA . LEU A 1 1986 ? 34.699 -18.579 49.826 1.00 80.56 1986 LEU A CA 1
ATOM 15732 C C . LEU A 1 1986 ? 35.358 -19.970 49.779 1.00 80.56 1986 LEU A C 1
ATOM 15734 O O . LEU A 1 1986 ? 36.255 -20.250 50.572 1.00 80.56 1986 LEU A O 1
ATOM 15738 N N . LEU A 1 1987 ? 35.013 -20.814 48.804 1.00 84.12 1987 LEU A N 1
ATOM 15739 C CA . LEU A 1 1987 ? 35.595 -22.149 48.621 1.00 84.12 1987 LEU A CA 1
ATOM 15740 C C . LEU A 1 1987 ? 37.089 -22.096 48.264 1.00 84.12 1987 LEU A C 1
ATOM 15742 O O . LEU A 1 1987 ? 37.867 -22.897 48.780 1.00 84.12 1987 LEU A O 1
ATOM 15746 N N . GLN A 1 1988 ? 37.532 -21.120 47.463 1.00 78.56 1988 GLN A N 1
ATOM 15747 C CA . GLN A 1 1988 ? 38.961 -20.904 47.207 1.00 78.56 1988 GLN A CA 1
ATOM 15748 C C . GLN A 1 1988 ? 39.740 -20.551 48.485 1.00 78.56 1988 GLN A C 1
ATOM 15750 O O . GLN A 1 1988 ? 40.910 -20.920 48.608 1.00 78.56 1988 GLN A O 1
ATOM 15755 N N . ARG A 1 1989 ? 39.108 -19.864 49.451 1.00 76.50 1989 ARG A N 1
ATOM 15756 C CA . ARG A 1 1989 ? 39.705 -19.597 50.774 1.00 76.50 1989 ARG A CA 1
ATOM 15757 C C . ARG A 1 1989 ? 39.780 -20.857 51.645 1.00 76.50 1989 ARG A C 1
ATOM 15759 O O . ARG A 1 1989 ? 40.690 -20.945 52.464 1.00 76.50 1989 ARG A O 1
ATOM 15766 N N . HIS A 1 1990 ? 38.900 -21.836 51.435 1.00 76.19 1990 HIS A N 1
ATOM 15767 C CA . HIS A 1 1990 ? 38.896 -23.147 52.103 1.00 76.19 1990 HIS A CA 1
ATOM 15768 C C . HIS A 1 1990 ? 39.772 -24.206 51.396 1.00 76.19 1990 HIS A C 1
ATOM 15770 O O . HIS A 1 1990 ? 39.422 -25.377 51.341 1.00 76.19 1990 HIS A O 1
ATOM 15776 N N . GLU A 1 1991 ? 40.936 -23.806 50.875 1.00 72.00 1991 GLU A N 1
ATOM 15777 C CA . GLU A 1 1991 ? 41.967 -24.678 50.273 1.00 72.00 1991 GLU A CA 1
ATOM 15778 C C . GLU A 1 1991 ? 41.646 -25.318 48.901 1.00 72.00 1991 GLU A C 1
ATOM 15780 O O . GLU A 1 1991 ? 42.525 -25.960 48.320 1.00 72.00 1991 GLU A O 1
ATOM 15785 N N . PHE A 1 1992 ? 40.491 -25.051 48.273 1.00 79.38 1992 PHE A N 1
ATOM 15786 C CA . PHE A 1 1992 ? 40.210 -25.474 46.886 1.00 79.38 1992 PHE A CA 1
ATOM 15787 C C . PHE A 1 1992 ? 40.814 -24.515 45.846 1.00 79.38 1992 PHE A C 1
ATOM 15789 O O . PHE A 1 1992 ? 40.126 -23.965 44.991 1.00 79.38 1992 PHE A O 1
ATOM 15796 N N . SER A 1 1993 ? 42.128 -24.286 45.911 1.00 66.12 1993 SER A N 1
ATOM 15797 C CA . SER A 1 1993 ? 42.820 -23.293 45.064 1.00 66.12 1993 SER A CA 1
ATOM 15798 C C . SER A 1 1993 ? 42.764 -23.570 43.553 1.00 66.12 1993 SER A C 1
ATOM 15800 O O . SER A 1 1993 ? 42.931 -22.647 42.756 1.00 66.12 1993 SER A O 1
ATOM 15802 N N . THR A 1 1994 ? 42.525 -24.820 43.151 1.00 71.25 1994 THR A N 1
ATOM 15803 C CA . THR A 1 1994 ? 42.349 -25.225 41.748 1.00 71.25 1994 THR A CA 1
ATOM 15804 C C . THR A 1 1994 ? 40.919 -25.038 41.243 1.00 71.25 1994 THR A C 1
ATOM 15806 O O . THR A 1 1994 ? 40.709 -25.124 40.036 1.00 71.25 1994 THR A O 1
ATOM 15809 N N . LEU A 1 1995 ? 39.958 -24.760 42.135 1.00 77.62 1995 LEU A N 1
ATOM 15810 C CA . LEU A 1 1995 ? 38.561 -24.531 41.788 1.00 77.62 1995 LEU A CA 1
ATOM 15811 C C . LEU A 1 1995 ? 38.439 -23.240 40.978 1.00 77.62 1995 LEU A C 1
ATOM 15813 O O . LEU A 1 1995 ? 38.754 -22.140 41.447 1.00 77.62 1995 LEU A O 1
ATOM 15817 N N . THR A 1 1996 ? 37.963 -23.374 39.752 1.00 73.25 1996 THR A N 1
ATOM 15818 C CA . THR A 1 1996 ? 37.580 -22.263 38.891 1.00 73.25 1996 THR A CA 1
ATOM 15819 C C . THR A 1 1996 ? 36.107 -21.939 39.103 1.00 73.25 1996 THR A C 1
ATOM 15821 O O . THR A 1 1996 ? 35.313 -22.787 39.500 1.00 73.25 1996 THR A O 1
ATOM 15824 N N . LEU A 1 1997 ? 35.716 -20.699 38.831 1.00 66.25 1997 LEU A N 1
ATOM 15825 C CA . LEU A 1 1997 ? 34.324 -20.281 38.977 1.00 66.25 1997 LEU A CA 1
ATOM 15826 C C . LEU A 1 1997 ? 33.387 -21.098 38.079 1.00 66.25 1997 LEU A C 1
ATOM 15828 O O . LEU A 1 1997 ? 32.284 -21.440 38.489 1.00 66.25 1997 LEU A O 1
ATOM 15832 N N . LEU A 1 1998 ? 33.867 -21.469 36.887 1.00 60.59 1998 LEU A N 1
ATOM 15833 C CA . LEU A 1 1998 ? 33.151 -22.312 35.934 1.00 60.59 1998 LEU A CA 1
ATOM 15834 C C . LEU A 1 1998 ? 32.802 -23.688 36.527 1.00 60.59 1998 LEU A C 1
ATOM 15836 O O . LEU A 1 1998 ? 31.746 -24.234 36.212 1.00 60.59 1998 LEU A O 1
ATOM 15840 N N . ASP A 1 1999 ? 33.640 -24.231 37.414 1.00 73.69 1999 ASP A N 1
ATOM 15841 C CA . ASP A 1 1999 ? 33.414 -25.545 38.023 1.00 73.69 1999 ASP A CA 1
ATOM 15842 C C . ASP A 1 1999 ? 32.129 -25.573 38.865 1.00 73.69 1999 ASP A C 1
ATOM 15844 O O . ASP A 1 1999 ? 31.420 -26.575 38.834 1.00 73.69 1999 ASP A O 1
ATOM 15848 N N . LEU A 1 2000 ? 31.759 -24.470 39.537 1.00 73.56 2000 LEU A N 1
ATOM 15849 C CA . LEU A 1 2000 ? 30.499 -24.396 40.297 1.00 73.56 2000 LEU A CA 1
ATOM 15850 C C . LEU A 1 2000 ? 29.257 -24.413 39.398 1.00 73.56 2000 LEU A C 1
ATOM 15852 O O . LEU A 1 2000 ? 28.206 -24.892 39.815 1.00 73.56 2000 LEU A O 1
ATOM 15856 N N . PHE A 1 2001 ? 29.365 -23.898 38.171 1.00 66.44 2001 PHE A N 1
ATOM 15857 C CA . PHE A 1 2001 ? 28.281 -23.979 37.187 1.00 66.44 2001 PHE A CA 1
ATOM 15858 C C . PHE A 1 2001 ? 28.215 -25.366 36.538 1.00 66.44 2001 PHE A C 1
ATOM 15860 O O . PHE A 1 2001 ? 27.136 -25.841 36.200 1.00 66.44 2001 PHE A O 1
ATOM 15867 N N . THR A 1 2002 ? 29.369 -26.019 36.370 1.00 62.97 2002 THR A N 1
ATOM 15868 C CA . THR A 1 2002 ? 29.486 -27.333 35.714 1.00 62.97 2002 THR A CA 1
ATOM 15869 C C . THR A 1 2002 ? 29.085 -28.480 36.643 1.00 62.97 2002 THR A C 1
ATOM 15871 O O . THR A 1 2002 ? 28.553 -29.491 36.191 1.00 62.97 2002 THR A O 1
ATOM 15874 N N . HIS A 1 2003 ? 29.320 -28.319 37.946 1.00 79.12 2003 HIS A N 1
ATOM 15875 C CA . HIS A 1 2003 ? 28.987 -29.280 38.993 1.00 79.12 2003 HIS A CA 1
ATOM 15876 C C . HIS A 1 2003 ? 27.995 -28.637 39.965 1.00 79.12 2003 HIS A C 1
ATOM 15878 O O . HIS A 1 2003 ? 28.381 -28.189 41.045 1.00 79.12 2003 HIS A O 1
ATOM 15884 N N . PRO A 1 2004 ? 26.714 -28.544 39.576 1.00 77.19 2004 PRO A N 1
ATOM 15885 C CA . PRO A 1 2004 ? 25.807 -27.561 40.145 1.00 77.19 2004 PRO A CA 1
ATOM 15886 C C . PRO A 1 2004 ? 25.156 -28.006 41.458 1.00 77.19 2004 PRO A C 1
ATOM 15888 O O . PRO A 1 2004 ? 24.189 -27.383 41.868 1.00 77.19 2004 PRO A O 1
ATOM 15891 N N . SER A 1 2005 ? 25.634 -29.066 42.109 1.00 84.19 2005 SER A N 1
ATOM 15892 C CA . SER A 1 2005 ? 25.167 -29.498 43.430 1.00 84.19 2005 SER A CA 1
ATOM 15893 C C . SER A 1 2005 ? 26.356 -29.767 44.354 1.00 84.19 2005 SER A C 1
ATOM 15895 O O . SER A 1 2005 ? 27.443 -30.105 43.865 1.00 84.19 2005 SER A O 1
ATOM 15897 N N . PRO A 1 2006 ? 26.183 -29.669 45.685 1.00 86.44 2006 PRO A N 1
ATOM 15898 C CA . PRO A 1 2006 ? 27.263 -29.947 46.629 1.00 86.44 2006 PRO A CA 1
ATOM 15899 C C . PRO A 1 2006 ? 27.926 -31.317 46.423 1.00 86.44 2006 PRO A C 1
ATOM 15901 O O . PRO A 1 2006 ? 29.150 -31.421 46.489 1.00 86.44 2006 PRO A O 1
ATOM 15904 N N . ALA A 1 2007 ? 27.142 -32.360 46.128 1.00 84.75 2007 ALA A N 1
ATOM 15905 C CA . ALA A 1 2007 ? 27.644 -33.709 45.872 1.00 84.75 2007 ALA A CA 1
ATOM 15906 C C . ALA A 1 2007 ? 28.439 -33.798 44.563 1.00 84.75 2007 ALA A C 1
ATOM 15908 O O . ALA A 1 2007 ? 29.546 -34.329 44.563 1.00 84.75 2007 ALA A O 1
ATOM 15909 N N . ALA A 1 2008 ? 27.923 -33.233 43.464 1.00 81.81 2008 ALA A N 1
ATOM 15910 C CA . ALA A 1 2008 ? 28.625 -33.249 42.180 1.00 81.81 2008 ALA A CA 1
ATOM 15911 C C . ALA A 1 2008 ? 29.949 -32.473 42.245 1.00 81.81 2008 ALA A C 1
ATOM 15913 O O . ALA A 1 2008 ? 30.949 -32.890 41.656 1.00 81.81 2008 ALA A O 1
ATOM 15914 N N . LEU A 1 2009 ? 29.963 -31.351 42.975 1.00 85.19 2009 LEU A N 1
ATOM 15915 C CA . LEU A 1 2009 ? 31.158 -30.537 43.160 1.00 85.19 2009 LEU A CA 1
ATOM 15916 C C . LEU A 1 2009 ? 32.190 -31.255 44.039 1.00 85.19 2009 LEU A C 1
ATOM 15918 O O . LEU A 1 2009 ? 33.377 -31.246 43.716 1.00 85.19 2009 LEU A O 1
ATOM 15922 N N . ALA A 1 2010 ? 31.749 -31.929 45.104 1.00 82.94 2010 ALA A N 1
ATOM 15923 C CA . ALA A 1 2010 ? 32.621 -32.759 45.932 1.00 82.94 2010 ALA A CA 1
ATOM 15924 C C . ALA A 1 2010 ? 33.243 -33.921 45.137 1.00 82.94 2010 ALA A C 1
ATOM 15926 O O . ALA A 1 2010 ? 34.448 -34.154 45.245 1.00 82.94 2010 ALA A O 1
ATOM 15927 N N . ASP A 1 2011 ? 32.459 -34.606 44.299 1.00 77.62 2011 ASP A N 1
ATOM 15928 C CA . ASP A 1 2011 ? 32.943 -35.691 43.436 1.00 77.62 2011 ASP A CA 1
ATOM 15929 C C . ASP A 1 2011 ? 34.004 -35.197 42.438 1.00 77.62 2011 ASP A C 1
ATOM 15931 O O . ASP A 1 2011 ? 35.046 -35.838 42.254 1.00 77.62 2011 ASP A O 1
ATOM 15935 N N . TYR A 1 2012 ? 33.787 -34.025 41.830 1.00 79.19 2012 TYR A N 1
ATOM 15936 C CA . TYR A 1 2012 ? 34.769 -33.384 40.952 1.00 79.19 2012 TYR A CA 1
ATOM 15937 C C . TYR A 1 2012 ? 36.075 -33.064 41.689 1.00 79.19 2012 TYR A C 1
ATOM 15939 O O . TYR A 1 2012 ? 37.163 -33.425 41.226 1.00 79.19 2012 TYR A O 1
ATOM 15947 N N . LEU A 1 2013 ? 35.973 -32.451 42.871 1.00 78.31 2013 LEU A N 1
ATOM 15948 C CA . LEU A 1 2013 ? 37.125 -32.093 43.699 1.00 78.31 2013 LEU A CA 1
ATOM 15949 C C . LEU A 1 2013 ? 37.910 -33.334 44.167 1.00 78.31 2013 LEU A C 1
ATOM 15951 O O . LEU A 1 2013 ? 39.143 -33.298 44.205 1.00 78.31 2013 LEU A O 1
ATOM 15955 N N . ALA A 1 2014 ? 37.234 -34.458 44.432 1.00 70.44 2014 ALA A N 1
ATOM 15956 C CA . ALA A 1 2014 ? 37.874 -35.735 44.753 1.00 70.44 2014 ALA A CA 1
ATOM 15957 C C . ALA A 1 2014 ? 38.599 -36.364 43.542 1.00 70.44 2014 ALA A C 1
ATOM 15959 O O . ALA A 1 2014 ? 39.688 -36.932 43.686 1.00 70.44 2014 ALA A O 1
ATOM 15960 N N . GLY A 1 2015 ? 38.034 -36.239 42.335 1.00 58.94 2015 GLY A N 1
ATOM 15961 C CA . GLY A 1 2015 ? 38.611 -36.768 41.095 1.00 58.94 2015 GLY A CA 1
ATOM 15962 C C . GLY A 1 2015 ? 39.915 -36.078 40.676 1.00 58.94 2015 GLY A C 1
ATOM 15963 O O . GLY A 1 2015 ? 40.884 -36.751 40.309 1.00 58.94 2015 GLY A O 1
ATOM 15964 N N . VAL A 1 2016 ? 39.992 -34.747 40.792 1.00 51.94 2016 VAL A N 1
ATOM 15965 C CA . VAL A 1 2016 ? 41.188 -33.962 40.412 1.00 51.94 2016 VAL A CA 1
ATOM 15966 C C . VAL A 1 2016 ? 42.415 -34.345 41.257 1.00 51.94 2016 VAL A C 1
ATOM 15968 O O . VAL A 1 2016 ? 43.535 -34.396 40.739 1.00 51.94 2016 VAL A O 1
ATOM 15971 N N . ALA A 1 2017 ? 42.219 -34.755 42.515 1.00 46.41 2017 ALA A N 1
ATOM 15972 C CA . ALA A 1 2017 ? 43.305 -35.171 43.405 1.00 46.41 2017 ALA A CA 1
ATOM 15973 C C . ALA A 1 2017 ? 44.035 -36.466 42.969 1.00 46.41 2017 ALA A C 1
ATOM 15975 O O . ALA A 1 2017 ? 45.169 -36.703 43.396 1.00 46.41 2017 ALA A O 1
ATOM 15976 N N . THR A 1 2018 ? 43.450 -37.308 42.100 1.00 39.53 2018 THR A N 1
ATOM 15977 C CA . THR A 1 2018 ? 44.094 -38.569 41.664 1.00 39.53 2018 THR A CA 1
ATOM 15978 C C . THR A 1 2018 ? 44.943 -38.458 40.392 1.00 39.53 2018 THR A C 1
ATOM 15980 O O . THR A 1 2018 ? 45.800 -39.316 40.167 1.00 39.53 2018 THR A O 1
ATOM 15983 N N . VAL A 1 2019 ? 44.812 -37.394 39.593 1.00 37.53 2019 VAL A N 1
ATOM 15984 C CA . VAL A 1 2019 ? 45.534 -37.268 38.306 1.00 37.53 2019 VAL A CA 1
ATOM 15985 C C . VAL A 1 2019 ? 46.896 -36.558 38.442 1.00 37.53 2019 VAL A C 1
ATOM 15987 O O . VAL A 1 2019 ? 47.794 -36.754 37.618 1.00 37.53 2019 VAL A O 1
ATOM 15990 N N . GLU A 1 2020 ? 47.140 -35.808 39.521 1.00 33.78 2020 GLU A N 1
ATOM 15991 C CA . GLU A 1 2020 ? 48.329 -34.945 39.633 1.00 33.78 2020 GLU A CA 1
ATOM 15992 C C . GLU A 1 2020 ? 49.656 -35.624 40.036 1.00 33.78 2020 GLU A C 1
ATOM 15994 O O . GLU A 1 2020 ? 50.705 -34.975 40.022 1.00 33.78 2020 GLU A O 1
ATOM 15999 N N . LYS A 1 2021 ? 49.713 -36.940 40.298 1.00 31.09 2021 LYS A N 1
ATOM 16000 C CA . LYS A 1 2021 ? 51.004 -37.597 40.626 1.00 31.09 2021 LYS A CA 1
ATOM 16001 C C . LYS A 1 2021 ? 51.905 -37.948 39.441 1.00 31.09 2021 LYS A C 1
ATOM 16003 O O . LYS A 1 2021 ? 53.024 -38.419 39.652 1.00 31.09 2021 LYS A O 1
ATOM 16008 N N . THR A 1 2022 ? 51.519 -37.648 38.205 1.00 30.83 2022 THR A N 1
ATOM 16009 C CA . THR A 1 2022 ? 52.408 -37.847 37.050 1.00 30.83 2022 THR A CA 1
ATOM 16010 C C . THR A 1 2022 ? 52.337 -36.700 36.060 1.00 30.83 2022 THR A C 1
ATOM 16012 O O . THR A 1 2022 ? 51.683 -36.815 35.030 1.00 30.83 2022 THR A O 1
ATOM 16015 N N . LYS A 1 2023 ? 53.100 -35.633 36.316 1.00 27.55 2023 LYS A N 1
ATOM 16016 C CA . LYS A 1 2023 ? 53.931 -34.968 35.295 1.00 27.55 2023 LYS A CA 1
ATOM 16017 C C . LYS A 1 2023 ? 54.818 -33.906 35.943 1.00 27.55 2023 LYS A C 1
ATOM 16019 O O . LYS A 1 2023 ? 54.365 -32.866 36.398 1.00 27.55 2023 LYS A O 1
ATOM 16024 N N . ARG A 1 2024 ? 56.123 -34.198 35.963 1.00 28.78 2024 ARG A N 1
ATOM 16025 C CA . ARG A 1 2024 ? 57.184 -33.256 36.342 1.00 28.78 2024 ARG A CA 1
ATOM 16026 C C . ARG A 1 2024 ? 57.059 -31.961 35.517 1.00 28.78 2024 ARG A C 1
ATOM 16028 O O . ARG A 1 2024 ? 57.026 -32.052 34.287 1.00 28.78 2024 ARG A O 1
ATOM 16035 N N . PRO A 1 2025 ? 57.060 -30.781 36.157 1.00 32.75 2025 PRO A N 1
ATOM 16036 C CA . PRO A 1 2025 ? 56.873 -29.507 35.482 1.00 32.75 2025 PRO A CA 1
ATOM 16037 C C . PRO A 1 2025 ? 58.162 -29.092 34.761 1.00 32.75 2025 PRO A C 1
ATOM 16039 O O . PRO A 1 2025 ? 59.242 -29.033 35.353 1.00 32.75 2025 PRO A O 1
ATOM 16042 N N . ARG A 1 2026 ? 58.057 -28.799 33.459 1.00 28.20 2026 ARG A N 1
ATOM 16043 C CA . ARG A 1 2026 ? 59.104 -28.090 32.711 1.00 28.20 2026 ARG A CA 1
ATOM 16044 C C . ARG A 1 2026 ? 58.982 -26.586 33.008 1.00 28.20 2026 ARG A C 1
ATOM 16046 O O . ARG A 1 2026 ? 57.883 -26.048 32.905 1.00 28.20 2026 ARG A O 1
ATOM 16053 N N . PRO A 1 2027 ? 60.081 -25.898 33.360 1.00 32.31 2027 PRO A N 1
ATOM 16054 C CA . PRO A 1 2027 ? 60.039 -24.524 33.842 1.00 32.31 2027 PRO A CA 1
ATOM 16055 C C . PRO A 1 2027 ? 59.885 -23.549 32.670 1.00 32.31 2027 PRO A C 1
ATOM 16057 O O . PRO A 1 2027 ? 60.807 -23.376 31.871 1.00 32.31 2027 PRO A O 1
ATOM 16060 N N . VAL A 1 2028 ? 58.733 -22.885 32.576 1.00 29.41 2028 VAL A N 1
ATOM 16061 C CA . VAL A 1 2028 ? 58.541 -21.754 31.661 1.00 29.41 2028 VAL A CA 1
ATOM 16062 C C . VAL A 1 2028 ? 58.917 -20.466 32.390 1.00 29.41 2028 VAL A C 1
ATOM 16064 O O . VAL A 1 2028 ? 58.445 -20.154 33.481 1.00 29.41 2028 VAL A O 1
ATOM 16067 N N . ARG A 1 2029 ? 59.871 -19.764 31.779 1.00 25.33 2029 ARG A N 1
ATOM 16068 C CA . ARG A 1 2029 ? 60.544 -18.556 32.253 1.00 25.33 2029 ARG A CA 1
ATOM 16069 C C . ARG A 1 2029 ? 59.547 -17.446 32.606 1.00 25.33 2029 ARG A C 1
ATOM 16071 O O . ARG A 1 2029 ? 58.934 -16.861 31.720 1.00 25.33 2029 ARG A O 1
ATOM 16078 N N . ARG A 1 2030 ? 59.507 -17.077 33.891 1.00 27.25 2030 ARG A N 1
ATOM 16079 C CA . ARG A 1 2030 ? 58.972 -15.798 34.382 1.00 27.25 2030 ARG A CA 1
ATOM 16080 C C . ARG A 1 2030 ? 59.765 -14.642 33.763 1.00 27.25 2030 ARG A C 1
ATOM 16082 O O . ARG A 1 2030 ? 60.865 -14.330 34.218 1.00 27.25 2030 ARG A O 1
ATOM 16089 N N . ARG A 1 2031 ? 59.216 -13.978 32.744 1.00 23.44 2031 ARG A N 1
ATOM 16090 C CA . ARG A 1 2031 ? 59.597 -12.596 32.427 1.00 23.44 2031 ARG A CA 1
ATOM 16091 C C . ARG A 1 2031 ? 58.886 -11.688 33.426 1.00 23.44 2031 ARG A C 1
ATOM 16093 O O . ARG A 1 2031 ? 57.761 -11.266 33.213 1.00 23.44 2031 ARG A O 1
ATOM 16100 N N . GLN A 1 2032 ? 59.567 -11.415 34.534 1.00 28.03 2032 GLN A N 1
ATOM 16101 C CA . GLN A 1 2032 ? 59.322 -10.215 35.324 1.00 28.03 2032 GLN A CA 1
ATOM 16102 C C . GLN A 1 2032 ? 59.678 -8.991 34.474 1.00 28.03 2032 GLN A C 1
ATOM 16104 O O . GLN A 1 2032 ? 60.788 -8.935 33.942 1.00 28.03 2032 GLN A O 1
ATOM 16109 N N . ARG A 1 2033 ? 58.796 -7.990 34.424 1.00 24.48 2033 ARG A N 1
ATOM 16110 C CA . ARG A 1 2033 ? 59.184 -6.573 34.440 1.00 24.48 2033 ARG A CA 1
ATOM 16111 C C . ARG A 1 2033 ? 57.989 -5.705 34.852 1.00 24.48 2033 ARG A C 1
ATOM 16113 O O . ARG A 1 2033 ? 57.021 -5.610 34.118 1.00 24.48 2033 ARG A O 1
ATOM 16120 N N . ARG A 1 2034 ? 58.135 -5.133 36.054 1.00 23.36 2034 ARG A N 1
ATOM 16121 C CA . ARG A 1 2034 ? 57.522 -3.921 36.628 1.00 23.36 2034 ARG A CA 1
ATOM 16122 C C . ARG A 1 2034 ? 56.619 -3.111 35.683 1.00 23.36 2034 ARG A C 1
ATOM 16124 O O . ARG A 1 2034 ? 57.143 -2.567 34.713 1.00 23.36 2034 ARG A O 1
ATOM 16131 N N . ILE A 1 2035 ? 55.360 -2.923 36.081 1.00 30.02 2035 IL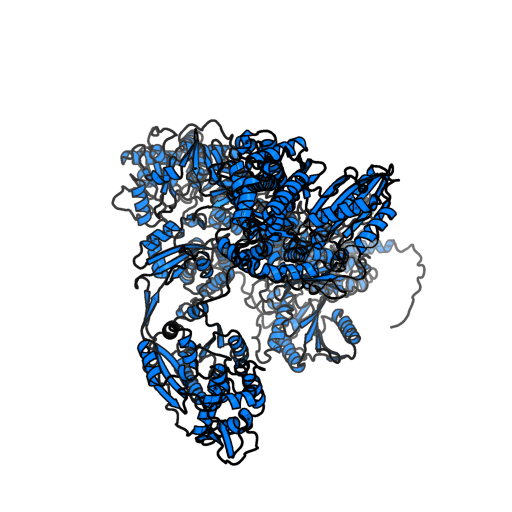E A N 1
ATOM 16132 C CA . ILE A 1 2035 ? 54.879 -1.688 36.731 1.00 30.02 2035 ILE A CA 1
ATOM 16133 C C . ILE A 1 2035 ? 54.249 -2.105 38.057 1.00 30.02 2035 ILE A C 1
ATOM 16135 O O . ILE A 1 2035 ? 53.600 -3.174 38.050 1.00 30.02 2035 ILE A O 1
#

Sequence (2035 aa):
MISGAPSQDSLLPDNRHAADYQQLRERLIQELNLTPQQLHEESNLIQAGLDSIRLMRWLHWFRKNGYRLTLRELYAAPTLAAWNQLMLSRSPENAEEETPPDESSWPNMTESTPFPLTPVQHAYLTGRMPGQTLGGVGCHLYQEFEGHCLTASQLEQAITTLLQRHPMLHIAFRPDGQQVWLPQPYWNGVTVHDLSHNDAESRQAYLDALRQRLSHRLLRVEIGETFDFQLTLLPDNRHRLHVNIDLLIMDASSFTLFFDELNALLAGESLPAIDTRYDFRSYLLHQQKINQTLRDDARAYWLAKASTLPPAPVLPLACEPATLREVRNTRRRMIVPATRWHAFSNRAGEYGVTPTMALATCFSAVLARWGGLTRLLLNITLFDRQPLHPAVGAMLADFTNILLLDTACDGDTVSNLARKNQLTFTEDWEHRHWSGVELLRELKRQQRYPHGAPVVFTSNLGRSLYSSRAESPLGEPEWGISQTPQVWIDHLAFEHHGEVWLQWDSNDALFPPALVETLFDAYCQLINQLCDDESAWQKPFADMMPASQRAIRERVNATGAPIPEGLLHEGIFRIALQQPQALAVTDMRYQWNYHELTDYARRCAGRLIECGVQPGDNVAITMSKGAGQLVAVLAVLLAGAVYVPVSLDQPAARREKIYADASVRLVLICQHDTSAGSDDIPVLAWQQAIEAEPIANPVVRAPTQPAYIIYTSGSTGTPKGVVISHRGALNTCCDINTRYQVGPHDRVLALSALHFDLSVYDIFGVLRAGGALVMVMENQRRDPHAWCELIQRHQVTLWNSVPALFDMLLTWCEGFADATPENLRAVMLSGDWIGLDLPARYRAFRPQGQFIAMGGATEASIWSNACEIHDVPAHWRSIPYGFPLTNQRYRVVDEQGRDCPDWVPGELWIGGIGVAEGYFNDPLRSEQQFLTLPDERWYRTGDLGCYWPDGTIEFLGRRDKQVKVGGYRIELGEIESALSQLAGVKQATVLAIGEKEKTLAAYVVPQGEAFCVTDHRNPALPQAWHTLAGTLPCCAISPEISAEQVADFLQHRLLKLKPGHTAGADPLPLMNSLAIQPRWQAVVELWLAFLVTQRRLKPAAEGYQVCAGEEHEDEHPHFSGHDLTLSQILRGARNELSLLNDAQWSPESLAFNHPASAPYIQELATICQQLAQRLQRPVRLLDVGTRTGRAAESLLAQLNAGQIEYVGLEQSQEMLLSARQRLAPWPGARLSLWNADTLAAHAHSADIIWLNNALHRLLPEDPGLLATLQHLAVPGALLYVMEFRQLTPSALLSTLLLTNGQPEALLHNSADWAALFSAAAFNCQHGDEVAGLQRFLVQCPDRQVRRDPRQLQAALAGRLPGWMVPQRIVFLDALPLTANGKIDYQALKRRHTPEAENPAEADLPQGDIEKQVAALWQQLLSTGNVTRETDFFQQGGDSLLATRLTGQLHQAGYEAQLSDLFNHPRLADFAATLRKTDVPVEQPFVHSPEERYQPFALTDVQQAYLVGRQPGFALGGVGSHFFVEFEIADLDLTRLETVWNRLIARHDMLRAIVRDGQQQVLEQTPPWVIPTHTLHTPEEALRVREKLAHQVLNPEVWPVFDLQVGYVDGMPARLWLCLDNLLLDGLSMQILLAELEHGYRYPQQLLPPLPVTFRDYLQQPSLQSPNPDSLAWWQAQLDDIPPAPALPLRCLPQEVETPRFARLNGALDSTRWHRLKKRAADAHLTPSAVLLSVWSTVLSAWSAQPEFTLNLTLFDRRPLHPQINQILGDFTSLMLLSWHPGESWLHSAQSLQQRLSQNLNHRDVSAIRVMRQLAQRQNVPAVPMPVVFTSALGFEQDNFLARRNLLKPVWGISQTPQVWLDHQIYESEGELRFNWDFVAALFPAGQVERQFEQYCALLNRMAEDESGWQLPLAALVPPVKHAGQCAERSPRVCPEHSQPHIAADESTVSLICDAFREVVGESVTPAENFFEAGATSLNLVQLHVLLQRHEFSTLTLLDLFTHPSPAALADYLAGVATVEKTKRPRPVRRRQRRI

pLDDT: mean 83.61, std 13.77, range [23.36, 98.25]

InterPro domains:
  IPR000873 AMP-dependent synthetase/ligase domain [PF00501] (575-920)
  IPR001242 Condensation domain [PF00668] (150-535)
  IPR001242 Condensation domain [PF00668] (1530-1905)
  IPR006162 Phosphopantetheine attachment site [PS00012] (47-62)
  IPR009081 Phosphopantetheine binding ACP domain [PF00550] (22-82)
  IPR009081 Phosphopantetheine binding ACP domain [PF00550] (1412-1474)
  IPR009081 Phosphopantetheine binding ACP domain [PF00550] (1952-2013)
  IPR009081 Phosphopantetheine binding ACP domain [PS50075] (15-91)
  IPR009081 Phosphopantetheine binding ACP domain [PS50075] (1404-1478)
  IPR009081 Phosphopantetheine binding ACP domain [PS50075] (1943-2017)
  IPR010071 Amino acid adenylation domain [TIGR01733] (594-990)
  IPR013217 Methyltransferase type 12 [PF08242] (1182-1279)
  IPR020806 Polyketide synthase-like, phosphopantetheine-binding domain [SM00823] (1410-1478)
  IPR020806 Polyketide synthase-like, phosphopantetheine-binding domain [SM00823] (1949-2017)
  IPR020845 AMP-binding, conserved site [PS00455] (709-720)
  IPR023213 Chloramphenicol acetyltransferase-like domain superfamily [G3DSA:3.30.559.10] (109-292)
  IPR023213 Chloramphenicol acetyltransferase-like domain superfamily [G3DSA:3.30.559.10] (1490-1661)
  IPR029063 S-adenosyl-L-methionine-dependent methyltransferase superfamily [G3DSA:3.40.50.150] (1148-1306)
  IPR029063 S-adenosyl-L-methionine-dependent methyltransferase superfamily [SSF53335] (1164-1320)
  IPR036736 ACP-like superfamily [G3DSA:1.10.1200.10] (13-93)